Protein AF-0000000086840800 (afdb_homodimer)

Foldseek 3Di:
DDPPPPPPPPPCPPPDDDCPPPPPPPPPVVPPPPPPPPVVPPPDFFDFLQCQQVVVVVCVVDCVCVVVVHPVNDCPPDDPVVVVVVVVVVVLVVLVVVLVVQFVVQKDKDWDWFDWDFFDKDFAAFPDLCRPPQADDDDPFAFFFWFFFWDDDPPDTDTQTAADPPFPPPDHRQPPVPDLPGAAERERGDDPVLVCFQQAPQVLFQADKLQLKFWRDWDWDFGGRYHRGHTHIWFFFDARDFPLPVCAFDDHAQWTFHNPQFKIWGARDIDTDDEQFKWKFKGKYKIKFKFKFKDFLQKKWKWFWACDDDDARTWTHFIWIWHQCNQVVQDLDQQDADLPFCFVPVRFVSLQRNLSNVLSLLVQCVLVQFAQDPSTDDGNDDHGDIRTPPQQTQRDQPWKAFALQSCVVQQRPRPDPLQGPCNVVVPPPPPVVVGHPDDSVVRLVSQCSSQVHDQQAFFDQRRFEKGKTKIKFFKAWPVPPDRVDDDGGTMIMITIIIMIMFMKMAMKMWMWMANDDPSHPVRIDTDDIGGDDDPDLVRAFKKKWFAPPRPGHLNRGQIDMITGDPVCAVHPRIHIDRDRMGTAHGYADPDPRDQARTRPITISCSRPVQSSLSCLLNDDVVNCSVVVNPPNCRNVVVCVLICPVPVVSSVVRNVQRVDSRSVRSSSSSSSSSSVSSTIRGDRHQNDPDDDDRRDRIIMIGIDIDIDGDVVSCPSVVVSVVVVVVVVVVLVVCQVPPPCHPVVVVLVSLLPRSSQVQQQPQDPDPPGDDSNDDPVVCCVPRSRWRWRPPDPDIHTHDDPPPPPPPPPPDDPDDDDPDPPDD/DDPPPVPPPPPPPDPDDDCPPPPPPPPPVPPPPPPPPPVVPVPDFFDFLQVQQVVVVVCVVDCVCVVVVHPVNDCPPDDPVVVVVVVVVVVLVVLVVVLVVLFVVQKDKDWDWFDWDFFDKDFAAFPDLCRPPQADDDDPFAFFFWFFFWDDDPPDTDTQTAADPPFPPPDHRQPPPPDLPGAAERERGDDVVLVCFQQAPQVLFQADKLQLKFWRDWDWDFGGRYHRGHTHIWFFFDARDFPLPVCAFDDHAQWTFHNPQFKIWGARDIDTDDEQFKWKFKGKYKIKFKFKFKDFLQKKWKWFWACPDDDARTWTHFIWIWHQCNQVVQDLDQQDADLPFCFVPVRFVSLLSNLSNVLSVVVQCVLVQFAPDPSTDDGNDDHGDIRTPPQQGQRDQPWKAFALQSCVVQQRPGPDPQCGPCNVVVPPVPPNVPGDPDDSVVRLVSQCSSQVHDQQFFFDQRRFEKGKTKIKFFKAWPVPPDRVDDDGGTMIMITIIIMIMFMKMAMKMWMWMAGDDDSHPVRIDTDDIGGDDDPDLVRAFKKKWFAPPRPGHLNRGQIDMITGDPVCAVHPRIHIDRDRMGTAHGYADPDPRDQARTRPIGISCSRPVQSSLSCLLNDDVVNCSVVVNPPNCRNVVVCVLICPVPVVSSVVRNVQRVDSRSVRSSSSSSSSSSVSSTIRGDRHQNDPDDDDRRDRIIMIGIDIDIDGDVVSCPSVVVSVVVVVVVVVVLVVCQVPPPCHPVVVVLVSLLPRSSQVQQAPQDPDPPGDDSNDDPVVCCVPRSRWRWDPPDPDIHTDRPPPPPPPPPPPDDPDDDDDDPDPD

Solvent-accessible surface area (backbone atoms only — not comparable to full-atom values): 88673 Å² total; per-residue (Å²): 134,80,79,77,75,75,77,77,78,72,80,71,80,71,78,80,69,83,73,71,73,75,76,72,78,72,77,66,71,66,72,68,80,71,69,55,75,70,74,75,48,86,77,78,75,50,49,30,21,43,41,48,29,40,50,43,37,52,46,41,52,40,71,50,46,63,78,66,54,36,65,61,61,60,71,81,88,44,54,65,69,60,50,51,54,56,56,47,49,60,53,50,50,48,52,53,54,51,32,68,61,46,34,69,65,24,57,41,81,42,81,39,82,45,72,71,40,83,59,55,50,42,80,40,72,34,86,46,56,47,34,71,52,35,39,57,79,85,67,96,64,73,55,22,48,53,24,34,41,54,41,71,59,85,64,33,67,34,50,39,52,34,72,47,90,81,34,86,48,88,61,71,82,52,75,81,31,71,54,90,78,35,72,70,45,42,53,34,56,58,44,64,70,59,51,52,49,37,47,46,22,56,66,55,44,53,36,48,40,30,84,38,29,31,45,22,28,56,31,41,40,46,42,87,20,36,52,70,49,44,74,43,48,21,32,35,60,45,39,39,67,85,52,74,82,69,60,42,58,45,77,49,50,15,28,36,36,34,45,71,72,28,19,41,29,36,34,22,54,55,44,73,60,92,54,94,47,42,31,34,37,69,45,52,26,29,27,47,30,51,48,45,31,33,31,66,37,35,35,31,46,32,32,30,33,36,71,54,61,49,70,29,91,34,32,41,39,73,39,22,43,29,25,64,38,26,56,54,63,49,69,77,61,82,59,76,59,62,72,86,47,38,64,83,40,64,41,39,58,34,21,9,46,30,28,26,48,49,50,39,51,54,48,30,28,72,70,62,29,28,61,83,51,86,76,62,65,68,67,67,52,51,78,66,40,68,46,69,48,80,79,38,27,30,48,52,61,84,44,54,42,44,20,49,48,69,60,56,83,56,66,24,42,26,93,46,74,86,42,41,61,58,41,57,47,62,63,46,78,74,70,32,70,76,80,58,87,73,45,79,68,59,48,55,51,37,46,28,61,38,43,72,50,57,92,79,35,55,38,45,65,67,41,44,28,37,43,49,29,29,34,35,24,38,61,39,54,70,83,69,59,64,81,79,58,50,42,54,73,41,45,34,39,19,46,35,25,17,30,21,32,36,41,30,41,32,51,28,36,33,32,38,34,38,53,50,88,79,78,47,47,85,24,56,42,57,78,45,78,41,76,59,83,64,95,44,74,84,64,31,49,40,35,34,26,43,39,62,83,57,76,41,37,31,76,24,45,67,61,52,46,20,34,26,39,79,89,51,64,72,33,88,58,36,48,61,46,74,40,75,52,42,49,42,56,44,59,54,69,88,59,85,61,57,64,43,55,55,46,84,54,21,34,52,30,51,44,46,45,60,49,30,31,47,42,40,51,30,37,49,58,59,65,27,48,77,61,69,38,64,62,50,64,63,39,52,72,48,54,76,69,40,26,73,52,17,37,46,46,34,53,52,44,37,64,28,34,70,39,36,74,48,32,18,48,52,63,18,44,50,31,32,38,46,43,63,31,28,40,29,22,66,48,35,62,56,58,78,72,91,84,92,60,68,48,81,52,54,31,31,36,47,35,80,41,80,42,70,46,66,78,34,41,46,58,47,52,53,49,50,50,50,53,46,51,52,50,49,53,50,48,50,48,42,69,74,36,87,60,25,73,65,34,50,48,42,49,52,42,58,43,29,37,23,52,47,50,42,33,69,48,35,65,95,91,77,39,60,56,60,75,56,55,40,69,60,40,48,71,72,47,22,70,31,26,39,39,69,87,53,94,67,68,48,60,50,75,72,80,69,82,73,74,66,76,66,77,74,74,76,83,68,79,82,73,83,71,80,73,82,124,134,84,79,77,75,76,76,78,78,72,81,72,80,73,74,82,71,84,71,74,71,74,77,71,78,71,76,68,70,65,72,68,81,71,70,54,74,72,75,73,47,85,78,75,74,49,49,30,22,43,40,48,29,41,50,44,38,52,45,41,53,40,68,50,44,64,76,66,55,34,64,62,61,58,72,79,87,43,54,67,68,61,51,49,54,57,55,46,49,61,53,51,50,49,51,53,52,50,29,68,61,46,36,68,66,23,56,40,80,41,82,40,81,46,72,70,38,83,58,54,50,42,80,37,71,34,85,47,57,47,34,69,53,34,39,57,78,86,69,98,62,72,55,21,48,52,24,34,42,54,42,73,59,84,68,36,55,36,54,43,55,34,71,47,90,80,34,86,52,86,61,71,82,54,76,83,35,76,55,88,76,37,75,71,45,44,54,34,56,60,44,66,70,57,51,52,51,36,46,46,22,56,67,54,44,52,35,49,39,30,84,38,29,30,44,23,30,56,30,41,41,54,41,84,20,36,53,71,48,43,74,43,49,22,31,35,58,44,39,39,67,83,52,76,82,68,61,43,58,44,76,48,53,15,26,37,37,33,44,72,74,28,19,41,28,36,33,22,51,57,45,73,59,94,54,92,46,42,31,34,36,70,45,52,25,28,26,45,31,50,47,45,29,31,32,66,37,35,35,29,47,31,32,29,34,38,78,66,65,58,70,27,90,36,30,40,39,74,39,23,44,30,24,65,39,28,55,54,63,49,69,76,61,81,60,74,60,62,73,86,48,39,65,85,40,63,43,39,57,34,21,9,46,32,30,25,50,50,50,38,52,54,49,32,28,72,70,61,30,27,62,83,48,86,74,61,65,68,70,69,52,52,76,67,40,70,45,67,49,80,80,40,28,29,49,48,63,81,45,55,42,45,19,50,49,70,59,58,84,58,67,23,39,27,95,49,71,86,43,41,64,58,40,54,49,63,60,47,79,74,73,33,74,77,76,62,90,71,45,80,68,61,48,54,50,38,48,28,61,38,44,71,47,55,92,77,35,55,37,43,65,68,40,42,26,36,43,49,29,28,34,35,26,38,62,39,53,71,83,67,60,64,83,78,57,51,41,55,72,40,45,34,40,19,46,37,27,18,29,20,32,34,41,31,41,34,51,27,36,34,33,36,35,38,52,48,90,60,92,51,47,87,25,57,42,58,78,45,78,39,76,57,82,63,95,45,72,84,66,30,50,40,34,34,26,44,41,63,82,58,75,41,38,33,75,25,46,69,61,53,47,20,34,27,39,81,88,53,63,73,34,87,58,35,47,62,47,74,38,74,51,42,51,42,54,44,58,54,69,89,60,85,60,58,64,44,54,55,47,85,53,22,34,52,29,50,42,46,44,61,50,31,30,49,41,39,51,30,37,51,58,59,64,27,49,76,60,69,38,65,64,52,66,63,38,51,72,46,55,75,70,40,26,74,53,17,36,45,48,34,53,52,43,38,63,29,33,70,40,36,74,47,34,18,47,51,63,20,44,50,31,31,38,47,42,62,32,27,40,28,20,66,46,37,60,56,59,78,75,86,83,93,59,68,49,82,52,55,32,30,36,47,34,81,41,79,42,71,45,65,78,35,41,47,56,47,52,53,48,50,52,51,53,44,51,52,50,50,50,51,48,48,47,41,69,74,37,86,62,29,73,66,34,51,48,41,50,51,42,59,46,29,37,24,52,45,49,43,32,70,47,36,66,95,89,78,38,61,55,62,74,55,55,38,67,61,43,47,71,75,47,22,70,30,26,39,39,71,86,53,93,66,69,48,59,49,74,68,77,67,81,74,76,64,76,68,79,79,77,80,89,81,81,60,95,69,86,71,71,89,126

Secondary structure (DSSP, 8-state):
--------------------------------TT---TT--TTT---BHHHHHHHHHHHHHSSHHHHTT-GGG--TT--HHHHHHHHHHHHHHHHHHHHHHHGGGGEEEEEEE---EE--EEE----SHIIIII-PPPP----B--EEEEEEETTEEEEEEEPPTT-S--------TTSS---S-B--BPPHHHHHHHT-TTTTSS---GGGEEESEEEEE--TTBGGG--EEEEE--B----TT--SEEEETTEEEETTT--EEE-B-EEE-S-SS-EEEEEEEEEEEEEEEEEEEEEEEEEEE--SSBSSSS-EEEEEEEESSTTTT--SSPPP---S-TTT---HHHHHHHHHHHHHHHHHHHTTSS-S-SS-------TT-EEE-TT--B-S----EEES-TTGGG----SSTT--HHHHHHH-SS-S-SS----HHHHHHHHHHHHS--TT-B--TT-B-EEEEEEEPPPEESS---TT--BTT-EEEEEEEEEEEEEEEEEEEEEEEE--SSS-GGGEEEEEEEEPP-SSGGGS-EEEEE--TT-SBTTT----EEE--GGGTT-TTEEEEESSEEEPB----SSSS--TTB-SS---HHHHHHHHHHHHHT--HHHHHHTT-TT-GGGGGGGGG-STTBHHHHHHHHHHTTSHHHHTHHHHHHHHHHHHHHEEE--BTT----SS-----EEEEEEEEEEE-GGGGHHHHHHHHHHHHHHHHHHHHHHH-SSSHHHHHHHHHHH-HHHHHHHHSS-TTTSPPTTS-HHHHHHHTTT-EEE-SSSS-EEE-------------------------/--------------------------------TT---TT--TTT---BHHHHHHHHHHHHHSSHHHHTT-GGG--TT--HHHHHHHHHHHHHHHHHHHHHHHGGGGEEEEEEE---EE--EEE----SHIIIII-PPPP----B--EEEEEEETTEEEEEEEPPTT-S--------TTSS---S-B--BPPHHHHHHHT-TTTTSS---GGGEEESEEEEE--TTBGGG--EEEEE--B----TT--SEEEETTEEEETTT--EEE-B-EEE-S-SS-EEEEEEEEEEEEEEEEEEEEEEEEEEE--SSBSSSS-EEEEEEEESSTTTT--SSPPP---S-TTT---HHHHHHHHHHHHHHHHHHHTTSS-S-SS-------TT-EEE-TT--B-S----EEES-TTGGG----SSTT--HHHHHHH-SS-S-SS----HHHHHHHHHHHHS--TTPBP-TT-B-EEEEEEEPPPEESS---TT--BTT-EEEEEEEEEEEEEEEEEEEEEEEE--SSS-GGGEEEEEEEEPPPSSGGGS-EEEEE--TT-SBTTT----EEE--GGGTT-TTEEEEESSEEEPB----SSSS--TTB-SS---HHHHHHHHHHHHHT--HHHHHHTT-TT-GGGGGGGGG-STTBHHHHHHHHHHTTSHHHHTHHHHHHHHHHHHHHEEE--BSS-SS-SS-----EEEEEEEEEEE-GGGGHHHHHHHHHHHHHHHHHHHHHHH-SSSHHHHHHHHHHT-HHHHHHHHHS-TTTSPPTTS-HHHHHHHTTT-EEE-SSSS-EEE-------------------------

Structure (mmCIF, N/CA/C/O backbone):
data_AF-0000000086840800-model_v1
#
loop_
_entity.id
_entity.type
_entity.pdbx_description
1 polymer 'Uncharacterized protein'
#
loop_
_atom_site.group_PDB
_atom_site.id
_atom_site.type_symbol
_atom_site.label_atom_id
_atom_site.label_alt_id
_atom_site.label_comp_id
_atom_site.label_asym_id
_atom_site.label_entity_id
_atom_site.label_seq_id
_atom_site.pdbx_PDB_ins_code
_atom_site.Cartn_x
_atom_site.Cartn_y
_atom_site.Cartn_z
_atom_site.occupancy
_atom_site.B_iso_or_equiv
_atom_site.auth_seq_id
_atom_site.auth_comp_id
_atom_site.auth_asym_id
_atom_site.auth_atom_id
_atom_site.pdbx_PDB_model_num
ATOM 1 N N . MET A 1 1 ? 38.5 23.047 41.938 1 19.95 1 MET A N 1
ATOM 2 C CA . MET A 1 1 ? 37.094 22.656 41.812 1 19.95 1 MET A CA 1
ATOM 3 C C . MET A 1 1 ? 36.344 22.938 43.094 1 19.95 1 MET A C 1
ATOM 5 O O . MET A 1 1 ? 36.375 22.156 44.031 1 19.95 1 MET A O 1
ATOM 9 N N . VAL A 1 2 ? 36.344 24.109 43.562 1 22.44 2 VAL A N 1
ATOM 10 C CA . VAL A 1 2 ? 35.938 24.562 44.875 1 22.44 2 VAL A CA 1
ATOM 11 C C . VAL A 1 2 ? 34.469 24.297 45.094 1 22.44 2 VAL A C 1
ATOM 13 O O . VAL A 1 2 ? 33.656 24.5 44.219 1 22.44 2 VAL A O 1
ATOM 16 N N . PRO A 1 3 ? 34.031 23.469 46.094 1 22.89 3 PRO A N 1
ATOM 17 C CA . PRO A 1 3 ? 32.812 22.781 46.531 1 22.89 3 PRO A CA 1
ATOM 18 C C . PRO A 1 3 ? 31.688 23.734 46.875 1 22.89 3 PRO A C 1
ATOM 20 O O . PRO A 1 3 ? 31.812 24.531 47.812 1 22.89 3 PRO A O 1
ATOM 23 N N . TYR A 1 4 ? 31.359 24.625 45.906 1 23.28 4 TYR A N 1
ATOM 24 C CA . TYR A 1 4 ? 30.5 25.719 46.312 1 23.28 4 TYR A CA 1
ATOM 25 C C . TYR A 1 4 ? 29.188 25.203 46.906 1 23.28 4 TYR A C 1
ATOM 27 O O . TYR A 1 4 ? 28.484 24.406 46.281 1 23.28 4 TYR A O 1
ATOM 35 N N . ASN A 1 5 ? 29.062 25.078 48.219 1 21 5 ASN A N 1
ATOM 36 C CA . ASN A 1 5 ? 28.203 24.531 49.25 1 21 5 ASN A CA 1
ATOM 37 C C . ASN A 1 5 ? 26.828 25.188 49.25 1 21 5 ASN A C 1
ATOM 39 O O . ASN A 1 5 ? 26.688 26.312 49.75 1 21 5 ASN A O 1
ATOM 43 N N . ALA A 1 6 ? 26.172 25.328 48.094 1 21.78 6 ALA A N 1
ATOM 44 C CA . ALA A 1 6 ? 25.078 26.297 48 1 21.78 6 ALA A CA 1
ATOM 45 C C . ALA A 1 6 ? 23.938 25.922 48.938 1 21.78 6 ALA A C 1
ATOM 47 O O . ALA A 1 6 ? 23.453 24.797 48.906 1 21.78 6 ALA A O 1
ATOM 48 N N . PRO A 1 7 ? 23.844 26.562 50.125 1 21.34 7 PRO A N 1
ATOM 49 C CA . PRO A 1 7 ? 23.078 26.172 51.312 1 21.34 7 PRO A CA 1
ATOM 50 C C . PRO A 1 7 ? 21.578 26.094 51.031 1 21.34 7 PRO A C 1
ATOM 52 O O . PRO A 1 7 ? 21.031 26.922 50.312 1 21.34 7 PRO A O 1
ATOM 55 N N . CYS A 1 8 ? 20.984 24.922 50.906 1 21.14 8 CYS A N 1
ATOM 56 C CA . CYS A 1 8 ? 19.625 24.453 50.594 1 21.14 8 CYS A CA 1
ATOM 57 C C . CYS A 1 8 ? 18.656 24.953 51.656 1 21.14 8 CYS A C 1
ATOM 59 O O . CYS A 1 8 ? 18.75 24.578 52.844 1 21.14 8 CYS A O 1
ATOM 61 N N . VAL A 1 9 ? 18.375 26.328 51.625 1 20.45 9 VAL A N 1
ATOM 62 C CA . VAL A 1 9 ? 17.625 26.984 52.688 1 20.45 9 VAL A CA 1
ATOM 63 C C . VAL A 1 9 ? 16.281 26.266 52.906 1 20.45 9 VAL A C 1
ATOM 65 O O . VAL A 1 9 ? 15.531 26.047 51.938 1 20.45 9 VAL A O 1
ATOM 68 N N . GLN A 1 10 ? 16.172 25.438 53.844 1 19.55 10 GLN A N 1
ATOM 69 C CA . GLN A 1 10 ? 15.164 24.516 54.344 1 19.55 10 GLN A CA 1
ATOM 70 C C . GLN A 1 10 ? 13.898 25.25 54.781 1 19.55 10 GLN A C 1
ATOM 72 O O . GLN A 1 10 ? 13.93 26.062 55.688 1 19.55 10 GLN A O 1
ATOM 77 N N . LEU A 1 11 ? 13.102 25.688 53.75 1 20.08 11 LEU A N 1
ATOM 78 C CA . LEU A 1 11 ? 11.914 26.5 54.031 1 20.08 11 LEU A CA 1
ATOM 79 C C . LEU A 1 11 ? 10.984 25.797 55 1 20.08 11 LEU A C 1
ATOM 81 O O . LEU A 1 11 ? 10.477 24.703 54.719 1 20.08 11 LEU A O 1
ATOM 85 N N . VAL A 1 12 ? 11.344 25.859 56.25 1 19.67 12 VAL A N 1
ATOM 86 C CA . VAL A 1 12 ? 10.727 25.125 57.344 1 19.67 12 VAL A CA 1
ATOM 87 C C . VAL A 1 12 ? 9.305 25.625 57.562 1 19.67 12 VAL A C 1
ATOM 89 O O . VAL A 1 12 ? 9.086 26.812 57.812 1 19.67 12 VAL A O 1
ATOM 92 N N . CYS A 1 13 ? 8.359 25.062 56.875 1 19.83 13 CYS A N 1
ATOM 93 C CA . CYS A 1 13 ? 6.926 25.328 56.938 1 19.83 13 CYS A CA 1
ATOM 94 C C . CYS A 1 13 ? 6.375 25.109 58.312 1 19.83 13 CYS A C 1
ATOM 96 O O . CYS A 1 13 ? 6.301 23.969 58.812 1 19.83 13 CYS A O 1
ATOM 98 N N . GLY A 1 14 ? 6.934 25.891 59.281 1 18.89 14 GLY A N 1
ATOM 99 C CA . GLY A 1 14 ? 6.543 25.641 60.656 1 18.89 14 GLY A CA 1
ATOM 100 C C . GLY A 1 14 ? 5.055 25.797 60.906 1 18.89 14 GLY A C 1
ATOM 101 O O . GLY A 1 14 ? 4.43 26.719 60.375 1 18.89 14 GLY A O 1
ATOM 102 N N . LYS A 1 15 ? 4.359 24.734 61.188 1 22.38 15 LYS A N 1
ATOM 103 C CA . LYS A 1 15 ? 2.951 24.453 61.469 1 22.38 15 LYS A CA 1
ATOM 104 C C . LYS A 1 15 ? 2.457 25.234 62.688 1 22.38 15 LYS A C 1
ATOM 106 O O . LYS A 1 15 ? 2.328 24.672 63.781 1 22.38 15 LYS A O 1
ATOM 111 N N . THR A 1 16 ? 2.959 26.531 62.75 1 19.59 16 THR A N 1
ATOM 112 C CA . THR A 1 16 ? 2.584 27.031 64.062 1 19.59 16 THR A CA 1
ATOM 113 C C . THR A 1 16 ? 1.075 26.938 64.312 1 19.59 16 THR A C 1
ATOM 115 O O . THR A 1 16 ? 0.303 27.031 63.344 1 19.59 16 THR A O 1
ATOM 118 N N . ALA A 1 17 ? 0.682 26.5 65.438 1 20.3 17 ALA A N 1
ATOM 119 C CA . ALA A 1 17 ? -0.467 25.922 66.125 1 20.3 17 ALA A CA 1
ATOM 120 C C . ALA A 1 17 ? -1.666 26.859 66.062 1 20.3 17 ALA A C 1
ATOM 122 O O . ALA A 1 17 ? -2.764 26.453 65.688 1 20.3 17 ALA A O 1
ATOM 123 N N . ASN A 1 18 ? -1.677 27.719 67.062 1 21.66 18 ASN A N 1
ATOM 124 C CA . ASN A 1 18 ? -2.873 27.906 67.875 1 21.66 18 ASN A CA 1
ATOM 125 C C . ASN A 1 18 ? -3.84 28.891 67.25 1 21.66 18 ASN A C 1
ATOM 127 O O . ASN A 1 18 ? -3.516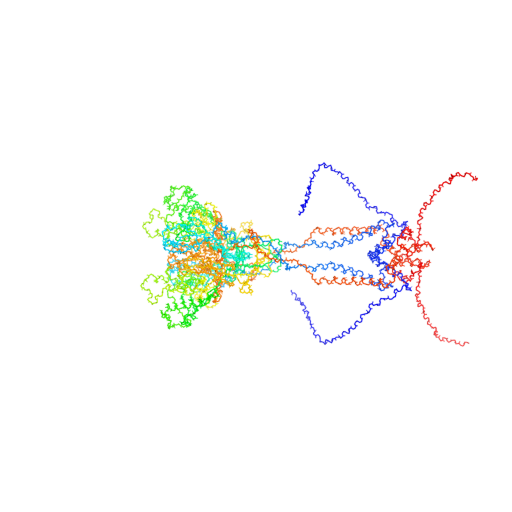 30.078 67.062 1 21.66 18 ASN A O 1
ATOM 131 N N . GLY A 1 19 ? -4.461 28.609 66.25 1 20.55 19 GLY A N 1
ATOM 132 C CA . GLY A 1 19 ? -4.984 29.469 65.188 1 20.55 19 GLY A CA 1
ATOM 133 C C . GLY A 1 19 ? -6.141 30.328 65.625 1 20.55 19 GLY A C 1
ATOM 134 O O . GLY A 1 19 ? -7.305 29.938 65.5 1 20.55 19 GLY A O 1
ATOM 135 N N . SER A 1 20 ? -5.875 30.938 66.875 1 21.62 20 SER A N 1
ATOM 136 C CA . SER A 1 20 ? -7.039 31.594 67.5 1 21.62 20 SER A CA 1
ATOM 137 C C . SER A 1 20 ? -7.664 32.594 66.5 1 21.62 20 SER A C 1
ATOM 139 O O . SER A 1 20 ? -6.961 33.375 65.875 1 21.62 20 SER A O 1
ATOM 141 N N . ARG A 1 21 ? -8.797 32.25 66.062 1 24.05 21 ARG A N 1
ATOM 142 C CA . ARG A 1 21 ? -9.539 32.875 64.938 1 24.05 21 ARG A CA 1
ATOM 143 C C . ARG A 1 21 ? -9.906 34.312 65.25 1 24.05 21 ARG A C 1
ATOM 145 O O . ARG A 1 21 ? -10.594 34.562 66.25 1 24.05 21 ARG A O 1
ATOM 152 N N . PRO A 1 22 ? -8.898 35.219 65.188 1 22.5 22 PRO A N 1
ATOM 153 C CA . PRO A 1 22 ? -9.281 36.531 65.625 1 22.5 22 PRO A CA 1
ATOM 154 C C . PRO A 1 22 ? -10.594 37.031 65.062 1 22.5 22 PRO A C 1
ATOM 156 O O . PRO A 1 22 ? -10.867 36.781 63.875 1 22.5 22 PRO A O 1
ATOM 159 N N . GLN A 1 23 ? -11.641 37.188 65.875 1 20.95 23 GLN A N 1
ATOM 160 C CA . GLN A 1 23 ? -13.016 37.562 65.562 1 20.95 23 GLN A CA 1
ATOM 161 C C . GLN A 1 23 ? -13.07 38.938 64.938 1 20.95 23 GLN A C 1
ATOM 163 O O . GLN A 1 23 ? -12.602 39.938 65.438 1 20.95 23 GLN A O 1
ATOM 168 N N . LEU A 1 24 ? -12.742 38.969 63.719 1 20.97 24 LEU A N 1
ATOM 169 C CA . LEU A 1 24 ? -12.711 40.188 62.938 1 20.97 24 LEU A CA 1
ATOM 170 C C . LEU A 1 24 ? -14.016 40.969 63.094 1 20.97 24 LEU A C 1
ATOM 172 O O . LEU A 1 24 ? -15.086 40.438 62.781 1 20.97 24 LEU A O 1
ATOM 176 N N . ASP A 1 25 ? -14.039 41.656 64.188 1 20.98 25 ASP A N 1
ATOM 177 C CA . ASP A 1 25 ? -15.195 42.5 64.5 1 20.98 25 ASP A CA 1
ATOM 178 C C . ASP A 1 25 ? -15.633 43.281 63.281 1 20.98 25 ASP A C 1
ATOM 180 O O . ASP A 1 25 ? -14.789 43.844 62.531 1 20.98 25 ASP A O 1
ATOM 184 N N . LYS A 1 26 ? -16.766 42.969 62.781 1 23.62 26 LYS A N 1
ATOM 185 C CA . LYS A 1 26 ? -17.547 43.25 61.562 1 23.62 26 LYS A CA 1
ATOM 186 C C . LYS A 1 26 ? -17.719 44.75 61.375 1 23.62 26 LYS A C 1
ATOM 188 O O . LYS A 1 26 ? -18.109 45.219 60.281 1 23.62 26 LYS A O 1
ATOM 193 N N . SER A 1 27 ? -17.766 45.438 62.531 1 22.62 27 SER A N 1
ATOM 194 C CA . SER A 1 27 ? -18.688 46.531 62.312 1 22.62 27 SER A CA 1
ATOM 195 C C . SER A 1 27 ? -18.031 47.656 61.5 1 22.62 27 SER A C 1
ATOM 197 O O . SER A 1 27 ? -17.172 48.375 61.969 1 22.62 27 SER A O 1
ATOM 199 N N . ILE A 1 28 ? -17.453 47.25 60.469 1 22.8 28 ILE A N 1
ATOM 200 C CA . ILE A 1 28 ? -16.844 48.344 59.719 1 22.8 28 ILE A CA 1
ATOM 201 C C . ILE A 1 28 ? -17.891 49.406 59.438 1 22.8 28 ILE A C 1
ATOM 203 O O . ILE A 1 28 ? -18.875 49.156 58.719 1 22.8 28 ILE A O 1
ATOM 207 N N . GLN A 1 29 ? -18.234 50.156 60.5 1 20.98 29 GLN A N 1
ATOM 208 C CA . GLN A 1 29 ? -19.125 51.281 60.312 1 20.98 29 GLN A CA 1
ATOM 209 C C . GLN A 1 29 ? -18.672 52.156 59.156 1 20.98 29 GLN A C 1
ATOM 211 O O . GLN A 1 29 ? -17.547 52.656 59.156 1 20.98 29 GLN A O 1
ATOM 216 N N . MET A 1 30 ? -19.031 51.688 58.031 1 24.44 30 MET A N 1
ATOM 217 C CA . MET A 1 30 ? -18.75 52.469 56.844 1 24.44 30 MET A CA 1
ATOM 218 C C . MET A 1 30 ? -19.109 53.938 57.062 1 24.44 30 MET A C 1
ATOM 220 O O . MET A 1 30 ? -20.203 54.25 57.531 1 24.44 30 MET A O 1
ATOM 224 N N . PRO A 1 31 ? -18.094 54.688 57.469 1 23.91 31 PRO A N 1
ATOM 225 C CA . PRO A 1 31 ? -18.453 56.094 57.688 1 23.91 31 PRO A CA 1
ATOM 226 C C . PRO A 1 31 ? -19.438 56.625 56.656 1 23.91 31 PRO A C 1
ATOM 228 O O . PRO A 1 31 ? -19.422 56.188 55.5 1 23.91 31 PRO A O 1
ATOM 231 N N . SER A 1 32 ? -20.656 56.844 57.062 1 23.98 32 SER A N 1
ATOM 232 C CA . SER A 1 32 ? -21.719 57.438 56.25 1 23.98 32 SER A CA 1
ATOM 233 C C . SER A 1 32 ? -21.156 58.562 55.375 1 23.98 32 SER A C 1
ATOM 235 O O . SER A 1 32 ? -20.422 59.438 55.844 1 23.98 32 SER A O 1
ATOM 237 N N . PRO A 1 33 ? -21 58.156 54.094 1 26.91 33 PRO A N 1
ATOM 238 C CA . PRO A 1 33 ? -20.422 59.062 53.094 1 26.91 33 PRO A CA 1
ATOM 239 C C . PRO A 1 33 ? -20.969 60.5 53.219 1 26.91 33 PRO A C 1
ATOM 241 O O . PRO A 1 33 ? -20.656 61.344 52.375 1 26.91 33 PRO A O 1
ATOM 244 N N . THR A 1 34 ? -22.062 60.625 54.062 1 26.97 34 THR A N 1
ATOM 245 C CA . THR A 1 34 ? -22.75 61.906 53.969 1 26.97 34 THR A CA 1
ATOM 246 C C . THR A 1 34 ? -21.859 63.031 54.5 1 26.97 34 THR A C 1
ATOM 248 O O . THR A 1 34 ? -22.297 64.188 54.594 1 26.97 34 THR A O 1
ATOM 251 N N . SER A 1 35 ? -20.859 62.688 55.219 1 25.3 35 SER A N 1
ATOM 252 C CA . SER A 1 35 ? -20.281 63.906 55.844 1 25.3 35 SER A CA 1
ATOM 253 C C . SER A 1 35 ? -19.609 64.812 54.781 1 25.3 35 SER A C 1
ATOM 255 O O . SER A 1 35 ? -18.438 64.625 54.469 1 25.3 35 SER A O 1
ATOM 257 N N . TYR A 1 36 ? -20.312 64.875 53.688 1 28.34 36 TYR A N 1
ATOM 258 C CA . TYR A 1 36 ? -19.766 66 52.906 1 28.34 36 TYR A CA 1
ATOM 259 C C . TYR A 1 36 ? -19.453 67.188 53.75 1 28.34 36 TYR A C 1
ATOM 261 O O . TYR A 1 36 ? -20.234 67.562 54.625 1 28.34 36 TYR A O 1
ATOM 269 N N . PRO A 1 37 ? -18.234 67.438 54 1 27.98 37 PRO A N 1
ATOM 270 C CA . PRO A 1 37 ? -18.031 68.562 54.938 1 27.98 37 PRO A CA 1
ATOM 271 C C . PRO A 1 37 ? -18.938 69.75 54.625 1 27.98 37 PRO A C 1
ATOM 273 O O . PRO A 1 37 ? -19.062 70.188 53.469 1 27.98 37 PRO A O 1
ATOM 276 N N . LYS A 1 38 ? -20 70.062 55.312 1 30.69 38 LYS A N 1
ATOM 277 C CA . LYS A 1 38 ? -20.891 71.188 55.438 1 30.69 38 LYS A CA 1
ATOM 278 C C . LYS A 1 38 ? -20.125 72.5 55.25 1 30.69 38 LYS A C 1
ATOM 280 O O . LYS A 1 38 ? -20.719 73.562 55.25 1 30.69 38 LYS A O 1
ATOM 285 N N . ASP A 1 39 ? -18.828 72.375 55.5 1 29.5 39 ASP A N 1
ATOM 286 C CA . ASP A 1 39 ? -18.188 73.688 55.656 1 29.5 39 ASP A CA 1
ATOM 287 C C . ASP A 1 39 ? -18.062 74.438 54.312 1 29.5 39 ASP A C 1
ATOM 289 O O . ASP A 1 39 ? -17.297 75.375 54.219 1 29.5 39 ASP A O 1
ATOM 293 N N . TRP A 1 40 ? -18.516 73.875 53.219 1 29.92 40 TRP A N 1
ATOM 294 C CA . TRP A 1 40 ? -18.516 74.75 52.094 1 29.92 40 TRP A CA 1
ATOM 295 C C . TRP A 1 40 ? -19.656 75.75 52.188 1 29.92 40 TRP A C 1
ATOM 297 O O . TRP A 1 40 ? -20.625 75.688 51.438 1 29.92 40 TRP A O 1
ATOM 307 N N . ASP A 1 41 ? -20.391 75.938 53.219 1 29.19 41 ASP A N 1
ATOM 308 C CA . ASP A 1 41 ? -21.391 77 53.344 1 29.19 41 ASP A CA 1
ATOM 309 C C . ASP A 1 41 ? -20.844 78.312 52.812 1 29.19 41 ASP A C 1
ATOM 311 O O . ASP A 1 41 ? -19.703 78.688 53.125 1 29.19 41 ASP A O 1
ATOM 315 N N . SER A 1 42 ? -21.359 78.875 51.719 1 34.88 42 SER A N 1
ATOM 316 C CA . SER A 1 42 ? -21.141 80.125 51.094 1 34.88 42 SER A CA 1
ATOM 317 C C . SER A 1 42 ? -20.812 81.25 52.125 1 34.88 42 SER A C 1
ATOM 319 O O . SER A 1 42 ? -20.5 82.375 51.75 1 34.88 42 SER A O 1
ATOM 321 N N . LYS A 1 43 ? -21.5 81.188 53.25 1 36.06 43 LYS A N 1
ATOM 322 C CA . LYS A 1 43 ? -21.422 82.438 54 1 36.06 43 LYS A CA 1
ATOM 323 C C . LYS A 1 43 ? -20 82.688 54.438 1 36.06 43 LYS A C 1
ATOM 325 O O . LYS A 1 43 ? -19.484 83.812 54.25 1 36.06 43 LYS A O 1
ATOM 330 N N . THR A 1 44 ? -19.594 82.188 55.594 1 33.94 44 THR A N 1
ATOM 331 C CA . THR A 1 44 ? -18.547 82.75 56.406 1 33.94 44 THR A CA 1
ATOM 332 C C . THR A 1 44 ? -17.172 82.25 55.969 1 33.94 44 THR A C 1
ATOM 334 O O . THR A 1 44 ? -16.156 82.688 56.531 1 33.94 44 THR A O 1
ATOM 337 N N . GLN A 1 45 ? -16.875 81 55.438 1 39.16 45 GLN A N 1
ATOM 338 C CA . GLN A 1 45 ? -15.477 80.625 55.562 1 39.16 45 GLN A CA 1
ATOM 339 C C . GLN A 1 45 ? -14.648 81.188 54.406 1 39.16 45 GLN A C 1
ATOM 341 O O . GLN A 1 45 ? -14.93 80.875 53.25 1 39.16 45 GLN A O 1
ATOM 346 N N . ARG A 1 46 ? -13.953 82.188 54.438 1 50.12 46 ARG A N 1
ATOM 347 C CA . ARG A 1 46 ? -13.016 83.062 53.75 1 50.12 46 ARG A CA 1
ATOM 348 C C . ARG A 1 46 ? -11.836 82.25 53.188 1 50.12 46 ARG A C 1
ATOM 350 O O . ARG A 1 46 ? -11.109 81.625 53.938 1 50.12 46 ARG A O 1
ATOM 357 N N . PRO A 1 47 ? -11.789 81.938 51.875 1 62.19 47 PRO A N 1
ATOM 358 C CA . PRO A 1 47 ? -10.766 81.062 51.312 1 62.19 47 PRO A CA 1
ATOM 359 C C . PRO A 1 47 ? -9.352 81.625 51.469 1 62.19 47 PRO A C 1
ATOM 361 O O . PRO A 1 47 ? -9.156 82.812 51.469 1 62.19 47 PRO A O 1
ATOM 364 N N . LEU A 1 48 ? -8.406 80.75 51.844 1 66.75 48 LEU A N 1
ATOM 365 C CA . LEU A 1 48 ? -7 81.125 51.969 1 66.75 48 LEU A CA 1
ATOM 366 C C . LEU A 1 48 ? -6.363 81.312 50.594 1 66.75 48 LEU A C 1
ATOM 368 O O . LEU A 1 48 ? -6.836 80.75 49.594 1 66.75 48 LEU A O 1
ATOM 372 N N . GLY A 1 49 ? -5.562 82.312 50.438 1 67.88 49 GLY A N 1
ATOM 373 C CA . GLY A 1 49 ? -4.863 82.625 49.219 1 67.88 49 GLY A CA 1
ATOM 374 C C . GLY A 1 49 ? -4.289 81.375 48.562 1 67.88 49 GLY A C 1
ATOM 375 O O . GLY A 1 49 ? -4.367 81.25 47.344 1 67.88 49 GLY A O 1
ATOM 376 N N . GLU A 1 50 ? -3.848 80.438 49.281 1 71.94 50 GLU A N 1
ATOM 377 C CA . GLU A 1 50 ? -3.264 79.25 48.75 1 71.94 50 GLU A CA 1
ATOM 378 C C . GLU A 1 50 ? -4.336 78.312 48.156 1 71.94 50 GLU A C 1
ATOM 380 O O . GLU A 1 50 ? -4.102 77.625 47.156 1 71.94 50 GLU A O 1
ATOM 385 N N . ILE A 1 51 ? -5.469 78.188 48.656 1 70.81 51 ILE A N 1
ATOM 386 C CA . ILE A 1 51 ? -6.566 77.375 48.156 1 70.81 51 ILE A CA 1
ATOM 387 C C . ILE A 1 51 ? -7.012 77.938 46.812 1 70.81 51 ILE A C 1
ATOM 389 O O . ILE A 1 51 ? -7.355 77.125 45.906 1 70.81 51 ILE A O 1
ATOM 393 N N . LEU A 1 52 ? -6.902 79.188 46.719 1 74.69 52 LEU A N 1
ATOM 394 C CA . LEU A 1 52 ? -7.312 79.812 45.469 1 74.69 52 LEU A CA 1
ATOM 395 C C . LEU A 1 52 ? -6.336 79.438 44.344 1 74.69 52 LEU A C 1
ATOM 397 O O . LEU A 1 52 ? -6.75 79.188 43.219 1 74.69 52 LEU A O 1
ATOM 401 N N . THR A 1 53 ? -5.133 79.375 44.688 1 73.12 53 THR A N 1
ATOM 402 C CA . THR A 1 53 ? -4.121 79.062 43.688 1 73.12 53 THR A CA 1
ATOM 403 C C . THR A 1 53 ? -4.203 77.562 43.281 1 73.12 53 THR A C 1
ATOM 405 O O . THR A 1 53 ? -4.141 77.25 42.094 1 73.12 53 THR A O 1
ATOM 408 N N . VAL A 1 54 ? -4.352 76.75 44.219 1 71.62 54 VAL A N 1
ATOM 409 C CA . VAL A 1 54 ? -4.414 75.312 43.906 1 71.62 54 VAL A CA 1
ATOM 410 C C . VAL A 1 54 ? -5.73 75 43.188 1 71.62 54 VAL A C 1
ATOM 412 O O . VAL A 1 54 ? -5.766 74.188 42.281 1 71.62 54 VAL A O 1
ATOM 415 N N . SER A 1 55 ? -6.773 75.625 43.562 1 72.44 55 SER A N 1
ATOM 416 C CA . SER A 1 55 ? -8.062 75.438 42.906 1 72.44 55 SER A CA 1
ATOM 417 C C . SER A 1 55 ? -8.023 75.875 41.469 1 72.44 55 SER A C 1
ATOM 419 O O . SER A 1 55 ? -8.641 75.25 40.594 1 72.44 55 SER A O 1
ATOM 421 N N . ALA A 1 56 ? -7.309 76.875 41.188 1 72.56 56 ALA A N 1
ATOM 422 C CA . ALA A 1 56 ? -7.18 77.375 39.812 1 72.56 56 ALA A CA 1
ATOM 423 C C . ALA A 1 56 ? -6.414 76.375 38.969 1 72.56 56 ALA A C 1
ATOM 425 O O . ALA A 1 56 ? -6.781 76.188 37.812 1 72.56 56 ALA A O 1
ATOM 426 N N . LYS A 1 57 ? -5.504 75.875 39.531 1 71.19 57 LYS A N 1
ATOM 427 C CA . LYS A 1 57 ? -4.727 74.875 38.812 1 71.19 57 LYS A CA 1
ATOM 428 C C . LYS A 1 57 ? -5.59 73.625 38.438 1 71.19 57 LYS A C 1
ATOM 430 O O . LYS A 1 57 ? -5.574 73.188 37.281 1 71.19 57 LYS A O 1
ATOM 435 N N . VAL A 1 58 ? -6.297 73.125 39.344 1 69.56 58 VAL A N 1
ATOM 436 C CA . VAL A 1 58 ? -7.109 71.938 39.125 1 69.56 58 VAL A CA 1
ATOM 437 C C . VAL A 1 58 ? -8.203 72.25 38.094 1 69.56 58 VAL A C 1
ATOM 439 O O . VAL A 1 58 ? -8.484 71.438 37.219 1 69.56 58 VAL A O 1
ATOM 442 N N . LEU A 1 59 ? -8.703 73.375 38.188 1 71.12 59 LEU A N 1
ATOM 443 C CA . LEU A 1 59 ? -9.797 73.75 37.281 1 71.12 59 LEU A CA 1
ATOM 444 C C . LEU A 1 59 ? -9.289 74 35.875 1 71.12 59 LEU A C 1
ATOM 446 O O . LEU A 1 59 ? -9.945 73.625 34.906 1 71.12 59 LEU A O 1
ATOM 450 N N . GLN A 1 60 ? -8.086 74.562 35.812 1 70.56 60 GLN A N 1
ATOM 451 C CA . GLN A 1 60 ? -7.539 74.812 34.5 1 70.56 60 GLN A CA 1
ATOM 452 C C . GLN A 1 60 ? -7 73.562 33.812 1 70.56 60 GLN A C 1
ATOM 454 O O . GLN A 1 60 ? -6.941 73.5 32.594 1 70.56 60 GLN A O 1
ATOM 459 N N . GLN A 1 61 ? -6.68 72.688 34.594 1 66.31 61 GLN A N 1
ATOM 460 C CA . GLN A 1 61 ? -6.207 71.438 34.031 1 66.31 61 GLN A CA 1
ATOM 461 C C . GLN A 1 61 ? -7.371 70.562 33.531 1 66.31 61 GLN A C 1
ATOM 463 O O . GLN A 1 61 ? -7.188 69.688 32.688 1 66.31 61 GLN A O 1
ATOM 468 N N . SER A 1 62 ? -8.477 70.875 34 1 64.12 62 SER A N 1
ATOM 469 C CA . SER A 1 62 ? -9.664 70.125 33.562 1 64.12 62 SER A CA 1
ATOM 470 C C . SER A 1 62 ? -10.281 70.75 32.312 1 64.12 62 SER A C 1
ATOM 472 O O . SER A 1 62 ? -9.852 71.812 31.891 1 64.12 62 SER A O 1
ATOM 474 N N . TYR A 1 63 ? -11.188 70.188 31.609 1 62.31 63 TYR A N 1
ATOM 475 C CA . TYR A 1 63 ? -11.82 70.75 30.422 1 62.31 63 TYR A CA 1
ATOM 476 C C . TYR A 1 63 ? -13.055 71.562 30.781 1 62.31 63 TYR A C 1
ATOM 478 O O . TYR A 1 63 ? -13.805 72 29.906 1 62.31 63 TYR A O 1
ATOM 486 N N . TRP A 1 64 ? -13.117 71.938 31.938 1 66.12 64 TRP A N 1
ATOM 487 C CA . TRP A 1 64 ? -14.289 72.688 32.375 1 66.12 64 TRP A CA 1
ATOM 488 C C . TRP A 1 64 ? -14.266 74.062 31.844 1 66.12 64 TRP A C 1
ATOM 490 O O . TRP A 1 64 ? -15.305 74.625 31.438 1 66.12 64 TRP A O 1
ATOM 500 N N . PRO A 1 65 ? -13.117 74.688 31.812 1 68.44 65 PRO A N 1
ATOM 501 C CA . PRO A 1 65 ? -13.133 76.062 31.266 1 68.44 65 PRO A CA 1
ATOM 502 C C . PRO A 1 65 ? -13.633 76.125 29.828 1 68.44 65 PRO A C 1
ATOM 504 O O . PRO A 1 65 ? -14.273 77.125 29.438 1 68.44 65 PRO A O 1
ATOM 507 N N . PHE A 1 66 ? -13.414 75.062 29.188 1 63.25 66 PHE A N 1
ATOM 508 C CA . PHE A 1 66 ? -13.891 75 27.812 1 63.25 66 PHE A CA 1
ATOM 509 C C . PHE A 1 66 ? -15.398 74.812 27.766 1 63.25 66 PHE A C 1
ATOM 511 O O . PHE A 1 66 ? -16.094 75.438 26.984 1 63.25 66 PHE A O 1
ATOM 518 N N . PHE A 1 67 ? -15.984 74 28.672 1 63.81 67 PHE A N 1
ATOM 519 C CA . PHE A 1 67 ? -17.422 73.688 28.656 1 63.81 67 PHE A CA 1
ATOM 520 C C . PHE A 1 67 ? -18.203 74.875 29.219 1 63.81 67 PHE A C 1
ATOM 522 O O . PHE A 1 67 ? -19.344 75.125 28.797 1 63.81 67 PHE A O 1
ATOM 529 N N . LEU A 1 68 ? -17.578 75.625 30.125 1 64.25 68 LEU A N 1
ATOM 530 C CA . LEU A 1 68 ? -18.281 76.688 30.781 1 64.25 68 LEU A CA 1
ATOM 531 C C . LEU A 1 68 ? -18.016 78 30.078 1 64.25 68 LEU A C 1
ATOM 533 O O . LEU A 1 68 ? -18.531 79.062 30.484 1 64.25 68 LEU A O 1
ATOM 537 N N . ARG A 1 69 ? -17.359 77.938 28.891 1 61 69 ARG A N 1
ATOM 538 C CA . ARG A 1 69 ? -17.062 79.125 28.078 1 61 69 ARG A CA 1
ATOM 539 C C . ARG A 1 69 ? -16.562 80.312 28.938 1 61 69 ARG A C 1
ATOM 541 O O . ARG A 1 69 ? -17.125 81.375 28.922 1 61 69 ARG A O 1
ATOM 548 N N . SER A 1 70 ? -15.594 80 29.797 1 66.75 70 SER A N 1
ATOM 549 C CA . SER A 1 70 ? -15.008 81 30.641 1 66.75 70 SER A CA 1
ATOM 550 C C . SER A 1 70 ? -14.109 81.938 29.844 1 66.75 70 SER A C 1
ATOM 552 O O . SER A 1 70 ? -13.953 81.812 28.641 1 66.75 70 SER A O 1
ATOM 554 N N . ASP A 1 71 ? -13.492 82.938 30.406 1 65.94 71 ASP A N 1
ATOM 555 C CA . ASP A 1 71 ? -12.734 84 29.766 1 65.94 71 ASP A CA 1
ATOM 556 C C . ASP A 1 71 ? -11.656 83.438 28.844 1 65.94 71 ASP A C 1
ATOM 558 O O . ASP A 1 71 ? -11.289 84.062 27.844 1 65.94 71 ASP A O 1
ATOM 562 N N . ASP A 1 72 ? -11.297 82.188 29.031 1 62 72 ASP A N 1
ATOM 563 C CA . ASP A 1 72 ? -10.164 81.625 28.312 1 62 72 ASP A CA 1
ATOM 564 C C . ASP A 1 72 ? -10.594 81.062 26.953 1 62 72 ASP A C 1
ATOM 566 O O . ASP A 1 72 ? -9.758 80.75 26.109 1 62 72 ASP A O 1
ATOM 570 N N . SER A 1 73 ? -11.828 80.875 26.797 1 60.28 73 SER A N 1
ATOM 571 C CA . SER A 1 73 ? -12.297 80.312 25.547 1 60.28 73 SER A CA 1
ATOM 572 C C . SER A 1 73 ? -12.484 81.312 24.453 1 60.28 73 SER A C 1
ATOM 574 O O . SER A 1 73 ? -12.703 81 23.297 1 60.28 73 SER A O 1
ATOM 576 N N . TYR A 1 74 ? -12.367 82.625 24.75 1 61.09 74 TYR A N 1
ATOM 577 C CA . TYR A 1 74 ? -12.57 83.625 23.75 1 61.09 74 TYR A CA 1
ATOM 578 C C . TYR A 1 74 ? -11.234 84.188 23.219 1 61.09 74 TYR A C 1
ATOM 580 O O . TYR A 1 74 ? -10.32 84.438 24 1 61.09 74 TYR A O 1
ATOM 588 N N . ASP A 1 75 ? -10.938 84 21.891 1 58.47 75 ASP A N 1
ATOM 589 C CA . ASP A 1 75 ? -9.672 84.25 21.203 1 58.47 75 ASP A CA 1
ATOM 590 C C . ASP A 1 75 ? -9.562 85.688 20.75 1 58.47 75 ASP A C 1
ATOM 592 O O . ASP A 1 75 ? -8.617 86.062 20.062 1 58.47 75 ASP A O 1
ATOM 596 N N . GLN A 1 76 ? -10.422 86.625 21.141 1 58.09 76 GLN A N 1
ATOM 597 C CA . GLN A 1 76 ? -10.305 87.938 20.594 1 58.09 76 GLN A CA 1
ATOM 598 C C . GLN A 1 76 ? -9.219 88.75 21.312 1 58.09 76 GLN A C 1
ATOM 600 O O . GLN A 1 76 ? -9.203 88.812 22.531 1 58.09 76 GLN A O 1
ATOM 605 N N . GLY A 1 77 ? -8.125 89.188 20.625 1 59 77 GLY A N 1
ATOM 606 C CA . GLY A 1 77 ? -7.051 90.062 21.125 1 59 77 GLY A CA 1
ATOM 607 C C . GLY A 1 77 ? -5.852 89.25 21.609 1 59 77 GLY A C 1
ATOM 608 O O . GLY A 1 77 ? -4.926 89.812 22.203 1 59 77 GLY A O 1
ATOM 609 N N . VAL A 1 78 ? -5.996 87.875 21.531 1 69.44 78 VAL A N 1
ATOM 610 C CA . VAL A 1 78 ? -4.879 87.125 22.016 1 69.44 78 VAL A CA 1
ATOM 611 C C . VAL A 1 78 ? -3.812 87 20.938 1 69.44 78 VAL A C 1
ATOM 613 O O . VAL A 1 78 ? -4.133 86.875 19.75 1 69.44 78 VAL A O 1
ATOM 616 N N . ARG A 1 79 ? -2.635 87.062 21.406 1 65.56 79 ARG A N 1
ATOM 617 C CA . ARG A 1 79 ? -1.514 87 20.469 1 65.56 79 ARG A CA 1
ATOM 618 C C . ARG A 1 79 ? -1.503 85.625 19.766 1 65.56 79 ARG A C 1
ATOM 620 O O . ARG A 1 79 ? -1.792 84.625 20.375 1 65.56 79 ARG A O 1
ATOM 627 N N . GLY A 1 80 ? -1.309 85.688 18.547 1 66.31 80 GLY A N 1
ATOM 628 C CA . GLY A 1 80 ? -1.319 84.5 17.688 1 66.31 80 GLY A CA 1
ATOM 629 C C . GLY A 1 80 ? -0.421 83.375 18.188 1 66.31 80 GLY A C 1
ATOM 630 O O . GLY A 1 80 ? -0.772 82.25 18.094 1 66.31 80 GLY A O 1
ATOM 631 N N . SER A 1 81 ? 0.688 83.75 18.75 1 68.31 81 SER A N 1
ATOM 632 C CA . SER A 1 81 ? 1.634 82.688 19.219 1 68.31 81 SER A CA 1
ATOM 633 C C . SER A 1 81 ? 1.062 81.938 20.375 1 68.31 81 SER A C 1
ATOM 635 O O . SER A 1 81 ? 1.226 80.688 20.438 1 68.31 81 SER A O 1
ATOM 637 N N . VAL A 1 82 ? 0.411 82.625 21.25 1 69.5 82 VAL A N 1
ATOM 638 C CA . VAL A 1 82 ? -0.175 81.938 22.406 1 69.5 82 VAL A CA 1
ATOM 639 C C . VAL A 1 82 ? -1.363 81.125 21.969 1 69.5 82 VAL A C 1
ATOM 641 O O . VAL A 1 82 ? -1.564 80 22.469 1 69.5 82 VAL A O 1
ATOM 644 N N . LEU A 1 83 ? -1.985 81.688 21.047 1 70.31 83 LEU A N 1
ATOM 645 C CA . LEU A 1 83 ? -3.127 80.938 20.531 1 70.31 83 LEU A CA 1
ATOM 646 C C . LEU A 1 83 ? -2.67 79.625 19.828 1 70.31 83 LEU A C 1
ATOM 648 O O . LEU A 1 83 ? -3.305 78.562 19.969 1 70.31 83 LEU A O 1
ATOM 652 N N . TRP A 1 84 ? -1.628 79.625 19.172 1 73.19 84 TRP A N 1
ATOM 653 C CA . TRP A 1 84 ? -1.115 78.438 18.453 1 73.19 84 TRP A CA 1
ATOM 654 C C . TRP A 1 84 ? -0.635 77.375 19.422 1 73.19 84 TRP A C 1
ATOM 656 O O . TRP A 1 84 ? -0.865 76.188 19.219 1 73.19 84 TRP A O 1
ATOM 666 N N . ILE A 1 85 ? -0.109 77.688 20.469 1 71.19 85 ILE A N 1
ATOM 667 C CA . ILE A 1 85 ? 0.356 76.75 21.469 1 71.19 85 ILE A CA 1
ATOM 668 C C . ILE A 1 85 ? -0.841 76.125 22.172 1 71.19 85 ILE A C 1
ATOM 670 O O . ILE A 1 85 ? -0.854 74.875 22.422 1 71.19 85 ILE A O 1
ATOM 674 N N . SER A 1 86 ? -1.799 77 22.359 1 70.44 86 SER A N 1
ATOM 675 C CA . SER A 1 86 ? -2.98 76.5 23.062 1 70.44 86 SER A CA 1
ATOM 676 C C . SER A 1 86 ? -3.736 75.5 22.219 1 70.44 86 SER A C 1
ATOM 678 O O . SER A 1 86 ? -4.227 74.5 22.75 1 70.44 86 SER A O 1
ATOM 680 N N . LYS A 1 87 ? -3.691 75.688 20.984 1 71.19 87 LYS A N 1
ATOM 681 C CA . LYS A 1 87 ? -4.418 74.75 20.109 1 71.19 87 LYS A CA 1
ATOM 682 C C . LYS A 1 87 ? -3.568 73.562 19.75 1 71.19 87 LYS A C 1
ATOM 684 O O . LYS A 1 87 ? -4.102 72.438 19.438 1 71.19 87 LYS A O 1
ATOM 689 N N . SER A 1 88 ? -2.32 73.562 19.75 1 73.81 88 SER A N 1
ATOM 690 C CA . SER A 1 88 ? -1.432 72.438 19.391 1 73.81 88 SER A CA 1
ATOM 691 C C . SER A 1 88 ? -1.414 71.375 20.484 1 73.81 88 SER A C 1
ATOM 693 O O . SER A 1 88 ? -1.155 70.188 20.203 1 73.81 88 SER A O 1
ATOM 695 N N . ILE A 1 89 ? -1.834 71.75 21.625 1 72.56 89 ILE A N 1
ATOM 696 C CA . ILE A 1 89 ? -1.762 70.812 22.734 1 72.56 89 ILE A CA 1
ATOM 697 C C . ILE A 1 89 ? -2.814 69.75 22.547 1 72.56 89 ILE A C 1
ATOM 699 O O . ILE A 1 89 ? -2.496 68.562 22.578 1 72.56 89 ILE A O 1
ATOM 703 N N . PRO A 1 90 ? -4.035 70.125 22.281 1 71.12 90 PRO A N 1
ATOM 704 C CA . PRO A 1 90 ? -5.012 69 22.047 1 71.12 90 PRO A CA 1
ATOM 705 C C . PRO A 1 90 ? -4.719 68.188 20.797 1 71.12 90 PRO A C 1
ATOM 707 O O . PRO A 1 90 ? -4.949 67 20.766 1 71.12 90 PRO A O 1
ATOM 710 N N . VAL A 1 91 ? -4.219 68.812 19.812 1 75.56 91 VAL A N 1
ATOM 711 C CA . VAL A 1 91 ? -3.922 68.125 18.562 1 75.56 91 VAL A CA 1
ATOM 712 C C . VAL A 1 91 ? -2.797 67.062 18.797 1 75.56 91 VAL A C 1
ATOM 714 O O . VAL A 1 91 ? -2.871 65.938 18.344 1 75.56 91 VAL A O 1
ATOM 717 N N . LEU A 1 92 ? -1.812 67.5 19.469 1 76.56 92 LEU A N 1
ATOM 718 C CA . LEU A 1 92 ? -0.698 66.562 19.766 1 76.56 92 LEU A CA 1
ATOM 719 C C . LEU A 1 92 ? -1.137 65.438 20.688 1 76.56 92 LEU A C 1
ATOM 721 O O . LEU A 1 92 ? -0.656 64.312 20.578 1 76.56 92 LEU A O 1
ATOM 725 N N . SER A 1 93 ? -2.084 65.812 21.484 1 72.94 93 SER A N 1
ATOM 726 C CA . SER A 1 93 ? -2.594 64.812 22.391 1 72.94 93 SER A CA 1
ATOM 727 C C . SER A 1 93 ? -3.375 63.75 21.625 1 72.94 93 SER A C 1
ATOM 729 O O . SER A 1 93 ? -3.273 62.562 21.922 1 72.94 93 SER A O 1
ATOM 731 N N . ILE A 1 94 ? -4.031 64.125 20.688 1 73.94 94 ILE A N 1
ATOM 732 C CA . ILE A 1 94 ? -4.773 63.188 19.859 1 73.94 94 ILE A CA 1
ATOM 733 C C . ILE A 1 94 ? -3.803 62.344 19.031 1 73.94 94 ILE A C 1
ATOM 735 O O . ILE A 1 94 ? -3.977 61.156 18.891 1 73.94 94 ILE A O 1
ATOM 739 N N . LEU A 1 95 ? -2.854 62.938 18.469 1 78.62 95 LEU A N 1
ATOM 740 C CA . LEU A 1 95 ? -1.863 62.219 17.656 1 78.62 95 LEU A CA 1
ATOM 741 C C . LEU A 1 95 ? -1.106 61.219 18.5 1 78.62 95 LEU A C 1
ATOM 743 O O . LEU A 1 95 ? -0.878 60.094 18.062 1 78.62 95 LEU A O 1
ATOM 747 N N . LEU A 1 96 ? -0.767 61.594 19.641 1 75.44 96 LEU A N 1
ATOM 748 C CA . LEU A 1 96 ? -0.04 60.688 20.531 1 75.44 96 LEU A CA 1
ATOM 749 C C . LEU A 1 96 ? -0.925 59.531 20.953 1 75.44 96 LEU A C 1
ATOM 751 O O . LEU A 1 96 ? -0.45 58.375 21.094 1 75.44 96 LEU A O 1
ATOM 755 N N . SER A 1 97 ? -2.17 59.906 21.094 1 72.75 97 SER A N 1
ATOM 756 C CA . SER A 1 97 ? -3.094 58.812 21.453 1 72.75 97 SER A CA 1
ATOM 757 C C . SER A 1 97 ? -3.271 57.844 20.297 1 72.75 97 SER A C 1
ATOM 759 O O . SER A 1 97 ? -3.283 56.625 20.516 1 72.75 97 SER A O 1
ATOM 761 N N . ALA A 1 98 ? -3.33 58.25 19.156 1 74.88 98 ALA A N 1
ATOM 762 C CA . ALA A 1 98 ? -3.473 57.406 17.984 1 74.88 98 ALA A CA 1
ATOM 763 C C . ALA A 1 98 ? -2.211 56.562 17.75 1 74.88 98 ALA A C 1
ATOM 765 O O . ALA A 1 98 ? -2.291 55.375 17.438 1 74.88 98 ALA A O 1
ATOM 766 N N . THR A 1 99 ? -1.058 57.156 17.844 1 78.31 99 THR A N 1
ATOM 767 C CA . THR A 1 99 ? 0.219 56.469 17.656 1 78.31 99 THR A CA 1
ATOM 768 C C . THR A 1 99 ? 0.387 55.344 18.672 1 78.31 99 THR A C 1
ATOM 770 O O . THR A 1 99 ? 0.947 54.312 18.359 1 78.31 99 THR A O 1
ATOM 773 N N . SER A 1 100 ? -0.139 55.594 19.828 1 72.81 100 SER A N 1
ATOM 774 C CA . SER A 1 100 ? 0.012 54.594 20.875 1 72.81 100 SER A CA 1
ATOM 775 C C . SER A 1 100 ? -0.796 53.312 20.562 1 72.81 100 SER A C 1
ATOM 777 O O . SER A 1 100 ? -0.456 52.219 21.016 1 72.81 100 SER A O 1
ATOM 779 N N . VAL A 1 101 ? -1.731 53.531 19.766 1 69.5 101 VAL A N 1
ATOM 780 C CA . VAL A 1 101 ? -2.584 52.406 19.422 1 69.5 101 VAL A CA 1
ATOM 781 C C . VAL A 1 101 ? -2.088 51.75 18.141 1 69.5 101 VAL A C 1
ATOM 783 O O . VAL A 1 101 ? -2.061 50.531 18.031 1 69.5 101 VAL A O 1
ATOM 786 N N . ILE A 1 102 ? -1.637 52.438 17.188 1 75 102 ILE A N 1
ATOM 787 C CA . ILE A 1 102 ? -1.366 51.938 15.844 1 75 102 ILE A CA 1
ATOM 788 C C . ILE A 1 102 ? 0.042 51.375 15.781 1 75 102 ILE A C 1
ATOM 790 O O . ILE A 1 102 ? 0.281 50.375 15.086 1 75 102 ILE A O 1
ATOM 794 N N . THR A 1 103 ? 1.003 51.875 16.359 1 77.94 103 THR A N 1
ATOM 795 C CA . THR A 1 103 ? 2.404 51.469 16.234 1 77.94 103 THR A CA 1
ATOM 796 C C . THR A 1 103 ? 2.617 50.031 16.656 1 77.94 103 THR A C 1
ATOM 798 O O . THR A 1 103 ? 3.314 49.281 15.977 1 77.94 103 THR A O 1
ATOM 801 N N . PRO A 1 104 ? 2.064 49.656 17.719 1 76.31 104 PRO A N 1
ATOM 802 C CA . PRO A 1 104 ? 2.32 48.281 18.094 1 76.31 104 PRO A CA 1
ATOM 803 C C . PRO A 1 104 ? 1.651 47.281 17.156 1 76.31 104 PRO A C 1
ATOM 805 O O . PRO A 1 104 ? 2.021 46.094 17.141 1 76.31 104 PRO A O 1
ATOM 808 N N . LEU A 1 105 ? 0.832 47.688 16.312 1 75.56 105 LEU A N 1
ATOM 809 C CA . LEU A 1 105 ? 0.156 46.812 15.383 1 75.56 105 LEU A CA 1
ATOM 810 C C . LEU A 1 105 ? 1.09 46.406 14.25 1 75.56 105 LEU A C 1
ATOM 812 O O . LEU A 1 105 ? 0.831 45.438 13.547 1 75.56 105 LEU A O 1
ATOM 816 N N . GLY A 1 106 ? 2.09 47.094 14.07 1 76.06 106 GLY A N 1
ATOM 817 C CA . GLY A 1 106 ? 3.043 46.781 13.023 1 76.06 106 GLY A CA 1
ATOM 818 C C . GLY A 1 106 ? 3.98 45.656 13.398 1 76.06 106 GLY A C 1
ATOM 819 O O . GLY A 1 106 ? 4.695 45.125 12.539 1 76.06 106 GLY A O 1
ATOM 820 N N . LEU A 1 107 ? 4.012 45.312 14.523 1 78.69 107 LEU A N 1
ATOM 821 C CA . LEU A 1 107 ? 4.887 44.25 14.969 1 78.69 107 LEU A CA 1
ATOM 822 C C . LEU A 1 107 ? 4.34 42.875 14.539 1 78.69 107 LEU A C 1
ATOM 824 O O . LEU A 1 107 ? 3.152 42.594 14.719 1 78.69 107 LEU A O 1
ATOM 828 N N . TYR A 1 108 ? 5.141 42.188 13.688 1 81.31 108 TYR A N 1
ATOM 829 C CA . TYR A 1 108 ? 4.73 40.844 13.344 1 81.31 108 TYR A CA 1
ATOM 830 C C . TYR A 1 108 ? 5.871 39.844 13.547 1 81.31 108 TYR A C 1
ATOM 832 O O . TYR A 1 108 ? 7.043 40.25 13.555 1 81.31 108 TYR A O 1
ATOM 840 N N . SER A 1 109 ? 5.477 38.75 13.898 1 80.06 109 SER A N 1
ATOM 841 C CA . SER A 1 109 ? 6.445 37.688 14.133 1 80.06 109 SER A CA 1
ATOM 842 C C . SER A 1 109 ? 6.715 36.875 12.852 1 80.06 109 SER A C 1
ATOM 844 O O . SER A 1 109 ? 5.797 36.594 12.086 1 80.06 109 SER A O 1
ATOM 846 N N . SER A 1 110 ? 8.023 36.812 12.477 1 83.44 110 SER A N 1
ATOM 847 C CA . SER A 1 110 ? 8.414 35.969 11.359 1 83.44 110 SER A CA 1
ATOM 848 C C . SER A 1 110 ? 9.461 34.938 11.797 1 83.44 110 SER A C 1
ATOM 850 O O . SER A 1 110 ? 10.07 35.062 12.859 1 83.44 110 SER A O 1
ATOM 852 N N . THR A 1 111 ? 9.617 33.875 10.875 1 86.44 111 THR A N 1
ATOM 853 C CA . THR A 1 111 ? 10.578 32.812 11.188 1 86.44 111 THR A CA 1
ATOM 854 C C . THR A 1 111 ? 11.867 33 10.391 1 86.44 111 THR A C 1
ATOM 856 O O . THR A 1 111 ? 11.836 33.438 9.234 1 86.44 111 THR A O 1
ATOM 859 N N . ALA A 1 112 ? 12.984 33.031 11.117 1 86.62 112 ALA A N 1
ATOM 860 C CA . ALA A 1 112 ? 14.297 33.094 10.469 1 86.62 112 ALA A CA 1
ATOM 861 C C . ALA A 1 112 ? 15.203 31.969 10.969 1 86.62 112 ALA A C 1
ATOM 863 O O . ALA A 1 112 ? 14.922 31.344 11.992 1 86.62 112 ALA A O 1
ATOM 864 N N . ALA A 1 113 ? 16.328 31.75 10.109 1 89.38 113 ALA A N 1
ATOM 865 C CA . ALA A 1 113 ? 17.297 30.734 10.5 1 89.38 113 ALA A CA 1
ATOM 866 C C . ALA A 1 113 ? 18.219 31.266 11.594 1 89.38 113 ALA A C 1
ATOM 868 O O . ALA A 1 113 ? 18.75 32.375 11.5 1 89.38 113 ALA A O 1
ATOM 869 N N . GLY A 1 114 ? 18.344 30.547 12.648 1 87.81 114 GLY A N 1
ATOM 870 C CA . GLY A 1 114 ? 19.25 30.906 13.727 1 87.81 114 GLY A CA 1
ATOM 871 C C . GLY A 1 114 ? 20.672 30.469 13.477 1 87.81 114 GLY A C 1
ATOM 872 O O . GLY A 1 114 ? 21.016 30.016 12.383 1 87.81 114 GLY A O 1
ATOM 873 N N . LYS A 1 115 ? 21.562 30.703 14.43 1 88.88 115 LYS A N 1
ATOM 874 C CA . LYS A 1 115 ? 22.938 30.234 14.367 1 88.88 115 LYS A CA 1
ATOM 875 C C . LYS A 1 115 ? 23.031 28.734 14.641 1 88.88 115 LYS A C 1
ATOM 877 O O . LYS A 1 115 ? 22.312 28.203 15.484 1 88.88 115 LYS A O 1
ATOM 882 N N . PRO A 1 116 ? 24 28.094 13.922 1 91.94 116 PRO A N 1
ATOM 883 C CA . PRO A 1 116 ? 24.156 26.656 14.148 1 91.94 116 PRO A CA 1
ATOM 884 C C . PRO A 1 116 ? 24.594 26.328 15.57 1 91.94 116 PRO A C 1
ATOM 886 O O . PRO A 1 116 ? 25.484 26.984 16.109 1 91.94 116 PRO A O 1
ATOM 889 N N . VAL A 1 117 ? 23.953 25.484 16.188 1 90.19 117 VAL A N 1
ATOM 890 C CA . VAL A 1 117 ? 24.25 25.078 17.547 1 90.19 117 VAL A CA 1
ATOM 891 C C . VAL A 1 117 ? 24.406 23.547 17.609 1 90.19 117 VAL A C 1
ATOM 893 O O . VAL A 1 117 ? 23.844 22.844 16.766 1 90.19 117 VAL A O 1
ATOM 896 N N . ARG A 1 118 ? 25.25 23.141 18.594 1 88.25 118 ARG A N 1
ATOM 897 C CA . ARG A 1 118 ? 25.391 21.719 18.828 1 88.25 118 ARG A CA 1
ATOM 898 C C . ARG A 1 118 ? 24.156 21.141 19.531 1 88.25 118 ARG A C 1
ATOM 900 O O . ARG A 1 118 ? 23.688 21.719 20.516 1 88.25 118 ARG A O 1
ATOM 907 N N . ALA A 1 119 ? 23.641 20.156 18.938 1 86.94 119 ALA A N 1
ATOM 908 C CA . ALA A 1 119 ? 22.438 19.562 19.516 1 86.94 119 ALA A CA 1
ATOM 909 C C . ALA A 1 119 ? 22.688 18.125 19.969 1 86.94 119 ALA A C 1
ATOM 911 O O . ALA A 1 119 ? 23.625 17.469 19.5 1 86.94 119 ALA A O 1
ATOM 912 N N . THR A 1 120 ? 21.875 17.734 20.953 1 84.38 120 THR A N 1
ATOM 913 C CA . THR A 1 120 ? 21.859 16.328 21.391 1 84.38 120 THR A CA 1
ATOM 914 C C . THR A 1 120 ? 20.797 15.539 20.625 1 84.38 120 THR A C 1
ATOM 916 O O . THR A 1 120 ? 19.656 15.984 20.5 1 84.38 120 THR A O 1
ATOM 919 N N . PHE A 1 121 ? 21.297 14.359 20.203 1 88.31 121 PHE A N 1
ATOM 920 C CA . PHE A 1 121 ? 20.391 13.547 19.391 1 88.31 121 PHE A CA 1
ATOM 921 C C . PHE A 1 121 ? 19.938 12.32 20.172 1 88.31 121 PHE A C 1
ATOM 923 O O . PHE A 1 121 ? 20.703 11.727 20.922 1 88.31 121 PHE A O 1
ATOM 930 N N . VAL A 1 122 ? 18.609 11.945 19.984 1 85.62 122 VAL A N 1
ATOM 931 C CA . VAL A 1 122 ? 18.047 10.75 20.609 1 85.62 122 VAL A CA 1
ATOM 932 C C . VAL A 1 122 ? 17.406 9.867 19.547 1 85.62 122 VAL A C 1
ATOM 934 O O . VAL A 1 122 ? 16.875 10.367 18.547 1 85.62 122 VAL A O 1
ATOM 937 N N . HIS A 1 123 ? 17.516 8.586 19.797 1 87.81 123 HIS A N 1
ATOM 938 C CA . HIS A 1 123 ? 16.922 7.625 18.875 1 87.81 123 HIS A CA 1
ATOM 939 C C . HIS A 1 123 ? 15.398 7.672 18.953 1 87.81 123 HIS A C 1
ATOM 941 O O . HIS A 1 123 ? 14.82 7.758 20.047 1 87.81 123 HIS A O 1
ATOM 947 N N . VAL A 1 124 ? 14.742 7.664 17.844 1 86.12 124 VAL A N 1
ATOM 948 C CA . VAL A 1 124 ? 13.289 7.637 17.766 1 86.12 124 VAL A CA 1
ATOM 949 C C . VAL A 1 124 ? 12.836 6.457 16.891 1 86.12 124 VAL A C 1
ATOM 951 O O . VAL A 1 124 ? 13.203 6.367 15.719 1 86.12 124 VAL A O 1
ATOM 954 N N . PRO A 1 125 ? 12.062 5.648 17.453 1 84.81 125 PRO A N 1
ATOM 955 C CA . PRO A 1 125 ? 11.578 4.512 16.672 1 84.81 125 PRO A CA 1
ATOM 956 C C . PRO A 1 125 ? 10.523 4.918 15.641 1 84.81 125 PRO A C 1
ATOM 958 O O . PRO A 1 125 ? 9.719 5.812 15.898 1 84.81 125 PRO A O 1
ATOM 961 N N . ASP A 1 126 ? 10.562 4.254 14.531 1 88.94 126 ASP A N 1
ATOM 962 C CA . ASP A 1 126 ? 9.602 4.461 13.453 1 88.94 126 ASP A CA 1
ATOM 963 C C . ASP A 1 126 ? 8.25 3.818 13.789 1 88.94 126 ASP A C 1
ATOM 965 O O . ASP A 1 126 ? 8.188 2.633 14.117 1 88.94 126 ASP A O 1
ATOM 969 N N . ALA A 1 127 ? 7.191 4.605 13.664 1 80.69 127 ALA A N 1
ATOM 970 C CA . ALA A 1 127 ? 5.863 4.105 14.008 1 80.69 127 ALA A CA 1
ATOM 971 C C . ALA A 1 127 ? 5.195 3.455 12.805 1 80.69 127 ALA A C 1
ATOM 973 O O . ALA A 1 127 ? 4.07 2.959 12.898 1 80.69 127 ALA A O 1
ATOM 974 N N . SER A 1 128 ? 5.859 3.387 11.781 1 81.19 128 SER A N 1
ATOM 975 C CA . SER A 1 128 ? 5.305 2.744 10.602 1 81.19 128 SER A CA 1
ATOM 976 C C . SER A 1 128 ? 5.469 1.229 10.656 1 81.19 128 SER A C 1
ATOM 978 O O . SER A 1 128 ? 6.008 0.698 11.633 1 81.19 128 SER A O 1
ATOM 980 N N . SER A 1 129 ? 5.031 0.511 9.625 1 80.06 129 SER A N 1
ATOM 981 C CA . SER A 1 129 ? 5.145 -0.943 9.555 1 80.06 129 SER A CA 1
ATOM 982 C C . SER A 1 129 ? 6.605 -1.385 9.57 1 80.06 129 SER A C 1
ATOM 984 O O . SER A 1 129 ? 6.926 -2.469 10.062 1 80.06 129 SER A O 1
ATOM 986 N N . PHE A 1 130 ? 7.469 -0.542 9.117 1 88.94 130 PHE A N 1
ATOM 987 C CA . PHE A 1 130 ? 8.891 -0.876 9.078 1 88.94 130 PHE A CA 1
ATOM 988 C C . PHE A 1 130 ? 9.453 -0.972 10.492 1 88.94 130 PHE A C 1
ATOM 990 O O . PHE A 1 130 ? 10.305 -1.824 10.766 1 88.94 130 PHE A O 1
ATOM 997 N N . GLY A 1 131 ? 9.016 -0.127 11.281 1 85.5 131 GLY A N 1
ATOM 998 C CA . GLY A 1 131 ? 9.531 -0.132 12.641 1 85.5 131 GLY A CA 1
ATOM 999 C C . GLY A 1 131 ? 8.758 -1.051 13.57 1 85.5 131 GLY A C 1
ATOM 1000 O O . GLY A 1 131 ? 9.344 -1.696 14.445 1 85.5 131 GLY A O 1
ATOM 1001 N N . LEU A 1 132 ? 7.543 -1.154 13.422 1 77 132 LEU A N 1
ATOM 1002 C CA . LEU A 1 132 ? 6.68 -1.887 14.344 1 77 132 LEU A CA 1
ATOM 1003 C C . LEU A 1 132 ? 6.754 -3.387 14.078 1 77 132 LEU A C 1
ATOM 1005 O O . LEU A 1 132 ? 6.797 -4.188 15.016 1 77 132 LEU A O 1
ATOM 1009 N N . HIS A 1 133 ? 6.809 -3.67 12.805 1 73.75 133 HIS A N 1
ATOM 1010 C CA . HIS A 1 133 ? 6.668 -5.086 12.477 1 73.75 133 HIS A CA 1
ATOM 1011 C C . HIS A 1 133 ? 7.809 -5.566 11.586 1 73.75 133 HIS A C 1
ATOM 1013 O O . HIS A 1 133 ? 8.125 -6.758 11.57 1 73.75 133 HIS A O 1
ATOM 1019 N N . GLY A 1 134 ? 8.312 -4.73 10.898 1 76.81 134 GLY A N 1
ATOM 1020 C CA . GLY A 1 134 ? 9.234 -5.133 9.852 1 76.81 134 GLY A CA 1
ATOM 1021 C C . GLY A 1 134 ? 10.656 -5.34 10.344 1 76.81 134 GLY A C 1
ATOM 1022 O O . GLY A 1 134 ? 11.445 -6.027 9.703 1 76.81 134 GLY A O 1
ATOM 1023 N N . THR A 1 135 ? 10.969 -4.738 11.391 1 82.75 135 THR A N 1
ATOM 1024 C CA . THR A 1 135 ? 12.352 -4.793 11.859 1 82.75 135 THR A CA 1
ATOM 1025 C C . THR A 1 135 ? 12.445 -5.566 13.172 1 82.75 135 THR A C 1
ATOM 1027 O O . THR A 1 135 ? 11.812 -5.199 14.164 1 82.75 135 THR A O 1
ATOM 1030 N N . MET A 1 136 ? 13.242 -6.59 13.117 1 84.19 136 MET A N 1
ATOM 1031 C CA . MET A 1 136 ? 13.469 -7.402 14.312 1 84.19 136 MET A CA 1
ATOM 1032 C C . MET A 1 136 ? 14.508 -6.754 15.227 1 84.19 136 MET A C 1
ATOM 1034 O O . MET A 1 136 ? 15.336 -5.969 14.766 1 84.19 136 MET A O 1
ATOM 1038 N N . THR A 1 137 ? 14.359 -7.188 16.453 1 80.75 137 THR A N 1
ATOM 1039 C CA . THR A 1 137 ? 15.344 -6.691 17.406 1 80.75 137 THR A CA 1
ATOM 1040 C C . THR A 1 137 ? 16.734 -7.246 17.094 1 80.75 137 THR A C 1
ATOM 1042 O O . THR A 1 137 ? 16.859 -8.383 16.641 1 80.75 137 THR A O 1
ATOM 1045 N N . ARG A 1 138 ? 17.641 -6.352 17.281 1 78.12 138 ARG A N 1
ATOM 1046 C CA . ARG A 1 138 ? 19 -6.758 16.969 1 78.12 138 ARG A CA 1
ATOM 1047 C C . ARG A 1 138 ? 19.531 -7.781 17.969 1 78.12 138 ARG A C 1
ATOM 1049 O O . ARG A 1 138 ? 19.312 -7.637 19.172 1 78.12 138 ARG A O 1
ATOM 1056 N N . ALA A 1 139 ? 19.812 -8.992 17.375 1 66.88 139 ALA A N 1
ATOM 1057 C CA . ALA A 1 139 ? 20.312 -10.055 18.25 1 66.88 139 ALA A CA 1
ATOM 1058 C C . ALA A 1 139 ? 21.828 -9.945 18.438 1 66.88 139 ALA A C 1
ATOM 1060 O O . ALA A 1 139 ? 22.516 -9.312 17.641 1 66.88 139 ALA A O 1
ATOM 1061 N N . ASN A 1 140 ? 22.219 -10.406 19.578 1 69.69 140 ASN A N 1
ATOM 1062 C CA . ASN A 1 140 ? 23.625 -10.422 19.922 1 69.69 140 ASN A CA 1
ATOM 1063 C C . ASN A 1 140 ? 24.344 -11.609 19.297 1 69.69 140 ASN A C 1
ATOM 1065 O O . ASN A 1 140 ? 24.922 -12.43 20 1 69.69 140 ASN A O 1
ATOM 1069 N N . TYR A 1 141 ? 24.141 -11.781 18 1 76.12 141 TYR A N 1
ATOM 1070 C CA . TYR A 1 141 ? 24.875 -12.836 17.297 1 76.12 141 TYR A CA 1
ATOM 1071 C C . TYR A 1 141 ? 25.984 -12.258 16.438 1 76.12 141 TYR A C 1
ATOM 1073 O O . TYR A 1 141 ? 25.859 -11.125 15.945 1 76.12 141 TYR A O 1
ATOM 1081 N N . SER A 1 142 ? 27 -13.008 16.406 1 77.94 142 SER A N 1
ATOM 1082 C CA . SER A 1 142 ? 28.109 -12.594 15.562 1 77.94 142 SER A CA 1
ATOM 1083 C C . SER A 1 142 ? 27.766 -12.672 14.086 1 77.94 142 SER A C 1
ATOM 1085 O O . SER A 1 142 ? 26.844 -13.406 13.695 1 77.94 142 SER A O 1
ATOM 1087 N N . VAL A 1 143 ? 28.453 -11.859 13.359 1 85.75 143 VAL A N 1
ATOM 1088 C CA . VAL A 1 143 ? 28.297 -11.906 11.906 1 85.75 143 VAL A CA 1
ATOM 1089 C C . VAL A 1 143 ? 28.906 -13.188 11.359 1 85.75 143 VAL A C 1
ATOM 1091 O O . VAL A 1 143 ? 30.062 -13.516 11.672 1 85.75 143 VAL A O 1
ATOM 1094 N N . THR A 1 144 ? 28.109 -13.953 10.688 1 85.19 144 THR A N 1
ATOM 1095 C CA . THR A 1 144 ? 28.578 -15.219 10.141 1 85.19 144 THR A CA 1
ATOM 1096 C C . THR A 1 144 ? 28.625 -15.164 8.617 1 85.19 144 THR A C 1
ATOM 1098 O O . THR A 1 144 ? 27.812 -14.492 7.984 1 85.19 144 THR A O 1
ATOM 1101 N N . ARG A 1 145 ? 29.656 -15.758 8.117 1 85.06 145 ARG A N 1
ATOM 1102 C CA . ARG A 1 145 ? 29.844 -15.836 6.676 1 85.06 145 ARG A CA 1
ATOM 1103 C C . ARG A 1 145 ? 30.062 -17.281 6.23 1 85.06 145 ARG A C 1
ATOM 1105 O O . ARG A 1 145 ? 30.828 -18.016 6.844 1 85.06 145 ARG A O 1
ATOM 1112 N N . ALA A 1 146 ? 29.25 -17.672 5.238 1 79.56 146 ALA A N 1
ATOM 1113 C CA . ALA A 1 146 ? 29.391 -19 4.68 1 79.56 146 ALA A CA 1
ATOM 1114 C C . ALA A 1 146 ? 29.953 -18.953 3.26 1 79.56 146 ALA A C 1
ATOM 1116 O O . ALA A 1 146 ? 29.578 -18.078 2.475 1 79.56 146 ALA A O 1
ATOM 1117 N N . CYS A 1 147 ? 31 -19.734 2.99 1 81.31 147 CYS A N 1
ATOM 1118 C CA . CYS A 1 147 ? 31.609 -19.812 1.67 1 81.31 147 CYS A CA 1
ATOM 1119 C C . CYS A 1 147 ? 31.375 -21.188 1.05 1 81.31 147 CYS A C 1
ATOM 1121 O O . CYS A 1 147 ? 31.328 -22.188 1.759 1 81.31 147 CYS A O 1
ATOM 1123 N N . GLY A 1 148 ? 31.141 -21.188 -0.224 1 78.25 148 GLY A N 1
ATOM 1124 C CA . GLY A 1 148 ? 30.844 -22.406 -0.949 1 78.25 148 GLY A CA 1
ATOM 1125 C C . GLY A 1 148 ? 29.578 -22.328 -1.781 1 78.25 148 GLY A C 1
ATOM 1126 O O . GLY A 1 148 ? 29.031 -21.234 -1.983 1 78.25 148 GLY A O 1
ATOM 1127 N N . THR A 1 149 ? 29.25 -23.5 -2.387 1 70.25 149 THR A N 1
ATOM 1128 C CA . THR A 1 149 ? 28.094 -23.5 -3.285 1 70.25 149 THR A CA 1
ATOM 1129 C C . THR A 1 149 ? 26.984 -24.375 -2.732 1 70.25 149 THR A C 1
ATOM 1131 O O . THR A 1 149 ? 27.219 -25.281 -1.93 1 70.25 149 THR A O 1
ATOM 1134 N N . VAL A 1 150 ? 25.828 -23.844 -3.004 1 61.22 150 VAL A N 1
ATOM 1135 C CA . VAL A 1 150 ? 24.656 -24.656 -2.703 1 61.22 150 VAL A CA 1
ATOM 1136 C C . VAL A 1 150 ? 24.047 -25.203 -4 1 61.22 150 VAL A C 1
ATOM 1138 O O . VAL A 1 150 ? 23.828 -24.438 -4.945 1 61.22 150 VAL A O 1
ATOM 1141 N N . THR A 1 151 ? 24.188 -26.5 -4.23 1 55.78 151 THR A N 1
ATOM 1142 C CA . THR A 1 151 ? 23.594 -27.078 -5.434 1 55.78 151 THR A CA 1
ATOM 1143 C C . THR A 1 151 ? 22.281 -27.781 -5.102 1 55.78 151 THR A C 1
ATOM 1145 O O . THR A 1 151 ? 22.125 -28.312 -4.004 1 55.78 151 THR A O 1
ATOM 1148 N N . HIS A 1 152 ? 21.312 -27.422 -5.918 1 51.75 152 HIS A N 1
ATOM 1149 C CA . HIS A 1 152 ? 20.016 -28.078 -5.777 1 51.75 152 HIS A CA 1
ATOM 1150 C C . HIS A 1 152 ? 19.984 -29.406 -6.535 1 51.75 152 HIS A C 1
ATOM 1152 O O . HIS A 1 152 ? 20.188 -29.438 -7.754 1 51.75 152 HIS A O 1
ATOM 1158 N N . ALA A 1 153 ? 20.469 -30.438 -5.977 1 44.91 153 ALA A N 1
ATOM 1159 C CA . ALA A 1 153 ? 20.328 -31.734 -6.648 1 44.91 153 ALA A CA 1
ATOM 1160 C C . ALA A 1 153 ? 19.078 -32.469 -6.188 1 44.91 153 ALA A C 1
ATOM 1162 O O . ALA A 1 153 ? 19.047 -33 -5.086 1 44.91 153 ALA A O 1
ATOM 1163 N N . GLY A 1 154 ? 18.016 -32.562 -6.98 1 41.41 154 GLY A N 1
ATOM 1164 C CA . GLY A 1 154 ? 16.75 -33.219 -6.68 1 41.41 154 GLY A CA 1
ATOM 1165 C C . GLY A 1 154 ? 15.977 -32.562 -5.559 1 41.41 154 GLY A C 1
ATOM 1166 O O . GLY A 1 154 ? 15.734 -31.359 -5.59 1 41.41 154 GLY A O 1
ATOM 1167 N N . ALA A 1 155 ? 15.57 -33.438 -4.602 1 45.19 155 ALA A N 1
ATOM 1168 C CA . ALA A 1 155 ? 14.719 -33.062 -3.471 1 45.19 155 ALA A CA 1
ATOM 1169 C C . ALA A 1 155 ? 15.555 -32.562 -2.305 1 45.19 155 ALA A C 1
ATOM 1171 O O . ALA A 1 155 ? 15.016 -32.25 -1.236 1 45.19 155 ALA A O 1
ATOM 1172 N N . SER A 1 156 ? 16.953 -32.312 -2.521 1 47.19 156 SER A N 1
ATOM 1173 C CA . SER A 1 156 ? 17.766 -31.938 -1.372 1 47.19 156 SER A CA 1
ATOM 1174 C C . SER A 1 156 ? 18.797 -30.875 -1.747 1 47.19 156 SER A C 1
ATOM 1176 O O . SER A 1 156 ? 19.203 -30.797 -2.904 1 47.19 156 SER A O 1
ATOM 1178 N N . PHE A 1 157 ? 19.031 -29.891 -0.846 1 55.41 157 PHE A N 1
ATOM 1179 C CA . PHE A 1 157 ? 20.109 -28.922 -0.987 1 55.41 157 PHE A CA 1
ATOM 1180 C C . PHE A 1 157 ? 21.438 -29.547 -0.577 1 55.41 157 PHE A C 1
ATOM 1182 O O . PHE A 1 157 ? 21.531 -30.219 0.448 1 55.41 157 PHE A O 1
ATOM 1189 N N . ARG A 1 158 ? 22.312 -29.656 -1.619 1 57.38 158 ARG A N 1
ATOM 1190 C CA . ARG A 1 158 ? 23.688 -30.047 -1.317 1 57.38 158 ARG A CA 1
ATOM 1191 C C . ARG A 1 158 ? 24.578 -28.828 -1.123 1 57.38 158 ARG A C 1
ATOM 1193 O O . ARG A 1 158 ? 24.625 -27.938 -1.974 1 57.38 158 ARG A O 1
ATOM 1200 N N . TYR A 1 159 ? 25.109 -28.734 0.146 1 61.25 159 TYR A N 1
ATOM 1201 C CA . TYR A 1 159 ? 26 -27.625 0.466 1 61.25 159 TYR A CA 1
ATOM 1202 C C . TYR A 1 159 ? 27.469 -28.031 0.317 1 61.25 159 TYR A C 1
ATOM 1204 O O . TYR A 1 159 ? 27.906 -29 0.937 1 61.25 159 TYR A O 1
ATOM 1212 N N . ASP A 1 160 ? 28.078 -27.5 -0.687 1 67.94 160 ASP A N 1
ATOM 1213 C CA . ASP A 1 160 ? 29.531 -27.641 -0.797 1 67.94 160 ASP A CA 1
ATOM 1214 C C . ASP A 1 160 ? 30.25 -26.5 -0.064 1 67.94 160 ASP A C 1
ATOM 1216 O O . ASP A 1 160 ? 30.609 -25.5 -0.675 1 67.94 160 ASP A O 1
ATOM 1220 N N . SER A 1 161 ? 30.453 -26.719 1.291 1 73.31 161 SER A N 1
ATOM 1221 C CA . SER A 1 161 ? 31 -25.672 2.137 1 73.31 161 SER A CA 1
ATOM 1222 C C . SER A 1 161 ? 32.531 -25.625 2.051 1 73.31 161 SER A C 1
ATOM 1224 O O . SER A 1 161 ? 33.188 -26.656 1.938 1 73.31 161 SER A O 1
ATOM 1226 N N . ARG A 1 162 ? 33.031 -24.438 1.964 1 77.81 162 ARG A N 1
ATOM 1227 C CA . ARG A 1 162 ? 34.469 -24.172 1.984 1 77.81 162 ARG A CA 1
ATOM 1228 C C . ARG A 1 162 ? 34.812 -23.172 3.086 1 77.81 162 ARG A C 1
ATOM 1230 O O . ARG A 1 162 ? 34 -22.359 3.482 1 77.81 162 ARG A O 1
ATOM 1237 N N . PRO A 1 163 ? 36.031 -23.359 3.623 1 80.44 163 PRO A N 1
ATOM 1238 C CA . PRO A 1 163 ? 36.438 -22.328 4.566 1 80.44 163 PRO A CA 1
ATOM 1239 C C . PRO A 1 163 ? 36.562 -20.938 3.92 1 80.44 163 PRO A C 1
ATOM 1241 O O . PRO A 1 163 ? 37.031 -20.828 2.787 1 80.44 163 PRO A O 1
ATOM 1244 N N . CYS A 1 164 ? 36.156 -20.016 4.633 1 84.44 164 CYS A N 1
ATOM 1245 C CA . CYS A 1 164 ? 36.25 -18.641 4.133 1 84.44 164 CYS A CA 1
ATOM 1246 C C . CYS A 1 164 ? 37.656 -18.078 4.336 1 84.44 164 CYS A C 1
ATOM 1248 O O . CYS A 1 164 ? 38.406 -18.578 5.172 1 84.44 164 CYS A O 1
ATOM 1250 N N . PRO A 1 165 ? 37.938 -17.109 3.553 1 83.31 165 PRO A N 1
ATOM 1251 C CA . PRO A 1 165 ? 39.281 -16.516 3.701 1 83.31 165 PRO A CA 1
ATOM 1252 C C . PRO A 1 165 ? 39.562 -16.062 5.129 1 83.31 165 PRO A C 1
ATOM 1254 O O . PRO A 1 165 ? 38.719 -15.43 5.762 1 83.31 165 PRO A O 1
ATOM 1257 N N . LEU A 1 166 ? 40.75 -16.344 5.676 1 79 166 LEU A N 1
ATOM 1258 C CA . LEU A 1 166 ? 41.312 -15.93 6.965 1 79 166 LEU A CA 1
ATOM 1259 C C . LEU A 1 166 ? 40.562 -16.594 8.117 1 79 166 LEU A C 1
ATOM 1261 O O . LEU A 1 166 ? 40.625 -16.109 9.25 1 79 166 LEU A O 1
ATOM 1265 N N . SER A 1 167 ? 39.75 -17.5 7.695 1 77 167 SER A N 1
ATOM 1266 C CA . SER A 1 167 ? 39.094 -18.219 8.781 1 77 167 SER A CA 1
ATOM 1267 C C . SER A 1 167 ? 40.094 -19.094 9.531 1 77 167 SER A C 1
ATOM 1269 O O . SER A 1 167 ? 41.125 -19.484 8.977 1 77 167 SER A O 1
ATOM 1271 N N . ASP A 1 168 ? 40 -19.016 10.852 1 63 168 ASP A N 1
ATOM 1272 C CA . ASP A 1 168 ? 40.938 -19.766 11.688 1 63 168 ASP A CA 1
ATOM 1273 C C . ASP A 1 168 ? 40.781 -21.266 11.469 1 63 168 ASP A C 1
ATOM 1275 O O . ASP A 1 168 ? 41.312 -22.062 12.25 1 63 168 ASP A O 1
ATOM 1279 N N . ASP A 1 169 ? 39.938 -21.484 10.477 1 59.31 169 ASP A N 1
ATOM 1280 C CA . ASP A 1 169 ? 39.719 -22.922 10.375 1 59.31 169 ASP A CA 1
ATOM 1281 C C . ASP A 1 169 ? 40.875 -23.625 9.664 1 59.31 169 ASP A C 1
ATOM 1283 O O . ASP A 1 169 ? 41.469 -23.047 8.758 1 59.31 169 ASP A O 1
ATOM 1287 N N . GLY A 1 170 ? 41.906 -24.094 10.297 1 49.28 170 GLY A N 1
ATOM 1288 C CA . GLY A 1 170 ? 43 -24.922 9.805 1 49.28 170 GLY A CA 1
ATOM 1289 C C . GLY A 1 170 ? 42.594 -25.797 8.633 1 49.28 170 GLY A C 1
ATOM 1290 O O . GLY A 1 170 ? 43.406 -26.594 8.141 1 49.28 170 GLY A O 1
ATOM 1291 N N . TYR A 1 171 ? 41.219 -25.844 8.266 1 50.06 171 TYR A N 1
ATOM 1292 C CA . TYR A 1 171 ? 40.875 -26.984 7.43 1 50.06 171 TYR A CA 1
ATOM 1293 C C . TYR A 1 171 ? 40.812 -26.578 5.961 1 50.06 171 TYR A C 1
ATOM 1295 O O . TYR A 1 171 ? 40.469 -25.438 5.641 1 50.06 171 TYR A O 1
ATOM 1303 N N . GLY A 1 172 ? 41.562 -27.25 4.961 1 45.53 172 GLY A N 1
ATOM 1304 C CA . GLY A 1 172 ? 41.5 -27.203 3.508 1 45.53 172 GLY A CA 1
ATOM 1305 C C . GLY A 1 172 ? 40.094 -27.344 2.959 1 45.53 172 GLY A C 1
ATOM 1306 O O . GLY A 1 172 ? 39.125 -27.328 3.719 1 45.53 172 GLY A O 1
ATOM 1307 N N . HIS A 1 173 ? 39.938 -27.469 1.51 1 46.53 173 HIS A N 1
ATOM 1308 C CA . HIS A 1 173 ? 38.75 -27.734 0.705 1 46.53 173 HIS A CA 1
ATOM 1309 C C . HIS A 1 173 ? 37.969 -28.938 1.236 1 46.53 173 HIS A C 1
ATOM 1311 O O . HIS A 1 173 ? 38.562 -29.969 1.549 1 46.53 173 HIS A O 1
ATOM 1317 N N . LEU A 1 174 ? 36.875 -28.75 1.792 1 43.94 174 LEU A N 1
ATOM 1318 C CA . LEU A 1 174 ? 36.031 -29.875 2.141 1 43.94 174 LEU A CA 1
ATOM 1319 C C . LEU A 1 174 ? 35.375 -30.469 0.895 1 43.94 174 LEU A C 1
ATOM 1321 O O . LEU A 1 174 ? 34.531 -29.844 0.271 1 43.94 174 LEU A O 1
ATOM 1325 N N . PRO A 1 175 ? 35.812 -31.422 0.19 1 41.91 175 PRO A N 1
ATOM 1326 C CA . PRO A 1 175 ? 35.156 -32.125 -0.917 1 41.91 175 PRO A CA 1
ATOM 1327 C C . PRO A 1 175 ? 33.875 -32.844 -0.488 1 41.91 175 PRO A C 1
ATOM 1329 O O . PRO A 1 175 ? 33.812 -33.375 0.619 1 41.91 175 PRO A O 1
ATOM 1332 N N . ASN A 1 176 ? 32.812 -32.969 -1.609 1 40.75 176 ASN A N 1
ATOM 1333 C CA . ASN A 1 176 ? 31.594 -33.719 -1.844 1 40.75 176 ASN A CA 1
ATOM 1334 C C . ASN A 1 176 ? 30.719 -33.75 -0.593 1 40.75 176 ASN A C 1
ATOM 1336 O O . ASN A 1 176 ? 30.531 -34.812 -0.003 1 40.75 176 ASN A O 1
ATOM 1340 N N . SER A 1 177 ? 30.719 -32.875 0.238 1 41.34 177 SER A N 1
ATOM 1341 C CA . SER A 1 177 ? 29.969 -33.031 1.486 1 41.34 177 SER A CA 1
ATOM 1342 C C . SER A 1 177 ? 28.516 -33.375 1.225 1 41.34 177 SER A C 1
ATOM 1344 O O . SER A 1 177 ? 27.625 -32.531 1.382 1 41.34 177 SER A O 1
ATOM 1346 N N . SER A 1 178 ? 28.172 -33.969 0.228 1 39.19 178 SER A N 1
ATOM 1347 C CA . SER A 1 178 ? 26.812 -34.5 0.178 1 39.19 178 SER A CA 1
ATOM 1348 C C . SER A 1 178 ? 26.469 -35.25 1.468 1 39.19 178 SER A C 1
ATOM 1350 O O . SER A 1 178 ? 25.328 -35.688 1.657 1 39.19 178 SER A O 1
ATOM 1352 N N . LYS A 1 179 ? 27.422 -36.156 2.094 1 41 179 LYS A N 1
ATOM 1353 C CA . LYS A 1 179 ? 27.156 -36.969 3.277 1 41 179 LYS A CA 1
ATOM 1354 C C . LYS A 1 179 ? 26.984 -36.094 4.52 1 41 179 LYS A C 1
ATOM 1356 O O . LYS A 1 179 ? 27.734 -35.125 4.707 1 41 179 LYS A O 1
ATOM 1361 N N . PRO A 1 180 ? 25.906 -36.219 5.227 1 41.69 180 PRO A N 1
ATOM 1362 C CA . PRO A 1 180 ? 25.672 -35.594 6.527 1 41.69 180 PRO A CA 1
ATOM 1363 C C . PRO A 1 180 ? 26.953 -35.375 7.332 1 41.69 180 PRO A C 1
ATOM 1365 O O . PRO A 1 180 ? 26.938 -34.688 8.359 1 41.69 180 PRO A O 1
ATOM 1368 N N . ASP A 1 181 ? 27.969 -36.281 7.152 1 38.56 181 ASP A N 1
ATOM 1369 C CA . ASP A 1 181 ? 29.156 -36.344 8 1 38.56 181 ASP A CA 1
ATOM 1370 C C . ASP A 1 181 ? 30.156 -35.25 7.641 1 38.56 181 ASP A C 1
ATOM 1372 O O . ASP A 1 181 ? 31.266 -35.531 7.219 1 38.56 181 ASP A O 1
ATOM 1376 N N . SER A 1 182 ? 29.812 -34.344 6.832 1 43.97 182 SER A N 1
ATOM 1377 C CA . SER A 1 182 ? 30.719 -33.25 6.453 1 43.97 182 SER A CA 1
ATOM 1378 C C . SER A 1 182 ? 31.516 -32.75 7.66 1 43.97 182 SER A C 1
ATOM 1380 O O . SER A 1 182 ? 31.016 -32.781 8.789 1 43.97 182 SER A O 1
ATOM 1382 N N . PRO A 1 183 ? 32.812 -32.594 7.367 1 43.47 183 PRO A N 1
ATOM 1383 C CA . PRO A 1 183 ? 33.688 -32.219 8.484 1 43.47 183 PRO A CA 1
ATOM 1384 C C . PRO A 1 183 ? 33.031 -31.203 9.414 1 43.47 183 PRO A C 1
ATOM 1386 O O . PRO A 1 183 ? 32.281 -30.328 8.961 1 43.47 183 PRO A O 1
ATOM 1389 N N . CYS A 1 184 ? 32.844 -31.531 10.523 1 49.94 184 CYS A N 1
ATOM 1390 C CA . CYS A 1 184 ? 32.5 -30.922 11.797 1 49.94 184 CYS A CA 1
ATOM 1391 C C . CYS A 1 184 ? 33.219 -29.594 11.969 1 49.94 184 CYS A C 1
ATOM 1393 O O . CYS A 1 184 ? 34.344 -29.406 11.477 1 49.94 184 CYS A O 1
ATOM 1395 N N . CYS A 1 185 ? 32.875 -28.625 12.156 1 60.88 185 CYS A N 1
ATOM 1396 C CA . CYS A 1 185 ? 33.062 -27.484 13.031 1 60.88 185 CYS A CA 1
ATOM 1397 C C . CYS A 1 185 ? 33.688 -26.312 12.281 1 60.88 185 CYS A C 1
ATOM 1399 O O . CYS A 1 185 ? 34.719 -25.781 12.68 1 60.88 185 CYS A O 1
ATOM 1401 N N . LEU A 1 186 ? 33.312 -26.031 10.883 1 74.5 186 LEU A N 1
ATOM 1402 C CA . LEU A 1 186 ? 33.75 -24.781 10.281 1 74.5 186 LEU A CA 1
ATOM 1403 C C . LEU A 1 186 ? 33.344 -23.578 11.125 1 74.5 186 LEU A C 1
ATOM 1405 O O . LEU A 1 186 ? 32.188 -23.5 11.578 1 74.5 186 LEU A O 1
ATOM 1409 N N . ASP A 1 187 ? 34.438 -22.812 11.344 1 77.5 187 ASP A N 1
ATOM 1410 C CA . ASP A 1 187 ? 34.125 -21.531 11.984 1 77.5 187 ASP A CA 1
ATOM 1411 C C . ASP A 1 187 ? 33.625 -20.516 10.969 1 77.5 187 ASP A C 1
ATOM 1413 O O . ASP A 1 187 ? 34.438 -19.984 10.188 1 77.5 187 ASP A O 1
ATOM 1417 N N . VAL A 1 188 ? 32.438 -20.25 10.961 1 81.38 188 VAL A N 1
ATOM 1418 C CA . VAL A 1 188 ? 31.844 -19.344 9.969 1 81.38 188 VAL A CA 1
ATOM 1419 C C . VAL A 1 188 ? 31.734 -17.938 10.539 1 81.38 188 VAL A C 1
ATOM 1421 O O . VAL A 1 188 ? 31.156 -17.047 9.922 1 81.38 188 VAL A O 1
ATOM 1424 N N . SER A 1 189 ? 32.312 -17.734 11.695 1 83 189 SER A N 1
ATOM 1425 C CA . SER A 1 189 ? 32.344 -16.375 12.234 1 83 189 SER A CA 1
ATOM 1426 C C . SER A 1 189 ? 33.25 -15.461 11.43 1 83 189 SER A C 1
ATOM 1428 O O . SER A 1 189 ? 34.344 -15.875 11.016 1 83 189 SER A O 1
ATOM 1430 N N . LEU A 1 190 ? 32.812 -14.305 11.195 1 89.06 190 LEU A N 1
ATOM 1431 C CA . LEU A 1 190 ? 33.656 -13.359 10.469 1 89.06 190 LEU A CA 1
ATOM 1432 C C . LEU A 1 190 ? 34.906 -12.984 11.289 1 89.06 190 LEU A C 1
ATOM 1434 O O . LEU A 1 190 ? 34.781 -12.477 12.414 1 89.06 190 LEU A O 1
ATOM 1438 N N . PRO A 1 191 ? 35.969 -13.219 10.758 1 88.31 191 PRO A N 1
ATOM 1439 C CA . PRO A 1 191 ? 37.188 -12.906 11.508 1 88.31 191 PRO A CA 1
ATOM 1440 C C . PRO A 1 191 ? 37.281 -11.422 11.875 1 88.31 191 PRO A C 1
ATOM 1442 O O . PRO A 1 191 ? 36.906 -10.562 11.078 1 88.31 191 PRO A O 1
ATOM 1445 N N . ALA A 1 192 ? 37.875 -11.125 12.992 1 87.94 192 ALA A N 1
ATOM 1446 C CA . ALA A 1 192 ? 38.031 -9.758 13.5 1 87.94 192 ALA A CA 1
ATOM 1447 C C . ALA A 1 192 ? 38.938 -8.93 12.578 1 87.94 192 ALA A C 1
ATOM 1449 O O . ALA A 1 192 ? 38.719 -7.723 12.422 1 87.94 192 ALA A O 1
ATOM 1450 N N . ALA A 1 193 ? 39.906 -9.594 12 1 87.06 193 ALA A N 1
ATOM 1451 C CA . ALA A 1 193 ? 40.812 -8.891 11.117 1 87.06 193 ALA A CA 1
ATOM 1452 C C . ALA A 1 193 ? 40.062 -8.281 9.93 1 87.06 193 ALA A C 1
ATOM 1454 O O . ALA A 1 193 ? 40.375 -7.16 9.5 1 87.06 193 ALA A O 1
ATOM 1455 N N . ILE A 1 194 ? 39.188 -8.969 9.406 1 90.31 194 ILE A N 1
ATOM 1456 C CA . ILE A 1 194 ? 38.375 -8.484 8.289 1 90.31 194 ILE A CA 1
ATOM 1457 C C . ILE A 1 194 ? 37.438 -7.367 8.758 1 90.31 194 ILE A C 1
ATOM 1459 O O . ILE A 1 194 ? 37.344 -6.328 8.109 1 90.31 194 ILE A O 1
ATOM 1463 N N . ARG A 1 195 ? 36.875 -7.598 9.875 1 90.19 195 ARG A N 1
ATOM 1464 C CA . ARG A 1 195 ? 35.938 -6.609 10.414 1 90.19 195 ARG A CA 1
ATOM 1465 C C . ARG A 1 195 ? 36.656 -5.277 10.664 1 90.19 195 ARG A C 1
ATOM 1467 O O . ARG A 1 195 ? 36.125 -4.223 10.289 1 90.19 195 ARG A O 1
ATOM 1474 N N . ASP A 1 196 ? 37.781 -5.324 11.242 1 90.12 196 ASP A N 1
ATOM 1475 C CA . ASP A 1 196 ? 38.5 -4.117 11.609 1 90.12 196 ASP A CA 1
ATOM 1476 C C . ASP A 1 196 ? 39 -3.379 10.375 1 90.12 196 ASP A C 1
ATOM 1478 O O . ASP A 1 196 ? 38.969 -2.148 10.312 1 90.12 196 ASP A O 1
ATOM 1482 N N . ARG A 1 197 ? 39.438 -4.113 9.438 1 92.38 197 ARG A N 1
ATOM 1483 C CA . ARG A 1 197 ? 40 -3.502 8.234 1 92.38 197 ARG A CA 1
ATOM 1484 C C . ARG A 1 197 ? 38.906 -2.836 7.406 1 92.38 197 ARG A C 1
ATOM 1486 O O . ARG A 1 197 ? 39.031 -1.678 7.008 1 92.38 197 ARG A O 1
ATOM 1493 N N . PHE A 1 198 ? 37.906 -3.484 7.203 1 93.62 198 PHE A N 1
ATOM 1494 C CA . PHE A 1 198 ? 36.875 -3.014 6.281 1 93.62 198 PHE A CA 1
ATOM 1495 C C . PHE A 1 198 ? 35.906 -2.076 6.984 1 93.62 198 PHE A C 1
ATOM 1497 O O . PHE A 1 198 ? 34.969 -1.54 6.359 1 93.62 198 PHE A O 1
ATOM 1504 N N . SER A 1 199 ? 36.062 -1.845 8.289 1 91.69 199 SER A N 1
ATOM 1505 C CA . SER A 1 199 ? 35.312 -0.844 9.016 1 91.69 199 SER A CA 1
ATOM 1506 C C . SER A 1 199 ? 36.188 0.302 9.492 1 91.69 199 SER A C 1
ATOM 1508 O O . SER A 1 199 ? 35.781 1.125 10.305 1 91.69 199 SER A O 1
ATOM 1510 N N . SER A 1 200 ? 37.312 0.359 8.984 1 92.81 200 SER A N 1
ATOM 1511 C CA . SER A 1 200 ? 38.281 1.298 9.516 1 92.81 200 SER A CA 1
ATOM 1512 C C . SER A 1 200 ? 38 2.717 9.031 1 92.81 200 SER A C 1
ATOM 1514 O O . SER A 1 200 ? 38.375 3.688 9.695 1 92.81 200 SER A O 1
ATOM 1516 N N . GLY A 1 201 ? 37.344 2.797 7.926 1 90.69 201 GLY A N 1
ATOM 1517 C CA . GLY A 1 201 ? 37.094 4.121 7.379 1 90.69 201 GLY A CA 1
ATOM 1518 C C . GLY A 1 201 ? 35.844 4.777 7.973 1 90.69 201 GLY A C 1
ATOM 1519 O O . GLY A 1 201 ? 34.875 4.098 8.312 1 90.69 201 GLY A O 1
ATOM 1520 N N . PHE A 1 202 ? 35.906 6.121 8.195 1 87.75 202 PHE A N 1
ATOM 1521 C CA . PHE A 1 202 ? 34.75 6.965 8.555 1 87.75 202 PHE A CA 1
ATOM 1522 C C . PHE A 1 202 ? 34.156 6.516 9.875 1 87.75 202 PHE A C 1
ATOM 1524 O O . PHE A 1 202 ? 32.938 6.559 10.047 1 87.75 202 PHE A O 1
ATOM 1531 N N . ARG A 1 203 ? 34.875 6.035 10.711 1 83.44 203 ARG A N 1
ATOM 1532 C CA . ARG A 1 203 ? 34.406 5.52 11.984 1 83.44 203 ARG A CA 1
ATOM 1533 C C . ARG A 1 203 ? 33.781 6.633 12.828 1 83.44 203 ARG A C 1
ATOM 1535 O O . ARG A 1 203 ? 32.781 6.422 13.516 1 83.44 203 ARG A O 1
ATOM 1542 N N . ASN A 1 204 ? 34.281 7.816 12.75 1 81.38 204 ASN A N 1
ATOM 1543 C CA . ASN A 1 204 ? 33.844 8.906 13.602 1 81.38 204 ASN A CA 1
ATOM 1544 C C . ASN A 1 204 ? 32.906 9.852 12.844 1 81.38 204 ASN A C 1
ATOM 1546 O O . ASN A 1 204 ? 32.781 11.023 13.203 1 81.38 204 ASN A O 1
ATOM 1550 N N . THR A 1 205 ? 32.281 9.305 11.82 1 88.75 205 THR A N 1
ATOM 1551 C CA . THR A 1 205 ? 31.344 10.094 11.039 1 88.75 205 THR A CA 1
ATOM 1552 C C . THR A 1 205 ? 29.969 9.43 11.016 1 88.75 205 THR A C 1
ATOM 1554 O O . THR A 1 205 ? 29.766 8.391 11.648 1 88.75 205 THR A O 1
ATOM 1557 N N . THR A 1 206 ? 29.047 10.109 10.367 1 90.69 206 THR A N 1
ATOM 1558 C CA . THR A 1 206 ? 27.703 9.57 10.258 1 90.69 206 THR A CA 1
ATOM 1559 C C . THR A 1 206 ? 27.594 8.617 9.078 1 90.69 206 THR A C 1
ATOM 1561 O O . THR A 1 206 ? 26.562 7.957 8.898 1 90.69 206 THR A O 1
ATOM 1564 N N . VAL A 1 207 ? 28.688 8.484 8.375 1 94.25 207 VAL A N 1
ATOM 1565 C CA . VAL A 1 207 ? 28.688 7.617 7.199 1 94.25 207 VAL A CA 1
ATOM 1566 C C . VAL A 1 207 ? 28.781 6.156 7.633 1 94.25 207 VAL A C 1
ATOM 1568 O O . VAL A 1 207 ? 29.719 5.77 8.328 1 94.25 207 VAL A O 1
ATOM 1571 N N . SER A 1 208 ? 27.812 5.406 7.203 1 94.62 208 SER A N 1
ATOM 1572 C CA . SER A 1 208 ? 27.812 3.977 7.504 1 94.62 208 SER A CA 1
ATOM 1573 C C . SER A 1 208 ? 28.812 3.23 6.633 1 94.62 208 SER A C 1
ATOM 1575 O O . SER A 1 208 ? 29.219 3.729 5.582 1 94.62 208 SER A O 1
ATOM 1577 N N . ASN A 1 209 ? 29.25 2.129 7.16 1 95.12 209 ASN A N 1
ATOM 1578 C CA . ASN A 1 209 ? 30.094 1.211 6.402 1 95.12 209 ASN A CA 1
ATOM 1579 C C . ASN A 1 209 ? 29.344 -0.066 6.035 1 95.12 209 ASN A C 1
ATOM 1581 O O . ASN A 1 209 ? 28.188 -0.252 6.434 1 95.12 209 ASN A O 1
ATOM 1585 N N . SER A 1 210 ? 29.953 -0.925 5.227 1 94.75 210 SER A N 1
ATOM 1586 C CA . SER A 1 210 ? 29.281 -2.119 4.715 1 94.75 210 SER A CA 1
ATOM 1587 C C . SER A 1 210 ? 28.828 -3.029 5.855 1 94.75 210 SER A C 1
ATOM 1589 O O . SER A 1 210 ? 27.781 -3.67 5.766 1 94.75 210 SER A O 1
ATOM 1591 N N . LEU A 1 211 ? 29.594 -3.098 6.941 1 92.5 211 LEU A N 1
ATOM 1592 C CA . LEU A 1 211 ? 29.281 -4.02 8.023 1 92.5 211 LEU A CA 1
ATOM 1593 C C . LEU A 1 211 ? 28.266 -3.404 8.984 1 92.5 211 LEU A C 1
ATOM 1595 O O . LEU A 1 211 ? 27.766 -4.086 9.883 1 92.5 211 LEU A O 1
ATOM 1599 N N . ASP A 1 212 ? 27.922 -2.127 8.766 1 92.25 212 ASP A N 1
ATOM 1600 C CA . ASP A 1 212 ? 26.844 -1.485 9.5 1 92.25 212 ASP A CA 1
ATOM 1601 C C . ASP A 1 212 ? 25.484 -1.833 8.898 1 92.25 212 ASP A C 1
ATOM 1603 O O . ASP A 1 212 ? 24.438 -1.559 9.5 1 92.25 212 ASP A O 1
ATOM 1607 N N . ILE A 1 213 ? 25.531 -2.383 7.738 1 94.5 213 ILE A N 1
ATOM 1608 C CA . ILE A 1 213 ? 24.312 -2.811 7.066 1 94.5 213 ILE A CA 1
ATOM 1609 C C . ILE A 1 213 ? 23.891 -4.188 7.578 1 94.5 213 ILE A C 1
ATOM 1611 O O . ILE A 1 213 ? 24.688 -5.129 7.562 1 94.5 213 ILE A O 1
ATOM 1615 N N . GLN A 1 214 ? 22.688 -4.266 8.031 1 92 214 GLN A N 1
ATOM 1616 C CA . GLN A 1 214 ? 22.188 -5.535 8.547 1 92 214 GLN A CA 1
ATOM 1617 C C . GLN A 1 214 ? 20.844 -5.895 7.91 1 92 214 GLN A C 1
ATOM 1619 O O . GLN A 1 214 ? 20.141 -5.02 7.395 1 92 214 GLN A O 1
ATOM 1624 N N . TRP A 1 215 ? 20.625 -7.156 7.992 1 91.12 215 TRP A N 1
ATOM 1625 C CA . TRP A 1 215 ? 19.312 -7.617 7.551 1 91.12 215 TRP A CA 1
ATOM 1626 C C . TRP A 1 215 ? 18.234 -7.152 8.516 1 91.12 215 TRP A C 1
ATOM 1628 O O . TRP A 1 215 ? 18.406 -7.188 9.734 1 91.12 215 TRP A O 1
ATOM 1638 N N . ARG A 1 216 ? 17.125 -6.711 7.969 1 90 216 ARG A N 1
ATOM 1639 C CA . ARG A 1 216 ? 16 -6.316 8.797 1 90 216 ARG A CA 1
ATOM 1640 C C . ARG A 1 216 ? 15.414 -7.52 9.539 1 90 216 ARG A C 1
ATOM 1642 O O . ARG A 1 216 ? 15.023 -7.41 10.703 1 90 216 ARG A O 1
ATOM 1649 N N . GLN A 1 217 ? 15.367 -8.578 8.805 1 85.19 217 GLN A N 1
ATOM 1650 C CA . GLN A 1 217 ? 14.852 -9.82 9.367 1 85.19 217 GLN A CA 1
ATOM 1651 C C . GLN A 1 217 ? 15.883 -10.938 9.258 1 85.19 217 GLN A C 1
ATOM 1653 O O . GLN A 1 217 ? 16.672 -10.977 8.305 1 85.19 217 GLN A O 1
ATOM 1658 N N . TYR A 1 218 ? 15.914 -11.773 10.266 1 83.5 218 TYR A N 1
ATOM 1659 C CA . TYR A 1 218 ? 16.844 -12.891 10.281 1 83.5 218 TYR A CA 1
ATOM 1660 C C . TYR A 1 218 ? 16.203 -14.141 10.875 1 83.5 218 TYR A C 1
ATOM 1662 O O . TYR A 1 218 ? 15.102 -14.07 11.43 1 83.5 218 TYR A O 1
ATOM 1670 N N . THR A 1 219 ? 16.766 -15.242 10.562 1 80.25 219 THR A N 1
ATOM 1671 C CA . THR A 1 219 ? 16.375 -16.531 11.141 1 80.25 219 THR A CA 1
ATOM 1672 C C . THR A 1 219 ? 17.547 -17.156 11.875 1 80.25 219 THR A C 1
ATOM 1674 O O . THR A 1 219 ? 18.719 -16.844 11.602 1 80.25 219 THR A O 1
ATOM 1677 N N . LEU A 1 220 ? 17.219 -17.875 12.875 1 80.56 220 LEU A N 1
ATOM 1678 C CA . LEU A 1 220 ? 18.234 -18.672 13.555 1 80.56 220 LEU A CA 1
ATOM 1679 C C . LEU A 1 220 ? 18.219 -20.125 13.055 1 80.56 220 LEU A C 1
ATOM 1681 O O . LEU A 1 220 ? 17.203 -20.797 13.156 1 80.56 220 LEU A O 1
ATOM 1685 N N . THR A 1 221 ? 19.344 -20.438 12.422 1 78.56 221 THR A N 1
ATOM 1686 C CA . THR A 1 221 ? 19.406 -21.766 11.805 1 78.56 221 THR A CA 1
ATOM 1687 C C . THR A 1 221 ? 20.609 -22.531 12.32 1 78.56 221 THR A C 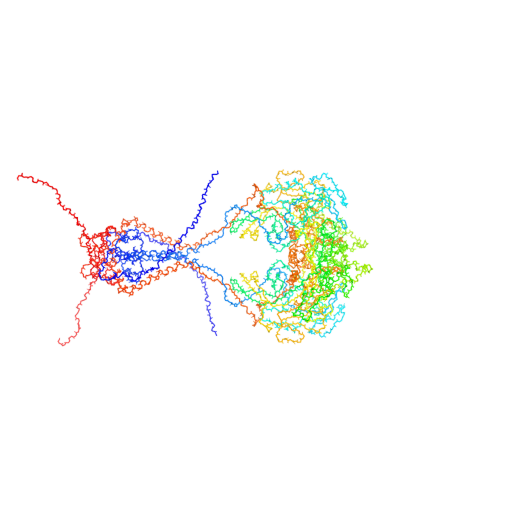1
ATOM 1689 O O . THR A 1 221 ? 21.516 -21.953 12.938 1 78.56 221 THR A O 1
ATOM 1692 N N . THR A 1 222 ? 20.438 -23.859 12.211 1 75.5 222 THR A N 1
ATOM 1693 C CA . THR A 1 222 ? 21.547 -24.734 12.547 1 75.5 222 THR A CA 1
ATOM 1694 C C . THR A 1 222 ? 21.953 -25.578 11.344 1 75.5 222 THR A C 1
ATOM 1696 O O . THR A 1 222 ? 21.109 -25.938 10.516 1 75.5 222 THR A O 1
ATOM 1699 N N . ARG A 1 223 ? 23.172 -25.656 11.086 1 73.12 223 ARG A N 1
ATOM 1700 C CA . ARG A 1 223 ? 23.703 -26.516 10.039 1 73.12 223 ARG A CA 1
ATOM 1701 C C . ARG A 1 223 ? 24.797 -27.422 10.578 1 73.12 223 ARG A C 1
ATOM 1703 O O . ARG A 1 223 ? 25.672 -26.984 11.336 1 73.12 223 ARG A O 1
ATOM 1710 N N . ALA A 1 224 ? 24.547 -28.656 10.086 1 67.06 224 ALA A N 1
ATOM 1711 C CA . ALA A 1 224 ? 25.578 -29.594 10.508 1 67.06 224 ALA A CA 1
ATOM 1712 C C . ALA A 1 224 ? 26.938 -29.188 9.969 1 67.06 224 ALA A C 1
ATOM 1714 O O . ALA A 1 224 ? 27.094 -28.859 8.789 1 67.06 224 ALA A O 1
ATOM 1715 N N . GLY A 1 225 ? 27.891 -28.953 10.781 1 68.38 225 GLY A N 1
ATOM 1716 C CA . GLY A 1 225 ? 29.25 -28.625 10.375 1 68.38 225 GLY A CA 1
ATOM 1717 C C . GLY A 1 225 ? 29.625 -27.188 10.625 1 68.38 225 GLY A C 1
ATOM 1718 O O . GLY A 1 225 ? 30.797 -26.812 10.586 1 68.38 225 GLY A O 1
ATOM 1719 N N . TYR A 1 226 ? 28.578 -26.438 10.766 1 75.31 226 TYR A N 1
ATOM 1720 C CA . TYR A 1 226 ? 28.844 -25.031 11.07 1 75.31 226 TYR A CA 1
ATOM 1721 C C . TYR A 1 226 ? 28.844 -24.797 12.578 1 75.31 226 TYR A C 1
ATOM 1723 O O . TYR A 1 226 ? 27.922 -25.234 13.281 1 75.31 226 TYR A O 1
ATOM 1731 N N . LEU A 1 227 ? 29.859 -24.141 13.117 1 77.81 227 LEU A N 1
ATOM 1732 C CA . LEU A 1 227 ? 29.953 -23.719 14.508 1 77.81 227 LEU A CA 1
ATOM 1733 C C . LEU A 1 227 ? 29.609 -24.859 15.461 1 77.81 227 LEU A C 1
ATOM 1735 O O . LEU A 1 227 ? 28.812 -24.672 16.391 1 77.81 227 LEU A O 1
ATOM 1739 N N . ASN A 1 228 ? 30.047 -26.062 15.125 1 72.69 228 ASN A N 1
ATOM 1740 C CA . ASN A 1 228 ? 29.844 -27.234 15.953 1 72.69 228 ASN A CA 1
ATOM 1741 C C . ASN A 1 228 ? 28.359 -27.484 16.219 1 72.69 228 ASN A C 1
ATOM 1743 O O . ASN A 1 228 ? 27.969 -27.844 17.328 1 72.69 228 ASN A O 1
ATOM 1747 N N . GLY A 1 229 ? 27.516 -27.016 15.289 1 71.31 229 GLY A N 1
ATOM 1748 C CA . GLY A 1 229 ? 26.094 -27.297 15.391 1 71.31 229 GLY A CA 1
ATOM 1749 C C . GLY A 1 229 ? 25.328 -26.234 16.141 1 71.31 229 GLY A C 1
ATOM 1750 O O . GLY A 1 229 ? 24.125 -26.359 16.344 1 71.31 229 GLY A O 1
ATOM 1751 N N . SER A 1 230 ? 26.016 -25.172 16.531 1 76.94 230 SER A N 1
ATOM 1752 C CA . SER A 1 230 ? 25.344 -24.094 17.234 1 76.94 230 SER A CA 1
ATOM 1753 C C . SER A 1 230 ? 24.5 -23.25 16.281 1 76.94 230 SER A C 1
ATOM 1755 O O . SER A 1 230 ? 24.75 -23.25 15.07 1 76.94 230 SER A O 1
ATOM 1757 N N . ALA A 1 231 ? 23.531 -22.594 16.875 1 79 231 ALA A N 1
ATOM 1758 C CA . ALA A 1 231 ? 22.656 -21.734 16.078 1 79 231 ALA A CA 1
ATOM 1759 C C . ALA A 1 231 ? 23.375 -20.469 15.641 1 79 231 ALA A C 1
ATOM 1761 O O . ALA A 1 231 ? 24.203 -19.938 16.375 1 79 231 ALA A O 1
ATOM 1762 N N . PHE A 1 232 ? 23.172 -20.094 14.461 1 81.31 232 PHE A N 1
ATOM 1763 C CA . PHE A 1 232 ? 23.703 -18.844 13.945 1 81.31 232 PHE A CA 1
ATOM 1764 C C . PHE A 1 232 ? 22.641 -18.078 13.18 1 81.31 232 PHE A C 1
ATOM 1766 O O . PHE A 1 232 ? 21.578 -18.625 12.844 1 81.31 232 PHE A O 1
ATOM 1773 N N . MET A 1 233 ? 22.906 -16.875 12.93 1 81.88 233 MET A N 1
ATOM 1774 C CA . MET A 1 233 ? 21.938 -15.977 12.297 1 81.88 233 MET A CA 1
ATOM 1775 C C . MET A 1 233 ? 22.109 -15.992 10.781 1 81.88 233 MET A C 1
ATOM 1777 O O . MET A 1 233 ? 23.234 -15.969 10.273 1 81.88 233 MET A O 1
ATOM 1781 N N . ALA A 1 234 ? 20.984 -16.156 10.094 1 81.88 234 ALA A N 1
ATOM 1782 C CA . ALA A 1 234 ? 20.938 -16.031 8.641 1 81.88 234 ALA A CA 1
ATOM 1783 C C . ALA A 1 234 ? 19.938 -14.953 8.219 1 81.88 234 ALA A C 1
ATOM 1785 O O . ALA A 1 234 ? 18.859 -14.852 8.789 1 81.88 234 ALA A O 1
ATOM 1786 N N . GLY A 1 235 ? 20.422 -14.117 7.262 1 81.25 235 GLY A N 1
ATOM 1787 C CA . GLY A 1 235 ? 19.531 -13.094 6.762 1 81.25 235 GLY A CA 1
ATOM 1788 C C . GLY A 1 235 ? 18.328 -13.664 6.027 1 81.25 235 GLY A C 1
ATOM 1789 O O . GLY A 1 235 ? 18.438 -14.672 5.324 1 81.25 235 GLY A O 1
ATOM 1790 N N . ARG A 1 236 ? 17.188 -13 6.211 1 79.94 236 ARG A N 1
ATOM 1791 C CA . ARG A 1 236 ? 15.953 -13.398 5.539 1 79.94 236 ARG A CA 1
ATOM 1792 C C . ARG A 1 236 ? 15.227 -12.188 4.973 1 79.94 236 ARG A C 1
ATOM 1794 O O . ARG A 1 236 ? 15.18 -11.133 5.605 1 79.94 236 ARG A O 1
ATOM 1801 N N . TYR A 1 237 ? 14.727 -12.523 3.82 1 82.75 237 TYR A N 1
ATOM 1802 C CA . TYR A 1 237 ? 13.938 -11.461 3.211 1 82.75 237 TYR A CA 1
ATOM 1803 C C . TYR A 1 237 ? 12.445 -11.727 3.385 1 82.75 237 TYR A C 1
ATOM 1805 O O . TYR A 1 237 ? 11.969 -12.828 3.102 1 82.75 237 TYR A O 1
ATOM 1813 N N . ARG A 1 238 ? 11.789 -10.711 3.822 1 79.25 238 ARG A N 1
ATOM 1814 C CA . ARG A 1 238 ? 10.336 -10.625 3.816 1 79.25 238 ARG A CA 1
ATOM 1815 C C . ARG A 1 238 ? 9.867 -9.211 3.49 1 79.25 238 ARG A C 1
ATOM 1817 O O . ARG A 1 238 ? 10.406 -8.234 4.016 1 79.25 238 ARG A O 1
ATOM 1824 N N . ASN A 1 239 ? 8.938 -9.234 2.684 1 83.44 239 ASN A N 1
ATOM 1825 C CA . ASN A 1 239 ? 8.422 -7.918 2.324 1 83.44 239 ASN A CA 1
ATOM 1826 C C . ASN A 1 239 ? 7.711 -7.254 3.504 1 83.44 239 ASN A C 1
ATOM 1828 O O . ASN A 1 239 ? 7.008 -7.922 4.266 1 83.44 239 ASN A O 1
ATOM 1832 N N . VAL A 1 240 ? 7.953 -5.914 3.623 1 85.62 240 VAL A N 1
ATOM 1833 C CA . VAL A 1 240 ? 7.273 -5.16 4.668 1 85.62 240 VAL A CA 1
ATOM 1834 C C . VAL A 1 240 ? 6.137 -4.34 4.055 1 85.62 240 VAL A C 1
ATOM 1836 O O . VAL A 1 240 ? 4.961 -4.605 4.316 1 85.62 240 VAL A O 1
ATOM 1839 N N . GLN A 1 241 ? 6.449 -3.439 3.301 1 81.44 241 GLN A N 1
ATOM 1840 C CA . GLN A 1 241 ? 5.516 -2.578 2.58 1 81.44 241 GLN A CA 1
ATOM 1841 C C . GLN A 1 241 ? 6.16 -1.998 1.324 1 81.44 241 GLN A C 1
ATOM 1843 O O . GLN A 1 241 ? 7.344 -1.651 1.332 1 81.44 241 GLN A O 1
ATOM 1848 N N . SER A 1 242 ? 5.359 -2.002 0.302 1 84.19 242 SER A N 1
ATOM 1849 C CA . SER A 1 242 ? 5.887 -1.379 -0.909 1 84.19 242 SER A CA 1
ATOM 1850 C C . SER A 1 242 ? 5.836 0.142 -0.813 1 84.19 242 SER A C 1
ATOM 1852 O O . SER A 1 242 ? 4.82 0.71 -0.41 1 84.19 242 SER A O 1
ATOM 1854 N N . LEU A 1 243 ? 6.891 0.812 -1.195 1 87.75 243 LEU A N 1
ATOM 1855 C CA . LEU A 1 243 ? 6.996 2.268 -1.172 1 87.75 243 LEU A CA 1
ATOM 1856 C C . LEU A 1 243 ? 6.996 2.834 -2.588 1 87.75 243 LEU A C 1
ATOM 1858 O O . LEU A 1 243 ? 7.289 4.016 -2.787 1 87.75 243 LEU A O 1
ATOM 1862 N N . LEU A 1 244 ? 6.621 2.051 -3.49 1 84.12 244 LEU A N 1
ATOM 1863 C CA . LEU A 1 244 ? 6.75 2.379 -4.906 1 84.12 244 LEU A CA 1
ATOM 1864 C C . LEU A 1 244 ? 5.859 3.562 -5.273 1 84.12 244 LEU A C 1
ATOM 1866 O O . LEU A 1 244 ? 6.184 4.328 -6.184 1 84.12 244 LEU A O 1
ATOM 1870 N N . PHE A 1 245 ? 4.793 3.887 -4.582 1 79.12 245 PHE A N 1
ATOM 1871 C CA . PHE A 1 245 ? 3.824 4.891 -5 1 79.12 245 PHE A CA 1
ATOM 1872 C C . PHE A 1 245 ? 4.012 6.184 -4.215 1 79.12 245 PHE A C 1
ATOM 1874 O O . PHE A 1 245 ? 3.369 7.195 -4.504 1 79.12 245 PHE A O 1
ATOM 1881 N N . GLU A 1 246 ? 4.805 6.355 -3.219 1 78.5 246 GLU A N 1
ATOM 1882 C CA . GLU A 1 246 ? 5.043 7.57 -2.441 1 78.5 246 GLU A CA 1
ATOM 1883 C C . GLU A 1 246 ? 5.816 8.602 -3.254 1 78.5 246 GLU A C 1
ATOM 1885 O O . GLU A 1 246 ? 5.652 9.812 -3.055 1 78.5 246 GLU A O 1
ATOM 1890 N N . GLU A 1 247 ? 6.453 8.398 -4.258 1 81.38 247 GLU A N 1
ATOM 1891 C CA . GLU A 1 247 ? 7.27 9.234 -5.129 1 81.38 247 GLU A CA 1
ATOM 1892 C C . GLU A 1 247 ? 7.875 10.406 -4.355 1 81.38 247 GLU A C 1
ATOM 1894 O O . GLU A 1 247 ? 7.75 11.562 -4.77 1 81.38 247 GLU A O 1
ATOM 1899 N N . THR A 1 248 ? 8.469 10.211 -3.266 1 89 248 THR A N 1
ATOM 1900 C CA . THR A 1 248 ? 9.141 11.156 -2.377 1 89 248 THR A CA 1
ATOM 1901 C C . THR A 1 248 ? 10.359 10.5 -1.72 1 89 248 THR A C 1
ATOM 1903 O O . THR A 1 248 ? 10.75 9.391 -2.094 1 89 248 THR A O 1
ATOM 1906 N N . ARG A 1 249 ? 10.992 11.383 -0.899 1 93.81 249 ARG A N 1
ATOM 1907 C CA . ARG A 1 249 ? 12.062 10.883 -0.035 1 93.81 249 ARG A CA 1
ATOM 1908 C C . ARG A 1 249 ? 11.547 10.633 1.379 1 93.81 249 ARG A C 1
ATOM 1910 O O . ARG A 1 249 ? 11.117 11.562 2.064 1 93.81 249 ARG A O 1
ATOM 1917 N N . ILE A 1 250 ? 11.625 9.328 1.756 1 93.5 250 ILE A N 1
ATOM 1918 C CA . ILE A 1 250 ? 10.938 8.977 2.988 1 93.5 250 ILE A CA 1
ATOM 1919 C C . ILE A 1 250 ? 11.906 8.312 3.961 1 93.5 250 ILE A C 1
ATOM 1921 O O . ILE A 1 250 ? 12.625 7.379 3.592 1 93.5 250 ILE A O 1
ATOM 1925 N N . PRO A 1 251 ? 11.945 8.836 5.164 1 95.31 251 PRO A N 1
ATOM 1926 C CA . PRO A 1 251 ? 12.664 8.102 6.203 1 95.31 251 PRO A CA 1
ATOM 1927 C C . PRO A 1 251 ? 11.859 6.926 6.758 1 95.31 251 PRO A C 1
ATOM 1929 O O . PRO A 1 251 ? 10.664 7.066 7.043 1 95.31 251 PRO A O 1
ATOM 1932 N N . ILE A 1 252 ? 12.414 5.797 6.777 1 94.25 252 ILE A N 1
ATOM 1933 C CA . ILE A 1 252 ? 11.859 4.617 7.426 1 94.25 252 ILE A CA 1
ATOM 1934 C C . ILE A 1 252 ? 12.859 4.055 8.43 1 94.25 252 ILE A C 1
ATOM 1936 O O . ILE A 1 252 ? 14.008 4.504 8.484 1 94.25 252 ILE A O 1
ATOM 1940 N N . GLU A 1 253 ? 12.438 3.096 9.117 1 93.88 253 GLU A N 1
ATOM 1941 C CA . GLU A 1 253 ? 13.312 2.557 10.156 1 93.88 253 GLU A CA 1
ATOM 1942 C C . GLU A 1 253 ? 14.664 2.154 9.586 1 93.88 253 GLU A C 1
ATOM 1944 O O . GLU A 1 253 ? 14.758 1.221 8.789 1 93.88 253 GLU A O 1
ATOM 1949 N N . GLY A 1 254 ? 15.664 2.9 9.883 1 95.06 254 GLY A N 1
ATOM 1950 C CA . GLY A 1 254 ? 17.031 2.562 9.555 1 95.06 254 GLY A CA 1
ATOM 1951 C C . GLY A 1 254 ? 17.453 3.025 8.172 1 95.06 254 GLY A C 1
ATOM 1952 O O . GLY A 1 254 ? 18.578 2.801 7.75 1 95.06 254 GLY A O 1
ATOM 1953 N N . LEU A 1 255 ? 16.5 3.633 7.43 1 97 255 LEU A N 1
ATOM 1954 C CA . LEU A 1 255 ? 16.844 3.973 6.051 1 97 255 LEU A CA 1
ATOM 1955 C C . LEU A 1 255 ? 16.203 5.297 5.645 1 97 255 LEU A C 1
ATOM 1957 O O . LEU A 1 255 ? 15.211 5.727 6.254 1 97 255 LEU A O 1
ATOM 1961 N N . ILE A 1 256 ? 16.844 5.914 4.781 1 96.81 256 ILE A N 1
ATOM 1962 C CA . ILE A 1 256 ? 16.234 6.934 3.936 1 96.81 256 ILE A CA 1
ATOM 1963 C C . ILE A 1 256 ? 16.062 6.387 2.52 1 96.81 256 ILE A C 1
ATOM 1965 O O . ILE A 1 256 ? 17.031 6.047 1.852 1 96.81 256 ILE A O 1
ATOM 1969 N N . VAL A 1 257 ? 14.844 6.316 2.104 1 97.06 257 VAL A N 1
ATOM 1970 C CA . VAL A 1 257 ? 14.562 5.703 0.813 1 97.06 257 VAL A CA 1
ATOM 1971 C C . VAL A 1 257 ? 14.219 6.781 -0.21 1 97.06 257 VAL A C 1
ATOM 1973 O O . VAL A 1 257 ? 13.336 7.613 0.028 1 97.06 257 VAL A O 1
ATOM 1976 N N . ASP A 1 258 ? 14.938 6.793 -1.273 1 95.69 258 ASP A N 1
ATOM 1977 C CA . ASP A 1 258 ? 14.633 7.652 -2.412 1 95.69 258 ASP A CA 1
ATOM 1978 C C . ASP A 1 258 ? 13.742 6.934 -3.426 1 95.69 258 ASP A C 1
ATOM 1980 O O . ASP A 1 258 ? 14.242 6.18 -4.266 1 95.69 258 ASP A O 1
ATOM 1984 N N . THR A 1 259 ? 12.484 7.234 -3.422 1 91.88 259 THR A N 1
ATOM 1985 C CA . THR A 1 259 ? 11.555 6.539 -4.309 1 91.88 259 THR A CA 1
ATOM 1986 C C . THR A 1 259 ? 11.438 7.27 -5.645 1 91.88 259 THR A C 1
ATOM 1988 O O . THR A 1 259 ? 10.641 6.875 -6.5 1 91.88 259 THR A O 1
ATOM 1991 N N . ILE A 1 260 ? 12.148 8.305 -5.859 1 88.81 260 ILE A N 1
ATOM 1992 C CA . ILE A 1 260 ? 12.094 9.07 -7.102 1 88.81 260 ILE A CA 1
ATOM 1993 C C . ILE A 1 260 ? 13.102 8.492 -8.102 1 88.81 260 ILE A C 1
ATOM 1995 O O . ILE A 1 260 ? 12.719 8.055 -9.188 1 88.81 260 ILE A O 1
ATOM 1999 N N . ARG A 1 261 ? 14.312 8.398 -7.746 1 86.56 261 ARG A N 1
ATOM 2000 C CA . ARG A 1 261 ? 15.359 7.914 -8.641 1 86.56 261 ARG A CA 1
ATOM 2001 C C . ARG A 1 261 ? 15.758 6.484 -8.289 1 86.56 261 ARG A C 1
ATOM 2003 O O . ARG A 1 261 ? 16.312 5.77 -9.117 1 86.56 261 ARG A O 1
ATOM 2010 N N . GLY A 1 262 ? 15.516 6.152 -7.09 1 93.31 262 GLY A N 1
ATOM 2011 C CA . GLY A 1 262 ? 15.945 4.859 -6.594 1 93.31 262 GLY A CA 1
ATOM 2012 C C . GLY A 1 262 ? 17.188 4.938 -5.73 1 93.31 262 GLY A C 1
ATOM 2013 O O . GLY A 1 262 ? 18.078 5.754 -5.98 1 93.31 262 GLY A O 1
ATOM 2014 N N . GLY A 1 263 ? 17.188 4.227 -4.68 1 96.81 263 GLY A N 1
ATOM 2015 C CA . GLY A 1 263 ? 18.328 4.172 -3.771 1 96.81 263 GLY A CA 1
ATOM 2016 C C . GLY A 1 263 ? 17.922 4.188 -2.311 1 96.81 263 GLY A C 1
ATOM 2017 O O . GLY A 1 263 ? 16.812 4.617 -1.971 1 96.81 263 GLY A O 1
ATOM 2018 N N . ILE A 1 264 ? 18.828 3.688 -1.53 1 98.12 264 ILE A N 1
ATOM 2019 C CA . ILE A 1 264 ? 18.578 3.662 -0.093 1 98.12 264 ILE A CA 1
ATOM 2020 C C . ILE A 1 264 ? 19.781 4.223 0.65 1 98.12 264 ILE A C 1
ATOM 2022 O O . ILE A 1 264 ? 20.938 3.928 0.295 1 98.12 264 ILE A O 1
ATOM 2026 N N . GLY A 1 265 ? 19.5 5.125 1.577 1 98.06 265 GLY A N 1
ATOM 2027 C CA . GLY A 1 265 ? 20.5 5.656 2.479 1 98.06 265 GLY A CA 1
ATOM 2028 C C . GLY A 1 265 ? 20.406 5.086 3.883 1 98.06 265 GLY A C 1
ATOM 2029 O O . GLY A 1 265 ? 19.312 4.945 4.426 1 98.06 265 GLY A O 1
ATOM 2030 N N . PHE A 1 266 ? 21.578 4.758 4.395 1 97.38 266 PHE A N 1
ATOM 2031 C CA . PHE A 1 266 ? 21.594 4.074 5.684 1 97.38 266 PHE A CA 1
ATOM 2032 C C . PHE A 1 266 ? 21.766 5.07 6.824 1 97.38 266 PHE A C 1
ATOM 2034 O O . PHE A 1 266 ? 22.734 5.824 6.867 1 97.38 266 PHE A O 1
ATOM 2041 N N . ARG A 1 267 ? 20.75 4.996 7.688 1 94.94 267 ARG A N 1
ATOM 2042 C CA . ARG A 1 267 ? 20.766 5.887 8.844 1 94.94 267 ARG A CA 1
ATOM 2043 C C . ARG A 1 267 ? 19.859 5.355 9.945 1 94.94 267 ARG A C 1
ATOM 2045 O O . ARG A 1 267 ? 18.641 5.195 9.742 1 94.94 267 ARG A O 1
ATOM 2052 N N . ASN A 1 268 ? 20.422 5.109 11.023 1 92.31 268 ASN A N 1
ATOM 2053 C CA . ASN A 1 268 ? 19.594 4.879 12.203 1 92.31 268 ASN A CA 1
ATOM 2054 C C . ASN A 1 268 ? 19.062 6.188 12.781 1 92.31 268 ASN A C 1
ATOM 2056 O O . ASN A 1 268 ? 19.812 6.961 13.375 1 92.31 268 ASN A O 1
ATOM 2060 N N . HIS A 1 269 ? 17.828 6.414 12.734 1 91.5 269 HIS A N 1
ATOM 2061 C CA . HIS A 1 269 ? 17.25 7.746 12.883 1 91.5 269 HIS A CA 1
ATOM 2062 C C . HIS A 1 269 ? 17.312 8.219 14.328 1 91.5 269 HIS A C 1
ATOM 2064 O O . HIS A 1 269 ? 16.875 7.504 15.234 1 91.5 269 HIS A O 1
ATOM 2070 N N . THR A 1 270 ? 17.875 9.375 14.414 1 90 270 THR A N 1
ATOM 2071 C CA . THR A 1 270 ? 17.906 10.141 15.656 1 90 270 THR A CA 1
ATOM 2072 C C . THR A 1 270 ? 17.422 11.57 15.422 1 90 270 THR A C 1
ATOM 2074 O O . THR A 1 270 ? 17.5 12.086 14.305 1 90 270 THR A O 1
ATOM 2077 N N . VAL A 1 271 ? 16.797 12.141 16.438 1 90 271 VAL A N 1
ATOM 2078 C CA . VAL A 1 271 ? 16.281 13.492 16.281 1 90 271 VAL A CA 1
ATOM 2079 C C . VAL A 1 271 ? 16.828 14.383 17.406 1 90 271 VAL A C 1
ATOM 2081 O O . VAL A 1 271 ? 17.109 13.898 18.5 1 90 271 VAL A O 1
ATOM 2084 N N . PRO A 1 272 ? 16.969 15.641 17.062 1 88.69 272 PRO A N 1
ATOM 2085 C CA . PRO A 1 272 ? 17.438 16.578 18.094 1 88.69 272 PRO A CA 1
ATOM 2086 C C . PRO A 1 272 ? 16.359 16.922 19.109 1 88.69 272 PRO A C 1
ATOM 2088 O O . PRO A 1 272 ? 15.195 17.062 18.766 1 88.69 272 PRO A O 1
ATOM 2091 N N . ILE A 1 273 ? 16.812 17.047 20.328 1 85.62 273 ILE A N 1
ATOM 2092 C CA . ILE A 1 273 ? 15.867 17.359 21.391 1 85.62 273 ILE A CA 1
ATOM 2093 C C . ILE A 1 273 ? 16.156 18.766 21.938 1 85.62 273 ILE A C 1
ATOM 2095 O O . ILE A 1 273 ? 17.281 19.266 21.844 1 85.62 273 ILE A O 1
ATOM 2099 N N . GLY A 1 274 ? 15.117 19.406 22.516 1 82.12 274 GLY A N 1
ATOM 2100 C CA . GLY A 1 274 ? 15.297 20.656 23.234 1 82.12 274 GLY A CA 1
ATOM 2101 C C . GLY A 1 274 ? 14.922 21.875 22.406 1 82.12 274 GLY A C 1
ATOM 2102 O O . GLY A 1 274 ? 15.195 23 22.797 1 82.12 274 GLY A O 1
ATOM 2103 N N . PHE A 1 275 ? 14.461 21.578 21.234 1 86.12 275 PHE A N 1
ATOM 2104 C CA . PHE A 1 275 ? 14.078 22.688 20.391 1 86.12 275 PHE A CA 1
ATOM 2105 C C . PHE A 1 275 ? 12.562 22.75 20.219 1 86.12 275 PHE A C 1
ATOM 2107 O O . PHE A 1 275 ? 11.906 21.719 20.062 1 86.12 275 PHE A O 1
ATOM 2114 N N . HIS A 1 276 ? 11.953 23.844 20.266 1 83.38 276 HIS A N 1
ATOM 2115 C CA . HIS A 1 276 ? 10.508 24 20.156 1 83.38 276 HIS A CA 1
ATOM 2116 C C . HIS A 1 276 ? 10.094 24.328 18.719 1 83.38 276 HIS A C 1
ATOM 2118 O O . HIS A 1 276 ? 8.922 24.203 18.375 1 83.38 276 HIS A O 1
ATOM 2124 N N . ARG A 1 277 ? 11.055 24.703 18 1 86.38 277 ARG A N 1
ATOM 2125 C CA . ARG A 1 277 ? 10.797 25.016 16.609 1 86.38 277 ARG A CA 1
ATOM 2126 C C . ARG A 1 277 ? 11.578 24.094 15.68 1 86.38 277 ARG A C 1
ATOM 2128 O O . ARG A 1 277 ? 12.453 23.344 16.141 1 86.38 277 ARG A O 1
ATOM 2135 N N . PRO A 1 278 ? 11.203 24.172 14.375 1 90.5 278 PRO A N 1
ATOM 2136 C CA . PRO A 1 278 ? 11.883 23.266 13.445 1 90.5 278 PRO A CA 1
ATOM 2137 C C . PRO A 1 278 ? 13.391 23.531 13.367 1 90.5 278 PRO A C 1
ATOM 2139 O O . PRO A 1 278 ? 13.828 24.672 13.477 1 90.5 278 PRO A O 1
ATOM 2142 N N . VAL A 1 279 ? 14.047 22.516 13.289 1 92.62 279 VAL A N 1
ATOM 2143 C CA . VAL A 1 279 ? 15.5 22.547 13.148 1 92.62 279 VAL A CA 1
ATOM 2144 C C . VAL A 1 279 ? 15.906 21.875 11.844 1 92.62 279 VAL A C 1
ATOM 2146 O O . VAL A 1 279 ? 15.266 20.922 11.406 1 92.62 279 VAL A O 1
ATOM 2149 N N . THR A 1 280 ? 16.984 22.391 11.219 1 94 280 THR A N 1
ATOM 2150 C CA . THR A 1 280 ? 17.516 21.797 10 1 94 280 THR A CA 1
ATOM 2151 C C . THR A 1 280 ? 19 21.484 10.148 1 94 280 THR A C 1
ATOM 2153 O O . THR A 1 280 ? 19.719 22.172 10.875 1 94 280 THR A O 1
ATOM 2156 N N . TRP A 1 281 ? 19.469 20.453 9.523 1 93.75 281 TRP A N 1
ATOM 2157 C CA . TRP A 1 281 ? 20.891 20.125 9.516 1 93.75 281 TRP A CA 1
ATOM 2158 C C . TRP A 1 281 ? 21.234 19.25 8.312 1 93.75 281 TRP A C 1
ATOM 2160 O O . TRP A 1 281 ? 20.344 18.844 7.559 1 93.75 281 TRP A O 1
ATOM 2170 N N . GLN A 1 282 ? 22.531 19.047 8.062 1 93.06 282 GLN A N 1
ATOM 2171 C CA . GLN A 1 282 ? 23.016 18.203 6.969 1 93.06 282 GLN A CA 1
ATOM 2172 C C . GLN A 1 282 ? 23.922 17.094 7.488 1 93.06 282 GLN A C 1
ATOM 2174 O O . GLN A 1 282 ? 24.641 17.281 8.461 1 93.06 282 GLN A O 1
ATOM 2179 N N . GLU A 1 283 ? 23.766 15.977 6.844 1 93.62 283 GLU A N 1
ATOM 2180 C CA . GLU A 1 283 ? 24.578 14.812 7.164 1 93.62 283 GLU A CA 1
ATOM 2181 C C . GLU A 1 283 ? 25.047 14.094 5.902 1 93.62 283 GLU A C 1
ATOM 2183 O O . GLU A 1 283 ? 24.328 14.062 4.902 1 93.62 283 GLU A O 1
ATOM 2188 N N . ASP A 1 284 ? 26.281 13.562 6.016 1 94.31 284 ASP A N 1
ATOM 2189 C CA . ASP A 1 284 ? 26.75 12.656 4.977 1 94.31 284 ASP A CA 1
ATOM 2190 C C . ASP A 1 284 ? 26.406 11.211 5.309 1 94.31 284 ASP A C 1
ATOM 2192 O O . ASP A 1 284 ? 26.641 10.742 6.426 1 94.31 284 ASP A O 1
ATOM 2196 N N . LEU A 1 285 ? 25.844 10.562 4.344 1 96.38 285 LEU A N 1
ATOM 2197 C CA . LEU A 1 285 ? 25.391 9.195 4.562 1 96.38 285 LEU A CA 1
ATOM 2198 C C . LEU A 1 285 ? 25.812 8.289 3.41 1 96.38 285 LEU A C 1
ATOM 2200 O O . LEU A 1 285 ? 26 8.758 2.283 1 96.38 285 LEU A O 1
ATOM 2204 N N . LEU A 1 286 ? 25.969 7.027 3.695 1 97.81 286 LEU A N 1
ATOM 2205 C CA . LEU A 1 286 ? 26.219 6.023 2.67 1 97.81 286 LEU A CA 1
ATOM 2206 C C . LEU A 1 286 ? 24.922 5.656 1.948 1 97.81 286 LEU A C 1
ATOM 2208 O O . LEU A 1 286 ? 23.906 5.387 2.59 1 97.81 286 LEU A O 1
ATOM 2212 N N . PHE A 1 287 ? 25 5.723 0.648 1 98.06 287 PHE A N 1
ATOM 2213 C CA . PHE A 1 287 ? 23.875 5.316 -0.18 1 98.06 287 PHE A CA 1
ATOM 2214 C C . PHE A 1 287 ? 24.25 4.148 -1.082 1 98.06 287 PHE A C 1
ATOM 2216 O O . PHE A 1 287 ? 25.375 4.078 -1.571 1 98.06 287 PHE A O 1
ATOM 2223 N N . ILE A 1 288 ? 23.375 3.209 -1.218 1 98.19 288 ILE A N 1
ATOM 2224 C CA . ILE A 1 288 ? 23.438 2.215 -2.283 1 98.19 288 ILE A CA 1
ATOM 2225 C C . ILE A 1 288 ? 22.406 2.545 -3.355 1 98.19 288 ILE A C 1
ATOM 2227 O O . ILE A 1 288 ? 21.203 2.607 -3.072 1 98.19 288 ILE A O 1
ATOM 2231 N N . GLU A 1 289 ? 22.859 2.736 -4.531 1 97.19 289 GLU A N 1
ATOM 2232 C CA . GLU A 1 289 ? 22 3.188 -5.617 1 97.19 289 GLU A CA 1
ATOM 2233 C C . GLU A 1 289 ? 22.062 2.24 -6.812 1 97.19 289 GLU A C 1
ATOM 2235 O O . GLU A 1 289 ? 23.156 1.91 -7.281 1 97.19 289 GLU A O 1
ATOM 2240 N N . PRO A 1 290 ? 20.891 1.804 -7.219 1 97.81 290 PRO A N 1
ATOM 2241 C CA . PRO A 1 290 ? 20.875 1.054 -8.477 1 97.81 290 PRO A CA 1
ATOM 2242 C C . PRO A 1 290 ? 21.031 1.952 -9.703 1 97.81 290 PRO A C 1
ATOM 2244 O O . PRO A 1 290 ? 20.625 3.117 -9.672 1 97.81 290 PRO A O 1
ATOM 2247 N N . GLU A 1 291 ? 21.688 1.482 -10.688 1 97.25 291 GLU A N 1
ATOM 2248 C CA . GLU A 1 291 ? 21.859 2.133 -11.984 1 97.25 291 GLU A CA 1
ATOM 2249 C C . GLU A 1 291 ? 21.562 1.168 -13.125 1 97.25 291 GLU A C 1
ATOM 2251 O O . GLU A 1 291 ? 22.219 0.133 -13.258 1 97.25 291 GLU A O 1
ATOM 2256 N N . THR A 1 292 ? 20.547 1.531 -13.875 1 98 292 THR A N 1
ATOM 2257 C CA . THR A 1 292 ? 20.141 0.653 -14.969 1 98 292 THR A CA 1
ATOM 2258 C C . THR A 1 292 ? 20.062 1.42 -16.281 1 98 292 THR A C 1
ATOM 2260 O O . THR A 1 292 ? 19.703 2.596 -16.312 1 98 292 THR A O 1
ATOM 2263 N N . VAL A 1 293 ? 20.516 0.795 -17.359 1 98.25 293 VAL A N 1
ATOM 2264 C CA . VAL A 1 293 ? 20.312 1.295 -18.719 1 98.25 293 VAL A CA 1
ATOM 2265 C C . VAL A 1 293 ? 19.578 0.244 -19.562 1 98.25 293 VAL A C 1
ATOM 2267 O O . VAL A 1 293 ? 19.969 -0.923 -19.578 1 98.25 293 VAL A O 1
ATOM 2270 N N . CYS A 1 294 ? 18.484 0.651 -20.062 1 98.31 294 CYS A N 1
ATOM 2271 C CA . CYS A 1 294 ? 17.734 -0.217 -20.969 1 98.31 294 CYS A CA 1
ATOM 2272 C C . CYS A 1 294 ? 17.844 0.276 -22.406 1 98.31 294 CYS A C 1
ATOM 2274 O O . CYS A 1 294 ? 17.859 1.482 -22.656 1 98.31 294 CYS A O 1
ATOM 2276 N N . VAL A 1 295 ? 17.922 -0.652 -23.297 1 97.69 295 VAL A N 1
ATOM 2277 C CA . VAL A 1 295 ? 18 -0.351 -24.719 1 97.69 295 VAL A CA 1
ATOM 2278 C C . VAL A 1 295 ? 16.844 -1.031 -25.453 1 97.69 295 VAL A C 1
ATOM 2280 O O . VAL A 1 295 ? 16.453 -2.152 -25.109 1 97.69 295 VAL A O 1
ATOM 2283 N N . ASP A 1 296 ? 16.328 -0.286 -26.391 1 97.31 296 ASP A N 1
ATOM 2284 C CA . ASP A 1 296 ? 15.234 -0.813 -27.203 1 97.31 296 ASP A CA 1
ATOM 2285 C C . ASP A 1 296 ? 15.742 -1.862 -28.188 1 97.31 296 ASP A C 1
ATOM 2287 O O . ASP A 1 296 ? 16.656 -1.597 -28.953 1 97.31 296 ASP A O 1
ATOM 2291 N N . THR A 1 297 ? 15.148 -3.047 -28.203 1 96.69 297 THR A N 1
ATOM 2292 C CA . THR A 1 297 ? 15.539 -4.078 -29.156 1 96.69 297 THR A CA 1
ATOM 2293 C C . THR A 1 297 ? 14.969 -3.779 -30.531 1 96.69 297 THR A C 1
ATOM 2295 O O . THR A 1 297 ? 15.367 -4.406 -31.516 1 96.69 297 THR A O 1
ATOM 2298 N N . ASN A 1 298 ? 14.055 -2.863 -30.594 1 96.81 298 ASN A N 1
ATOM 2299 C CA . ASN A 1 298 ? 13.336 -2.5 -31.812 1 96.81 298 ASN A CA 1
ATOM 2300 C C . ASN A 1 298 ? 12.484 -3.656 -32.312 1 96.81 298 ASN A C 1
ATOM 2302 O O . ASN A 1 298 ? 12.336 -3.832 -33.531 1 96.81 298 ASN A O 1
ATOM 2306 N N . LEU A 1 299 ? 12.18 -4.492 -31.469 1 95.38 299 LEU A N 1
ATOM 2307 C CA . LEU A 1 299 ? 11.156 -5.52 -31.672 1 95.38 299 LEU A CA 1
ATOM 2308 C C . LEU A 1 299 ? 9.969 -5.289 -30.734 1 95.38 299 LEU A C 1
ATOM 2310 O O . LEU A 1 299 ? 10.141 -4.801 -29.609 1 95.38 299 LEU A O 1
ATOM 2314 N N . THR A 1 300 ? 8.812 -5.555 -31.234 1 92.56 300 THR A N 1
ATOM 2315 C CA . THR A 1 300 ? 7.625 -5.426 -30.406 1 92.56 300 THR A CA 1
ATOM 2316 C C . THR A 1 300 ? 6.773 -6.691 -30.469 1 92.56 300 THR A C 1
ATOM 2318 O O . THR A 1 300 ? 6.832 -7.434 -31.453 1 92.56 300 THR A O 1
ATOM 2321 N N . LEU A 1 301 ? 6.137 -6.953 -29.406 1 88.56 301 LEU A N 1
ATOM 2322 C CA . LEU A 1 301 ? 5.133 -8.016 -29.359 1 88.56 301 LEU A CA 1
ATOM 2323 C C . LEU A 1 301 ? 3.734 -7.449 -29.578 1 88.56 301 LEU A C 1
ATOM 2325 O O . LEU A 1 301 ? 3.254 -6.645 -28.781 1 88.56 301 LEU A O 1
ATOM 2329 N N . ASP A 1 302 ? 3.168 -7.898 -30.656 1 86.81 302 ASP A N 1
ATOM 2330 C CA . ASP A 1 302 ? 1.843 -7.402 -31.016 1 86.81 302 ASP A CA 1
ATOM 2331 C C . ASP A 1 302 ? 0.797 -8.516 -30.906 1 86.81 302 ASP A C 1
ATOM 2333 O O . ASP A 1 302 ? 1.077 -9.672 -31.234 1 86.81 302 ASP A O 1
ATOM 2337 N N . TYR A 1 303 ? -0.4 -8.102 -30.375 1 82.75 303 TYR A N 1
ATOM 2338 C CA . TYR A 1 303 ? -1.473 -9.078 -30.266 1 82.75 303 TYR A CA 1
ATOM 2339 C C . TYR A 1 303 ? -2.838 -8.414 -30.375 1 82.75 303 TYR A C 1
ATOM 2341 O O . TYR A 1 303 ? -2.938 -7.184 -30.344 1 82.75 303 TYR A O 1
ATOM 2349 N N . THR A 1 304 ? -3.807 -9.234 -30.688 1 79.88 304 THR A N 1
ATOM 2350 C CA . THR A 1 304 ? -5.195 -8.781 -30.719 1 79.88 304 THR A CA 1
ATOM 2351 C C . THR A 1 304 ? -5.969 -9.352 -29.531 1 79.88 304 THR A C 1
ATOM 2353 O O . THR A 1 304 ? -5.863 -10.547 -29.234 1 79.88 304 THR A O 1
ATOM 2356 N N . GLN A 1 305 ? -6.68 -8.383 -28.875 1 75.75 305 GLN A N 1
ATOM 2357 C CA . GLN A 1 305 ? -7.426 -8.789 -27.703 1 75.75 305 GLN A CA 1
ATOM 2358 C C . GLN A 1 305 ? -8.828 -9.273 -28.062 1 75.75 305 GLN A C 1
ATOM 2360 O O . GLN A 1 305 ? -9.547 -8.602 -28.797 1 75.75 305 GLN A O 1
ATOM 2365 N N . TYR A 1 306 ? -9.117 -10.43 -27.75 1 63.06 306 TYR A N 1
ATOM 2366 C CA . TYR A 1 306 ? -10.484 -10.922 -27.859 1 63.06 306 TYR A CA 1
ATOM 2367 C C . TYR A 1 306 ? -10.969 -11.508 -26.531 1 63.06 306 TYR A C 1
ATOM 2369 O O . TYR A 1 306 ? -10.32 -12.383 -25.969 1 63.06 306 TYR A O 1
ATOM 2377 N N . PHE A 1 307 ? -11.773 -10.656 -25.922 1 54.72 307 PHE A N 1
ATOM 2378 C CA . PHE A 1 307 ? -12.305 -11.141 -24.656 1 54.72 307 PHE A CA 1
ATOM 2379 C C . PHE A 1 307 ? -13.219 -12.336 -24.875 1 54.72 307 PHE A C 1
ATOM 2381 O O . PHE A 1 307 ? -13.742 -12.914 -23.906 1 54.72 307 PHE A O 1
ATOM 2388 N N . ARG A 1 308 ? -13.547 -12.664 -26.25 1 47.38 308 ARG A N 1
ATOM 2389 C CA . ARG A 1 308 ? -14.523 -13.734 -26.406 1 47.38 308 ARG A CA 1
ATOM 2390 C C . ARG A 1 308 ? -14.305 -14.828 -25.359 1 47.38 308 ARG A C 1
ATOM 2392 O O . ARG A 1 308 ? -13.273 -14.852 -24.688 1 47.38 308 ARG A O 1
ATOM 2399 N N . HIS A 1 309 ? -15.078 -16.125 -25.734 1 39.59 309 HIS A N 1
ATOM 2400 C CA . HIS A 1 309 ? -15.469 -17.391 -25.141 1 39.59 309 HIS A CA 1
ATOM 2401 C C . HIS A 1 309 ? -14.281 -18.078 -24.469 1 39.59 309 HIS A C 1
ATOM 2403 O O . HIS A 1 309 ? -14.398 -19.219 -23.984 1 39.59 309 HIS A O 1
ATOM 2409 N N . HIS A 1 310 ? -13.125 -17.891 -24.781 1 36.75 310 HIS A N 1
ATOM 2410 C CA . HIS A 1 310 ? -12.219 -19.047 -24.719 1 36.75 310 HIS A CA 1
ATOM 2411 C C . HIS A 1 310 ? -11.594 -19.156 -23.328 1 36.75 310 HIS A C 1
ATOM 2413 O O . HIS A 1 310 ? -11.695 -18.25 -22.516 1 36.75 310 HIS A O 1
ATOM 2419 N N . TRP A 1 311 ? -10.625 -19.984 -23.203 1 40.53 311 TRP A N 1
ATOM 2420 C CA . TRP A 1 311 ? -10.008 -20.891 -22.25 1 40.53 311 TRP A CA 1
ATOM 2421 C C . TRP A 1 311 ? -9.609 -20.156 -20.984 1 40.53 311 TRP A C 1
ATOM 2423 O O . TRP A 1 311 ? -9.672 -20.703 -19.875 1 40.53 311 TRP A O 1
ATOM 2433 N N . GLY A 1 312 ? -8.844 -19 -21.031 1 41.53 312 GLY A N 1
ATOM 2434 C CA . GLY A 1 312 ? -8.062 -18.406 -19.969 1 41.53 312 GLY A CA 1
ATOM 2435 C C . GLY A 1 312 ? -8.391 -16.938 -19.719 1 41.53 312 GLY A C 1
ATOM 2436 O O . GLY A 1 312 ? -9.133 -16.328 -20.5 1 41.53 312 GLY A O 1
ATOM 2437 N N . PRO A 1 313 ? -8.281 -16.375 -18.484 1 42.03 313 PRO A N 1
ATOM 2438 C CA . PRO A 1 313 ? -8.719 -15.031 -18.094 1 42.03 313 PRO A CA 1
ATOM 2439 C C . PRO A 1 313 ? -8.711 -14.047 -19.266 1 42.03 313 PRO A C 1
ATOM 2441 O O . PRO A 1 313 ? -9.555 -13.148 -19.328 1 42.03 313 PRO A O 1
ATOM 2444 N N . LEU A 1 314 ? -7.57 -13.781 -19.938 1 47.22 314 LEU A N 1
ATOM 2445 C CA . LEU A 1 314 ? -7.457 -12.773 -20.984 1 47.22 314 LEU A CA 1
ATOM 2446 C C . LEU A 1 314 ? -6.984 -13.398 -22.297 1 47.22 314 LEU A C 1
ATOM 2448 O O . LEU A 1 314 ? -5.781 -13.523 -22.531 1 47.22 314 LEU A O 1
ATOM 2452 N N . PRO A 1 315 ? -7.934 -14.078 -23.141 1 53.09 315 PRO A N 1
ATOM 2453 C CA . PRO A 1 315 ? -7.457 -14.75 -24.344 1 53.09 315 PRO A CA 1
ATOM 2454 C C . PRO A 1 315 ? -6.891 -13.766 -25.375 1 53.09 315 PRO A C 1
ATOM 2456 O O . PRO A 1 315 ? -7.582 -12.828 -25.781 1 53.09 315 PRO A O 1
ATOM 2459 N N . VAL A 1 316 ? -5.508 -13.578 -25.328 1 62.56 316 VAL A N 1
ATOM 2460 C CA . VAL A 1 316 ? -4.852 -12.852 -26.422 1 62.56 316 VAL A CA 1
ATOM 2461 C C . VAL A 1 316 ? -4.715 -13.758 -27.641 1 62.56 316 VAL A C 1
ATOM 2463 O O . VAL A 1 316 ? -4.52 -14.969 -27.5 1 62.56 316 VAL A O 1
ATOM 2466 N N . SER A 1 317 ? -5.258 -13.297 -28.75 1 65.69 317 SER A N 1
ATOM 2467 C CA . SER A 1 317 ? -5.113 -14.016 -30 1 65.69 317 SER A CA 1
ATOM 2468 C C . SER A 1 317 ? -4.172 -13.289 -30.953 1 65.69 317 SER A C 1
ATOM 2470 O O . SER A 1 317 ? -3.896 -12.102 -30.781 1 65.69 317 SER A O 1
ATOM 2472 N N . ARG A 1 318 ? -3.471 -14.031 -31.938 1 75.06 318 ARG A N 1
ATOM 2473 C CA . ARG A 1 318 ? -2.664 -13.508 -33.031 1 75.06 318 ARG A CA 1
ATOM 2474 C C . ARG A 1 318 ? -1.416 -12.805 -32.531 1 75.06 318 ARG A C 1
ATOM 2476 O O . ARG A 1 318 ? -1.144 -11.656 -32.875 1 75.06 318 ARG A O 1
ATOM 2483 N N . VAL A 1 319 ? -0.738 -13.453 -31.625 1 79.25 319 VAL A N 1
ATOM 2484 C CA . VAL A 1 319 ? 0.5 -12.898 -31.094 1 79.25 319 VAL A CA 1
ATOM 2485 C C . VAL A 1 319 ? 1.609 -13.008 -32.125 1 79.25 319 VAL A C 1
ATOM 2487 O O . VAL A 1 319 ? 1.783 -14.055 -32.75 1 79.25 319 VAL A O 1
ATOM 2490 N N . ALA A 1 320 ? 2.238 -11.945 -32.406 1 84.62 320 ALA A N 1
ATOM 2491 C CA . ALA A 1 320 ? 3.316 -11.914 -33.375 1 84.62 320 ALA A CA 1
ATOM 2492 C C . ALA A 1 320 ? 4.441 -10.984 -32.938 1 84.62 320 ALA A C 1
ATOM 2494 O O . ALA A 1 320 ? 4.195 -9.984 -32.25 1 84.62 320 ALA A O 1
ATOM 2495 N N . LEU A 1 321 ? 5.621 -11.438 -33.25 1 89.69 321 LEU A N 1
ATOM 2496 C CA . LEU A 1 321 ? 6.766 -10.539 -33.125 1 89.69 321 LEU A CA 1
ATOM 2497 C C . LEU A 1 321 ? 6.871 -9.625 -34.344 1 89.69 321 LEU A C 1
ATOM 2499 O O . LEU A 1 321 ? 6.84 -10.094 -35.469 1 89.69 321 LEU A O 1
ATOM 2503 N N . THR A 1 322 ? 6.922 -8.336 -34.062 1 94.06 322 THR A N 1
ATOM 2504 C CA . THR A 1 322 ? 6.988 -7.375 -35.156 1 94.06 322 THR A CA 1
ATOM 2505 C C . THR A 1 322 ? 8.359 -6.711 -35.219 1 94.06 322 THR A C 1
ATOM 2507 O O . THR A 1 322 ? 8.875 -6.238 -34.219 1 94.06 322 THR A O 1
ATOM 2510 N N . ASP A 1 323 ? 8.914 -6.656 -36.438 1 97.25 323 ASP A N 1
ATOM 2511 C CA . ASP A 1 323 ? 10.211 -6.027 -36.656 1 97.25 323 ASP A CA 1
ATOM 2512 C C . ASP A 1 323 ? 10.062 -4.52 -36.844 1 97.25 323 ASP A C 1
ATOM 2514 O O . ASP A 1 323 ? 9.523 -4.059 -37.875 1 97.25 323 ASP A O 1
ATOM 2518 N N . ARG A 1 324 ? 10.555 -3.783 -35.906 1 96.5 324 ARG A N 1
ATOM 2519 C CA . ARG A 1 324 ? 10.578 -2.326 -35.969 1 96.5 324 ARG A CA 1
ATOM 2520 C C . ARG A 1 324 ? 12 -1.816 -36.219 1 96.5 324 ARG A C 1
ATOM 2522 O O . ARG A 1 324 ? 12.375 -0.75 -35.75 1 96.5 324 ARG A O 1
ATOM 2529 N N . GLY A 1 325 ? 12.742 -2.652 -36.75 1 96.12 325 GLY A N 1
ATOM 2530 C CA . GLY A 1 325 ? 14.141 -2.34 -37 1 96.12 325 GLY A CA 1
ATOM 2531 C C . GLY A 1 325 ? 15.102 -3.262 -36.281 1 96.12 325 GLY A C 1
ATOM 2532 O O . GLY A 1 325 ? 16.328 -3.098 -36.406 1 96.12 325 GLY A O 1
ATOM 2533 N N . GLY A 1 326 ? 14.594 -4.188 -35.562 1 96.69 326 GLY A N 1
ATOM 2534 C CA . GLY A 1 326 ? 15.414 -5.125 -34.812 1 96.69 326 GLY A CA 1
ATOM 2535 C C . GLY A 1 326 ? 16.109 -6.145 -35.688 1 96.69 326 GLY A C 1
ATOM 2536 O O . GLY A 1 326 ? 17.203 -6.602 -35.375 1 96.69 326 GLY A O 1
ATOM 2537 N N . PHE A 1 327 ? 15.453 -6.492 -36.75 1 95.5 327 PHE A N 1
ATOM 2538 C CA . PHE A 1 327 ? 16.031 -7.414 -37.75 1 95.5 327 PHE A CA 1
ATOM 2539 C C . PHE A 1 327 ? 16.516 -6.664 -38.969 1 95.5 327 PHE A C 1
ATOM 2541 O O . PHE A 1 327 ? 17.672 -6.809 -39.375 1 95.5 327 PHE A O 1
ATOM 2548 N N . SER A 1 328 ? 15.688 -5.891 -39.469 1 95 328 SER A N 1
ATOM 2549 C CA . SER A 1 328 ? 15.945 -5.215 -40.75 1 95 328 SER A CA 1
ATOM 2550 C C . SER A 1 328 ? 17.172 -4.316 -40.656 1 95 328 SER A C 1
ATOM 2552 O O . SER A 1 328 ? 17.938 -4.195 -41.594 1 95 328 SER A O 1
ATOM 2554 N N . ASP A 1 329 ? 17.344 -3.662 -39.5 1 93 329 ASP A N 1
ATOM 2555 C CA . ASP A 1 329 ? 18.469 -2.742 -39.344 1 93 329 ASP A CA 1
ATOM 2556 C C . ASP A 1 329 ? 19.531 -3.342 -38.438 1 93 329 ASP A C 1
ATOM 2558 O O . ASP A 1 329 ? 20.328 -2.611 -37.812 1 93 329 ASP A O 1
ATOM 2562 N N . LEU A 1 330 ? 19.516 -4.609 -38.281 1 93.62 330 LEU A N 1
ATOM 2563 C CA . LEU A 1 330 ? 20.453 -5.281 -37.375 1 93.62 330 LEU A CA 1
ATOM 2564 C C . LEU A 1 330 ? 21.875 -5.168 -37.906 1 93.62 330 LEU A C 1
ATOM 2566 O O . LEU A 1 330 ? 22.141 -5.453 -39.094 1 93.62 330 LEU A O 1
ATOM 2570 N N . ASP A 1 331 ? 22.75 -4.676 -37.125 1 89.62 331 ASP A N 1
ATOM 2571 C CA . ASP A 1 331 ? 24.156 -4.609 -37.469 1 89.62 331 ASP A CA 1
ATOM 2572 C C . ASP A 1 331 ? 24.75 -6.012 -37.625 1 89.62 331 ASP A C 1
ATOM 2574 O O . ASP A 1 331 ? 24.406 -6.918 -36.875 1 89.62 331 ASP A O 1
ATOM 2578 N N . ARG A 1 332 ? 25.688 -6.18 -38.469 1 88.44 332 ARG A N 1
ATOM 2579 C CA . ARG A 1 332 ? 26.281 -7.492 -38.719 1 88.44 332 ARG A CA 1
ATOM 2580 C C . ARG A 1 332 ? 27.328 -7.844 -37.688 1 88.44 332 ARG A C 1
ATOM 2582 O O . ARG A 1 332 ? 27.672 -9.016 -37.5 1 88.44 332 ARG A O 1
ATOM 2589 N N . THR A 1 333 ? 27.734 -6.82 -37 1 89.12 333 THR A N 1
ATOM 2590 C CA . THR A 1 333 ? 28.734 -7.062 -35.969 1 89.12 333 THR A CA 1
ATOM 2591 C C . THR A 1 333 ? 28.203 -6.711 -34.594 1 89.12 333 THR A C 1
ATOM 2593 O O . THR A 1 333 ? 27.438 -5.754 -34.438 1 89.12 333 THR A O 1
ATOM 2596 N N . MET A 1 334 ? 28.625 -7.551 -33.656 1 89.81 334 MET A N 1
ATOM 2597 C CA . MET A 1 334 ? 28.219 -7.32 -32.25 1 89.81 334 MET A CA 1
ATOM 2598 C C . MET A 1 334 ? 28.812 -6.016 -31.734 1 89.81 334 MET A C 1
ATOM 2600 O O . MET A 1 334 ? 29.984 -5.727 -31.953 1 89.81 334 MET A O 1
ATOM 2604 N N . PRO A 1 335 ? 28.016 -5.258 -31.078 1 92 335 PRO A N 1
ATOM 2605 C CA . PRO A 1 335 ? 28.562 -4.047 -30.469 1 92 335 PRO A CA 1
ATOM 2606 C C . PRO A 1 335 ? 29.609 -4.348 -29.406 1 92 335 PRO A C 1
ATOM 2608 O O . PRO A 1 335 ? 29.5 -5.336 -28.672 1 92 335 PRO A O 1
ATOM 2611 N N . ALA A 1 336 ? 30.609 -3.463 -29.328 1 90.5 336 ALA A N 1
ATOM 2612 C CA . ALA A 1 336 ? 31.703 -3.656 -28.375 1 90.5 336 ALA A CA 1
ATOM 2613 C C . ALA A 1 336 ? 31.297 -3.207 -26.969 1 90.5 336 ALA A C 1
ATOM 2615 O O . ALA A 1 336 ? 30.594 -2.211 -26.812 1 90.5 336 ALA A O 1
ATOM 2616 N N . VAL A 1 337 ? 31.641 -3.988 -26.016 1 93.62 337 VAL A N 1
ATOM 2617 C CA . VAL A 1 337 ? 31.469 -3.65 -24.609 1 93.62 337 VAL A CA 1
ATOM 2618 C C . VAL A 1 337 ? 32.812 -3.326 -23.969 1 93.62 337 VAL A C 1
ATOM 2620 O O . VAL A 1 337 ? 33.781 -4.086 -24.125 1 93.62 337 VAL A O 1
ATOM 2623 N N . ASP A 1 338 ? 32.969 -2.205 -23.328 1 92.88 338 ASP A N 1
ATOM 2624 C CA . ASP A 1 338 ? 34.219 -1.825 -22.656 1 92.88 338 ASP A CA 1
ATOM 2625 C C . ASP A 1 338 ? 34.312 -2.494 -21.281 1 92.88 338 ASP A C 1
ATOM 2627 O O . ASP A 1 338 ? 33.688 -2.068 -20.328 1 92.88 338 ASP A O 1
ATOM 2631 N N . LEU A 1 339 ? 35.188 -3.486 -21.203 1 91.69 339 LEU A N 1
ATOM 2632 C CA . LEU A 1 339 ? 35.406 -4.199 -19.938 1 91.69 339 LEU A CA 1
ATOM 2633 C C . LEU A 1 339 ? 36.781 -3.934 -19.375 1 91.69 339 LEU A C 1
ATOM 2635 O O . LEU A 1 339 ? 37.281 -4.688 -18.531 1 91.69 339 LEU A O 1
ATOM 2639 N N . SER A 1 340 ? 37.438 -2.822 -19.812 1 90.44 340 SER A N 1
ATOM 2640 C CA . SER A 1 340 ? 38.812 -2.549 -19.422 1 90.44 340 SER A CA 1
ATOM 2641 C C . SER A 1 340 ? 38.906 -2.164 -17.938 1 90.44 340 SER A C 1
ATOM 2643 O O . SER A 1 340 ? 39.781 -2.615 -17.219 1 90.44 340 SER A O 1
ATOM 2645 N N . ASP A 1 341 ? 38 -1.347 -17.5 1 92.44 341 ASP A N 1
ATOM 2646 C CA . ASP A 1 341 ? 37.938 -0.922 -16.094 1 92.44 341 ASP A CA 1
ATOM 2647 C C . ASP A 1 341 ? 36.5 -0.742 -15.648 1 92.44 341 ASP A C 1
ATOM 2649 O O . ASP A 1 341 ? 36 0.386 -15.508 1 92.44 341 ASP A O 1
ATOM 2653 N N . PRO A 1 342 ? 35.875 -1.817 -15.25 1 93.5 342 PRO A N 1
ATOM 2654 C CA . PRO A 1 342 ? 34.469 -1.763 -14.914 1 93.5 342 PRO A CA 1
ATOM 2655 C C . PRO A 1 342 ? 34.188 -0.917 -13.672 1 93.5 342 PRO A C 1
ATOM 2657 O O . PRO A 1 342 ? 33.062 -0.423 -13.492 1 93.5 342 PRO A O 1
ATOM 2660 N N . GLN A 1 343 ? 35.156 -0.684 -12.805 1 93.94 343 GLN A N 1
ATOM 2661 C CA . GLN A 1 343 ? 34.938 0.109 -11.602 1 93.94 343 GLN A CA 1
ATOM 2662 C C . GLN A 1 343 ? 34.875 1.597 -11.93 1 93.94 343 GLN A C 1
ATOM 2664 O O . GLN A 1 343 ? 34.188 2.354 -11.234 1 93.94 343 GLN A O 1
ATOM 2669 N N . ARG A 1 344 ? 35.531 1.936 -12.922 1 91.56 344 ARG A N 1
ATOM 2670 C CA . ARG A 1 344 ? 35.5 3.338 -13.32 1 91.56 344 ARG A CA 1
ATOM 2671 C C . ARG A 1 344 ? 34.375 3.602 -14.312 1 91.56 344 ARG A C 1
ATOM 2673 O O . ARG A 1 344 ? 33.75 4.664 -14.281 1 91.56 344 ARG A O 1
ATOM 2680 N N . ASN A 1 345 ? 34.281 2.65 -15.156 1 93.12 345 ASN A N 1
ATOM 2681 C CA . ASN A 1 345 ? 33.219 2.725 -16.156 1 93.12 345 ASN A CA 1
ATOM 2682 C C . ASN A 1 345 ? 32.531 1.375 -16.344 1 93.12 345 ASN A C 1
ATOM 2684 O O . ASN A 1 345 ? 33.031 0.51 -17.062 1 93.12 345 ASN A O 1
ATOM 2688 N N . ALA A 1 346 ? 31.391 1.296 -15.859 1 95.06 346 ALA A N 1
ATOM 2689 C CA . ALA A 1 346 ? 30.672 0.033 -15.938 1 95.06 346 ALA A CA 1
ATOM 2690 C C . ALA A 1 346 ? 30.156 -0.225 -17.344 1 95.06 346 ALA A C 1
ATOM 2692 O O . ALA A 1 346 ? 29.875 -1.37 -17.719 1 95.06 346 ALA A O 1
ATOM 2693 N N . ASP A 1 347 ? 30 0.745 -18.25 1 97.12 347 ASP A N 1
ATOM 2694 C CA . ASP A 1 347 ? 29.516 0.683 -19.625 1 97.12 347 ASP A CA 1
ATOM 2695 C C . ASP A 1 347 ? 28.188 -0.064 -19.703 1 97.12 347 ASP A C 1
ATOM 2697 O O . ASP A 1 347 ? 28.047 -1.018 -20.469 1 97.12 347 ASP A O 1
ATOM 2701 N N . LEU A 1 348 ? 27.297 0.365 -18.922 1 97.75 348 LEU A N 1
ATOM 2702 C CA . LEU A 1 348 ? 26 -0.313 -18.859 1 97.75 348 LEU A CA 1
ATOM 2703 C C . LEU A 1 348 ? 25.281 -0.216 -20.203 1 97.75 348 LEU A C 1
ATOM 2705 O O . LEU A 1 348 ? 24.578 -1.149 -20.609 1 97.75 348 LEU A O 1
ATOM 2709 N N . ARG A 1 349 ? 25.438 0.853 -20.891 1 97.44 349 ARG A N 1
ATOM 2710 C CA . ARG A 1 349 ? 24.797 0.999 -22.188 1 97.44 349 ARG A CA 1
ATOM 2711 C C . ARG A 1 349 ? 25.359 -0.003 -23.188 1 97.44 349 ARG A C 1
ATOM 2713 O O . ARG A 1 349 ? 24.609 -0.645 -23.922 1 97.44 349 ARG A O 1
ATOM 2720 N N . GLY A 1 350 ? 26.703 -0.036 -23.203 1 97 350 GLY A N 1
ATOM 2721 C CA . GLY A 1 350 ? 27.328 -1.009 -24.094 1 97 350 GLY A CA 1
ATOM 2722 C C . GLY A 1 350 ? 26.906 -2.436 -23.812 1 97 350 GLY A C 1
ATOM 2723 O O . GLY A 1 350 ? 26.672 -3.217 -24.734 1 97 350 GLY A O 1
ATOM 2724 N N . ARG A 1 351 ? 26.766 -2.783 -22.609 1 97.06 351 ARG A N 1
ATOM 2725 C CA . ARG A 1 351 ? 26.344 -4.113 -22.188 1 97.06 351 ARG A CA 1
ATOM 2726 C C . ARG A 1 351 ? 24.906 -4.387 -22.625 1 97.06 351 ARG A C 1
ATOM 2728 O O . ARG A 1 351 ? 24.609 -5.449 -23.188 1 97.06 351 ARG A O 1
ATOM 2735 N N . ALA A 1 352 ? 24.016 -3.451 -22.375 1 97.94 352 ALA A N 1
ATOM 2736 C CA . ALA A 1 352 ? 22.625 -3.6 -22.766 1 97.94 352 ALA A CA 1
ATOM 2737 C C . ALA A 1 352 ? 22.484 -3.719 -24.281 1 97.94 352 ALA A C 1
ATOM 2739 O O . ALA A 1 352 ? 21.656 -4.496 -24.781 1 97.94 352 ALA A O 1
ATOM 2740 N N . LEU A 1 353 ? 23.312 -2.969 -24.984 1 97.31 353 LEU A N 1
ATOM 2741 C CA . LEU A 1 353 ? 23.281 -2.996 -26.438 1 97.31 353 LEU A CA 1
ATOM 2742 C C . LEU A 1 353 ? 23.75 -4.348 -26.969 1 97.31 353 LEU A C 1
ATOM 2744 O O . LEU A 1 353 ? 23.156 -4.887 -27.922 1 97.31 353 LEU A O 1
ATOM 2748 N N . ALA A 1 354 ? 24.781 -4.84 -26.391 1 96.44 354 ALA A N 1
ATOM 2749 C CA . ALA A 1 354 ? 25.281 -6.148 -26.797 1 96.44 354 ALA A CA 1
ATOM 2750 C C . ALA A 1 354 ? 24.25 -7.242 -26.531 1 96.44 354 ALA A C 1
ATOM 2752 O O . ALA A 1 354 ? 24.078 -8.156 -27.328 1 96.44 354 ALA A O 1
ATOM 2753 N N . ALA A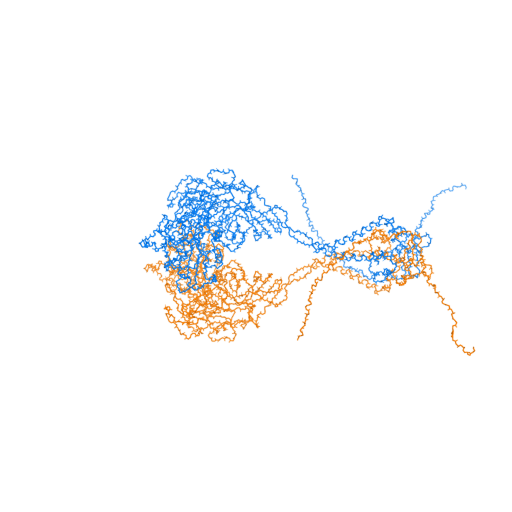 1 355 ? 23.656 -7.191 -25.391 1 95.81 355 ALA A N 1
ATOM 2754 C CA . ALA A 1 355 ? 22.625 -8.156 -25.047 1 95.81 355 ALA A CA 1
ATOM 2755 C C . ALA A 1 355 ? 21.438 -8.062 -26.031 1 95.81 355 ALA A C 1
ATOM 2757 O O . ALA A 1 355 ? 20.906 -9.086 -26.469 1 95.81 355 ALA A O 1
ATOM 2758 N N . ALA A 1 356 ? 21.016 -6.848 -26.312 1 96.5 356 ALA A N 1
ATOM 2759 C CA . ALA A 1 356 ? 19.938 -6.645 -27.281 1 96.5 356 ALA A CA 1
ATOM 2760 C C . ALA A 1 356 ? 20.297 -7.219 -28.641 1 96.5 356 ALA A C 1
ATOM 2762 O O . ALA A 1 356 ? 19.469 -7.836 -29.312 1 96.5 356 ALA A O 1
ATOM 2763 N N . TRP A 1 357 ? 21.484 -6.957 -29.047 1 95.5 357 TRP A N 1
ATOM 2764 C CA . TRP A 1 357 ? 21.969 -7.453 -30.344 1 95.5 357 TRP A CA 1
ATOM 2765 C C . TRP A 1 357 ? 21.891 -8.977 -30.406 1 95.5 357 TRP A C 1
ATOM 2767 O O . TRP A 1 357 ? 21.359 -9.539 -31.359 1 95.5 357 TRP A O 1
ATOM 2777 N N . LEU A 1 358 ? 22.453 -9.609 -29.391 1 92.94 358 LEU A N 1
ATOM 2778 C CA . LEU A 1 358 ? 22.453 -11.062 -29.391 1 92.94 358 LEU A CA 1
ATOM 2779 C C . LEU A 1 358 ? 21.031 -11.609 -29.297 1 92.94 358 LEU A C 1
ATOM 2781 O O . LEU A 1 358 ? 20.719 -12.648 -29.875 1 92.94 358 LEU A O 1
ATOM 2785 N N . HIS A 1 359 ? 20.219 -10.992 -28.531 1 93 359 HIS A N 1
ATOM 2786 C CA . HIS A 1 359 ? 18.812 -11.352 -28.469 1 93 359 HIS A CA 1
ATOM 2787 C C . HIS A 1 359 ? 18.172 -11.328 -29.859 1 93 359 HIS A C 1
ATOM 2789 O O . HIS A 1 359 ? 17.453 -12.258 -30.234 1 93 359 HIS A O 1
ATOM 2795 N N . ASN A 1 360 ? 18.391 -10.25 -30.562 1 93.38 360 ASN A N 1
ATOM 2796 C CA . ASN A 1 360 ? 17.844 -10.102 -31.906 1 93.38 360 ASN A CA 1
ATOM 2797 C C . ASN A 1 360 ? 18.391 -11.156 -32.844 1 93.38 360 ASN A C 1
ATOM 2799 O O . ASN A 1 360 ? 17.656 -11.695 -33.688 1 93.38 360 ASN A O 1
ATOM 2803 N N . VAL A 1 361 ? 19.641 -11.453 -32.719 1 91.19 361 VAL A N 1
ATOM 2804 C CA . VAL A 1 361 ? 20.281 -12.445 -33.594 1 91.19 361 VAL A CA 1
ATOM 2805 C C . VAL A 1 361 ? 19.656 -13.82 -33.344 1 91.19 361 VAL A C 1
ATOM 2807 O O . VAL A 1 361 ? 19.266 -14.508 -34.312 1 91.19 361 VAL A O 1
ATOM 2810 N N . LEU A 1 362 ? 19.578 -14.148 -32.094 1 87.12 362 LEU A N 1
ATOM 2811 C CA . LEU A 1 362 ? 19.016 -15.453 -31.75 1 87.12 362 LEU A CA 1
ATOM 2812 C C . LEU A 1 362 ? 17.547 -15.531 -32.156 1 87.12 362 LEU A C 1
ATOM 2814 O O . LEU A 1 362 ? 17.078 -16.578 -32.625 1 87.12 362 LEU A O 1
ATOM 2818 N N . SER A 1 363 ? 16.844 -14.461 -32.031 1 87.12 363 SER A N 1
ATOM 2819 C CA . SER A 1 363 ? 15.445 -14.43 -32.438 1 87.12 363 SER A CA 1
ATOM 2820 C C . SER A 1 363 ? 15.305 -14.539 -33.938 1 87.12 363 SER A C 1
ATOM 2822 O O . SER A 1 363 ? 14.398 -15.211 -34.438 1 87.12 363 SER A O 1
ATOM 2824 N N . ALA A 1 364 ? 16.141 -13.859 -34.656 1 89.69 364 ALA A N 1
ATOM 2825 C CA . ALA A 1 364 ? 16.141 -13.945 -36.094 1 89.69 364 ALA A CA 1
ATOM 2826 C C . ALA A 1 364 ? 16.391 -15.375 -36.562 1 89.69 364 ALA A C 1
ATOM 2828 O O . ALA A 1 364 ? 15.781 -15.836 -37.531 1 89.69 364 ALA A O 1
ATOM 2829 N N . MET A 1 365 ? 17.297 -15.984 -35.906 1 84.38 365 MET A N 1
ATOM 2830 C CA . MET A 1 365 ? 17.578 -17.375 -36.25 1 84.38 365 MET A CA 1
ATOM 2831 C C . MET A 1 365 ? 16.375 -18.266 -35.969 1 84.38 365 MET A C 1
ATOM 2833 O O . MET A 1 365 ? 16.047 -19.156 -36.75 1 84.38 365 MET A O 1
ATOM 2837 N N . TRP A 1 366 ? 15.734 -17.922 -34.906 1 80.25 366 TRP A N 1
ATOM 2838 C CA . TRP A 1 366 ? 14.578 -18.703 -34.469 1 80.25 366 TRP A CA 1
ATOM 2839 C C . TRP A 1 366 ? 13.453 -18.594 -35.5 1 80.25 366 TRP A C 1
ATOM 2841 O O . TRP A 1 366 ? 12.789 -19.594 -35.812 1 80.25 366 TRP A O 1
ATOM 2851 N N . PHE A 1 367 ? 13.25 -17.422 -36.062 1 82.62 367 PHE A N 1
ATOM 2852 C CA . PHE A 1 367 ? 12.156 -17.188 -36.969 1 82.62 367 PHE A CA 1
ATOM 2853 C C . PHE A 1 367 ? 12.617 -17.406 -38.406 1 82.62 367 PHE A C 1
ATOM 2855 O O . PHE A 1 367 ? 11.906 -17.062 -39.375 1 82.62 367 PHE A O 1
ATOM 2862 N N . ASN A 1 368 ? 13.734 -17.875 -38.562 1 84.44 368 ASN A N 1
ATOM 2863 C CA . ASN A 1 368 ? 14.32 -18.172 -39.875 1 84.44 368 ASN A CA 1
ATOM 2864 C C . ASN A 1 368 ? 14.453 -16.922 -40.719 1 84.44 368 ASN A C 1
ATOM 2866 O O . ASN A 1 368 ? 14.219 -16.969 -41.938 1 84.44 368 ASN A O 1
ATOM 2870 N N . VAL A 1 369 ? 14.672 -15.969 -40.031 1 90.88 369 VAL A N 1
ATOM 2871 C CA . VAL A 1 369 ? 14.945 -14.719 -40.75 1 90.88 369 VAL A CA 1
ATOM 2872 C C . VAL A 1 369 ? 16.375 -14.727 -41.281 1 90.88 369 VAL A C 1
ATOM 2874 O O . VAL A 1 369 ? 16.672 -14.07 -42.281 1 90.88 369 VAL A O 1
ATOM 2877 N N . THR A 1 370 ? 17.203 -15.391 -40.531 1 88.44 370 THR A N 1
ATOM 2878 C CA . THR A 1 370 ? 18.594 -15.602 -40.938 1 88.44 370 THR A CA 1
ATOM 2879 C C . THR A 1 370 ? 19.031 -17.031 -40.688 1 88.44 370 THR A C 1
ATOM 2881 O O . THR A 1 370 ? 18.312 -17.797 -40 1 88.44 370 THR A O 1
ATOM 2884 N N . ASN A 1 371 ? 20.188 -17.422 -41.281 1 82.44 371 ASN A N 1
ATOM 2885 C CA . ASN A 1 371 ? 20.75 -18.734 -41.031 1 82.44 371 ASN A CA 1
ATOM 2886 C C . ASN A 1 371 ? 21.375 -18.828 -39.656 1 82.44 371 ASN A C 1
ATOM 2888 O O . ASN A 1 371 ? 21.938 -17.859 -39.156 1 82.44 371 ASN A O 1
ATOM 2892 N N . PRO A 1 372 ? 21.203 -19.938 -39 1 80.31 372 PRO A N 1
ATOM 2893 C CA . PRO A 1 372 ? 21.734 -20.094 -37.625 1 80.31 372 PRO A CA 1
ATOM 2894 C C . PRO A 1 372 ? 23.266 -20.25 -37.625 1 80.31 372 PRO A C 1
ATOM 2896 O O . PRO A 1 372 ? 23.781 -21.297 -37.219 1 80.31 372 PRO A O 1
ATOM 2899 N N . SER A 1 373 ? 23.938 -19.328 -38.125 1 76.25 373 SER A N 1
ATOM 2900 C CA . SER A 1 373 ? 25.406 -19.328 -38.156 1 76.25 373 SER A CA 1
ATOM 2901 C C . SER A 1 373 ? 25.969 -17.938 -37.906 1 76.25 373 SER A C 1
ATOM 2903 O O . SER A 1 373 ? 25.297 -16.938 -38.156 1 76.25 373 SER A O 1
ATOM 2905 N N . LEU A 1 374 ? 27.109 -17.953 -37.188 1 73.75 374 LEU A N 1
ATOM 2906 C CA . LEU A 1 374 ? 27.859 -16.719 -37.031 1 73.75 374 LEU A CA 1
ATOM 2907 C C . LEU A 1 374 ? 29.141 -16.766 -37.875 1 73.75 374 LEU A C 1
ATOM 2909 O O . LEU A 1 374 ? 29.797 -17.797 -37.938 1 73.75 374 LEU A O 1
ATOM 2913 N N . PRO A 1 375 ? 29.594 -15.766 -38.656 1 78.44 375 PRO A N 1
ATOM 2914 C CA . PRO A 1 375 ? 28.984 -14.438 -38.719 1 78.44 375 PRO A CA 1
ATOM 2915 C C . PRO A 1 375 ? 27.609 -14.461 -39.375 1 78.44 375 PRO A C 1
ATOM 2917 O O . PRO A 1 375 ? 27.297 -15.383 -40.125 1 78.44 375 PRO A O 1
ATOM 2920 N N . LEU A 1 376 ? 26.891 -13.383 -39.156 1 83.5 376 LEU A N 1
ATOM 2921 C CA . LEU A 1 376 ? 25.516 -13.305 -39.625 1 83.5 376 LEU A CA 1
ATOM 2922 C C . LEU A 1 376 ? 25.438 -13.195 -41.125 1 83.5 376 LEU A C 1
ATOM 2924 O O . LEU A 1 376 ? 26.203 -12.438 -41.75 1 83.5 376 LEU A O 1
ATOM 2928 N N . GLY A 1 377 ? 24.672 -14.031 -41.75 1 80.81 377 GLY A N 1
ATOM 2929 C CA . GLY A 1 377 ? 24.438 -13.961 -43.188 1 80.81 377 GLY A CA 1
ATOM 2930 C C . GLY A 1 377 ? 23.391 -12.93 -43.562 1 80.81 377 GLY A C 1
ATOM 2931 O O . GLY A 1 377 ? 23.297 -11.867 -42.938 1 80.81 377 GLY A O 1
ATOM 2932 N N . ALA A 1 378 ? 22.609 -13.234 -44.594 1 85.62 378 ALA A N 1
ATOM 2933 C CA . ALA A 1 378 ? 21.562 -12.344 -45.094 1 85.62 378 ALA A CA 1
ATOM 2934 C C . ALA A 1 378 ? 20.359 -12.328 -44.156 1 85.62 378 ALA A C 1
ATOM 2936 O O . ALA A 1 378 ? 19.984 -13.367 -43.594 1 85.62 378 ALA A O 1
ATOM 2937 N N . ILE A 1 379 ? 19.922 -11.117 -43.875 1 90.25 379 ILE A N 1
ATOM 2938 C CA . ILE A 1 379 ? 18.734 -10.93 -43.031 1 90.25 379 ILE A CA 1
ATOM 2939 C C . ILE A 1 379 ? 17.516 -10.664 -43.906 1 90.25 379 ILE A C 1
ATOM 2941 O O . ILE A 1 379 ? 17.5 -9.68 -44.656 1 90.25 379 ILE A O 1
ATOM 2945 N N . ASN A 1 380 ? 16.562 -11.562 -43.844 1 91.31 380 ASN A N 1
ATOM 2946 C CA . ASN A 1 380 ? 15.352 -11.461 -44.656 1 91.31 380 ASN A CA 1
ATOM 2947 C C . ASN A 1 380 ? 14.188 -10.867 -43.875 1 91.31 380 ASN A C 1
ATOM 2949 O O . ASN A 1 380 ? 13.258 -11.586 -43.5 1 91.31 380 ASN A O 1
ATOM 2953 N N . SER A 1 381 ? 14.234 -9.648 -43.531 1 95.12 381 SER A N 1
ATOM 2954 C CA . SER A 1 381 ? 13.148 -8.945 -42.844 1 95.12 381 SER A CA 1
ATOM 2955 C C . SER A 1 381 ? 13.023 -7.512 -43.344 1 95.12 381 SER A C 1
ATOM 2957 O O . SER A 1 381 ? 14.016 -6.891 -43.719 1 95.12 381 SER A O 1
ATOM 2959 N N . THR A 1 382 ? 11.781 -7.039 -43.469 1 94.94 382 THR A N 1
ATOM 2960 C CA . THR A 1 382 ? 11.5 -5.648 -43.781 1 94.94 382 THR A CA 1
ATOM 2961 C C . THR A 1 382 ? 10.836 -4.938 -42.594 1 94.94 382 THR A C 1
ATOM 2963 O O . THR A 1 382 ? 10.273 -5.586 -41.719 1 94.94 382 THR A O 1
ATOM 2966 N N . MET A 1 383 ? 10.953 -3.688 -42.656 1 95.81 383 MET A N 1
ATOM 2967 C CA . MET A 1 383 ? 10.383 -2.883 -41.594 1 95.81 383 MET A CA 1
ATOM 2968 C C . MET A 1 383 ? 8.898 -3.188 -41.406 1 95.81 383 MET A C 1
ATOM 2970 O O . MET A 1 383 ? 8.148 -3.232 -42.375 1 95.81 383 MET A O 1
ATOM 2974 N N . ASN A 1 384 ? 8.484 -3.477 -40.188 1 94.94 384 ASN A N 1
ATOM 2975 C CA . ASN A 1 384 ? 7.105 -3.693 -39.781 1 94.94 384 ASN A CA 1
ATOM 2976 C C . ASN A 1 384 ? 6.605 -5.074 -40.188 1 94.94 384 ASN A C 1
ATOM 2978 O O . ASN A 1 384 ? 5.402 -5.344 -40.125 1 94.94 384 ASN A O 1
ATOM 2982 N N . GLN A 1 385 ? 7.504 -5.875 -40.625 1 96.12 385 GLN A N 1
ATOM 2983 C CA . GLN A 1 385 ? 7.105 -7.25 -40.906 1 96.12 385 GLN A CA 1
ATOM 2984 C C . GLN A 1 385 ? 6.777 -8.008 -39.625 1 96.12 385 GLN A C 1
ATOM 2986 O O . GLN A 1 385 ? 7.453 -7.836 -38.594 1 96.12 385 GLN A O 1
ATOM 2991 N N . THR A 1 386 ? 5.73 -8.836 -39.656 1 92.31 386 THR A N 1
ATOM 2992 C CA . THR A 1 386 ? 5.293 -9.57 -38.469 1 92.31 386 THR A CA 1
ATOM 2993 C C . THR A 1 386 ? 5.641 -11.047 -38.625 1 92.31 386 THR A C 1
ATOM 2995 O O . THR A 1 386 ? 5.578 -11.617 -39.688 1 92.31 386 THR A O 1
ATOM 2998 N N . PHE A 1 387 ? 6.035 -11.578 -37.562 1 88.69 387 PHE A N 1
ATOM 2999 C CA . PHE A 1 387 ? 6.348 -13 -37.438 1 88.69 387 PHE A CA 1
ATOM 3000 C C . PHE A 1 387 ? 5.461 -13.664 -36.406 1 88.69 387 PHE A C 1
ATOM 3002 O O . PHE A 1 387 ? 5.676 -13.5 -35.219 1 88.69 387 PHE A O 1
ATOM 3009 N N . PRO A 1 388 ? 4.441 -14.391 -36.812 1 81.75 388 PRO A N 1
ATOM 3010 C CA . PRO A 1 388 ? 3.461 -14.953 -35.875 1 81.75 388 PRO A CA 1
ATOM 3011 C C . PRO A 1 388 ? 4.027 -16.109 -35.062 1 81.75 388 PRO A C 1
ATOM 3013 O O . PRO A 1 388 ? 4.824 -16.906 -35.562 1 81.75 388 PRO A O 1
ATOM 3016 N N . TYR A 1 389 ? 3.73 -16.047 -33.781 1 73.69 389 TYR A N 1
ATOM 3017 C CA . TYR A 1 389 ? 3.965 -17.203 -32.938 1 73.69 389 TYR A CA 1
ATOM 3018 C C . TYR A 1 389 ? 2.908 -18.281 -33.188 1 73.69 389 TYR A C 1
ATOM 3020 O O . TYR A 1 389 ? 1.762 -18.141 -32.75 1 73.69 389 TYR A O 1
ATOM 3028 N N . THR A 1 390 ? 3.152 -19.156 -34.031 1 61.88 390 THR A N 1
ATOM 3029 C CA . THR A 1 390 ? 2.172 -20.156 -34.438 1 61.88 390 THR A CA 1
ATOM 3030 C C . THR A 1 390 ? 1.693 -20.969 -33.25 1 61.88 390 THR A C 1
ATOM 3032 O O . THR A 1 390 ? 2.502 -21.422 -32.438 1 61.88 390 THR A O 1
ATOM 3035 N N . ASN A 1 391 ? 0.443 -21.141 -33.062 1 51.94 391 ASN A N 1
ATOM 3036 C CA . ASN A 1 391 ? -0.249 -21.938 -32.062 1 51.94 391 ASN A CA 1
ATOM 3037 C C . ASN A 1 391 ? -0.036 -21.375 -30.656 1 51.94 391 ASN A C 1
ATOM 3039 O O . ASN A 1 391 ? -0.193 -22.094 -29.672 1 51.94 391 ASN A O 1
ATOM 3043 N N . ALA A 1 392 ? 0.487 -20.125 -30.688 1 51.53 392 ALA A N 1
ATOM 3044 C CA . ALA A 1 392 ? 0.741 -19.531 -29.375 1 51.53 392 ALA A CA 1
ATOM 3045 C C . ALA A 1 392 ? -0.529 -18.922 -28.781 1 51.53 392 ALA A C 1
ATOM 3047 O O . ALA A 1 392 ? -1.271 -18.234 -29.484 1 51.53 392 ALA A O 1
ATOM 3048 N N . PHE A 1 393 ? -1.113 -19.609 -27.719 1 47.41 393 PHE A N 1
ATOM 3049 C CA . PHE A 1 393 ? -2.146 -18.953 -26.938 1 47.41 393 PHE A CA 1
ATOM 3050 C C . PHE A 1 393 ? -1.542 -18.266 -25.719 1 47.41 393 PHE A C 1
ATOM 3052 O O . PHE A 1 393 ? -0.737 -18.875 -25 1 47.41 393 PHE A O 1
ATOM 3059 N N . MET A 1 394 ? -1.415 -17 -25.844 1 50.47 394 MET A N 1
ATOM 3060 C CA . MET A 1 394 ? -0.943 -16.312 -24.656 1 50.47 394 MET A CA 1
ATOM 3061 C C . MET A 1 394 ? -2.014 -16.297 -23.562 1 50.47 394 MET A C 1
ATOM 3063 O O . MET A 1 394 ? -3.145 -15.867 -23.797 1 50.47 394 MET A O 1
ATOM 3067 N N . THR A 1 395 ? -2.145 -17.25 -22.609 1 45.31 395 THR A N 1
ATOM 3068 C CA . THR A 1 395 ? -3.18 -17.359 -21.594 1 45.31 395 THR A CA 1
ATOM 3069 C C . THR A 1 395 ? -3.008 -16.266 -20.531 1 45.31 395 THR A C 1
ATOM 3071 O O . THR A 1 395 ? -3.836 -16.141 -19.625 1 45.31 395 THR A O 1
ATOM 3074 N N . GLY A 1 396 ? -2.18 -15.359 -20.672 1 48.12 396 GLY A N 1
ATOM 3075 C CA . GLY A 1 396 ? -2.215 -14.438 -19.547 1 48.12 396 GLY A CA 1
ATOM 3076 C C . GLY A 1 396 ? -2.172 -12.984 -19.969 1 48.12 396 GLY A C 1
ATOM 3077 O O . GLY A 1 396 ? -1.846 -12.68 -21.125 1 48.12 396 GLY A O 1
ATOM 3078 N N . TYR A 1 397 ? -3.059 -12.078 -19.156 1 49.88 397 TYR A N 1
ATOM 3079 C CA . TYR A 1 397 ? -3.02 -10.633 -19.406 1 49.88 397 TYR A CA 1
ATOM 3080 C C . TYR A 1 397 ? -1.602 -10.172 -19.719 1 49.88 397 TYR A C 1
ATOM 3082 O O . TYR A 1 397 ? -0.649 -10.57 -19.047 1 49.88 397 TYR A O 1
ATOM 3090 N N . PRO A 1 398 ? -1.564 -9.648 -21 1 58.84 398 PRO A N 1
ATOM 3091 C CA . PRO A 1 398 ? -0.246 -9.102 -21.328 1 58.84 398 PRO A CA 1
ATOM 3092 C C . PRO A 1 398 ? 0.328 -8.242 -20.203 1 58.84 398 PRO A C 1
ATOM 3094 O O . PRO A 1 398 ? -0.265 -7.223 -19.828 1 58.84 398 PRO A O 1
ATOM 3097 N N . GLU A 1 399 ? 1.046 -8.898 -19.234 1 68.62 399 GLU A N 1
ATOM 3098 C CA . GLU A 1 399 ? 1.607 -8.266 -18.047 1 68.62 399 GLU A CA 1
ATOM 3099 C C . GLU A 1 399 ? 3.029 -7.773 -18.297 1 68.62 399 GLU A C 1
ATOM 3101 O O . GLU A 1 399 ? 3.637 -8.117 -19.312 1 68.62 399 GLU A O 1
ATOM 3106 N N . PHE A 1 400 ? 3.348 -6.723 -17.578 1 77.44 400 PHE A N 1
ATOM 3107 C CA . PHE A 1 400 ? 4.73 -6.293 -17.422 1 77.44 400 PHE A CA 1
ATOM 3108 C C . PHE A 1 400 ? 5.605 -7.449 -16.953 1 77.44 400 PHE A C 1
ATOM 3110 O O . PHE A 1 400 ? 5.195 -8.234 -16.094 1 77.44 400 PHE A O 1
ATOM 3117 N N . THR A 1 401 ? 6.711 -7.707 -17.766 1 82.25 401 THR A N 1
ATOM 3118 C CA . THR A 1 401 ? 7.613 -8.727 -17.25 1 82.25 401 THR A CA 1
ATOM 3119 C C . THR A 1 401 ? 9.062 -8.234 -17.281 1 82.25 401 THR A C 1
ATOM 3121 O O . THR A 1 401 ? 9.469 -7.566 -18.234 1 82.25 401 THR A O 1
ATOM 3124 N N . LEU A 1 402 ? 9.758 -8.438 -16.219 1 88.88 402 LEU A N 1
ATOM 3125 C CA . LEU A 1 402 ? 11.195 -8.273 -16.094 1 88.88 402 LEU A CA 1
ATOM 3126 C C . LEU A 1 402 ? 11.875 -9.586 -15.727 1 88.88 402 LEU A C 1
ATOM 3128 O O . LEU A 1 402 ? 11.625 -10.125 -14.648 1 88.88 402 LEU A O 1
ATOM 3132 N N . SER A 1 403 ? 12.633 -10.07 -16.672 1 85 403 SER A N 1
ATOM 3133 C CA . SER A 1 403 ? 13.188 -11.406 -16.484 1 85 403 SER A CA 1
ATOM 3134 C C . SER A 1 403 ? 14.656 -11.461 -16.875 1 85 403 SER A C 1
ATOM 3136 O O . SER A 1 403 ? 15.078 -10.805 -17.828 1 85 403 SER A O 1
ATOM 3138 N N . LYS A 1 404 ? 15.352 -12.305 -16.125 1 86.19 404 LYS A N 1
ATOM 3139 C CA . LYS A 1 404 ? 16.75 -12.539 -16.484 1 86.19 404 LYS A CA 1
ATOM 3140 C C . LYS A 1 404 ? 16.844 -13.375 -17.766 1 86.19 404 LYS A C 1
ATOM 3142 O O . LYS A 1 404 ? 17.906 -13.438 -18.391 1 86.19 404 LYS A O 1
ATOM 3147 N N . ASN A 1 405 ? 15.688 -13.977 -18.094 1 80.25 405 ASN A N 1
ATOM 3148 C CA . ASN A 1 405 ? 15.664 -14.82 -19.281 1 80.25 405 ASN A CA 1
ATOM 3149 C C . ASN A 1 405 ? 15.258 -14.023 -20.516 1 80.25 405 ASN A C 1
ATOM 3151 O O . ASN A 1 405 ? 14.109 -13.578 -20.625 1 80.25 405 ASN A O 1
ATOM 3155 N N . PHE A 1 406 ? 16.109 -14.039 -21.469 1 83.94 406 PHE A N 1
ATOM 3156 C CA . PHE A 1 406 ? 15.883 -13.25 -22.672 1 83.94 406 PHE A CA 1
ATOM 3157 C C . PHE A 1 406 ? 14.953 -13.984 -23.625 1 83.94 406 PHE A C 1
ATOM 3159 O O . PHE A 1 406 ? 14.625 -13.469 -24.703 1 83.94 406 PHE A O 1
ATOM 3166 N N . TYR A 1 407 ? 14.469 -15.133 -23.234 1 74.31 407 TYR A N 1
ATOM 3167 C CA . TYR A 1 407 ? 13.508 -15.844 -24.078 1 74.31 407 TYR A CA 1
ATOM 3168 C C . TYR A 1 407 ? 12.094 -15.719 -23.516 1 74.31 407 TYR A C 1
ATOM 3170 O O . TYR A 1 407 ? 11.18 -16.422 -23.953 1 74.31 407 TYR A O 1
ATOM 3178 N N . ASN A 1 408 ? 11.922 -14.945 -22.531 1 62.94 408 ASN A N 1
ATOM 3179 C CA . ASN A 1 408 ? 10.656 -14.82 -21.828 1 62.94 408 ASN A CA 1
ATOM 3180 C C . ASN A 1 408 ? 9.516 -14.438 -22.766 1 62.94 408 ASN A C 1
ATOM 3182 O O . ASN A 1 408 ? 8.352 -14.75 -22.5 1 62.94 408 ASN A O 1
ATOM 3186 N N . GLU A 1 409 ? 9.797 -13.773 -23.781 1 56.44 409 GLU A N 1
ATOM 3187 C CA . GLU A 1 409 ? 8.758 -13.336 -24.719 1 56.44 409 GLU A CA 1
ATOM 3188 C C . GLU A 1 409 ? 8.109 -14.523 -25.422 1 56.44 409 GLU A C 1
ATOM 3190 O O . GLU A 1 409 ? 6.988 -14.406 -25.922 1 56.44 409 GLU A O 1
ATOM 3195 N N . PHE A 1 410 ? 8.891 -15.586 -25.281 1 58.03 410 PHE A N 1
ATOM 3196 C CA . PHE A 1 410 ? 8.398 -16.75 -26 1 58.03 410 PHE A CA 1
ATOM 3197 C C . PHE A 1 410 ? 7.418 -17.547 -25.141 1 58.03 410 PHE A C 1
ATOM 3199 O O . PHE A 1 410 ? 6.82 -18.516 -25.594 1 58.03 410 PHE A O 1
ATOM 3206 N N . TRP A 1 411 ? 7.27 -17.016 -23.922 1 52.62 411 TRP A N 1
ATOM 3207 C CA . TRP A 1 411 ? 6.375 -17.766 -23.047 1 52.62 411 TRP A CA 1
ATOM 3208 C C . TRP A 1 411 ? 4.918 -17.438 -23.344 1 52.62 411 TRP A C 1
ATOM 3210 O O . TRP A 1 411 ? 4.41 -16.391 -22.922 1 52.62 411 TRP A O 1
ATOM 3220 N N . VAL A 1 412 ? 4.535 -17.828 -24.562 1 45.22 412 VAL A N 1
ATOM 3221 C CA . VAL A 1 412 ? 3.125 -17.797 -24.938 1 45.22 412 VAL A CA 1
ATOM 3222 C C . VAL A 1 412 ? 2.455 -19.109 -24.578 1 45.22 412 VAL A C 1
ATOM 3224 O O . VAL A 1 412 ? 2.947 -20.188 -24.953 1 45.22 412 VAL A O 1
ATOM 3227 N N . PHE A 1 413 ? 1.87 -19.266 -23.406 1 42.81 413 PHE A N 1
ATOM 3228 C CA . PHE A 1 413 ? 1.225 -20.469 -22.922 1 42.81 413 PHE A CA 1
ATOM 3229 C C . PHE A 1 413 ? 0.313 -21.062 -23.984 1 42.81 413 PHE A C 1
ATOM 3231 O O . PHE A 1 413 ? -0.535 -20.359 -24.547 1 42.81 413 PHE A O 1
ATOM 3238 N N . GLN A 1 414 ? 0.753 -22.125 -24.734 1 36 414 GLN A N 1
ATOM 3239 C CA . GLN A 1 414 ? -0.09 -22.859 -25.672 1 36 414 GLN A CA 1
ATOM 3240 C C . GLN A 1 414 ? -1.205 -23.609 -24.922 1 36 414 GLN A C 1
ATOM 3242 O O . GLN A 1 414 ? -0.99 -24.125 -23.828 1 36 414 GLN A O 1
ATOM 3247 N N . ASN A 1 415 ? -2.285 -23.438 -25.203 1 36.69 415 ASN A N 1
ATOM 3248 C CA . ASN A 1 415 ? -3.559 -24.094 -24.906 1 36.69 415 ASN A CA 1
ATOM 3249 C C . ASN A 1 415 ? -3.393 -25.188 -23.875 1 36.69 415 ASN A C 1
ATOM 3251 O O . ASN A 1 415 ? -4.312 -25.984 -23.641 1 36.69 415 ASN A O 1
ATOM 3255 N N . ARG A 1 416 ? -2.215 -25.75 -23.5 1 34.75 416 ARG A N 1
ATOM 3256 C CA . ARG A 1 416 ? -2.066 -26.781 -22.469 1 34.75 416 ARG A CA 1
ATOM 3257 C C . ARG A 1 416 ? -1.349 -26.234 -21.25 1 34.75 416 ARG A C 1
ATOM 3259 O O . ARG A 1 416 ? -0.274 -25.641 -21.359 1 34.75 416 ARG A O 1
ATOM 3266 N N . PRO A 1 417 ? -1.97 -26.016 -20.188 1 37.5 417 PRO A N 1
ATOM 3267 C CA . PRO A 1 417 ? -1.321 -25.688 -18.922 1 37.5 417 PRO A CA 1
ATOM 3268 C C . PRO A 1 417 ? 0.013 -26.406 -18.734 1 37.5 417 PRO A C 1
ATOM 3270 O O . PRO A 1 417 ? 0.099 -27.625 -18.938 1 37.5 417 PRO A O 1
ATOM 3273 N N . GLY A 1 418 ? 1.251 -25.812 -18.641 1 36.66 418 GLY A N 1
ATOM 3274 C CA . GLY A 1 418 ? 2.543 -26.391 -18.312 1 36.66 418 GLY A CA 1
ATOM 3275 C C . GLY A 1 418 ? 3.484 -26.453 -19.5 1 36.66 418 GLY A C 1
ATOM 3276 O O . GLY A 1 418 ? 4.648 -26.828 -19.359 1 36.66 418 GLY A O 1
ATOM 3277 N N . VAL A 1 419 ? 2.826 -26.641 -20.719 1 37.81 419 VAL A N 1
ATOM 3278 C CA . VAL A 1 419 ? 3.805 -26.969 -21.734 1 37.81 419 VAL A CA 1
ATOM 3279 C C . VAL A 1 419 ? 4.383 -25.688 -22.344 1 37.81 419 VAL A C 1
ATOM 3281 O O . VAL A 1 419 ? 3.639 -24.859 -22.859 1 37.81 419 VAL A O 1
ATOM 3284 N N . HIS A 1 420 ? 5.414 -25.344 -21.922 1 44.44 420 HIS A N 1
ATOM 3285 C CA . HIS A 1 420 ? 6.27 -24.281 -22.453 1 44.44 420 HIS A CA 1
ATOM 3286 C C . HIS A 1 420 ? 6.492 -24.453 -23.953 1 44.44 420 HIS A C 1
ATOM 3288 O O . HIS A 1 420 ? 6.527 -25.578 -24.453 1 44.44 420 HIS A O 1
ATOM 3294 N N . VAL A 1 421 ? 6.168 -23.391 -24.734 1 44.44 421 VAL A N 1
ATOM 3295 C CA . VAL A 1 421 ? 6.492 -23.469 -26.141 1 44.44 421 VAL A CA 1
ATOM 3296 C C . VAL A 1 421 ? 7.77 -24.281 -26.344 1 44.44 421 VAL A C 1
ATOM 3298 O O . VAL A 1 421 ? 7.879 -25.062 -27.297 1 44.44 421 VAL A O 1
ATOM 3301 N N . PHE A 1 422 ? 8.602 -24.141 -25.266 1 42.88 422 PHE A N 1
ATOM 3302 C CA . PHE A 1 422 ? 9.859 -24.859 -25.391 1 42.88 422 PHE A CA 1
ATOM 3303 C C . PHE A 1 422 ? 9.703 -26.312 -24.938 1 42.88 422 PHE A C 1
ATOM 3305 O O . PHE A 1 422 ? 10.547 -27.156 -25.234 1 42.88 422 PHE A O 1
ATOM 3312 N N . ASP A 1 423 ? 8.758 -26.594 -23.938 1 42 423 ASP A N 1
ATOM 3313 C CA . ASP A 1 423 ? 8.625 -27.984 -23.547 1 42 423 ASP A CA 1
ATOM 3314 C C . ASP A 1 423 ? 8.281 -28.875 -24.734 1 42 423 ASP A C 1
ATOM 3316 O O . ASP A 1 423 ? 8.641 -30.047 -24.766 1 42 423 ASP A O 1
ATOM 3320 N N . ARG A 1 424 ? 7.344 -28.562 -25.5 1 39.19 424 ARG A N 1
ATOM 3321 C CA . ARG A 1 424 ? 7.254 -29.453 -26.656 1 39.19 424 ARG A CA 1
ATOM 3322 C C . ARG A 1 424 ? 8.625 -29.688 -27.281 1 39.19 424 ARG A C 1
ATOM 3324 O O . ARG A 1 424 ? 8.906 -30.781 -27.781 1 39.19 424 ARG A O 1
ATOM 3331 N N . ASP A 1 425 ? 9.297 -28.562 -27.406 1 35.97 425 ASP A N 1
ATOM 3332 C CA . ASP A 1 425 ? 10.562 -28.859 -28.062 1 35.97 425 ASP A CA 1
ATOM 3333 C C . ASP A 1 425 ? 11.461 -29.719 -27.172 1 35.97 425 ASP A C 1
ATOM 3335 O O . ASP A 1 425 ? 12.414 -30.328 -27.656 1 35.97 425 ASP A O 1
ATOM 3339 N N . ALA A 1 426 ? 11.258 -29.719 -25.859 1 35.34 426 ALA A N 1
ATOM 3340 C CA . ALA A 1 426 ? 12.023 -30.672 -25.062 1 35.34 426 ALA A CA 1
ATOM 3341 C C . ALA A 1 426 ? 11.383 -32.062 -25.109 1 35.34 426 ALA A C 1
ATOM 3343 O O . ALA A 1 426 ? 11.984 -33.031 -24.656 1 35.34 426 ALA A O 1
ATOM 3344 N N . VAL A 1 427 ? 10.133 -32.188 -25.141 1 33.06 427 VAL A N 1
ATOM 3345 C CA . VAL A 1 427 ? 9.664 -33.562 -25.156 1 33.06 427 VAL A CA 1
ATOM 3346 C C . VAL A 1 427 ? 10.18 -34.25 -26.422 1 33.06 427 VAL A C 1
ATOM 3348 O O . VAL A 1 427 ? 10.523 -35.438 -26.375 1 33.06 427 VAL A O 1
ATOM 3351 N N . SER A 1 428 ? 9.516 -34 -27.656 1 32.06 428 SER A N 1
ATOM 3352 C CA . SER A 1 428 ? 9.969 -34.906 -28.703 1 32.06 428 SER A CA 1
ATOM 3353 C C . SER A 1 428 ? 11.391 -34.594 -29.125 1 32.06 428 SER A C 1
ATOM 3355 O O . SER A 1 428 ? 11.688 -33.469 -29.531 1 32.06 428 SER A O 1
ATOM 3357 N N . SER A 1 429 ? 12.312 -35.219 -28.562 1 34.5 429 SER A N 1
ATOM 3358 C CA . SER A 1 429 ? 13.672 -35.281 -29.078 1 34.5 429 SER A CA 1
ATOM 3359 C C . SER A 1 429 ? 13.688 -35.062 -30.594 1 34.5 429 SER A C 1
ATOM 3361 O O . SER A 1 429 ? 14.734 -34.75 -31.172 1 34.5 429 SER A O 1
ATOM 3363 N N . ARG A 1 430 ? 12.703 -35.719 -31.297 1 35.59 430 ARG A N 1
ATOM 3364 C CA . ARG A 1 430 ? 12.844 -35.906 -32.719 1 35.59 430 ARG A CA 1
ATOM 3365 C C . ARG A 1 430 ? 12.57 -34.625 -33.469 1 35.59 430 ARG A C 1
ATOM 3367 O O . ARG A 1 430 ? 13.07 -34.406 -34.594 1 35.59 430 ARG A O 1
ATOM 3374 N N . ASP A 1 431 ? 11.328 -34.094 -33.344 1 31.33 431 ASP A N 1
ATOM 3375 C CA . ASP A 1 431 ? 11 -32.969 -34.25 1 31.33 431 ASP A CA 1
ATOM 3376 C C . ASP A 1 431 ? 11.523 -31.656 -33.688 1 31.33 431 ASP A C 1
ATOM 3378 O O . ASP A 1 431 ? 10.766 -30.891 -33.094 1 31.33 431 ASP A O 1
ATOM 3382 N N . VAL A 1 432 ? 12.422 -31.594 -32.844 1 34.81 432 VAL A N 1
ATOM 3383 C CA . VAL A 1 432 ? 13.258 -30.391 -32.75 1 34.81 432 VAL A CA 1
ATOM 3384 C C . VAL A 1 432 ? 13.227 -29.641 -34.094 1 34.81 432 VAL A C 1
ATOM 3386 O O . VAL A 1 432 ? 13.406 -30.234 -35.156 1 34.81 432 VAL A O 1
ATOM 3389 N N . SER A 1 433 ? 12.352 -28.734 -34.312 1 34.62 433 SER A N 1
ATOM 3390 C CA . SER A 1 433 ? 12.68 -28.125 -35.594 1 34.62 433 SER A CA 1
ATOM 3391 C C . SER A 1 433 ? 14.141 -28.359 -35.969 1 34.62 433 SER A C 1
ATOM 3393 O O . SER A 1 433 ? 15.039 -28.094 -35.156 1 34.62 433 SER A O 1
ATOM 3395 N N . ASP A 1 434 ? 14.469 -29.453 -36.469 1 34.72 434 ASP A N 1
ATOM 3396 C CA . ASP A 1 434 ? 15.719 -29.844 -37.125 1 34.72 434 ASP A CA 1
ATOM 3397 C C . ASP A 1 434 ? 16.594 -28.625 -37.438 1 34.72 434 ASP A C 1
ATOM 3399 O O . ASP A 1 434 ? 17.766 -28.766 -37.75 1 34.72 434 ASP A O 1
ATOM 3403 N N . THR A 1 435 ? 15.875 -27.594 -37.969 1 34.28 435 THR A N 1
ATOM 3404 C CA . THR A 1 435 ? 16.797 -26.594 -38.5 1 34.28 435 THR A CA 1
ATOM 3405 C C . THR A 1 435 ? 17.75 -26.094 -37.438 1 34.28 435 THR A C 1
ATOM 3407 O O . THR A 1 435 ? 18.953 -25.969 -37.656 1 34.28 435 THR A O 1
ATOM 3410 N N . PHE A 1 436 ? 17.375 -24.922 -36.344 1 40.28 436 PHE A N 1
ATOM 3411 C CA . PHE A 1 436 ? 18.422 -24.281 -35.562 1 40.28 436 PHE A CA 1
ATOM 3412 C C . PHE A 1 436 ? 18.516 -24.906 -34.188 1 40.28 436 PHE A C 1
ATOM 3414 O O . PHE A 1 436 ? 17.5 -25.156 -33.531 1 40.28 436 PHE A O 1
ATOM 3421 N N . GLN A 1 437 ? 19.266 -25.922 -33.875 1 46 437 GLN A N 1
ATOM 3422 C CA . GLN A 1 437 ? 19.828 -26.422 -32.656 1 46 437 GLN A CA 1
ATOM 3423 C C . GLN A 1 437 ? 19.828 -25.359 -31.562 1 46 437 GLN A C 1
ATOM 3425 O O . GLN A 1 437 ? 20.719 -25.312 -30.703 1 46 437 GLN A O 1
ATOM 3430 N N . LEU A 1 438 ? 19.062 -24.328 -31.766 1 53.56 438 LEU A N 1
ATOM 3431 C CA . LEU A 1 438 ? 19.062 -23.312 -30.719 1 53.56 438 LEU A CA 1
ATOM 3432 C C . LEU A 1 438 ? 18.297 -23.797 -29.5 1 53.56 438 LEU A C 1
ATOM 3434 O O . LEU A 1 438 ? 17.188 -24.328 -29.625 1 53.56 438 LEU A O 1
ATOM 3438 N N . ARG A 1 439 ? 18.984 -24.094 -28.438 1 55.84 439 ARG A N 1
ATOM 3439 C CA . ARG A 1 439 ? 18.438 -24.469 -27.141 1 55.84 439 ARG A CA 1
ATOM 3440 C C . ARG A 1 439 ? 18.266 -23.234 -26.25 1 55.84 439 ARG A C 1
ATOM 3442 O O . ARG A 1 439 ? 18.859 -22.188 -26.516 1 55.84 439 ARG A O 1
ATOM 3449 N N . LEU A 1 440 ? 17.281 -23.344 -25.438 1 60.66 440 LEU A N 1
ATOM 3450 C CA . LEU A 1 440 ? 17.109 -22.312 -24.406 1 60.66 440 LEU A CA 1
ATOM 3451 C C . LEU A 1 440 ? 18.438 -21.953 -23.766 1 60.66 440 LEU A C 1
ATOM 3453 O O . LEU A 1 440 ? 18.656 -20.812 -23.359 1 60.66 440 LEU A O 1
ATOM 3457 N N . LEU A 1 441 ? 19.281 -22.844 -23.812 1 60.88 441 LEU A N 1
ATOM 3458 C CA . LEU A 1 441 ? 20.594 -22.641 -23.203 1 60.88 441 LEU A CA 1
ATOM 3459 C C . LEU A 1 441 ? 21.391 -21.609 -23.984 1 60.88 441 LEU A C 1
ATOM 3461 O O . LEU A 1 441 ? 22.266 -20.938 -23.406 1 60.88 441 LEU A O 1
ATOM 3465 N N . ASN A 1 442 ? 20.969 -21.422 -25.25 1 66.06 442 ASN A N 1
ATOM 3466 C CA . ASN A 1 442 ? 21.703 -20.438 -26.047 1 66.06 442 ASN A CA 1
ATOM 3467 C C . ASN A 1 442 ? 21.406 -19.016 -25.562 1 66.06 442 ASN A C 1
ATOM 3469 O O . ASN A 1 442 ? 22.219 -18.109 -25.734 1 66.06 442 ASN A O 1
ATOM 3473 N N . TYR A 1 443 ? 20.297 -18.922 -24.938 1 73.31 443 TYR A N 1
ATOM 3474 C CA . TYR A 1 443 ? 19.938 -17.594 -24.469 1 73.31 443 TYR A CA 1
ATOM 3475 C C . TYR A 1 443 ? 20.672 -17.25 -23.172 1 73.31 443 TYR A C 1
ATOM 3477 O O . TYR A 1 443 ? 20.781 -16.078 -22.812 1 73.31 443 TYR A O 1
ATOM 3485 N N . THR A 1 444 ? 21.188 -18.219 -22.5 1 74.12 444 THR A N 1
ATOM 3486 C CA . THR A 1 444 ? 21.953 -17.953 -21.281 1 74.12 444 THR A CA 1
ATOM 3487 C C . THR A 1 444 ? 23.266 -17.25 -21.609 1 74.12 444 THR A C 1
ATOM 3489 O O . THR A 1 444 ? 23.844 -16.562 -20.75 1 74.12 444 THR A O 1
ATOM 3492 N N . LEU A 1 445 ? 23.672 -17.359 -22.875 1 82 445 LEU A N 1
ATOM 3493 C CA . LEU A 1 445 ? 24.891 -16.703 -23.328 1 82 445 LEU A CA 1
ATOM 3494 C C . LEU A 1 445 ? 24.719 -15.18 -23.328 1 82 445 LEU A C 1
ATOM 3496 O O . LEU A 1 445 ? 25.703 -14.453 -23.172 1 82 445 LEU A O 1
ATOM 3500 N N . ILE A 1 446 ? 23.516 -14.758 -23.484 1 90.12 446 ILE A N 1
ATOM 3501 C CA . ILE A 1 446 ? 23.266 -13.32 -23.484 1 90.12 446 ILE A CA 1
ATOM 3502 C C . ILE A 1 446 ? 23.656 -12.719 -22.141 1 90.12 446 ILE A C 1
ATOM 3504 O O . ILE A 1 446 ? 24.281 -11.664 -22.078 1 90.12 446 ILE A O 1
ATOM 3508 N N . ASN A 1 447 ? 23.344 -13.445 -21.078 1 89.31 447 ASN A N 1
ATOM 3509 C CA . ASN A 1 447 ? 23.672 -12.953 -19.75 1 89.31 447 ASN A CA 1
ATOM 3510 C C . ASN A 1 447 ? 25.188 -12.914 -19.516 1 89.31 447 ASN A C 1
ATOM 3512 O O . ASN A 1 447 ? 25.703 -11.984 -18.906 1 89.31 447 ASN A O 1
ATOM 3516 N N . ASP A 1 448 ? 25.828 -13.875 -20.016 1 88.44 448 ASP A N 1
ATOM 3517 C CA . ASP A 1 448 ? 27.281 -13.914 -19.859 1 88.44 448 ASP A CA 1
ATOM 3518 C C . ASP A 1 448 ? 27.938 -12.742 -20.594 1 88.44 448 ASP A C 1
ATOM 3520 O O . ASP A 1 448 ? 28.859 -12.109 -20.062 1 88.44 448 ASP A O 1
ATOM 3524 N N . LEU A 1 449 ? 27.469 -12.555 -21.703 1 90.44 449 LEU A N 1
ATOM 3525 C CA . LEU A 1 449 ? 28 -11.438 -22.5 1 90.44 449 LEU A CA 1
ATOM 3526 C C . LEU A 1 449 ? 27.703 -10.109 -21.812 1 90.44 449 LEU A C 1
ATOM 3528 O O . LEU A 1 449 ? 28.578 -9.25 -21.719 1 90.44 449 LEU A O 1
ATOM 3532 N N . CYS A 1 450 ? 26.578 -9.938 -21.359 1 93.88 450 CYS A N 1
ATOM 3533 C CA . CYS A 1 450 ? 26.125 -8.695 -20.719 1 93.88 450 CYS A CA 1
ATOM 3534 C C . CYS A 1 450 ? 26.859 -8.453 -19.422 1 93.88 450 CYS A C 1
ATOM 3536 O O . CYS A 1 450 ? 27.312 -7.336 -19.156 1 93.88 450 CYS A O 1
ATOM 3538 N N . ARG A 1 451 ? 27.047 -9.453 -18.688 1 92.62 451 ARG A N 1
ATOM 3539 C CA . ARG A 1 451 ? 27.719 -9.32 -17.391 1 92.62 451 ARG A CA 1
ATOM 3540 C C . ARG A 1 451 ? 29.219 -9.156 -17.562 1 92.62 451 ARG A C 1
ATOM 3542 O O . ARG A 1 451 ? 29.891 -8.562 -16.719 1 92.62 451 ARG A O 1
ATOM 3549 N N . GLY A 1 452 ? 29.719 -9.734 -18.562 1 89.5 452 GLY A N 1
ATOM 3550 C CA . GLY A 1 452 ? 31.141 -9.727 -18.797 1 89.5 452 GLY A CA 1
ATOM 3551 C C . GLY A 1 452 ? 31.875 -10.859 -18.094 1 89.5 452 GLY A C 1
ATOM 3552 O O . GLY A 1 452 ? 33.094 -10.93 -18.125 1 89.5 452 GLY A O 1
ATOM 3553 N N . ILE A 1 453 ? 31.125 -11.641 -17.312 1 88.62 453 ILE A N 1
ATOM 3554 C CA . ILE A 1 453 ? 31.688 -12.797 -16.625 1 88.62 453 ILE A CA 1
ATOM 3555 C C . ILE A 1 453 ? 30.766 -14.008 -16.812 1 88.62 453 ILE A C 1
ATOM 3557 O O . ILE A 1 453 ? 29.562 -13.852 -17.031 1 88.62 453 ILE A O 1
ATOM 3561 N N . ASP A 1 454 ? 31.328 -15.195 -16.734 1 85.31 454 ASP A N 1
ATOM 3562 C CA . ASP A 1 454 ? 30.547 -16.406 -16.891 1 85.31 454 ASP A CA 1
ATOM 3563 C C . ASP A 1 454 ? 30.297 -17.094 -15.539 1 85.31 454 ASP A C 1
ATOM 3565 O O . ASP A 1 454 ? 30.656 -16.547 -14.492 1 85.31 454 ASP A O 1
ATOM 3569 N N . GLU A 1 455 ? 29.688 -18.219 -15.531 1 82 455 GLU A N 1
ATOM 3570 C CA . GLU A 1 455 ? 29.266 -18.891 -14.305 1 82 455 GLU A CA 1
ATOM 3571 C C . GLU A 1 455 ? 30.469 -19.484 -13.57 1 82 455 GLU A C 1
ATOM 3573 O O . GLU A 1 455 ? 30.391 -19.75 -12.367 1 82 455 GLU A O 1
ATOM 3578 N N . SER A 1 456 ? 31.594 -19.578 -14.266 1 84 456 SER A N 1
ATOM 3579 C CA . SER A 1 456 ? 32.781 -20.203 -13.656 1 84 456 SER A CA 1
ATOM 3580 C C . SER A 1 456 ? 33.844 -19.172 -13.344 1 84 456 SER A C 1
ATOM 3582 O O . SER A 1 456 ? 34.938 -19.516 -12.883 1 84 456 SER A O 1
ATOM 3584 N N . SER A 1 457 ? 33.5 -17.984 -13.492 1 88.94 457 SER A N 1
ATOM 3585 C CA . SER A 1 457 ? 34.469 -16.938 -13.266 1 88.94 457 SER A CA 1
ATOM 3586 C C . SER A 1 457 ? 34.844 -16.812 -11.781 1 88.94 457 SER A C 1
ATOM 3588 O O . SER A 1 457 ? 34 -17.078 -10.922 1 88.94 457 SER A O 1
ATOM 3590 N N . THR A 1 458 ? 36.031 -16.391 -11.578 1 90.88 458 THR A N 1
ATOM 3591 C CA . THR A 1 458 ? 36.531 -16.234 -10.211 1 90.88 458 THR A CA 1
ATOM 3592 C C . THR A 1 458 ? 36.062 -14.891 -9.633 1 90.88 458 THR A C 1
ATOM 3594 O O . THR A 1 458 ? 35.75 -13.961 -10.375 1 90.88 458 THR A O 1
ATOM 3597 N N . ALA A 1 459 ? 36.031 -14.898 -8.281 1 91.81 459 ALA A N 1
ATOM 3598 C CA . ALA A 1 459 ? 35.688 -13.664 -7.586 1 91.81 459 ALA A CA 1
ATOM 3599 C C . ALA A 1 459 ? 36.844 -12.68 -7.566 1 91.81 459 ALA A C 1
ATOM 3601 O O . ALA A 1 459 ? 37.906 -12.977 -7.02 1 91.81 459 ALA A O 1
ATOM 3602 N N . GLN A 1 460 ? 36.594 -11.547 -8.242 1 90.88 460 GLN A N 1
ATOM 3603 C CA . GLN A 1 460 ? 37.594 -10.477 -8.281 1 90.88 460 GLN A CA 1
ATOM 3604 C C . GLN A 1 460 ? 36.969 -9.117 -8.016 1 90.88 460 GLN A C 1
ATOM 3606 O O . GLN A 1 460 ? 35.75 -8.938 -8.227 1 90.88 460 GLN A O 1
ATOM 3611 N N . ALA A 1 461 ? 37.812 -8.219 -7.535 1 88.75 461 ALA A N 1
ATOM 3612 C CA . ALA A 1 461 ? 37.312 -6.879 -7.211 1 88.75 461 ALA A CA 1
ATOM 3613 C C . ALA A 1 461 ? 36.781 -6.168 -8.453 1 88.75 461 ALA A C 1
ATOM 3615 O O . ALA A 1 461 ? 35.875 -5.336 -8.367 1 88.75 461 ALA A O 1
ATOM 3616 N N . ASN A 1 462 ? 37.312 -6.539 -9.57 1 87.88 462 ASN A N 1
ATOM 3617 C CA . ASN A 1 462 ? 36.938 -5.859 -10.797 1 87.88 462 ASN A CA 1
ATOM 3618 C C . ASN A 1 462 ? 35.688 -6.492 -11.438 1 87.88 462 ASN A C 1
ATOM 3620 O O . ASN A 1 462 ? 35.188 -5.992 -12.445 1 87.88 462 ASN A O 1
ATOM 3624 N N . ASN A 1 463 ? 35.25 -7.57 -10.914 1 91.75 463 ASN A N 1
ATOM 3625 C CA . ASN A 1 463 ? 33.969 -8.156 -11.336 1 91.75 463 ASN A CA 1
ATOM 3626 C C . ASN A 1 463 ? 32.781 -7.492 -10.633 1 91.75 463 ASN A C 1
ATOM 3628 O O . ASN A 1 463 ? 32.375 -7.941 -9.57 1 91.75 463 ASN A O 1
ATOM 3632 N N . ILE A 1 464 ? 32.344 -6.465 -11.312 1 94.38 464 ILE A N 1
ATOM 3633 C CA . ILE A 1 464 ? 31.234 -5.734 -10.695 1 94.38 464 ILE A CA 1
ATOM 3634 C C . ILE A 1 464 ? 29.922 -6.496 -10.906 1 94.38 464 ILE A C 1
ATOM 3636 O O . ILE A 1 464 ? 29.781 -7.23 -11.883 1 94.38 464 ILE A O 1
ATOM 3640 N N . LEU A 1 465 ? 29.062 -6.371 -10.008 1 95.19 465 LEU A N 1
ATOM 3641 C CA . LEU A 1 465 ? 27.75 -7 -10.07 1 95.19 465 LEU A CA 1
ATOM 3642 C C . LEU A 1 465 ? 26.891 -6.34 -11.133 1 95.19 465 LEU A C 1
ATOM 3644 O O . LEU A 1 465 ? 26.406 -5.223 -10.945 1 95.19 465 LEU A O 1
ATOM 3648 N N . VAL A 1 466 ? 26.719 -7.02 -12.227 1 95.94 466 VAL A N 1
ATOM 3649 C CA . VAL A 1 466 ? 25.828 -6.574 -13.297 1 95.94 466 VAL A CA 1
ATOM 3650 C C . VAL A 1 466 ? 24.734 -7.609 -13.523 1 95.94 466 VAL A C 1
ATOM 3652 O O . VAL A 1 466 ? 25.016 -8.805 -13.641 1 95.94 466 VAL A O 1
ATOM 3655 N N . SER A 1 467 ? 23.547 -7.125 -13.5 1 94.38 467 SER A N 1
ATOM 3656 C CA . SER A 1 467 ? 22.375 -7.961 -13.742 1 94.38 467 SER A CA 1
ATOM 3657 C C . SER A 1 467 ? 21.672 -7.559 -15.039 1 94.38 467 SER A C 1
ATOM 3659 O O . SER A 1 467 ? 21.422 -6.375 -15.273 1 94.38 467 SER A O 1
ATOM 3661 N N . CYS A 1 468 ? 21.438 -8.531 -15.797 1 94.38 468 CYS A N 1
ATOM 3662 C CA . CYS A 1 468 ? 20.828 -8.25 -17.094 1 94.38 468 CYS A CA 1
ATOM 3663 C C . CYS A 1 468 ? 19.531 -9.031 -17.281 1 94.38 468 CYS A C 1
ATOM 3665 O O . CYS A 1 468 ? 19.328 -10.07 -16.641 1 94.38 468 CYS A O 1
ATOM 3667 N N . GLY A 1 469 ? 18.703 -8.484 -18.094 1 93 469 GLY A N 1
ATOM 3668 C CA . GLY A 1 469 ? 17.438 -9.148 -18.375 1 93 469 GLY A CA 1
ATOM 3669 C C . GLY A 1 469 ? 16.625 -8.438 -19.438 1 93 469 GLY A C 1
ATOM 3670 O O . GLY A 1 469 ? 17.078 -7.445 -20.016 1 93 469 GLY A O 1
ATOM 3671 N N . LEU A 1 470 ? 15.516 -9.086 -19.797 1 92.81 470 LEU A N 1
ATOM 3672 C CA . LEU A 1 470 ? 14.586 -8.555 -20.781 1 92.81 470 LEU A CA 1
ATOM 3673 C C . LEU A 1 470 ? 13.352 -7.969 -20.109 1 92.81 470 LEU A C 1
ATOM 3675 O O . LEU A 1 470 ? 12.727 -8.625 -19.266 1 92.81 470 LEU A O 1
ATOM 3679 N N . LEU A 1 471 ? 13.141 -6.707 -20.469 1 93.62 471 LEU A N 1
ATOM 3680 C CA . LEU A 1 471 ? 11.953 -6.027 -19.969 1 93.62 471 LEU A CA 1
ATOM 3681 C C . LEU A 1 471 ? 10.883 -5.934 -21.047 1 93.62 471 LEU A C 1
ATOM 3683 O O . LEU A 1 471 ? 11.141 -5.406 -22.141 1 93.62 471 LEU A O 1
ATOM 3687 N N . GLN A 1 472 ? 9.773 -6.535 -20.781 1 90.94 472 GLN A N 1
ATOM 3688 C CA . GLN A 1 472 ? 8.594 -6.359 -21.625 1 90.94 472 GLN A CA 1
ATOM 3689 C C . GLN A 1 472 ? 7.668 -5.281 -21.062 1 90.94 472 GLN A C 1
ATOM 3691 O O . GLN A 1 472 ? 7.145 -5.426 -19.969 1 90.94 472 GLN A O 1
ATOM 3696 N N . GLY A 1 473 ? 7.516 -4.305 -21.828 1 89.44 473 GLY A N 1
ATOM 3697 C CA . GLY A 1 473 ? 6.711 -3.189 -21.344 1 89.44 473 GLY A CA 1
ATOM 3698 C C . GLY A 1 473 ? 5.23 -3.514 -21.266 1 89.44 473 GLY A C 1
ATOM 3699 O O . GLY A 1 473 ? 4.805 -4.602 -21.672 1 89.44 473 GLY A O 1
ATOM 3700 N N . ILE A 1 474 ? 4.477 -2.572 -20.656 1 88.81 474 ILE A N 1
ATOM 3701 C CA . ILE A 1 474 ? 3.021 -2.68 -20.641 1 88.81 474 ILE A CA 1
ATOM 3702 C C . ILE A 1 474 ? 2.465 -2.438 -22.031 1 88.81 474 ILE A C 1
ATOM 3704 O O . ILE A 1 474 ? 2.934 -1.551 -22.75 1 88.81 474 ILE A O 1
ATOM 3708 N N . PRO A 1 475 ? 1.52 -3.227 -22.375 1 86.25 475 PRO A N 1
ATOM 3709 C CA . PRO A 1 475 ? 0.958 -3.033 -23.719 1 86.25 475 PRO A CA 1
ATOM 3710 C C . PRO A 1 475 ? 0.266 -1.683 -23.875 1 86.25 475 PRO A C 1
ATOM 3712 O O . PRO A 1 475 ? -0.329 -1.172 -22.922 1 86.25 475 PRO A O 1
ATOM 3715 N N . ARG A 1 476 ? 0.369 -1.203 -25.094 1 86.81 476 ARG A N 1
ATOM 3716 C CA . ARG A 1 476 ? -0.33 0.009 -25.516 1 86.81 476 ARG A CA 1
ATOM 3717 C C . ARG A 1 476 ? -1.244 -0.264 -26.703 1 86.81 476 ARG A C 1
ATOM 3719 O O . ARG A 1 476 ? -0.914 -1.071 -27.562 1 86.81 476 ARG A O 1
ATOM 3726 N N . ARG A 1 477 ? -2.289 0.471 -26.625 1 88.38 477 ARG A N 1
ATOM 3727 C CA . ARG A 1 477 ? -3.215 0.336 -27.75 1 88.38 477 ARG A CA 1
ATOM 3728 C C . ARG A 1 477 ? -2.654 0.992 -29 1 88.38 477 ARG A C 1
ATOM 3730 O O . ARG A 1 477 ? -2.059 2.068 -28.938 1 88.38 477 ARG A O 1
ATOM 3737 N N . ARG A 1 478 ? -2.914 0.336 -30.062 1 87.62 478 ARG A N 1
ATOM 3738 C CA . ARG A 1 478 ? -2.42 0.872 -31.328 1 87.62 478 ARG A CA 1
ATOM 3739 C C . ARG A 1 478 ? -3.373 1.92 -31.891 1 87.62 478 ARG A C 1
ATOM 3741 O O . ARG A 1 478 ? -2.963 2.793 -32.656 1 87.62 478 ARG A O 1
ATOM 3748 N N . ASP A 1 479 ? -4.68 1.806 -31.516 1 85 479 ASP A N 1
ATOM 3749 C CA . ASP A 1 479 ? -5.688 2.693 -32.094 1 85 479 ASP A CA 1
ATOM 3750 C C . ASP A 1 479 ? -5.754 4.012 -31.312 1 85 479 ASP A C 1
ATOM 3752 O O . ASP A 1 479 ? -6.523 4.906 -31.672 1 85 479 ASP A O 1
ATOM 3756 N N . GLY A 1 480 ? -4.996 4.195 -30.25 1 79.25 480 GLY A N 1
ATOM 3757 C CA . GLY A 1 480 ? -4.961 5.43 -29.484 1 79.25 480 GLY A CA 1
ATOM 3758 C C . GLY A 1 480 ? -6.141 5.578 -28.547 1 79.25 480 GLY A C 1
ATOM 3759 O O . GLY A 1 480 ? -6.383 6.66 -28 1 79.25 480 GLY A O 1
ATOM 3760 N N . GLY A 1 481 ? -6.902 4.562 -28.422 1 78.25 481 GLY A N 1
ATOM 3761 C CA . GLY A 1 481 ? -8.031 4.613 -27.516 1 78.25 481 GLY A CA 1
ATOM 3762 C C . GLY A 1 481 ? -7.621 4.672 -26.047 1 78.25 481 GLY A C 1
ATOM 3763 O O . GLY A 1 481 ? -6.449 4.883 -25.734 1 78.25 481 GLY A O 1
ATOM 3764 N N . ASP A 1 482 ? -8.594 4.605 -25.172 1 77.56 482 ASP A N 1
ATOM 3765 C CA . ASP A 1 482 ? -8.336 4.617 -23.734 1 77.56 482 ASP A CA 1
ATOM 3766 C C . ASP A 1 482 ? -7.422 3.459 -23.328 1 77.56 482 ASP A C 1
ATOM 3768 O O . ASP A 1 482 ? -7.754 2.295 -23.562 1 77.56 482 ASP A O 1
ATOM 3772 N N . PRO A 1 483 ? -6.324 3.789 -22.766 1 76.88 483 PRO A N 1
ATOM 3773 C CA . PRO A 1 483 ? -5.332 2.76 -22.453 1 76.88 483 PRO A CA 1
ATOM 3774 C C . PRO A 1 483 ? -5.836 1.742 -21.422 1 76.88 483 PRO A C 1
ATOM 3776 O O . PRO A 1 483 ? -5.246 0.67 -21.266 1 76.88 483 PRO A O 1
ATOM 3779 N N . PHE A 1 484 ? -6.922 2.029 -20.812 1 75.38 484 PHE A N 1
ATOM 3780 C CA . PHE A 1 484 ? -7.391 1.124 -19.781 1 75.38 484 PHE A CA 1
ATOM 3781 C C . PHE A 1 484 ? -8.602 0.335 -20.25 1 75.38 484 PHE A C 1
ATOM 3783 O O . PHE A 1 484 ? -9.008 -0.639 -19.609 1 75.38 484 PHE A O 1
ATOM 3790 N N . LEU A 1 485 ? -9.086 0.693 -21.297 1 77.75 485 LEU A N 1
ATOM 3791 C CA . LEU A 1 485 ? -10.297 0.047 -21.797 1 77.75 485 LEU A CA 1
ATOM 3792 C C . LEU A 1 485 ? -9.953 -1.17 -22.641 1 77.75 485 LEU A C 1
ATOM 3794 O O . LEU A 1 485 ? -9.289 -1.043 -23.688 1 77.75 485 LEU A O 1
ATOM 3798 N N . LEU A 1 486 ? -10.352 -2.277 -22.172 1 76.31 486 LEU A N 1
ATOM 3799 C CA . LEU A 1 486 ? -10.219 -3.506 -22.938 1 76.31 486 LEU A CA 1
ATOM 3800 C C . LEU A 1 486 ? -11.43 -3.711 -23.844 1 76.31 486 LEU A C 1
ATOM 3802 O O . LEU A 1 486 ? -12.578 -3.631 -23.391 1 76.31 486 LEU A O 1
ATOM 3806 N N . GLU A 1 487 ? -11.133 -3.725 -25.125 1 78.94 487 GLU A N 1
ATOM 3807 C CA . GLU A 1 487 ? -12.172 -3.9 -26.141 1 78.94 487 GLU A CA 1
ATOM 3808 C C . GLU A 1 487 ? -11.844 -5.059 -27.078 1 78.94 487 GLU A C 1
ATOM 3810 O O . GLU A 1 487 ? -10.695 -5.23 -27.469 1 78.94 487 GLU A O 1
ATOM 3815 N N . ASP A 1 488 ? -12.859 -5.762 -27.328 1 77.44 488 ASP A N 1
ATOM 3816 C CA . ASP A 1 488 ? -12.664 -6.867 -28.266 1 77.44 488 ASP A CA 1
ATOM 3817 C C . ASP A 1 488 ? -12.234 -6.359 -29.641 1 77.44 488 ASP A C 1
ATOM 3819 O O . ASP A 1 488 ? -12.805 -5.402 -30.172 1 77.44 488 ASP A O 1
ATOM 3823 N N . GLY A 1 489 ? -11.141 -7.031 -30.219 1 78.12 489 GLY A N 1
ATOM 3824 C CA . GLY A 1 489 ? -10.695 -6.734 -31.562 1 78.12 489 GLY A CA 1
ATOM 3825 C C . GLY A 1 489 ? -9.625 -5.668 -31.625 1 78.12 489 GLY A C 1
ATOM 3826 O O . GLY A 1 489 ? -9.055 -5.402 -32.688 1 78.12 489 GLY A O 1
ATOM 3827 N N . VAL A 1 490 ? -9.359 -5.129 -30.516 1 83.38 490 VAL A N 1
ATOM 3828 C CA . VAL A 1 490 ? -8.359 -4.066 -30.5 1 83.38 490 VAL A CA 1
ATOM 3829 C C . VAL A 1 490 ? -6.961 -4.676 -30.484 1 83.38 490 VAL A C 1
ATOM 3831 O O . VAL A 1 490 ? -6.742 -5.719 -29.859 1 83.38 490 VAL A O 1
ATOM 3834 N N . GLN A 1 491 ? -6.086 -4.008 -31.203 1 87.19 491 GLN A N 1
ATOM 3835 C CA . GLN A 1 491 ? -4.699 -4.453 -31.281 1 87.19 491 GLN A CA 1
ATOM 3836 C C . GLN A 1 491 ? -3.828 -3.74 -30.25 1 87.19 491 GLN A C 1
ATOM 3838 O O . GLN A 1 491 ? -3.994 -2.541 -30.016 1 87.19 491 GLN A O 1
ATOM 3843 N N . TRP A 1 492 ? -2.965 -4.512 -29.688 1 86.38 492 TRP A N 1
ATOM 3844 C CA . TRP A 1 492 ? -2.055 -4.016 -28.672 1 86.38 492 TRP A CA 1
ATOM 3845 C C . TRP A 1 492 ? -0.603 -4.27 -29.062 1 86.38 492 TRP A C 1
ATOM 3847 O O . TRP A 1 492 ? -0.312 -5.191 -29.828 1 86.38 492 TRP A O 1
ATOM 3857 N N . THR A 1 493 ? 0.285 -3.383 -28.625 1 89.81 493 THR A N 1
ATOM 3858 C CA . THR A 1 493 ? 1.714 -3.51 -28.891 1 89.81 493 THR A CA 1
ATOM 3859 C C . THR A 1 493 ? 2.518 -3.35 -27.594 1 89.81 493 THR A C 1
ATOM 3861 O O . THR A 1 493 ? 2.188 -2.512 -26.75 1 89.81 493 THR A O 1
ATOM 3864 N N . LYS A 1 494 ? 3.525 -4.254 -27.406 1 88.88 494 LYS A N 1
ATOM 3865 C CA . LYS A 1 494 ? 4.43 -4.219 -26.266 1 88.88 494 LYS A CA 1
ATOM 3866 C C . LYS A 1 494 ? 5.879 -4.055 -26.719 1 88.88 494 LYS A C 1
ATOM 3868 O O . LYS A 1 494 ? 6.34 -4.766 -27.609 1 88.88 494 LYS A O 1
ATOM 3873 N N . GLY A 1 495 ? 6.535 -3.098 -26.078 1 91.31 495 GLY A N 1
ATOM 3874 C CA . GLY A 1 495 ? 7.957 -2.939 -26.359 1 91.31 495 GLY A CA 1
ATOM 3875 C C . GLY A 1 495 ? 8.82 -3.941 -25.609 1 91.31 495 GLY A C 1
ATOM 3876 O O . GLY A 1 495 ? 8.484 -4.359 -24.5 1 91.31 495 GLY A O 1
ATOM 3877 N N . LEU A 1 496 ? 9.953 -4.32 -26.25 1 94.38 496 LEU A N 1
ATOM 3878 C CA . LEU A 1 496 ? 10.953 -5.191 -25.641 1 94.38 496 LEU A CA 1
ATOM 3879 C C . LEU A 1 496 ? 12.266 -4.438 -25.422 1 94.38 496 LEU A C 1
ATOM 3881 O O . LEU A 1 496 ? 12.844 -3.889 -26.359 1 94.38 496 LEU A O 1
ATOM 3885 N N . TYR A 1 497 ? 12.703 -4.445 -24.203 1 96.81 497 TYR A N 1
ATOM 3886 C CA . TYR A 1 497 ? 13.906 -3.701 -23.844 1 96.81 497 TYR A CA 1
ATOM 3887 C C . TYR A 1 497 ? 14.93 -4.609 -23.172 1 96.81 497 TYR A C 1
ATOM 3889 O O . TYR A 1 497 ? 14.578 -5.434 -22.328 1 96.81 497 TYR A O 1
ATOM 3897 N N . SER A 1 498 ? 16.125 -4.535 -23.609 1 96.94 498 SER A N 1
ATOM 3898 C CA . SER A 1 498 ? 17.234 -5.18 -22.922 1 96.94 498 SER A CA 1
ATOM 3899 C C . SER A 1 498 ? 17.828 -4.266 -21.859 1 96.94 498 SER A C 1
ATOM 3901 O O . SER A 1 498 ? 18.172 -3.113 -22.141 1 96.94 498 SER A O 1
ATOM 3903 N N . CYS A 1 499 ? 17.984 -4.77 -20.719 1 97.62 499 CYS A N 1
ATOM 3904 C CA . CYS A 1 499 ? 18.422 -3.918 -19.609 1 97.62 499 CYS A CA 1
ATOM 3905 C C . CYS A 1 499 ? 19.672 -4.48 -18.953 1 97.62 499 CYS A C 1
ATOM 3907 O O . CYS A 1 499 ? 19.828 -5.699 -18.859 1 97.62 499 CYS A O 1
ATOM 3909 N N . ALA A 1 500 ? 20.531 -3.639 -18.531 1 98.12 500 ALA A N 1
ATOM 3910 C CA . ALA A 1 500 ? 21.703 -3.92 -17.703 1 98.12 500 ALA A CA 1
ATOM 3911 C C . ALA A 1 500 ? 21.703 -3.062 -16.438 1 98.12 500 ALA A C 1
ATOM 3913 O O . ALA A 1 500 ? 21.609 -1.834 -16.516 1 98.12 500 ALA A O 1
ATOM 3914 N N . SER A 1 501 ? 21.781 -3.76 -15.32 1 97.75 501 SER A N 1
ATOM 3915 C CA . SER A 1 501 ? 21.656 -3.07 -14.039 1 97.75 501 SER A CA 1
ATOM 3916 C C . SER A 1 501 ? 22.875 -3.311 -13.156 1 97.75 501 SER A C 1
ATOM 3918 O O . SER A 1 501 ? 23.391 -4.426 -13.102 1 97.75 501 SER A O 1
ATOM 3920 N N . ALA A 1 502 ? 23.344 -2.283 -12.539 1 97.62 502 ALA A N 1
ATOM 3921 C CA . ALA A 1 502 ? 24.422 -2.35 -11.547 1 97.62 502 ALA A CA 1
ATOM 3922 C C . ALA A 1 502 ? 24.047 -1.612 -10.266 1 97.62 502 ALA A C 1
ATOM 3924 O O . ALA A 1 502 ? 22.969 -1.002 -10.195 1 97.62 502 ALA A O 1
ATOM 3925 N N . THR A 1 503 ? 24.859 -1.802 -9.25 1 96.75 503 THR A N 1
ATOM 3926 C CA . THR A 1 503 ? 24.641 -1.12 -7.973 1 96.75 503 THR A CA 1
ATOM 3927 C C . THR A 1 503 ? 25.922 -0.431 -7.512 1 96.75 503 THR A C 1
ATOM 3929 O O . THR A 1 503 ? 27.016 -1.001 -7.613 1 96.75 503 THR A O 1
ATOM 3932 N N . LYS A 1 504 ? 25.781 0.745 -7.062 1 96.62 504 LYS A N 1
ATOM 3933 C CA . LYS A 1 504 ? 26.969 1.469 -6.594 1 96.62 504 LYS A CA 1
ATOM 3934 C C . LYS A 1 504 ? 26.766 1.98 -5.172 1 96.62 504 LYS A C 1
ATOM 3936 O O . LYS A 1 504 ? 25.656 2.35 -4.785 1 96.62 504 LYS A O 1
ATOM 3941 N N . ALA A 1 505 ? 27.781 1.909 -4.406 1 97.88 505 ALA A N 1
ATOM 3942 C CA . ALA A 1 505 ? 27.859 2.551 -3.096 1 97.88 505 ALA A CA 1
ATOM 3943 C C . ALA A 1 505 ? 28.438 3.957 -3.209 1 97.88 505 ALA A C 1
ATOM 3945 O O . ALA A 1 505 ? 29.484 4.156 -3.854 1 97.88 505 ALA A O 1
ATOM 3946 N N . THR A 1 506 ? 27.734 4.941 -2.682 1 97.56 506 THR A N 1
ATOM 3947 C CA . THR A 1 506 ? 28.172 6.328 -2.771 1 97.56 506 THR A CA 1
ATOM 3948 C C . THR A 1 506 ? 27.828 7.086 -1.491 1 97.56 506 THR A C 1
ATOM 3950 O O . THR A 1 506 ? 26.984 6.648 -0.713 1 97.56 506 THR A O 1
ATOM 3953 N N . ILE A 1 507 ? 28.578 8.117 -1.276 1 97.38 507 ILE A N 1
ATOM 3954 C CA . ILE A 1 507 ? 28.281 9 -0.149 1 97.38 507 ILE A CA 1
ATOM 3955 C C . ILE A 1 507 ? 27.484 10.203 -0.631 1 97.38 507 ILE A C 1
ATOM 3957 O O . ILE A 1 507 ? 27.859 10.859 -1.604 1 97.38 507 ILE A O 1
ATOM 3961 N N . LYS A 1 508 ? 26.391 10.445 0.029 1 97.06 508 LYS A N 1
ATOM 3962 C CA . LYS A 1 508 ? 25.547 11.586 -0.309 1 97.06 508 LYS A CA 1
ATOM 3963 C C . LYS A 1 508 ? 25.328 12.484 0.904 1 97.06 508 LYS A C 1
ATOM 3965 O O . LYS A 1 508 ? 25.375 12.023 2.045 1 97.06 508 LYS A O 1
ATOM 3970 N N . THR A 1 509 ? 25.141 13.766 0.563 1 96.56 509 THR A N 1
ATOM 3971 C CA . THR A 1 509 ? 24.797 14.734 1.599 1 96.56 509 THR A CA 1
ATOM 3972 C C . THR A 1 509 ? 23.281 14.93 1.674 1 96.56 509 THR A C 1
ATOM 3974 O O . THR A 1 509 ? 22.656 15.336 0.694 1 96.56 509 THR A O 1
ATOM 3977 N N . VAL A 1 510 ? 22.734 14.664 2.863 1 96.38 510 VAL A N 1
ATOM 3978 C CA . VAL A 1 510 ? 21.281 14.711 3.051 1 96.38 510 VAL A CA 1
ATOM 3979 C C . VAL A 1 510 ? 20.922 15.883 3.953 1 96.38 510 VAL A C 1
ATOM 3981 O O . VAL A 1 510 ? 21.531 16.078 5.008 1 96.38 510 VAL A O 1
ATOM 3984 N N . SER A 1 511 ? 19.922 16.641 3.48 1 95.94 511 SER A N 1
ATOM 3985 C CA . SER A 1 511 ? 19.375 17.719 4.297 1 95.94 511 SER A CA 1
ATOM 3986 C C . SER A 1 511 ? 18.125 17.25 5.051 1 95.94 511 SER A C 1
ATOM 3988 O O . SER A 1 511 ? 17.156 16.797 4.438 1 95.94 511 SER A O 1
ATOM 3990 N N . LEU A 1 512 ? 18.188 17.422 6.367 1 94.94 512 LEU A N 1
ATOM 3991 C CA . LEU A 1 512 ? 17.094 16.953 7.223 1 94.94 512 LEU A CA 1
ATOM 3992 C C . LEU A 1 512 ? 16.484 18.109 8 1 94.94 512 LEU A C 1
ATOM 3994 O O . LEU A 1 512 ? 17.125 19.125 8.234 1 94.94 512 LEU A O 1
ATOM 3998 N N . SER A 1 513 ? 15.211 17.922 8.266 1 93.81 513 SER A N 1
ATOM 3999 C CA . SER A 1 513 ? 14.477 18.859 9.102 1 93.81 513 SER A CA 1
ATOM 4000 C C . SER A 1 513 ? 13.609 18.125 10.125 1 93.81 513 SER A C 1
ATOM 4002 O O . SER A 1 513 ? 13.094 17.047 9.844 1 93.81 513 SER A O 1
ATOM 4004 N N . TYR A 1 514 ? 13.539 18.656 11.266 1 93.06 514 TYR A N 1
ATOM 4005 C CA . TYR A 1 514 ? 12.711 18.078 12.312 1 93.06 514 TYR A CA 1
ATOM 4006 C C . TYR A 1 514 ? 11.812 19.125 12.945 1 93.06 514 TYR A C 1
ATOM 4008 O O . TYR A 1 514 ? 12.281 20.188 13.375 1 93.06 514 TYR A O 1
ATOM 4016 N N . ASN A 1 515 ? 10.453 18.797 12.789 1 87.69 515 ASN A N 1
ATOM 4017 C CA . ASN A 1 515 ? 9.438 19.641 13.398 1 87.69 515 ASN A CA 1
ATOM 4018 C C . ASN A 1 515 ? 8.586 18.875 14.398 1 87.69 515 ASN A C 1
ATOM 4020 O O . ASN A 1 515 ? 7.559 18.297 14.031 1 87.69 515 ASN A O 1
ATOM 4024 N N . GLY A 1 516 ? 8.828 18.531 15.492 1 73.31 516 GLY A N 1
ATOM 4025 C CA . GLY A 1 516 ? 7.961 17.781 16.391 1 73.31 516 GLY A CA 1
ATOM 4026 C C . GLY A 1 516 ? 8.195 18.109 17.859 1 73.31 516 GLY A C 1
ATOM 4027 O O . GLY A 1 516 ? 9.273 18.578 18.234 1 73.31 516 GLY A O 1
ATOM 4028 N N . THR A 1 517 ? 6.922 18.188 18.438 1 64.5 517 THR A N 1
ATOM 4029 C CA . THR A 1 517 ? 6.969 18.234 19.891 1 64.5 517 THR A CA 1
ATOM 4030 C C . THR A 1 517 ? 7.094 16.844 20.484 1 64.5 517 THR A C 1
ATOM 4032 O O . THR A 1 517 ? 6.312 15.945 20.141 1 64.5 517 THR A O 1
ATOM 4035 N N . GLY A 1 518 ? 8.047 16.391 21.172 1 58.59 518 GLY A N 1
ATOM 4036 C CA . GLY A 1 518 ? 8.133 15.164 21.969 1 58.59 518 GLY A CA 1
ATOM 4037 C C . GLY A 1 518 ? 8.789 14.016 21.219 1 58.59 518 GLY A C 1
ATOM 4038 O O . GLY A 1 518 ? 8.469 12.852 21.469 1 58.59 518 GLY A O 1
ATOM 4039 N N . SER A 1 519 ? 9.797 14.086 20.531 1 65.69 519 SER A N 1
ATOM 4040 C CA . SER A 1 519 ? 10.633 13.039 19.938 1 65.69 519 SER A CA 1
ATOM 4041 C C . SER A 1 519 ? 9.805 12.07 19.109 1 65.69 519 SER A C 1
ATOM 4043 O O . SER A 1 519 ? 9.797 10.867 19.359 1 65.69 519 SER A O 1
ATOM 4045 N N . ARG A 1 520 ? 9.117 12.508 18.219 1 78.56 520 ARG A N 1
ATOM 4046 C CA . ARG A 1 520 ? 8.281 11.68 17.359 1 78.56 520 ARG A CA 1
ATOM 4047 C C . ARG A 1 520 ? 8.898 11.539 15.969 1 78.56 520 ARG A C 1
ATOM 4049 O O . ARG A 1 520 ? 9.469 12.492 15.438 1 78.56 520 ARG A O 1
ATOM 4056 N N . PHE A 1 521 ? 8.789 10.406 15.359 1 86.81 521 PHE A N 1
ATOM 4057 C CA . PHE A 1 521 ? 9.344 10.07 14.055 1 86.81 521 PHE A CA 1
ATOM 4058 C C . PHE A 1 521 ? 8.648 10.852 12.945 1 86.81 521 PHE A C 1
ATOM 4060 O O . PHE A 1 521 ? 9.258 11.18 11.93 1 86.81 521 PHE A O 1
ATOM 4067 N N . ASP A 1 522 ? 7.43 11.273 13.156 1 83 522 ASP A N 1
ATOM 4068 C CA . ASP A 1 522 ? 6.617 11.914 12.125 1 83 522 ASP A CA 1
ATOM 4069 C C . ASP A 1 522 ? 7.117 13.328 11.828 1 83 522 ASP A C 1
ATOM 4071 O O . ASP A 1 522 ? 6.828 13.883 10.766 1 83 522 ASP A O 1
ATOM 4075 N N . GLY A 1 523 ? 7.941 13.875 12.648 1 87.81 523 GLY A N 1
ATOM 4076 C CA . GLY A 1 523 ? 8.445 15.219 12.43 1 87.81 523 GLY A CA 1
ATOM 4077 C C . GLY A 1 523 ? 9.719 15.25 11.609 1 87.81 523 GLY A C 1
ATOM 4078 O O . GLY A 1 523 ? 10.156 16.312 11.172 1 87.81 523 GLY A O 1
ATOM 4079 N N . LEU A 1 524 ? 10.297 14.141 11.406 1 92.88 524 LEU A N 1
ATOM 4080 C CA . LEU A 1 524 ? 11.539 14.055 10.641 1 92.88 524 LEU A CA 1
ATOM 4081 C C . LEU A 1 524 ? 11.266 14.039 9.148 1 92.88 524 LEU A C 1
ATOM 4083 O O . LEU A 1 524 ? 10.5 13.203 8.656 1 92.88 524 LEU A O 1
ATOM 4087 N N . LYS A 1 525 ? 11.852 15 8.469 1 92.88 525 LYS A N 1
ATOM 4088 C CA . LYS A 1 525 ? 11.656 15.094 7.02 1 92.88 525 LYS A CA 1
ATOM 4089 C C . LYS A 1 525 ? 13 15.234 6.297 1 92.88 525 LYS A C 1
ATOM 4091 O O . LYS A 1 525 ? 13.93 15.844 6.824 1 92.88 525 LYS A O 1
ATOM 4096 N N . VAL A 1 526 ? 13.031 14.602 5.121 1 95.31 526 VAL A N 1
ATOM 4097 C CA . VAL A 1 526 ? 14.18 14.742 4.23 1 95.31 526 VAL A CA 1
ATOM 4098 C C . VAL A 1 526 ? 13.883 15.812 3.18 1 95.31 526 VAL A C 1
ATOM 4100 O O . VAL A 1 526 ? 12.969 15.656 2.369 1 95.31 526 VAL A O 1
ATOM 4103 N N . THR A 1 527 ? 14.633 16.797 3.17 1 93 527 THR A N 1
ATOM 4104 C CA . THR A 1 527 ? 14.336 17.922 2.285 1 93 527 THR A CA 1
ATOM 4105 C C . THR A 1 527 ? 15.109 17.797 0.976 1 93 527 THR A C 1
ATOM 4107 O O . THR A 1 527 ? 14.625 18.203 -0.08 1 93 527 THR A O 1
ATOM 4110 N N . ASP A 1 528 ? 16.359 17.266 1.147 1 93.81 528 ASP A N 1
ATOM 4111 C CA . ASP A 1 528 ? 17.156 17.156 -0.077 1 93.81 528 ASP A CA 1
ATOM 4112 C C . ASP A 1 528 ? 18.234 16.078 0.048 1 93.81 528 ASP A C 1
ATOM 4114 O O . ASP A 1 528 ? 18.672 15.773 1.153 1 93.81 528 ASP A O 1
ATOM 4118 N N . ILE A 1 529 ? 18.578 15.508 -1.102 1 96.06 529 ILE A N 1
ATOM 4119 C CA . ILE A 1 529 ? 19.656 14.539 -1.226 1 96.06 529 ILE A CA 1
ATOM 4120 C C . ILE A 1 529 ? 20.562 14.906 -2.404 1 96.06 529 ILE A C 1
ATOM 4122 O O . ILE A 1 529 ? 20.094 15.008 -3.541 1 96.06 529 ILE A O 1
ATOM 4126 N N . LYS A 1 530 ? 21.828 15.102 -2.115 1 94.69 530 LYS A N 1
ATOM 4127 C CA . LYS A 1 530 ? 22.781 15.469 -3.16 1 94.69 530 LYS A CA 1
ATOM 4128 C C . LYS A 1 530 ? 24.047 14.617 -3.072 1 94.69 530 LYS A C 1
ATOM 4130 O O . LYS A 1 530 ? 24.422 14.164 -1.99 1 94.69 530 LYS A O 1
ATOM 4135 N N . ASP A 1 531 ? 24.609 14.461 -4.23 1 94.69 531 ASP A N 1
ATOM 4136 C CA . ASP A 1 531 ? 25.906 13.789 -4.23 1 94.69 531 ASP A CA 1
ATOM 4137 C C . ASP A 1 531 ? 26.969 14.641 -3.531 1 94.69 531 ASP A C 1
ATOM 4139 O O . ASP A 1 531 ? 27 15.859 -3.693 1 94.69 531 ASP A O 1
ATOM 4143 N N . LYS A 1 532 ? 27.734 13.953 -2.777 1 95.69 532 LYS A N 1
ATOM 4144 C CA . LYS A 1 532 ? 28.812 14.672 -2.092 1 95.69 532 LYS A CA 1
ATOM 4145 C C . LYS A 1 532 ? 29.828 15.219 -3.086 1 95.69 532 LYS A C 1
ATOM 4147 O O . LYS A 1 532 ? 30.234 14.523 -4.02 1 95.69 532 LYS A O 1
ATOM 4152 N N . GLN A 1 533 ? 30.203 16.453 -2.869 1 94.38 533 GLN A N 1
ATOM 4153 C CA . GLN A 1 533 ? 31.219 17.094 -3.705 1 94.38 533 GLN A CA 1
ATOM 4154 C C . GLN A 1 533 ? 32.594 17.062 -3.033 1 94.38 533 GLN A C 1
ATOM 4156 O O . GLN A 1 533 ? 32.719 17.375 -1.852 1 94.38 533 GLN A O 1
ATOM 4161 N N . TYR A 1 534 ? 33.469 16.531 -3.811 1 95.31 534 TYR A N 1
ATOM 4162 C CA . TYR A 1 534 ? 34.812 16.406 -3.275 1 95.31 534 TYR A CA 1
ATOM 4163 C C . TYR A 1 534 ? 35.719 17.469 -3.877 1 95.31 534 TYR A C 1
ATOM 4165 O O . TYR A 1 534 ? 35.656 17.766 -5.07 1 95.31 534 TYR A O 1
ATOM 4173 N N . ALA A 1 535 ? 36.625 18.094 -3.156 1 90.5 535 ALA A N 1
ATOM 4174 C CA . ALA A 1 535 ? 37.531 19.156 -3.596 1 90.5 535 ALA A CA 1
ATOM 4175 C C . ALA A 1 535 ? 38.594 18.594 -4.559 1 90.5 535 ALA A C 1
ATOM 4177 O O . ALA A 1 535 ? 39.062 19.312 -5.441 1 90.5 535 ALA A O 1
ATOM 4178 N N . GLY A 1 536 ? 38.969 17.391 -4.391 1 88.69 536 GLY A N 1
ATOM 4179 C CA . GLY A 1 536 ? 39.969 16.75 -5.234 1 88.69 536 GLY A CA 1
ATOM 4180 C C . GLY A 1 536 ? 40 15.242 -5.078 1 88.69 536 GLY A C 1
ATOM 4181 O O . GLY A 1 536 ? 39.25 14.672 -4.297 1 88.69 536 GLY A O 1
ATOM 4182 N N . GLU A 1 537 ? 40.906 14.656 -5.742 1 90 537 GLU A N 1
ATOM 4183 C CA . GLU A 1 537 ? 41.031 13.203 -5.734 1 90 537 GLU A CA 1
ATOM 4184 C C . GLU A 1 537 ? 41.5 12.695 -4.371 1 90 537 GLU A C 1
ATOM 4186 O O . GLU A 1 537 ? 41.125 11.602 -3.947 1 90 537 GLU A O 1
ATOM 4191 N N . SER A 1 538 ? 42.25 13.484 -3.762 1 89.19 538 SER A N 1
ATOM 4192 C CA . SER A 1 538 ? 42.781 13.07 -2.473 1 89.19 538 SER A CA 1
ATOM 4193 C C . SER A 1 538 ? 41.719 13.094 -1.389 1 89.19 538 SER A C 1
ATOM 4195 O O . SER A 1 538 ? 41.844 12.414 -0.369 1 89.19 538 SER A O 1
ATOM 4197 N N . SER A 1 539 ? 40.688 13.789 -1.641 1 91.62 539 SER A N 1
ATOM 4198 C CA . SER A 1 539 ? 39.625 13.906 -0.639 1 91.62 539 SER A CA 1
ATOM 4199 C C . SER A 1 539 ? 38.531 12.859 -0.859 1 91.62 539 SER A C 1
ATOM 4201 O O . SER A 1 539 ? 37.656 12.711 -0.029 1 91.62 539 SER A O 1
ATOM 4203 N N . MET A 1 540 ? 38.719 12.18 -1.862 1 95.19 540 MET A N 1
ATOM 4204 C CA . MET A 1 540 ? 37.75 11.141 -2.152 1 95.19 540 MET A CA 1
ATOM 4205 C C . MET A 1 540 ? 37.906 9.961 -1.2 1 95.19 540 MET A C 1
ATOM 4207 O O . MET A 1 540 ? 39 9.727 -0.673 1 95.19 540 MET A O 1
ATOM 4211 N N . PRO A 1 541 ? 36.812 9.328 -0.977 1 95.69 541 PRO A N 1
ATOM 4212 C CA . PRO A 1 541 ? 36.906 8.18 -0.071 1 95.69 541 PRO A CA 1
ATOM 4213 C C . PRO A 1 541 ? 37.719 7.023 -0.671 1 95.69 541 PRO A C 1
ATOM 4215 O O . PRO A 1 541 ? 37.812 6.898 -1.896 1 95.69 541 PRO A O 1
ATOM 4218 N N . LEU A 1 542 ? 38.312 6.25 0.208 1 96.75 542 LEU A N 1
ATOM 4219 C CA . LEU A 1 542 ? 39.031 5.043 -0.177 1 96.75 542 LEU A CA 1
ATOM 4220 C C . LEU A 1 542 ? 38.188 3.801 0.075 1 96.75 542 LEU A C 1
ATOM 4222 O O . LEU A 1 542 ? 37.875 3.484 1.223 1 96.75 542 LEU A O 1
ATOM 4226 N N . TRP A 1 543 ? 37.875 3.164 -1.045 1 96.88 543 TRP A N 1
ATOM 4227 C CA . TRP A 1 543 ? 37.094 1.938 -0.965 1 96.88 543 TRP A CA 1
ATOM 4228 C C . TRP A 1 543 ? 38 0.71 -0.977 1 96.88 543 TRP A C 1
ATOM 4230 O O . TRP A 1 543 ? 38.969 0.655 -1.732 1 96.88 543 TRP A O 1
ATOM 4240 N N . GLY A 1 544 ? 37.719 -0.227 -0.088 1 96.38 544 GLY A N 1
ATOM 4241 C CA . GLY A 1 544 ? 38.406 -1.512 -0.083 1 96.38 544 GLY A CA 1
ATOM 4242 C C . GLY A 1 544 ? 37.5 -2.67 -0.458 1 96.38 544 GLY A C 1
ATOM 4243 O O . GLY A 1 544 ? 36.344 -2.709 -0.055 1 96.38 544 GLY A O 1
ATOM 4244 N N . VAL A 1 545 ? 38.031 -3.576 -1.312 1 96.12 545 VAL A N 1
ATOM 4245 C CA . VAL A 1 545 ? 37.344 -4.812 -1.67 1 96.12 545 VAL A CA 1
ATOM 4246 C C . VAL A 1 545 ? 38.25 -6.008 -1.382 1 96.12 545 VAL A C 1
ATOM 4248 O O . VAL A 1 545 ? 39.438 -5.977 -1.679 1 96.12 545 VAL A O 1
ATOM 4251 N N . GLU A 1 546 ? 37.625 -6.969 -0.842 1 94.75 546 GLU A N 1
ATOM 4252 C CA . GLU A 1 546 ? 38.375 -8.172 -0.496 1 94.75 546 GLU A CA 1
ATOM 4253 C C . GLU A 1 546 ? 38.969 -8.828 -1.737 1 94.75 546 GLU A C 1
ATOM 4255 O O . GLU A 1 546 ? 38.312 -8.914 -2.777 1 94.75 546 GLU A O 1
ATOM 4260 N N . ASP A 1 547 ? 40.219 -9.18 -1.592 1 92.44 547 ASP A N 1
ATOM 4261 C CA . ASP A 1 547 ? 40.906 -9.883 -2.652 1 92.44 547 ASP A CA 1
ATOM 4262 C C . ASP A 1 547 ? 41.25 -11.312 -2.23 1 92.44 547 ASP A C 1
ATOM 4264 O O . ASP A 1 547 ? 42.094 -11.516 -1.356 1 92.44 547 ASP A O 1
ATOM 4268 N N . VAL A 1 548 ? 40.688 -12.289 -2.943 1 90.06 548 VAL A N 1
ATOM 4269 C CA . VAL A 1 548 ? 40.844 -13.672 -2.523 1 90.06 548 VAL A CA 1
ATOM 4270 C C . VAL A 1 548 ? 41.781 -14.406 -3.486 1 90.06 548 VAL A C 1
ATOM 4272 O O . VAL A 1 548 ? 41.875 -15.633 -3.473 1 90.06 548 VAL A O 1
ATOM 4275 N N . GLY A 1 549 ? 42.469 -13.781 -4.328 1 83.81 549 GLY A N 1
ATOM 4276 C CA . GLY A 1 549 ? 43.5 -14.328 -5.199 1 83.81 549 GLY A CA 1
ATOM 4277 C C . GLY A 1 549 ? 42.969 -15.336 -6.191 1 83.81 549 GLY A C 1
ATOM 4278 O O . GLY A 1 549 ? 43.625 -16.328 -6.5 1 83.81 549 GLY A O 1
ATOM 4279 N N . GLY A 1 550 ? 41.781 -15.281 -6.52 1 82.56 550 GLY A N 1
ATOM 4280 C CA . GLY A 1 550 ? 41.188 -16.172 -7.512 1 82.56 550 GLY A CA 1
ATOM 4281 C C . GLY A 1 550 ? 40.906 -17.562 -6.973 1 82.56 550 GLY A C 1
ATOM 4282 O O . GLY A 1 550 ? 40.656 -18.5 -7.738 1 82.56 550 GLY A O 1
ATOM 4283 N N . GLN A 1 551 ? 40.938 -17.75 -5.746 1 85.94 551 GLN A N 1
ATOM 4284 C CA . GLN A 1 551 ? 40.781 -19.047 -5.125 1 85.94 551 GLN A CA 1
ATOM 4285 C C . GLN A 1 551 ? 39.312 -19.453 -5.09 1 85.94 551 GLN A C 1
ATOM 4287 O O . GLN A 1 551 ? 38.969 -20.641 -4.965 1 85.94 551 GLN A O 1
ATOM 4292 N N . TYR A 1 552 ? 38.5 -18.5 -5.129 1 88.88 552 TYR A N 1
ATOM 4293 C CA . TYR A 1 552 ? 37.062 -18.75 -5.066 1 88.88 552 TYR A CA 1
ATOM 4294 C C . TYR A 1 552 ? 36.375 -18.281 -6.348 1 88.88 552 TYR A C 1
ATOM 4296 O O . TYR A 1 552 ? 36.781 -17.281 -6.938 1 88.88 552 TYR A O 1
ATOM 4304 N N . ARG A 1 553 ? 35.344 -19.031 -6.715 1 87.81 553 ARG A N 1
ATOM 4305 C CA . ARG A 1 553 ? 34.5 -18.547 -7.785 1 87.81 553 ARG A CA 1
ATOM 4306 C C . ARG A 1 553 ? 33.531 -17.469 -7.277 1 87.81 553 ARG A C 1
ATOM 4308 O O . ARG A 1 553 ? 33.281 -17.359 -6.07 1 87.81 553 ARG A O 1
ATOM 4315 N N . ALA A 1 554 ? 33 -16.766 -8.203 1 86.69 554 ALA A N 1
ATOM 4316 C CA . ALA A 1 554 ? 32.156 -15.648 -7.844 1 86.69 554 ALA A CA 1
ATOM 4317 C C . ALA A 1 554 ? 30.859 -16.141 -7.172 1 86.69 554 ALA A C 1
ATOM 4319 O O . ALA A 1 554 ? 30.203 -15.375 -6.453 1 86.69 554 ALA A O 1
ATOM 4320 N N . ASP A 1 555 ? 30.469 -17.406 -7.32 1 80.38 555 ASP A N 1
ATOM 4321 C CA . ASP A 1 555 ? 29.234 -17.922 -6.711 1 80.38 555 ASP A CA 1
ATOM 4322 C C . ASP A 1 555 ? 29.531 -18.578 -5.363 1 80.38 555 ASP A C 1
ATOM 4324 O O . ASP A 1 555 ? 28.609 -18.953 -4.633 1 80.38 555 ASP A O 1
ATOM 4328 N N . GLU A 1 556 ? 30.781 -18.594 -5.012 1 82.44 556 GLU A N 1
ATOM 4329 C CA . GLU A 1 556 ? 31.156 -19.297 -3.799 1 82.44 556 GLU A CA 1
ATOM 4330 C C . GLU A 1 556 ? 31.375 -18.344 -2.639 1 82.44 556 GLU A C 1
ATOM 4332 O O . GLU A 1 556 ? 31.453 -18.75 -1.48 1 82.44 556 GLU A O 1
ATOM 4337 N N . ILE A 1 557 ? 31.5 -17.109 -3.025 1 85 557 ILE A N 1
ATOM 4338 C CA . ILE A 1 557 ? 31.859 -16.172 -1.969 1 85 557 ILE A CA 1
ATOM 4339 C C . ILE A 1 557 ? 31.281 -14.789 -2.291 1 85 557 ILE A C 1
ATOM 4341 O O . ILE A 1 557 ? 31.25 -14.383 -3.455 1 85 557 ILE A O 1
ATOM 4345 N N . SER A 1 558 ? 30.812 -14.156 -1.277 1 87.75 558 SER A N 1
ATOM 4346 C CA . SER A 1 558 ? 30.469 -12.734 -1.363 1 87.75 558 SER A CA 1
ATOM 4347 C C . SER A 1 558 ? 31.594 -11.867 -0.805 1 87.75 558 SER A C 1
ATOM 4349 O O . SER A 1 558 ? 31.844 -11.867 0.402 1 87.75 558 SER A O 1
ATOM 4351 N N . LEU A 1 559 ? 32.156 -11.117 -1.686 1 92.88 559 LEU A N 1
ATOM 4352 C CA . LEU A 1 559 ? 33.312 -10.328 -1.274 1 92.88 559 LEU A CA 1
ATOM 4353 C C . LEU A 1 559 ? 32.906 -9.211 -0.321 1 92.88 559 LEU A C 1
ATOM 4355 O O . LEU A 1 559 ? 31.891 -8.562 -0.529 1 92.88 559 LEU A O 1
ATOM 4359 N N . ILE A 1 560 ? 33.719 -9.039 0.679 1 94.06 560 ILE A N 1
ATOM 4360 C CA . ILE A 1 560 ? 33.5 -7.957 1.631 1 94.06 560 ILE A CA 1
ATOM 4361 C C . ILE A 1 560 ? 34.062 -6.652 1.075 1 94.06 560 ILE A C 1
ATOM 4363 O O . ILE A 1 560 ? 35.156 -6.641 0.49 1 94.06 560 ILE A O 1
ATOM 4367 N N . TRP A 1 561 ? 33.312 -5.637 1.213 1 96.44 561 TRP A N 1
ATOM 4368 C CA . TRP A 1 561 ? 33.75 -4.312 0.772 1 96.44 561 TRP A CA 1
ATOM 4369 C C . TRP A 1 561 ? 33.469 -3.27 1.854 1 96.44 561 TRP A C 1
ATOM 4371 O O . TRP A 1 561 ? 32.812 -3.551 2.846 1 96.44 561 TRP A O 1
ATOM 4381 N N . GLY A 1 562 ? 34.094 -2.105 1.741 1 96.19 562 GLY A N 1
ATOM 4382 C CA . GLY A 1 562 ? 33.812 -1.033 2.689 1 96.19 562 GLY A CA 1
ATOM 4383 C C . GLY A 1 562 ? 34.75 0.153 2.52 1 96.19 562 GLY A C 1
ATOM 4384 O O . GLY A 1 562 ? 35.562 0.174 1.603 1 96.19 562 GLY A O 1
ATOM 4385 N N . LEU A 1 563 ? 34.469 1.13 3.271 1 96.81 563 LEU A N 1
ATOM 4386 C CA . LEU A 1 563 ? 35.344 2.291 3.375 1 96.81 563 LEU A CA 1
ATOM 4387 C C . LEU A 1 563 ? 36.5 2.008 4.32 1 96.81 563 LEU A C 1
ATOM 4389 O O . LEU A 1 563 ? 36.281 1.604 5.465 1 96.81 563 LEU A O 1
ATOM 4393 N N . VAL A 1 564 ? 37.719 2.242 3.822 1 96.31 564 VAL A N 1
ATOM 4394 C CA . VAL A 1 564 ? 38.875 1.892 4.621 1 96.31 564 VAL A CA 1
ATOM 4395 C C . VAL A 1 564 ? 39.719 3.137 4.871 1 96.31 564 VAL A C 1
ATOM 4397 O O . VAL A 1 564 ? 39.656 4.113 4.125 1 96.31 564 VAL A O 1
ATOM 4400 N N . SER A 1 565 ? 40.5 3.043 5.941 1 94.06 565 SER A N 1
ATOM 4401 C CA . SER A 1 565 ? 41.406 4.129 6.27 1 94.06 565 SER A CA 1
ATOM 4402 C C . SER A 1 565 ? 42.594 4.145 5.316 1 94.06 565 SER A C 1
ATOM 4404 O O . SER A 1 565 ? 42.969 3.115 4.734 1 94.06 565 SER A O 1
ATOM 4406 N N . PRO A 1 566 ? 43.188 5.309 5.164 1 92.31 566 PRO A N 1
ATOM 4407 C CA . PRO A 1 566 ? 44.312 5.438 4.223 1 92.31 566 PRO A CA 1
ATOM 4408 C C . PRO A 1 566 ? 45.469 4.543 4.574 1 92.31 566 PRO A C 1
ATOM 4410 O O . PRO A 1 566 ? 46.281 4.184 3.701 1 92.31 566 PRO A O 1
ATOM 4413 N N . GLU A 1 567 ? 45.594 4.051 5.789 1 91.5 567 GLU A N 1
ATOM 4414 C CA . GLU A 1 567 ? 46.688 3.178 6.215 1 91.5 567 GLU A CA 1
ATOM 4415 C C . GLU A 1 567 ? 46.625 1.819 5.527 1 91.5 567 GLU A C 1
ATOM 4417 O O . GLU A 1 567 ? 47.625 1.117 5.41 1 91.5 567 GLU A O 1
ATOM 4422 N N . HIS A 1 568 ? 45.438 1.528 5.008 1 91.5 568 HIS A N 1
ATOM 4423 C CA . HIS A 1 568 ? 45.25 0.211 4.414 1 91.5 568 HIS A CA 1
ATOM 4424 C C . HIS A 1 568 ? 45.312 0.278 2.893 1 91.5 568 HIS A C 1
ATOM 4426 O O . HIS A 1 568 ? 45 -0.704 2.211 1 91.5 568 HIS A O 1
ATOM 4432 N N . GLU A 1 569 ? 45.688 1.403 2.443 1 90.81 569 GLU A N 1
ATOM 4433 C CA . GLU A 1 569 ? 45.781 1.519 0.992 1 90.81 569 GLU A CA 1
ATOM 4434 C C . GLU A 1 569 ? 46.844 0.552 0.438 1 90.81 569 GLU A C 1
ATOM 4436 O O . GLU A 1 569 ? 48 0.566 0.864 1 90.81 569 GLU A O 1
ATOM 4441 N N . GLY A 1 570 ? 46.375 -0.332 -0.439 1 81.38 570 GLY A N 1
ATOM 4442 C CA . GLY A 1 570 ? 47.281 -1.292 -1.052 1 81.38 570 GLY A CA 1
ATOM 4443 C C . GLY A 1 570 ? 47.656 -2.439 -0.13 1 81.38 570 GLY A C 1
ATOM 4444 O O . GLY A 1 570 ? 48.656 -3.111 -0.338 1 81.38 570 GLY A O 1
ATOM 4445 N N . GLY A 1 571 ? 46.844 -2.564 0.879 1 83.44 571 GLY A N 1
ATOM 4446 C CA . GLY A 1 571 ? 47.125 -3.629 1.826 1 83.44 571 GLY A CA 1
ATOM 4447 C C . GLY A 1 571 ? 46.938 -5.016 1.238 1 83.44 571 GLY A C 1
ATOM 4448 O O . GLY A 1 571 ? 46.375 -5.164 0.147 1 83.44 571 GLY A O 1
ATOM 4449 N N . ALA A 1 572 ? 47.438 -6.047 1.979 1 84.81 572 ALA A N 1
ATOM 4450 C CA . ALA A 1 572 ? 47.375 -7.434 1.533 1 84.81 572 ALA A CA 1
ATOM 4451 C C . ALA A 1 572 ? 45.906 -7.926 1.507 1 84.81 572 ALA A C 1
ATOM 4453 O O . ALA A 1 572 ? 45.125 -7.582 2.383 1 84.81 572 ALA A O 1
ATOM 4454 N N . ASN A 1 573 ? 45.531 -8.664 0.493 1 88.62 573 ASN A N 1
ATOM 4455 C CA . ASN A 1 573 ? 44.25 -9.305 0.344 1 88.62 573 ASN A CA 1
ATOM 4456 C C . ASN A 1 573 ? 43.125 -8.281 0.179 1 88.62 573 ASN A C 1
ATOM 4458 O O . ASN A 1 573 ? 42 -8.5 0.632 1 88.62 573 ASN A O 1
ATOM 4462 N N . MET A 1 574 ? 43.531 -7.105 -0.283 1 92.88 574 MET A N 1
ATOM 4463 C CA . MET A 1 574 ? 42.562 -6.047 -0.503 1 92.88 574 MET A CA 1
ATOM 4464 C C . MET A 1 574 ? 42.906 -5.227 -1.738 1 92.88 574 MET A C 1
ATOM 4466 O O . MET A 1 574 ? 44.094 -4.926 -1.977 1 92.88 574 MET A O 1
ATOM 4470 N N . THR A 1 575 ? 42 -5.016 -2.553 1 94.69 575 THR A N 1
ATOM 4471 C CA . THR A 1 575 ? 42.125 -4.051 -3.641 1 94.69 575 THR A CA 1
ATOM 4472 C C . THR A 1 575 ? 41.438 -2.738 -3.279 1 94.69 575 THR A C 1
ATOM 4474 O O . THR A 1 575 ? 40.281 -2.74 -2.803 1 94.69 575 THR A O 1
ATOM 4477 N N . THR A 1 576 ? 42.125 -1.642 -3.461 1 95.38 576 THR A N 1
ATOM 4478 C CA . THR A 1 576 ? 41.562 -0.355 -3.047 1 95.38 576 THR A CA 1
ATOM 4479 C C . THR A 1 576 ? 41.281 0.523 -4.262 1 95.38 576 THR A C 1
ATOM 4481 O O . THR A 1 576 ? 41.969 0.413 -5.289 1 95.38 576 THR A O 1
ATOM 4484 N N . TYR A 1 577 ? 40.25 1.322 -4.164 1 94.88 577 TYR A N 1
ATOM 4485 C CA . TYR A 1 577 ? 39.844 2.287 -5.176 1 94.88 577 TYR A CA 1
ATOM 4486 C C . TYR A 1 577 ? 39.594 3.658 -4.555 1 94.88 577 TYR A C 1
ATOM 4488 O O . TYR A 1 577 ? 38.781 3.797 -3.639 1 94.88 577 TYR A O 1
ATOM 4496 N N . ARG A 1 578 ? 40.281 4.688 -5.016 1 95.06 578 ARG A N 1
ATOM 4497 C CA . ARG A 1 578 ? 40 6.062 -4.613 1 95.06 578 ARG A CA 1
ATOM 4498 C C . ARG A 1 578 ? 39.094 6.754 -5.629 1 95.06 578 ARG A C 1
ATOM 4500 O O . ARG A 1 578 ? 39.562 7.277 -6.637 1 95.06 578 ARG A O 1
ATOM 4507 N N . GLN A 1 579 ? 37.906 6.793 -5.332 1 95.06 579 GLN A N 1
ATOM 4508 C CA . GLN A 1 579 ? 36.875 7.332 -6.219 1 95.06 579 GLN A CA 1
ATOM 4509 C C . GLN A 1 579 ? 35.594 7.676 -5.445 1 95.06 579 GLN A C 1
ATOM 4511 O O . GLN A 1 579 ? 35.438 7.289 -4.289 1 95.06 579 GLN A O 1
ATOM 4516 N N . PRO A 1 580 ? 34.719 8.445 -6.059 1 95.56 580 PRO A N 1
ATOM 4517 C CA . PRO A 1 580 ? 33.531 8.906 -5.34 1 95.56 580 PRO A CA 1
ATOM 4518 C C . PRO A 1 580 ? 32.531 7.781 -5.043 1 95.56 580 PRO A C 1
ATOM 4520 O O . PRO A 1 580 ? 31.781 7.863 -4.082 1 95.56 580 PRO A O 1
ATOM 4523 N N . SER A 1 581 ? 32.562 6.785 -5.922 1 96.5 581 SER A N 1
ATOM 4524 C CA . SER A 1 581 ? 31.609 5.688 -5.727 1 96.5 581 SER A CA 1
ATOM 4525 C C . SER A 1 581 ? 32.25 4.344 -6.043 1 96.5 581 SER A C 1
ATOM 4527 O O . SER A 1 581 ? 33.312 4.289 -6.688 1 96.5 581 SER A O 1
ATOM 4529 N N . LEU A 1 582 ? 31.719 3.279 -5.516 1 97.38 582 LEU A N 1
ATOM 4530 C CA . LEU A 1 582 ? 32.188 1.916 -5.754 1 97.38 582 LEU A CA 1
ATOM 4531 C C . LEU A 1 582 ? 31.062 1.058 -6.332 1 97.38 582 LEU A C 1
ATOM 4533 O O . LEU A 1 582 ? 30 0.926 -5.727 1 97.38 582 LEU A O 1
ATOM 4537 N N . TYR A 1 583 ? 31.344 0.516 -7.512 1 97.56 583 TYR A N 1
ATOM 4538 C CA . TYR A 1 583 ? 30.438 -0.518 -7.977 1 97.56 583 TYR A CA 1
ATOM 4539 C C . TYR A 1 583 ? 30.609 -1.803 -7.176 1 97.56 583 TYR A C 1
ATOM 4541 O O . TYR A 1 583 ? 31.719 -2.303 -7.031 1 97.56 583 TYR A O 1
ATOM 4549 N N . LEU A 1 584 ? 29.547 -2.26 -6.648 1 96.75 584 LEU A N 1
ATOM 4550 C CA . LEU A 1 584 ? 29.609 -3.43 -5.781 1 96.75 584 LEU A CA 1
ATOM 4551 C C . LEU A 1 584 ? 30 -4.672 -6.574 1 96.75 584 LEU A C 1
ATOM 4553 O O . LEU A 1 584 ? 29.547 -4.855 -7.707 1 96.75 584 LEU A O 1
ATOM 4557 N N . PRO A 1 585 ? 30.812 -5.461 -5.973 1 93.94 585 PRO A N 1
ATOM 4558 C CA . PRO A 1 585 ? 31.203 -6.699 -6.645 1 93.94 585 PRO A CA 1
ATOM 4559 C C . PRO A 1 585 ? 30.172 -7.812 -6.5 1 93.94 585 PRO A C 1
ATOM 4561 O O . PRO A 1 585 ? 29.328 -7.762 -5.598 1 93.94 585 PRO A O 1
ATOM 4564 N N . GLY A 1 586 ? 30.234 -8.742 -7.414 1 89.12 586 GLY A N 1
ATOM 4565 C CA . GLY A 1 586 ? 29.359 -9.898 -7.312 1 89.12 586 GLY A CA 1
ATOM 4566 C C . GLY A 1 586 ? 28.875 -10.406 -8.656 1 89.12 586 GLY A C 1
ATOM 4567 O O . GLY A 1 586 ? 29.375 -9.977 -9.703 1 89.12 586 GLY A O 1
ATOM 4568 N N . ARG A 1 587 ? 28.016 -11.367 -8.547 1 86.44 587 ARG A N 1
ATOM 4569 C CA . ARG A 1 587 ? 27.438 -11.969 -9.742 1 86.44 587 ARG A CA 1
ATOM 4570 C C . ARG A 1 587 ? 25.984 -12.367 -9.508 1 86.44 587 ARG A C 1
ATOM 4572 O O . ARG A 1 587 ? 25.641 -12.867 -8.438 1 86.44 587 ARG A O 1
ATOM 4579 N N . MET A 1 588 ? 25.25 -12.094 -10.453 1 82.38 588 MET A N 1
ATOM 4580 C CA . MET A 1 588 ? 23.891 -12.648 -10.477 1 82.38 588 MET A CA 1
ATOM 4581 C C . MET A 1 588 ? 23.844 -13.93 -11.297 1 82.38 588 MET A C 1
ATOM 4583 O O . MET A 1 588 ? 24.156 -13.922 -12.492 1 82.38 588 MET A O 1
ATOM 4587 N N . SER A 1 589 ? 23.438 -14.961 -10.688 1 72.19 589 SER A N 1
ATOM 4588 C CA . SER A 1 589 ? 23.391 -16.203 -11.438 1 72.19 589 SER A CA 1
ATOM 4589 C C . SER A 1 589 ? 22.266 -16.188 -12.469 1 72.19 589 SER A C 1
ATOM 4591 O O . SER A 1 589 ? 21.172 -15.68 -12.195 1 72.19 589 SER A O 1
ATOM 4593 N N . ALA A 1 590 ? 22.656 -16.578 -13.648 1 62.81 590 ALA A N 1
ATOM 4594 C CA . ALA A 1 590 ? 21.641 -16.781 -14.68 1 62.81 590 ALA A CA 1
ATOM 4595 C C . ALA A 1 590 ? 21.062 -18.188 -14.602 1 62.81 590 ALA A C 1
ATOM 4597 O O . ALA A 1 590 ? 19.984 -18.453 -15.148 1 62.81 590 ALA A O 1
ATOM 4598 N N . GLY A 1 591 ? 21.828 -19.047 -13.82 1 60.69 591 GLY A N 1
ATOM 4599 C CA . GLY A 1 591 ? 21.406 -20.438 -13.734 1 60.69 591 GLY A CA 1
ATOM 4600 C C . GLY A 1 591 ? 20.578 -20.734 -12.5 1 60.69 591 GLY A C 1
ATOM 4601 O O . GLY A 1 591 ? 19.891 -19.859 -11.977 1 60.69 591 GLY A O 1
ATOM 4602 N N . THR A 1 592 ? 20.484 -22.062 -12.211 1 54.47 592 THR A N 1
ATOM 4603 C CA . THR A 1 592 ? 19.641 -22.609 -11.141 1 54.47 592 THR A CA 1
ATOM 4604 C C . THR A 1 592 ? 20.375 -22.562 -9.805 1 54.47 592 THR A C 1
ATOM 4606 O O . THR A 1 592 ? 19.859 -23.031 -8.789 1 54.47 592 THR A O 1
ATOM 4609 N N . ARG A 1 593 ? 21.469 -21.938 -9.836 1 53.41 593 ARG A N 1
ATOM 4610 C CA . ARG A 1 593 ? 22.328 -22.141 -8.672 1 53.41 593 ARG A CA 1
ATOM 4611 C C . ARG A 1 593 ? 22.031 -21.125 -7.578 1 53.41 593 ARG A C 1
ATOM 4613 O O . ARG A 1 593 ? 22.453 -21.297 -6.434 1 53.41 593 ARG A O 1
ATOM 4620 N N . GLN A 1 594 ? 21.312 -20.109 -7.945 1 56.81 594 GLN A N 1
ATOM 4621 C CA . GLN A 1 594 ? 21.062 -19.109 -6.91 1 56.81 594 GLN A CA 1
ATOM 4622 C C . GLN A 1 594 ? 19.562 -18.859 -6.738 1 56.81 594 GLN A C 1
ATOM 4624 O O . GLN A 1 594 ? 18.844 -18.688 -7.723 1 56.81 594 GLN A O 1
ATOM 4629 N N . MET A 1 595 ? 19.172 -19.109 -5.406 1 57.97 595 MET A N 1
ATOM 4630 C CA . MET A 1 595 ? 17.766 -18.828 -5.082 1 57.97 595 MET A CA 1
ATOM 4631 C C . MET A 1 595 ? 17.625 -17.406 -4.52 1 57.97 595 MET A C 1
ATOM 4633 O O . MET A 1 595 ? 18.422 -16.984 -3.68 1 57.97 595 MET A O 1
ATOM 4637 N N . PRO A 1 596 ? 16.656 -16.75 -5.195 1 54.16 596 PRO A N 1
ATOM 4638 C CA . PRO A 1 596 ? 16.453 -15.398 -4.652 1 54.16 596 PRO A CA 1
ATOM 4639 C C . PRO A 1 596 ? 16.031 -15.414 -3.186 1 54.16 596 PRO A C 1
ATOM 4641 O O . PRO A 1 596 ? 15.367 -16.344 -2.736 1 54.16 596 PRO A O 1
ATOM 4644 N N . PHE A 1 597 ? 16.484 -14.445 -2.357 1 50.75 597 PHE A N 1
ATOM 4645 C CA . PHE A 1 597 ? 16.016 -14.055 -1.039 1 50.75 597 PHE A CA 1
ATOM 4646 C C . PHE A 1 597 ? 16.484 -15.039 0.023 1 50.75 597 PHE A C 1
ATOM 4648 O O . PHE A 1 597 ? 15.859 -15.156 1.083 1 50.75 597 PHE A O 1
ATOM 4655 N N . MET A 1 598 ? 17.328 -16.031 -0.295 1 53.44 598 MET A N 1
ATOM 4656 C CA . MET A 1 598 ? 17.859 -16.922 0.736 1 53.44 598 MET A CA 1
ATOM 4657 C C . MET A 1 598 ? 19.359 -16.719 0.908 1 53.44 598 MET A C 1
ATOM 4659 O O . MET A 1 598 ? 20.094 -16.641 -0.077 1 53.44 598 MET A O 1
ATOM 4663 N N . SER A 1 599 ? 19.719 -16.125 2.125 1 52.84 599 SER A N 1
ATOM 4664 C CA . SER A 1 599 ? 21.156 -16.109 2.381 1 52.84 599 SER A CA 1
ATOM 4665 C C . SER A 1 599 ? 21.688 -17.516 2.656 1 52.84 599 SER A C 1
ATOM 4667 O O . SER A 1 599 ? 21.062 -18.281 3.389 1 52.84 599 SER A O 1
ATOM 4669 N N . GLU A 1 600 ? 22.516 -18.109 1.789 1 52.06 600 GLU A N 1
ATOM 4670 C CA . GLU A 1 600 ? 23.156 -19.422 1.858 1 52.06 600 GLU A CA 1
ATOM 4671 C C . GLU A 1 600 ? 24 -19.562 3.125 1 52.06 600 GLU A C 1
ATOM 4673 O O . GLU A 1 600 ? 25 -20.25 3.131 1 52.06 600 GLU A O 1
ATOM 4678 N N . GLY A 1 601 ? 23.469 -19.078 4.258 1 56.59 601 GLY A N 1
ATOM 4679 C CA . GLY A 1 601 ? 24.156 -19.391 5.504 1 56.59 601 GLY A CA 1
ATOM 4680 C C . GLY A 1 601 ? 24.875 -18.203 6.113 1 56.59 601 GLY A C 1
ATOM 4681 O O . GLY A 1 601 ? 25.484 -18.328 7.176 1 56.59 601 GLY A O 1
ATOM 4682 N N . GLY A 1 602 ? 24.938 -17.047 5.48 1 63.72 602 GLY A N 1
ATOM 4683 C CA . GLY A 1 602 ? 25.609 -15.93 6.125 1 63.72 602 GLY A CA 1
ATOM 4684 C C . GLY A 1 602 ? 24.703 -14.727 6.32 1 63.72 602 GLY A C 1
ATOM 4685 O O . GLY A 1 602 ? 23.531 -14.758 5.973 1 63.72 602 GLY A O 1
ATOM 4686 N N . ASN A 1 603 ? 25.266 -13.805 7.23 1 76 603 ASN A N 1
ATOM 4687 C CA . ASN A 1 603 ? 24.406 -12.656 7.52 1 76 603 ASN A CA 1
ATOM 4688 C C . ASN A 1 603 ? 25.141 -11.344 7.289 1 76 603 ASN A C 1
ATOM 4690 O O . ASN A 1 603 ? 24.922 -10.359 8.008 1 76 603 ASN A O 1
ATOM 4694 N N . PRO A 1 604 ? 26.203 -11.391 6.375 1 88.56 604 PRO A N 1
ATOM 4695 C CA . PRO A 1 604 ? 26.688 -10.047 6.043 1 88.56 604 PRO A CA 1
ATOM 4696 C C . PRO A 1 604 ? 25.797 -9.336 5.02 1 88.56 604 PRO A C 1
ATOM 4698 O O . PRO A 1 604 ? 26.047 -9.414 3.816 1 88.56 604 PRO A O 1
ATOM 4701 N N . ALA A 1 605 ? 24.953 -8.602 5.438 1 91.38 605 ALA A N 1
ATOM 4702 C CA . ALA A 1 605 ? 23.938 -7.992 4.59 1 91.38 605 ALA A CA 1
ATOM 4703 C C . ALA A 1 605 ? 24.578 -7.059 3.562 1 91.38 605 ALA A C 1
ATOM 4705 O O . ALA A 1 605 ? 24.125 -6.992 2.414 1 91.38 605 ALA A O 1
ATOM 4706 N N . GLY A 1 606 ? 25.625 -6.395 3.928 1 92.88 606 GLY A N 1
ATOM 4707 C CA . GLY A 1 606 ? 26.281 -5.461 3.016 1 92.88 606 GLY A CA 1
ATOM 4708 C C . GLY A 1 606 ? 26.781 -6.121 1.749 1 92.88 606 GLY A C 1
ATOM 4709 O O . GLY A 1 606 ? 26.719 -5.531 0.668 1 92.88 606 GLY A O 1
ATOM 4710 N N . SER A 1 607 ? 27.203 -7.328 1.891 1 91.12 607 SER A N 1
ATOM 4711 C CA . SER A 1 607 ? 27.797 -8.031 0.756 1 91.12 607 SER A CA 1
ATOM 4712 C C . SER A 1 607 ? 26.766 -8.875 0.029 1 91.12 607 SER A C 1
ATOM 4714 O O . SER A 1 607 ? 26.906 -9.164 -1.161 1 91.12 607 SER A O 1
ATOM 4716 N N . ASP A 1 608 ? 25.656 -9.164 0.681 1 88.75 608 ASP A N 1
ATOM 4717 C CA . ASP A 1 608 ? 24.781 -10.195 0.139 1 88.75 608 ASP A CA 1
ATOM 4718 C C . ASP A 1 608 ? 23.5 -9.586 -0.432 1 88.75 608 ASP A C 1
ATOM 4720 O O . ASP A 1 608 ? 22.859 -10.172 -1.316 1 88.75 608 ASP A O 1
ATOM 4724 N N . PHE A 1 609 ? 23.094 -8.523 0.062 1 90.62 609 PHE A N 1
ATOM 4725 C CA . PHE A 1 609 ? 21.719 -8.156 -0.203 1 90.62 609 PHE A CA 1
ATOM 4726 C C . PHE A 1 609 ? 21.547 -7.695 -1.644 1 90.62 609 PHE A C 1
ATOM 4728 O O . PHE A 1 609 ? 20.484 -7.902 -2.248 1 90.62 609 PHE A O 1
ATOM 4735 N N . ALA A 1 610 ? 22.562 -7.008 -2.162 1 92.44 610 ALA A N 1
ATOM 4736 C CA . ALA A 1 610 ? 22.391 -6.418 -3.486 1 92.44 610 ALA A CA 1
ATOM 4737 C C . ALA A 1 610 ? 22.125 -7.488 -4.539 1 92.44 610 ALA A C 1
ATOM 4739 O O . ALA A 1 610 ? 21.203 -7.363 -5.348 1 92.44 610 ALA A O 1
ATOM 4740 N N . TYR A 1 611 ? 22.984 -8.461 -4.586 1 88.19 611 TYR A N 1
ATOM 4741 C CA . TYR A 1 611 ? 22.781 -9.477 -5.609 1 88.19 611 TYR A CA 1
ATOM 4742 C C . TYR A 1 611 ? 21.469 -10.227 -5.383 1 88.19 611 TYR A C 1
ATOM 4744 O O . TYR A 1 611 ? 20.781 -10.594 -6.34 1 88.19 611 TYR A O 1
ATOM 4752 N N . ASN A 1 612 ? 21.062 -10.438 -4.129 1 86 612 ASN A N 1
ATOM 4753 C CA . ASN A 1 612 ? 19.781 -11.086 -3.828 1 86 612 ASN A CA 1
ATOM 4754 C C . ASN A 1 612 ? 18.609 -10.25 -4.32 1 86 612 ASN A C 1
ATOM 4756 O O . ASN A 1 612 ? 17.641 -10.789 -4.852 1 86 612 ASN A O 1
ATOM 4760 N N . MET A 1 613 ? 18.719 -9 -4.113 1 91.25 613 MET A N 1
ATOM 4761 C CA . MET A 1 613 ? 17.625 -8.125 -4.539 1 91.25 613 MET A CA 1
ATOM 4762 C C . MET A 1 613 ? 17.516 -8.094 -6.062 1 91.25 613 MET A C 1
ATOM 4764 O O . MET A 1 613 ? 16.422 -8.031 -6.609 1 91.25 613 MET A O 1
ATOM 4768 N N . TRP A 1 614 ? 18.672 -8.156 -6.727 1 92.25 614 TRP A N 1
ATOM 4769 C CA . TRP A 1 614 ? 18.625 -8.195 -8.18 1 92.25 614 TRP A CA 1
ATOM 4770 C C . TRP A 1 614 ? 18.062 -9.523 -8.672 1 92.25 614 TRP A C 1
ATOM 4772 O O . TRP A 1 614 ? 17.312 -9.562 -9.656 1 92.25 614 TRP A O 1
ATOM 4782 N N . LEU A 1 615 ? 18.469 -10.578 -8.008 1 86.81 615 LEU A N 1
ATOM 4783 C CA . LEU A 1 615 ? 17.891 -11.875 -8.352 1 86.81 615 LEU A CA 1
ATOM 4784 C C . LEU A 1 615 ? 16.375 -11.844 -8.211 1 86.81 615 LEU A C 1
ATOM 4786 O O . LEU A 1 615 ? 15.656 -12.422 -9.039 1 86.81 615 LEU A O 1
ATOM 4790 N N . GLY A 1 616 ? 15.922 -11.188 -7.207 1 84.62 616 GLY A N 1
ATOM 4791 C CA . GLY A 1 616 ? 14.484 -11.023 -7.039 1 84.62 616 GLY A CA 1
ATOM 4792 C C . GLY A 1 616 ? 13.859 -10.148 -8.102 1 84.62 616 GLY A C 1
ATOM 4793 O O . GLY A 1 616 ? 12.758 -10.438 -8.586 1 84.62 616 GLY A O 1
ATOM 4794 N N . THR A 1 617 ? 14.555 -9.125 -8.477 1 90.56 617 THR A N 1
ATOM 4795 C CA . THR A 1 617 ? 14.047 -8.156 -9.445 1 90.56 617 THR A CA 1
ATOM 4796 C C . THR A 1 617 ? 13.898 -8.805 -10.82 1 90.56 617 THR A C 1
ATOM 4798 O O . THR A 1 617 ? 12.898 -8.586 -11.508 1 90.56 617 THR A O 1
ATOM 4801 N N . TYR A 1 618 ? 14.859 -9.648 -11.18 1 89.31 618 TYR A N 1
ATOM 4802 C CA . TYR A 1 618 ? 14.859 -10.234 -12.516 1 89.31 618 TYR A CA 1
ATOM 4803 C C . TYR A 1 618 ? 14.305 -11.656 -12.484 1 89.31 618 TYR A C 1
ATOM 4805 O O . TYR A 1 618 ? 14.367 -12.375 -13.484 1 89.31 618 TYR A O 1
ATOM 4813 N N . CYS A 1 619 ? 13.711 -12.039 -11.344 1 79.19 619 CYS A N 1
ATOM 4814 C CA . CYS A 1 619 ? 13.18 -13.398 -11.211 1 79.19 619 CYS A CA 1
ATOM 4815 C C . CYS A 1 619 ? 11.898 -13.562 -12.008 1 79.19 619 CYS A C 1
ATOM 4817 O O . CYS A 1 619 ? 11.109 -12.617 -12.133 1 79.19 619 CYS A O 1
ATOM 4819 N N . ASN A 1 620 ? 11.734 -14.789 -12.625 1 67.5 620 ASN A N 1
ATOM 4820 C CA . ASN A 1 620 ? 10.469 -15.133 -13.273 1 67.5 620 ASN A CA 1
ATOM 4821 C C . ASN A 1 620 ? 10.031 -16.547 -12.945 1 67.5 620 ASN A C 1
ATOM 4823 O O . ASN A 1 620 ? 10.867 -17.453 -12.82 1 67.5 620 ASN A O 1
ATOM 4827 N N . THR A 1 621 ? 8.789 -16.766 -12.633 1 56.78 621 THR A N 1
ATOM 4828 C CA . THR A 1 621 ? 8.242 -18.047 -12.234 1 56.78 621 THR A CA 1
ATOM 4829 C C . THR A 1 621 ? 8.438 -19.094 -13.336 1 56.78 621 THR A C 1
ATOM 4831 O O . THR A 1 621 ? 8.516 -20.281 -13.055 1 56.78 621 THR A O 1
ATOM 4834 N N . LEU A 1 622 ? 8.562 -18.547 -14.469 1 52.91 622 LEU A N 1
ATOM 4835 C CA . LEU A 1 622 ? 8.703 -19.469 -15.594 1 52.91 622 LEU A CA 1
ATOM 4836 C C . LEU A 1 622 ? 10.008 -20.25 -15.508 1 52.91 622 LEU A C 1
ATOM 4838 O O . LEU A 1 622 ? 10.07 -21.406 -15.93 1 52.91 622 LEU A O 1
ATOM 4842 N N . ASP A 1 623 ? 10.922 -19.578 -15.055 1 51.28 623 ASP A N 1
ATOM 4843 C CA . ASP A 1 623 ? 12.227 -20.234 -14.945 1 51.28 623 ASP A CA 1
ATOM 4844 C C . ASP A 1 623 ? 12.141 -21.469 -14.047 1 51.28 623 ASP A C 1
ATOM 4846 O O . ASP A 1 623 ? 12.75 -22.5 -14.336 1 51.28 623 ASP A O 1
ATOM 4850 N N . LEU A 1 624 ? 11.25 -21.281 -13.188 1 49.5 624 LEU A N 1
ATOM 4851 C CA . LEU A 1 624 ? 11.156 -22.375 -12.234 1 49.5 624 LEU A CA 1
ATOM 4852 C C . LEU A 1 624 ? 10.312 -23.516 -12.797 1 49.5 624 LEU A C 1
ATOM 4854 O O . LEU A 1 624 ? 10.656 -24.688 -12.625 1 49.5 624 LEU A O 1
ATOM 4858 N N . ALA A 1 625 ? 9.211 -23.078 -13.398 1 46.53 625 ALA A N 1
ATOM 4859 C CA . ALA A 1 625 ? 8.352 -24.078 -14.008 1 46.53 625 ALA A CA 1
ATOM 4860 C C . ALA A 1 625 ? 9.102 -24.875 -15.07 1 46.53 625 ALA A C 1
ATOM 4862 O O . ALA A 1 625 ? 8.961 -26.094 -15.164 1 46.53 625 ALA A O 1
ATOM 4863 N N . ALA A 1 626 ? 9.742 -24.125 -15.883 1 43.66 626 ALA A N 1
ATOM 4864 C CA . ALA A 1 626 ? 10.492 -24.75 -16.969 1 43.66 626 ALA A CA 1
ATOM 4865 C C . ALA A 1 626 ? 11.492 -25.766 -16.422 1 43.66 626 ALA A C 1
ATOM 4867 O O . ALA A 1 626 ? 11.836 -26.734 -17.109 1 43.66 626 ALA A O 1
ATOM 4868 N N . ARG A 1 627 ? 11.75 -25.406 -15.25 1 42.31 627 ARG A N 1
ATOM 4869 C CA . ARG A 1 627 ? 12.758 -26.297 -14.688 1 42.31 627 ARG A CA 1
ATOM 4870 C C . ARG A 1 627 ? 12.102 -27.422 -13.891 1 42.31 627 ARG A C 1
ATOM 4872 O O . ARG A 1 627 ? 12.797 -28.219 -13.258 1 42.31 627 ARG A O 1
ATOM 4879 N N . GLY A 1 628 ? 10.75 -27.609 -14.172 1 41.19 628 GLY A N 1
ATOM 4880 C CA . GLY A 1 628 ? 10.031 -28.672 -13.477 1 41.19 628 GLY A CA 1
ATOM 4881 C C . GLY A 1 628 ? 10.023 -28.484 -11.969 1 41.19 628 GLY A C 1
ATOM 4882 O O . GLY A 1 628 ? 9.859 -29.453 -11.227 1 41.19 628 GLY A O 1
ATOM 4883 N N . LYS A 1 629 ? 10.555 -27.406 -11.602 1 40.56 629 LYS A N 1
ATOM 4884 C CA . LYS A 1 629 ? 10.695 -27.203 -10.164 1 40.56 629 LYS A CA 1
ATOM 4885 C C . LYS A 1 629 ? 9.438 -26.578 -9.562 1 40.56 629 LYS A C 1
ATOM 4887 O O . LYS A 1 629 ? 9.086 -25.438 -9.898 1 40.56 629 LYS A O 1
ATOM 4892 N N . ALA A 1 630 ? 8.43 -27.406 -9.43 1 39.19 630 ALA A N 1
ATOM 4893 C CA . ALA A 1 630 ? 7.137 -27.078 -8.844 1 39.19 630 ALA A CA 1
ATOM 4894 C C . ALA A 1 630 ? 7.289 -26 -7.773 1 39.19 630 ALA A C 1
ATOM 4896 O O . ALA A 1 630 ? 6.375 -25.188 -7.566 1 39.19 630 ALA A O 1
ATOM 4897 N N . ASN A 1 631 ? 8.227 -26.094 -6.875 1 39.91 631 ASN A N 1
ATOM 4898 C CA . ASN A 1 631 ? 8.273 -25.531 -5.531 1 39.91 631 ASN A CA 1
ATOM 4899 C C . ASN A 1 631 ? 8.672 -24.047 -5.555 1 39.91 631 ASN A C 1
ATOM 4901 O O . ASN A 1 631 ? 9.086 -23.5 -4.535 1 39.91 631 ASN A O 1
ATOM 4905 N N . ALA A 1 632 ? 8.961 -23.422 -6.664 1 42.91 632 ALA A N 1
ATOM 4906 C CA . ALA A 1 632 ? 9.797 -22.219 -6.719 1 42.91 632 ALA A CA 1
ATOM 4907 C C . ALA A 1 632 ? 8.969 -20.969 -6.426 1 42.91 632 ALA A C 1
ATOM 4909 O O . ALA A 1 632 ? 8.656 -20.203 -7.34 1 42.91 632 ALA A O 1
ATOM 4910 N N . ARG A 1 633 ? 8.242 -21.062 -5.402 1 47.06 633 ARG A N 1
ATOM 4911 C CA . ARG A 1 633 ? 7.531 -19.891 -4.887 1 47.06 633 ARG A CA 1
ATOM 4912 C C . ARG A 1 633 ? 8.492 -18.734 -4.621 1 47.06 633 ARG A C 1
ATOM 4914 O O . ARG A 1 633 ? 8.117 -17.75 -3.99 1 47.06 633 ARG A O 1
ATOM 4921 N N . ASN A 1 634 ? 9.781 -18.938 -5.125 1 52.09 634 ASN A N 1
ATOM 4922 C CA . ASN A 1 634 ? 10.789 -17.969 -4.672 1 52.09 634 ASN A CA 1
ATOM 4923 C C . ASN A 1 634 ? 10.617 -16.625 -5.355 1 52.09 634 ASN A C 1
ATOM 4925 O O . ASN A 1 634 ? 11.094 -15.602 -4.848 1 52.09 634 ASN A O 1
ATOM 4929 N N . CYS A 1 635 ? 9.812 -16.625 -6.445 1 63.75 635 CYS A N 1
ATOM 4930 C CA . CYS A 1 635 ? 9.648 -15.336 -7.102 1 63.75 635 CYS A CA 1
ATOM 4931 C C . CYS A 1 635 ? 8.312 -14.703 -6.723 1 63.75 635 CYS A C 1
ATOM 4933 O O . CYS A 1 635 ? 7.91 -13.703 -7.316 1 63.75 635 CYS A O 1
ATOM 4935 N N . ASP A 1 636 ? 7.734 -15.258 -5.68 1 61.53 636 ASP A N 1
ATOM 4936 C CA . ASP A 1 636 ? 6.387 -14.812 -5.324 1 61.53 636 ASP A CA 1
ATOM 4937 C C . ASP A 1 636 ? 6.395 -13.367 -4.832 1 61.53 636 ASP A C 1
ATOM 4939 O O . ASP A 1 636 ? 5.438 -12.625 -5.062 1 61.53 636 ASP A O 1
ATOM 4943 N N . ASP A 1 637 ? 7.484 -13.055 -4.371 1 63.94 637 ASP A N 1
ATOM 4944 C CA . ASP A 1 637 ? 7.531 -11.703 -3.82 1 63.94 637 ASP A CA 1
ATOM 4945 C C . ASP A 1 637 ? 7.512 -10.656 -4.93 1 63.94 637 ASP A C 1
ATOM 4947 O O . ASP A 1 637 ? 7.164 -9.492 -4.695 1 63.94 637 ASP A O 1
ATOM 4951 N N . LYS A 1 638 ? 7.852 -11.125 -6.082 1 72.19 638 LYS A N 1
ATOM 4952 C CA . LYS A 1 638 ? 7.875 -10.195 -7.207 1 72.19 638 LYS A CA 1
ATOM 4953 C C . LYS A 1 638 ? 6.473 -9.969 -7.762 1 72.19 638 LYS A C 1
ATOM 4955 O O . LYS A 1 638 ? 6.219 -8.977 -8.445 1 72.19 638 LYS A O 1
ATOM 4960 N N . SER A 1 639 ? 5.586 -10.875 -7.414 1 70.19 639 SER A N 1
ATOM 4961 C CA . SER A 1 639 ? 4.227 -10.797 -7.941 1 70.19 639 SER A CA 1
ATOM 4962 C C . SER A 1 639 ? 3.527 -9.523 -7.496 1 70.19 639 SER A C 1
ATOM 4964 O O . SER A 1 639 ? 2.596 -9.055 -8.156 1 70.19 639 SER A O 1
ATOM 4966 N N . LYS A 1 640 ? 4.055 -8.977 -6.512 1 72.88 640 LYS A N 1
ATOM 4967 C CA . LYS A 1 640 ? 3.443 -7.754 -6.004 1 72.88 640 LYS A CA 1
ATOM 4968 C C . LYS A 1 640 ? 3.623 -6.598 -6.984 1 72.88 640 LYS A C 1
ATOM 4970 O O . LYS A 1 640 ? 2.914 -5.594 -6.906 1 72.88 640 LYS A O 1
ATOM 4975 N N . TYR A 1 641 ? 4.527 -6.797 -7.879 1 80.19 641 TYR A N 1
ATOM 4976 C CA . TYR A 1 641 ? 4.773 -5.727 -8.836 1 80.19 641 TYR A CA 1
ATOM 4977 C C . TYR A 1 641 ? 4.031 -5.98 -10.141 1 80.19 641 TYR A C 1
ATOM 4979 O O . TYR A 1 641 ? 4.16 -5.215 -11.102 1 80.19 641 TYR A O 1
ATOM 4987 N N . GLY A 1 642 ? 3.289 -7 -10.141 1 75.88 642 GLY A N 1
ATOM 4988 C CA . GLY A 1 642 ? 2.473 -7.266 -11.312 1 75.88 642 GLY A CA 1
ATOM 4989 C C . GLY A 1 642 ? 1.419 -6.203 -11.562 1 75.88 642 GLY A C 1
ATOM 4990 O O . GLY A 1 642 ? 0.833 -5.672 -10.617 1 75.88 642 GLY A O 1
ATOM 4991 N N . ALA A 1 643 ? 1.261 -5.855 -12.836 1 71.25 643 ALA A N 1
ATOM 4992 C CA . ALA A 1 643 ? 0.357 -4.762 -13.188 1 71.25 643 ALA A CA 1
ATOM 4993 C C . ALA A 1 643 ? -1.046 -5.285 -13.477 1 71.25 643 ALA A C 1
ATOM 4995 O O . ALA A 1 643 ? -2.012 -4.516 -13.484 1 71.25 643 ALA A O 1
ATOM 4996 N N . SER A 1 644 ? -1.186 -6.547 -13.68 1 64.12 644 SER A N 1
ATOM 4997 C CA . SER A 1 644 ? -2.471 -7.07 -14.125 1 64.12 644 SER A CA 1
ATOM 4998 C C . SER A 1 644 ? -3.541 -6.898 -13.055 1 64.12 644 SER A C 1
ATOM 5000 O O . SER A 1 644 ? -4.711 -6.68 -13.367 1 64.12 644 SER A O 1
ATOM 5002 N N . SER A 1 645 ? -3.059 -6.98 -11.836 1 62.31 645 SER A N 1
ATOM 5003 C CA . SER A 1 645 ? -4.082 -6.949 -10.797 1 62.31 645 SER A CA 1
ATOM 5004 C C . SER A 1 645 ? -4.074 -5.617 -10.055 1 62.31 645 SER A C 1
ATOM 5006 O O . SER A 1 645 ? -4.762 -5.461 -9.039 1 62.31 645 SER A O 1
ATOM 5008 N N . ASN A 1 646 ? -3.281 -4.703 -10.586 1 73.94 646 ASN A N 1
ATOM 5009 C CA . ASN A 1 646 ? -3.17 -3.412 -9.914 1 73.94 646 ASN A CA 1
ATOM 5010 C C . ASN A 1 646 ? -3.129 -2.264 -10.914 1 73.94 646 ASN A C 1
ATOM 5012 O O . ASN A 1 646 ? -2.135 -2.082 -11.625 1 73.94 646 ASN A O 1
ATOM 5016 N N . VAL A 1 647 ? -4.156 -1.463 -10.898 1 78.12 647 VAL A N 1
ATOM 5017 C CA . VAL A 1 647 ? -4.309 -0.421 -11.906 1 78.12 647 VAL A CA 1
ATOM 5018 C C . VAL A 1 647 ? -3.262 0.668 -11.688 1 78.12 647 VAL A C 1
ATOM 5020 O O . VAL A 1 647 ? -2.764 1.257 -12.656 1 78.12 647 VAL A O 1
ATOM 5023 N N . ALA A 1 648 ? -3.035 0.987 -10.461 1 76.19 648 ALA A N 1
ATOM 5024 C CA . ALA A 1 648 ? -2.008 1.989 -10.188 1 76.19 648 ALA A CA 1
ATOM 5025 C C . ALA A 1 648 ? -0.649 1.543 -10.719 1 76.19 648 ALA A C 1
ATOM 5027 O O . ALA A 1 648 ? 0.093 2.344 -11.289 1 76.19 648 ALA A O 1
ATOM 5028 N N . MET A 1 649 ? -0.357 0.313 -10.555 1 84.06 649 MET A N 1
ATOM 5029 C CA . MET A 1 649 ? 0.891 -0.241 -11.07 1 84.06 649 MET A CA 1
ATOM 5030 C C . MET A 1 649 ? 0.896 -0.243 -12.594 1 84.06 649 MET A C 1
ATOM 5032 O O . MET A 1 649 ? 1.921 0.041 -13.219 1 84.06 649 MET A O 1
ATOM 5036 N N . TRP A 1 650 ? -0.248 -0.491 -13.156 1 83.44 650 TRP A N 1
ATOM 5037 C CA . TRP A 1 650 ? -0.379 -0.478 -14.609 1 83.44 650 TRP A CA 1
ATOM 5038 C C . TRP A 1 650 ? -0.044 0.898 -15.18 1 83.44 650 TRP A C 1
ATOM 5040 O O . TRP A 1 650 ? 0.727 1.013 -16.125 1 83.44 650 TRP A O 1
ATOM 5050 N N . THR A 1 651 ? -0.569 1.814 -14.602 1 82.56 651 THR A N 1
ATOM 5051 C CA . THR A 1 651 ? -0.359 3.174 -15.086 1 82.56 651 THR A CA 1
ATOM 5052 C C . THR A 1 651 ? 1.096 3.598 -14.898 1 82.56 651 THR A C 1
ATOM 5054 O O . THR A 1 651 ? 1.687 4.219 -15.781 1 82.56 651 THR A O 1
ATOM 5057 N N . LYS A 1 652 ? 1.596 3.322 -13.805 1 85.94 652 LYS A N 1
ATOM 5058 C CA . LYS A 1 652 ? 2.982 3.686 -13.523 1 85.94 652 LYS A CA 1
ATOM 5059 C C . LYS A 1 652 ? 3.936 3.002 -14.5 1 85.94 652 LYS A C 1
ATOM 5061 O O . LYS A 1 652 ? 4.801 3.652 -15.094 1 85.94 652 LYS A O 1
ATOM 5066 N N . TRP A 1 653 ? 3.764 1.709 -14.664 1 90.94 653 TRP A N 1
ATOM 5067 C CA . TRP A 1 653 ? 4.637 0.982 -15.586 1 90.94 653 TRP A CA 1
ATOM 5068 C C . TRP A 1 653 ? 4.402 1.426 -17.031 1 90.94 653 TRP A C 1
ATOM 5070 O O . TRP A 1 653 ? 5.336 1.474 -17.828 1 90.94 653 TRP A O 1
ATOM 5080 N N . GLN A 1 654 ? 3.168 1.687 -17.359 1 87.69 654 GLN A N 1
ATOM 5081 C CA . GLN A 1 654 ? 2.883 2.131 -18.719 1 87.69 654 GLN A CA 1
ATOM 5082 C C . GLN A 1 654 ? 3.619 3.43 -19.031 1 87.69 654 GLN A C 1
ATOM 5084 O O . GLN A 1 654 ? 4.184 3.578 -20.125 1 87.69 654 GLN A O 1
ATOM 5089 N N . LYS A 1 655 ? 3.617 4.289 -18.125 1 87.56 655 LYS A N 1
ATOM 5090 C CA . LYS A 1 655 ? 4.324 5.551 -18.312 1 87.56 655 LYS A CA 1
ATOM 5091 C C . LYS A 1 655 ? 5.832 5.328 -18.406 1 87.56 655 LYS A C 1
ATOM 5093 O O . LYS A 1 655 ? 6.5 5.914 -19.266 1 87.56 655 LYS A O 1
ATOM 5098 N N . LEU A 1 656 ? 6.301 4.477 -17.609 1 92.5 656 LEU A N 1
ATOM 5099 C CA . LEU A 1 656 ? 7.746 4.293 -17.516 1 92.5 656 LEU A CA 1
ATOM 5100 C C . LEU A 1 656 ? 8.258 3.43 -18.672 1 92.5 656 LEU A C 1
ATOM 5102 O O . LEU A 1 656 ? 9.406 3.57 -19.094 1 92.5 656 LEU A O 1
ATOM 5106 N N . THR A 1 657 ? 7.457 2.551 -19.188 1 93.94 657 THR A N 1
ATOM 5107 C CA . THR A 1 657 ? 7.938 1.648 -20.234 1 93.94 657 THR A CA 1
ATOM 5108 C C . THR A 1 657 ? 7.535 2.158 -21.625 1 93.94 657 THR A C 1
ATOM 5110 O O . THR A 1 657 ? 7.535 1.399 -22.594 1 93.94 657 THR A O 1
ATOM 5113 N N . ALA A 1 658 ? 7.188 3.357 -21.688 1 90.31 658 ALA A N 1
ATOM 5114 C CA . ALA A 1 658 ? 6.844 3.953 -22.969 1 90.31 658 ALA A CA 1
ATOM 5115 C C . ALA A 1 658 ? 8.086 4.121 -23.844 1 90.31 658 ALA A C 1
ATOM 5117 O O . ALA A 1 658 ? 7.992 4.105 -25.078 1 90.31 658 ALA A O 1
ATOM 5118 N N . SER A 1 659 ? 9.188 4.309 -23.141 1 93.38 659 SER A N 1
ATOM 5119 C CA . SER A 1 659 ? 10.469 4.445 -23.828 1 93.38 659 SER A CA 1
ATOM 5120 C C . SER A 1 659 ? 11.578 3.695 -23.094 1 93.38 659 SER A C 1
ATOM 5122 O O . SER A 1 659 ? 11.43 3.367 -21.906 1 93.38 659 SER A O 1
ATOM 5124 N N . ALA A 1 660 ? 12.609 3.443 -23.891 1 93.81 660 ALA A N 1
ATOM 5125 C CA . ALA A 1 660 ? 13.734 2.73 -23.281 1 93.81 660 ALA A CA 1
ATOM 5126 C C . ALA A 1 660 ? 14.375 3.559 -22.172 1 93.81 660 ALA A C 1
ATOM 5128 O O . ALA A 1 660 ? 14.82 3.01 -21.156 1 93.81 660 ALA A O 1
ATOM 5129 N N . GLU A 1 661 ? 14.461 4.824 -22.359 1 93.44 661 GLU A N 1
ATOM 5130 C CA . GLU A 1 661 ? 15.094 5.699 -21.375 1 93.44 661 GLU A CA 1
ATOM 5131 C C . GLU A 1 661 ? 14.344 5.672 -20.047 1 93.44 661 GLU A C 1
ATOM 5133 O O . GLU A 1 661 ? 14.953 5.52 -19 1 93.44 661 GLU A O 1
ATOM 5138 N N . THR A 1 662 ? 13.094 5.805 -20.125 1 94.56 662 THR A N 1
ATOM 5139 C CA . THR A 1 662 ? 12.305 5.805 -18.891 1 94.56 662 THR A CA 1
ATOM 5140 C C . THR A 1 662 ? 12.156 4.387 -18.344 1 94.56 662 THR A C 1
ATOM 5142 O O . THR A 1 662 ? 11.945 4.191 -17.156 1 94.56 662 THR A O 1
ATOM 5145 N N . ALA A 1 663 ? 12.297 3.436 -19.188 1 96.44 663 ALA A N 1
ATOM 5146 C CA . ALA A 1 663 ? 12.18 2.041 -18.766 1 96.44 663 ALA A CA 1
ATOM 5147 C C . ALA A 1 663 ? 13.312 1.661 -17.812 1 96.44 663 ALA A C 1
ATOM 5149 O O . ALA A 1 663 ? 13.164 0.739 -17.016 1 96.44 663 ALA A O 1
ATOM 5150 N N . SER A 1 664 ? 14.414 2.361 -17.891 1 96.94 664 SER A N 1
ATOM 5151 C CA . SER A 1 664 ? 15.562 2.086 -17.031 1 96.94 664 SER A CA 1
ATOM 5152 C C . SER A 1 664 ? 15.227 2.324 -15.57 1 96.94 664 SER A C 1
ATOM 5154 O O . SER A 1 664 ? 15.891 1.784 -14.68 1 96.94 664 SER A O 1
ATOM 5156 N N . ARG A 1 665 ? 14.211 3.041 -15.32 1 95.69 665 ARG A N 1
ATOM 5157 C CA . ARG A 1 665 ? 13.844 3.359 -13.945 1 95.69 665 ARG A CA 1
ATOM 5158 C C . ARG A 1 665 ? 13.086 2.201 -13.305 1 95.69 665 ARG A C 1
ATOM 5160 O O . ARG A 1 665 ? 13.023 2.105 -12.07 1 95.69 665 ARG A O 1
ATOM 5167 N N . VAL A 1 666 ? 12.555 1.332 -14.078 1 95.25 666 VAL A N 1
ATOM 5168 C CA . VAL A 1 666 ? 11.695 0.271 -13.57 1 95.25 666 VAL A CA 1
ATOM 5169 C C . VAL A 1 666 ? 12.508 -0.692 -12.711 1 95.25 666 VAL A C 1
ATOM 5171 O O . VAL A 1 666 ? 12.188 -0.913 -11.539 1 95.25 666 VAL A O 1
ATOM 5174 N N . PRO A 1 667 ? 13.617 -1.247 -13.195 1 96.44 667 PRO A N 1
ATOM 5175 C CA . PRO A 1 667 ? 14.406 -2.133 -12.336 1 96.44 667 PRO A CA 1
ATOM 5176 C C . PRO A 1 667 ? 14.945 -1.423 -11.094 1 96.44 667 PRO A C 1
ATOM 5178 O O . PRO A 1 667 ? 15.023 -2.025 -10.023 1 96.44 667 PRO A O 1
ATOM 5181 N N . ASP A 1 668 ? 15.266 -0.153 -11.258 1 97.31 668 ASP A N 1
ATOM 5182 C CA . ASP A 1 668 ? 15.812 0.602 -10.133 1 97.31 668 ASP A CA 1
ATOM 5183 C C . ASP A 1 668 ? 14.781 0.735 -9.016 1 97.31 668 ASP A C 1
ATOM 5185 O O . ASP A 1 668 ? 15.117 0.582 -7.836 1 97.31 668 ASP A O 1
ATOM 5189 N N . LEU A 1 669 ? 13.617 0.98 -9.398 1 95.62 669 LEU A N 1
ATOM 5190 C CA . LEU A 1 669 ? 12.555 1.163 -8.406 1 95.62 669 LEU A CA 1
ATOM 5191 C C . LEU A 1 669 ? 12.219 -0.156 -7.719 1 95.62 669 LEU A C 1
ATOM 5193 O O . LEU A 1 669 ? 12.008 -0.191 -6.504 1 95.62 669 LEU A O 1
ATOM 5197 N N . ILE A 1 670 ? 12.164 -1.217 -8.477 1 93.62 670 ILE A N 1
ATOM 5198 C CA . ILE A 1 670 ? 11.867 -2.523 -7.898 1 93.62 670 ILE A CA 1
ATOM 5199 C C . ILE A 1 670 ? 12.992 -2.941 -6.957 1 93.62 670 ILE A C 1
ATOM 5201 O O . ILE A 1 670 ? 12.734 -3.402 -5.84 1 93.62 670 ILE A O 1
ATOM 5205 N N . PHE A 1 671 ? 14.211 -2.736 -7.355 1 95.88 671 PHE A N 1
ATOM 5206 C CA . PHE A 1 671 ? 15.359 -3.021 -6.504 1 95.88 671 PHE A CA 1
ATOM 5207 C C . PHE A 1 671 ? 15.281 -2.229 -5.203 1 95.88 671 PHE A C 1
ATOM 5209 O O . PHE A 1 671 ? 15.508 -2.773 -4.121 1 95.88 671 PHE A O 1
ATOM 5216 N N . THR A 1 672 ? 15 -0.982 -5.355 1 96.94 672 THR A N 1
ATOM 5217 C CA . THR A 1 672 ? 14.938 -0.099 -4.195 1 96.94 672 THR A CA 1
ATOM 5218 C C . THR A 1 672 ? 13.852 -0.558 -3.227 1 96.94 672 THR A C 1
ATOM 5220 O O . THR A 1 672 ? 14.055 -0.552 -2.01 1 96.94 672 THR A O 1
ATOM 5223 N N . ASP A 1 673 ? 12.758 -0.938 -3.713 1 93.88 673 ASP A N 1
ATOM 5224 C CA . ASP A 1 673 ? 11.656 -1.415 -2.881 1 93.88 673 ASP A CA 1
ATOM 5225 C C . ASP A 1 673 ? 12.039 -2.703 -2.154 1 93.88 673 ASP A C 1
ATOM 5227 O O . ASP A 1 673 ? 11.734 -2.865 -0.969 1 93.88 673 ASP A O 1
ATOM 5231 N N . PHE A 1 674 ? 12.695 -3.592 -2.844 1 92.81 674 PHE A N 1
ATOM 5232 C CA . PHE A 1 674 ? 13.188 -4.812 -2.221 1 92.81 674 PHE A CA 1
ATOM 5233 C C . PHE A 1 674 ? 14.227 -4.496 -1.155 1 92.81 674 PHE A C 1
ATOM 5235 O O . PHE A 1 674 ? 14.188 -5.055 -0.056 1 92.81 674 PHE A O 1
ATOM 5242 N N . ALA A 1 675 ? 15.094 -3.654 -1.512 1 95.88 675 ALA A N 1
ATOM 5243 C CA . ALA A 1 675 ? 16.188 -3.314 -0.6 1 95.88 675 ALA A CA 1
ATOM 5244 C C . ALA A 1 675 ? 15.648 -2.668 0.675 1 95.88 675 ALA A C 1
ATOM 5246 O O . ALA A 1 675 ? 16.156 -2.934 1.77 1 95.88 675 ALA A O 1
ATOM 5247 N N . ALA A 1 676 ? 14.648 -1.854 0.528 1 95.12 676 ALA A N 1
ATOM 5248 C CA . ALA A 1 676 ? 14.055 -1.179 1.681 1 95.12 676 ALA A CA 1
ATOM 5249 C C . ALA A 1 676 ? 13.492 -2.186 2.676 1 95.12 676 ALA A C 1
ATOM 5251 O O . ALA A 1 676 ? 13.539 -1.965 3.889 1 95.12 676 ALA A O 1
ATOM 5252 N N . SER A 1 677 ? 13.031 -3.242 2.182 1 91.88 677 SER A N 1
ATOM 5253 C CA . SER A 1 677 ? 12.445 -4.254 3.051 1 91.88 677 SER A CA 1
ATOM 5254 C C . SER A 1 677 ? 13.492 -5.25 3.531 1 91.88 677 SER A C 1
ATOM 5256 O O . SER A 1 677 ? 13.242 -6.031 4.453 1 91.88 677 SER A O 1
ATOM 5258 N N . ALA A 1 678 ? 14.672 -5.211 2.988 1 92.31 678 ALA A N 1
ATOM 5259 C CA . ALA A 1 678 ? 15.656 -6.262 3.254 1 92.31 678 ALA A CA 1
ATOM 5260 C C . ALA A 1 678 ? 16.641 -5.832 4.332 1 92.31 678 ALA A C 1
ATOM 5262 O O . ALA A 1 678 ? 17.016 -6.629 5.199 1 92.31 678 ALA A O 1
ATOM 5263 N N . VAL A 1 679 ? 17.016 -4.547 4.23 1 95.12 679 VAL A N 1
ATOM 5264 C CA . VAL A 1 679 ? 18.172 -4.188 5.051 1 95.12 679 VAL A CA 1
ATOM 5265 C C . VAL A 1 679 ? 17.875 -2.898 5.816 1 95.12 679 VAL A C 1
ATOM 5267 O O . VAL A 1 679 ? 16.875 -2.232 5.562 1 95.12 679 VAL A O 1
ATOM 5270 N N . LEU A 1 680 ? 18.734 -2.602 6.801 1 94.38 680 LEU A N 1
ATOM 5271 C CA . LEU A 1 680 ? 18.688 -1.368 7.578 1 94.38 680 LEU A CA 1
ATOM 5272 C C . LEU A 1 680 ? 20.078 -0.983 8.062 1 94.38 680 LEU A C 1
ATOM 5274 O O . LEU A 1 680 ? 20.984 -1.818 8.078 1 94.38 680 LEU A O 1
ATOM 5278 N N . GLY A 1 681 ? 20.188 0.279 8.289 1 93.44 681 GLY A N 1
ATOM 5279 C CA . GLY A 1 681 ? 21.406 0.789 8.875 1 93.44 681 GLY A CA 1
ATOM 5280 C C . GLY A 1 681 ? 21.375 0.841 10.391 1 93.44 681 GLY A C 1
ATOM 5281 O O . GLY A 1 681 ? 20.344 1.185 10.977 1 93.44 681 GLY A O 1
ATOM 5282 N N . THR A 1 682 ? 22.484 0.516 11.023 1 89.75 682 THR A N 1
ATOM 5283 C CA . THR A 1 682 ? 22.516 0.473 12.484 1 89.75 682 THR A CA 1
ATOM 5284 C C . THR A 1 682 ? 23.328 1.63 13.047 1 89.75 682 THR A C 1
ATOM 5286 O O . THR A 1 682 ? 23.281 1.902 14.25 1 89.75 682 THR A O 1
ATOM 5289 N N . LYS A 1 683 ? 23.984 2.225 12.188 1 86.38 683 LYS A N 1
ATOM 5290 C CA . LYS A 1 683 ? 24.812 3.324 12.656 1 86.38 683 LYS A CA 1
ATOM 5291 C C . LYS A 1 683 ? 24 4.59 12.867 1 86.38 683 LYS A C 1
ATOM 5293 O O . LYS A 1 683 ? 23.156 4.949 12.023 1 86.38 683 LYS A O 1
ATOM 5298 N N . SER A 1 684 ? 23.953 5.059 14.18 1 71.88 684 SER A N 1
ATOM 5299 C CA . SER A 1 684 ? 23.234 6.289 14.492 1 71.88 684 SER A CA 1
ATOM 5300 C C . SER A 1 684 ? 24.188 7.477 14.578 1 71.88 684 SER A C 1
ATOM 5302 O O . SER A 1 684 ? 25.391 7.301 14.688 1 71.88 684 SER A O 1
ATOM 5304 N N . GLY A 1 685 ? 23.594 8.57 14.273 1 55.81 685 GLY A N 1
ATOM 5305 C CA . GLY A 1 685 ? 24.422 9.75 14.492 1 55.81 685 GLY A CA 1
ATOM 5306 C C . GLY A 1 685 ? 25 9.828 15.891 1 55.81 685 GLY A C 1
ATOM 5307 O O . GLY A 1 685 ? 26.109 10.328 16.094 1 55.81 685 GLY A O 1
ATOM 5308 N N . SER A 1 686 ? 23.938 9.695 17.047 1 51.19 686 SER A N 1
ATOM 5309 C CA . SER A 1 686 ? 24.375 9.875 18.422 1 51.19 686 SER A CA 1
ATOM 5310 C C . SER A 1 686 ? 24.484 8.531 19.141 1 51.19 686 SER A C 1
ATOM 5312 O O . SER A 1 686 ? 23.562 8.109 19.828 1 51.19 686 SER A O 1
ATOM 5314 N N . GLY A 1 687 ? 24.625 7.41 18.688 1 42.78 687 GLY A N 1
ATOM 5315 C CA . GLY A 1 687 ? 24.391 6.203 19.453 1 42.78 687 GLY A CA 1
ATOM 5316 C C . GLY A 1 687 ? 24.938 6.289 20.875 1 42.78 687 GLY A C 1
ATOM 5317 O O . GLY A 1 687 ? 25.906 7.012 21.125 1 42.78 687 GLY A O 1
ATOM 5318 N N . PRO A 1 688 ? 24.156 5.949 21.875 1 39.44 688 PRO A N 1
ATOM 5319 C CA . PRO A 1 688 ? 24.641 5.875 23.25 1 39.44 688 PRO A CA 1
ATOM 5320 C C . PRO A 1 688 ? 26.031 5.262 23.344 1 39.44 688 PRO A C 1
ATOM 5322 O O . PRO A 1 688 ? 26.531 5.02 24.453 1 39.44 688 PRO A O 1
ATOM 5325 N N . GLY A 1 689 ? 26.359 4.168 22.719 1 34.62 689 GLY A N 1
ATOM 5326 C CA . GLY A 1 689 ? 27.594 3.693 23.312 1 34.62 689 GLY A CA 1
ATOM 5327 C C . GLY A 1 689 ? 28.547 4.812 23.688 1 34.62 689 GLY A C 1
ATOM 5328 O O . GLY A 1 689 ? 28.375 5.957 23.266 1 34.62 689 GLY A O 1
ATOM 5329 N N . SER A 1 690 ? 29.891 4.285 24.172 1 34.81 690 SER A N 1
ATOM 5330 C CA . SER A 1 690 ? 30.906 4.867 25.047 1 34.81 690 SER A CA 1
ATOM 5331 C C . SER A 1 690 ? 31.203 6.309 24.656 1 34.81 690 SER A C 1
ATOM 5333 O O . SER A 1 690 ? 30.984 7.23 25.438 1 34.81 690 SER A O 1
ATOM 5335 N N . GLY A 1 691 ? 32.625 6.668 24.5 1 33.84 691 GLY A N 1
ATOM 5336 C CA . GLY A 1 691 ? 33.688 7.625 24.688 1 33.84 691 GLY A CA 1
ATOM 5337 C C . GLY A 1 691 ? 33.625 8.789 23.719 1 33.84 691 GLY A C 1
ATOM 5338 O O . GLY A 1 691 ? 32.625 8.984 23.047 1 33.84 691 GLY A O 1
ATOM 5339 N N . THR A 1 692 ? 34.875 9.117 23.062 1 39.75 692 THR A N 1
ATOM 5340 C CA . THR A 1 692 ? 35.688 10.211 22.562 1 39.75 692 THR A CA 1
ATOM 5341 C C . THR A 1 692 ? 35.094 10.805 21.297 1 39.75 692 THR A C 1
ATOM 5343 O O . THR A 1 692 ? 35.312 11.977 20.984 1 39.75 692 THR A O 1
ATOM 5346 N N . GLY A 1 693 ? 34.688 10.094 20.062 1 43.31 693 GLY A N 1
ATOM 5347 C CA . GLY A 1 693 ? 34.688 10.695 18.75 1 43.31 693 GLY A CA 1
ATOM 5348 C C . GLY A 1 693 ? 33.281 10.938 18.219 1 43.31 693 GLY A C 1
ATOM 5349 O O . GLY A 1 693 ? 32.938 10.523 17.109 1 43.31 693 GLY A O 1
ATOM 5350 N N . GLN A 1 694 ? 32.25 11.234 18.781 1 52.5 694 GLN A N 1
ATOM 5351 C CA . GLN A 1 694 ? 30.906 11.516 18.266 1 52.5 694 GLN A CA 1
ATOM 5352 C C . GLN A 1 694 ? 30.938 12.672 17.266 1 52.5 694 GLN A C 1
ATOM 5354 O O . GLN A 1 694 ? 31.547 13.711 17.531 1 52.5 694 GLN A O 1
ATOM 5359 N N . ALA A 1 695 ? 30.391 12.352 16 1 61.44 695 ALA A N 1
ATOM 5360 C CA . ALA A 1 695 ? 30.328 13.43 15.016 1 61.44 695 ALA A CA 1
ATOM 5361 C C . ALA A 1 695 ? 29.469 14.578 15.523 1 61.44 695 ALA A C 1
ATOM 5363 O O . ALA A 1 695 ? 28.344 14.367 16.016 1 61.44 695 ALA A O 1
ATOM 5364 N N . SER A 1 696 ? 30 15.602 15.93 1 70.56 696 SER A N 1
ATOM 5365 C CA . SER A 1 696 ? 29.281 16.797 16.328 1 70.56 696 SER A CA 1
ATOM 5366 C C . SER A 1 696 ? 28.484 17.375 15.164 1 70.56 696 SER A C 1
ATOM 5368 O O . SER A 1 696 ? 29.062 17.781 14.148 1 70.56 696 SER A O 1
ATOM 5370 N N . ILE A 1 697 ? 27.125 17.109 15.195 1 83.62 697 ILE A N 1
ATOM 5371 C CA . ILE A 1 697 ? 26.281 17.656 14.148 1 83.62 697 ILE A CA 1
ATOM 5372 C C . ILE A 1 697 ? 25.766 19.031 14.57 1 83.62 697 ILE A C 1
ATOM 5374 O O . ILE A 1 697 ? 25.25 19.203 15.68 1 83.62 697 ILE A O 1
ATOM 5378 N N . LEU A 1 698 ? 26.016 19.938 13.727 1 88.69 698 LEU A N 1
ATOM 5379 C CA . LEU A 1 698 ? 25.484 21.281 13.938 1 88.69 698 LEU A CA 1
ATOM 5380 C C . LEU A 1 698 ? 24.078 21.422 13.344 1 88.69 698 LEU A C 1
ATOM 5382 O O . LEU A 1 698 ? 23.844 21.016 12.203 1 88.69 698 LEU A O 1
ATOM 5386 N N . VAL A 1 699 ? 23.219 21.906 14.211 1 92.69 699 VAL A N 1
ATOM 5387 C CA . VAL A 1 699 ? 21.844 22.094 13.742 1 92.69 699 VAL A CA 1
ATOM 5388 C C . VAL A 1 699 ? 21.516 23.594 13.703 1 92.69 699 VAL A C 1
ATOM 5390 O O . VAL A 1 699 ? 22.031 24.375 14.5 1 92.69 699 VAL A O 1
ATOM 5393 N N . THR A 1 700 ? 20.656 24 12.742 1 93.75 700 THR A N 1
ATOM 5394 C CA . THR A 1 700 ? 20.203 25.375 12.617 1 93.75 700 THR A CA 1
ATOM 5395 C C . THR A 1 700 ? 18.719 25.484 13.008 1 93.75 700 THR A C 1
ATOM 5397 O O . THR A 1 700 ? 17.844 25.062 12.25 1 93.75 700 THR A O 1
ATOM 5400 N N . PRO A 1 701 ? 18.422 26.062 14.125 1 92.56 701 PRO A N 1
ATOM 5401 C CA . PRO A 1 701 ? 17.016 26.219 14.539 1 92.56 701 PRO A CA 1
ATOM 5402 C C . PRO A 1 701 ? 16.344 27.406 13.867 1 92.56 701 PRO A C 1
ATOM 5404 O O . PRO A 1 701 ? 17.016 28.375 13.492 1 92.56 701 PRO A O 1
ATOM 5407 N N . GLU A 1 702 ? 15.094 27.203 13.727 1 90.5 702 GLU A N 1
ATOM 5408 C CA . GLU A 1 702 ? 14.297 28.344 13.281 1 90.5 702 GLU A CA 1
ATOM 5409 C C . GLU A 1 702 ? 13.898 29.234 14.453 1 90.5 702 GLU A C 1
ATOM 5411 O O . GLU A 1 702 ? 13.398 28.75 15.469 1 90.5 702 GLU A O 1
ATOM 5416 N N . ILE A 1 703 ? 14.203 30.5 14.398 1 87.31 703 ILE A N 1
ATOM 5417 C CA . ILE A 1 703 ? 13.906 31.422 15.484 1 87.31 703 ILE A CA 1
ATOM 5418 C C . ILE A 1 703 ? 12.883 32.469 15.023 1 87.31 703 ILE A C 1
ATOM 5420 O O . ILE A 1 703 ? 12.773 32.75 13.828 1 87.31 703 ILE A O 1
ATOM 5424 N N . LEU A 1 704 ? 12.062 32.781 16.031 1 86.44 704 LEU A N 1
ATOM 5425 C CA . LEU A 1 704 ? 11.086 33.844 15.773 1 86.44 704 LEU A CA 1
ATOM 5426 C C . LEU A 1 704 ? 11.75 35.219 15.844 1 86.44 704 LEU A C 1
ATOM 5428 O O . LEU A 1 704 ? 12.406 35.531 16.828 1 86.44 704 LEU A O 1
ATOM 5432 N N . VAL A 1 705 ? 11.68 35.844 14.742 1 85.5 705 VAL A N 1
ATOM 5433 C CA . VAL A 1 705 ? 12.219 37.219 14.727 1 85.5 705 VAL A CA 1
ATOM 5434 C C . VAL A 1 705 ? 11.078 38.219 14.555 1 85.5 705 VAL A C 1
ATOM 5436 O O . VAL A 1 705 ? 10.164 38 13.75 1 85.5 705 VAL A O 1
ATOM 5439 N N . ILE A 1 706 ? 10.977 39.188 15.555 1 81.12 706 ILE A N 1
ATOM 5440 C CA . ILE A 1 706 ? 9.992 40.25 15.461 1 81.12 706 ILE A CA 1
ATOM 5441 C C . ILE A 1 706 ? 10.445 41.281 14.438 1 81.12 706 ILE A C 1
ATOM 5443 O O . ILE A 1 706 ? 11.555 41.812 14.539 1 81.12 706 ILE A O 1
ATOM 5447 N N . ARG A 1 707 ? 9.641 41.281 13.531 1 81.56 707 ARG A N 1
ATOM 5448 C CA . ARG A 1 707 ? 9.891 42.312 12.508 1 81.56 707 ARG A CA 1
ATOM 5449 C C . ARG A 1 707 ? 8.836 43.406 12.57 1 81.56 707 ARG A C 1
ATOM 5451 O O . ARG A 1 707 ? 7.855 43.312 13.305 1 81.56 707 ARG A O 1
ATOM 5458 N N . TYR A 1 708 ? 9.18 44.656 12.164 1 83.56 708 TYR A N 1
ATOM 5459 C CA . TYR A 1 708 ? 8.297 45.812 12.195 1 83.56 708 TYR A CA 1
ATOM 5460 C C . TYR A 1 708 ? 7.988 46.312 10.781 1 83.56 708 TYR A C 1
ATOM 5462 O O . TYR A 1 708 ? 8.898 46.5 9.969 1 83.56 708 TYR A O 1
ATOM 5470 N N . ARG A 1 709 ? 6.699 46.219 10.562 1 86.31 709 ARG A N 1
ATOM 5471 C CA . ARG A 1 709 ? 6.27 46.875 9.32 1 86.31 709 ARG A CA 1
ATOM 5472 C C . ARG A 1 709 ? 6.414 48.375 9.414 1 86.31 709 ARG A C 1
ATOM 5474 O O . ARG A 1 709 ? 5.715 49.031 10.195 1 86.31 709 ARG A O 1
ATOM 5481 N N . LEU A 1 710 ? 7.199 49.031 8.594 1 84.44 710 LEU A N 1
ATOM 5482 C CA . LEU A 1 710 ? 7.586 50.406 8.672 1 84.44 710 LEU A CA 1
ATOM 5483 C C . LEU A 1 710 ? 6.395 51.344 8.406 1 84.44 710 LEU A C 1
ATOM 5485 O O . LEU A 1 710 ? 6.352 52.469 8.891 1 84.44 710 LEU A O 1
ATOM 5489 N N . ALA A 1 711 ? 5.391 50.719 7.801 1 85.94 711 ALA A N 1
ATOM 5490 C CA . ALA A 1 711 ? 4.234 51.562 7.496 1 85.94 711 ALA A CA 1
ATOM 5491 C C . ALA A 1 711 ? 3.492 51.938 8.766 1 85.94 711 ALA A C 1
ATOM 5493 O O . ALA A 1 711 ? 2.963 53.062 8.867 1 85.94 711 ALA A O 1
ATOM 5494 N N . TYR A 1 712 ? 3.604 51.156 9.75 1 84.44 712 TYR A N 1
ATOM 5495 C CA . TYR A 1 712 ? 2.9 51.438 11 1 84.44 712 TYR A CA 1
ATOM 5496 C C . TYR A 1 712 ? 3.734 52.312 11.906 1 84.44 712 TYR A C 1
ATOM 5498 O O . TYR A 1 712 ? 3.23 52.844 12.898 1 84.44 712 TYR A O 1
ATOM 5506 N N . GLY A 1 713 ? 4.953 52.531 11.531 1 83.81 713 GLY A N 1
ATOM 5507 C CA . GLY A 1 713 ? 5.836 53.375 12.305 1 83.81 713 GLY A CA 1
ATOM 5508 C C . GLY A 1 713 ? 5.812 54.812 11.852 1 83.81 713 GLY A C 1
ATOM 5509 O O . GLY A 1 713 ? 6.367 55.688 12.523 1 83.81 713 GLY A O 1
ATOM 5510 N N . VAL A 1 714 ? 5.062 55.094 10.883 1 87.31 714 VAL A N 1
ATOM 5511 C CA . VAL A 1 714 ? 5.059 56.469 10.328 1 87.31 714 VAL A CA 1
ATOM 5512 C C . VAL A 1 714 ? 4.441 57.406 11.336 1 87.31 714 VAL A C 1
ATOM 5514 O O . VAL A 1 714 ? 5.008 58.469 11.625 1 87.31 714 VAL A O 1
ATOM 5517 N N . PRO A 1 715 ? 3.312 57.125 11.945 1 82.44 715 PRO A N 1
ATOM 5518 C CA . PRO A 1 715 ? 2.758 58.062 12.93 1 82.44 715 PRO A CA 1
ATOM 5519 C C . PRO A 1 715 ? 3.688 58.281 14.125 1 82.44 715 PRO A C 1
ATOM 5521 O O . PRO A 1 715 ? 3.762 59.375 14.648 1 82.44 715 PRO A O 1
ATOM 5524 N N . ALA A 1 716 ? 4.41 57.281 14.492 1 83.75 716 ALA A N 1
ATOM 5525 C CA . ALA A 1 716 ? 5.359 57.438 15.586 1 83.75 716 ALA A CA 1
ATOM 5526 C C . ALA A 1 716 ? 6.531 58.344 15.18 1 83.75 716 ALA A C 1
ATOM 5528 O O . ALA A 1 716 ? 7.008 59.156 15.977 1 83.75 716 ALA A O 1
ATOM 5529 N N . ALA A 1 717 ? 6.902 58.188 13.969 1 88.62 717 ALA A N 1
ATOM 5530 C CA . ALA A 1 717 ? 7.996 59.031 13.484 1 88.62 717 ALA A CA 1
ATOM 5531 C C . ALA A 1 717 ? 7.57 60.5 13.414 1 88.62 717 ALA A C 1
ATOM 5533 O O . ALA A 1 717 ? 8.32 61.406 13.82 1 88.62 717 ALA A O 1
ATOM 5534 N N . ILE A 1 718 ? 6.344 60.719 13.039 1 86.19 718 ILE A N 1
ATOM 5535 C CA . ILE A 1 718 ? 5.816 62.062 12.945 1 86.19 718 ILE A CA 1
ATOM 5536 C C . ILE A 1 718 ? 5.684 62.656 14.344 1 86.19 718 ILE A C 1
ATOM 5538 O O . ILE A 1 718 ? 6.059 63.812 14.578 1 86.19 718 ILE A O 1
ATOM 5542 N N . SER A 1 719 ? 5.234 61.812 15.203 1 84.25 719 SER A N 1
ATOM 5543 C CA . SER A 1 719 ? 5.078 62.281 16.578 1 84.25 719 SER A CA 1
ATOM 5544 C C . SER A 1 719 ? 6.43 62.562 17.219 1 84.25 719 SER A C 1
ATOM 5546 O O . SER A 1 719 ? 6.582 63.562 17.953 1 84.25 719 SER A O 1
ATOM 5548 N N . ALA A 1 720 ? 7.32 61.781 16.938 1 87.31 720 ALA A N 1
ATOM 5549 C CA . ALA A 1 720 ? 8.656 62 17.516 1 87.31 720 ALA A CA 1
ATOM 5550 C C . ALA A 1 720 ? 9.312 63.25 16.953 1 87.31 720 ALA A C 1
ATOM 5552 O O . ALA A 1 720 ? 9.938 64 17.703 1 87.31 720 ALA A O 1
ATOM 5553 N N . VAL A 1 721 ? 9.078 63.531 15.719 1 88.94 721 VAL A N 1
ATOM 5554 C CA . VAL A 1 721 ? 9.625 64.75 15.102 1 88.94 721 VAL A CA 1
ATOM 5555 C C . VAL A 1 721 ? 8.93 65.938 15.68 1 88.94 721 VAL A C 1
ATOM 5557 O O . VAL A 1 721 ? 9.586 66.938 15.969 1 88.94 721 VAL A O 1
ATOM 5560 N N . ALA A 1 722 ? 7.637 65.812 15.953 1 83.06 722 ALA A N 1
ATOM 5561 C CA . ALA A 1 722 ? 6.879 66.938 16.516 1 83.06 722 ALA A CA 1
ATOM 5562 C C . ALA A 1 722 ? 7.324 67.25 17.938 1 83.06 722 ALA A C 1
ATOM 5564 O O . ALA A 1 722 ? 7.555 68.375 18.297 1 83.06 722 ALA A O 1
ATOM 5565 N N . VAL A 1 723 ? 7.512 66.188 18.672 1 81.06 723 VAL A N 1
ATOM 5566 C CA . VAL A 1 723 ? 7.949 66.375 20.047 1 81.06 723 VAL A CA 1
ATOM 5567 C C . VAL A 1 723 ? 9.383 66.938 20.062 1 81.06 723 VAL A C 1
ATOM 5569 O O . VAL A 1 723 ? 9.719 67.812 20.875 1 81.06 723 VAL A O 1
ATOM 5572 N N . PHE A 1 724 ? 10.078 66.438 19.125 1 85.94 724 PHE A N 1
ATOM 5573 C CA . PHE A 1 724 ? 11.461 66.938 19.047 1 85.94 724 PHE A CA 1
ATOM 5574 C C . PHE A 1 724 ? 11.531 68.375 18.656 1 85.94 724 PHE A C 1
ATOM 5576 O O . PHE A 1 724 ? 12.297 69.125 19.25 1 85.94 724 PHE A O 1
ATOM 5583 N N . LEU A 1 725 ? 10.68 68.812 17.781 1 82.19 725 LEU A N 1
ATOM 5584 C CA . LEU A 1 725 ? 10.633 70.188 17.359 1 82.19 725 LEU A CA 1
ATOM 5585 C C . LEU A 1 725 ? 10.18 71.125 18.5 1 82.19 725 LEU A C 1
ATOM 5587 O O . LEU A 1 725 ? 10.734 72.188 18.688 1 82.19 725 LEU A O 1
ATOM 5591 N N . ILE A 1 726 ? 9.312 70.625 19.281 1 76.44 726 ILE A N 1
ATOM 5592 C CA . ILE A 1 726 ? 8.828 71.438 20.422 1 76.44 726 ILE A CA 1
ATOM 5593 C C . ILE A 1 726 ? 9.914 71.5 21.484 1 76.44 726 ILE A C 1
ATOM 5595 O O . ILE A 1 726 ? 10.125 72.562 22.078 1 76.44 726 ILE A O 1
ATOM 5599 N N . ALA A 1 727 ? 10.617 70.375 21.625 1 79.69 727 ALA A N 1
ATOM 5600 C CA . ALA A 1 727 ? 11.703 70.375 22.594 1 79.69 727 ALA A CA 1
ATOM 5601 C C . ALA A 1 727 ? 12.836 71.312 22.156 1 79.69 727 ALA A C 1
ATOM 5603 O O . ALA A 1 727 ? 13.375 72.062 22.969 1 79.69 727 ALA A O 1
ATOM 5604 N N . CYS A 1 728 ? 13.07 71.312 20.953 1 82.5 728 CYS A N 1
ATOM 5605 C CA . CYS A 1 728 ? 14.125 72.188 20.422 1 82.5 728 CYS A CA 1
ATOM 5606 C C . CYS A 1 728 ? 13.734 73.625 20.5 1 82.5 728 CYS A C 1
ATOM 5608 O O . CYS A 1 728 ? 14.547 74.5 20.891 1 82.5 728 CYS A O 1
ATOM 5610 N N . LEU A 1 729 ? 12.539 73.938 20.266 1 74.5 729 LEU A N 1
ATOM 5611 C CA . LEU A 1 729 ? 12.039 75.312 20.359 1 74.5 729 LEU A CA 1
ATOM 5612 C C . LEU A 1 729 ? 12.031 75.812 21.797 1 74.5 729 LEU A C 1
ATOM 5614 O O . LEU A 1 729 ? 12.383 76.938 22.062 1 74.5 729 LEU A O 1
ATOM 5618 N N . SER A 1 730 ? 11.797 74.875 22.609 1 73.06 730 SER A N 1
ATOM 5619 C CA . SER A 1 730 ? 11.797 75.25 24.016 1 73.06 730 SER A CA 1
ATOM 5620 C C . SER A 1 730 ? 13.219 75.5 24.516 1 73.06 730 SER A C 1
ATOM 5622 O O . SER A 1 730 ? 13.461 76.375 25.281 1 73.06 730 SER A O 1
ATOM 5624 N N . LEU A 1 731 ? 14.016 74.688 24.016 1 75.44 731 LEU A N 1
ATOM 5625 C CA . LEU A 1 731 ? 15.422 74.812 24.391 1 75.44 731 LEU A CA 1
ATOM 5626 C C . LEU A 1 731 ? 16 76.062 23.797 1 75.44 731 LEU A C 1
ATOM 5628 O O . LEU A 1 731 ? 16.75 76.812 24.453 1 75.44 731 LEU A O 1
ATOM 5632 N N . ALA A 1 732 ? 15.719 76.438 22.609 1 73.81 732 ALA A N 1
ATOM 5633 C CA . ALA A 1 732 ? 16.203 77.625 21.953 1 73.81 732 ALA A CA 1
ATOM 5634 C C . ALA A 1 732 ? 15.672 78.875 22.641 1 73.81 732 ALA A C 1
ATOM 5636 O O . ALA A 1 732 ? 16.406 79.875 22.828 1 73.81 732 ALA A O 1
ATOM 5637 N N . LEU A 1 733 ? 14.547 78.812 23.094 1 68.56 733 LEU A N 1
ATOM 5638 C CA . LEU A 1 733 ? 13.945 80 23.781 1 68.56 733 LEU A CA 1
ATOM 5639 C C . LEU A 1 733 ? 14.562 80.188 25.172 1 68.56 733 LEU A C 1
ATOM 5641 O O . LEU A 1 733 ? 14.742 81.312 25.625 1 68.56 733 LEU A O 1
ATOM 5645 N N . THR A 1 734 ? 14.859 79 25.625 1 68.88 734 THR A N 1
ATOM 5646 C CA . THR A 1 734 ? 15.5 79.062 26.922 1 68.88 734 THR A CA 1
ATOM 5647 C C . THR A 1 734 ? 16.922 79.562 26.797 1 68.88 734 THR A C 1
ATOM 5649 O O . THR A 1 734 ? 17.406 80.312 27.672 1 68.88 734 THR A O 1
ATOM 5652 N N . CYS A 1 735 ? 17.547 79.188 25.844 1 65.25 735 CYS A N 1
ATOM 5653 C CA . CYS A 1 735 ? 18.922 79.625 25.672 1 65.25 735 CYS A CA 1
ATOM 5654 C C . CYS A 1 735 ? 19 81.062 25.25 1 65.25 735 CYS A C 1
ATOM 5656 O O . CYS A 1 735 ? 19.938 81.812 25.609 1 65.25 735 CYS A O 1
ATOM 5658 N N . ASN A 1 736 ? 18.328 81.562 24.328 1 58.09 736 ASN A N 1
ATOM 5659 C CA . ASN A 1 736 ? 18.406 82.938 23.812 1 58.09 736 ASN A CA 1
ATOM 5660 C C . ASN A 1 736 ? 17.734 83.938 24.734 1 58.09 736 ASN A C 1
ATOM 5662 O O . ASN A 1 736 ? 17.891 85.125 24.578 1 58.09 736 ASN A O 1
ATOM 5666 N N . GLY A 1 737 ? 16.828 83.438 25.578 1 54.19 737 GLY A N 1
ATOM 5667 C CA . GLY A 1 737 ? 16.094 84.438 26.344 1 54.19 737 GLY A CA 1
ATOM 5668 C C . GLY A 1 737 ? 16.641 84.688 27.75 1 54.19 737 GLY A C 1
ATOM 5669 O O . GLY A 1 737 ? 17.109 83.688 28.375 1 54.19 737 GLY A O 1
ATOM 5670 N N . GLN A 1 738 ? 17.25 85.812 28.047 1 49.41 738 GLN A N 1
ATOM 5671 C CA . GLN A 1 738 ? 17.766 86.25 29.328 1 49.41 738 GLN A CA 1
ATOM 5672 C C . GLN A 1 738 ? 16.953 85.688 30.484 1 49.41 738 GLN A C 1
ATOM 5674 O O . GLN A 1 738 ? 17.516 85.25 31.5 1 49.41 738 GLN A O 1
ATOM 5679 N N . ASP A 1 739 ? 15.656 86.062 30.75 1 51.25 739 ASP A N 1
ATOM 5680 C CA . ASP A 1 739 ? 14.82 85.688 31.891 1 51.25 739 ASP A CA 1
ATOM 5681 C C . ASP A 1 739 ? 14.211 84.312 31.688 1 51.25 739 ASP A C 1
ATOM 5683 O O . ASP A 1 739 ? 13.016 84.188 31.406 1 51.25 739 ASP A O 1
ATOM 5687 N N . GLY A 1 740 ? 14.789 83.312 31.172 1 53.38 740 GLY A N 1
ATOM 5688 C CA . GLY A 1 740 ? 14.375 82 30.797 1 53.38 740 GLY A CA 1
ATOM 5689 C C . GLY A 1 740 ? 13.453 81.312 31.828 1 53.38 740 GLY A C 1
ATOM 5690 O O . GLY A 1 740 ? 12.43 81.938 32.188 1 53.38 740 GLY A O 1
ATOM 5691 N N . VAL A 1 741 ? 14 80.25 32.531 1 63.06 741 VAL A N 1
ATOM 5692 C CA . VAL A 1 741 ? 13.273 79.562 33.562 1 63.06 741 VAL A CA 1
ATOM 5693 C C . VAL A 1 741 ? 12.852 80.5 34.656 1 63.06 741 VAL A C 1
ATOM 5695 O O . VAL A 1 741 ? 11.75 80.375 35.219 1 63.06 741 VAL A O 1
ATOM 5698 N N . ALA A 1 742 ? 13.75 81.438 34.906 1 64.12 742 ALA A N 1
ATOM 5699 C CA . ALA A 1 742 ? 13.445 82.438 35.938 1 64.12 742 ALA A CA 1
ATOM 5700 C C . ALA A 1 742 ? 12.32 83.375 35.5 1 64.12 742 ALA A C 1
ATOM 5702 O O . ALA A 1 742 ? 11.461 83.75 36.281 1 64.12 742 ALA A O 1
ATOM 5703 N N . GLY A 1 743 ? 12.43 83.688 34.219 1 63.69 743 GLY A N 1
ATOM 5704 C CA . GLY A 1 743 ? 11.359 84.5 33.719 1 63.69 743 GLY A CA 1
ATOM 5705 C C . GLY A 1 743 ? 10.023 83.812 33.656 1 63.69 743 GLY A C 1
ATOM 5706 O O . GLY A 1 743 ? 8.984 84.375 33.969 1 63.69 743 GLY A O 1
ATOM 5707 N N . MET A 1 744 ? 10.016 82.5 33.375 1 69.25 744 MET A N 1
ATOM 5708 C CA . MET A 1 744 ? 8.773 81.75 33.375 1 69.25 744 MET A CA 1
ATOM 5709 C C . MET A 1 744 ? 8.234 81.562 34.781 1 69.25 744 MET A C 1
ATOM 5711 O O . MET A 1 744 ? 7.016 81.625 35 1 69.25 744 MET A O 1
ATOM 5715 N N . ARG A 1 745 ? 9.125 81.438 35.656 1 71.31 745 ARG A N 1
ATOM 5716 C CA . ARG A 1 745 ? 8.711 81.375 37.062 1 71.31 745 ARG A CA 1
ATOM 5717 C C . ARG A 1 745 ? 8.062 82.688 37.5 1 71.31 745 ARG A C 1
ATOM 5719 O O . ARG A 1 745 ? 7.047 82.625 38.188 1 71.31 745 ARG A O 1
ATOM 5726 N N . LYS A 1 746 ? 8.781 83.75 37.125 1 69.69 746 LYS A N 1
ATOM 5727 C CA . LYS A 1 746 ? 8.219 85.062 37.469 1 69.69 746 LYS A CA 1
ATOM 5728 C C . LYS A 1 746 ? 6.852 85.25 36.844 1 69.69 746 LYS A C 1
ATOM 5730 O O . LYS A 1 746 ? 5.926 85.75 37.469 1 69.69 746 LYS A O 1
ATOM 5735 N N . HIS A 1 747 ? 6.754 84.688 35.656 1 70.69 747 HIS A N 1
ATOM 5736 C CA . HIS A 1 747 ? 5.48 84.812 34.969 1 70.69 747 HIS A CA 1
ATOM 5737 C C . HIS A 1 747 ? 4.414 83.938 35.594 1 70.69 747 HIS A C 1
ATOM 5739 O O . HIS A 1 747 ? 3.256 84.312 35.719 1 70.69 747 HIS A O 1
ATOM 5745 N N . LEU A 1 748 ? 4.73 82.812 36.031 1 74.12 748 LEU A N 1
ATOM 5746 C CA . LEU A 1 748 ? 3.801 81.875 36.656 1 74.12 748 LEU A CA 1
ATOM 5747 C C . LEU A 1 748 ? 3.363 82.438 38.031 1 74.12 748 LEU A C 1
ATOM 5749 O O . LEU A 1 748 ? 2.197 82.312 38.406 1 74.12 748 LEU A O 1
ATOM 5753 N N . GLN A 1 749 ? 4.203 83 38.656 1 75.75 749 GLN A N 1
ATOM 5754 C CA . GLN A 1 749 ? 3.893 83.625 39.969 1 75.75 749 GLN A CA 1
ATOM 5755 C C . GLN A 1 749 ? 3.01 84.812 39.844 1 75.75 749 GLN A C 1
ATOM 5757 O O . GLN A 1 749 ? 2.145 85.062 40.688 1 75.75 749 GLN A O 1
ATOM 5762 N N . GLN A 1 750 ? 3.264 85.5 38.812 1 73.12 750 GLN A N 1
ATOM 5763 C CA . GLN A 1 750 ? 2.457 86.688 38.562 1 73.12 750 GLN A CA 1
ATOM 5764 C C . GLN A 1 750 ? 1.05 86.375 38.125 1 73.12 750 GLN A C 1
ATOM 5766 O O . GLN A 1 750 ? 0.136 87.188 38.188 1 73.12 750 GLN A O 1
ATOM 5771 N N . LEU A 1 751 ? 0.917 85.062 37.719 1 74.81 751 LEU A N 1
ATOM 5772 C CA . LEU A 1 751 ? -0.382 84.688 37.219 1 74.81 751 LEU A CA 1
ATOM 5773 C C . LEU A 1 751 ? -1.133 83.812 38.25 1 74.81 751 LEU A C 1
ATOM 5775 O O . LEU A 1 751 ? -2.289 83.5 38.062 1 74.81 751 LEU A O 1
ATOM 5779 N N . ALA A 1 752 ? -0.622 83.688 39.438 1 77.5 752 ALA A N 1
ATOM 5780 C CA . ALA A 1 752 ? -1.283 82.938 40.5 1 77.5 752 ALA A CA 1
ATOM 5781 C C . ALA A 1 752 ? -2.297 83.812 41.25 1 77.5 752 ALA A C 1
ATOM 5783 O O . ALA A 1 752 ? -1.944 84.875 41.781 1 77.5 752 ALA A O 1
ATOM 5784 N N . PRO A 1 753 ? -3.516 83.438 41.156 1 76.75 753 PRO A N 1
ATOM 5785 C CA . PRO A 1 753 ? -4.551 84.312 41.719 1 76.75 753 PRO A CA 1
ATOM 5786 C C . PRO A 1 753 ? -4.324 84.562 43.188 1 76.75 753 PRO A C 1
ATOM 5788 O O . PRO A 1 753 ? -4.547 85.688 43.656 1 76.75 753 PRO A O 1
ATOM 5791 N N . GLY A 1 754 ? -3.883 83.625 44.031 1 75.62 754 GLY A N 1
ATOM 5792 C CA . GLY A 1 754 ? -3.637 83.875 45.438 1 75.62 754 GLY A CA 1
ATOM 5793 C C . GLY A 1 754 ? -2.607 85 45.656 1 75.62 754 GLY A C 1
ATOM 5794 O O . GLY A 1 754 ? -2.793 85.875 46.531 1 75.62 754 GLY A O 1
ATOM 5795 N N . ARG A 1 755 ? -1.7 85 44.906 1 77.25 755 ARG A N 1
ATOM 5796 C CA . ARG A 1 755 ? -0.647 86 45.031 1 77.25 755 ARG A CA 1
ATOM 5797 C C . ARG A 1 755 ? -1.126 87.375 44.531 1 77.25 755 ARG A C 1
ATOM 5799 O O . ARG A 1 755 ? -0.766 88.438 45.094 1 77.25 755 ARG A O 1
ATOM 5806 N N . ILE A 1 756 ? -1.924 87.312 43.5 1 77.88 756 ILE A N 1
ATOM 5807 C CA . ILE A 1 756 ? -2.441 88.562 42.969 1 77.88 756 ILE A CA 1
ATOM 5808 C C . ILE A 1 756 ? -3.342 89.25 44.031 1 77.88 756 ILE A C 1
ATOM 5810 O O . ILE A 1 756 ? -3.221 90.438 44.281 1 77.88 756 ILE A O 1
ATOM 5814 N N . TYR A 1 757 ? -4.062 88.5 44.656 1 76.5 757 TYR A N 1
ATOM 5815 C CA . TYR A 1 757 ? -4.973 89.062 45.656 1 76.5 757 TYR A CA 1
ATOM 5816 C C . TYR A 1 757 ? -4.207 89.562 46.875 1 76.5 757 TYR A C 1
ATOM 5818 O O . TYR A 1 757 ? -4.531 90.625 47.406 1 76.5 757 TYR A O 1
ATOM 5826 N N . THR A 1 758 ? -3.219 88.875 47.25 1 76.75 758 THR A N 1
ATOM 5827 C CA . THR A 1 758 ? -2.502 89.312 48.469 1 76.75 758 THR A CA 1
ATOM 5828 C C . THR A 1 758 ? -1.601 90.5 48.188 1 76.75 758 THR A C 1
ATOM 5830 O O . THR A 1 758 ? -1.287 91.25 49.094 1 76.75 758 THR A O 1
ATOM 5833 N N . THR A 1 759 ? -1.251 90.625 47 1 74.25 759 THR A N 1
ATOM 5834 C CA . THR A 1 759 ? -0.388 91.75 46.688 1 74.25 759 THR A CA 1
ATOM 5835 C C . THR A 1 759 ? -1.212 93 46.438 1 74.25 759 THR A C 1
ATOM 5837 O O . THR A 1 759 ? -0.836 94.125 46.875 1 74.25 759 THR A O 1
ATOM 5840 N N . LEU A 1 760 ? -2.377 92.812 45.875 1 74 760 LEU A N 1
ATOM 5841 C CA . LEU A 1 760 ? -3.131 94 45.469 1 74 760 LEU A CA 1
ATOM 5842 C C . LEU A 1 760 ? -4.059 94.438 46.625 1 74 760 LEU A C 1
ATOM 5844 O O . LEU A 1 760 ? -4.402 95.625 46.719 1 74 760 LEU A O 1
ATOM 5848 N N . LEU A 1 761 ? -4.484 93.625 47.5 1 68.75 761 LEU A N 1
ATOM 5849 C CA . LEU A 1 761 ? -5.418 94 48.562 1 68.75 761 LEU A CA 1
ATOM 5850 C C . LEU A 1 761 ? -4.676 94.375 49.844 1 68.75 761 LEU A C 1
ATOM 5852 O O . LEU A 1 761 ? -5.258 94.938 50.781 1 68.75 761 LEU A O 1
ATOM 5856 N N . ALA A 1 762 ? -3.42 94.125 50.031 1 60.22 762 ALA A N 1
ATOM 5857 C CA . ALA A 1 762 ? -2.678 94.5 51.219 1 60.22 762 ALA A CA 1
ATOM 5858 C C . ALA A 1 762 ? -2.215 95.938 51.125 1 60.22 762 ALA A C 1
ATOM 5860 O O . ALA A 1 762 ? -1.978 96.438 50.031 1 60.22 762 ALA A O 1
ATOM 5861 N N . PRO A 1 763 ? -2.396 96.812 52.25 1 54.16 763 PRO A N 1
ATOM 5862 C CA . PRO A 1 763 ? -1.978 98.188 52.219 1 54.16 763 PRO A CA 1
ATOM 5863 C C . PRO A 1 763 ? -0.573 98.375 51.656 1 54.16 763 PRO A C 1
ATOM 5865 O O . PRO A 1 763 ? 0.248 97.438 51.719 1 54.16 763 PRO A O 1
ATOM 5868 N N . GLN A 1 764 ? -0.197 99.438 51.062 1 50.28 764 GLN A N 1
ATOM 5869 C CA . GLN A 1 764 ? 1.042 99.812 50.375 1 50.28 764 GLN A CA 1
ATOM 5870 C C . GLN A 1 764 ? 2.248 99.625 51.281 1 50.28 764 GLN A C 1
ATOM 5872 O O . GLN A 1 764 ? 2.291 100.125 52.406 1 50.28 764 GLN A O 1
ATOM 5877 N N . GLY A 1 765 ? 3.256 98.688 51.156 1 52.62 765 GLY A N 1
ATOM 5878 C CA . GLY A 1 765 ? 4.48 98.375 51.906 1 52.62 765 GLY A CA 1
ATOM 5879 C C . GLY A 1 765 ? 4.48 97 52.562 1 52.62 765 GLY A C 1
ATOM 5880 O O . GLY A 1 765 ? 5.531 96.5 52.969 1 52.62 765 GLY A O 1
ATOM 5881 N N . THR A 1 766 ? 3.371 96.438 53 1 53.75 766 THR A N 1
ATOM 5882 C CA . THR A 1 766 ? 3.309 95.188 53.781 1 53.75 766 THR A CA 1
ATOM 5883 C C . THR A 1 766 ? 2.916 94 52.938 1 53.75 766 THR A C 1
ATOM 5885 O O . THR A 1 766 ? 2.883 92.875 53.406 1 53.75 766 THR A O 1
ATOM 5888 N N . GLY A 1 767 ? 2.584 94.062 51.719 1 55.88 767 GLY A N 1
ATOM 5889 C CA . GLY A 1 767 ? 1.986 93 50.938 1 55.88 767 GLY A CA 1
ATOM 5890 C C . GLY A 1 767 ? 3.01 92.188 50.219 1 55.88 767 GLY A C 1
ATOM 5891 O O . GLY A 1 767 ? 4.215 92.375 50.344 1 55.88 767 GLY A O 1
ATOM 5892 N N . SER A 1 768 ? 2.65 91 49.688 1 64.31 768 SER A N 1
ATOM 5893 C CA . SER A 1 768 ? 3.533 90.062 49.031 1 64.31 768 SER A CA 1
ATOM 5894 C C . SER A 1 768 ? 4.078 90.562 47.719 1 64.31 768 SER A C 1
ATOM 5896 O O . SER A 1 768 ? 3.451 91.438 47.094 1 64.31 768 SER A O 1
ATOM 5898 N N . ASP A 1 769 ? 5.418 90.562 47.469 1 63.25 769 ASP A N 1
ATOM 5899 C CA . ASP A 1 769 ? 6.074 90.875 46.219 1 63.25 769 ASP A CA 1
ATOM 5900 C C . ASP A 1 769 ? 5.812 89.812 45.125 1 63.25 769 ASP A C 1
ATOM 5902 O O . ASP A 1 769 ? 5.746 88.625 45.438 1 63.25 769 ASP A O 1
ATOM 5906 N N . LEU A 1 770 ? 5.336 90.312 43.969 1 69.12 770 LEU A N 1
ATOM 5907 C CA . LEU A 1 770 ? 5.023 89.375 42.844 1 69.12 770 LEU A CA 1
ATOM 5908 C C . LEU A 1 770 ? 6.234 88.562 42.5 1 69.12 770 LEU A C 1
ATOM 5910 O O . LEU A 1 770 ? 6.094 87.5 41.812 1 69.12 770 LEU A O 1
ATOM 5914 N N . ALA A 1 771 ? 7.445 88.875 43 1 64.69 771 ALA A N 1
ATOM 5915 C CA . ALA A 1 771 ? 8.664 88.125 42.625 1 64.69 771 ALA A CA 1
ATOM 5916 C C . ALA A 1 771 ? 9.141 87.25 43.781 1 64.69 771 ALA A C 1
ATOM 5918 O O . ALA A 1 771 ? 10.148 86.562 43.625 1 64.69 771 ALA A O 1
ATOM 5919 N N . MET A 1 772 ? 8.469 87.312 44.875 1 71.25 772 MET A N 1
ATOM 5920 C CA . MET A 1 772 ? 8.875 86.5 46.031 1 71.25 772 MET A CA 1
ATOM 5921 C C . MET A 1 772 ? 8.828 85 45.719 1 71.25 772 MET A C 1
ATOM 5923 O O . MET A 1 772 ? 7.973 84.562 44.969 1 71.25 772 MET A O 1
ATOM 5927 N N . ARG A 1 773 ? 9.734 84.312 46.312 1 72.12 773 ARG A N 1
ATOM 5928 C CA . ARG A 1 773 ? 9.812 82.875 46.062 1 72.12 773 ARG A CA 1
ATOM 5929 C C . ARG A 1 773 ? 8.562 82.125 46.594 1 72.12 773 ARG A C 1
ATOM 5931 O O . ARG A 1 773 ? 7.992 82.562 47.594 1 72.12 773 ARG A O 1
ATOM 5938 N N . GLY A 1 774 ? 8.062 81.125 45.875 1 70.12 774 GLY A N 1
ATOM 5939 C CA . GLY A 1 774 ? 6.832 80.375 46.188 1 70.12 774 GLY A CA 1
ATOM 5940 C C . GLY A 1 774 ? 6.773 79.875 47.594 1 70.12 774 GLY A C 1
ATOM 5941 O O . GLY A 1 774 ? 5.738 80 48.281 1 70.12 774 GLY A O 1
ATOM 5942 N N . LYS A 1 775 ? 7.82 79.5 48.156 1 70.25 775 LYS A N 1
ATOM 5943 C CA . LYS A 1 775 ? 7.871 78.938 49.5 1 70.25 775 LYS A CA 1
ATOM 5944 C C . LYS A 1 775 ? 7.688 80.062 50.531 1 70.25 775 LYS A C 1
ATOM 5946 O O . LYS A 1 775 ? 6.977 79.875 51.531 1 70.25 775 LYS A O 1
ATOM 5951 N N . ASP A 1 776 ? 8.352 81.188 50.312 1 73.38 776 ASP A N 1
ATOM 5952 C CA . ASP A 1 776 ? 8.266 82.312 51.25 1 73.38 776 ASP A CA 1
ATOM 5953 C C . ASP A 1 776 ? 6.883 82.938 51.188 1 73.38 776 ASP A C 1
ATOM 5955 O O . ASP A 1 776 ? 6.34 83.375 52.219 1 73.38 776 ASP A O 1
ATOM 5959 N N . TRP A 1 777 ? 6.324 82.938 50.062 1 78.06 777 TRP A N 1
ATOM 5960 C CA . TRP A 1 777 ? 4.98 83.5 49.938 1 78.06 777 TRP A CA 1
ATOM 5961 C C . TRP A 1 777 ? 3.963 82.625 50.656 1 78.06 777 TRP A C 1
ATOM 5963 O O . TRP A 1 777 ? 3.092 83.125 51.375 1 78.06 777 TRP A O 1
ATOM 5973 N N . ASN A 1 778 ? 4.09 81.312 50.531 1 72.81 778 ASN A N 1
ATOM 5974 C CA . ASN A 1 778 ? 3.143 80.438 51.156 1 72.81 778 ASN A CA 1
ATOM 5975 C C . ASN A 1 778 ? 3.244 80.438 52.688 1 72.81 778 ASN A C 1
ATOM 5977 O O . ASN A 1 778 ? 2.232 80.375 53.375 1 72.81 778 ASN A O 1
ATOM 5981 N N . ARG A 1 779 ? 4.367 80.75 53.188 1 69.94 779 ARG A N 1
ATOM 5982 C CA . ARG A 1 779 ? 4.586 80.812 54.625 1 69.94 779 ARG A CA 1
ATOM 5983 C C . ARG A 1 779 ? 4.074 82.125 55.188 1 69.94 779 ARG A C 1
ATOM 5985 O O . ARG A 1 779 ? 3.457 82.125 56.25 1 69.94 779 ARG A O 1
ATOM 5992 N N . ARG A 1 780 ? 4.258 83.188 54.438 1 69.5 780 ARG A N 1
ATOM 5993 C CA . ARG A 1 780 ? 3.961 84.5 55 1 69.5 780 ARG A CA 1
ATOM 5994 C C . ARG A 1 780 ? 2.555 84.938 54.625 1 69.5 780 ARG A C 1
ATOM 5996 O O . ARG A 1 780 ? 1.865 85.562 55.406 1 69.5 780 ARG A O 1
ATOM 6003 N N . PHE A 1 781 ? 2.211 84.5 53.438 1 72.62 781 PHE A N 1
ATOM 6004 C CA . PHE A 1 781 ? 0.967 85.125 52.969 1 72.62 781 PHE A CA 1
ATOM 6005 C C . PHE A 1 781 ? -0.017 84 52.531 1 72.62 781 PHE A C 1
ATOM 6007 O O . PHE A 1 781 ? -1.172 84.312 52.219 1 72.62 781 PHE A O 1
ATOM 6014 N N . GLY A 1 782 ? 0.331 82.875 52.5 1 68.12 782 GLY A N 1
ATOM 6015 C CA . GLY A 1 782 ? -0.519 81.812 52 1 68.12 782 GLY A CA 1
ATOM 6016 C C . GLY A 1 782 ? -1.732 81.562 52.906 1 68.12 782 GLY A C 1
ATOM 6017 O O . GLY A 1 782 ? -2.775 81.125 52.406 1 68.12 782 GLY A O 1
ATOM 6018 N N . ALA A 1 783 ? -1.666 82 54.031 1 64.5 783 ALA A N 1
ATOM 6019 C CA . ALA A 1 783 ? -2.73 81.75 55 1 64.5 783 ALA A CA 1
ATOM 6020 C C . ALA A 1 783 ? -3.654 82.938 55.156 1 64.5 783 ALA A C 1
ATOM 6022 O O . ALA A 1 783 ? -4.539 82.938 56 1 64.5 783 ALA A O 1
ATOM 6023 N N . HIS A 1 784 ? -3.5 84 54.312 1 72 784 HIS A N 1
ATOM 6024 C CA . HIS A 1 784 ? -4.367 85.125 54.406 1 72 784 HIS A CA 1
ATOM 6025 C C . HIS A 1 784 ? -5.75 84.875 53.844 1 72 784 HIS A C 1
ATOM 6027 O O . HIS A 1 784 ? -5.871 84.188 52.812 1 72 784 HIS A O 1
ATOM 6033 N N . VAL A 1 785 ? -6.805 85.125 54.562 1 68.06 785 VAL A N 1
ATOM 6034 C CA . VAL A 1 785 ? -8.188 84.875 54.188 1 68.06 785 VAL A CA 1
ATOM 6035 C C . VAL A 1 785 ? -8.648 86 53.188 1 68.06 785 VAL A C 1
ATOM 6037 O O . VAL A 1 785 ? -8.484 87.188 53.438 1 68.06 785 VAL A O 1
ATOM 6040 N N . ILE A 1 786 ? -8.945 85.625 52.031 1 73 786 ILE A N 1
ATOM 6041 C CA . ILE A 1 786 ? -9.422 86.562 51 1 73 786 ILE A CA 1
ATOM 6042 C C . ILE A 1 786 ? -10.938 86.438 50.844 1 73 786 ILE A C 1
ATOM 6044 O O . ILE A 1 786 ? -11.445 85.312 50.562 1 73 786 ILE A O 1
ATOM 6048 N N . ASP A 1 787 ? -11.719 87.375 51.25 1 60.44 787 ASP A N 1
ATOM 6049 C CA . ASP A 1 787 ? -13.172 87.375 51.125 1 60.44 787 ASP A CA 1
ATOM 6050 C C . ASP A 1 787 ? -13.594 87.812 49.75 1 60.44 787 ASP A C 1
ATOM 6052 O O . ASP A 1 787 ? -13.375 89 49.375 1 60.44 787 ASP A O 1
ATOM 6056 N N . LEU A 1 788 ? -14.07 87.062 48.875 1 64.38 788 LEU A N 1
ATOM 6057 C CA . LEU A 1 788 ? -14.461 87.375 47.5 1 64.38 788 LEU A CA 1
ATOM 6058 C C . LEU A 1 788 ? -15.977 87.562 47.406 1 64.38 788 LEU A C 1
ATOM 6060 O O . LEU A 1 788 ? -16.516 87.625 46.312 1 64.38 788 LEU A O 1
ATOM 6064 N N . SER A 1 789 ? -16.766 87.5 48.438 1 53.94 789 SER A N 1
ATOM 6065 C CA . SER A 1 789 ? -18.219 87.5 48.406 1 53.94 789 SER A CA 1
ATOM 6066 C C . SER A 1 789 ? -18.75 88.875 48.031 1 53.94 789 SER A C 1
ATOM 6068 O O . SER A 1 789 ? -19.844 89 47.469 1 53.94 789 SER A O 1
ATOM 6070 N N . GLN A 1 790 ? -18.031 90.062 48.469 1 52.66 790 GLN A N 1
ATOM 6071 C CA . GLN A 1 790 ? -18.578 91.375 48.219 1 52.66 790 GLN A CA 1
ATOM 6072 C C . GLN A 1 790 ? -18.062 91.938 46.875 1 52.66 790 GLN A C 1
ATOM 6074 O O . GLN A 1 790 ? -17.094 91.375 46.344 1 52.66 790 GLN A O 1
ATOM 6079 N N . GLY A 1 791 ? -18.703 92.75 46.062 1 52.12 791 GLY A N 1
ATOM 6080 C CA . GLY A 1 791 ? -18.344 93.375 44.812 1 52.12 791 GLY A CA 1
ATOM 6081 C C . GLY A 1 791 ? -16.859 93.75 44.719 1 52.12 791 GLY A C 1
ATOM 6082 O O . GLY A 1 791 ? -16.281 93.688 43.625 1 52.12 791 GLY A O 1
ATOM 6083 N N . HIS A 1 792 ? -16.156 94.188 45.844 1 56.81 792 HIS A N 1
ATOM 6084 C CA . HIS A 1 792 ? -14.727 94.5 45.906 1 56.81 792 HIS A CA 1
ATOM 6085 C C . HIS A 1 792 ? -14 93.5 46.844 1 56.81 792 HIS A C 1
ATOM 6087 O O . HIS A 1 792 ? -14.375 93.375 48 1 56.81 792 HIS A O 1
ATOM 6093 N N . PRO A 1 793 ? -12.969 92.75 46.469 1 64.12 793 PRO A N 1
ATOM 6094 C CA . PRO A 1 793 ? -12.266 91.75 47.281 1 64.12 793 PRO A CA 1
ATOM 6095 C C . PRO A 1 793 ? -11.469 92.375 48.406 1 64.12 793 PRO A C 1
ATOM 6097 O O . PRO A 1 793 ? -10.938 93.438 48.281 1 64.12 793 PRO A O 1
ATOM 6100 N N . MET A 1 794 ? -11.617 91.938 49.844 1 62.69 794 MET A N 1
ATOM 6101 C CA . MET A 1 794 ? -10.852 92.438 51 1 62.69 794 MET A CA 1
ATOM 6102 C C . MET A 1 794 ? -9.984 91.375 51.594 1 62.69 794 MET A C 1
ATOM 6104 O O . MET A 1 794 ? -10.383 90.188 51.656 1 62.69 794 MET A O 1
ATOM 6108 N N . ALA A 1 795 ? -8.703 91.438 51.812 1 61.34 795 ALA A N 1
ATOM 6109 C CA . ALA A 1 795 ? -7.789 90.5 52.438 1 61.34 795 ALA A CA 1
ATOM 6110 C C . ALA A 1 795 ? -7.777 90.688 53.969 1 61.34 795 ALA A C 1
ATOM 6112 O O . ALA A 1 795 ? -7.66 91.812 54.469 1 61.34 795 ALA A O 1
ATOM 6113 N N . VAL A 1 796 ? -8.328 89.812 54.938 1 55.34 796 VAL A N 1
ATOM 6114 C CA . VAL A 1 796 ? -8.289 89.875 56.375 1 55.34 796 VAL A CA 1
ATOM 6115 C C . VAL A 1 796 ? -7.125 89.062 56.938 1 55.34 796 VAL A C 1
ATOM 6117 O O . VAL A 1 796 ? -6.926 87.938 56.531 1 55.34 796 VAL A O 1
ATOM 6120 N N . HIS A 1 797 ? -6.117 89.625 57.562 1 46.59 797 HIS A N 1
ATOM 6121 C CA . HIS A 1 797 ? -4.961 88.938 58.188 1 46.59 797 HIS A CA 1
ATOM 6122 C C . HIS A 1 797 ? -5.383 88.062 59.344 1 46.59 797 HIS A C 1
ATOM 6124 O O . HIS A 1 797 ? -6.125 88.5 60.219 1 46.59 797 HIS A O 1
ATOM 6130 N N . LYS A 1 798 ? -5.379 86.875 59.438 1 41 798 LYS A N 1
ATOM 6131 C CA . LYS A 1 798 ? -5.488 86.188 60.719 1 41 798 LYS A CA 1
ATOM 6132 C C . LYS A 1 798 ? -4.34 86.562 61.656 1 41 798 LYS A C 1
ATOM 6134 O O . LYS A 1 798 ? -3.17 86.5 61.25 1 41 798 LYS A O 1
ATOM 6139 N N . MET A 1 799 ? -4.504 87.312 62.75 1 31.98 799 MET A N 1
ATOM 6140 C CA . MET A 1 799 ? -3.561 87.562 63.844 1 31.98 799 MET A CA 1
ATOM 6141 C C . MET A 1 799 ? -3.025 86.188 64.375 1 31.98 799 MET A C 1
ATOM 6143 O O . MET A 1 799 ? -3.797 85.312 64.75 1 31.98 799 MET A O 1
ATOM 6147 N N . VAL A 1 800 ? -2.01 85.688 63.906 1 33.28 800 VAL A N 1
ATOM 6148 C CA . VAL A 1 800 ? -1.329 84.688 64.625 1 33.28 800 VAL A CA 1
ATOM 6149 C C . VAL A 1 800 ? -1.216 85.062 66.125 1 33.28 800 VAL A C 1
ATOM 6151 O O . VAL A 1 800 ? -0.835 86.188 66.438 1 33.28 800 VAL A O 1
ATOM 6154 N N . PRO A 1 801 ? -1.871 84.375 67.125 1 30.12 801 PRO A N 1
ATOM 6155 C CA . PRO A 1 801 ? -1.629 84.688 68.5 1 30.12 801 PRO A CA 1
ATOM 6156 C C . PRO A 1 801 ? -0.143 84.812 68.812 1 30.12 801 PRO A C 1
ATOM 6158 O O . PRO A 1 801 ? 0.657 83.938 68.438 1 30.12 801 PRO A O 1
ATOM 6161 N N . SER A 1 802 ? 0.444 85.938 68.875 1 26.72 802 SER A N 1
ATOM 6162 C CA . SER A 1 802 ? 1.774 86.188 69.438 1 26.72 802 SER A CA 1
ATOM 6163 C C . SER A 1 802 ? 1.955 85.562 70.75 1 26.72 802 SER A C 1
ATOM 6165 O O . SER A 1 802 ? 1.193 85.812 71.688 1 26.72 802 SER A O 1
ATOM 6167 N N . ASP A 1 803 ? 2.342 84.312 70.875 1 28.27 803 ASP A N 1
ATOM 6168 C CA . ASP A 1 803 ? 2.818 83.75 72.125 1 28.27 803 ASP A CA 1
ATOM 6169 C C . ASP A 1 803 ? 3.814 84.625 72.812 1 28.27 803 ASP A C 1
ATOM 6171 O O . ASP A 1 803 ? 4.879 84.188 73.25 1 28.27 803 ASP A O 1
ATOM 6175 N N . CYS A 1 804 ? 3.863 85.938 72.625 1 25.78 804 CYS A N 1
ATOM 6176 C CA . CYS A 1 804 ? 4.953 86.562 73.312 1 25.78 804 CYS A CA 1
ATOM 6177 C C . CYS A 1 804 ? 4.801 86.375 74.812 1 25.78 804 CYS A C 1
ATOM 6179 O O . CYS A 1 804 ? 5.312 87.125 75.625 1 25.78 804 CYS A O 1
ATOM 6181 N N . ALA A 1 805 ? 3.746 85.75 75.375 1 26.86 805 ALA A N 1
ATOM 6182 C CA . ALA A 1 805 ? 3.77 85.938 76.812 1 26.86 805 ALA A CA 1
ATOM 6183 C C . ALA A 1 805 ? 5.016 85.312 77.375 1 26.86 805 ALA A C 1
ATOM 6185 O O . ALA A 1 805 ? 5.117 84.062 77.5 1 26.86 805 ALA A O 1
ATOM 6186 N N . SER A 1 806 ? 6.277 85.75 77 1 23.19 806 SER A N 1
ATOM 6187 C CA . SER A 1 806 ? 7.379 85.375 77.875 1 23.19 806 SER A CA 1
ATOM 6188 C C . SER A 1 806 ? 7.035 85.562 79.312 1 23.19 806 SER A C 1
ATOM 6190 O O . SER A 1 806 ? 6.605 86.625 79.688 1 23.19 806 SER A O 1
ATOM 6192 N N . GLU A 1 807 ? 6.531 84.562 79.938 1 22.84 807 GLU A N 1
ATOM 6193 C CA . GLU A 1 807 ? 6.441 84.5 81.375 1 22.84 807 GLU A CA 1
ATOM 6194 C C . GLU A 1 807 ? 7.703 85 82.062 1 22.84 807 GLU A C 1
ATOM 6196 O O . GLU A 1 807 ? 8.789 84.438 81.875 1 22.84 807 GLU A O 1
ATOM 6201 N N . GLY A 1 808 ? 7.891 86.375 82 1 20.89 808 GLY A N 1
ATOM 6202 C CA . GLY A 1 808 ? 8.852 86.938 82.875 1 20.89 808 GLY A CA 1
ATOM 6203 C C . GLY A 1 808 ? 8.766 86.375 84.312 1 20.89 808 GLY A C 1
ATOM 6204 O O . GLY A 1 808 ? 7.668 86.25 84.875 1 20.89 808 GLY A O 1
ATOM 6205 N N . ASP A 1 809 ? 9.68 85.562 84.688 1 22.19 809 ASP A N 1
ATOM 6206 C CA . ASP A 1 809 ? 9.977 85 86 1 22.19 809 ASP A CA 1
ATOM 6207 C C . ASP A 1 809 ? 9.969 86.125 87.062 1 22.19 809 ASP A C 1
ATOM 6209 O O . ASP A 1 809 ? 10.43 87.25 86.75 1 22.19 809 ASP A O 1
ATOM 6213 N N . PRO A 1 810 ? 9.047 86.188 87.938 1 24.05 810 PRO A N 1
ATOM 6214 C CA . PRO A 1 810 ? 9.102 87 89.125 1 24.05 810 PRO A CA 1
ATOM 6215 C C . PRO A 1 810 ? 10.5 87.062 89.75 1 24.05 810 PRO A C 1
ATOM 6217 O O . PRO A 1 810 ? 11.312 86.188 89.562 1 24.05 810 PRO A O 1
ATOM 6220 N N . ASP A 1 811 ? 11.07 88.312 90 1 21.75 811 ASP A N 1
ATOM 6221 C CA . ASP A 1 811 ? 12.188 88.625 90.875 1 21.75 811 ASP A CA 1
ATOM 6222 C C . ASP A 1 811 ? 12.055 88 92.25 1 21.75 811 ASP A C 1
ATOM 6224 O O . ASP A 1 811 ? 11.156 88.312 93 1 21.75 811 ASP A O 1
ATOM 6228 N N . GLU A 1 812 ? 11.984 86.812 92.5 1 19.12 812 GLU A N 1
ATOM 6229 C CA . GLU A 1 812 ? 12.219 86.5 93.875 1 19.12 812 GLU A CA 1
ATOM 6230 C C . GLU A 1 812 ? 13.492 87.188 94.375 1 19.12 812 GLU A C 1
ATOM 6232 O O . GLU A 1 812 ? 13.523 87.688 95.5 1 19.12 812 GLU A O 1
ATOM 6237 N N . MET A 1 813 ? 14.656 86.812 93.875 1 20.16 813 MET A N 1
ATOM 6238 C CA . MET A 1 813 ? 15.453 86.188 94.938 1 20.16 813 MET A CA 1
ATOM 6239 C C . MET A 1 813 ? 15.883 87.188 96 1 20.16 813 MET A C 1
ATOM 6241 O O . MET A 1 813 ? 15.797 88.375 95.812 1 20.16 813 MET A O 1
ATOM 6245 N N . ASN A 1 814 ? 17.188 87.062 96.375 1 20.56 814 ASN A N 1
ATOM 6246 C CA . ASN A 1 814 ? 17.891 86.938 97.625 1 20.56 814 ASN A CA 1
ATOM 6247 C C . ASN A 1 814 ? 18.078 88.25 98.312 1 20.56 814 ASN A C 1
ATOM 6249 O O . ASN A 1 814 ? 18.016 89.312 97.688 1 20.56 814 ASN A O 1
ATOM 6253 N N . ALA A 1 815 ? 18.641 88.188 99.562 1 24.08 815 ALA A N 1
ATOM 6254 C CA . ALA A 1 815 ? 18.531 88.5 101 1 24.08 815 ALA A CA 1
ATOM 6255 C C . ALA A 1 815 ? 19.203 89.812 101.312 1 24.08 815 ALA A C 1
ATOM 6257 O O . ALA A 1 815 ? 19.141 90.312 102.5 1 24.08 815 ALA A O 1
ATOM 6258 N N . GLU A 1 816 ? 19.906 90.312 100.25 1 22.77 816 GLU A N 1
ATOM 6259 C CA . GLU A 1 816 ? 20.906 91.125 100.938 1 22.77 816 GLU A CA 1
ATOM 6260 C C . GLU A 1 816 ? 20.266 92.125 101.875 1 22.77 816 GLU A C 1
ATOM 6262 O O . GLU A 1 816 ? 19.266 92.75 101.562 1 22.77 816 GLU A O 1
ATOM 6267 N N . GLN A 1 817 ? 20.734 91.938 103.188 1 22.31 817 GLN A N 1
ATOM 6268 C CA . GLN A 1 817 ? 20.766 92.5 104.5 1 22.31 817 GLN A CA 1
ATOM 6269 C C . GLN A 1 817 ? 21.094 94 104.438 1 22.31 817 GLN A C 1
ATOM 6271 O O . GLN A 1 817 ? 22.125 94.375 103.875 1 22.31 817 GLN A O 1
ATOM 6276 N N . MET A 1 818 ? 20.141 94.812 104.125 1 21.06 818 MET A N 1
ATOM 6277 C CA . MET A 1 818 ? 20.188 96.125 104.75 1 21.06 818 MET A CA 1
ATOM 6278 C C . MET A 1 818 ? 20.594 96.062 106.188 1 21.06 818 MET A C 1
ATOM 6280 O O . MET A 1 818 ? 19.844 95.562 107 1 21.06 818 MET A O 1
ATOM 6284 N N . GLU A 1 819 ? 21.953 95.75 106.5 1 22.55 819 GLU A N 1
ATOM 6285 C CA . GLU A 1 819 ? 22.484 96.188 107.75 1 22.55 819 GLU A CA 1
ATOM 6286 C C . GLU A 1 819 ? 22.031 97.625 108.062 1 22.55 819 GLU A C 1
ATOM 6288 O O . GLU A 1 819 ? 21.781 98.438 107.125 1 22.55 819 GLU A O 1
ATOM 6293 N N . PRO A 1 820 ? 21.906 97.938 109.312 1 26.41 820 PRO A N 1
ATOM 6294 C CA . PRO A 1 820 ? 21.594 98.938 110.312 1 26.41 820 PRO A CA 1
ATOM 6295 C C . PRO A 1 820 ? 22.469 100.188 110.125 1 26.41 820 PRO A C 1
ATOM 6297 O O . PRO A 1 820 ? 23.703 100.125 110.125 1 26.41 820 PRO A O 1
ATOM 6300 N N . GLU A 1 821 ? 22.703 101 109.125 1 21.88 821 GLU A N 1
ATOM 6301 C CA . GLU A 1 821 ? 22.719 102.25 109.875 1 21.88 821 GLU A CA 1
ATOM 6302 C C . GLU A 1 821 ? 21.312 102.75 110.25 1 21.88 821 GLU A C 1
ATOM 6304 O O . GLU A 1 821 ? 20.391 102.562 109.5 1 21.88 821 GLU A O 1
ATOM 6309 N N . MET B 1 1 ? -41.594 44.688 -12.398 1 21.33 1 MET B N 1
ATOM 6310 C CA . MET B 1 1 ? -40.469 44.969 -11.531 1 21.33 1 MET B CA 1
ATOM 6311 C C . MET B 1 1 ? -39.406 45.781 -12.273 1 21.33 1 MET B C 1
ATOM 6313 O O . MET B 1 1 ? -39.062 45.438 -13.414 1 21.33 1 MET B O 1
ATOM 6317 N N . VAL B 1 2 ? -39.156 47.031 -11.945 1 22.98 2 VAL B N 1
ATOM 6318 C CA . VAL B 1 2 ? -38.625 48.156 -12.711 1 22.98 2 VAL B CA 1
ATOM 6319 C C . VAL B 1 2 ? -37.125 47.938 -12.984 1 22.98 2 VAL B C 1
ATOM 6321 O O . VAL B 1 2 ? -36.406 47.438 -12.133 1 22.98 2 VAL B O 1
ATOM 6324 N N . PRO B 1 3 ? -36.656 47.938 -14.242 1 23.45 3 PRO B N 1
ATOM 6325 C CA . PRO B 1 3 ? -35.406 47.688 -14.977 1 23.45 3 PRO B CA 1
ATOM 6326 C C . PRO B 1 3 ? -34.281 48.625 -14.57 1 23.45 3 PRO B C 1
ATOM 6328 O O . PRO B 1 3 ? -34.375 49.844 -14.758 1 23.45 3 PRO B O 1
ATOM 6331 N N . TYR B 1 4 ? -34 48.594 -13.219 1 23.12 4 TYR B N 1
ATOM 6332 C CA . TYR B 1 4 ? -33.156 49.656 -12.703 1 23.12 4 TYR B CA 1
ATOM 6333 C C . TYR B 1 4 ? -31.828 49.75 -13.477 1 23.12 4 TYR B C 1
ATOM 6335 O O . TYR B 1 4 ? -31.109 48.75 -13.594 1 23.12 4 TYR B O 1
ATOM 6343 N N . ASN B 1 5 ? -31.734 50.562 -14.492 1 21.02 5 ASN B N 1
ATOM 6344 C CA . ASN B 1 5 ? -30.859 50.906 -15.602 1 21.02 5 ASN B CA 1
ATOM 6345 C C . ASN B 1 5 ? -29.5 51.406 -15.109 1 21.02 5 ASN B C 1
ATOM 6347 O O . ASN B 1 5 ? -29.375 52.562 -14.695 1 21.02 5 ASN B O 1
ATOM 6351 N N . ALA B 1 6 ? -28.859 50.688 -14.164 1 22.06 6 ALA B N 1
ATOM 6352 C CA . ALA B 1 6 ? -27.781 51.312 -13.383 1 22.06 6 ALA B CA 1
ATOM 6353 C C . ALA B 1 6 ? -26.625 51.719 -14.281 1 22.06 6 ALA B C 1
ATOM 6355 O O . ALA B 1 6 ? -26.078 50.906 -15.023 1 22.06 6 ALA B O 1
ATOM 6356 N N . PRO B 1 7 ? -26.562 53 -14.719 1 21.75 7 PRO B N 1
ATOM 6357 C CA . PRO B 1 7 ? -25.766 53.562 -15.82 1 21.75 7 PRO B CA 1
ATOM 6358 C C . PRO B 1 7 ? -24.266 53.375 -15.609 1 21.75 7 PRO B C 1
ATOM 6360 O O . PRO B 1 7 ? -23.781 53.594 -14.492 1 21.75 7 PRO B O 1
ATOM 6363 N N . CYS B 1 8 ? -23.625 52.438 -16.234 1 21.8 8 CYS B N 1
ATOM 6364 C CA . CYS B 1 8 ? -22.234 52 -16.203 1 21.8 8 CYS B CA 1
ATOM 6365 C C . CYS B 1 8 ? -21.281 53.094 -16.641 1 21.8 8 CYS B C 1
ATOM 6367 O O . CYS B 1 8 ? -21.344 53.531 -17.797 1 21.8 8 CYS B O 1
ATOM 6369 N N . VAL B 1 9 ? -21.172 54.156 -15.727 1 20.66 9 VAL B N 1
ATOM 6370 C CA . VAL B 1 9 ? -20.469 55.406 -16.078 1 20.66 9 VAL B CA 1
ATOM 6371 C C . VAL B 1 9 ? -19.078 55.062 -16.609 1 20.66 9 VAL B C 1
ATOM 6373 O O . VAL B 1 9 ? -18.328 54.312 -16 1 20.66 9 VAL B O 1
ATOM 6376 N N . GLN B 1 10 ? -18.875 55.125 -17.875 1 19.66 10 GLN B N 1
ATOM 6377 C CA . GLN B 1 10 ? -17.781 54.906 -18.812 1 19.66 10 GLN B CA 1
ATOM 6378 C C . GLN B 1 10 ? -16.594 55.812 -18.516 1 19.66 10 GLN B C 1
ATOM 6380 O O . GLN B 1 10 ? -16.703 57.031 -18.594 1 19.66 10 GLN B O 1
ATOM 6385 N N . LEU B 1 11 ? -15.758 55.438 -17.484 1 20.11 11 LEU B N 1
ATOM 6386 C CA . LEU B 1 11 ? -14.633 56.25 -17.016 1 20.11 11 LEU B CA 1
ATOM 6387 C C . LEU B 1 11 ? -13.68 56.562 -18.156 1 20.11 11 LEU B C 1
ATOM 6389 O O . LEU B 1 11 ? -13.07 55.688 -18.734 1 20.11 11 LEU B O 1
ATOM 6393 N N . VAL B 1 12 ? -14.094 57.469 -19.016 1 19.73 12 VAL B N 1
ATOM 6394 C CA . VAL B 1 12 ? -13.398 57.781 -20.25 1 19.73 12 VAL B CA 1
ATOM 6395 C C . VAL B 1 12 ? -12.055 58.469 -19.938 1 19.73 12 VAL B C 1
ATOM 6397 O O . VAL B 1 12 ? -12 59.469 -19.25 1 19.73 12 VAL B O 1
ATOM 6400 N N . CYS B 1 13 ? -10.984 57.688 -19.875 1 19.95 13 CYS B N 1
ATOM 6401 C CA . CYS B 1 13 ? -9.594 58.062 -19.625 1 19.95 13 CYS B CA 1
ATOM 6402 C C . CYS B 1 13 ? -9.078 59 -20.688 1 19.95 13 CYS B C 1
ATOM 6404 O O . CYS B 1 13 ? -8.852 58.625 -21.844 1 19.95 13 CYS B O 1
ATOM 6406 N N . GLY B 1 14 ? -9.742 60.188 -20.797 1 18.78 14 GLY B N 1
ATOM 6407 C CA . GLY B 1 14 ? -9.359 61.062 -21.891 1 18.78 14 GLY B CA 1
ATOM 6408 C C . GLY B 1 14 ? -7.906 61.469 -21.828 1 18.78 14 GLY B C 1
ATOM 6409 O O . GLY B 1 14 ? -7.371 61.75 -20.75 1 18.78 14 GLY B O 1
ATOM 6410 N N . LYS B 1 15 ? -7.086 61.156 -22.797 1 22.53 15 LYS B N 1
ATOM 6411 C CA . LYS B 1 15 ? -5.656 61.281 -23.078 1 22.53 15 LYS B CA 1
ATOM 6412 C C . LYS B 1 15 ? -5.273 62.75 -23.25 1 22.53 15 LYS B C 1
ATOM 6414 O O . LYS B 1 15 ? -4.145 63.062 -23.641 1 22.53 15 LYS B O 1
ATOM 6419 N N . THR B 1 16 ? -6.055 63.688 -22.594 1 20.03 16 THR B N 1
ATOM 6420 C CA . THR B 1 16 ? -5.73 64.938 -23.234 1 20.03 16 THR B CA 1
ATOM 6421 C C . THR B 1 16 ? -4.234 65.25 -23.141 1 20.03 16 THR B C 1
ATOM 6423 O O . THR B 1 16 ? -3.568 64.812 -22.203 1 20.03 16 THR B O 1
ATOM 6426 N N . ALA B 1 17 ? -3.652 65.875 -24.188 1 20.27 17 ALA B N 1
ATOM 6427 C CA . ALA B 1 17 ? -2.387 66.062 -24.875 1 20.27 17 ALA B CA 1
ATOM 6428 C C . ALA B 1 17 ? -1.431 66.875 -24.016 1 20.27 17 ALA B C 1
ATOM 6430 O O . ALA B 1 17 ? -0.274 66.5 -23.812 1 20.27 17 ALA B O 1
ATOM 6431 N N . ASN B 1 18 ? -1.689 68.188 -24.062 1 21.52 18 ASN B N 1
ATOM 6432 C CA . ASN B 1 18 ? -0.625 69.125 -24.328 1 21.52 18 ASN B CA 1
ATOM 6433 C C . ASN B 1 18 ? 0.16 69.5 -23.047 1 21.52 18 ASN B C 1
ATOM 6435 O O . ASN B 1 18 ? -0.407 70 -22.078 1 21.52 18 ASN B O 1
ATOM 6439 N N . GLY B 1 19 ? 1.057 68.75 -22.672 1 20.33 19 GLY B N 1
ATOM 6440 C CA . GLY B 1 19 ? 1.63 68.438 -21.359 1 20.33 19 GLY B CA 1
ATOM 6441 C C . GLY B 1 19 ? 2.436 69.625 -20.797 1 20.33 19 GLY B C 1
ATOM 6442 O O . GLY B 1 19 ? 3.658 69.5 -20.656 1 20.33 19 GLY B O 1
ATOM 6443 N N . SER B 1 20 ? 1.916 70.875 -21.219 1 21.59 20 SER B N 1
ATOM 6444 C CA . SER B 1 20 ? 2.861 72 -20.969 1 21.59 20 SER B CA 1
ATOM 6445 C C . SER B 1 20 ? 3.266 72 -19.5 1 21.59 20 SER B C 1
ATOM 6447 O O . SER B 1 20 ? 2.41 72 -18.609 1 21.59 20 SER B O 1
ATOM 6449 N N . ARG B 1 21 ? 4.438 71.625 -19.219 1 24.2 21 ARG B N 1
ATOM 6450 C CA . ARG B 1 21 ? 5.039 71.312 -17.906 1 24.2 21 ARG B CA 1
ATOM 6451 C C . ARG B 1 21 ? 5.086 72.562 -17.031 1 24.2 21 ARG B C 1
ATOM 6453 O O . ARG B 1 21 ? 5.684 73.562 -17.422 1 24.2 21 ARG B O 1
ATOM 6460 N N . PRO B 1 22 ? 3.92 72.938 -16.453 1 22.8 22 PRO B N 1
ATOM 6461 C CA . PRO B 1 22 ? 3.998 74.188 -15.766 1 22.8 22 PRO B CA 1
ATOM 6462 C C . PRO B 1 22 ? 5.195 74.312 -14.82 1 22.8 22 PRO B C 1
ATOM 6464 O O . PRO B 1 22 ? 5.551 73.312 -14.172 1 22.8 22 PRO B O 1
ATOM 6467 N N . GLN B 1 23 ? 6.168 75.125 -15.102 1 21.2 23 GLN B N 1
ATOM 6468 C CA . GLN B 1 23 ? 7.445 75.375 -14.445 1 21.2 23 GLN B CA 1
ATOM 6469 C C . GLN B 1 23 ? 7.246 75.812 -12.992 1 21.2 23 GLN B C 1
ATOM 6471 O O . GLN B 1 23 ? 6.586 76.812 -12.711 1 21.2 23 GLN B O 1
ATOM 6476 N N . LEU B 1 24 ? 6.914 74.875 -12.211 1 20.77 24 LEU B N 1
ATOM 6477 C CA . LEU B 1 24 ? 6.641 75.125 -10.797 1 20.77 24 LEU B CA 1
ATOM 6478 C C . LEU B 1 24 ? 7.773 75.938 -10.156 1 20.77 24 LEU B C 1
ATOM 6480 O O . LEU B 1 24 ? 8.93 75.5 -10.172 1 20.77 24 LEU B O 1
ATOM 6484 N N . ASP B 1 25 ? 7.645 77.188 -10.32 1 21.12 25 ASP B N 1
ATOM 6485 C CA . ASP B 1 25 ? 8.625 78.125 -9.75 1 21.12 25 ASP B CA 1
ATOM 6486 C C . ASP B 1 25 ? 8.93 77.75 -8.297 1 21.12 25 ASP B C 1
ATOM 6488 O O . ASP B 1 25 ? 8.016 77.5 -7.516 1 21.12 25 ASP B O 1
ATOM 6492 N N . LYS B 1 26 ? 10.07 77.188 -8.086 1 23.58 26 LYS B N 1
ATOM 6493 C CA . LYS B 1 26 ? 10.773 76.562 -6.992 1 23.58 26 LYS B CA 1
ATOM 6494 C C . LYS B 1 26 ? 10.766 77.438 -5.734 1 23.58 26 LYS B C 1
ATOM 6496 O O . LYS B 1 26 ? 11.109 76.938 -4.648 1 23.58 26 LYS B O 1
ATOM 6501 N N . SER B 1 27 ? 10.742 78.75 -6.008 1 22.25 27 SER B N 1
ATOM 6502 C CA . SER B 1 27 ? 11.516 79.375 -4.949 1 22.25 27 SER B CA 1
ATOM 6503 C C . SER B 1 27 ? 10.719 79.438 -3.648 1 22.25 27 SER B C 1
ATOM 6505 O O . SER B 1 27 ? 9.789 80.25 -3.521 1 22.25 27 SER B O 1
ATOM 6507 N N . ILE B 1 28 ? 10.172 78.375 -3.326 1 22.86 28 ILE B N 1
ATOM 6508 C CA . ILE B 1 28 ? 9.43 78.5 -2.08 1 22.86 28 ILE B CA 1
ATOM 6509 C C . ILE B 1 28 ? 10.344 79.062 -0.991 1 22.86 28 ILE B C 1
ATOM 6511 O O . ILE B 1 28 ? 11.328 78.438 -0.608 1 22.86 28 ILE B O 1
ATOM 6515 N N . GLN B 1 29 ? 10.617 80.375 -1.11 1 20.77 29 GLN B N 1
ATOM 6516 C CA . GLN B 1 29 ? 11.383 81 -0.068 1 20.77 29 GLN B CA 1
ATOM 6517 C C . GLN B 1 29 ? 10.828 80.688 1.317 1 20.77 29 GLN B C 1
ATOM 6519 O O . GLN B 1 29 ? 9.656 80.938 1.596 1 20.77 29 GLN B O 1
ATOM 6524 N N . MET B 1 30 ? 11.242 79.562 1.734 1 24.42 30 MET B N 1
ATOM 6525 C CA . MET B 1 30 ? 10.867 79.188 3.094 1 24.42 30 MET B CA 1
ATOM 6526 C C . MET B 1 30 ? 11.062 80.375 4.059 1 24.42 30 MET B C 1
ATOM 6528 O O . MET B 1 30 ? 12.109 81 4.055 1 24.42 30 MET B O 1
ATOM 6532 N N . PRO B 1 31 ? 9.984 81.062 4.273 1 23.77 31 PRO B N 1
ATOM 6533 C CA . PRO B 1 31 ? 10.211 82.188 5.176 1 23.77 31 PRO B CA 1
ATOM 6534 C C . PRO B 1 31 ? 11.141 81.875 6.336 1 23.77 31 PRO B C 1
ATOM 6536 O O . PRO B 1 31 ? 11.211 80.688 6.754 1 23.77 31 PRO B O 1
ATOM 6539 N N . SER B 1 32 ? 12.336 82.375 6.324 1 23.81 32 SER B N 1
ATOM 6540 C CA . SER B 1 32 ? 13.336 82.25 7.379 1 23.81 32 SER B CA 1
ATOM 6541 C C . SER B 1 32 ? 12.695 82.25 8.758 1 23.81 32 SER B C 1
ATOM 6543 O O . SER B 1 32 ? 11.828 83.125 9.047 1 23.81 32 SER B O 1
ATOM 6545 N N . PRO B 1 33 ? 12.633 81.062 9.266 1 26.81 33 PRO B N 1
ATOM 6546 C CA . PRO B 1 33 ? 12 80.812 10.57 1 26.81 33 PRO B CA 1
ATOM 6547 C C . PRO B 1 33 ? 12.391 81.875 11.609 1 26.81 33 PRO B C 1
ATOM 6549 O O . PRO B 1 33 ? 12.023 81.75 12.781 1 26.81 33 PRO B O 1
ATOM 6552 N N . THR B 1 34 ? 13.445 82.688 11.211 1 26.75 34 THR B N 1
ATOM 6553 C CA . THR B 1 34 ? 14 83.5 12.281 1 26.75 34 THR B CA 1
ATOM 6554 C C . THR B 1 34 ? 12.984 84.562 12.766 1 26.75 34 THR B C 1
ATOM 6556 O O . THR B 1 34 ? 13.305 85.438 13.594 1 26.75 34 THR B O 1
ATOM 6559 N N . SER B 1 35 ? 12.008 84.812 11.969 1 25.17 35 SER B N 1
ATOM 6560 C CA . SER B 1 35 ? 11.305 86 12.461 1 25.17 35 SER B CA 1
ATOM 6561 C C . SER B 1 35 ? 10.594 85.688 13.781 1 25.17 35 SER B C 1
ATOM 6563 O O . SER B 1 35 ? 9.453 85.25 13.789 1 25.17 35 SER B O 1
ATOM 6565 N N . TYR B 1 36 ? 11.344 85 14.594 1 28.34 36 TYR B N 1
ATOM 6566 C CA . TYR B 1 36 ? 10.75 85.062 15.93 1 28.34 36 TYR B CA 1
ATOM 6567 C C . TYR B 1 36 ? 10.258 86.438 16.281 1 28.34 36 TYR B C 1
ATOM 6569 O O . TYR B 1 36 ? 10.953 87.438 16.031 1 28.34 36 TYR B O 1
ATOM 6577 N N . PRO B 1 37 ? 9.023 86.688 16.234 1 27.52 37 PRO B N 1
ATOM 6578 C CA . PRO B 1 37 ? 8.656 88.062 16.5 1 27.52 37 PRO B CA 1
ATOM 6579 C C . PRO B 1 37 ? 9.453 88.688 17.641 1 27.52 37 PRO B C 1
ATOM 6581 O O . PRO B 1 37 ? 9.586 88.062 18.703 1 27.52 37 PRO B O 1
ATOM 6584 N N . LYS B 1 38 ? 10.484 89.5 17.438 1 29.86 38 LYS B N 1
ATOM 6585 C CA . LYS B 1 38 ? 11.234 90.375 18.297 1 29.86 38 LYS B CA 1
ATOM 6586 C C . LYS B 1 38 ? 10.344 91 19.375 1 29.86 38 LYS B C 1
ATOM 6588 O O . LYS B 1 38 ? 10.812 91.75 20.234 1 29.86 38 LYS B O 1
ATOM 6593 N N . ASP B 1 39 ? 9.07 91 19.031 1 29.22 39 ASP B N 1
ATOM 6594 C CA . ASP B 1 39 ? 8.297 91.875 19.891 1 29.22 39 ASP B CA 1
ATOM 6595 C C . ASP B 1 39 ? 8.164 91.312 21.297 1 29.22 39 ASP B C 1
ATOM 6597 O O . ASP B 1 39 ? 7.312 91.75 22.078 1 29.22 39 ASP B O 1
ATOM 6601 N N . TRP B 1 40 ? 8.789 90.125 21.578 1 29.72 40 TRP B N 1
ATOM 6602 C CA . TRP B 1 40 ? 8.727 89.875 23.016 1 29.72 40 TRP B CA 1
ATOM 6603 C C . TRP B 1 40 ? 9.734 90.688 23.781 1 29.72 40 TRP B C 1
ATOM 6605 O O . TRP B 1 40 ? 10.781 90.188 24.203 1 29.72 40 TRP B O 1
ATOM 6615 N N . ASP B 1 41 ? 10.344 91.688 23.281 1 28.47 41 ASP B N 1
ATOM 6616 C CA . ASP B 1 41 ? 11.188 92.562 24.078 1 28.47 41 ASP B CA 1
ATOM 6617 C C . ASP B 1 41 ? 10.562 92.812 25.453 1 28.47 41 ASP B C 1
ATOM 6619 O O . ASP B 1 41 ? 9.375 93.125 25.547 1 28.47 41 ASP B O 1
ATOM 6623 N N . SER B 1 42 ? 11.047 92.312 26.484 1 34.78 42 SER B N 1
ATOM 6624 C CA . SER B 1 42 ? 10.742 92.5 27.906 1 34.78 42 SER B CA 1
ATOM 6625 C C . SER B 1 42 ? 10.312 93.938 28.172 1 34.78 42 SER B C 1
ATOM 6627 O O . SER B 1 42 ? 9.938 94.312 29.297 1 34.78 42 SER B O 1
ATOM 6629 N N . LYS B 1 43 ? 10.961 94.938 27.516 1 34.66 43 LYS B N 1
ATOM 6630 C CA . LYS B 1 43 ? 10.734 96.25 28.047 1 34.66 43 LYS B CA 1
ATOM 6631 C C . LYS B 1 43 ? 9.258 96.625 27.953 1 34.66 43 LYS B C 1
ATOM 6633 O O . LYS B 1 43 ? 8.672 97.125 28.938 1 34.66 43 LYS B O 1
ATOM 6638 N N . THR B 1 44 ? 8.828 97.188 26.781 1 33.44 44 THR B N 1
ATOM 6639 C CA . THR B 1 44 ? 7.676 98.062 26.672 1 33.44 44 THR B CA 1
ATOM 6640 C C . THR B 1 44 ? 6.391 97.312 26.5 1 33.44 44 THR B C 1
ATOM 6642 O O . THR B 1 44 ? 5.305 97.875 26.391 1 33.44 44 THR B O 1
ATOM 6645 N N . GLN B 1 45 ? 6.27 96.062 25.859 1 38.75 45 GLN B N 1
ATOM 6646 C CA . GLN B 1 45 ? 4.914 95.75 25.406 1 38.75 45 GLN B CA 1
ATOM 6647 C C . GLN B 1 45 ? 4.066 95.188 26.531 1 38.75 45 GLN B C 1
ATOM 6649 O O . GLN B 1 45 ? 4.43 94.188 27.109 1 38.75 45 GLN B O 1
ATOM 6654 N N . ARG B 1 46 ? 3.242 95.812 27.172 1 49.88 46 ARG B N 1
ATOM 6655 C CA . ARG B 1 46 ? 2.219 95.75 28.203 1 49.88 46 ARG B CA 1
ATOM 6656 C C . ARG B 1 46 ? 1.175 94.688 27.906 1 49.88 46 ARG B C 1
ATOM 6658 O O . ARG B 1 46 ? 0.49 94.75 26.875 1 49.88 46 ARG B O 1
ATOM 6665 N N . PRO B 1 47 ? 1.213 93.5 28.516 1 61.59 47 PRO B N 1
ATOM 6666 C CA . PRO B 1 47 ? 0.314 92.438 28.125 1 61.59 47 PRO B CA 1
ATOM 6667 C C . PRO B 1 47 ? -1.156 92.75 28.375 1 61.59 47 PRO B C 1
ATOM 6669 O O . PRO B 1 47 ? -1.474 93.5 29.297 1 61.59 47 PRO B O 1
ATOM 6672 N N . LEU B 1 48 ? -2.025 92.375 27.422 1 66.25 48 LEU B N 1
ATOM 6673 C CA . LEU B 1 48 ? -3.469 92.562 27.547 1 66.25 48 LEU B CA 1
ATOM 6674 C C . LEU B 1 48 ? -4.055 91.562 28.562 1 66.25 48 LEU B C 1
ATOM 6676 O O . LEU B 1 48 ? -3.484 90.5 28.812 1 66.25 48 LEU B O 1
ATOM 6680 N N . GLY B 1 49 ? -4.949 92.062 29.391 1 67.56 49 GLY B N 1
ATOM 6681 C CA . GLY B 1 49 ? -5.617 91.188 30.375 1 67.56 49 GLY B CA 1
ATOM 6682 C C . GLY B 1 49 ? -6.027 89.875 29.828 1 67.56 49 GLY B C 1
ATOM 6683 O O . GLY B 1 49 ? -5.871 88.812 30.516 1 67.56 49 GLY B O 1
ATOM 6684 N N . GLU B 1 50 ? -6.41 89.75 28.625 1 71.25 50 GLU B N 1
ATOM 6685 C CA . GLU B 1 50 ? -6.836 88.5 28.016 1 71.25 50 GLU B CA 1
ATOM 6686 C C . GLU B 1 50 ? -5.648 87.625 27.766 1 71.25 50 GLU B C 1
ATOM 6688 O O . GLU B 1 50 ? -5.766 86.375 27.906 1 71.25 50 GLU B O 1
ATOM 6693 N N . ILE B 1 51 ? -4.539 88.062 27.406 1 70.31 51 ILE B N 1
ATOM 6694 C CA . ILE B 1 51 ? -3.342 87.25 27.172 1 70.31 51 ILE B CA 1
ATOM 6695 C C . ILE B 1 51 ? -2.885 86.562 28.469 1 70.31 51 ILE B C 1
ATOM 6697 O O . ILE B 1 51 ? -2.432 85.438 28.484 1 70.31 51 ILE B O 1
ATOM 6701 N N . LEU B 1 52 ? -3.125 87.375 29.484 1 74.38 52 LEU B N 1
ATOM 6702 C CA . LEU B 1 52 ? -2.719 86.812 30.781 1 74.38 52 LEU B CA 1
ATOM 6703 C C . LEU B 1 52 ? -3.6 85.688 31.203 1 74.38 52 LEU B C 1
ATOM 6705 O O . LEU B 1 52 ? -3.109 84.688 31.766 1 74.38 52 LEU B O 1
ATOM 6709 N N . THR B 1 53 ? -4.812 85.75 30.859 1 73.19 53 THR B N 1
ATOM 6710 C CA . THR B 1 53 ? -5.738 84.625 31.219 1 73.19 53 THR B CA 1
ATOM 6711 C C . THR B 1 53 ? -5.477 83.438 30.359 1 73.19 53 THR B C 1
ATOM 6713 O O . THR B 1 53 ? -5.449 82.312 30.891 1 73.19 53 THR B O 1
ATOM 6716 N N . VAL B 1 54 ? -5.277 83.625 29.141 1 71.75 54 VAL B N 1
ATOM 6717 C CA . VAL B 1 54 ? -5.047 82.438 28.266 1 71.75 54 VAL B CA 1
ATOM 6718 C C . VAL B 1 54 ? -3.672 81.875 28.547 1 71.75 54 VAL B C 1
ATOM 6720 O O . VAL B 1 54 ? -3.506 80.625 28.531 1 71.75 54 VAL B O 1
ATOM 6723 N N . SER B 1 55 ? -2.715 82.625 28.828 1 72.19 55 SER B N 1
ATOM 6724 C CA . SER B 1 55 ? -1.384 82.125 29.156 1 72.19 55 SER B CA 1
ATOM 6725 C C . SER B 1 55 ? -1.402 81.312 30.453 1 72.19 55 SER B C 1
ATOM 6727 O O . SER B 1 55 ? -0.686 80.312 30.594 1 72.19 55 SER B O 1
ATOM 6729 N N . ALA B 1 56 ? -2.215 81.75 31.375 1 72.69 56 ALA B N 1
ATOM 6730 C CA . ALA B 1 56 ? -2.336 81 32.625 1 72.69 56 ALA B CA 1
ATOM 6731 C C . ALA B 1 56 ? -2.947 79.625 32.406 1 72.69 56 ALA B C 1
ATOM 6733 O O . ALA B 1 56 ? -2.506 78.625 33.031 1 72.69 56 ALA B O 1
ATOM 6734 N N . LYS B 1 57 ? -3.818 79.625 31.578 1 71.06 57 LYS B N 1
ATOM 6735 C CA . LYS B 1 57 ? -4.453 78.312 31.25 1 71.06 57 LYS B CA 1
ATOM 6736 C C . LYS B 1 57 ? -3.451 77.375 30.641 1 71.06 57 LYS B C 1
ATOM 6738 O O . LYS B 1 57 ? -3.363 76.188 31.047 1 71.06 57 LYS B O 1
ATOM 6743 N N . VAL B 1 58 ? -2.734 77.812 29.688 1 69.44 58 VAL B N 1
ATOM 6744 C CA . VAL B 1 58 ? -1.792 76.938 28.969 1 69.44 58 VAL B CA 1
ATOM 6745 C C . VAL B 1 58 ? -0.688 76.5 29.922 1 69.44 58 VAL B C 1
ATOM 6747 O O . VAL B 1 58 ? -0.278 75.312 29.891 1 69.44 58 VAL B O 1
ATOM 6750 N N . LEU B 1 59 ? -0.314 77.312 30.734 1 71.25 59 LEU B N 1
ATOM 6751 C CA . LEU B 1 59 ? 0.775 77 31.641 1 71.25 59 LEU B CA 1
ATOM 6752 C C . LEU B 1 59 ? 0.304 76.062 32.75 1 71.25 59 LEU B C 1
ATOM 6754 O O . LEU B 1 59 ? 1.042 75.125 33.156 1 71.25 59 LEU B O 1
ATOM 6758 N N . GLN B 1 60 ? -0.938 76.188 33.125 1 70.5 60 GLN B N 1
ATOM 6759 C CA . GLN B 1 60 ? -1.455 75.375 34.188 1 70.5 60 GLN B CA 1
ATOM 6760 C C . GLN B 1 60 ? -1.82 74 33.656 1 70.5 60 GLN B C 1
ATOM 6762 O O . GLN B 1 60 ? -1.806 73 34.375 1 70.5 60 GLN B O 1
ATOM 6767 N N . GLN B 1 61 ? -2.074 73.938 32.469 1 66.38 61 GLN B N 1
ATOM 6768 C CA . GLN B 1 61 ? -2.371 72.688 31.828 1 66.38 61 GLN B CA 1
ATOM 6769 C C . GLN B 1 61 ? -1.095 71.875 31.562 1 66.38 61 GLN B C 1
ATOM 6771 O O . GLN B 1 61 ? -1.136 70.625 31.438 1 66.38 61 GLN B O 1
ATOM 6776 N N . SER B 1 62 ? -0.051 72.5 31.547 1 64.12 62 SER B N 1
ATOM 6777 C CA . SER B 1 62 ? 1.232 71.875 31.344 1 64.12 62 SER B CA 1
ATOM 6778 C C . SER B 1 62 ? 1.828 71.375 32.688 1 64.12 62 SER B C 1
ATOM 6780 O O . SER B 1 62 ? 1.305 71.75 33.75 1 64.12 62 SER B O 1
ATOM 6782 N N . TYR B 1 63 ? 2.812 70.562 32.75 1 62.41 63 TYR B N 1
ATOM 6783 C CA . TYR B 1 63 ? 3.445 70.125 33.969 1 62.41 63 TYR B CA 1
ATOM 6784 C C . TYR B 1 63 ? 4.562 71.062 34.406 1 62.41 63 TYR B C 1
ATOM 6786 O O . TYR B 1 63 ? 5.312 70.75 35.344 1 62.41 63 TYR B O 1
ATOM 6794 N N . TRP B 1 64 ? 4.535 72.188 33.938 1 66.25 64 TRP B N 1
ATOM 6795 C CA . TRP B 1 64 ? 5.598 73.125 34.25 1 66.25 64 TRP B CA 1
ATOM 6796 C C . TRP B 1 64 ? 5.457 73.625 35.688 1 66.25 64 TRP B C 1
ATOM 6798 O O . TRP B 1 64 ? 6.453 73.75 36.406 1 66.25 64 TRP B O 1
ATOM 6808 N N . PRO B 1 65 ? 4.242 73.875 36.125 1 69 65 PRO B N 1
ATOM 6809 C CA . PRO B 1 65 ? 4.145 74.312 37.5 1 69 65 PRO B CA 1
ATOM 6810 C C . PRO B 1 65 ? 4.703 73.312 38.5 1 69 65 PRO B C 1
ATOM 6812 O O . PRO B 1 65 ? 5.266 73.75 39.531 1 69 65 PRO B O 1
ATOM 6815 N N . PHE B 1 66 ? 4.633 72.125 38.094 1 63.62 66 PHE B N 1
ATOM 6816 C CA . PHE B 1 66 ? 5.176 71.125 38.969 1 63.62 66 PHE B CA 1
ATOM 6817 C C . PHE B 1 66 ? 6.699 71.125 38.938 1 63.62 66 PHE B C 1
ATOM 6819 O O . PHE B 1 66 ? 7.348 71 40 1 63.62 66 PHE B O 1
ATOM 6826 N N . PHE B 1 67 ? 7.32 71.375 37.781 1 63.91 67 PHE B N 1
ATOM 6827 C CA . PHE B 1 67 ? 8.773 71.312 37.656 1 63.91 67 PHE B CA 1
ATOM 6828 C C . PHE B 1 67 ? 9.406 72.625 38.188 1 63.91 67 PHE B C 1
ATOM 6830 O O . PHE B 1 67 ? 10.516 72.562 38.719 1 63.91 67 PHE B O 1
ATOM 6837 N N . LEU B 1 68 ? 8.664 73.688 38.125 1 64.56 68 LEU B N 1
ATOM 6838 C CA . LEU B 1 68 ? 9.219 74.938 38.562 1 64.56 68 LEU B CA 1
ATOM 6839 C C . LEU B 1 68 ? 8.844 75.25 40 1 64.56 68 LEU B C 1
ATOM 6841 O O . LEU B 1 68 ? 9.227 76.25 40.562 1 64.56 68 LEU B O 1
ATOM 6845 N N . ARG B 1 69 ? 8.266 74.25 40.719 1 61.44 69 ARG B N 1
ATOM 6846 C CA . ARG B 1 69 ? 7.887 74.312 42.125 1 61.44 69 ARG B CA 1
ATOM 6847 C C . ARG B 1 69 ? 7.215 75.688 42.406 1 61.44 69 ARG B C 1
ATOM 6849 O O . ARG B 1 69 ? 7.676 76.438 43.25 1 61.44 69 ARG B O 1
ATOM 6856 N N . SER B 1 70 ? 6.234 76 41.562 1 67.25 70 SER B N 1
ATOM 6857 C CA . SER B 1 70 ? 5.496 77.25 41.719 1 67.25 70 SER B CA 1
ATOM 6858 C C . SER B 1 70 ? 4.551 77.188 42.938 1 67.25 70 SER B C 1
ATOM 6860 O O . SER B 1 70 ? 4.473 76.125 43.594 1 67.25 70 SER B O 1
ATOM 6862 N N . ASP B 1 71 ? 3.812 78.188 43.281 1 66.19 71 ASP B N 1
ATOM 6863 C CA . ASP B 1 71 ? 2.98 78.312 44.469 1 66.19 71 ASP B CA 1
ATOM 6864 C C . ASP B 1 71 ? 2.012 77.125 44.594 1 66.19 71 ASP B C 1
ATOM 6866 O O . ASP B 1 71 ? 1.625 76.75 45.688 1 66.19 71 ASP B O 1
ATOM 6870 N N . ASP B 1 72 ? 1.76 76.375 43.469 1 62.31 72 ASP B N 1
ATOM 6871 C CA . ASP B 1 72 ? 0.729 75.375 43.469 1 62.31 72 ASP B CA 1
ATOM 6872 C C . ASP B 1 72 ? 1.286 74.062 43.938 1 62.31 72 ASP B C 1
ATOM 6874 O O . ASP B 1 72 ? 0.526 73.125 44.219 1 62.31 72 ASP B O 1
ATOM 6878 N N . SER B 1 73 ? 2.537 73.938 44.031 1 60.56 73 SER B N 1
ATOM 6879 C CA . SER B 1 73 ? 3.135 72.688 44.406 1 60.56 73 SER B CA 1
ATOM 6880 C C . SER B 1 73 ? 3.264 72.562 45.906 1 60.56 73 SER B C 1
ATOM 6882 O O . SER B 1 73 ? 3.574 71.5 46.438 1 60.56 73 SER B O 1
ATOM 6884 N N . TYR B 1 74 ? 3.02 73.562 46.656 1 61.69 74 TYR B N 1
ATOM 6885 C CA . TYR B 1 74 ? 3.162 73.5 48.094 1 61.69 74 TYR B CA 1
ATOM 6886 C C . TYR B 1 74 ? 1.81 73.312 48.781 1 61.69 74 TYR B C 1
ATOM 6888 O O . TYR B 1 74 ? 0.829 73.938 48.406 1 61.69 74 TYR B O 1
ATOM 6896 N N . ASP B 1 75 ? 1.596 72.188 49.531 1 58.75 75 ASP B N 1
ATOM 6897 C CA . ASP B 1 75 ? 0.351 71.688 50.125 1 58.75 75 ASP B CA 1
ATOM 6898 C C . ASP B 1 75 ? 0.112 72.312 51.5 1 58.75 75 ASP B C 1
ATOM 6900 O O . ASP B 1 75 ? -0.822 71.875 52.188 1 58.75 75 ASP B O 1
ATOM 6904 N N . GLN B 1 76 ? 0.854 73.312 51.938 1 58.41 76 GLN B N 1
ATOM 6905 C CA . GLN B 1 76 ? 0.629 73.75 53.312 1 58.41 76 GLN B CA 1
ATOM 6906 C C . GLN B 1 76 ? -0.566 74.688 53.375 1 58.41 76 GLN B C 1
ATOM 6908 O O . GLN B 1 76 ? -0.653 75.625 52.625 1 58.41 76 GLN B O 1
ATOM 6913 N N . GLY B 1 77 ? -1.69 74.375 54.125 1 59.34 77 GLY B N 1
ATOM 6914 C CA . GLY B 1 77 ? -2.871 75.188 54.375 1 59.34 77 GLY B CA 1
ATOM 6915 C C . GLY B 1 77 ? -4.004 74.875 53.406 1 59.34 77 GLY B C 1
ATOM 6916 O O . GLY B 1 77 ? -5.023 75.562 53.406 1 59.34 77 GLY B O 1
ATOM 6917 N N . VAL B 1 78 ? -3.697 73.938 52.469 1 70.06 78 VAL B N 1
ATOM 6918 C CA . VAL B 1 78 ? -4.742 73.625 51.469 1 70.06 78 VAL B CA 1
ATOM 6919 C C . VAL B 1 78 ? -5.73 72.625 52.062 1 70.06 78 VAL B C 1
ATOM 6921 O O . VAL B 1 78 ? -5.344 71.75 52.812 1 70.06 78 VAL B O 1
ATOM 6924 N N . ARG B 1 79 ? -6.938 72.938 51.75 1 65.38 79 ARG B N 1
ATOM 6925 C CA . ARG B 1 79 ? -7.992 72.062 52.25 1 65.38 79 ARG B CA 1
ATOM 6926 C C . ARG B 1 79 ? -7.82 70.625 51.688 1 65.38 79 ARG B C 1
ATOM 6928 O O . ARG B 1 79 ? -7.445 70.5 50.531 1 65.38 79 ARG B O 1
ATOM 6935 N N . GLY B 1 80 ? -7.945 69.75 52.531 1 66.38 80 GLY B N 1
ATOM 6936 C CA . GLY B 1 80 ? -7.77 68.312 52.219 1 66.38 80 GLY B CA 1
ATOM 6937 C C . GLY B 1 80 ? -8.57 67.875 51 1 66.38 80 GLY B C 1
ATOM 6938 O O . GLY B 1 80 ? -8.094 67.062 50.188 1 66.38 80 GLY B O 1
ATOM 6939 N N . SER B 1 81 ? -9.727 68.438 50.844 1 68.56 81 SER B N 1
ATOM 6940 C CA . SER B 1 81 ? -10.586 68 49.719 1 68.56 81 SER B CA 1
ATOM 6941 C C . SER B 1 81 ? -9.992 68.438 48.375 1 68.56 81 SER B C 1
ATOM 6943 O O . SER B 1 81 ? -10.039 67.625 47.406 1 68.56 81 SER B O 1
ATOM 6945 N N . VAL B 1 82 ? -9.469 69.625 48.375 1 69.31 82 VAL B N 1
ATOM 6946 C CA . VAL B 1 82 ? -8.883 70.125 47.125 1 69.31 82 VAL B CA 1
ATOM 6947 C C . VAL B 1 82 ? -7.586 69.375 46.844 1 69.31 82 VAL B C 1
ATOM 6949 O O . VAL B 1 82 ? -7.297 69 45.688 1 69.31 82 VAL B O 1
ATOM 6952 N N . LEU B 1 83 ? -6.988 69.125 47.906 1 70.44 83 LEU B N 1
ATOM 6953 C CA . LEU B 1 83 ? -5.75 68.375 47.75 1 70.44 83 LEU B CA 1
ATOM 6954 C C . LEU B 1 83 ? -6.031 66.938 47.219 1 70.44 83 LEU B C 1
ATOM 6956 O O . LEU B 1 83 ? -5.301 66.438 46.375 1 70.44 83 LEU B O 1
ATOM 6960 N N . TRP B 1 84 ? -7.031 66.312 47.594 1 73 84 TRP B N 1
ATOM 6961 C CA . TRP B 1 84 ? -7.379 64.938 47.156 1 73 84 TRP B CA 1
ATOM 6962 C C . TRP B 1 84 ? -7.797 64.938 45.688 1 73 84 TRP B C 1
ATOM 6964 O O . TRP B 1 84 ? -7.434 64.062 44.938 1 73 84 TRP B O 1
ATOM 6974 N N . ILE B 1 85 ? -8.422 65.875 45.219 1 71.19 85 ILE B N 1
ATOM 6975 C CA . ILE B 1 85 ? -8.836 65.938 43.812 1 71.19 85 ILE B CA 1
ATOM 6976 C C . ILE B 1 85 ? -7.625 66.188 42.938 1 71.19 85 ILE B C 1
ATOM 6978 O O . ILE B 1 85 ? -7.5 65.625 41.875 1 71.19 85 ILE B O 1
ATOM 6982 N N . SER B 1 86 ? -6.773 67.062 43.531 1 70.38 86 SER B N 1
ATOM 6983 C CA . SER B 1 86 ? -5.586 67.375 42.75 1 70.38 86 SER B CA 1
ATOM 6984 C C . SER B 1 86 ? -4.684 66.125 42.562 1 70.38 86 SER B C 1
ATOM 6986 O O . SER B 1 86 ? -4.121 65.938 41.469 1 70.38 86 SER B O 1
ATOM 6988 N N . LYS B 1 87 ? -4.695 65.312 43.5 1 71.12 87 LYS B N 1
ATOM 6989 C CA . LYS B 1 87 ? -3.838 64.125 43.406 1 71.12 87 LYS B CA 1
ATOM 6990 C C . LYS B 1 87 ? -4.539 63 42.688 1 71.12 87 LYS B C 1
ATOM 6992 O O . LYS B 1 87 ? -3.887 62.125 42.125 1 71.12 87 LYS B O 1
ATOM 6997 N N . SER B 1 88 ? -5.773 62.875 42.656 1 73.81 88 SER B N 1
ATOM 6998 C CA . SER B 1 88 ? -6.531 61.781 42.031 1 73.81 88 SER B CA 1
ATOM 6999 C C . SER B 1 88 ? -6.504 61.906 40.531 1 73.81 88 SER B C 1
ATOM 7001 O O . SER B 1 88 ? -6.633 60.906 39.812 1 73.81 88 SER B O 1
ATOM 7003 N N . ILE B 1 89 ? -6.195 63.062 40.062 1 72.56 89 ILE B N 1
ATOM 7004 C CA . ILE B 1 89 ? -6.234 63.281 38.594 1 72.56 89 ILE B CA 1
ATOM 7005 C C . ILE B 1 89 ? -5.07 62.531 37.938 1 72.56 89 ILE B C 1
ATOM 7007 O O . ILE B 1 89 ? -5.273 61.75 37.031 1 72.56 89 ILE B O 1
ATOM 7011 N N . PRO B 1 90 ? -3.885 62.719 38.438 1 71.31 90 PRO B N 1
ATOM 7012 C CA . PRO B 1 90 ? -2.793 61.969 37.844 1 71.31 90 PRO B CA 1
ATOM 7013 C C . PRO B 1 90 ? -2.928 60.469 38.031 1 71.31 90 PRO B C 1
ATOM 7015 O O . PRO B 1 90 ? -2.576 59.688 37.156 1 71.31 90 PRO B O 1
ATOM 7018 N N . VAL B 1 91 ? -3.426 60.062 39.125 1 75.81 91 VAL B N 1
ATOM 7019 C CA . VAL B 1 91 ? -3.578 58.625 39.406 1 75.81 91 VAL B CA 1
ATOM 7020 C C . VAL B 1 91 ? -4.609 58.031 38.438 1 75.81 91 VAL B C 1
ATOM 7022 O O . VAL B 1 91 ? -4.395 56.938 37.875 1 75.81 91 VAL B O 1
ATOM 7025 N N . LEU B 1 92 ? -5.668 58.656 38.25 1 76.88 92 LEU B N 1
ATOM 7026 C CA . LEU B 1 92 ? -6.703 58.188 37.344 1 76.88 92 LEU B CA 1
ATOM 7027 C C . LEU B 1 92 ? -6.211 58.188 35.906 1 76.88 92 LEU B C 1
ATOM 7029 O O . LEU B 1 92 ? -6.566 57.312 35.125 1 76.88 92 LEU B O 1
ATOM 7033 N N . SER B 1 93 ? -5.359 59.156 35.719 1 73.19 93 SER B N 1
ATOM 7034 C CA . SER B 1 93 ? -4.801 59.188 34.375 1 73.19 93 SER B CA 1
ATOM 7035 C C . SER B 1 93 ? -3.877 58.031 34.094 1 73.19 93 SER B C 1
ATOM 7037 O O . SER B 1 93 ? -3.881 57.469 33 1 73.19 93 SER B O 1
ATOM 7039 N N . ILE B 1 94 ? -3.215 57.656 35.031 1 73.81 94 ILE B N 1
ATOM 7040 C CA . ILE B 1 94 ? -2.338 56.5 34.875 1 73.81 94 ILE B CA 1
ATOM 7041 C C . ILE B 1 94 ? -3.176 55.219 34.781 1 73.81 94 ILE B C 1
ATOM 7043 O O . ILE B 1 94 ? -2.875 54.344 33.969 1 73.81 94 ILE B O 1
ATOM 7047 N N . LEU B 1 95 ? -4.141 55.062 35.531 1 79 95 LEU B N 1
ATOM 7048 C CA . LEU B 1 95 ? -5.008 53.906 35.5 1 79 95 LEU B CA 1
ATOM 7049 C C . LEU B 1 95 ? -5.707 53.781 34.156 1 79 95 LEU B C 1
ATOM 7051 O O . LEU B 1 95 ? -5.797 52.688 33.562 1 79 95 LEU B O 1
ATOM 7055 N N . LEU B 1 96 ? -6.133 54.844 33.656 1 75.44 96 LEU B N 1
ATOM 7056 C CA . LEU B 1 96 ? -6.812 54.844 32.375 1 75.44 96 LEU B CA 1
ATOM 7057 C C . LEU B 1 96 ? -5.84 54.5 31.234 1 75.44 96 LEU B C 1
ATOM 7059 O O . LEU B 1 96 ? -6.207 53.812 30.281 1 75.44 96 LEU B O 1
ATOM 7063 N N . SER B 1 97 ? -4.656 55 31.5 1 72.88 97 SER B N 1
ATOM 7064 C CA . SER B 1 97 ? -3.648 54.656 30.484 1 72.88 97 SER B CA 1
ATOM 7065 C C . SER B 1 97 ? -3.307 53.188 30.516 1 72.88 97 SER B C 1
ATOM 7067 O O . SER B 1 97 ? -3.186 52.562 29.469 1 72.88 97 SER B O 1
ATOM 7069 N N . ALA B 1 98 ? -3.229 52.625 31.594 1 74.75 98 ALA B N 1
ATOM 7070 C CA . ALA B 1 98 ? -2.934 51.188 31.734 1 74.75 98 ALA B CA 1
ATOM 7071 C C . ALA B 1 98 ? -4.09 50.344 31.203 1 74.75 98 ALA B C 1
ATOM 7073 O O . ALA B 1 98 ? -3.869 49.344 30.531 1 74.75 98 ALA B O 1
ATOM 7074 N N . THR B 1 99 ? -5.297 50.656 31.516 1 78.19 99 THR B N 1
ATOM 7075 C CA . THR B 1 99 ? -6.484 49.938 31.078 1 78.19 99 THR B CA 1
ATOM 7076 C C . THR B 1 99 ? -6.586 49.969 29.547 1 78.19 99 THR B C 1
ATOM 7078 O O . THR B 1 99 ? -7.004 48.969 28.953 1 78.19 99 THR B O 1
ATOM 7081 N N . SER B 1 100 ? -6.156 51.031 29 1 72.81 100 SER B N 1
ATOM 7082 C CA . SER B 1 100 ? -6.254 51.156 27.547 1 72.81 100 SER B CA 1
ATOM 7083 C C . SER B 1 100 ? -5.297 50.188 26.844 1 72.81 100 SER B C 1
ATOM 7085 O O . SER B 1 100 ? -5.539 49.781 25.703 1 72.81 100 SER B O 1
ATOM 7087 N N . VAL B 1 101 ? -4.34 49.844 27.578 1 69.94 101 VAL B N 1
ATOM 7088 C CA . VAL B 1 101 ? -3.354 48.938 26.984 1 69.94 101 VAL B CA 1
ATOM 7089 C C . VAL B 1 101 ? -3.707 47.5 27.312 1 69.94 101 VAL B C 1
ATOM 7091 O O . VAL B 1 101 ? -3.596 46.594 26.469 1 69.94 101 VAL B O 1
ATOM 7094 N N . ILE B 1 102 ? -4.18 47.188 28.453 1 74.94 102 ILE B N 1
ATOM 7095 C CA . ILE B 1 102 ? -4.32 45.812 28.953 1 74.94 102 ILE B CA 1
ATOM 7096 C C . ILE B 1 102 ? -5.652 45.25 28.484 1 74.94 102 ILE B C 1
ATOM 7098 O O . ILE B 1 102 ? -5.742 44.031 28.188 1 74.94 102 ILE B O 1
ATOM 7102 N N . THR B 1 103 ? -6.699 45.875 28.422 1 78.06 103 THR B N 1
ATOM 7103 C CA . THR B 1 103 ? -8.047 45.375 28.172 1 78.06 103 THR B CA 1
ATOM 7104 C C . THR B 1 103 ? -8.125 44.719 26.781 1 78.06 103 THR B C 1
ATOM 7106 O O . THR B 1 103 ? -8.703 43.656 26.625 1 78.06 103 THR B O 1
ATOM 7109 N N . PRO B 1 104 ? -7.594 45.344 25.844 1 76 104 PRO B N 1
ATOM 7110 C CA . PRO B 1 104 ? -7.727 44.719 24.531 1 76 104 PRO B CA 1
ATOM 7111 C C . PRO B 1 104 ? -6.906 43.438 24.422 1 76 104 PRO B C 1
ATOM 7113 O O . PRO B 1 104 ? -7.148 42.625 23.531 1 76 104 PRO B O 1
ATOM 7116 N N . LEU B 1 105 ? -6.098 43.156 25.328 1 75.69 105 LEU B N 1
ATOM 7117 C CA . LEU B 1 105 ? -5.281 41.938 25.297 1 75.69 105 LEU B CA 1
ATOM 7118 C C . LEU B 1 105 ? -6.102 40.719 25.703 1 75.69 105 LEU B C 1
ATOM 7120 O O . LEU B 1 105 ? -5.703 39.594 25.438 1 75.69 105 LEU B O 1
ATOM 7124 N N . GLY B 1 106 ? -7.16 40.938 26.297 1 76 106 GLY B N 1
ATOM 7125 C CA . GLY B 1 106 ? -8.016 39.844 26.703 1 76 106 GLY B CA 1
ATOM 7126 C C . GLY B 1 106 ? -8.852 39.281 25.562 1 76 106 GLY B C 1
ATOM 7127 O O . GLY B 1 106 ? -9.469 38.219 25.703 1 76 106 GLY B O 1
ATOM 7128 N N . LEU B 1 107 ? -8.914 39.906 24.547 1 78.25 107 LEU B N 1
ATOM 7129 C CA . LEU B 1 107 ? -9.703 39.469 23.406 1 78.25 107 LEU B CA 1
ATOM 7130 C C . LEU B 1 107 ? -8.992 38.312 22.703 1 78.25 107 LEU B C 1
ATOM 7132 O O . LEU B 1 107 ? -7.793 38.375 22.422 1 78.25 107 LEU B O 1
ATOM 7136 N N . TYR B 1 108 ? -9.664 37.156 22.734 1 81.12 108 TYR B N 1
ATOM 7137 C CA . TYR B 1 108 ? -9.102 36.031 21.953 1 81.12 108 TYR B CA 1
ATOM 7138 C C . TYR B 1 108 ? -10.141 35.438 21.031 1 81.12 108 TYR B C 1
ATOM 7140 O O . TYR B 1 108 ? -11.344 35.562 21.266 1 81.12 108 TYR B O 1
ATOM 7148 N N . SER B 1 109 ? -9.672 35.031 19.969 1 79.5 109 SER B N 1
ATOM 7149 C CA . SER B 1 109 ? -10.539 34.406 18.969 1 79.5 109 SER B CA 1
ATOM 7150 C C . SER B 1 109 ? -10.68 32.906 19.203 1 79.5 109 SER B C 1
ATOM 7152 O O . SER B 1 109 ? -9.711 32.219 19.547 1 79.5 109 SER B O 1
ATOM 7154 N N . SER B 1 110 ? -11.953 32.469 19.312 1 83.12 110 SER B N 1
ATOM 7155 C CA . SER B 1 110 ? -12.219 31.031 19.391 1 83.12 110 SER B CA 1
ATOM 7156 C C . SER B 1 110 ? -13.164 30.578 18.281 1 83.12 110 SER B C 1
ATOM 7158 O O . SER B 1 110 ? -13.828 31.406 17.641 1 83.12 110 SER B O 1
ATOM 7160 N N . THR B 1 111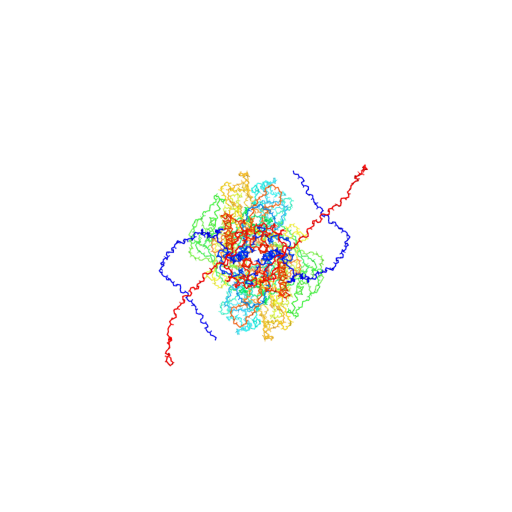 ? -13.172 29.188 18.078 1 86.19 111 THR B N 1
ATOM 7161 C CA . THR B 1 111 ? -14.039 28.641 17.031 1 86.19 111 THR B CA 1
ATOM 7162 C C . THR B 1 111 ? -15.297 28.031 17.641 1 86.19 111 THR B C 1
ATOM 7164 O O . THR B 1 111 ? -15.25 27.438 18.719 1 86.19 111 THR B O 1
ATOM 7167 N N . ALA B 1 112 ? -16.453 28.484 17.141 1 86.44 112 ALA B N 1
ATOM 7168 C CA . ALA B 1 112 ? -17.719 27.891 17.547 1 86.44 112 ALA B CA 1
ATOM 7169 C C . ALA B 1 112 ? -18.531 27.453 16.344 1 86.44 112 ALA B C 1
ATOM 7171 O O . ALA B 1 112 ? -18.25 27.859 15.211 1 86.44 112 ALA B O 1
ATOM 7172 N N . ALA B 1 113 ? -19.609 26.547 16.703 1 89.19 113 ALA B N 1
ATOM 7173 C CA . ALA B 1 113 ? -20.5 26.094 15.633 1 89.19 113 ALA B CA 1
ATOM 7174 C C . ALA B 1 113 ? -21.516 27.156 15.273 1 89.19 113 ALA B C 1
ATOM 7176 O O . ALA B 1 113 ? -22.141 27.75 16.156 1 89.19 113 ALA B O 1
ATOM 7177 N N . GLY B 1 114 ? -21.609 27.484 14.031 1 87.81 114 GLY B N 1
ATOM 7178 C CA . GLY B 1 114 ? -22.609 28.422 13.555 1 87.81 114 GLY B CA 1
ATOM 7179 C C . GLY B 1 114 ? -23.969 27.797 13.32 1 87.81 114 GLY B C 1
ATOM 7180 O O . GLY B 1 114 ? -24.203 26.656 13.688 1 87.81 114 GLY B O 1
ATOM 7181 N N . LYS B 1 115 ? -24.922 28.594 12.836 1 88.69 115 LYS B N 1
ATOM 7182 C CA . LYS B 1 115 ? -26.25 28.109 12.461 1 88.69 115 LYS B CA 1
ATOM 7183 C C . LYS B 1 115 ? -26.203 27.328 11.148 1 88.69 115 LYS B C 1
ATOM 7185 O O . LYS B 1 115 ? -25.469 27.703 10.234 1 88.69 115 LYS B O 1
ATOM 7190 N N . PRO B 1 116 ? -27.062 26.266 11.086 1 91.94 116 PRO B N 1
ATOM 7191 C CA . PRO B 1 116 ? -27.078 25.484 9.844 1 91.94 116 PRO B CA 1
ATOM 7192 C C . PRO B 1 116 ? -27.562 26.312 8.648 1 91.94 116 PRO B C 1
ATOM 7194 O O . PRO B 1 116 ? -28.531 27.062 8.758 1 91.94 116 PRO B O 1
ATOM 7197 N N . VAL B 1 117 ? -26.859 26.312 7.637 1 90.06 117 VAL B N 1
ATOM 7198 C CA . VAL B 1 117 ? -27.188 27.047 6.414 1 90.06 117 VAL B CA 1
ATOM 7199 C C . VAL B 1 117 ? -27.188 26.094 5.223 1 90.06 117 VAL B C 1
ATOM 7201 O O . VAL B 1 117 ? -26.531 25.047 5.254 1 90.06 117 VAL B O 1
ATOM 7204 N N . ARG B 1 118 ? -28.016 26.484 4.223 1 88 118 ARG B N 1
ATOM 7205 C CA . ARG B 1 118 ? -28.031 25.719 2.984 1 88 118 ARG B CA 1
ATOM 7206 C C . ARG B 1 118 ? -26.797 26 2.148 1 88 118 ARG B C 1
ATOM 7208 O O . ARG B 1 118 ? -26.406 27.172 1.974 1 88 118 ARG B O 1
ATOM 7215 N N . ALA B 1 119 ? -26.156 24.969 1.794 1 86.81 119 ALA B N 1
ATOM 7216 C CA . ALA B 1 119 ? -24.922 25.125 1.028 1 86.81 119 ALA B CA 1
ATOM 7217 C C . ALA B 1 119 ? -25.047 24.516 -0.364 1 86.81 119 ALA B C 1
ATOM 7219 O O . ALA B 1 119 ? -25.891 23.656 -0.59 1 86.81 119 ALA B O 1
ATOM 7220 N N . THR B 1 120 ? -24.25 25.094 -1.266 1 84.25 120 THR B N 1
ATOM 7221 C CA . THR B 1 120 ? -24.109 24.531 -2.6 1 84.25 120 THR B CA 1
ATOM 7222 C C . THR B 1 120 ? -22.938 23.547 -2.656 1 84.25 120 THR B C 1
ATOM 7224 O O . THR B 1 120 ? -21.859 23.844 -2.164 1 84.25 120 THR B O 1
ATOM 7227 N N . PHE B 1 121 ? -23.281 22.406 -3.299 1 88.25 121 PHE B N 1
ATOM 7228 C CA . PHE B 1 121 ? -22.266 21.359 -3.35 1 88.25 121 PHE B CA 1
ATOM 7229 C C . PHE B 1 121 ? -21.719 21.203 -4.762 1 88.25 121 PHE B C 1
ATOM 7231 O O . PHE B 1 121 ? -22.469 21.312 -5.738 1 88.25 121 PHE B O 1
ATOM 7238 N N . VAL B 1 122 ? -20.359 20.953 -4.863 1 85.56 122 VAL B N 1
ATOM 7239 C CA . VAL B 1 122 ? -19.719 20.703 -6.148 1 85.56 122 VAL B CA 1
ATOM 7240 C C . VAL B 1 122 ? -18.938 19.391 -6.09 1 85.56 122 VAL B C 1
ATOM 7242 O O . VAL B 1 122 ? -18.422 19.016 -5.039 1 85.56 122 VAL B O 1
ATOM 7245 N N . HIS B 1 123 ? -18.922 18.75 -7.234 1 87.94 123 HIS B N 1
ATOM 7246 C CA . HIS B 1 123 ? -18.188 17.484 -7.328 1 87.94 123 HIS B CA 1
ATOM 7247 C C . HIS B 1 123 ? -16.688 17.719 -7.27 1 87.94 123 HIS B C 1
ATOM 7249 O O . HIS B 1 123 ? -16.172 18.656 -7.883 1 87.94 123 HIS B O 1
ATOM 7255 N N . VAL B 1 124 ? -15.992 16.938 -6.523 1 86.44 124 VAL B N 1
ATOM 7256 C CA . VAL B 1 124 ? -14.531 16.984 -6.422 1 86.44 124 VAL B CA 1
ATOM 7257 C C . VAL B 1 124 ? -13.938 15.617 -6.727 1 86.44 124 VAL B C 1
ATOM 7259 O O . VAL B 1 124 ? -14.242 14.641 -6.043 1 86.44 124 VAL B O 1
ATOM 7262 N N . PRO B 1 125 ? -13.094 15.594 -7.676 1 84.94 125 PRO B N 1
ATOM 7263 C CA . PRO B 1 125 ? -12.469 14.312 -7.988 1 84.94 125 PRO B CA 1
ATOM 7264 C C . PRO B 1 125 ? -11.414 13.906 -6.961 1 84.94 125 PRO B C 1
ATOM 7266 O O . PRO B 1 125 ? -10.719 14.766 -6.41 1 84.94 125 PRO B O 1
ATOM 7269 N N . ASP B 1 126 ? -11.328 12.633 -6.75 1 89 126 ASP B N 1
ATOM 7270 C CA . ASP B 1 126 ? -10.344 12.047 -5.848 1 89 126 ASP B CA 1
ATOM 7271 C C . ASP B 1 126 ? -8.961 12.023 -6.484 1 89 126 ASP B C 1
ATOM 7273 O O . ASP B 1 126 ? -8.789 11.523 -7.602 1 89 126 ASP B O 1
ATOM 7277 N N . ALA B 1 127 ? -7.973 12.547 -5.762 1 80.62 127 ALA B N 1
ATOM 7278 C CA . ALA B 1 127 ? -6.617 12.617 -6.305 1 80.62 127 ALA B CA 1
ATOM 7279 C C . ALA B 1 127 ? -5.828 11.352 -5.977 1 80.62 127 ALA B C 1
ATOM 7281 O O . ALA B 1 127 ? -4.664 11.227 -6.367 1 80.62 127 ALA B O 1
ATOM 7282 N N . SER B 1 128 ? -6.438 10.477 -5.379 1 81.31 128 SER B N 1
ATOM 7283 C CA . SER B 1 128 ? -5.758 9.227 -5.059 1 81.31 128 SER B CA 1
ATOM 7284 C C . SER B 1 128 ? -5.773 8.273 -6.25 1 81.31 128 SER B C 1
ATOM 7286 O O . SER B 1 128 ? -6.297 8.609 -7.312 1 81.31 128 SER B O 1
ATOM 7288 N N . SER B 1 129 ? -5.207 7.07 -6.086 1 80.44 129 SER B N 1
ATOM 7289 C CA . SER B 1 129 ? -5.168 6.066 -7.145 1 80.44 129 SER B CA 1
ATOM 7290 C C . SER B 1 129 ? -6.574 5.637 -7.555 1 80.44 129 SER B C 1
ATOM 7292 O O . SER B 1 129 ? -6.805 5.273 -8.711 1 80.44 129 SER B O 1
ATOM 7294 N N . PHE B 1 130 ? -7.504 5.754 -6.664 1 89.31 130 PHE B N 1
ATOM 7295 C CA . PHE B 1 130 ? -8.875 5.371 -6.965 1 89.31 130 PHE B CA 1
ATOM 7296 C C . PHE B 1 130 ? -9.492 6.316 -7.984 1 89.31 130 PHE B C 1
ATOM 7298 O O . PHE B 1 130 ? -10.258 5.891 -8.852 1 89.31 130 PHE B O 1
ATOM 7305 N N . GLY B 1 131 ? -9.172 7.508 -7.844 1 85.75 131 GLY B N 1
ATOM 7306 C CA . GLY B 1 131 ? -9.75 8.484 -8.758 1 85.75 131 GLY B CA 1
ATOM 7307 C C . GLY B 1 131 ? -8.93 8.672 -10.023 1 85.75 131 GLY B C 1
ATOM 7308 O O . GLY B 1 131 ? -9.484 8.859 -11.102 1 85.75 131 GLY B O 1
ATOM 7309 N N . LEU B 1 132 ? -7.703 8.609 -9.953 1 77.38 132 LEU B N 1
ATOM 7310 C CA . LEU B 1 132 ? -6.812 8.922 -11.07 1 77.38 132 LEU B CA 1
ATOM 7311 C C . LEU B 1 132 ? -6.719 7.742 -12.031 1 77.38 132 LEU B C 1
ATOM 7313 O O . LEU B 1 132 ? -6.719 7.93 -13.25 1 77.38 132 LEU B O 1
ATOM 7317 N N . HIS B 1 133 ? -6.695 6.582 -11.414 1 74.19 133 HIS B N 1
ATOM 7318 C CA . HIS B 1 133 ? -6.395 5.441 -12.266 1 74.19 133 HIS B CA 1
ATOM 7319 C C . HIS B 1 133 ? -7.438 4.34 -12.102 1 74.19 133 HIS B C 1
ATOM 7321 O O . HIS B 1 133 ? -7.641 3.529 -13.008 1 74.19 133 HIS B O 1
ATOM 7327 N N . GLY B 1 134 ? -7.984 4.293 -11.031 1 77.62 134 GLY B N 1
ATOM 7328 C CA . GLY B 1 134 ? -8.805 3.143 -10.695 1 77.62 134 GLY B CA 1
ATOM 7329 C C . GLY B 1 134 ? -10.219 3.238 -11.234 1 77.62 134 GLY B C 1
ATOM 7330 O O . GLY B 1 134 ? -10.914 2.227 -11.367 1 77.62 134 GLY B O 1
ATOM 7331 N N . THR B 1 135 ? -10.641 4.391 -11.484 1 84.06 135 THR B N 1
ATOM 7332 C CA . THR B 1 135 ? -12.031 4.566 -11.891 1 84.06 135 THR B CA 1
ATOM 7333 C C . THR B 1 135 ? -12.117 5.051 -13.336 1 84.06 135 THR B C 1
ATOM 7335 O O . THR B 1 135 ? -11.57 6.098 -13.672 1 84.06 135 THR B O 1
ATOM 7338 N N . MET B 1 136 ? -12.812 4.266 -14.109 1 84.69 136 MET B N 1
ATOM 7339 C CA . MET B 1 136 ? -13.016 4.613 -15.516 1 84.69 136 MET B CA 1
ATOM 7340 C C . MET B 1 136 ? -14.148 5.621 -15.664 1 84.69 136 MET B C 1
ATOM 7342 O O . MET B 1 136 ? -15.031 5.699 -14.805 1 84.69 136 MET B O 1
ATOM 7346 N N . THR B 1 137 ? -14.016 6.289 -16.781 1 81.44 137 THR B N 1
ATOM 7347 C CA . THR B 1 137 ? -15.086 7.234 -17.078 1 81.44 137 THR B CA 1
ATOM 7348 C C . THR B 1 137 ? -16.391 6.5 -17.359 1 81.44 137 THR B C 1
ATOM 7350 O O . THR B 1 137 ? -16.391 5.402 -17.922 1 81.44 137 THR B O 1
ATOM 7353 N N . ARG B 1 138 ? -17.406 7.129 -16.844 1 78.31 138 ARG B N 1
ATOM 7354 C CA . ARG B 1 138 ? -18.703 6.484 -17 1 78.31 138 ARG B CA 1
ATOM 7355 C C . ARG B 1 138 ? -19.156 6.535 -18.453 1 78.31 138 ARG B C 1
ATOM 7357 O O . ARG B 1 138 ? -19.016 7.559 -19.125 1 78.31 138 ARG B O 1
ATOM 7364 N N . ALA B 1 139 ? -19.328 5.281 -19 1 67.44 139 ALA B N 1
ATOM 7365 C CA . ALA B 1 139 ? -19.75 5.188 -20.391 1 67.44 139 ALA B CA 1
ATOM 7366 C C . ALA B 1 139 ? -21.266 5.281 -20.516 1 67.44 139 ALA B C 1
ATOM 7368 O O . ALA B 1 139 ? -21.984 5.047 -19.547 1 67.44 139 ALA B O 1
ATOM 7369 N N . ASN B 1 140 ? -21.641 5.777 -21.641 1 69.19 140 ASN B N 1
ATOM 7370 C CA . ASN B 1 140 ? -23.062 5.895 -21.953 1 69.19 140 ASN B CA 1
ATOM 7371 C C . ASN B 1 140 ? -23.641 4.578 -22.469 1 69.19 140 ASN B C 1
ATOM 7373 O O . ASN B 1 140 ? -24.172 4.52 -23.578 1 69.19 140 ASN B O 1
ATOM 7377 N N . TYR B 1 141 ? -23.344 3.51 -21.75 1 76.19 141 TYR B N 1
ATOM 7378 C CA . TYR B 1 141 ? -23.938 2.227 -22.109 1 76.19 141 TYR B CA 1
ATOM 7379 C C . TYR B 1 141 ? -25.047 1.84 -21.156 1 76.19 141 TYR B C 1
ATOM 7381 O O . TYR B 1 141 ? -25.031 2.219 -19.984 1 76.19 141 TYR B O 1
ATOM 7389 N N . SER B 1 142 ? -25.984 1.221 -21.734 1 77.62 142 SER B N 1
ATOM 7390 C CA . SER B 1 142 ? -27.109 0.746 -20.922 1 77.62 142 SER B CA 1
ATOM 7391 C C . SER B 1 142 ? -26.672 -0.389 -20 1 77.62 142 SER B C 1
ATOM 7393 O O . SER B 1 142 ? -25.688 -1.068 -20.266 1 77.62 142 SER B O 1
ATOM 7395 N N . VAL B 1 143 ? -27.438 -0.489 -18.953 1 85.31 143 VAL B N 1
ATOM 7396 C CA . VAL B 1 143 ? -27.203 -1.596 -18.031 1 85.31 143 VAL B CA 1
ATOM 7397 C C . VAL B 1 143 ? -27.656 -2.904 -18.672 1 85.31 143 VAL B C 1
ATOM 7399 O O . VAL B 1 143 ? -28.781 -2.996 -19.172 1 85.31 143 VAL B O 1
ATOM 7402 N N . THR B 1 144 ? -26.75 -3.82 -18.766 1 84.75 144 THR B N 1
ATOM 7403 C CA . THR B 1 144 ? -27.047 -5.105 -19.391 1 84.75 144 THR B CA 1
ATOM 7404 C C . THR B 1 144 ? -27.031 -6.223 -18.359 1 84.75 144 THR B C 1
ATOM 7406 O O . THR B 1 144 ? -26.25 -6.188 -17.406 1 84.75 144 THR B O 1
ATOM 7409 N N . ARG B 1 145 ? -28 -7.086 -18.5 1 84.94 145 ARG B N 1
ATOM 7410 C CA . ARG B 1 145 ? -28.109 -8.25 -17.625 1 84.94 145 ARG B CA 1
ATOM 7411 C C . ARG B 1 145 ? -28.156 -9.539 -18.438 1 84.94 145 ARG B C 1
ATOM 7413 O O . ARG B 1 145 ? -28.891 -9.633 -19.438 1 84.94 145 ARG B O 1
ATOM 7420 N N . ALA B 1 146 ? -27.266 -10.469 -18.047 1 79.44 146 ALA B N 1
ATOM 7421 C CA . ALA B 1 146 ? -27.25 -11.773 -18.703 1 79.44 146 ALA B CA 1
ATOM 7422 C C . ALA B 1 146 ? -27.75 -12.859 -17.75 1 79.44 146 ALA B C 1
ATOM 7424 O O . ALA B 1 146 ? -27.438 -12.852 -16.562 1 79.44 146 ALA B O 1
ATOM 7425 N N . CYS B 1 147 ? -28.703 -13.664 -18.203 1 81.19 147 CYS B N 1
ATOM 7426 C CA . CYS B 1 147 ? -29.234 -14.781 -17.438 1 81.19 147 CYS B CA 1
ATOM 7427 C C . CYS B 1 147 ? -28.844 -16.109 -18.062 1 81.19 147 CYS B C 1
ATOM 7429 O O . CYS B 1 147 ? -28.719 -16.219 -19.281 1 81.19 147 CYS B O 1
ATOM 7431 N N . GLY B 1 148 ? -28.531 -17.047 -17.203 1 78.12 148 GLY B N 1
ATOM 7432 C CA . GLY B 1 148 ? -28.078 -18.359 -17.641 1 78.12 148 GLY B CA 1
ATOM 7433 C C . GLY B 1 148 ? -26.797 -18.797 -16.984 1 78.12 148 GLY B C 1
ATOM 7434 O O . GLY B 1 148 ? -26.344 -18.188 -16.016 1 78.12 148 GLY B O 1
ATOM 7435 N N . THR B 1 149 ? -26.328 -20 -17.469 1 70.19 149 THR B N 1
ATOM 7436 C CA . THR B 1 149 ? -25.141 -20.562 -16.828 1 70.19 149 THR B CA 1
ATOM 7437 C C . THR B 1 149 ? -23.969 -20.594 -17.797 1 70.19 149 THR B C 1
ATOM 7439 O O . THR B 1 149 ? -24.172 -20.609 -19.016 1 70.19 149 THR B O 1
ATOM 7442 N N . VAL B 1 150 ? -22.859 -20.359 -17.188 1 60.84 150 VAL B N 1
ATOM 7443 C CA . VAL B 1 150 ? -21.625 -20.531 -17.938 1 60.84 150 VAL B CA 1
ATOM 7444 C C . VAL B 1 150 ? -20.922 -21.812 -17.484 1 60.84 150 VAL B C 1
ATOM 7446 O O . VAL B 1 150 ? -20.719 -22 -16.281 1 60.84 150 VAL B O 1
ATOM 7449 N N . THR B 1 151 ? -20.922 -22.844 -18.312 1 55.97 151 THR B N 1
ATOM 7450 C CA . THR B 1 151 ? -20.219 -24.062 -17.938 1 55.97 151 THR B CA 1
ATOM 7451 C C . THR B 1 151 ? -18.859 -24.125 -18.625 1 55.97 151 THR B C 1
ATOM 7453 O O . THR B 1 151 ? -18.688 -23.641 -19.734 1 55.97 151 THR B O 1
ATOM 7456 N N . HIS B 1 152 ? -17.891 -24.422 -17.766 1 51.72 152 HIS B N 1
ATOM 7457 C CA . HIS B 1 152 ? -16.531 -24.578 -18.281 1 51.72 152 HIS B CA 1
ATOM 7458 C C . HIS B 1 152 ? -16.297 -26 -18.781 1 51.72 152 HIS B C 1
ATOM 7460 O O . HIS B 1 152 ? -16.422 -26.953 -18.016 1 51.72 152 HIS B O 1
ATOM 7466 N N . ALA B 1 153 ? -16.719 -26.328 -19.969 1 44.12 153 ALA B N 1
ATOM 7467 C CA . ALA B 1 153 ? -16.391 -27.641 -20.5 1 44.12 153 ALA B CA 1
ATOM 7468 C C . ALA B 1 153 ? -15.086 -27.609 -21.281 1 44.12 153 ALA B C 1
ATOM 7470 O O . ALA B 1 153 ? -15.047 -27.109 -22.406 1 44.12 153 ALA B O 1
ATOM 7471 N N . GLY B 1 154 ? -13.969 -28.125 -20.797 1 41.5 154 GLY B N 1
ATOM 7472 C CA . GLY B 1 154 ? -12.664 -28.188 -21.438 1 41.5 154 GLY B CA 1
ATOM 7473 C C . GLY B 1 154 ? -12.055 -26.812 -21.672 1 41.5 154 GLY B C 1
ATOM 7474 O O . GLY B 1 154 ? -12 -25.984 -20.766 1 41.5 154 GLY B O 1
ATOM 7475 N N . ALA B 1 155 ? -11.57 -26.609 -22.922 1 45.19 155 ALA B N 1
ATOM 7476 C CA . ALA B 1 155 ? -10.859 -25.438 -23.406 1 45.19 155 ALA B CA 1
ATOM 7477 C C . ALA B 1 155 ? -11.828 -24.344 -23.812 1 45.19 155 ALA B C 1
ATOM 7479 O O . ALA B 1 155 ? -11.414 -23.281 -24.281 1 45.19 155 ALA B O 1
ATOM 7480 N N . SER B 1 156 ? -13.219 -24.531 -23.562 1 46.59 156 SER B N 1
ATOM 7481 C CA . SER B 1 156 ? -14.156 -23.547 -24.078 1 46.59 156 SER B CA 1
ATOM 7482 C C . SER B 1 156 ? -15.25 -23.234 -23.062 1 46.59 156 SER B C 1
ATOM 7484 O O . SER B 1 156 ? -15.602 -24.094 -22.234 1 46.59 156 SER B O 1
ATOM 7486 N N . PHE B 1 157 ? -15.633 -21.953 -22.922 1 54.69 157 PHE B N 1
ATOM 7487 C CA . PHE B 1 157 ? -16.797 -21.547 -22.141 1 54.69 157 PHE B CA 1
ATOM 7488 C C . PHE B 1 157 ? -18.078 -21.781 -22.922 1 54.69 157 PHE B C 1
ATOM 7490 O O . PHE B 1 157 ? -18.156 -21.469 -24.109 1 54.69 157 PHE B O 1
ATOM 7497 N N . ARG B 1 158 ? -18.891 -22.734 -22.359 1 57.12 158 ARG B N 1
ATOM 7498 C CA . ARG B 1 158 ? -20.234 -22.906 -22.906 1 57.12 158 ARG B CA 1
ATOM 7499 C C . ARG B 1 158 ? -21.234 -22.062 -22.141 1 57.12 158 ARG B C 1
ATOM 7501 O O . ARG B 1 158 ? -21.312 -22.125 -20.906 1 57.12 158 ARG B O 1
ATOM 7508 N N . TYR B 1 159 ? -21.844 -21.078 -22.906 1 60.91 159 TYR B N 1
ATOM 7509 C CA . TYR B 1 159 ? -22.844 -20.203 -22.312 1 60.91 159 TYR B CA 1
ATOM 7510 C C . TYR B 1 159 ? -24.25 -20.734 -22.578 1 60.91 159 TYR B C 1
ATOM 7512 O O . TYR B 1 159 ? -24.641 -20.938 -23.734 1 60.91 159 TYR B O 1
ATOM 7520 N N . ASP B 1 160 ? -24.844 -21.203 -21.547 1 68.06 160 ASP B N 1
ATOM 7521 C CA . ASP B 1 160 ? -26.281 -21.516 -21.625 1 68.06 160 ASP B CA 1
ATOM 7522 C C . ASP B 1 160 ? -27.125 -20.297 -21.281 1 68.06 160 ASP B C 1
ATOM 7524 O O . ASP B 1 160 ? -27.562 -20.141 -20.141 1 68.06 160 ASP B O 1
ATOM 7528 N N . SER B 1 161 ? -27.391 -19.438 -22.359 1 73.25 161 SER B N 1
ATOM 7529 C CA . SER B 1 161 ? -28.078 -18.172 -22.141 1 73.25 161 SER B CA 1
ATOM 7530 C C . SER B 1 161 ? -29.594 -18.359 -22.109 1 73.25 161 SER B C 1
ATOM 7532 O O . SER B 1 161 ? -30.125 -19.188 -22.859 1 73.25 161 SER B O 1
ATOM 7534 N N . ARG B 1 162 ? -30.219 -17.703 -21.188 1 77.88 162 ARG B N 1
ATOM 7535 C CA . ARG B 1 162 ? -31.672 -17.656 -21.062 1 77.88 162 ARG B CA 1
ATOM 7536 C C . ARG B 1 162 ? -32.188 -16.219 -21.047 1 77.88 162 ARG B C 1
ATOM 7538 O O . ARG B 1 162 ? -31.453 -15.297 -20.656 1 77.88 162 ARG B O 1
ATOM 7545 N N . PRO B 1 163 ? -33.375 -16.062 -21.594 1 80.5 163 PRO B N 1
ATOM 7546 C CA . PRO B 1 163 ? -33.938 -14.727 -21.438 1 80.5 163 PRO B CA 1
ATOM 7547 C C . PRO B 1 163 ? -34.156 -14.328 -19.984 1 80.5 163 PRO B C 1
ATOM 7549 O O . PRO B 1 163 ? -34.594 -15.156 -19.172 1 80.5 163 PRO B O 1
ATOM 7552 N N . CYS B 1 164 ? -33.906 -13.141 -19.734 1 84.44 164 CYS B N 1
ATOM 7553 C CA . CYS B 1 164 ? -34.094 -12.641 -18.375 1 84.44 164 CYS B CA 1
ATOM 7554 C C . CYS B 1 164 ? -35.562 -12.266 -18.156 1 84.44 164 CYS B C 1
ATOM 7556 O O . CYS B 1 164 ? -36.312 -12.031 -19.109 1 84.44 164 CYS B O 1
ATOM 7558 N N . PRO B 1 165 ? -35.906 -12.242 -16.906 1 83.44 165 PRO B N 1
ATOM 7559 C CA . PRO B 1 165 ? -37.281 -11.883 -16.609 1 83.44 165 PRO B CA 1
ATOM 7560 C C . PRO B 1 165 ? -37.688 -10.539 -17.203 1 83.44 165 PRO B C 1
ATOM 7562 O O . PRO B 1 165 ? -36.938 -9.562 -17.109 1 83.44 165 PRO B O 1
ATOM 7565 N N . LEU B 1 166 ? -38.875 -10.43 -17.844 1 79.19 166 LEU B N 1
ATOM 7566 C CA . LEU B 1 166 ? -39.531 -9.242 -18.391 1 79.19 166 LEU B CA 1
ATOM 7567 C C . LEU B 1 166 ? -38.781 -8.719 -19.609 1 79.19 166 LEU B C 1
ATOM 7569 O O . LEU B 1 166 ? -38.938 -7.559 -20 1 79.19 166 LEU B O 1
ATOM 7573 N N . SER B 1 167 ? -37.875 -9.531 -20 1 77.06 167 SER B N 1
ATOM 7574 C CA . SER B 1 167 ? -37.219 -9.117 -21.234 1 77.06 167 SER B CA 1
ATOM 7575 C C . SER B 1 167 ? -38.156 -9.219 -22.422 1 77.06 167 SER B C 1
ATOM 7577 O O . SER B 1 167 ? -39.125 -9.984 -22.391 1 77.06 167 SER B O 1
ATOM 7579 N N . ASP B 1 168 ? -38.156 -8.148 -23.219 1 63.22 168 ASP B N 1
ATOM 7580 C CA . ASP B 1 168 ? -39.031 -8.086 -24.375 1 63.22 168 ASP B CA 1
ATOM 7581 C C . ASP B 1 168 ? -38.781 -9.242 -25.344 1 63.22 168 ASP B C 1
ATOM 7583 O O . ASP B 1 168 ? -39.344 -9.281 -26.438 1 63.22 168 ASP B O 1
ATOM 7587 N N . ASP B 1 169 ? -37.812 -9.984 -24.875 1 58.69 169 ASP B N 1
ATOM 7588 C CA . ASP B 1 169 ? -37.469 -10.984 -25.891 1 58.69 169 ASP B CA 1
ATOM 7589 C C . ASP B 1 169 ? -38.5 -12.125 -25.891 1 58.69 169 ASP B C 1
ATOM 7591 O O . ASP B 1 169 ? -38.969 -12.531 -24.828 1 58.69 169 ASP B O 1
ATOM 7595 N N . GLY B 1 170 ? -39.594 -12.109 -26.641 1 48.44 170 GLY B N 1
ATOM 7596 C CA . GLY B 1 170 ? -40.562 -13.141 -26.938 1 48.44 170 GLY B CA 1
ATOM 7597 C C . GLY B 1 170 ? -40 -14.547 -26.859 1 48.44 170 GLY B C 1
ATOM 7598 O O . GLY B 1 170 ? -40.688 -15.523 -27.125 1 48.44 170 GLY B O 1
ATOM 7599 N N . TYR B 1 171 ? -38.625 -14.695 -26.656 1 49.81 171 TYR B N 1
ATOM 7600 C CA . TYR B 1 171 ? -38.125 -16.031 -27 1 49.81 171 TYR B CA 1
ATOM 7601 C C . TYR B 1 171 ? -37.969 -16.875 -25.734 1 49.81 171 TYR B C 1
ATOM 7603 O O . TYR B 1 171 ? -37.656 -16.359 -24.672 1 49.81 171 TYR B O 1
ATOM 7611 N N . GLY B 1 172 ? -38.656 -18.125 -25.578 1 44.97 172 GLY B N 1
ATOM 7612 C CA . GLY B 1 172 ? -38.5 -19.188 -24.594 1 44.97 172 GLY B CA 1
ATOM 7613 C C . GLY B 1 172 ? -37.062 -19.578 -24.328 1 44.97 172 GLY B C 1
ATOM 7614 O O . GLY B 1 172 ? -36.156 -18.969 -24.875 1 44.97 172 GLY B O 1
ATOM 7615 N N . HIS B 1 173 ? -36.844 -20.703 -23.438 1 46.16 173 HIS B N 1
ATOM 7616 C CA . HIS B 1 173 ? -35.594 -21.375 -23.047 1 46.16 173 HIS B CA 1
ATOM 7617 C C . HIS B 1 173 ? -34.75 -21.703 -24.281 1 46.16 173 HIS B C 1
ATOM 7619 O O . HIS B 1 173 ? -35.25 -22.203 -25.281 1 46.16 173 HIS B O 1
ATOM 7625 N N . LEU B 1 174 ? -33.688 -21.094 -24.469 1 42.75 174 LEU B N 1
ATOM 7626 C CA . LEU B 1 174 ? -32.75 -21.516 -25.5 1 42.75 174 LEU B CA 1
ATOM 7627 C C . LEU B 1 174 ? -32.062 -22.812 -25.109 1 42.75 174 LEU B C 1
ATOM 7629 O O . LEU B 1 174 ? -31.281 -22.828 -24.156 1 42.75 174 LEU B O 1
ATOM 7633 N N . PRO B 1 175 ? -32.406 -23.984 -25.375 1 39.69 175 PRO B N 1
ATOM 7634 C CA . PRO B 1 175 ? -31.688 -25.234 -25.172 1 39.69 175 PRO B CA 1
ATOM 7635 C C . PRO B 1 175 ? -30.344 -25.281 -25.922 1 39.69 175 PRO B C 1
ATOM 7637 O O . PRO B 1 175 ? -30.266 -24.797 -27.047 1 39.69 175 PRO B O 1
ATOM 7640 N N . ASN B 1 176 ? -29.25 -26.078 -25.203 1 39.41 176 ASN B N 1
ATOM 7641 C CA . ASN B 1 176 ? -27.938 -26.656 -25.484 1 39.41 176 ASN B CA 1
ATOM 7642 C C . ASN B 1 176 ? -27.094 -25.734 -26.359 1 39.41 176 ASN B C 1
ATOM 7644 O O . ASN B 1 176 ? -26.797 -26.062 -27.516 1 39.41 176 ASN B O 1
ATOM 7648 N N . SER B 1 177 ? -27.25 -24.531 -26.453 1 39.41 177 SER B N 1
ATOM 7649 C CA . SER B 1 177 ? -26.516 -23.797 -27.484 1 39.41 177 SER B CA 1
ATOM 7650 C C . SER B 1 177 ? -25.031 -24.078 -27.391 1 39.41 177 SER B C 1
ATOM 7652 O O . SER B 1 177 ? -24.297 -23.375 -26.672 1 39.41 177 SER B O 1
ATOM 7654 N N . SER B 1 178 ? -24.562 -25.203 -27.203 1 38.38 178 SER B N 1
ATOM 7655 C CA . SER B 1 178 ? -23.172 -25.5 -27.5 1 38.38 178 SER B CA 1
ATOM 7656 C C . SER B 1 178 ? -22.719 -24.797 -28.781 1 38.38 178 SER B C 1
ATOM 7658 O O . SER B 1 178 ? -21.531 -24.812 -29.109 1 38.38 178 SER B O 1
ATOM 7660 N N . LYS B 1 179 ? -23.516 -24.844 -29.984 1 40.66 179 LYS B N 1
ATOM 7661 C CA . LYS B 1 179 ? -23.125 -24.328 -31.297 1 40.66 179 LYS B CA 1
ATOM 7662 C C . LYS B 1 179 ? -23.078 -22.797 -31.281 1 40.66 179 LYS B C 1
ATOM 7664 O O . LYS B 1 179 ? -23.953 -22.141 -30.719 1 40.66 179 LYS B O 1
ATOM 7669 N N . PRO B 1 180 ? -21.969 -22.234 -31.609 1 41.5 180 PRO B N 1
ATOM 7670 C CA . PRO B 1 180 ? -21.797 -20.797 -31.828 1 41.5 180 PRO B CA 1
ATOM 7671 C C . PRO B 1 180 ? -23.078 -20.125 -32.312 1 41.5 180 PRO B C 1
ATOM 7673 O O . PRO B 1 180 ? -23.141 -18.891 -32.406 1 41.5 180 PRO B O 1
ATOM 7676 N N . ASP B 1 181 ? -23.969 -20.891 -33.062 1 38.56 181 ASP B N 1
ATOM 7677 C CA . ASP B 1 181 ? -25.109 -20.344 -33.781 1 38.56 181 ASP B CA 1
ATOM 7678 C C . ASP B 1 181 ? -26.266 -20.031 -32.812 1 38.56 181 ASP B C 1
ATOM 7680 O O . ASP B 1 181 ? -27.328 -20.641 -32.875 1 38.56 181 ASP B O 1
ATOM 7684 N N . SER B 1 182 ? -26.078 -20.109 -31.578 1 43.41 182 SER B N 1
ATOM 7685 C CA . SER B 1 182 ? -27.156 -19.828 -30.641 1 43.41 182 SER B CA 1
ATOM 7686 C C . SER B 1 182 ? -28.016 -18.656 -31.109 1 43.41 182 SER B C 1
ATOM 7688 O O . SER B 1 182 ? -27.516 -17.75 -31.781 1 43.41 182 SER B O 1
ATOM 7690 N N . PRO B 1 183 ? -29.359 -18.891 -30.953 1 43.09 183 PRO B N 1
ATOM 7691 C CA . PRO B 1 183 ? -30.297 -17.875 -31.453 1 43.09 183 PRO B CA 1
ATOM 7692 C C . PRO B 1 183 ? -29.797 -16.453 -31.219 1 43.09 183 PRO B C 1
ATOM 7694 O O . PRO B 1 183 ? -29.156 -16.172 -30.203 1 43.09 183 PRO B O 1
ATOM 7697 N N . CYS B 1 184 ? -29.641 -15.773 -32.156 1 49.09 184 CYS B N 1
ATOM 7698 C CA . CYS B 1 184 ? -29.438 -14.375 -32.5 1 49.09 184 CYS B CA 1
ATOM 7699 C C . CYS B 1 184 ? -30.312 -13.469 -31.641 1 49.09 184 CYS B C 1
ATOM 7701 O O . CYS B 1 184 ? -31.438 -13.844 -31.281 1 49.09 184 CYS B O 1
ATOM 7703 N N . CYS B 1 185 ? -30.078 -12.695 -30.984 1 60.75 185 CYS B N 1
ATOM 7704 C CA . CYS B 1 185 ? -30.406 -11.305 -30.703 1 60.75 185 CYS B CA 1
ATOM 7705 C C . CYS B 1 185 ? -31.109 -11.18 -29.344 1 60.75 185 CYS B C 1
ATOM 7707 O O . CYS B 1 185 ? -32.219 -10.633 -29.25 1 60.75 185 CYS B O 1
ATOM 7709 N N . LEU B 1 186 ? -30.719 -12.008 -28.219 1 74.31 186 LEU B N 1
ATOM 7710 C CA . LEU B 1 186 ? -31.281 -11.711 -26.906 1 74.31 186 LEU B CA 1
ATOM 7711 C C . LEU B 1 186 ? -31.016 -10.25 -26.531 1 74.31 186 LEU B C 1
ATOM 7713 O O . LEU B 1 186 ? -29.906 -9.742 -26.719 1 74.31 186 LEU B O 1
ATOM 7717 N N . ASP B 1 187 ? -32.188 -9.695 -26.156 1 77.38 187 ASP B N 1
ATOM 7718 C CA . ASP B 1 187 ? -32.031 -8.359 -25.594 1 77.38 187 ASP B CA 1
ATOM 7719 C C . ASP B 1 187 ? -31.625 -8.414 -24.125 1 77.38 187 ASP B C 1
ATOM 7721 O O . ASP B 1 187 ? -32.438 -8.742 -23.266 1 77.38 187 ASP B O 1
ATOM 7725 N N . VAL B 1 188 ? -30.453 -8.133 -23.875 1 81.38 188 VAL B N 1
ATOM 7726 C CA . VAL B 1 188 ? -29.906 -8.25 -22.516 1 81.38 188 VAL B CA 1
ATOM 7727 C C . VAL B 1 188 ? -29.969 -6.891 -21.828 1 81.38 188 VAL B C 1
ATOM 7729 O O . VAL B 1 188 ? -29.453 -6.73 -20.719 1 81.38 188 VAL B O 1
ATOM 7732 N N . SER B 1 189 ? -30.641 -5.938 -22.453 1 83 189 SER B N 1
ATOM 7733 C CA . SER B 1 189 ? -30.797 -4.652 -21.781 1 83 189 SER B CA 1
ATOM 7734 C C . SER B 1 189 ? -31.766 -4.766 -20.594 1 83 189 SER B C 1
ATOM 7736 O O . SER B 1 189 ? -32.781 -5.445 -20.688 1 83 189 SER B O 1
ATOM 7738 N N . LEU B 1 190 ? -31.453 -4.148 -19.562 1 89.06 190 LEU B N 1
ATOM 7739 C CA . LEU B 1 190 ? -32.344 -4.168 -18.406 1 89.06 190 LEU B CA 1
ATOM 7740 C C . LEU B 1 190 ? -33.625 -3.424 -18.719 1 89.06 190 LEU B C 1
ATOM 7742 O O . LEU B 1 190 ? -33.625 -2.24 -19.062 1 89.06 190 LEU B O 1
ATOM 7746 N N . PRO B 1 191 ? -34.656 -4.09 -18.594 1 88.31 191 PRO B N 1
ATOM 7747 C CA . PRO B 1 191 ? -35.938 -3.443 -18.906 1 88.31 191 PRO B CA 1
ATOM 7748 C C . PRO B 1 191 ? -36.188 -2.217 -18.031 1 88.31 191 PRO B C 1
ATOM 7750 O O . PRO B 1 191 ? -35.875 -2.221 -16.844 1 88.31 191 PRO B O 1
ATOM 7753 N N . ALA B 1 192 ? -36.875 -1.243 -18.578 1 88.12 192 ALA B N 1
ATOM 7754 C CA . ALA B 1 192 ? -37.188 0.007 -17.875 1 88.12 192 ALA B CA 1
ATOM 7755 C C . ALA B 1 192 ? -38.125 -0.235 -16.688 1 88.12 192 ALA B C 1
ATOM 7757 O O . ALA B 1 192 ? -38 0.448 -15.672 1 88.12 192 ALA B O 1
ATOM 7758 N N . ALA B 1 193 ? -39 -1.209 -16.844 1 87.31 193 ALA B N 1
ATOM 7759 C CA . ALA B 1 193 ? -39.938 -1.513 -15.773 1 87.31 193 ALA B CA 1
ATOM 7760 C C . ALA B 1 193 ? -39.188 -1.937 -14.5 1 87.31 193 ALA B C 1
ATOM 7762 O O . ALA B 1 193 ? -39.594 -1.562 -13.398 1 87.31 193 ALA B O 1
ATOM 7763 N N . ILE B 1 194 ? -38.219 -2.676 -14.633 1 90.19 194 ILE B N 1
ATOM 7764 C CA . ILE B 1 194 ? -37.406 -3.127 -13.5 1 90.19 194 ILE B CA 1
ATOM 7765 C C . ILE B 1 194 ? -36.625 -1.953 -12.93 1 90.19 194 ILE B C 1
ATOM 7767 O O . ILE B 1 194 ? -36.594 -1.758 -11.711 1 90.19 194 ILE B O 1
ATOM 7771 N N . ARG B 1 195 ? -36.062 -1.204 -13.812 1 90.12 195 ARG B N 1
ATOM 7772 C CA . ARG B 1 195 ? -35.281 -0.059 -13.383 1 90.12 195 ARG B CA 1
ATOM 7773 C C . ARG B 1 195 ? -36.125 0.921 -12.578 1 90.12 195 ARG B C 1
ATOM 7775 O O . ARG B 1 195 ? -35.688 1.378 -11.508 1 90.12 195 ARG B O 1
ATOM 7782 N N . ASP B 1 196 ? -37.25 1.207 -13.039 1 90.25 196 ASP B N 1
ATOM 7783 C CA . ASP B 1 196 ? -38.125 2.199 -12.398 1 90.25 196 ASP B CA 1
ATOM 7784 C C . ASP B 1 196 ? -38.625 1.691 -11.055 1 90.25 196 ASP B C 1
ATOM 7786 O O . ASP B 1 196 ? -38.719 2.449 -10.086 1 90.25 196 ASP B O 1
ATOM 7790 N N . ARG B 1 197 ? -38.969 0.475 -11.016 1 92.25 197 ARG B N 1
ATOM 7791 C CA . ARG B 1 197 ? -39.531 -0.093 -9.789 1 92.25 197 ARG B CA 1
ATOM 7792 C C . ARG B 1 197 ? -38.469 -0.179 -8.695 1 92.25 197 ARG B C 1
ATOM 7794 O O . ARG B 1 197 ? -38.688 0.257 -7.566 1 92.25 197 ARG B O 1
ATOM 7801 N N . PHE B 1 198 ? -37.375 -0.655 -9.008 1 93.62 198 PHE B N 1
ATOM 7802 C CA . PHE B 1 198 ? -36.344 -0.943 -8.008 1 93.62 198 PHE B CA 1
ATOM 7803 C C . PHE B 1 198 ? -35.5 0.295 -7.719 1 93.62 198 PHE B C 1
ATOM 7805 O O . PHE B 1 198 ? -34.625 0.262 -6.867 1 93.62 198 PHE B O 1
ATOM 7812 N N . SER B 1 199 ? -35.781 1.405 -8.406 1 91.62 199 SER B N 1
ATOM 7813 C CA . SER B 1 199 ? -35.156 2.68 -8.094 1 91.62 199 SER B CA 1
ATOM 7814 C C . SER B 1 199 ? -36.156 3.693 -7.578 1 91.62 199 SER B C 1
ATOM 7816 O O . SER B 1 199 ? -35.844 4.883 -7.469 1 91.62 199 SER B O 1
ATOM 7818 N N . SER B 1 200 ? -37.25 3.236 -7.246 1 92.81 200 SER B N 1
ATOM 7819 C CA . SER B 1 200 ? -38.344 4.145 -6.926 1 92.81 200 SER B CA 1
ATOM 7820 C C . SER B 1 200 ? -38.188 4.727 -5.527 1 92.81 200 SER B C 1
ATOM 7822 O O . SER B 1 200 ? -38.656 5.832 -5.25 1 92.81 200 SER B O 1
ATOM 7824 N N . GLY B 1 201 ? -37.5 3.998 -4.707 1 90.56 201 GLY B N 1
ATOM 7825 C CA . GLY B 1 201 ? -37.344 4.477 -3.34 1 90.56 201 GLY B CA 1
ATOM 7826 C C . GLY B 1 201 ? -36.219 5.469 -3.176 1 90.56 201 GLY B C 1
ATOM 7827 O O . GLY B 1 201 ? -35.188 5.367 -3.861 1 90.56 201 GLY B O 1
ATOM 7828 N N . PHE B 1 202 ? -36.375 6.508 -2.318 1 87.38 202 PHE B N 1
ATOM 7829 C CA . PHE B 1 202 ? -35.344 7.441 -1.871 1 87.38 202 PHE B CA 1
ATOM 7830 C C . PHE B 1 202 ? -34.781 8.203 -3.051 1 87.38 202 PHE B C 1
ATOM 7832 O O . PHE B 1 202 ? -33.562 8.492 -3.078 1 87.38 202 PHE B O 1
ATOM 7839 N N . ARG B 1 203 ? -35.5 8.438 -3.998 1 83 203 ARG B N 1
ATOM 7840 C CA . ARG B 1 203 ? -35.031 9.117 -5.203 1 83 203 ARG B CA 1
ATOM 7841 C C . ARG B 1 203 ? -34.562 10.531 -4.887 1 83 203 ARG B C 1
ATOM 7843 O O . ARG B 1 203 ? -33.594 11.008 -5.453 1 83 203 ARG B O 1
ATOM 7850 N N . ASN B 1 204 ? -35.156 11.195 -3.975 1 80.75 204 ASN B N 1
ATOM 7851 C CA . ASN B 1 204 ? -34.844 12.594 -3.691 1 80.75 204 ASN B CA 1
ATOM 7852 C C . ASN B 1 204 ? -34 12.734 -2.443 1 80.75 204 ASN B C 1
ATOM 7854 O O . ASN B 1 204 ? -34 13.781 -1.792 1 80.75 204 ASN B O 1
ATOM 7858 N N . THR B 1 205 ? -33.281 11.664 -2.152 1 88.62 205 THR B N 1
ATOM 7859 C CA . THR B 1 205 ? -32.375 11.688 -1.001 1 88.62 205 THR B CA 1
ATOM 7860 C C . THR B 1 205 ? -30.953 11.375 -1.425 1 88.62 205 THR B C 1
ATOM 7862 O O . THR B 1 205 ? -30.688 11.195 -2.611 1 88.62 205 THR B O 1
ATOM 7865 N N . THR B 1 206 ? -30.078 11.43 -0.448 1 90.62 206 THR B N 1
ATOM 7866 C CA . THR B 1 206 ? -28.672 11.133 -0.722 1 90.62 206 THR B CA 1
ATOM 7867 C C . THR B 1 206 ? -28.422 9.633 -0.662 1 90.62 206 THR B C 1
ATOM 7869 O O . THR B 1 206 ? -27.312 9.172 -0.989 1 90.62 206 THR B O 1
ATOM 7872 N N . VAL B 1 207 ? -29.469 8.906 -0.354 1 94.25 207 VAL B N 1
ATOM 7873 C CA . VAL B 1 207 ? -29.328 7.457 -0.234 1 94.25 207 VAL B CA 1
ATOM 7874 C C . VAL B 1 207 ? -29.297 6.824 -1.623 1 94.25 207 VAL B C 1
ATOM 7876 O O . VAL B 1 207 ? -30.219 7 -2.414 1 94.25 207 VAL B O 1
ATOM 7879 N N . SER B 1 208 ? -28.234 6.113 -1.866 1 94.62 208 SER B N 1
ATOM 7880 C CA . SER B 1 208 ? -28.109 5.414 -3.141 1 94.62 208 SER B CA 1
ATOM 7881 C C . SER B 1 208 ? -28.984 4.172 -3.18 1 94.62 208 SER B C 1
ATOM 7883 O O . SER B 1 208 ? -29.391 3.654 -2.133 1 94.62 208 SER B O 1
ATOM 7885 N N . ASN B 1 209 ? -29.312 3.814 -4.375 1 95.06 209 ASN B N 1
ATOM 7886 C CA . ASN B 1 209 ? -30.031 2.561 -4.609 1 95.06 209 ASN B CA 1
ATOM 7887 C C . ASN B 1 209 ? -29.141 1.53 -5.293 1 95.06 209 ASN B C 1
ATOM 7889 O O . ASN B 1 209 ? -28 1.828 -5.648 1 95.06 209 ASN B O 1
ATOM 7893 N N . SER B 1 210 ? -29.625 0.302 -5.422 1 94.75 210 SER B N 1
ATOM 7894 C CA . SER B 1 210 ? -28.812 -0.792 -5.957 1 94.75 210 SER B CA 1
ATOM 7895 C C . SER B 1 210 ? -28.328 -0.481 -7.371 1 94.75 210 SER B C 1
ATOM 7897 O O . SER B 1 210 ? -27.219 -0.862 -7.746 1 94.75 210 SER B O 1
ATOM 7899 N N . LEU B 1 211 ? -29.141 0.213 -8.172 1 92.38 211 LEU B N 1
ATOM 7900 C CA . LEU B 1 211 ? -28.781 0.467 -9.57 1 92.38 211 LEU B CA 1
ATOM 7901 C C . LEU B 1 211 ? -27.875 1.691 -9.688 1 92.38 211 LEU B C 1
ATOM 7903 O O . LEU B 1 211 ? -27.344 1.978 -10.758 1 92.38 211 LEU B O 1
ATOM 7907 N N . ASP B 1 212 ? -27.656 2.393 -8.555 1 92.25 212 ASP B N 1
ATOM 7908 C CA . ASP B 1 212 ? -26.672 3.475 -8.5 1 92.25 212 ASP B CA 1
ATOM 7909 C C . ASP B 1 212 ? -25.266 2.928 -8.305 1 92.25 212 ASP B C 1
ATOM 7911 O O . ASP B 1 212 ? -24.281 3.662 -8.438 1 92.25 212 ASP B O 1
ATOM 7915 N N . ILE B 1 213 ? -25.219 1.686 -7.957 1 94.56 213 ILE B N 1
ATOM 7916 C CA . ILE B 1 213 ? -23.922 1.026 -7.789 1 94.56 213 ILE B CA 1
ATOM 7917 C C . ILE B 1 213 ? -23.391 0.561 -9.141 1 94.56 213 ILE B C 1
ATOM 7919 O O . ILE B 1 213 ? -24.094 -0.149 -9.875 1 94.56 213 ILE B O 1
ATOM 7923 N N . GLN B 1 214 ? -22.203 0.983 -9.453 1 92 214 GLN B N 1
ATOM 7924 C CA . GLN B 1 214 ? -21.609 0.601 -10.734 1 92 214 GLN B CA 1
ATOM 7925 C C . GLN B 1 214 ? -20.203 0.021 -10.531 1 92 214 GLN B C 1
ATOM 7927 O O . GLN B 1 214 ? -19.562 0.271 -9.508 1 92 214 GLN B O 1
ATOM 7932 N N . TRP B 1 215 ? -19.875 -0.717 -11.516 1 91.06 215 TRP B N 1
ATOM 7933 C CA . TRP B 1 215 ? -18.5 -1.215 -11.523 1 91.06 215 TRP B CA 1
ATOM 7934 C C . TRP B 1 215 ? -17.516 -0.078 -11.758 1 91.06 215 TRP B C 1
ATOM 7936 O O . TRP B 1 215 ? -17.75 0.799 -12.586 1 91.06 215 TRP B O 1
ATOM 7946 N N . ARG B 1 216 ? -16.438 -0.084 -11.023 1 90.06 216 ARG B N 1
ATOM 7947 C CA . ARG B 1 216 ? -15.383 0.912 -11.227 1 90.06 216 ARG B CA 1
ATOM 7948 C C . ARG B 1 216 ? -14.727 0.746 -12.594 1 90.06 216 ARG B C 1
ATOM 7950 O O . ARG B 1 216 ? -14.406 1.732 -13.258 1 90.06 216 ARG B O 1
ATOM 7957 N N . GLN B 1 217 ? -14.531 -0.493 -12.906 1 85.19 217 GLN B N 1
ATOM 7958 C CA . GLN B 1 217 ? -13.93 -0.825 -14.188 1 85.19 217 GLN B CA 1
ATOM 7959 C C . GLN B 1 217 ? -14.836 -1.732 -15.008 1 85.19 217 GLN B C 1
ATOM 7961 O O . GLN B 1 217 ? -15.57 -2.551 -14.453 1 85.19 217 GLN B O 1
ATOM 7966 N N . TYR B 1 218 ? -14.828 -1.516 -16.297 1 83.5 218 TYR B N 1
ATOM 7967 C CA . TYR B 1 218 ? -15.648 -2.318 -17.203 1 83.5 218 TYR B CA 1
ATOM 7968 C C . TYR B 1 218 ? -14.906 -2.617 -18.5 1 83.5 218 TYR B C 1
ATOM 7970 O O . TYR B 1 218 ? -13.852 -2.037 -18.766 1 83.5 218 TYR B O 1
ATOM 7978 N N . THR B 1 219 ? -15.352 -3.619 -19.156 1 80.25 219 THR B N 1
ATOM 7979 C CA . THR B 1 219 ? -14.859 -3.973 -20.484 1 80.25 219 THR B CA 1
ATOM 7980 C C . THR B 1 219 ? -16 -3.947 -21.5 1 80.25 219 THR B C 1
ATOM 7982 O O . THR B 1 219 ? -17.172 -4.074 -21.141 1 80.25 219 THR B O 1
ATOM 7985 N N . LEU B 1 220 ? -15.648 -3.617 -22.672 1 80.5 220 LEU B N 1
ATOM 7986 C CA . LEU B 1 220 ? -16.609 -3.721 -23.766 1 80.5 220 LEU B CA 1
ATOM 7987 C C . LEU B 1 220 ? -16.422 -5.027 -24.531 1 80.5 220 LEU B C 1
ATOM 7989 O O . LEU B 1 220 ? -15.352 -5.289 -25.078 1 80.5 220 LEU B O 1
ATOM 7993 N N . THR B 1 221 ? -17.469 -5.828 -24.406 1 78.38 221 THR B N 1
ATOM 7994 C CA . THR B 1 221 ? -17.375 -7.152 -25.016 1 78.38 221 THR B CA 1
ATOM 7995 C C . THR B 1 221 ? -18.531 -7.383 -25.984 1 78.38 221 THR B C 1
ATOM 7997 O O . THR B 1 221 ? -19.516 -6.637 -25.984 1 78.38 221 THR B O 1
ATOM 8000 N N . THR B 1 222 ? -18.219 -8.289 -26.906 1 75.31 222 THR B N 1
ATOM 8001 C CA . THR B 1 222 ? -19.25 -8.711 -27.844 1 75.31 222 THR B CA 1
ATOM 8002 C C . THR B 1 222 ? -19.516 -10.211 -27.719 1 75.31 222 THR B C 1
ATOM 8004 O O . THR B 1 222 ? -18.594 -10.984 -27.422 1 75.31 222 THR B O 1
ATOM 8007 N N . ARG B 1 223 ? -20.703 -10.57 -27.672 1 72.88 223 ARG B N 1
ATOM 8008 C CA . ARG B 1 223 ? -21.109 -11.977 -27.672 1 72.88 223 ARG B CA 1
ATOM 8009 C C . ARG B 1 223 ? -22.125 -12.266 -28.75 1 72.88 223 ARG B C 1
ATOM 8011 O O . ARG B 1 223 ? -23.062 -11.484 -28.953 1 72.88 223 ARG B O 1
ATOM 8018 N N . ALA B 1 224 ? -21.719 -13.406 -29.344 1 67.12 224 ALA B N 1
ATOM 8019 C CA . ALA B 1 224 ? -22.672 -13.805 -30.375 1 67.12 224 ALA B CA 1
ATOM 8020 C C . ALA B 1 224 ? -24.047 -14.086 -29.781 1 67.12 224 ALA B C 1
ATOM 8022 O O . ALA B 1 224 ? -24.156 -14.789 -28.766 1 67.12 224 ALA B O 1
ATOM 8023 N N . GLY B 1 225 ? -25.062 -13.422 -30.141 1 68.06 225 GLY B N 1
ATOM 8024 C CA . GLY B 1 225 ? -26.422 -13.664 -29.688 1 68.06 225 GLY B CA 1
ATOM 8025 C C . GLY B 1 225 ? -26.953 -12.578 -28.766 1 68.06 225 GLY B C 1
ATOM 8026 O O . GLY B 1 225 ? -28.156 -12.508 -28.5 1 68.06 225 GLY B O 1
ATOM 8027 N N . TYR B 1 226 ? -26 -11.875 -28.25 1 75.31 226 TYR B N 1
ATOM 8028 C CA . TYR B 1 226 ? -26.422 -10.758 -27.406 1 75.31 226 TYR B CA 1
ATOM 8029 C C . TYR B 1 226 ? -26.5 -9.469 -28.219 1 75.31 226 TYR B C 1
ATOM 8031 O O . TYR B 1 226 ? -25.578 -9.125 -28.953 1 75.31 226 TYR B O 1
ATOM 8039 N N . LEU B 1 227 ? -27.609 -8.75 -28.125 1 77.69 227 LEU B N 1
ATOM 8040 C CA . LEU B 1 227 ? -27.812 -7.43 -28.719 1 77.69 227 LEU B CA 1
ATOM 8041 C C . LEU B 1 227 ? -27.391 -7.422 -30.188 1 77.69 227 LEU B C 1
ATOM 8043 O O . LEU B 1 227 ? -26.672 -6.527 -30.625 1 77.69 227 LEU B O 1
ATOM 8047 N N . ASN B 1 228 ? -27.703 -8.484 -30.891 1 72.62 228 ASN B N 1
ATOM 8048 C CA . ASN B 1 228 ? -27.406 -8.609 -32.312 1 72.62 228 ASN B CA 1
ATOM 8049 C C . ASN B 1 228 ? -25.922 -8.43 -32.594 1 72.62 228 ASN B C 1
ATOM 8051 O O . ASN B 1 228 ? -25.547 -7.785 -33.594 1 72.62 228 ASN B O 1
ATOM 8055 N N . GLY B 1 229 ? -25.094 -8.742 -31.594 1 71.31 229 GLY B N 1
ATOM 8056 C CA . GLY B 1 229 ? -23.656 -8.703 -31.812 1 71.31 229 GLY B CA 1
ATOM 8057 C C . GLY B 1 229 ? -23.031 -7.371 -31.453 1 71.31 229 GLY B C 1
ATOM 8058 O O . GLY B 1 229 ? -21.828 -7.172 -31.641 1 71.31 229 GLY B O 1
ATOM 8059 N N . SER B 1 230 ? -23.828 -6.453 -30.969 1 77.06 230 SER B N 1
ATOM 8060 C CA . SER B 1 230 ? -23.297 -5.152 -30.578 1 77.06 230 SER B CA 1
ATOM 8061 C C . SER B 1 230 ? -22.516 -5.246 -29.266 1 77.06 230 SER B C 1
ATOM 8063 O O . SER B 1 230 ? -22.703 -6.188 -28.5 1 77.06 230 SER B O 1
ATOM 8065 N N . ALA B 1 231 ? -21.641 -4.273 -29.125 1 78.94 231 ALA B N 1
ATOM 8066 C CA . ALA B 1 231 ? -20.812 -4.234 -27.922 1 78.94 231 ALA B CA 1
ATOM 8067 C C . ALA B 1 231 ? -21.641 -3.822 -26.703 1 78.94 231 ALA B C 1
ATOM 8069 O O . ALA B 1 231 ? -22.547 -3.002 -26.812 1 78.94 231 ALA B O 1
ATOM 8070 N N . PHE B 1 232 ? -21.422 -4.461 -25.641 1 81.12 232 PHE B N 1
ATOM 8071 C CA . PHE B 1 232 ? -22.062 -4.094 -24.391 1 81.12 232 PHE B CA 1
ATOM 8072 C C . PHE B 1 232 ? -21.031 -4.066 -23.25 1 81.12 232 PHE B C 1
ATOM 8074 O O . PHE B 1 232 ? -19.906 -4.562 -23.422 1 81.12 232 PHE B O 1
ATOM 8081 N N . MET B 1 233 ? -21.406 -3.492 -22.203 1 81.62 233 MET B N 1
ATOM 8082 C CA . MET B 1 233 ? -20.5 -3.295 -21.062 1 81.62 233 MET B CA 1
ATOM 8083 C C . MET B 1 233 ? -20.594 -4.461 -20.094 1 81.62 233 MET B C 1
ATOM 8085 O O . MET B 1 233 ? -21.688 -4.934 -19.781 1 81.62 233 MET B O 1
ATOM 8089 N N . ALA B 1 234 ? -19.422 -4.977 -19.719 1 81.62 234 ALA B N 1
ATOM 8090 C CA . ALA B 1 234 ? -19.328 -5.984 -18.672 1 81.62 234 ALA B CA 1
ATOM 8091 C C . ALA B 1 234 ? -18.422 -5.516 -17.531 1 81.62 234 ALA B C 1
ATOM 8093 O O . ALA B 1 234 ? -17.375 -4.914 -17.781 1 81.62 234 ALA B O 1
ATOM 8094 N N . GLY B 1 235 ? -18.953 -5.75 -16.297 1 81.31 235 GLY B N 1
ATOM 8095 C CA . GLY B 1 235 ? -18.125 -5.375 -15.148 1 81.31 235 GLY B CA 1
ATOM 8096 C C . GLY B 1 235 ? -16.844 -6.18 -15.047 1 81.31 235 GLY B C 1
ATOM 8097 O O . GLY B 1 235 ? -16.828 -7.375 -15.344 1 81.31 235 GLY B O 1
ATOM 8098 N N . ARG B 1 236 ? -15.789 -5.5 -14.617 1 80.06 236 ARG B N 1
ATOM 8099 C CA . ARG B 1 236 ? -14.492 -6.141 -14.422 1 80.06 236 ARG B CA 1
ATOM 8100 C C . ARG B 1 236 ? -13.852 -5.703 -13.102 1 80.06 236 ARG B C 1
ATOM 8102 O O . ARG B 1 236 ? -13.945 -4.535 -12.719 1 80.06 236 ARG B O 1
ATOM 8109 N N . TYR B 1 237 ? -13.273 -6.746 -12.578 1 82.94 237 TYR B N 1
ATOM 8110 C CA . TYR B 1 237 ? -12.562 -6.438 -11.344 1 82.94 237 TYR B CA 1
ATOM 8111 C C . TYR B 1 237 ? -11.062 -6.324 -11.594 1 82.94 237 TYR B C 1
ATOM 8113 O O . TYR B 1 237 ? -10.469 -7.195 -12.227 1 82.94 237 TYR B O 1
ATOM 8121 N N . ARG B 1 238 ? -10.539 -5.258 -11.078 1 79.31 238 ARG B N 1
ATOM 8122 C CA . ARG B 1 238 ? -9.094 -5.062 -10.945 1 79.31 238 ARG B CA 1
ATOM 8123 C C . ARG B 1 238 ? -8.758 -4.348 -9.641 1 79.31 238 ARG B C 1
ATOM 8125 O O . ARG B 1 238 ? -9.43 -3.385 -9.266 1 79.31 238 ARG B O 1
ATOM 8132 N N . ASN B 1 239 ? -7.789 -4.871 -9.094 1 83.31 239 ASN B N 1
ATOM 8133 C CA . ASN B 1 239 ? -7.387 -4.238 -7.844 1 83.31 239 ASN B CA 1
ATOM 8134 C C . ASN B 1 239 ? -6.809 -2.846 -8.078 1 83.31 239 ASN B C 1
ATOM 8136 O O . ASN B 1 239 ? -6.074 -2.629 -9.047 1 83.31 239 ASN B O 1
ATOM 8140 N N . VAL B 1 240 ? -7.191 -1.914 -7.164 1 85.81 240 VAL B N 1
ATOM 8141 C CA . VAL B 1 240 ? -6.637 -0.566 -7.242 1 85.81 240 VAL B CA 1
ATOM 8142 C C . VAL B 1 240 ? -5.57 -0.38 -6.168 1 85.81 240 VAL B C 1
ATOM 8144 O O . VAL B 1 240 ? -4.387 -0.234 -6.48 1 85.81 240 VAL B O 1
ATOM 8147 N N . GLN B 1 241 ? -5.938 -0.399 -5.008 1 81.69 241 GLN B N 1
ATOM 8148 C CA . GLN B 1 241 ? -5.07 -0.289 -3.84 1 81.69 241 GLN B CA 1
ATOM 8149 C C . GLN B 1 241 ? -5.711 -0.931 -2.613 1 81.69 241 GLN B C 1
ATOM 8151 O O . GLN B 1 241 ? -6.922 -0.827 -2.412 1 81.69 241 GLN B O 1
ATOM 8156 N N . SER B 1 242 ? -4.859 -1.622 -1.905 1 84.19 242 SER B N 1
ATOM 8157 C CA . SER B 1 242 ? -5.387 -2.186 -0.667 1 84.19 242 SER B CA 1
ATOM 8158 C C . SER B 1 242 ? -5.492 -1.125 0.423 1 84.19 242 SER B C 1
ATOM 8160 O O . SER B 1 242 ? -4.559 -0.348 0.636 1 84.19 242 SER B O 1
ATOM 8162 N N . LEU B 1 243 ? -6.598 -1.089 1.129 1 87.69 243 LEU B N 1
ATOM 8163 C CA . LEU B 1 243 ? -6.848 -0.139 2.207 1 87.69 243 LEU B CA 1
ATOM 8164 C C . LEU B 1 243 ? -6.836 -0.84 3.562 1 87.69 243 LEU B C 1
ATOM 8166 O O . LEU B 1 243 ? -7.242 -0.257 4.57 1 87.69 243 LEU B O 1
ATOM 8170 N N . LEU B 1 244 ? -6.34 -1.99 3.582 1 83.88 244 LEU B N 1
ATOM 8171 C CA . LEU B 1 244 ? -6.434 -2.855 4.75 1 83.88 244 LEU B CA 1
ATOM 8172 C C . LEU B 1 244 ? -5.645 -2.273 5.922 1 83.88 244 LEU B C 1
ATOM 8174 O O . LEU B 1 244 ? -5.996 -2.498 7.082 1 83.88 244 LEU B O 1
ATOM 8178 N N . PHE B 1 245 ? -4.645 -1.438 5.758 1 78.5 245 PHE B N 1
ATOM 8179 C CA . PHE B 1 245 ? -3.76 -1 6.832 1 78.5 245 PHE B CA 1
ATOM 8180 C C . PHE B 1 245 ? -4.121 0.407 7.289 1 78.5 245 PHE B C 1
ATOM 8182 O O . PHE B 1 245 ? -3.576 0.902 8.281 1 78.5 245 PHE B O 1
ATOM 8189 N N . GLU B 1 246 ? -4.977 1.199 6.727 1 78.25 246 GLU B N 1
ATOM 8190 C CA . GLU B 1 246 ? -5.375 2.547 7.121 1 78.25 246 GLU B CA 1
ATOM 8191 C C . GLU B 1 246 ? -6.223 2.525 8.391 1 78.25 246 GLU B C 1
ATOM 8193 O O . GLU B 1 246 ? -6.203 3.477 9.172 1 78.25 246 GLU B O 1
ATOM 8198 N N . GLU B 1 247 ? -6.766 1.573 8.891 1 81.19 247 GLU B N 1
ATOM 8199 C CA . GLU B 1 247 ? -7.629 1.376 10.047 1 81.19 247 GLU B CA 1
ATOM 8200 C C . GLU B 1 247 ? -8.391 2.654 10.398 1 81.19 247 GLU B C 1
ATOM 8202 O O . GLU B 1 247 ? -8.367 3.102 11.547 1 81.19 247 GLU B O 1
ATOM 8207 N N . THR B 1 248 ? -9.016 3.297 9.5 1 88.81 248 THR B N 1
ATOM 8208 C CA . THR B 1 248 ? -9.82 4.508 9.602 1 88.81 248 THR B CA 1
ATOM 8209 C C . THR B 1 248 ? -10.992 4.453 8.625 1 88.81 248 THR B C 1
ATOM 8211 O O . THR B 1 248 ? -11.258 3.412 8.016 1 88.81 248 THR B O 1
ATOM 8214 N N . ARG B 1 249 ? -11.766 5.574 8.727 1 93.94 249 ARG B N 1
ATOM 8215 C CA . ARG B 1 249 ? -12.812 5.793 7.738 1 93.94 249 ARG B CA 1
ATOM 8216 C C . ARG B 1 249 ? -12.344 6.75 6.648 1 93.94 249 ARG B C 1
ATOM 8218 O O . ARG B 1 249 ? -12.039 7.91 6.922 1 93.94 249 ARG B O 1
ATOM 8225 N N . ILE B 1 250 ? -12.312 6.188 5.398 1 93.56 250 ILE B N 1
ATOM 8226 C CA . ILE B 1 250 ? -11.641 6.961 4.359 1 93.56 250 ILE B CA 1
ATOM 8227 C C . ILE B 1 250 ? -12.586 7.172 3.178 1 93.56 250 ILE B C 1
ATOM 8229 O O . ILE B 1 250 ? -13.18 6.215 2.676 1 93.56 250 ILE B O 1
ATOM 8233 N N . PRO B 1 251 ? -12.727 8.414 2.791 1 95.31 251 PRO B N 1
ATOM 8234 C CA . PRO B 1 251 ? -13.414 8.648 1.521 1 95.31 251 PRO B CA 1
ATOM 8235 C C . PRO B 1 251 ? -12.523 8.383 0.308 1 95.31 251 PRO B C 1
ATOM 8237 O O . PRO B 1 251 ? -11.367 8.812 0.281 1 95.31 251 PRO B O 1
ATOM 8240 N N . ILE B 1 252 ? -12.969 7.609 -0.582 1 94.44 252 ILE B N 1
ATOM 8241 C CA . ILE B 1 252 ? -12.328 7.387 -1.872 1 94.44 252 ILE B CA 1
ATOM 8242 C C . ILE B 1 252 ? -13.32 7.676 -2.998 1 94.44 252 ILE B C 1
ATOM 8244 O O . ILE B 1 252 ? -14.5 7.902 -2.748 1 94.44 252 ILE B O 1
ATOM 8248 N N . GLU B 1 253 ? -12.82 7.617 -4.16 1 94.06 253 GLU B N 1
ATOM 8249 C CA . GLU B 1 253 ? -13.68 7.961 -5.289 1 94.06 253 GLU B CA 1
ATOM 8250 C C . GLU B 1 253 ? -14.961 7.137 -5.277 1 94.06 253 GLU B C 1
ATOM 8252 O O . GLU B 1 253 ? -14.922 5.918 -5.469 1 94.06 253 GLU B O 1
ATOM 8257 N N . GLY B 1 254 ? -16.031 7.754 -4.953 1 95.19 254 GLY B N 1
ATOM 8258 C CA . GLY B 1 254 ? -17.359 7.152 -5.051 1 95.19 254 GLY B CA 1
ATOM 8259 C C . GLY B 1 254 ? -17.75 6.359 -3.818 1 95.19 254 GLY B C 1
ATOM 8260 O O . GLY B 1 254 ? -18.828 5.773 -3.766 1 95.19 254 GLY B O 1
ATOM 8261 N N . LEU B 1 255 ? -16.828 6.289 -2.83 1 97 255 LEU B N 1
ATOM 8262 C CA . LEU B 1 255 ? -17.141 5.438 -1.686 1 97 255 LEU B CA 1
ATOM 8263 C C . LEU B 1 255 ? -16.609 6.055 -0.393 1 97 255 LEU B C 1
ATOM 8265 O O . LEU B 1 255 ? -15.711 6.895 -0.42 1 97 255 LEU B O 1
ATOM 8269 N N . ILE B 1 256 ? -17.281 5.734 0.611 1 96.88 256 ILE B N 1
ATOM 8270 C CA . ILE B 1 256 ? -16.734 5.816 1.962 1 96.88 256 ILE B CA 1
ATOM 8271 C C . ILE B 1 256 ? -16.438 4.414 2.486 1 96.88 256 ILE B C 1
ATOM 8273 O O . ILE B 1 256 ? -17.344 3.592 2.623 1 96.88 256 ILE B O 1
ATOM 8277 N N . VAL B 1 257 ? -15.219 4.18 2.764 1 97.06 257 VAL B N 1
ATOM 8278 C CA . VAL B 1 257 ? -14.812 2.832 3.156 1 97.06 257 VAL B CA 1
ATOM 8279 C C . VAL B 1 257 ? -14.531 2.795 4.656 1 97.06 257 VAL B C 1
ATOM 8281 O O . VAL B 1 257 ? -13.758 3.605 5.172 1 97.06 257 VAL B O 1
ATOM 8284 N N . ASP B 1 258 ? -15.18 1.917 5.328 1 95.62 258 ASP B N 1
ATOM 8285 C CA . ASP B 1 258 ? -14.914 1.648 6.738 1 95.62 258 ASP B CA 1
ATOM 8286 C C . ASP B 1 258 ? -13.914 0.506 6.898 1 95.62 258 ASP B C 1
ATOM 8288 O O . ASP B 1 258 ? -14.289 -0.667 6.844 1 95.62 258 ASP B O 1
ATOM 8292 N N . THR B 1 259 ? -12.703 0.826 7.188 1 91.94 259 THR B N 1
ATOM 8293 C CA . THR B 1 259 ? -11.672 -0.198 7.289 1 91.94 259 THR B CA 1
ATOM 8294 C C . THR B 1 259 ? -11.555 -0.714 8.719 1 91.94 259 THR B C 1
ATOM 8296 O O . THR B 1 259 ? -10.688 -1.529 9.023 1 91.94 259 THR B O 1
ATOM 8299 N N . ILE B 1 260 ? -12.352 -0.267 9.602 1 88.88 260 ILE B N 1
ATOM 8300 C CA . ILE B 1 260 ? -12.32 -0.701 11 1 88.88 260 ILE B CA 1
ATOM 8301 C C . ILE B 1 260 ? -13.203 -1.933 11.172 1 88.88 260 ILE B C 1
ATOM 8303 O O . ILE B 1 260 ? -12.734 -2.992 11.586 1 88.88 260 ILE B O 1
ATOM 8307 N N . ARG B 1 261 ? -14.414 -1.85 10.805 1 86.44 261 ARG B N 1
ATOM 8308 C CA . ARG B 1 261 ? -15.359 -2.949 10.977 1 86.44 261 ARG B CA 1
ATOM 8309 C C . ARG B 1 261 ? -15.625 -3.658 9.656 1 86.44 261 ARG B C 1
ATOM 8311 O O . ARG B 1 261 ? -16.047 -4.812 9.641 1 86.44 261 ARG B O 1
ATOM 8318 N N . GLY B 1 262 ? -15.438 -2.949 8.641 1 93.25 262 GLY B N 1
ATOM 8319 C CA . GLY B 1 262 ? -15.766 -3.465 7.316 1 93.25 262 GLY B CA 1
ATOM 8320 C C . GLY B 1 262 ? -17.047 -2.883 6.75 1 93.25 262 GLY B C 1
ATOM 8321 O O . GLY B 1 262 ? -18 -2.625 7.492 1 93.25 262 GLY B O 1
ATOM 8322 N N . GLY B 1 263 ? -17.016 -2.562 5.52 1 96.75 263 GLY B N 1
ATOM 8323 C CA . GLY B 1 263 ? -18.172 -2.023 4.832 1 96.75 263 GLY B CA 1
ATOM 8324 C C . GLY B 1 263 ? -17.844 -0.87 3.906 1 96.75 263 GLY B C 1
ATOM 8325 O O . GLY B 1 263 ? -16.797 -0.219 4.066 1 96.75 263 GLY B O 1
ATOM 8326 N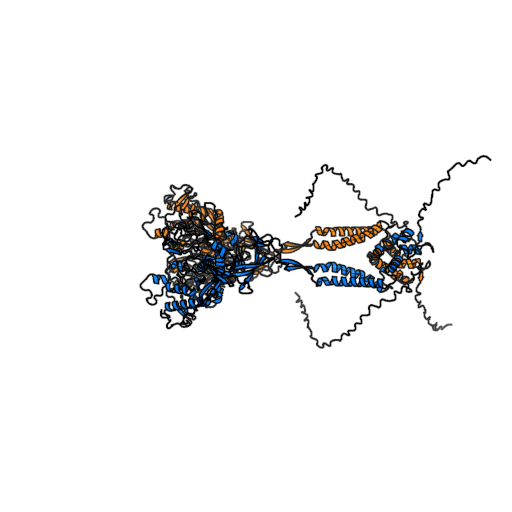 N . ILE B 1 264 ? -18.734 -0.695 2.973 1 98.12 264 ILE B N 1
ATOM 8327 C CA . ILE B 1 264 ? -18.547 0.399 2.027 1 98.12 264 ILE B CA 1
ATOM 8328 C C . ILE B 1 264 ? -19.844 1.201 1.906 1 98.12 264 ILE B C 1
ATOM 8330 O O . ILE B 1 264 ? -20.938 0.628 1.867 1 98.12 264 ILE B O 1
ATOM 8334 N N . GLY B 1 265 ? -19.672 2.518 1.981 1 98.06 265 GLY B N 1
ATOM 8335 C CA . GLY B 1 265 ? -20.781 3.441 1.745 1 98.06 265 GLY B CA 1
ATOM 8336 C C . GLY B 1 265 ? -20.688 4.141 0.402 1 98.06 265 GLY B C 1
ATOM 8337 O O . GLY B 1 265 ? -19.609 4.566 -0.014 1 98.06 265 GLY B O 1
ATOM 8338 N N . PHE B 1 266 ? -21.844 4.207 -0.227 1 97.38 266 PHE B N 1
ATOM 8339 C CA . PHE B 1 266 ? -21.859 4.734 -1.587 1 97.38 266 PHE B CA 1
ATOM 8340 C C . PHE B 1 266 ? -22.156 6.227 -1.587 1 97.38 266 PHE B C 1
ATOM 8342 O O . PHE B 1 266 ? -23.219 6.648 -1.103 1 97.38 266 PHE B O 1
ATOM 8349 N N . ARG B 1 267 ? -21.188 6.938 -2.16 1 95 267 ARG B N 1
ATOM 8350 C CA . ARG B 1 267 ? -21.344 8.383 -2.24 1 95 267 ARG B CA 1
ATOM 8351 C C . ARG B 1 267 ? -20.438 8.969 -3.316 1 95 267 ARG B C 1
ATOM 8353 O O . ARG B 1 267 ? -19.203 8.844 -3.242 1 95 267 ARG B O 1
ATOM 8360 N N . ASN B 1 268 ? -21.031 9.555 -4.234 1 92.31 268 ASN B N 1
ATOM 8361 C CA . ASN B 1 268 ? -20.234 10.383 -5.141 1 92.31 268 ASN B CA 1
ATOM 8362 C C . ASN B 1 268 ? -19.875 11.719 -4.5 1 92.31 268 ASN B C 1
ATOM 8364 O O . ASN B 1 268 ? -20.734 12.586 -4.328 1 92.31 268 ASN B O 1
ATOM 8368 N N . HIS B 1 269 ? -18.672 11.969 -4.246 1 91.62 269 HIS B N 1
ATOM 8369 C CA . HIS B 1 269 ? -18.234 13 -3.311 1 91.62 269 HIS B CA 1
ATOM 8370 C C . HIS B 1 269 ? -18.406 14.391 -3.906 1 91.62 269 HIS B C 1
ATOM 8372 O O . HIS B 1 269 ? -17.938 14.672 -5.008 1 91.62 269 HIS B O 1
ATOM 8378 N N . THR B 1 270 ? -19.109 15.141 -3.119 1 90.06 270 THR B N 1
ATOM 8379 C CA . THR B 1 270 ? -19.281 16.578 -3.354 1 90.06 270 THR B CA 1
ATOM 8380 C C . THR B 1 270 ? -18.922 17.375 -2.102 1 90.06 270 THR B C 1
ATOM 8382 O O . THR B 1 270 ? -19 16.859 -0.985 1 90.06 270 THR B O 1
ATOM 8385 N N . VAL B 1 271 ? -18.422 18.578 -2.303 1 89.81 271 VAL B N 1
ATOM 8386 C CA . VAL B 1 271 ? -18.031 19.391 -1.162 1 89.81 271 VAL B CA 1
ATOM 8387 C C . VAL B 1 271 ? -18.719 20.75 -1.247 1 89.81 271 VAL B C 1
ATOM 8389 O O . VAL B 1 271 ? -19 21.25 -2.342 1 89.81 271 VAL B O 1
ATOM 8392 N N . PRO B 1 272 ? -18.969 21.312 -0.097 1 88.5 272 PRO B N 1
ATOM 8393 C CA . PRO B 1 272 ? -19.594 22.641 -0.083 1 88.5 272 PRO B CA 1
ATOM 8394 C C . PRO B 1 272 ? -18.609 23.75 -0.445 1 88.5 272 PRO B C 1
ATOM 8396 O O . PRO B 1 272 ? -17.422 23.688 -0.067 1 88.5 272 PRO B O 1
ATOM 8399 N N . ILE B 1 273 ? -19.125 24.703 -1.134 1 85.44 273 ILE B N 1
ATOM 8400 C CA . ILE B 1 273 ? -18.266 25.812 -1.552 1 85.44 273 ILE B CA 1
ATOM 8401 C C . ILE B 1 273 ? -18.719 27.094 -0.858 1 85.44 273 ILE B C 1
ATOM 8403 O O . ILE B 1 273 ? -19.875 27.219 -0.452 1 85.44 273 ILE B O 1
ATOM 8407 N N . GLY B 1 274 ? -17.766 28.062 -0.719 1 81.75 274 GLY B N 1
ATOM 8408 C CA . GLY B 1 274 ? -18.109 29.391 -0.237 1 81.75 274 GLY B CA 1
ATOM 8409 C C . GLY B 1 274 ? -17.812 29.578 1.238 1 81.75 274 GLY B C 1
ATOM 8410 O O . GLY B 1 274 ? -18.219 30.578 1.831 1 81.75 274 GLY B O 1
ATOM 8411 N N . PHE B 1 275 ? -17.266 28.562 1.789 1 86.12 275 PHE B N 1
ATOM 8412 C CA . PHE B 1 275 ? -16.969 28.672 3.211 1 86.12 275 PHE B CA 1
ATOM 8413 C C . PHE B 1 275 ? -15.461 28.734 3.434 1 86.12 275 PHE B C 1
ATOM 8415 O O . PHE B 1 275 ? -14.695 28.016 2.791 1 86.12 275 PHE B O 1
ATOM 8422 N N . HIS B 1 276 ? -14.961 29.547 4.254 1 83.25 276 HIS B N 1
ATOM 8423 C CA . HIS B 1 276 ? -13.539 29.719 4.508 1 83.25 276 HIS B CA 1
ATOM 8424 C C . HIS B 1 276 ? -13.094 28.891 5.707 1 83.25 276 HIS B C 1
ATOM 8426 O O . HIS B 1 276 ? -11.891 28.672 5.906 1 83.25 276 HIS B O 1
ATOM 8432 N N . ARG B 1 277 ? -14.047 28.5 6.441 1 86.19 277 ARG B N 1
ATOM 8433 C CA . ARG B 1 277 ? -13.758 27.672 7.605 1 86.19 277 ARG B CA 1
ATOM 8434 C C . ARG B 1 277 ? -14.391 26.281 7.473 1 86.19 277 ARG B C 1
ATOM 8436 O O . ARG B 1 277 ? -15.203 26.062 6.57 1 86.19 277 ARG B O 1
ATOM 8443 N N . PRO B 1 278 ? -13.961 25.406 8.398 1 90.44 278 PRO B N 1
ATOM 8444 C CA . PRO B 1 278 ? -14.5 24.047 8.297 1 90.44 278 PRO B CA 1
ATOM 8445 C C . PRO B 1 278 ? -16.016 24 8.461 1 90.44 278 PRO B C 1
ATOM 8447 O O . PRO B 1 278 ? -16.578 24.766 9.242 1 90.44 278 PRO B O 1
ATOM 8450 N N . VAL B 1 279 ? -16.562 23.219 7.719 1 92.5 279 VAL B N 1
ATOM 8451 C CA . VAL B 1 279 ? -18 22.984 7.766 1 92.5 279 VAL B CA 1
ATOM 8452 C C . VAL B 1 279 ? -18.266 21.516 8.086 1 92.5 279 VAL B C 1
ATOM 8454 O O . VAL B 1 279 ? -17.5 20.625 7.684 1 92.5 279 VAL B O 1
ATOM 8457 N N . THR B 1 280 ? -19.375 21.266 8.828 1 93.94 280 THR B N 1
ATOM 8458 C CA . THR B 1 280 ? -19.781 19.906 9.156 1 93.94 280 THR B CA 1
ATOM 8459 C C . THR B 1 280 ? -21.234 19.656 8.758 1 93.94 280 THR B C 1
ATOM 8461 O O . THR B 1 280 ? -22.062 20.578 8.789 1 93.94 280 THR B O 1
ATOM 8464 N N . TRP B 1 281 ? -21.562 18.469 8.367 1 93.56 281 TRP B N 1
ATOM 8465 C CA . TRP B 1 281 ? -22.938 18.094 8.055 1 93.56 281 TRP B CA 1
ATOM 8466 C C . TRP B 1 281 ? -23.141 16.594 8.164 1 93.56 281 TRP B C 1
ATOM 8468 O O . TRP B 1 281 ? -22.172 15.852 8.398 1 93.56 281 TRP B O 1
ATOM 8478 N N . GLN B 1 282 ? -24.391 16.141 8.117 1 93.06 282 GLN B N 1
ATOM 8479 C CA . GLN B 1 282 ? -24.75 14.727 8.188 1 93.06 282 GLN B CA 1
ATOM 8480 C C . GLN B 1 282 ? -25.562 14.305 6.961 1 93.06 282 GLN B C 1
ATOM 8482 O O . GLN B 1 282 ? -26.344 15.086 6.43 1 93.06 282 GLN B O 1
ATOM 8487 N N . GLU B 1 283 ? -25.266 13.117 6.543 1 93.56 283 GLU B N 1
ATOM 8488 C CA . GLU B 1 283 ? -25.969 12.523 5.414 1 93.56 283 GLU B CA 1
ATOM 8489 C C . GLU B 1 283 ? -26.297 11.055 5.68 1 93.56 283 GLU B C 1
ATOM 8491 O O . GLU B 1 283 ? -25.531 10.352 6.348 1 93.56 283 GLU B O 1
ATOM 8496 N N . ASP B 1 284 ? -27.484 10.664 5.148 1 94.12 284 ASP B N 1
ATOM 8497 C CA . ASP B 1 284 ? -27.812 9.242 5.121 1 94.12 284 ASP B CA 1
ATOM 8498 C C . ASP B 1 284 ? -27.328 8.586 3.83 1 94.12 284 ASP B C 1
ATOM 8500 O O . ASP B 1 284 ? -27.562 9.102 2.738 1 94.12 284 ASP B O 1
ATOM 8504 N N . LEU B 1 285 ? -26.656 7.504 3.998 1 96.38 285 LEU B N 1
ATOM 8505 C CA . LEU B 1 285 ? -26.094 6.824 2.838 1 96.38 285 LEU B CA 1
ATOM 8506 C C . LEU B 1 285 ? -26.375 5.324 2.893 1 96.38 285 LEU B C 1
ATOM 8508 O O . LEU B 1 285 ? -26.547 4.762 3.977 1 96.38 285 LEU B O 1
ATOM 8512 N N . LEU B 1 286 ? -26.406 4.707 1.745 1 97.81 286 LEU B N 1
ATOM 8513 C CA . LEU B 1 286 ? -26.5 3.254 1.646 1 97.81 286 LEU B CA 1
ATOM 8514 C C . LEU B 1 286 ? -25.141 2.605 1.902 1 97.81 286 LEU B C 1
ATOM 8516 O O . LEU B 1 286 ? -24.141 3.023 1.331 1 97.81 286 LEU B O 1
ATOM 8520 N N . PHE B 1 287 ? -25.172 1.659 2.797 1 98.12 287 PHE B N 1
ATOM 8521 C CA . PHE B 1 287 ? -23.969 0.886 3.082 1 98.12 287 PHE B CA 1
ATOM 8522 C C . PHE B 1 287 ? -24.188 -0.591 2.775 1 98.12 287 PHE B C 1
ATOM 8524 O O . PHE B 1 287 ? -25.281 -1.12 2.994 1 98.12 287 PHE B O 1
ATOM 8531 N N . ILE B 1 288 ? -23.219 -1.222 2.197 1 98.19 288 ILE B N 1
ATOM 8532 C CA . ILE B 1 288 ? -23.125 -2.678 2.143 1 98.19 288 ILE B CA 1
ATOM 8533 C C . ILE B 1 288 ? -22.078 -3.168 3.141 1 98.19 288 ILE B C 1
ATOM 8535 O O . ILE B 1 288 ? -20.906 -2.795 3.051 1 98.19 288 ILE B O 1
ATOM 8539 N N . GLU B 1 289 ? -22.5 -3.979 4.027 1 97.12 289 GLU B N 1
ATOM 8540 C CA . GLU B 1 289 ? -21.641 -4.414 5.117 1 97.12 289 GLU B CA 1
ATOM 8541 C C . GLU B 1 289 ? -21.562 -5.938 5.188 1 97.12 289 GLU B C 1
ATOM 8543 O O . GLU B 1 289 ? -22.594 -6.617 5.184 1 97.12 289 GLU B O 1
ATOM 8548 N N . PRO B 1 290 ? -20.344 -6.41 5.184 1 97.81 290 PRO B N 1
ATOM 8549 C CA . PRO B 1 290 ? -20.188 -7.844 5.445 1 97.81 290 PRO B CA 1
ATOM 8550 C C . PRO B 1 290 ? -20.375 -8.195 6.918 1 97.81 290 PRO B C 1
ATOM 8552 O O . PRO B 1 290 ? -20.094 -7.375 7.793 1 97.81 290 PRO B O 1
ATOM 8555 N N . GLU B 1 291 ? -20.906 -9.312 7.176 1 97.19 291 GLU B N 1
ATOM 8556 C CA . GLU B 1 291 ? -21.078 -9.891 8.508 1 97.19 291 GLU B CA 1
ATOM 8557 C C . GLU B 1 291 ? -20.641 -11.344 8.547 1 97.19 291 GLU B C 1
ATOM 8559 O O . GLU B 1 291 ? -21.172 -12.188 7.82 1 97.19 291 GLU B O 1
ATOM 8564 N N . THR B 1 292 ? -19.641 -11.57 9.359 1 98 292 THR B N 1
ATOM 8565 C CA . THR B 1 292 ? -19.094 -12.922 9.43 1 98 292 THR B CA 1
ATOM 8566 C C . THR B 1 292 ? -19.047 -13.414 10.867 1 98 292 THR B C 1
ATOM 8568 O O . THR B 1 292 ? -18.781 -12.625 11.789 1 98 292 THR B O 1
ATOM 8571 N N . VAL B 1 293 ? -19.359 -14.672 11.078 1 98.19 293 VAL B N 1
ATOM 8572 C CA . VAL B 1 293 ? -19.141 -15.352 12.352 1 98.19 293 VAL B CA 1
ATOM 8573 C C . VAL B 1 293 ? -18.281 -16.594 12.141 1 98.19 293 VAL B C 1
ATOM 8575 O O . VAL B 1 293 ? -18.547 -17.391 11.25 1 98.19 293 VAL B O 1
ATOM 8578 N N . CYS B 1 294 ? -17.219 -16.594 12.828 1 98.25 294 CYS B N 1
ATOM 8579 C CA . CYS B 1 294 ? -16.344 -17.766 12.805 1 98.25 294 CYS B CA 1
ATOM 8580 C C . CYS B 1 294 ? -16.438 -18.531 14.109 1 98.25 294 CYS B C 1
ATOM 8582 O O . CYS B 1 294 ? -16.562 -17.938 15.18 1 98.25 294 CYS B O 1
ATOM 8584 N N . VAL B 1 295 ? -16.375 -19.828 13.977 1 97.69 295 VAL B N 1
ATOM 8585 C CA . VAL B 1 295 ? -16.422 -20.719 15.133 1 97.69 295 VAL B CA 1
ATOM 8586 C C . VAL B 1 295 ? -15.172 -21.594 15.156 1 97.69 295 VAL B C 1
ATOM 8588 O O . VAL B 1 295 ? -14.688 -22.016 14.109 1 97.69 295 VAL B O 1
ATOM 8591 N N . ASP B 1 296 ? -14.695 -21.75 16.359 1 97.25 296 ASP B N 1
ATOM 8592 C CA . ASP B 1 296 ? -13.516 -22.594 16.547 1 97.25 296 ASP B CA 1
ATOM 8593 C C . ASP B 1 296 ? -13.875 -24.062 16.375 1 97.25 296 ASP B C 1
ATOM 8595 O O . ASP B 1 296 ? -14.781 -24.578 17.031 1 97.25 296 ASP B O 1
ATOM 8599 N N . THR B 1 297 ? -13.164 -24.781 15.523 1 96.62 297 THR B N 1
ATOM 8600 C CA . THR B 1 297 ? -13.406 -26.219 15.352 1 96.62 297 THR B CA 1
ATOM 8601 C C . THR B 1 297 ? -12.805 -27.016 16.516 1 96.62 297 THR B C 1
ATOM 8603 O O . THR B 1 297 ? -13.094 -28.203 16.672 1 96.62 297 THR B O 1
ATOM 8606 N N . ASN B 1 298 ? -11.992 -26.359 17.281 1 96.88 298 ASN B N 1
ATOM 8607 C CA . ASN B 1 298 ? -11.258 -26.969 18.391 1 96.88 298 ASN B CA 1
ATOM 8608 C C . ASN B 1 298 ? -10.273 -28.031 17.906 1 96.88 298 ASN B C 1
ATOM 8610 O O . ASN B 1 298 ? -10.055 -29.047 18.562 1 96.88 298 ASN B O 1
ATOM 8614 N N . LEU B 1 299 ? -9.914 -27.891 16.719 1 95.25 299 LEU B N 1
ATOM 8615 C CA . LEU B 1 299 ? -8.789 -28.594 16.125 1 95.25 299 LEU B CA 1
ATOM 8616 C C . LEU B 1 299 ? -7.68 -27.625 15.742 1 95.25 299 LEU B C 1
ATOM 8618 O O . LEU B 1 299 ? -7.949 -26.484 15.359 1 95.25 299 LEU B O 1
ATOM 8622 N N . THR B 1 300 ? -6.477 -28.062 15.938 1 92.56 300 THR B N 1
ATOM 8623 C CA . THR B 1 300 ? -5.344 -27.234 15.539 1 92.56 300 THR B CA 1
ATOM 8624 C C . THR B 1 300 ? -4.367 -28.031 14.672 1 92.56 300 THR B C 1
ATOM 8626 O O . THR B 1 300 ? -4.305 -29.25 14.758 1 92.56 300 THR B O 1
ATOM 8629 N N . LEU B 1 301 ? -3.746 -27.328 13.797 1 88.56 301 LEU B N 1
ATOM 8630 C CA . LEU B 1 301 ? -2.645 -27.891 13.023 1 88.56 301 LEU B CA 1
ATOM 8631 C C . LEU B 1 301 ? -1.303 -27.547 13.664 1 88.56 301 LEU B C 1
ATOM 8633 O O . LEU B 1 301 ? -0.949 -26.375 13.781 1 88.56 301 LEU B O 1
ATOM 8637 N N . ASP B 1 302 ? -0.641 -28.578 14.039 1 86.94 302 ASP B N 1
ATOM 8638 C CA . ASP B 1 302 ? 0.645 -28.391 14.711 1 86.94 302 ASP B CA 1
ATOM 8639 C C . ASP B 1 302 ? 1.79 -28.938 13.852 1 86.94 302 ASP B C 1
ATOM 8641 O O . ASP B 1 302 ? 1.645 -29.953 13.18 1 86.94 302 ASP B O 1
ATOM 8645 N N . TYR B 1 303 ? 2.92 -28.141 13.867 1 82.75 303 TYR B N 1
ATOM 8646 C CA . TYR B 1 303 ? 4.078 -28.578 13.094 1 82.75 303 TYR B CA 1
ATOM 8647 C C . TYR B 1 303 ? 5.371 -28.078 13.727 1 82.75 303 TYR B C 1
ATOM 8649 O O . TYR B 1 303 ? 5.348 -27.25 14.641 1 82.75 303 TYR B O 1
ATOM 8657 N N . THR B 1 304 ? 6.422 -28.766 13.352 1 80.06 304 THR B N 1
ATOM 8658 C CA . THR B 1 304 ? 7.758 -28.344 13.766 1 80.06 304 THR B CA 1
ATOM 8659 C C . THR B 1 304 ? 8.523 -27.75 12.594 1 80.06 304 THR B C 1
ATOM 8661 O O . THR B 1 304 ? 8.531 -28.312 11.5 1 80.06 304 THR B O 1
ATOM 8664 N N . GLN B 1 305 ? 9.125 -26.562 12.914 1 75.75 305 GLN B N 1
ATOM 8665 C CA . GLN B 1 305 ? 9.836 -25.844 11.859 1 75.75 305 GLN B CA 1
ATOM 8666 C C . GLN B 1 305 ? 11.297 -26.312 11.781 1 75.75 305 GLN B C 1
ATOM 8668 O O . GLN B 1 305 ? 11.984 -26.359 12.797 1 75.75 305 GLN B O 1
ATOM 8673 N N . TYR B 1 306 ? 11.742 -26.781 10.656 1 63.22 306 TYR B N 1
ATOM 8674 C CA . TYR B 1 306 ? 13.148 -27.062 10.406 1 63.22 306 TYR B CA 1
ATOM 8675 C C . TYR B 1 306 ? 13.625 -26.391 9.117 1 63.22 306 TYR B C 1
ATOM 8677 O O . TYR B 1 306 ? 13.023 -26.578 8.055 1 63.22 306 TYR B O 1
ATOM 8685 N N . PHE B 1 307 ? 14.445 -25.328 9.344 1 55.56 307 PHE B N 1
ATOM 8686 C CA . PHE B 1 307 ? 14.953 -24.641 8.164 1 55.56 307 PHE B CA 1
ATOM 8687 C C . PHE B 1 307 ? 15.992 -25.484 7.438 1 55.56 307 PHE B C 1
ATOM 8689 O O . PHE B 1 307 ? 16.312 -25.219 6.273 1 55.56 307 PHE B O 1
ATOM 8696 N N . ARG B 1 308 ? 16.859 -26.516 8.305 1 48.38 308 ARG B N 1
ATOM 8697 C CA . ARG B 1 308 ? 18 -27.219 7.734 1 48.38 308 ARG B CA 1
ATOM 8698 C C . ARG B 1 308 ? 17.719 -27.688 6.316 1 48.38 308 ARG B C 1
ATOM 8700 O O . ARG B 1 308 ? 18.578 -27.641 5.449 1 48.38 308 ARG B O 1
ATOM 8707 N N . HIS B 1 309 ? 17.188 -28.906 6.43 1 39.31 309 HIS B N 1
ATOM 8708 C CA . HIS B 1 309 ? 17.297 -30.031 5.512 1 39.31 309 HIS B CA 1
ATOM 8709 C C . HIS B 1 309 ? 16.766 -29.672 4.129 1 39.31 309 HIS B C 1
ATOM 8711 O O . HIS B 1 309 ? 17.281 -30.172 3.119 1 39.31 309 HIS B O 1
ATOM 8717 N N . HIS B 1 310 ? 15.398 -29.828 3.787 1 36.06 310 HIS B N 1
ATOM 8718 C CA . HIS B 1 310 ? 14.711 -30.422 2.656 1 36.06 310 HIS B CA 1
ATOM 8719 C C . HIS B 1 310 ? 14.32 -29.375 1.622 1 36.06 310 HIS B C 1
ATOM 8721 O O . HIS B 1 310 ? 14.375 -28.172 1.899 1 36.06 310 HIS B O 1
ATOM 8727 N N . TRP B 1 311 ? 13.469 -29.766 0.692 1 39.62 311 TRP B N 1
ATOM 8728 C CA . TRP B 1 311 ? 13.031 -29.625 -0.693 1 39.62 311 TRP B CA 1
ATOM 8729 C C . TRP B 1 311 ? 12.633 -28.188 -1.009 1 39.62 311 TRP B C 1
ATOM 8731 O O . TRP B 1 311 ? 12.758 -27.734 -2.15 1 39.62 311 TRP B O 1
ATOM 8741 N N . GLY B 1 312 ? 11.789 -27.469 -0.089 1 40.88 312 GLY B N 1
ATOM 8742 C CA . GLY B 1 312 ? 10.953 -26.312 -0.398 1 40.88 312 GLY B CA 1
ATOM 8743 C C . GLY B 1 312 ? 11.172 -25.156 0.554 1 40.88 312 GLY B C 1
ATOM 8744 O O . GLY B 1 312 ? 11.844 -25.297 1.574 1 40.88 312 GLY B O 1
ATOM 8745 N N . PRO B 1 313 ? 11.031 -23.844 0.171 1 41.75 313 PRO B N 1
ATOM 8746 C CA . PRO B 1 313 ? 11.344 -22.625 0.912 1 41.75 313 PRO B CA 1
ATOM 8747 C C . PRO B 1 313 ? 11.273 -22.812 2.426 1 41.75 313 PRO B C 1
ATOM 8749 O O . PRO B 1 313 ? 12.023 -22.172 3.168 1 41.75 313 PRO B O 1
ATOM 8752 N N . LEU B 1 314 ? 10.141 -23.234 3.01 1 47.12 314 LEU B N 1
ATOM 8753 C CA . LEU B 1 314 ? 9.953 -23.344 4.453 1 47.12 314 LEU B CA 1
ATOM 8754 C C . LEU B 1 314 ? 9.57 -24.781 4.84 1 47.12 314 LEU B C 1
ATOM 8756 O O . LEU B 1 314 ? 8.383 -25.109 4.887 1 47.12 314 LEU B O 1
ATOM 8760 N N . PRO B 1 315 ? 10.586 -25.797 4.922 1 53.22 315 PRO B N 1
ATOM 8761 C CA . PRO B 1 315 ? 10.188 -27.188 5.184 1 53.22 315 PRO B CA 1
ATOM 8762 C C . PRO B 1 315 ? 9.609 -27.375 6.582 1 53.22 315 PRO B C 1
ATOM 8764 O O . PRO B 1 315 ? 10.234 -27 7.574 1 53.22 315 PRO B O 1
ATOM 8767 N N . VAL B 1 316 ? 8.211 -27.344 6.66 1 62.53 316 VAL B N 1
ATOM 8768 C CA . VAL B 1 316 ? 7.555 -27.766 7.898 1 62.53 316 VAL B CA 1
ATOM 8769 C C . VAL B 1 316 ? 7.578 -29.281 8.008 1 62.53 316 VAL B C 1
ATOM 8771 O O . VAL B 1 316 ? 7.492 -29.984 6.996 1 62.53 316 VAL B O 1
ATOM 8774 N N . SER B 1 317 ? 8.164 -29.75 9.102 1 65.75 317 SER B N 1
ATOM 8775 C CA . SER B 1 317 ? 8.156 -31.188 9.367 1 65.75 317 SER B CA 1
ATOM 8776 C C . SER B 1 317 ? 7.195 -31.547 10.5 1 65.75 317 SER B C 1
ATOM 8778 O O . SER B 1 317 ? 6.797 -30.672 11.273 1 65.75 317 SER B O 1
ATOM 8780 N N . ARG B 1 318 ? 6.625 -32.844 10.562 1 75 318 ARG B N 1
ATOM 8781 C CA . ARG B 1 318 ? 5.824 -33.406 11.633 1 75 318 ARG B CA 1
ATOM 8782 C C . ARG B 1 318 ? 4.488 -32.688 11.773 1 75 318 ARG B C 1
ATOM 8784 O O . ARG B 1 318 ? 4.117 -32.281 12.867 1 75 318 ARG B O 1
ATOM 8791 N N . VAL B 1 319 ? 3.844 -32.5 10.664 1 79.06 319 VAL B N 1
ATOM 8792 C CA . VAL B 1 319 ? 2.531 -31.875 10.68 1 79.06 319 VAL B CA 1
ATOM 8793 C C . VAL B 1 319 ? 1.489 -32.844 11.227 1 79.06 319 VAL B C 1
ATOM 8795 O O . VAL B 1 319 ? 1.461 -34 10.844 1 79.06 319 VAL B O 1
ATOM 8798 N N . ALA B 1 320 ? 0.757 -32.438 12.164 1 84.5 320 ALA B N 1
ATOM 8799 C CA . ALA B 1 320 ? -0.273 -33.25 12.773 1 84.5 320 ALA B CA 1
ATOM 8800 C C . ALA B 1 320 ? -1.502 -32.438 13.141 1 84.5 320 ALA B C 1
ATOM 8802 O O . ALA B 1 320 ? -1.388 -31.25 13.461 1 84.5 320 ALA B O 1
ATOM 8803 N N . LEU B 1 321 ? -2.623 -33.062 12.961 1 89.56 321 LEU B N 1
ATOM 8804 C CA . LEU B 1 321 ? -3.854 -32.5 13.5 1 89.56 321 LEU B CA 1
ATOM 8805 C C . LEU B 1 321 ? -3.994 -32.844 14.984 1 89.56 321 LEU B C 1
ATOM 8807 O O . LEU B 1 321 ? -3.859 -34 15.383 1 89.56 321 LEU B O 1
ATOM 8811 N N . THR B 1 322 ? -4.18 -31.812 15.789 1 94.06 322 THR B N 1
ATOM 8812 C CA . THR B 1 322 ? -4.289 -32.031 17.234 1 94.06 322 THR B CA 1
ATOM 8813 C C . THR B 1 322 ? -5.719 -31.781 17.703 1 94.06 322 THR B C 1
ATOM 8815 O O . THR B 1 322 ? -6.32 -30.766 17.375 1 94.06 322 THR B O 1
ATOM 8818 N N . ASP B 1 323 ? -6.227 -32.719 18.516 1 97.25 323 ASP B N 1
ATOM 8819 C CA . ASP B 1 323 ? -7.57 -32.594 19.078 1 97.25 323 ASP B CA 1
ATOM 8820 C C . ASP B 1 323 ? -7.57 -31.75 20.344 1 97.25 323 ASP B C 1
ATOM 8822 O O . ASP B 1 323 ? -7.031 -32.156 21.375 1 97.25 323 ASP B O 1
ATOM 8826 N N . ARG B 1 324 ? -8.164 -30.594 20.25 1 96.56 324 ARG B N 1
ATOM 8827 C CA . ARG B 1 324 ? -8.344 -29.703 21.406 1 96.56 324 ARG B CA 1
ATOM 8828 C C . ARG B 1 324 ? -9.789 -29.703 21.875 1 96.56 324 ARG B C 1
ATOM 8830 O O . ARG B 1 324 ? -10.297 -28.688 22.328 1 96.56 324 ARG B O 1
ATOM 8837 N N . GLY B 1 325 ? -10.43 -30.734 21.547 1 96.12 325 GLY B N 1
ATOM 8838 C CA . GLY B 1 325 ? -11.836 -30.859 21.891 1 96.12 325 GLY B CA 1
ATOM 8839 C C . GLY B 1 325 ? -12.734 -31.016 20.672 1 96.12 325 GLY B C 1
ATOM 8840 O O . GLY B 1 325 ? -13.953 -31.125 20.797 1 96.12 325 GLY B O 1
ATOM 8841 N N . GLY B 1 326 ? -12.164 -31.031 19.516 1 96.62 326 GLY B N 1
ATOM 8842 C CA . GLY B 1 326 ? -12.914 -31.156 18.281 1 96.62 326 GLY B CA 1
ATOM 8843 C C . GLY B 1 326 ? -13.453 -32.562 18.047 1 96.62 326 GLY B C 1
ATOM 8844 O O . GLY B 1 326 ? -14.508 -32.719 17.422 1 96.62 326 GLY B O 1
ATOM 8845 N N . PHE B 1 327 ? -12.727 -33.531 18.531 1 95.5 327 PHE B N 1
ATOM 8846 C CA . PHE B 1 327 ? -13.156 -34.906 18.438 1 95.5 327 PHE B CA 1
ATOM 8847 C C . PHE B 1 327 ? -13.672 -35.406 19.781 1 95.5 327 PHE B C 1
ATOM 8849 O O . PHE B 1 327 ? -14.797 -35.906 19.891 1 95.5 327 PHE B O 1
ATOM 8856 N N . SER B 1 328 ? -12.891 -35.188 20.75 1 94.88 328 SER B N 1
ATOM 8857 C CA . SER B 1 328 ? -13.172 -35.75 22.078 1 94.88 328 SER B CA 1
ATOM 8858 C C . SER B 1 328 ? -14.484 -35.219 22.625 1 94.88 328 SER B C 1
ATOM 8860 O O . SER B 1 328 ? -15.211 -35.938 23.312 1 94.88 328 SER B O 1
ATOM 8862 N N . ASP B 1 329 ? -14.758 -33.938 22.375 1 92.94 329 ASP B N 1
ATOM 8863 C CA . ASP B 1 329 ? -15.969 -33.312 22.906 1 92.94 329 ASP B CA 1
ATOM 8864 C C . ASP B 1 329 ? -17.016 -33.125 21.797 1 92.94 329 ASP B C 1
ATOM 8866 O O . ASP B 1 329 ? -17.906 -32.281 21.922 1 92.94 329 ASP B O 1
ATOM 8870 N N . LEU B 1 330 ? -16.875 -33.844 20.75 1 93.56 330 LEU B N 1
ATOM 8871 C CA . LEU B 1 330 ? -17.781 -33.719 19.609 1 93.56 330 LEU B CA 1
ATOM 8872 C C . LEU B 1 330 ? -19.188 -34.188 19.969 1 93.56 330 LEU B C 1
ATOM 8874 O O . LEU B 1 330 ? -19.359 -35.281 20.516 1 93.56 330 LEU B O 1
ATOM 8878 N N . ASP B 1 331 ? -20.125 -33.344 19.766 1 89.69 331 ASP B N 1
ATOM 8879 C CA . ASP B 1 331 ? -21.516 -33.719 19.984 1 89.69 331 ASP B CA 1
ATOM 8880 C C . ASP B 1 331 ? -21.953 -34.781 19 1 89.69 331 ASP B C 1
ATOM 8882 O O . ASP B 1 331 ? -21.547 -34.75 17.828 1 89.69 331 ASP B O 1
ATOM 8886 N N . ARG B 1 332 ? -22.844 -35.625 19.375 1 88.38 332 ARG B N 1
ATOM 8887 C CA . ARG B 1 332 ? -23.266 -36.75 18.531 1 88.38 332 ARG B CA 1
ATOM 8888 C C . ARG B 1 332 ? -24.328 -36.281 17.516 1 88.38 332 ARG B C 1
ATOM 8890 O O . ARG B 1 332 ? -24.547 -36.938 16.5 1 88.38 332 ARG B O 1
ATOM 8897 N N . THR B 1 333 ? -24.859 -35.156 17.828 1 89.12 333 THR B N 1
ATOM 8898 C CA . THR B 1 333 ? -25.891 -34.625 16.938 1 89.12 333 THR B CA 1
ATOM 8899 C C . THR B 1 333 ? -25.453 -33.312 16.312 1 89.12 333 THR B C 1
ATOM 8901 O O . THR B 1 333 ? -24.797 -32.5 16.969 1 89.12 333 THR B O 1
ATOM 8904 N N . MET B 1 334 ? -25.844 -33.188 15.047 1 89.94 334 MET B N 1
ATOM 8905 C CA . MET B 1 334 ? -25.531 -31.953 14.328 1 89.94 334 MET B CA 1
ATOM 8906 C C . MET B 1 334 ? -26.266 -30.766 14.938 1 89.94 334 MET B C 1
ATOM 8908 O O . MET B 1 334 ? -27.453 -30.859 15.234 1 89.94 334 MET B O 1
ATOM 8912 N N . PRO B 1 335 ? -25.594 -29.719 15.141 1 92 335 PRO B N 1
ATOM 8913 C CA . PRO B 1 335 ? -26.281 -28.516 15.625 1 92 335 PRO B CA 1
ATOM 8914 C C . PRO B 1 335 ? -27.344 -28.016 14.656 1 92 335 PRO B C 1
ATOM 8916 O O . PRO B 1 335 ? -27.172 -28.094 13.438 1 92 335 PRO B O 1
ATOM 8919 N N . ALA B 1 336 ? -28.422 -27.484 15.227 1 90.25 336 ALA B N 1
ATOM 8920 C CA . ALA B 1 336 ? -29.531 -27.016 14.414 1 90.25 336 ALA B CA 1
ATOM 8921 C C . ALA B 1 336 ? -29.25 -25.625 13.852 1 90.25 336 ALA B C 1
ATOM 8923 O O . ALA B 1 336 ? -28.656 -24.781 14.531 1 90.25 336 ALA B O 1
ATOM 8924 N N . VAL B 1 337 ? -29.562 -25.422 12.617 1 93.56 337 VAL B N 1
ATOM 8925 C CA . VAL B 1 337 ? -29.484 -24.125 11.953 1 93.56 337 VAL B CA 1
ATOM 8926 C C . VAL B 1 337 ? -30.891 -23.578 11.734 1 93.56 337 VAL B C 1
ATOM 8928 O O . VAL B 1 337 ? -31.766 -24.281 11.219 1 93.56 337 VAL B O 1
ATOM 8931 N N . ASP B 1 338 ? -31.188 -22.375 12.164 1 92.94 338 ASP B N 1
ATOM 8932 C CA . ASP B 1 338 ? -32.469 -21.75 11.953 1 92.94 338 ASP B CA 1
ATOM 8933 C C . ASP B 1 338 ? -32.594 -21.172 10.547 1 92.94 338 ASP B C 1
ATOM 8935 O O . ASP B 1 338 ? -32.031 -20.094 10.266 1 92.94 338 ASP B O 1
ATOM 8939 N N . LEU B 1 339 ? -33.375 -21.828 9.703 1 91.5 339 LEU B N 1
ATOM 8940 C CA . LEU B 1 339 ? -33.562 -21.359 8.336 1 91.5 339 LEU B CA 1
ATOM 8941 C C . LEU B 1 339 ? -35 -20.906 8.109 1 91.5 339 LEU B C 1
ATOM 8943 O O . LEU B 1 339 ? -35.438 -20.812 6.961 1 91.5 339 LEU B O 1
ATOM 8947 N N . SER B 1 340 ? -35.719 -20.594 9.188 1 90.31 340 SER B N 1
ATOM 8948 C CA . SER B 1 340 ? -37.125 -20.25 9.062 1 90.31 340 SER B CA 1
ATOM 8949 C C . SER B 1 340 ? -37.312 -18.891 8.391 1 90.31 340 SER B C 1
ATOM 8951 O O . SER B 1 340 ? -38.219 -18.734 7.539 1 90.31 340 SER B O 1
ATOM 8953 N N . ASP B 1 341 ? -36.531 -17.922 8.758 1 92.31 341 ASP B N 1
ATOM 8954 C CA . ASP B 1 341 ? -36.594 -16.594 8.172 1 92.31 341 ASP B CA 1
ATOM 8955 C C . ASP B 1 341 ? -35.188 -15.984 8.078 1 92.31 341 ASP B C 1
ATOM 8957 O O . ASP B 1 341 ? -34.844 -15.102 8.859 1 92.31 341 ASP B O 1
ATOM 8961 N N . PRO B 1 342 ? -34.5 -16.328 7.031 1 93.5 342 PRO B N 1
ATOM 8962 C CA . PRO B 1 342 ? -33.094 -15.898 6.918 1 93.5 342 PRO B CA 1
ATOM 8963 C C . PRO B 1 342 ? -32.969 -14.383 6.758 1 93.5 342 PRO B C 1
ATOM 8965 O O . PRO B 1 342 ? -31.906 -13.82 7.055 1 93.5 342 PRO B O 1
ATOM 8968 N N . GLN B 1 343 ? -34 -13.672 6.332 1 94 343 GLN B N 1
ATOM 8969 C CA . GLN B 1 343 ? -33.938 -12.227 6.156 1 94 343 GLN B CA 1
ATOM 8970 C C . GLN B 1 343 ? -33.969 -11.508 7.5 1 94 343 GLN B C 1
ATOM 8972 O O . GLN B 1 343 ? -33.406 -10.422 7.645 1 94 343 GLN B O 1
ATOM 8977 N N . ARG B 1 344 ? -34.625 -12.102 8.375 1 91.56 344 ARG B N 1
ATOM 8978 C CA . ARG B 1 344 ? -34.719 -11.492 9.703 1 91.56 344 ARG B CA 1
ATOM 8979 C C . ARG B 1 344 ? -33.562 -11.953 10.594 1 91.56 344 ARG B C 1
ATOM 8981 O O . ARG B 1 344 ? -33.031 -11.172 11.391 1 91.56 344 ARG B O 1
ATOM 8988 N N . ASN B 1 345 ? -33.344 -13.203 10.438 1 93.06 345 ASN B N 1
ATOM 8989 C CA . ASN B 1 345 ? -32.25 -13.797 11.188 1 93.06 345 ASN B CA 1
ATOM 8990 C C . ASN B 1 345 ? -31.422 -14.75 10.328 1 93.06 345 ASN B C 1
ATOM 8992 O O . ASN B 1 345 ? -31.812 -15.906 10.125 1 93.06 345 ASN B O 1
ATOM 8996 N N . ALA B 1 346 ? -30.312 -14.312 9.984 1 95 346 ALA B N 1
ATOM 8997 C CA . ALA B 1 346 ? -29.453 -15.109 9.109 1 95 346 ALA B CA 1
ATOM 8998 C C . ALA B 1 346 ? -28.859 -16.297 9.859 1 95 346 ALA B C 1
ATOM 9000 O O . ALA B 1 346 ? -28.438 -17.281 9.25 1 95 346 ALA B O 1
ATOM 9001 N N . ASP B 1 347 ? -28.75 -16.328 11.195 1 97.06 347 ASP B N 1
ATOM 9002 C CA . ASP B 1 347 ? -28.203 -17.359 12.07 1 97.06 347 ASP B CA 1
ATOM 9003 C C . ASP B 1 347 ? -26.797 -17.766 11.609 1 97.06 347 ASP B C 1
ATOM 9005 O O . ASP B 1 347 ? -26.531 -18.953 11.406 1 97.06 347 ASP B O 1
ATOM 9009 N N . LEU B 1 348 ? -25.984 -16.797 11.461 1 97.69 348 LEU B N 1
ATOM 9010 C CA . LEU B 1 348 ? -24.641 -17.062 10.977 1 97.69 348 LEU B CA 1
ATOM 9011 C C . LEU B 1 348 ? -23.875 -17.938 11.953 1 97.69 348 LEU B C 1
ATOM 9013 O O . LEU B 1 348 ? -23.062 -18.781 11.539 1 97.69 348 LEU B O 1
ATOM 9017 N N . ARG B 1 349 ? -24.094 -17.781 13.195 1 97.44 349 ARG B N 1
ATOM 9018 C CA . ARG B 1 349 ? -23.422 -18.609 14.188 1 97.44 349 ARG B CA 1
ATOM 9019 C C . ARG B 1 349 ? -23.828 -20.078 14.062 1 97.44 349 ARG B C 1
ATOM 9021 O O . ARG B 1 349 ? -22.984 -20.969 14.086 1 97.44 349 ARG B O 1
ATOM 9028 N N . GLY B 1 350 ? -25.172 -20.266 13.984 1 97 350 GLY B N 1
ATOM 9029 C CA . GLY B 1 350 ? -25.641 -21.625 13.797 1 97 350 GLY B CA 1
ATOM 9030 C C . GLY B 1 350 ? -25.094 -22.281 12.555 1 97 350 GLY B C 1
ATOM 9031 O O . GLY B 1 350 ? -24.734 -23.469 12.578 1 97 350 GLY B O 1
ATOM 9032 N N . ARG B 1 351 ? -24.984 -21.594 11.523 1 97 351 ARG B N 1
ATOM 9033 C CA . ARG B 1 351 ? -24.453 -22.094 10.266 1 97 351 ARG B CA 1
ATOM 9034 C C . ARG B 1 351 ? -22.969 -22.453 10.406 1 97 351 ARG B C 1
ATOM 9036 O O . ARG B 1 351 ? -22.547 -23.531 9.984 1 97 351 ARG B O 1
ATOM 9043 N N . ALA B 1 352 ? -22.203 -21.562 10.984 1 97.88 352 ALA B N 1
ATOM 9044 C CA . ALA B 1 352 ? -20.781 -21.812 11.188 1 97.88 352 ALA B CA 1
ATOM 9045 C C . ALA B 1 352 ? -20.562 -23.016 12.094 1 97.88 352 ALA B C 1
ATOM 9047 O O . ALA B 1 352 ? -19.641 -23.812 11.875 1 97.88 352 ALA B O 1
ATOM 9048 N N . LEU B 1 353 ? -21.422 -23.156 13.086 1 97.19 353 LEU B N 1
ATOM 9049 C CA . LEU B 1 353 ? -21.328 -24.266 14.023 1 97.19 353 LEU B CA 1
ATOM 9050 C C . LEU B 1 353 ? -21.641 -25.594 13.32 1 97.19 353 LEU B C 1
ATOM 9052 O O . LEU B 1 353 ? -20.953 -26.594 13.562 1 97.19 353 LEU B O 1
ATOM 9056 N N . ALA B 1 354 ? -22.625 -25.562 12.523 1 96.38 354 ALA B N 1
ATOM 9057 C CA . ALA B 1 354 ? -22.969 -26.781 11.781 1 96.38 354 ALA B CA 1
ATOM 9058 C C . ALA B 1 354 ? -21.859 -27.172 10.82 1 96.38 354 ALA B C 1
ATOM 9060 O O . ALA B 1 354 ? -21.547 -28.359 10.672 1 96.38 354 ALA B O 1
ATOM 9061 N N . ALA B 1 355 ? -21.312 -26.219 10.148 1 95.62 355 ALA B N 1
ATOM 9062 C CA . ALA B 1 355 ? -20.203 -26.484 9.25 1 95.62 355 ALA B CA 1
ATOM 9063 C C . ALA B 1 355 ? -19 -27.047 10.016 1 95.62 355 ALA B C 1
ATOM 9065 O O . ALA B 1 355 ? -18.344 -27.984 9.562 1 95.62 355 ALA B O 1
ATOM 9066 N N . ALA B 1 356 ? -18.688 -26.438 11.141 1 96.44 356 ALA B N 1
ATOM 9067 C CA . ALA B 1 356 ? -17.594 -26.922 11.984 1 96.44 356 ALA B CA 1
ATOM 9068 C C . ALA B 1 356 ? -17.844 -28.359 12.422 1 96.44 356 ALA B C 1
ATOM 9070 O O . ALA B 1 356 ? -16.922 -29.172 12.43 1 96.44 356 ALA B O 1
ATOM 9071 N N . TRP B 1 357 ? -19.016 -28.609 12.82 1 95.44 357 TRP B N 1
ATOM 9072 C CA . TRP B 1 357 ? -19.391 -29.953 13.266 1 95.44 357 TRP B CA 1
ATOM 9073 C C . TRP B 1 357 ? -19.156 -30.984 12.164 1 95.44 357 TRP B C 1
ATOM 9075 O O . TRP B 1 357 ? -18.531 -32.031 12.391 1 95.44 357 TRP B O 1
ATOM 9085 N N . LEU B 1 358 ? -19.688 -30.688 10.992 1 92.75 358 LEU B N 1
ATOM 9086 C CA . LEU B 1 358 ? -19.547 -31.641 9.891 1 92.75 358 LEU B CA 1
ATOM 9087 C C . LEU B 1 358 ? -18.078 -31.766 9.484 1 92.75 358 LEU B C 1
ATOM 9089 O O . LEU B 1 358 ? -17.641 -32.844 9.102 1 92.75 358 LEU B O 1
ATOM 9093 N N . HIS B 1 359 ? -17.375 -30.703 9.492 1 92.62 359 HIS B N 1
ATOM 9094 C CA . HIS B 1 359 ? -15.93 -30.75 9.25 1 92.62 359 HIS B CA 1
ATOM 9095 C C . HIS B 1 359 ? -15.242 -31.719 10.203 1 92.62 359 HIS B C 1
ATOM 9097 O O . HIS B 1 359 ? -14.422 -32.531 9.781 1 92.62 359 HIS B O 1
ATOM 9103 N N . ASN B 1 360 ? -15.547 -31.578 11.477 1 93.19 360 ASN B N 1
ATOM 9104 C CA . ASN B 1 360 ? -14.945 -32.438 12.492 1 93.19 360 ASN B CA 1
ATOM 9105 C C . ASN B 1 360 ? -15.344 -33.875 12.297 1 93.19 360 ASN B C 1
ATOM 9107 O O . ASN B 1 360 ? -14.523 -34.781 12.469 1 93.19 360 ASN B O 1
ATOM 9111 N N . VAL B 1 361 ? -16.562 -34.125 11.922 1 91.19 361 VAL B N 1
ATOM 9112 C CA . VAL B 1 361 ? -17.062 -35.469 11.703 1 91.19 361 VAL B CA 1
ATOM 9113 C C . VAL B 1 361 ? -16.312 -36.125 10.547 1 91.19 361 VAL B C 1
ATOM 9115 O O . VAL B 1 361 ? -15.82 -37.25 10.664 1 91.19 361 VAL B O 1
ATOM 9118 N N . LEU B 1 362 ? -16.234 -35.375 9.492 1 86.94 362 LEU B N 1
ATOM 9119 C CA . LEU B 1 362 ? -15.562 -35.906 8.312 1 86.94 362 LEU B CA 1
ATOM 9120 C C . LEU B 1 362 ? -14.078 -36.125 8.594 1 86.94 362 LEU B C 1
ATOM 9122 O O . LEU B 1 362 ? -13.492 -37.094 8.125 1 86.94 362 LEU B O 1
ATOM 9126 N N . SER B 1 363 ? -13.492 -35.25 9.336 1 86.75 363 SER B N 1
ATOM 9127 C CA . SER B 1 363 ? -12.086 -35.406 9.703 1 86.75 363 SER B CA 1
ATOM 9128 C C . SER B 1 363 ? -11.875 -36.594 10.617 1 86.75 363 SER B C 1
ATOM 9130 O O . SER B 1 363 ? -10.891 -37.312 10.477 1 86.75 363 SER B O 1
ATOM 9132 N N . ALA B 1 364 ? -12.75 -36.781 11.539 1 89.69 364 ALA B N 1
ATOM 9133 C CA . ALA B 1 364 ? -12.68 -37.906 12.43 1 89.69 364 ALA B CA 1
ATOM 9134 C C . ALA B 1 364 ? -12.758 -39.219 11.648 1 89.69 364 ALA B C 1
ATOM 9136 O O . ALA B 1 364 ? -12.055 -40.188 11.953 1 89.69 364 ALA B O 1
ATOM 9137 N N . MET B 1 365 ? -13.633 -39.219 10.711 1 84.19 365 MET B N 1
ATOM 9138 C CA . MET B 1 365 ? -13.758 -40.406 9.867 1 84.19 365 MET B CA 1
ATOM 9139 C C . MET B 1 365 ? -12.484 -40.656 9.062 1 84.19 365 MET B C 1
ATOM 9141 O O . MET B 1 365 ? -12.031 -41.781 8.922 1 84.19 365 MET B O 1
ATOM 9145 N N . TRP B 1 366 ? -11.93 -39.562 8.664 1 80.12 366 TRP B N 1
ATOM 9146 C CA . TRP B 1 366 ? -10.711 -39.625 7.855 1 80.12 366 TRP B CA 1
ATOM 9147 C C . TRP B 1 366 ? -9.562 -40.219 8.664 1 80.12 366 TRP B C 1
ATOM 9149 O O . TRP B 1 366 ? -8.789 -41.031 8.148 1 80.12 366 TRP B O 1
ATOM 9159 N N . PHE B 1 367 ? -9.461 -39.844 9.914 1 82.44 367 PHE B N 1
ATOM 9160 C CA . PHE B 1 367 ? -8.352 -40.281 10.758 1 82.44 367 PHE B CA 1
ATOM 9161 C C . PHE B 1 367 ? -8.727 -41.562 11.516 1 82.44 367 PHE B C 1
ATOM 9163 O O . PHE B 1 367 ? -8.008 -41.969 12.43 1 82.44 367 PHE B O 1
ATOM 9170 N N . ASN B 1 368 ? -9.781 -42.094 11.195 1 84.56 368 ASN B N 1
ATOM 9171 C CA . ASN B 1 368 ? -10.266 -43.344 11.789 1 84.56 368 ASN B CA 1
ATOM 9172 C C . ASN B 1 368 ? -10.492 -43.188 13.297 1 84.56 368 ASN B C 1
ATOM 9174 O O . ASN B 1 368 ? -10.203 -44.094 14.062 1 84.56 368 ASN B O 1
ATOM 9178 N N . VAL B 1 369 ? -10.836 -42.062 13.562 1 90.81 369 VAL B N 1
ATOM 9179 C CA . VAL B 1 369 ? -11.211 -41.812 14.953 1 90.81 369 VAL B CA 1
ATOM 9180 C C . VAL B 1 369 ? -12.602 -42.375 15.227 1 90.81 369 VAL B C 1
ATOM 9182 O O . VAL B 1 369 ? -12.922 -42.719 16.359 1 90.81 369 VAL B O 1
ATOM 9185 N N . THR B 1 370 ? -13.391 -42.312 14.18 1 88.38 370 THR B N 1
ATOM 9186 C CA . THR B 1 370 ? -14.727 -42.906 14.227 1 88.38 370 THR B CA 1
ATOM 9187 C C . THR B 1 370 ? -15.023 -43.656 12.945 1 88.38 370 THR B C 1
ATOM 9189 O O . THR B 1 370 ? -14.273 -43.562 11.977 1 88.38 370 THR B O 1
ATOM 9192 N N . ASN B 1 371 ? -16.125 -44.5 12.992 1 82.69 371 ASN B N 1
ATOM 9193 C CA . ASN B 1 371 ? -16.547 -45.219 11.805 1 82.69 371 ASN B CA 1
ATOM 9194 C C . ASN B 1 371 ? -17.234 -44.281 10.797 1 82.69 371 ASN B C 1
ATOM 9196 O O . ASN B 1 371 ? -17.906 -43.344 11.188 1 82.69 371 ASN B O 1
ATOM 9200 N N . PRO B 1 372 ? -16.969 -44.5 9.547 1 80.38 372 PRO B N 1
ATOM 9201 C CA . PRO B 1 372 ? -17.562 -43.625 8.516 1 80.38 372 PRO B CA 1
ATOM 9202 C C . PRO B 1 372 ? -19.047 -43.875 8.328 1 80.38 372 PRO B C 1
ATOM 9204 O O . PRO B 1 372 ? -19.484 -44.312 7.258 1 80.38 372 PRO B O 1
ATOM 9207 N N . SER B 1 373 ? -19.797 -43.719 9.336 1 76.38 373 SER B N 1
ATOM 9208 C CA . SER B 1 373 ? -21.234 -43.906 9.289 1 76.38 373 SER B CA 1
ATOM 9209 C C . SER B 1 373 ? -21.953 -42.844 10.133 1 76.38 373 SER B C 1
ATOM 9211 O O . SER B 1 373 ? -21.375 -42.312 11.078 1 76.38 373 SER B O 1
ATOM 9213 N N . LEU B 1 374 ? -23.094 -42.406 9.57 1 74.5 374 LEU B N 1
ATOM 9214 C CA . LEU B 1 374 ? -23.984 -41.562 10.375 1 74.5 374 LEU B CA 1
ATOM 9215 C C . LEU B 1 374 ? -25.203 -42.375 10.828 1 74.5 374 LEU B C 1
ATOM 9217 O O . LEU B 1 374 ? -25.766 -43.125 10.047 1 74.5 374 LEU B O 1
ATOM 9221 N N . PRO B 1 375 ? -25.719 -42.344 12.055 1 79 375 PRO B N 1
ATOM 9222 C CA . PRO B 1 375 ? -25.234 -41.5 13.148 1 79 375 PRO B CA 1
ATOM 9223 C C . PRO B 1 375 ? -23.844 -41.875 13.641 1 79 375 PRO B C 1
ATOM 9225 O O . PRO B 1 375 ? -23.406 -43 13.445 1 79 375 PRO B O 1
ATOM 9228 N N . LEU B 1 376 ? -23.266 -40.969 14.344 1 84 376 LEU B N 1
ATOM 9229 C CA . LEU B 1 376 ? -21.875 -41.125 14.766 1 84 376 LEU B CA 1
ATOM 9230 C C . LEU B 1 376 ? -21.75 -42.188 15.852 1 84 376 LEU B C 1
ATOM 9232 O O . LEU B 1 376 ? -22.562 -42.219 16.781 1 84 376 LEU B O 1
ATOM 9236 N N . GLY B 1 377 ? -20.875 -43.094 15.648 1 81.25 377 GLY B N 1
ATOM 9237 C CA . GLY B 1 377 ? -20.594 -44.094 16.656 1 81.25 377 GLY B CA 1
ATOM 9238 C C . GLY B 1 377 ? -19.641 -43.625 17.734 1 81.25 377 GLY B C 1
ATOM 9239 O O . GLY B 1 377 ? -19.688 -42.469 18.141 1 81.25 377 GLY B O 1
ATOM 9240 N N . ALA B 1 378 ? -18.781 -44.531 18.219 1 85.75 378 ALA B N 1
ATOM 9241 C CA . ALA B 1 378 ? -17.812 -44.219 19.266 1 85.75 378 ALA B CA 1
ATOM 9242 C C . ALA B 1 378 ? -16.672 -43.375 18.719 1 85.75 378 ALA B C 1
ATOM 9244 O O . ALA B 1 378 ? -16.219 -43.594 17.594 1 85.75 378 ALA B O 1
ATOM 9245 N N . ILE B 1 379 ? -16.375 -42.344 19.469 1 90.31 379 ILE B N 1
ATOM 9246 C CA . ILE B 1 379 ? -15.25 -41.469 19.125 1 90.31 379 ILE B CA 1
ATOM 9247 C C . ILE B 1 379 ? -14.031 -41.844 19.953 1 90.31 379 ILE B C 1
ATOM 9249 O O . ILE B 1 379 ? -14.07 -41.781 21.188 1 90.31 379 ILE B O 1
ATOM 9253 N N . ASN B 1 380 ? -12.984 -42.25 19.281 1 91.38 380 ASN B N 1
ATOM 9254 C CA . ASN B 1 380 ? -11.758 -42.688 19.953 1 91.38 380 ASN B CA 1
ATOM 9255 C C . ASN B 1 380 ? -10.695 -41.594 19.922 1 91.38 380 ASN B C 1
ATOM 9257 O O . ASN B 1 380 ? -9.719 -41.688 19.172 1 91.38 380 ASN B O 1
ATOM 9261 N N . SER B 1 381 ? -10.875 -40.562 20.625 1 95.12 381 SER B N 1
ATOM 9262 C CA . SER B 1 381 ? -9.906 -39.469 20.75 1 95.12 381 SER B CA 1
ATOM 9263 C C . SER B 1 381 ? -9.906 -38.906 22.172 1 95.12 381 SER B C 1
ATOM 9265 O O . SER B 1 381 ? -10.938 -38.875 22.844 1 95.12 381 SER B O 1
ATOM 9267 N N . THR B 1 382 ? -8.703 -38.562 22.672 1 94.94 382 THR B N 1
ATOM 9268 C CA . THR B 1 382 ? -8.555 -37.875 23.953 1 94.94 382 THR B CA 1
ATOM 9269 C C . THR B 1 382 ? -8.031 -36.438 23.75 1 94.94 382 THR B C 1
ATOM 9271 O O . THR B 1 382 ? -7.434 -36.156 22.703 1 94.94 382 THR B O 1
ATOM 9274 N N . MET B 1 383 ? -8.266 -35.688 24.719 1 95.75 383 MET B N 1
ATOM 9275 C CA . MET B 1 383 ? -7.836 -34.281 24.656 1 95.75 383 MET B CA 1
ATOM 9276 C C . MET B 1 383 ? -6.34 -34.188 24.375 1 95.75 383 MET B C 1
ATOM 9278 O O . MET B 1 383 ? -5.539 -34.875 25.016 1 95.75 383 MET B O 1
ATOM 9282 N N . ASN B 1 384 ? -5.945 -33.438 23.375 1 94.94 384 ASN B N 1
ATOM 9283 C CA . ASN B 1 384 ? -4.574 -33.125 23 1 94.94 384 ASN B CA 1
ATOM 9284 C C . ASN B 1 384 ? -3.912 -34.281 22.25 1 94.94 384 ASN B C 1
ATOM 9286 O O . ASN B 1 384 ? -2.691 -34.281 22.078 1 94.94 384 ASN B O 1
ATOM 9290 N N . GLN B 1 385 ? -4.711 -35.219 21.891 1 96.06 385 GLN B N 1
ATOM 9291 C CA . GLN B 1 385 ? -4.16 -36.281 21.062 1 96.06 385 GLN B CA 1
ATOM 9292 C C . GLN B 1 385 ? -3.816 -35.781 19.672 1 96.06 385 GLN B C 1
ATOM 9294 O O . GLN B 1 385 ? -4.555 -34.969 19.094 1 96.06 385 GLN B O 1
ATOM 9299 N N . THR B 1 386 ? -2.699 -36.219 19.125 1 92.25 386 THR B N 1
ATOM 9300 C CA . THR B 1 386 ? -2.244 -35.781 17.812 1 92.25 386 THR B CA 1
ATOM 9301 C C . THR B 1 386 ? -2.428 -36.875 16.766 1 92.25 386 THR B C 1
ATOM 9303 O O . THR B 1 386 ? -2.248 -38.062 17.062 1 92.25 386 THR B O 1
ATOM 9306 N N . PHE B 1 387 ? -2.814 -36.469 15.664 1 88.5 387 PHE B N 1
ATOM 9307 C CA . PHE B 1 387 ? -2.988 -37.344 14.508 1 88.5 387 PHE B CA 1
ATOM 9308 C C . PHE B 1 387 ? -2.086 -36.906 13.359 1 88.5 387 PHE B C 1
ATOM 9310 O O . PHE B 1 387 ? -2.371 -35.906 12.68 1 88.5 387 PHE B O 1
ATOM 9317 N N . PRO B 1 388 ? -0.979 -37.562 13.133 1 81.69 388 PRO B N 1
ATOM 9318 C CA . PRO B 1 388 ? 0.006 -37.125 12.133 1 81.69 388 PRO B CA 1
ATOM 9319 C C . PRO B 1 388 ? -0.484 -37.312 10.703 1 81.69 388 PRO B C 1
ATOM 9321 O O . PRO B 1 388 ? -1.176 -38.312 10.406 1 81.69 388 PRO B O 1
ATOM 9324 N N . TYR B 1 389 ? -0.262 -36.281 9.938 1 73.31 389 TYR B N 1
ATOM 9325 C CA . TYR B 1 389 ? -0.425 -36.438 8.5 1 73.31 389 TYR B CA 1
ATOM 9326 C C . TYR B 1 389 ? 0.744 -37.219 7.895 1 73.31 389 TYR B C 1
ATOM 9328 O O . TYR B 1 389 ? 1.846 -36.688 7.758 1 73.31 389 TYR B O 1
ATOM 9336 N N . THR B 1 390 ? 0.626 -38.469 7.785 1 61.5 390 THR B N 1
ATOM 9337 C CA . THR B 1 390 ? 1.721 -39.312 7.34 1 61.5 390 THR B CA 1
ATOM 9338 C C . THR B 1 390 ? 2.186 -38.906 5.941 1 61.5 390 THR B C 1
ATOM 9340 O O . THR B 1 390 ? 1.367 -38.688 5.047 1 61.5 390 THR B O 1
ATOM 9343 N N . ASN B 1 391 ? 3.432 -38.719 5.715 1 51.47 391 ASN B N 1
ATOM 9344 C CA . ASN B 1 391 ? 4.113 -38.438 4.461 1 51.47 391 ASN B CA 1
ATOM 9345 C C . ASN B 1 391 ? 3.768 -37.031 3.957 1 51.47 391 ASN B C 1
ATOM 9347 O O . ASN B 1 391 ? 3.936 -36.719 2.773 1 51.47 391 ASN B O 1
ATOM 9351 N N . ALA B 1 392 ? 3.123 -36.281 4.902 1 50.91 392 ALA B N 1
ATOM 9352 C CA . ALA B 1 392 ? 2.742 -34.938 4.473 1 50.91 392 ALA B CA 1
ATOM 9353 C C . ALA B 1 392 ? 3.924 -34 4.566 1 50.91 392 ALA B C 1
ATOM 9355 O O . ALA B 1 392 ? 4.645 -33.969 5.566 1 50.91 392 ALA B O 1
ATOM 9356 N N . PHE B 1 393 ? 4.543 -33.625 3.371 1 46.91 393 PHE B N 1
ATOM 9357 C CA . PHE B 1 393 ? 5.477 -32.5 3.355 1 46.91 393 PHE B CA 1
ATOM 9358 C C . PHE B 1 393 ? 4.75 -31.203 3.051 1 46.91 393 PHE B C 1
ATOM 9360 O O . PHE B 1 393 ? 3.971 -31.125 2.098 1 46.91 393 PHE B O 1
ATOM 9367 N N . MET B 1 394 ? 4.496 -30.5 4.07 1 50.12 394 MET B N 1
ATOM 9368 C CA . MET B 1 394 ? 3.902 -29.188 3.818 1 50.12 394 MET B CA 1
ATOM 9369 C C . MET B 1 394 ? 4.91 -28.25 3.158 1 50.12 394 MET B C 1
ATOM 9371 O O . MET B 1 394 ? 6.004 -28.031 3.686 1 50.12 394 MET B O 1
ATOM 9375 N N . THR B 1 395 ? 5.078 -28.125 1.805 1 45.28 395 THR B N 1
ATOM 9376 C CA . THR B 1 395 ? 6.062 -27.328 1.083 1 45.28 395 THR B CA 1
ATOM 9377 C C . THR B 1 395 ? 5.742 -25.844 1.203 1 45.28 395 THR B C 1
ATOM 9379 O O . THR B 1 395 ? 6.5 -25 0.727 1 45.28 395 THR B O 1
ATOM 9382 N N . GLY B 1 396 ? 4.961 -25.406 2.059 1 47.78 396 GLY B N 1
ATOM 9383 C CA . GLY B 1 396 ? 4.879 -23.953 2.064 1 47.78 396 GLY B CA 1
ATOM 9384 C C . GLY B 1 396 ? 4.625 -23.375 3.445 1 47.78 396 GLY B C 1
ATOM 9385 O O . GLY B 1 396 ? 4.199 -24.094 4.355 1 47.78 396 GLY B O 1
ATOM 9386 N N . TYR B 1 397 ? 5.418 -22.141 3.699 1 49.41 397 TYR B N 1
ATOM 9387 C CA . TYR B 1 397 ? 5.195 -21.422 4.949 1 49.41 397 TYR B CA 1
ATOM 9388 C C . TYR B 1 397 ? 3.727 -21.469 5.352 1 49.41 397 TYR B C 1
ATOM 9390 O O . TYR B 1 397 ? 2.842 -21.234 4.523 1 49.41 397 TYR B O 1
ATOM 9398 N N . PRO B 1 398 ? 3.576 -22.203 6.512 1 58.56 398 PRO B N 1
ATOM 9399 C CA . PRO B 1 398 ? 2.188 -22.234 6.973 1 58.56 398 PRO B CA 1
ATOM 9400 C C . PRO B 1 398 ? 1.537 -20.844 6.969 1 58.56 398 PRO B C 1
ATOM 9402 O O . PRO B 1 398 ? 1.975 -19.953 7.695 1 58.56 398 PRO B O 1
ATOM 9405 N N . GLU B 1 399 ? 0.986 -20.453 5.789 1 68.25 399 GLU B N 1
ATOM 9406 C CA . GLU B 1 399 ? 0.37 -19.141 5.586 1 68.25 399 GLU B CA 1
ATOM 9407 C C . GLU B 1 399 ? -1.101 -19.156 5.992 1 68.25 399 GLU B C 1
ATOM 9409 O O . GLU B 1 399 ? -1.66 -20.219 6.285 1 68.25 399 GLU B O 1
ATOM 9414 N N . PHE B 1 400 ? -1.557 -17.984 6.336 1 76.5 400 PHE B N 1
ATOM 9415 C CA . PHE B 1 400 ? -2.98 -17.703 6.477 1 76.5 400 PHE B CA 1
ATOM 9416 C C . PHE B 1 400 ? -3.752 -18.203 5.258 1 76.5 400 PHE B C 1
ATOM 9418 O O . PHE B 1 400 ? -3.301 -18.031 4.121 1 76.5 400 PHE B O 1
ATOM 9425 N N . THR B 1 401 ? -4.773 -19.094 5.551 1 81.44 401 THR B N 1
ATOM 9426 C CA . THR B 1 401 ? -5.598 -19.469 4.406 1 81.44 401 THR B CA 1
ATOM 9427 C C . THR B 1 401 ? -7.078 -19.312 4.734 1 81.44 401 THR B C 1
ATOM 9429 O O . THR B 1 401 ? -7.508 -19.641 5.848 1 81.44 401 THR B O 1
ATOM 9432 N N . LEU B 1 402 ? -7.789 -18.719 3.865 1 88.56 402 LEU B N 1
ATOM 9433 C CA . LEU B 1 402 ? -9.25 -18.656 3.85 1 88.56 402 LEU B CA 1
ATOM 9434 C C . LEU B 1 402 ? -9.805 -19.281 2.578 1 88.56 402 LEU B C 1
ATOM 9436 O O . LEU B 1 402 ? -9.555 -18.797 1.476 1 88.56 402 LEU B O 1
ATOM 9440 N N . SER B 1 403 ? -10.477 -20.391 2.793 1 84.38 403 SER B N 1
ATOM 9441 C CA . SER B 1 403 ? -10.898 -21.172 1.633 1 84.38 403 SER B CA 1
ATOM 9442 C C . SER B 1 403 ? -12.344 -21.641 1.784 1 84.38 403 SER B C 1
ATOM 9444 O O . SER B 1 403 ? -12.773 -21.984 2.885 1 84.38 403 SER B O 1
ATOM 9446 N N . LYS B 1 404 ? -12.977 -21.703 0.617 1 85.75 404 LYS B N 1
ATOM 9447 C CA . LYS B 1 404 ? -14.32 -22.266 0.619 1 85.75 404 LYS B CA 1
ATOM 9448 C C . LYS B 1 404 ? -14.281 -23.781 0.814 1 85.75 404 LYS B C 1
ATOM 9450 O O . LYS B 1 404 ? -15.297 -24.406 1.124 1 85.75 404 LYS B O 1
ATOM 9455 N N . ASN B 1 405 ? -13.055 -24.297 0.614 1 79.75 405 ASN B N 1
ATOM 9456 C CA . ASN B 1 405 ? -12.891 -25.734 0.774 1 79.75 405 ASN B CA 1
ATOM 9457 C C . ASN B 1 405 ? -12.508 -26.094 2.205 1 79.75 405 ASN B C 1
ATOM 9459 O O . ASN B 1 405 ? -11.43 -25.719 2.682 1 79.75 405 ASN B O 1
ATOM 9463 N N . PHE B 1 406 ? -13.289 -26.922 2.773 1 82.88 406 PHE B N 1
ATOM 9464 C CA . PHE B 1 406 ? -13.086 -27.297 4.168 1 82.88 406 PHE B CA 1
ATOM 9465 C C . PHE B 1 406 ? -12.039 -28.406 4.277 1 82.88 406 PHE B C 1
ATOM 9467 O O . PHE B 1 406 ? -11.727 -28.875 5.379 1 82.88 406 PHE B O 1
ATOM 9474 N N . TYR B 1 407 ? -11.43 -28.781 3.158 1 73.31 407 TYR B N 1
ATOM 9475 C CA . TYR B 1 407 ? -10.367 -29.781 3.215 1 73.31 407 TYR B CA 1
ATOM 9476 C C . TYR B 1 407 ? -9.008 -29.141 3.012 1 73.31 407 TYR B C 1
ATOM 9478 O O . TYR B 1 407 ? -8.008 -29.828 2.799 1 73.31 407 TYR B O 1
ATOM 9486 N N . ASN B 1 408 ? -8.953 -27.875 2.949 1 60.59 408 ASN B N 1
ATOM 9487 C CA . ASN B 1 408 ? -7.738 -27.125 2.637 1 60.59 408 ASN B CA 1
ATOM 9488 C C . ASN B 1 408 ? -6.605 -27.469 3.602 1 60.59 408 ASN B C 1
ATOM 9490 O O . ASN B 1 408 ? -5.43 -27.344 3.252 1 60.59 408 ASN B O 1
ATOM 9494 N N . GLU B 1 409 ? -6.906 -27.859 4.746 1 55.16 409 GLU B N 1
ATOM 9495 C CA . GLU B 1 409 ? -5.879 -28.172 5.738 1 55.16 409 GLU B CA 1
ATOM 9496 C C . GLU B 1 409 ? -5.07 -29.391 5.34 1 55.16 409 GLU B C 1
ATOM 9498 O O . GLU B 1 409 ? -3.955 -29.594 5.824 1 55.16 409 GLU B O 1
ATOM 9503 N N . PHE B 1 410 ? -5.727 -30.062 4.414 1 56.84 410 PHE B N 1
ATOM 9504 C CA . PHE B 1 410 ? -5.086 -31.312 4.043 1 56.84 410 PHE B CA 1
ATOM 9505 C C . PHE B 1 410 ? -4.07 -31.094 2.93 1 56.84 410 PHE B C 1
ATOM 9507 O O . PHE B 1 410 ? -3.375 -32.031 2.525 1 56.84 410 PHE B O 1
ATOM 9514 N N . TRP B 1 411 ? -3.99 -29.812 2.512 1 51.38 411 TRP B N 1
ATOM 9515 C CA . TRP B 1 411 ? -3.08 -29.562 1.4 1 51.38 411 TRP B CA 1
ATOM 9516 C C . TRP B 1 411 ? -1.633 -29.516 1.883 1 51.38 411 TRP B C 1
ATOM 9518 O O . TRP B 1 411 ? -1.16 -28.469 2.338 1 51.38 411 TRP B O 1
ATOM 9528 N N . VAL B 1 412 ? -1.237 -30.625 2.463 1 44.28 412 VAL B N 1
ATOM 9529 C CA . VAL B 1 412 ? 0.176 -30.797 2.789 1 44.28 412 VAL B CA 1
ATOM 9530 C C . VAL B 1 412 ? 0.934 -31.297 1.563 1 44.28 412 VAL B C 1
ATOM 9532 O O . VAL B 1 412 ? 0.573 -32.312 0.981 1 44.28 412 VAL B O 1
ATOM 9535 N N . PHE B 1 413 ? 1.445 -30.438 0.718 1 41.47 413 PHE B N 1
ATOM 9536 C CA . PHE B 1 413 ? 2.178 -30.766 -0.498 1 41.47 413 PHE B CA 1
ATOM 9537 C C . PHE B 1 413 ? 3.217 -31.844 -0.223 1 41.4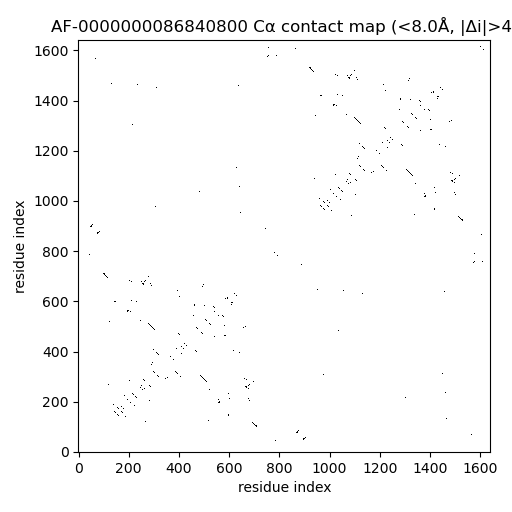7 413 PHE B C 1
ATOM 9539 O O . PHE B 1 413 ? 4.016 -31.734 0.706 1 41.47 413 PHE B O 1
ATOM 9546 N N . GLN B 1 414 ? 2.963 -33.094 -0.553 1 35.5 414 GLN B N 1
ATOM 9547 C CA . GLN B 1 414 ? 3.982 -34.156 -0.504 1 35.5 414 GLN B CA 1
ATOM 9548 C C . GLN B 1 414 ? 5.137 -33.844 -1.447 1 35.5 414 GLN B C 1
ATOM 9550 O O . GLN B 1 414 ? 4.977 -33.062 -2.4 1 35.5 414 GLN B O 1
ATOM 9555 N N . ASN B 1 415 ? 6.25 -34.219 -1.139 1 36.16 415 ASN B N 1
ATOM 9556 C CA . ASN B 1 415 ? 7.574 -34.219 -1.752 1 36.16 415 ASN B CA 1
ATOM 9557 C C . ASN B 1 415 ? 7.488 -34.156 -3.275 1 36.16 415 ASN B C 1
ATOM 9559 O O . ASN B 1 415 ? 8.492 -34.344 -3.963 1 36.16 415 ASN B O 1
ATOM 9563 N N . ARG B 1 416 ? 6.34 -34.469 -4.004 1 34.56 416 ARG B N 1
ATOM 9564 C CA . ARG B 1 416 ? 6.277 -34.375 -5.461 1 34.56 416 ARG B CA 1
ATOM 9565 C C . ARG B 1 416 ? 5.469 -33.156 -5.91 1 34.56 416 ARG B C 1
ATOM 9567 O O . ARG B 1 416 ? 4.328 -32.969 -5.484 1 34.56 416 ARG B O 1
ATOM 9574 N N . PRO B 1 417 ? 6.023 -32.156 -6.379 1 37.19 417 PRO B N 1
ATOM 9575 C CA . PRO B 1 417 ? 5.32 -31.062 -7.027 1 37.19 417 PRO B CA 1
ATOM 9576 C C . PRO B 1 417 ? 4.082 -31.516 -7.797 1 37.19 417 PRO B C 1
ATOM 9578 O O . PRO B 1 417 ? 4.152 -32.469 -8.586 1 37.19 417 PRO B O 1
ATOM 9581 N N . GLY B 1 418 ? 2.75 -31.156 -7.512 1 36.22 418 GLY B N 1
ATOM 9582 C CA . GLY B 1 418 ? 1.528 -31.422 -8.258 1 36.22 418 GLY B CA 1
ATOM 9583 C C . GLY B 1 418 ? 0.617 -32.438 -7.578 1 36.22 418 GLY B C 1
ATOM 9584 O O . GLY B 1 418 ? -0.503 -32.656 -8.039 1 36.22 418 GLY B O 1
ATOM 9585 N N . VAL B 1 419 ? 1.31 -33.406 -6.91 1 37.5 419 VAL B N 1
ATOM 9586 C CA . VAL B 1 419 ? 0.382 -34.469 -6.539 1 37.5 419 VAL B CA 1
ATOM 9587 C C . VAL B 1 419 ? -0.294 -34.125 -5.211 1 37.5 419 VAL B C 1
ATOM 9589 O O . VAL B 1 419 ? 0.379 -33.938 -4.195 1 37.5 419 VAL B O 1
ATOM 9592 N N . HIS B 1 420 ? -1.317 -33.594 -5.305 1 43.53 420 HIS B N 1
ATOM 9593 C CA . HIS B 1 420 ? -2.246 -33.344 -4.203 1 43.53 420 HIS B CA 1
ATOM 9594 C C . HIS B 1 420 ? -2.447 -34.594 -3.365 1 43.53 420 HIS B C 1
ATOM 9596 O O . HIS B 1 420 ? -2.402 -35.719 -3.889 1 43.53 420 HIS B O 1
ATOM 9602 N N . VAL B 1 421 ? -2.18 -34.5 -2.061 1 43.78 421 VAL B N 1
ATOM 9603 C CA . VAL B 1 421 ? -2.492 -35.656 -1.209 1 43.78 421 VAL B CA 1
ATOM 9604 C C . VAL B 1 421 ? -3.717 -36.375 -1.753 1 43.78 421 VAL B C 1
ATOM 9606 O O . VAL B 1 421 ? -3.768 -37.625 -1.741 1 43.78 421 VAL B O 1
ATOM 9609 N N . PHE B 1 422 ? -4.566 -35.531 -2.373 1 42.25 422 PHE B N 1
ATOM 9610 C CA . PHE B 1 422 ? -5.773 -36.156 -2.904 1 42.25 422 PHE B CA 1
ATOM 9611 C C . PHE B 1 422 ? -5.531 -36.688 -4.305 1 42.25 422 PHE B C 1
ATOM 9613 O O . PHE B 1 422 ? -6.297 -37.531 -4.793 1 42.25 422 PHE B O 1
ATOM 9620 N N . ASP B 1 423 ? -4.578 -36.031 -5.117 1 41.56 423 ASP B N 1
ATOM 9621 C CA . ASP B 1 423 ? -4.348 -36.594 -6.441 1 41.56 423 ASP B CA 1
ATOM 9622 C C . ASP B 1 423 ? -3.895 -38.062 -6.336 1 41.56 423 ASP B C 1
ATOM 9624 O O . ASP B 1 423 ? -4.148 -38.844 -7.238 1 41.56 423 ASP B O 1
ATOM 9628 N N . ARG B 1 424 ? -2.949 -38.375 -5.547 1 38.41 424 ARG B N 1
ATOM 9629 C CA . ARG B 1 424 ? -2.75 -39.812 -5.484 1 38.41 424 ARG B CA 1
ATOM 9630 C C . ARG B 1 424 ? -4.078 -40.531 -5.332 1 38.41 424 ARG B C 1
ATOM 9632 O O . ARG B 1 424 ? -4.242 -41.656 -5.836 1 38.41 424 ARG B O 1
ATOM 9639 N N . ASP B 1 425 ? -4.871 -39.938 -4.441 1 35.62 425 ASP B N 1
ATOM 9640 C CA . ASP B 1 425 ? -6.094 -40.75 -4.309 1 35.62 425 ASP B CA 1
ATOM 9641 C C . ASP B 1 425 ? -6.918 -40.688 -5.594 1 35.62 425 ASP B C 1
ATOM 9643 O O . ASP B 1 425 ? -7.789 -41.531 -5.809 1 35.62 425 ASP B O 1
ATOM 9647 N N . ALA B 1 426 ? -6.75 -39.656 -6.41 1 35.12 426 ALA B N 1
ATOM 9648 C CA . ALA B 1 426 ? -7.465 -39.75 -7.68 1 35.12 426 ALA B CA 1
ATOM 9649 C C . ALA B 1 426 ? -6.711 -40.594 -8.68 1 35.12 426 ALA B C 1
ATOM 9651 O O . ALA B 1 426 ? -7.246 -40.938 -9.742 1 35.12 426 ALA B O 1
ATOM 9652 N N . VAL B 1 427 ? -5.453 -40.594 -8.672 1 32.56 427 VAL B N 1
ATOM 9653 C CA . VAL B 1 427 ? -4.871 -41.438 -9.711 1 32.56 427 VAL B CA 1
ATOM 9654 C C . VAL B 1 427 ? -5.238 -42.906 -9.453 1 32.56 427 VAL B C 1
ATOM 9656 O O . VAL B 1 427 ? -5.531 -43.656 -10.391 1 32.56 427 VAL B O 1
ATOM 9659 N N . SER B 1 428 ? -4.457 -43.625 -8.453 1 31.45 428 SER B N 1
ATOM 9660 C CA . SER B 1 428 ? -4.73 -45.062 -8.508 1 31.45 428 SER B CA 1
ATOM 9661 C C . SER B 1 428 ? -6.137 -45.375 -8.008 1 31.45 428 SER B C 1
ATOM 9663 O O . SER B 1 428 ? -6.504 -45 -6.895 1 31.45 428 SER B O 1
ATOM 9665 N N . SER B 1 429 ? -7.047 -45.5 -8.891 1 33.56 429 SER B N 1
ATOM 9666 C CA . SER B 1 429 ? -8.336 -46.094 -8.578 1 33.56 429 SER B CA 1
ATOM 9667 C C . SER B 1 429 ? -8.211 -47.094 -7.41 1 33.56 429 SER B C 1
ATOM 9669 O O . SER B 1 429 ? -9.219 -47.5 -6.824 1 33.56 429 SER B O 1
ATOM 9671 N N . ARG B 1 430 ? -7.082 -47.906 -7.461 1 34.94 430 ARG B N 1
ATOM 9672 C CA . ARG B 1 430 ? -7.094 -49.125 -6.664 1 34.94 430 ARG B CA 1
ATOM 9673 C C . ARG B 1 430 ? -6.883 -48.812 -5.184 1 34.94 430 ARG B C 1
ATOM 9675 O O . ARG B 1 430 ? -7.398 -49.531 -4.316 1 34.94 430 ARG B O 1
ATOM 9682 N N . ASP B 1 431 ? -5.66 -48.312 -4.812 1 30.78 431 ASP B N 1
ATOM 9683 C CA . ASP B 1 431 ? -5.355 -48.281 -3.385 1 30.78 431 ASP B CA 1
ATOM 9684 C C . ASP B 1 431 ? -5.961 -47.031 -2.723 1 30.78 431 ASP B C 1
ATOM 9686 O O . ASP B 1 431 ? -5.293 -46 -2.588 1 30.78 431 ASP B O 1
ATOM 9690 N N . VAL B 1 432 ? -6.965 -46.438 -3.15 1 34.38 432 VAL B N 1
ATOM 9691 C CA . VAL B 1 432 ? -7.855 -45.656 -2.297 1 34.38 432 VAL B CA 1
ATOM 9692 C C . VAL B 1 432 ? -7.699 -46.094 -0.843 1 34.38 432 VAL B C 1
ATOM 9694 O O . VAL B 1 432 ? -7.719 -47.281 -0.548 1 34.38 432 VAL B O 1
ATOM 9697 N N . SER B 1 433 ? -6.82 -45.562 -0.066 1 34.56 433 SER B N 1
ATOM 9698 C CA . SER B 1 433 ? -7.031 -46.094 1.269 1 34.56 433 SER B CA 1
ATOM 9699 C C . SER B 1 433 ? -8.438 -46.688 1.411 1 34.56 433 SER B C 1
ATOM 9701 O O . SER B 1 433 ? -9.422 -46.031 1.062 1 34.56 433 SER B O 1
ATOM 9703 N N . ASP B 1 434 ? -8.625 -47.844 1.056 1 34.28 434 ASP B N 1
ATOM 9704 C CA . ASP B 1 434 ? -9.781 -48.719 1.251 1 34.28 434 ASP B CA 1
ATOM 9705 C C . ASP B 1 434 ? -10.695 -48.188 2.354 1 34.28 434 ASP B C 1
ATOM 9707 O O . ASP B 1 434 ? -11.789 -48.688 2.566 1 34.28 434 ASP B O 1
ATOM 9711 N N . THR B 1 435 ? -10 -47.656 3.406 1 35.22 435 THR B N 1
ATOM 9712 C CA . THR B 1 435 ? -10.977 -47.5 4.48 1 35.22 435 THR B CA 1
ATOM 9713 C C . THR B 1 435 ? -12.148 -46.625 4.023 1 35.22 435 THR B C 1
ATOM 9715 O O . THR B 1 435 ? -13.312 -47 4.223 1 35.22 435 THR B O 1
ATOM 9718 N N . PHE B 1 436 ? -12.281 -45.031 4.336 1 39.78 436 PHE B N 1
ATOM 9719 C CA . PHE B 1 436 ? -13.562 -44.344 4.164 1 39.78 436 PHE B CA 1
ATOM 9720 C C . PHE B 1 436 ? -13.664 -43.719 2.777 1 39.78 436 PHE B C 1
ATOM 9722 O O . PHE B 1 436 ? -12.68 -43.188 2.264 1 39.78 436 PHE B O 1
ATOM 9729 N N . GLN B 1 437 ? -14.312 -44.25 1.78 1 45.97 437 GLN B N 1
ATOM 9730 C CA . GLN B 1 437 ? -14.906 -43.719 0.555 1 45.97 437 GLN B CA 1
ATOM 9731 C C . GLN B 1 437 ? -15.141 -42.219 0.654 1 45.97 437 GLN B C 1
ATOM 9733 O O . GLN B 1 437 ? -16.094 -41.688 0.082 1 45.97 437 GLN B O 1
ATOM 9738 N N . LEU B 1 438 ? -14.523 -41.594 1.606 1 53.09 438 LEU B N 1
ATOM 9739 C CA . LEU B 1 438 ? -14.75 -40.156 1.666 1 53.09 438 LEU B CA 1
ATOM 9740 C C . LEU B 1 438 ? -14.031 -39.469 0.521 1 53.09 438 LEU B C 1
ATOM 9742 O O . LEU B 1 438 ? -12.859 -39.719 0.249 1 53.09 438 LEU B O 1
ATOM 9746 N N . ARG B 1 439 ? -14.789 -39 -0.423 1 55.16 439 ARG B N 1
ATOM 9747 C CA . ARG B 1 439 ? -14.312 -38.188 -1.545 1 55.16 439 ARG B CA 1
ATOM 9748 C C . ARG B 1 439 ? -14.305 -36.719 -1.19 1 55.16 439 ARG B C 1
ATOM 9750 O O . ARG B 1 439 ? -14.977 -36.281 -0.247 1 55.16 439 ARG B O 1
ATOM 9757 N N . LEU B 1 440 ? -13.336 -36.062 -1.737 1 59.78 440 LEU B N 1
ATOM 9758 C CA . LEU B 1 440 ? -13.297 -34.625 -1.622 1 59.78 440 LEU B CA 1
ATOM 9759 C C . LEU B 1 440 ? -14.68 -34.031 -1.838 1 59.78 440 LEU B C 1
ATOM 9761 O O . LEU B 1 440 ? -15.016 -33 -1.25 1 59.78 440 LEU B O 1
ATOM 9765 N N . LEU B 1 441 ? -15.43 -34.719 -2.543 1 59.81 441 LEU B N 1
ATOM 9766 C CA . LEU B 1 441 ? -16.781 -34.25 -2.852 1 59.81 441 LEU B CA 1
ATOM 9767 C C . LEU B 1 441 ? -17.656 -34.25 -1.604 1 59.81 441 LEU B C 1
ATOM 9769 O O . LEU B 1 441 ? -18.609 -33.469 -1.518 1 59.81 441 LEU B O 1
ATOM 9773 N N . ASN B 1 442 ? -17.203 -35.062 -0.622 1 65.12 442 ASN B N 1
ATOM 9774 C CA . ASN B 1 442 ? -18 -35.094 0.604 1 65.12 442 ASN B CA 1
ATOM 9775 C C . ASN B 1 442 ? -17.875 -33.781 1.376 1 65.12 442 ASN B C 1
ATOM 9777 O O . ASN B 1 442 ? -18.766 -33.406 2.146 1 65.12 442 ASN B O 1
ATOM 9781 N N . TYR B 1 443 ? -16.828 -33.125 1.078 1 71.75 443 TYR B N 1
ATOM 9782 C CA . TYR B 1 443 ? -16.641 -31.875 1.805 1 71.75 443 TYR B CA 1
ATOM 9783 C C . TYR B 1 443 ? -17.453 -30.734 1.185 1 71.75 443 TYR B C 1
ATOM 9785 O O . TYR B 1 443 ? -17.703 -29.719 1.828 1 71.75 443 TYR B O 1
ATOM 9793 N N . THR B 1 444 ? -17.938 -30.891 0.002 1 73.81 444 THR B N 1
ATOM 9794 C CA . THR B 1 444 ? -18.797 -29.891 -0.625 1 73.81 444 THR B CA 1
ATOM 9795 C C . THR B 1 444 ? -20.156 -29.828 0.085 1 73.81 444 THR B C 1
ATOM 9797 O O . THR B 1 444 ? -20.828 -28.797 0.035 1 73.81 444 THR B O 1
ATOM 9800 N N . LEU B 1 445 ? -20.453 -30.891 0.804 1 81.94 445 LEU B N 1
ATOM 9801 C CA . LEU B 1 445 ? -21.703 -30.953 1.555 1 81.94 445 LEU B CA 1
ATOM 9802 C C . LEU B 1 445 ? -21.672 -29.953 2.709 1 81.94 445 LEU B C 1
ATOM 9804 O O . LEU B 1 445 ? -22.734 -29.453 3.125 1 81.94 445 LEU B O 1
ATOM 9808 N N . ILE B 1 446 ? -20.516 -29.688 3.203 1 89.81 446 ILE B N 1
ATOM 9809 C CA . ILE B 1 446 ? -20.406 -28.734 4.301 1 89.81 446 ILE B CA 1
ATOM 9810 C C . ILE B 1 446 ? -20.906 -27.359 3.854 1 89.81 446 ILE B C 1
ATOM 9812 O O . ILE B 1 446 ? -21.641 -26.703 4.582 1 89.81 446 ILE B O 1
ATOM 9816 N N . ASN B 1 447 ? -20.578 -27 2.633 1 89.06 447 ASN B N 1
ATOM 9817 C CA . ASN B 1 447 ? -21.016 -25.703 2.113 1 89.06 447 ASN B CA 1
ATOM 9818 C C . ASN B 1 447 ? -22.531 -25.656 1.925 1 89.06 447 ASN B C 1
ATOM 9820 O O . ASN B 1 447 ? -23.156 -24.641 2.207 1 89.06 447 ASN B O 1
ATOM 9824 N N . ASP B 1 448 ? -23.062 -26.719 1.481 1 88.25 448 ASP B N 1
ATOM 9825 C CA . ASP B 1 448 ? -24.5 -26.766 1.286 1 88.25 448 ASP B CA 1
ATOM 9826 C C . ASP B 1 448 ? -25.234 -26.625 2.615 1 88.25 448 ASP B C 1
ATOM 9828 O O . ASP B 1 448 ? -26.234 -25.891 2.705 1 88.25 448 ASP B O 1
ATOM 9832 N N . LEU B 1 449 ? -24.734 -27.312 3.521 1 90.31 449 LEU B N 1
ATOM 9833 C CA . LEU B 1 449 ? -25.344 -27.234 4.848 1 90.31 449 LEU B CA 1
ATOM 9834 C C . LEU B 1 449 ? -25.219 -25.828 5.422 1 90.31 449 LEU B C 1
ATOM 9836 O O . LEU B 1 449 ? -26.172 -25.281 5.969 1 90.31 449 LEU B O 1
ATOM 9840 N N . CYS B 1 450 ? -24.125 -25.266 5.312 1 93.62 450 CYS B N 1
ATOM 9841 C CA . CYS B 1 450 ? -23.844 -23.953 5.859 1 93.62 450 CYS B CA 1
ATOM 9842 C C . CYS B 1 450 ? -24.656 -22.875 5.152 1 93.62 450 CYS B C 1
ATOM 9844 O O . CYS B 1 450 ? -25.234 -22 5.805 1 93.62 450 CYS B O 1
ATOM 9846 N N . ARG B 1 451 ? -24.766 -22.984 3.902 1 92.38 451 ARG B N 1
ATOM 9847 C CA . ARG B 1 451 ? -25.5 -21.984 3.127 1 92.38 451 ARG B CA 1
ATOM 9848 C C . ARG B 1 451 ? -27.016 -22.172 3.287 1 92.38 451 ARG B C 1
ATOM 9850 O O . ARG B 1 451 ? -27.781 -21.219 3.148 1 92.38 451 ARG B O 1
ATOM 9857 N N . GLY B 1 452 ? -27.391 -23.344 3.486 1 89.44 452 GLY B N 1
ATOM 9858 C CA . GLY B 1 452 ? -28.812 -23.672 3.578 1 89.44 452 GLY B CA 1
ATOM 9859 C C . GLY B 1 452 ? -29.453 -23.938 2.229 1 89.44 452 GLY B C 1
ATOM 9860 O O . GLY B 1 452 ? -30.672 -24.094 2.137 1 89.44 452 GLY B O 1
ATOM 9861 N N . ILE B 1 453 ? -28.656 -23.781 1.171 1 88.5 453 ILE B N 1
ATOM 9862 C CA . ILE B 1 453 ? -29.141 -24.062 -0.176 1 88.5 453 ILE B CA 1
ATOM 9863 C C . ILE B 1 453 ? -28.109 -24.906 -0.928 1 88.5 453 ILE B C 1
ATOM 9865 O O . ILE B 1 453 ? -26.922 -24.875 -0.604 1 88.5 453 ILE B O 1
ATOM 9869 N N . ASP B 1 454 ? -28.562 -25.656 -1.903 1 85.12 454 ASP B N 1
ATOM 9870 C CA . ASP B 1 454 ? -27.656 -26.484 -2.689 1 85.12 454 ASP B CA 1
ATOM 9871 C C . ASP B 1 454 ? -27.422 -25.891 -4.074 1 85.12 454 ASP B C 1
ATOM 9873 O O . ASP B 1 454 ? -27.875 -24.781 -4.363 1 85.12 454 ASP B O 1
ATOM 9877 N N . GLU B 1 455 ? -26.703 -26.547 -4.902 1 81.38 455 GLU B N 1
ATOM 9878 C CA . GLU B 1 455 ? -26.281 -26.016 -6.203 1 81.38 455 GLU B CA 1
ATOM 9879 C C . GLU B 1 455 ? -27.469 -25.969 -7.176 1 81.38 455 GLU B C 1
ATOM 9881 O O . GLU B 1 455 ? -27.422 -25.234 -8.164 1 81.38 455 GLU B O 1
ATOM 9886 N N . SER B 1 456 ? -28.516 -26.672 -6.832 1 84 456 SER B N 1
ATOM 9887 C CA . SER B 1 456 ? -29.656 -26.75 -7.742 1 84 456 SER B CA 1
ATOM 9888 C C . SER B 1 456 ? -30.844 -25.938 -7.211 1 84 456 SER B C 1
ATOM 9890 O O . SER B 1 456 ? -31.906 -25.922 -7.824 1 84 456 SER B O 1
ATOM 9892 N N . SER B 1 457 ? -30.594 -25.25 -6.207 1 88.81 457 SER B N 1
ATOM 9893 C CA . SER B 1 457 ? -31.688 -24.484 -5.609 1 88.81 457 SER B CA 1
ATOM 9894 C C . SER B 1 457 ? -32.125 -23.328 -6.508 1 88.81 457 SER B C 1
ATOM 9896 O O . SER B 1 457 ? -31.297 -22.766 -7.23 1 88.81 457 SER B O 1
ATOM 9898 N N . THR B 1 458 ? -33.344 -23 -6.367 1 90.94 458 THR B N 1
ATOM 9899 C CA . THR B 1 458 ? -33.906 -21.922 -7.16 1 90.94 458 THR B CA 1
ATOM 9900 C C . THR B 1 458 ? -33.625 -20.562 -6.508 1 90.94 458 THR B C 1
ATOM 9902 O O . THR B 1 458 ? -33.375 -20.5 -5.305 1 90.94 458 THR B O 1
ATOM 9905 N N . ALA B 1 459 ? -33.656 -19.562 -7.406 1 91.62 459 ALA B N 1
ATOM 9906 C CA . ALA B 1 459 ? -33.438 -18.203 -6.914 1 91.62 459 ALA B CA 1
ATOM 9907 C C . ALA B 1 459 ? -34.688 -17.672 -6.234 1 91.62 459 ALA B C 1
ATOM 9909 O O . ALA B 1 459 ? -35.75 -17.562 -6.863 1 91.62 459 ALA B O 1
ATOM 9910 N N . GLN B 1 460 ? -34.531 -17.406 -4.93 1 90.88 460 GLN B N 1
ATOM 9911 C CA . GLN B 1 460 ? -35.625 -16.844 -4.141 1 90.88 460 GLN B CA 1
ATOM 9912 C C . GLN B 1 460 ? -35.156 -15.703 -3.258 1 90.88 460 GLN B C 1
ATOM 9914 O O . GLN B 1 460 ? -33.969 -15.625 -2.928 1 90.88 460 GLN B O 1
ATOM 9919 N N . ALA B 1 461 ? -36.094 -14.844 -2.912 1 88.75 461 ALA B N 1
ATOM 9920 C CA . ALA B 1 461 ? -35.781 -13.68 -2.088 1 88.75 461 ALA B CA 1
ATOM 9921 C C . ALA B 1 461 ? -35.25 -14.117 -0.715 1 88.75 461 ALA B C 1
ATOM 9923 O O . ALA B 1 461 ? -34.438 -13.422 -0.1 1 88.75 461 ALA B O 1
ATOM 9924 N N . ASN B 1 462 ? -35.688 -15.258 -0.307 1 87.94 462 ASN B N 1
ATOM 9925 C CA . ASN B 1 462 ? -35.312 -15.711 1.03 1 87.94 462 ASN B CA 1
ATOM 9926 C C . ASN B 1 462 ? -34 -16.484 1.022 1 87.94 462 ASN B C 1
ATOM 9928 O O . ASN B 1 462 ? -33.5 -16.875 2.078 1 87.94 462 ASN B O 1
ATOM 9932 N N . ASN B 1 463 ? -33.469 -16.734 -0.103 1 91.62 463 ASN B N 1
ATOM 9933 C CA . ASN B 1 463 ? -32.156 -17.312 -0.218 1 91.62 463 ASN B CA 1
ATOM 9934 C C . ASN B 1 463 ? -31.062 -16.234 -0.128 1 91.62 463 ASN B C 1
ATOM 9936 O O . ASN B 1 463 ? -30.656 -15.672 -1.146 1 91.62 463 ASN B O 1
ATOM 9940 N N . ILE B 1 464 ? -30.672 -16.031 1.109 1 94.31 464 ILE B N 1
ATOM 9941 C CA . ILE B 1 464 ? -29.688 -14.977 1.302 1 94.31 464 ILE B CA 1
ATOM 9942 C C . ILE B 1 464 ? -28.297 -15.492 0.922 1 94.31 464 ILE B C 1
ATOM 9944 O O . ILE B 1 464 ? -28.031 -16.688 1.01 1 94.31 464 ILE B O 1
ATOM 9948 N N . LEU B 1 465 ? -27.5 -14.641 0.465 1 95.06 465 LEU B N 1
ATOM 9949 C CA . LEU B 1 465 ? -26.141 -14.961 0.089 1 95.06 465 LEU B CA 1
ATOM 9950 C C . LEU B 1 465 ? -25.281 -15.25 1.323 1 95.06 465 LEU B C 1
ATOM 9952 O O . LEU B 1 465 ? -24.938 -14.328 2.066 1 95.06 465 LEU B O 1
ATOM 9956 N N . VAL B 1 466 ? -25 -16.5 1.539 1 95.88 466 VAL B N 1
ATOM 9957 C CA . VAL B 1 466 ? -24.109 -16.922 2.617 1 95.88 466 VAL B CA 1
ATOM 9958 C C . VAL B 1 466 ? -22.906 -17.656 2.035 1 95.88 466 VAL B C 1
ATOM 9960 O O . VAL B 1 466 ? -23.047 -18.547 1.188 1 95.88 466 VAL B O 1
ATOM 9963 N N . SER B 1 467 ? -21.781 -17.203 2.436 1 94.38 467 SER B N 1
ATOM 9964 C CA . SER B 1 467 ? -20.516 -17.812 2.02 1 94.38 467 SER B CA 1
ATOM 9965 C C . SER B 1 467 ? -19.797 -18.453 3.201 1 94.38 467 SER B C 1
ATOM 9967 O O . SER B 1 467 ? -19.656 -17.844 4.262 1 94.38 467 SER B O 1
ATOM 9969 N N . CYS B 1 468 ? -19.422 -19.641 2.98 1 94.19 468 CYS B N 1
ATOM 9970 C CA . CYS B 1 468 ? -18.781 -20.375 4.07 1 94.19 468 CYS B CA 1
ATOM 9971 C C . CYS B 1 468 ? -17.406 -20.875 3.654 1 94.19 468 CYS B C 1
ATOM 9973 O O . CYS B 1 468 ? -17.141 -21.047 2.465 1 94.19 468 CYS B O 1
ATOM 9975 N N . GLY B 1 469 ? -16.594 -21.047 4.629 1 92.69 469 GLY B N 1
ATOM 9976 C CA . GLY B 1 469 ? -15.266 -21.562 4.379 1 92.69 469 GLY B CA 1
ATOM 9977 C C . GLY B 1 469 ? -14.477 -21.812 5.648 1 92.69 469 GLY B C 1
ATOM 9978 O O . GLY B 1 469 ? -15 -21.656 6.754 1 92.69 469 GLY B O 1
ATOM 9979 N N . LEU B 1 470 ? -13.297 -22.391 5.453 1 92.5 470 LEU B N 1
ATOM 9980 C CA . LEU B 1 470 ? -12.383 -22.703 6.551 1 92.5 470 LEU B CA 1
ATOM 9981 C C . LEU B 1 470 ? -11.242 -21.688 6.605 1 92.5 470 LEU B C 1
ATOM 9983 O O . LEU B 1 470 ? -10.594 -21.422 5.59 1 92.5 470 LEU B O 1
ATOM 9987 N N . LEU B 1 471 ? -11.148 -21.125 7.789 1 93.38 471 LEU B N 1
ATOM 9988 C CA . LEU B 1 471 ? -10.055 -20.188 8.031 1 93.38 471 LEU B CA 1
ATOM 9989 C C . LEU B 1 471 ? -8.953 -20.828 8.867 1 93.38 471 LEU B C 1
ATOM 9991 O O . LEU B 1 471 ? -9.219 -21.328 9.969 1 93.38 471 LEU B O 1
ATOM 9995 N N . GLN B 1 472 ? -7.801 -20.906 8.305 1 90.75 472 GLN B N 1
ATOM 9996 C CA . GLN B 1 472 ? -6.613 -21.297 9.047 1 90.75 472 GLN B CA 1
ATOM 9997 C C . GLN B 1 472 ? -5.828 -20.094 9.531 1 90.75 472 GLN B C 1
ATOM 9999 O O . GLN B 1 472 ? -5.344 -19.297 8.727 1 90.75 472 GLN B O 1
ATOM 10004 N N . GLY B 1 473 ? -5.75 -20 10.781 1 89.31 473 GLY B N 1
ATOM 10005 C CA . GLY B 1 473 ? -5.086 -18.828 11.344 1 89.31 473 GLY B CA 1
ATOM 10006 C C . GLY B 1 473 ? -3.586 -18.844 11.125 1 89.31 473 GLY B C 1
ATOM 10007 O O . GLY B 1 473 ? -3.035 -19.797 10.594 1 89.31 473 GLY B O 1
ATOM 10008 N N . ILE B 1 474 ? -2.957 -17.688 11.461 1 88.94 474 ILE B N 1
ATOM 10009 C CA . ILE B 1 474 ? -1.502 -17.594 11.43 1 88.94 474 ILE B CA 1
ATOM 10010 C C . ILE B 1 474 ? -0.911 -18.438 12.562 1 88.94 474 ILE B C 1
ATOM 10012 O O . ILE B 1 474 ? -1.433 -18.453 13.68 1 88.94 474 ILE B O 1
ATOM 10016 N N . PRO B 1 475 ? 0.119 -19.125 12.227 1 86.38 475 PRO B N 1
ATOM 10017 C CA . PRO B 1 475 ? 0.717 -19.953 13.273 1 86.38 475 PRO B CA 1
ATOM 10018 C C . PRO B 1 475 ? 1.282 -19.125 14.43 1 86.38 475 PRO B C 1
ATOM 10020 O O . PRO B 1 475 ? 1.781 -18.031 14.219 1 86.38 475 PRO B O 1
ATOM 10023 N N . ARG B 1 476 ? 1.186 -19.75 15.586 1 86.88 476 ARG B N 1
ATOM 10024 C CA . ARG B 1 476 ? 1.781 -19.219 16.797 1 86.88 476 ARG B CA 1
ATOM 10025 C C . ARG B 1 476 ? 2.775 -20.188 17.406 1 86.88 476 ARG B C 1
ATOM 10027 O O . ARG B 1 476 ? 2.574 -21.406 17.344 1 86.88 476 ARG B O 1
ATOM 10034 N N . ARG B 1 477 ? 3.736 -19.547 17.953 1 88.31 477 ARG B N 1
ATOM 10035 C CA . ARG B 1 477 ? 4.723 -20.391 18.625 1 88.31 477 ARG B CA 1
ATOM 10036 C C . ARG B 1 477 ? 4.164 -20.984 19.922 1 88.31 477 ARG B C 1
ATOM 10038 O O . ARG B 1 477 ? 3.461 -20.297 20.656 1 88.31 477 ARG B O 1
ATOM 10045 N N . ARG B 1 478 ? 4.535 -22.188 20.141 1 87.88 478 ARG B N 1
ATOM 10046 C CA . ARG B 1 478 ? 4.051 -22.844 21.344 1 87.88 478 ARG B CA 1
ATOM 10047 C C . ARG B 1 478 ? 4.922 -22.484 22.547 1 87.88 478 ARG B C 1
ATOM 10049 O O . ARG B 1 478 ? 4.461 -22.547 23.688 1 87.88 478 ARG B O 1
ATOM 10056 N N . ASP B 1 479 ? 6.211 -22.156 22.266 1 85.06 479 ASP B N 1
ATOM 10057 C CA . ASP B 1 479 ? 7.152 -21.906 23.359 1 85.06 479 ASP B CA 1
ATOM 10058 C C . ASP B 1 479 ? 7.051 -20.469 23.859 1 85.06 479 ASP B C 1
ATOM 10060 O O . ASP B 1 479 ? 7.746 -20.078 24.797 1 85.06 479 ASP B O 1
ATOM 10064 N N . GLY B 1 480 ? 6.215 -19.625 23.25 1 79.56 480 GLY B N 1
ATOM 10065 C CA . GLY B 1 480 ? 6.02 -18.25 23.688 1 79.56 480 GLY B CA 1
ATOM 10066 C C . GLY B 1 480 ? 7.129 -17.312 23.234 1 79.56 480 GLY B C 1
ATOM 10067 O O . GLY B 1 480 ? 7.23 -16.188 23.719 1 79.56 480 GLY B O 1
ATOM 10068 N N . GLY B 1 481 ? 7.992 -17.812 22.438 1 78.38 481 GLY B N 1
ATOM 10069 C CA . GLY B 1 481 ? 9.07 -16.969 21.938 1 78.38 481 GLY B CA 1
ATOM 10070 C C . GLY B 1 481 ? 8.594 -15.875 21 1 78.38 481 GLY B C 1
ATOM 10071 O O . GLY B 1 481 ? 7.391 -15.609 20.922 1 78.38 481 GLY B O 1
ATOM 10072 N N . ASP B 1 482 ? 9.523 -15.156 20.422 1 77.75 482 ASP B N 1
ATOM 10073 C CA . ASP B 1 482 ? 9.203 -14.094 19.484 1 77.75 482 ASP B CA 1
ATOM 10074 C C . ASP B 1 482 ? 8.398 -14.625 18.297 1 77.75 482 ASP B C 1
ATOM 10076 O O . ASP B 1 482 ? 8.867 -15.516 17.578 1 77.75 482 ASP B O 1
ATOM 10080 N N . PRO B 1 483 ? 7.246 -14.094 18.109 1 77.06 483 PRO B N 1
ATOM 10081 C CA . PRO B 1 483 ? 6.355 -14.625 17.078 1 77.06 483 PRO B CA 1
ATOM 10082 C C . PRO B 1 483 ? 6.918 -14.453 15.664 1 77.06 483 PRO B C 1
ATOM 10084 O O . PRO B 1 483 ? 6.441 -15.086 14.727 1 77.06 483 PRO B O 1
ATOM 10087 N N . PHE B 1 484 ? 7.926 -13.688 15.555 1 75.62 484 PHE B N 1
ATOM 10088 C CA . PHE B 1 484 ? 8.438 -13.43 14.211 1 75.62 484 PHE B CA 1
ATOM 10089 C C . PHE B 1 484 ? 9.742 -14.18 13.977 1 75.62 484 PHE B C 1
ATOM 10091 O O . PHE B 1 484 ? 10.219 -14.273 12.844 1 75.62 484 PHE B O 1
ATOM 10098 N N . LEU B 1 485 ? 10.234 -14.703 14.938 1 77.88 485 LEU B N 1
ATOM 10099 C CA . LEU B 1 485 ? 11.523 -15.375 14.82 1 77.88 485 LEU B CA 1
ATOM 10100 C C . LEU B 1 485 ? 11.344 -16.844 14.445 1 77.88 485 LEU B C 1
ATOM 10102 O O . LEU B 1 485 ? 10.734 -17.609 15.203 1 77.88 485 LEU B O 1
ATOM 10106 N N . LEU B 1 486 ? 11.82 -17.156 13.32 1 76.38 486 LEU B N 1
ATOM 10107 C CA . LEU B 1 486 ? 11.844 -18.547 12.891 1 76.38 486 LEU B CA 1
ATOM 10108 C C . LEU B 1 486 ? 13.109 -19.25 13.375 1 76.38 486 LEU B C 1
ATOM 10110 O O . LEU B 1 486 ? 14.219 -18.734 13.18 1 76.38 486 LEU B O 1
ATOM 10114 N N . GLU B 1 487 ? 12.875 -20.25 14.188 1 79.19 487 GLU B N 1
ATOM 10115 C CA . GLU B 1 487 ? 13.977 -21.016 14.758 1 79.19 487 GLU B CA 1
ATOM 10116 C C . GLU B 1 487 ? 13.812 -22.516 14.469 1 79.19 487 GLU B C 1
ATOM 10118 O O . GLU B 1 487 ? 12.703 -23.047 14.547 1 79.19 487 GLU B O 1
ATOM 10123 N N . ASP B 1 488 ? 14.898 -23.047 14.172 1 77.56 488 ASP B N 1
ATOM 10124 C CA . ASP B 1 488 ? 14.859 -24.484 13.938 1 77.56 488 ASP B CA 1
ATOM 10125 C C . ASP B 1 488 ? 14.438 -25.25 15.195 1 77.56 488 ASP B C 1
ATOM 10127 O O . ASP B 1 488 ? 14.93 -24.953 16.281 1 77.56 488 ASP B O 1
ATOM 10131 N N . GLY B 1 489 ? 13.453 -26.234 15 1 78.38 489 GLY B N 1
ATOM 10132 C CA . GLY B 1 489 ? 13.047 -27.109 16.094 1 78.38 489 GLY B CA 1
ATOM 10133 C C . GLY B 1 489 ? 11.875 -26.562 16.891 1 78.38 489 GLY B C 1
ATOM 10134 O O . GLY B 1 489 ? 11.344 -27.25 17.766 1 78.38 489 GLY B O 1
ATOM 10135 N N . VAL B 1 490 ? 11.523 -25.406 16.547 1 83.5 490 VAL B N 1
ATOM 10136 C CA . VAL B 1 490 ? 10.422 -24.812 17.297 1 83.5 490 VAL B CA 1
ATOM 10137 C C . VAL B 1 490 ? 9.086 -25.328 16.781 1 83.5 490 VAL B C 1
ATOM 10139 O O . VAL B 1 490 ? 8.938 -25.547 15.57 1 83.5 490 VAL B O 1
ATOM 10142 N N . GLN B 1 491 ? 8.195 -25.531 17.719 1 87.56 491 GLN B N 1
ATOM 10143 C CA . GLN B 1 491 ? 6.867 -26.016 17.391 1 87.56 491 GLN B CA 1
ATOM 10144 C C . GLN B 1 491 ? 5.879 -24.859 17.219 1 87.56 491 GLN B C 1
ATOM 10146 O O . GLN B 1 491 ? 5.918 -23.891 17.969 1 87.56 491 GLN B O 1
ATOM 10151 N N . TRP B 1 492 ? 5.066 -25.031 16.234 1 86.62 492 TRP B N 1
ATOM 10152 C CA . TRP B 1 492 ? 4.062 -24.031 15.914 1 86.62 492 TRP B CA 1
ATOM 10153 C C . TRP B 1 492 ? 2.664 -24.641 15.914 1 86.62 492 TRP B C 1
ATOM 10155 O O . TRP B 1 492 ? 2.506 -25.844 15.703 1 86.62 492 TRP B O 1
ATOM 10165 N N . THR B 1 493 ? 1.678 -23.828 16.25 1 89.94 493 THR B N 1
ATOM 10166 C CA . THR B 1 493 ? 0.282 -24.25 16.266 1 89.94 493 THR B CA 1
ATOM 10167 C C . THR B 1 493 ? -0.595 -23.25 15.516 1 89.94 493 THR B C 1
ATOM 10169 O O . THR B 1 493 ? -0.392 -22.031 15.625 1 89.94 493 THR B O 1
ATOM 10172 N N . LYS B 1 494 ? -1.53 -23.781 14.672 1 88.81 494 LYS B N 1
ATOM 10173 C CA . LYS B 1 494 ? -2.486 -22.969 13.922 1 88.81 494 LYS B CA 1
ATOM 10174 C C . LYS B 1 494 ? -3.922 -23.359 14.258 1 88.81 494 LYS B C 1
ATOM 10176 O O . LYS B 1 494 ? -4.262 -24.547 14.273 1 88.81 494 LYS B O 1
ATOM 10181 N N . GLY B 1 495 ? -4.699 -22.344 14.516 1 91.31 495 GLY B N 1
ATOM 10182 C CA . GLY B 1 495 ? -6.109 -22.594 14.75 1 91.31 495 GLY B CA 1
ATOM 10183 C C . GLY B 1 495 ? -6.902 -22.766 13.469 1 91.31 495 GLY B C 1
ATOM 10184 O O . GLY B 1 495 ? -6.574 -22.172 12.445 1 91.31 495 GLY B O 1
ATOM 10185 N N . LEU B 1 496 ? -7.953 -23.625 13.547 1 94.19 496 LEU B N 1
ATOM 10186 C CA . LEU B 1 496 ? -8.883 -23.828 12.445 1 94.19 496 LEU B CA 1
ATOM 10187 C C . LEU B 1 496 ? -10.273 -23.297 12.797 1 94.19 496 LEU B C 1
ATOM 10189 O O . LEU B 1 496 ? -10.852 -23.703 13.812 1 94.19 496 LEU B O 1
ATOM 10193 N N . TYR B 1 497 ? -10.758 -22.438 11.969 1 96.69 497 TYR B N 1
ATOM 10194 C CA . TYR B 1 497 ? -12.047 -21.797 12.234 1 96.69 497 TYR B CA 1
ATOM 10195 C C . TYR B 1 497 ? -13.008 -21.984 11.07 1 96.69 497 TYR B C 1
ATOM 10197 O O . TYR B 1 497 ? -12.609 -21.859 9.906 1 96.69 497 TYR B O 1
ATOM 10205 N N . SER B 1 498 ? -14.18 -22.391 11.352 1 96.81 498 SER B N 1
ATOM 10206 C CA . SER B 1 498 ? -15.258 -22.406 10.367 1 96.81 498 SER B CA 1
ATOM 10207 C C . SER B 1 498 ? -15.984 -21.062 10.328 1 96.81 498 SER B C 1
ATOM 10209 O O . SER B 1 498 ? -16.438 -20.562 11.359 1 96.81 498 SER B O 1
ATOM 10211 N N . CYS B 1 499 ? -16.125 -20.547 9.195 1 97.56 499 CYS B N 1
ATOM 10212 C CA . CYS B 1 499 ? -16.703 -19.203 9.094 1 97.56 499 CYS B CA 1
ATOM 10213 C C . CYS B 1 499 ? -17.906 -19.203 8.172 1 97.56 499 CYS B C 1
ATOM 10215 O O . CYS B 1 499 ? -17.953 -19.938 7.191 1 97.56 499 CYS B O 1
ATOM 10217 N N . ALA B 1 500 ? -18.875 -18.422 8.492 1 98.06 500 ALA B N 1
ATOM 10218 C CA . ALA B 1 500 ? -20.047 -18.109 7.684 1 98.06 500 ALA B CA 1
ATOM 10219 C C . ALA B 1 500 ? -20.203 -16.594 7.508 1 98.06 500 ALA B C 1
ATOM 10221 O O . ALA B 1 500 ? -20.219 -15.844 8.492 1 98.06 500 ALA B O 1
ATOM 10222 N N . SER B 1 501 ? -20.266 -16.203 6.25 1 97.75 501 SER B N 1
ATOM 10223 C CA . SER B 1 501 ? -20.281 -14.781 5.938 1 97.75 501 SER B CA 1
ATOM 10224 C C . SER B 1 501 ? -21.5 -14.398 5.125 1 97.75 501 SER B C 1
ATOM 10226 O O . SER B 1 501 ? -21.922 -15.133 4.227 1 97.75 501 SER B O 1
ATOM 10228 N N . ALA B 1 502 ? -22.109 -13.32 5.469 1 97.56 502 ALA B N 1
ATOM 10229 C CA . ALA B 1 502 ? -23.219 -12.727 4.727 1 97.56 502 ALA B CA 1
ATOM 10230 C C . ALA B 1 502 ? -22.969 -11.25 4.457 1 97.56 502 ALA B C 1
ATOM 10232 O O . ALA B 1 502 ? -21.969 -10.688 4.922 1 97.56 502 ALA B O 1
ATOM 10233 N N . THR B 1 503 ? -23.797 -10.68 3.613 1 96.75 503 THR B N 1
ATOM 10234 C CA . THR B 1 503 ? -23.719 -9.258 3.299 1 96.75 503 THR B CA 1
ATOM 10235 C C . THR B 1 503 ? -25.094 -8.594 3.457 1 96.75 503 THR B C 1
ATOM 10237 O O . THR B 1 503 ? -26.109 -9.148 3.049 1 96.75 503 THR B O 1
ATOM 10240 N N . LYS B 1 504 ? -25.078 -7.48 4.039 1 96.56 504 LYS B N 1
ATOM 10241 C CA . LYS B 1 504 ? -26.344 -6.777 4.227 1 96.56 504 LYS B CA 1
ATOM 10242 C C . LYS B 1 504 ? -26.266 -5.348 3.691 1 96.56 504 LYS B C 1
ATOM 10244 O O . LYS B 1 504 ? -25.219 -4.715 3.754 1 96.56 504 LYS B O 1
ATOM 10249 N N . ALA B 1 505 ? -27.312 -4.914 3.109 1 97.88 505 ALA B N 1
ATOM 10250 C CA . ALA B 1 505 ? -27.516 -3.516 2.732 1 97.88 505 ALA B CA 1
ATOM 10251 C C . ALA B 1 505 ? -28.234 -2.748 3.84 1 97.88 505 ALA B C 1
ATOM 10253 O O . ALA B 1 505 ? -29.25 -3.209 4.363 1 97.88 505 ALA B O 1
ATOM 10254 N N . THR B 1 506 ? -27.656 -1.647 4.262 1 97.56 506 THR B N 1
ATOM 10255 C CA . THR B 1 506 ? -28.219 -0.857 5.352 1 97.56 506 THR B CA 1
ATOM 10256 C C . THR B 1 506 ? -28.016 0.634 5.098 1 97.56 506 THR B C 1
ATOM 10258 O O . THR B 1 506 ? -27.172 1.022 4.297 1 97.56 506 THR B O 1
ATOM 10261 N N . ILE B 1 507 ? -28.875 1.396 5.719 1 97.44 507 ILE B N 1
ATOM 10262 C CA . ILE B 1 507 ? -28.719 2.846 5.656 1 97.44 507 ILE B CA 1
ATOM 10263 C C . ILE B 1 507 ? -28.031 3.35 6.922 1 97.44 507 ILE B C 1
ATOM 10265 O O . ILE B 1 507 ? -28.438 3.006 8.031 1 97.44 507 ILE B O 1
ATOM 10269 N N . LYS B 1 508 ? -27 4.105 6.719 1 97.12 508 LYS B N 1
ATOM 10270 C CA . LYS B 1 508 ? -26.266 4.676 7.844 1 97.12 508 LYS B CA 1
ATOM 10271 C C . LYS B 1 508 ? -26.188 6.195 7.738 1 97.12 508 LYS B C 1
ATOM 10273 O O . LYS B 1 508 ? -26.234 6.75 6.637 1 97.12 508 LYS B O 1
ATOM 10278 N N . THR B 1 509 ? -26.109 6.793 8.922 1 96.56 509 THR B N 1
ATOM 10279 C CA . THR B 1 509 ? -25.906 8.234 8.992 1 96.56 509 THR B CA 1
ATOM 10280 C C . THR B 1 509 ? -24.438 8.57 9.156 1 96.56 509 THR B C 1
ATOM 10282 O O . THR B 1 509 ? -23.797 8.156 10.133 1 96.56 509 THR B O 1
ATOM 10285 N N . VAL B 1 510 ? -23.922 9.359 8.219 1 96.38 510 VAL B N 1
ATOM 10286 C CA . VAL B 1 510 ? -22.5 9.68 8.195 1 96.38 510 VAL B CA 1
ATOM 10287 C C . VAL B 1 510 ? -22.297 11.156 8.508 1 96.38 510 VAL B C 1
ATOM 10289 O O . VAL B 1 510 ? -22.969 12.023 7.945 1 96.38 510 VAL B O 1
ATOM 10292 N N . SER B 1 511 ? -21.344 11.391 9.43 1 95.94 511 SER B N 1
ATOM 10293 C CA . SER B 1 511 ? -20.938 12.758 9.727 1 95.94 511 SER B CA 1
ATOM 10294 C C . SER B 1 511 ? -19.703 13.148 8.938 1 95.94 511 SER B C 1
ATOM 10296 O O . SER B 1 511 ? -18.656 12.492 9.031 1 95.94 511 SER B O 1
ATOM 10298 N N . LEU B 1 512 ? -19.844 14.258 8.211 1 94.88 512 LEU B N 1
ATOM 10299 C CA . LEU B 1 512 ? -18.766 14.711 7.34 1 94.88 512 LEU B CA 1
ATOM 10300 C C . LEU B 1 512 ? -18.297 16.109 7.73 1 94.88 512 LEU B C 1
ATOM 10302 O O . LEU B 1 512 ? -19.062 16.875 8.312 1 94.88 512 LEU B O 1
ATOM 10306 N N . SER B 1 513 ? -17.031 16.312 7.473 1 93.69 513 SER B N 1
ATOM 10307 C CA . SER B 1 513 ? -16.438 17.641 7.668 1 93.69 513 SER B CA 1
ATOM 10308 C C . SER B 1 513 ? -15.547 18.016 6.488 1 93.69 513 SER B C 1
ATOM 10310 O O . SER B 1 513 ? -14.914 17.156 5.867 1 93.69 513 SER B O 1
ATOM 10312 N N . TYR B 1 514 ? -15.594 19.234 6.148 1 93 514 TYR B N 1
ATOM 10313 C CA . TYR B 1 514 ? -14.766 19.734 5.059 1 93 514 TYR B CA 1
ATOM 10314 C C . TYR B 1 514 ? -14 20.984 5.488 1 93 514 TYR B C 1
ATOM 10316 O O . TYR B 1 514 ? -14.594 21.938 5.98 1 93 514 TYR B O 1
ATOM 10324 N N . ASN B 1 515 ? -12.602 20.781 5.402 1 87.44 515 ASN B N 1
ATOM 10325 C CA . ASN B 1 515 ? -11.711 21.891 5.703 1 87.44 515 ASN B CA 1
ATOM 10326 C C . ASN B 1 515 ? -10.836 22.25 4.504 1 87.44 515 ASN B C 1
ATOM 10328 O O . ASN B 1 515 ? -9.742 21.688 4.344 1 87.44 515 ASN B O 1
ATOM 10332 N N . GLY B 1 516 ? -11.07 22.828 3.543 1 72.94 516 GLY B N 1
ATOM 10333 C CA . GLY B 1 516 ? -10.18 23.125 2.438 1 72.94 516 GLY B CA 1
ATOM 10334 C C . GLY B 1 516 ? -10.5 24.422 1.736 1 72.94 516 GLY B C 1
ATOM 10335 O O . GLY B 1 516 ? -11.633 24.906 1.809 1 72.94 516 GLY B O 1
ATOM 10336 N N . THR B 1 517 ? -9.234 25.016 1.596 1 64.19 517 THR B N 1
ATOM 10337 C CA . THR B 1 517 ? -9.336 26.156 0.691 1 64.19 517 THR B CA 1
ATOM 10338 C C . THR B 1 517 ? -9.344 25.703 -0.763 1 64.19 517 THR B C 1
ATOM 10340 O O . THR B 1 517 ? -8.453 24.969 -1.191 1 64.19 517 THR B O 1
ATOM 10343 N N . GLY B 1 518 ? -10.273 25.797 -1.425 1 59.53 518 GLY B N 1
ATOM 10344 C CA . GLY B 1 518 ? -10.359 25.422 -2.83 1 59.53 518 GLY B CA 1
ATOM 10345 C C . GLY B 1 518 ? -10.852 24.016 -3.047 1 59.53 518 GLY B C 1
ATOM 10346 O O . GLY B 1 518 ? -10.906 23.219 -2.104 1 59.53 518 GLY B O 1
ATOM 10347 N N . SER B 1 519 ? -11.906 23.656 -3.656 1 65.81 519 SER B N 1
ATOM 10348 C CA . SER B 1 519 ? -12.594 22.453 -4.09 1 65.81 519 SER B CA 1
ATOM 10349 C C . SER B 1 519 ? -11.633 21.266 -4.18 1 65.81 519 SER B C 1
ATOM 10351 O O . SER B 1 519 ? -11.477 20.672 -5.246 1 65.81 519 SER B O 1
ATOM 10353 N N . ARG B 1 520 ? -10.992 20.906 -2.98 1 78.19 520 ARG B N 1
ATOM 10354 C CA . ARG B 1 520 ? -10.031 19.812 -2.992 1 78.19 520 ARG B CA 1
ATOM 10355 C C . ARG B 1 520 ? -10.555 18.609 -2.209 1 78.19 520 ARG B C 1
ATOM 10357 O O . ARG B 1 520 ? -11.203 18.781 -1.173 1 78.19 520 ARG B O 1
ATOM 10364 N N . PHE B 1 521 ? -10.258 17.438 -2.584 1 86.69 521 PHE B N 1
ATOM 10365 C CA . PHE B 1 521 ? -10.711 16.172 -2.012 1 86.69 521 PHE B CA 1
ATOM 10366 C C . PHE B 1 521 ? -10.047 15.922 -0.664 1 86.69 521 PHE B C 1
ATOM 10368 O O . PHE B 1 521 ? -10.641 15.305 0.222 1 86.69 521 PHE B O 1
ATOM 10375 N N . ASP B 1 522 ? -8.875 16.469 -0.416 1 83.19 522 ASP B N 1
ATOM 10376 C CA . ASP B 1 522 ? -8.086 16.188 0.78 1 83.19 522 ASP B CA 1
ATOM 10377 C C . ASP B 1 522 ? -8.711 16.844 2.012 1 83.19 522 ASP B C 1
ATOM 10379 O O . ASP B 1 522 ? -8.43 16.438 3.143 1 83.19 522 ASP B O 1
ATOM 10383 N N . GLY B 1 523 ? -9.617 17.734 1.845 1 87.69 523 GLY B N 1
ATOM 10384 C CA . GLY B 1 523 ? -10.242 18.391 2.977 1 87.69 523 GLY B CA 1
ATOM 10385 C C . GLY B 1 523 ? -11.469 17.672 3.488 1 87.69 523 GLY B C 1
ATOM 10386 O O . GLY B 1 523 ? -11.992 17.984 4.559 1 87.69 523 GLY B O 1
ATOM 10387 N N . LEU B 1 524 ? -11.93 16.734 2.775 1 92.88 524 LEU B N 1
ATOM 10388 C CA . LEU B 1 524 ? -13.117 15.969 3.156 1 92.88 524 LEU B CA 1
ATOM 10389 C C . LEU B 1 524 ? -12.766 14.867 4.145 1 92.88 524 LEU B C 1
ATOM 10391 O O . LEU B 1 524 ? -11.891 14.031 3.865 1 92.88 524 LEU B O 1
ATOM 10395 N N . LYS B 1 525 ? -13.406 14.914 5.285 1 92.88 525 LYS B N 1
ATOM 10396 C CA . LYS B 1 525 ? -13.156 13.906 6.309 1 92.88 525 LYS B CA 1
ATOM 10397 C C . LYS B 1 525 ? -14.461 13.312 6.832 1 92.88 525 LYS B C 1
ATOM 10399 O O . LYS B 1 525 ? -15.477 14.008 6.914 1 92.88 525 LYS B O 1
ATOM 10404 N N . VAL B 1 526 ? -14.383 12 7.105 1 95.31 526 VAL B N 1
ATOM 10405 C CA . VAL B 1 526 ? -15.492 11.305 7.75 1 95.31 526 VAL B CA 1
ATOM 10406 C C . VAL B 1 526 ? -15.25 11.227 9.258 1 95.31 526 VAL B C 1
ATOM 10408 O O . VAL B 1 526 ? -14.289 10.609 9.703 1 95.31 526 VAL B O 1
ATOM 10411 N N . THR B 1 527 ? -16.078 11.773 9.977 1 92.94 527 THR B N 1
ATOM 10412 C CA . THR B 1 527 ? -15.859 11.859 11.414 1 92.94 527 THR B CA 1
ATOM 10413 C C . THR B 1 527 ? -16.547 10.711 12.141 1 92.94 527 THR B C 1
ATOM 10415 O O . THR B 1 527 ? -16.062 10.219 13.156 1 92.94 527 THR B O 1
ATOM 10418 N N . ASP B 1 528 ? -17.766 10.383 11.562 1 93.81 528 ASP B N 1
ATOM 10419 C CA . ASP B 1 528 ? -18.484 9.32 12.258 1 93.81 528 ASP B CA 1
ATOM 10420 C C . ASP B 1 528 ? -19.453 8.609 11.312 1 93.81 528 ASP B C 1
ATOM 10422 O O . ASP B 1 528 ? -19.906 9.195 10.336 1 93.81 528 ASP B O 1
ATOM 10426 N N . ILE B 1 529 ? -19.688 7.336 11.625 1 96.12 529 ILE B N 1
ATOM 10427 C CA . ILE B 1 529 ? -20.656 6.504 10.922 1 96.12 529 ILE B CA 1
ATOM 10428 C C . ILE B 1 529 ? -21.531 5.766 11.938 1 96.12 529 ILE B C 1
ATOM 10430 O O . ILE B 1 529 ? -21.031 5.023 12.781 1 96.12 529 ILE B O 1
ATOM 10434 N N . LYS B 1 530 ? -22.844 5.969 11.836 1 94.81 530 LYS B N 1
ATOM 10435 C CA . LYS B 1 530 ? -23.766 5.32 12.75 1 94.81 530 LYS B CA 1
ATOM 10436 C C . LYS B 1 530 ? -24.953 4.715 12 1 94.81 530 LYS B C 1
ATOM 10438 O O . LYS B 1 530 ? -25.328 5.207 10.93 1 94.81 530 LYS B O 1
ATOM 10443 N N . ASP B 1 531 ? -25.438 3.676 12.602 1 94.88 531 ASP B N 1
ATOM 10444 C CA . ASP B 1 531 ? -26.672 3.113 12.031 1 94.88 531 ASP B CA 1
ATOM 10445 C C . ASP B 1 531 ? -27.828 4.086 12.172 1 94.88 531 ASP B C 1
ATOM 10447 O O . ASP B 1 531 ? -27.984 4.75 13.203 1 94.88 531 ASP B O 1
ATOM 10451 N N . LYS B 1 532 ? -28.562 4.125 11.125 1 95.69 532 LYS B N 1
ATOM 10452 C CA . LYS B 1 532 ? -29.719 5.004 11.172 1 95.69 532 LYS B CA 1
ATOM 10453 C C . LYS B 1 532 ? -30.734 4.508 12.203 1 95.69 532 LYS B C 1
ATOM 10455 O O . LYS B 1 532 ? -31.031 3.312 12.266 1 95.69 532 LYS B O 1
ATOM 10460 N N . GLN B 1 533 ? -31.25 5.434 12.977 1 94.38 533 GLN B N 1
ATOM 10461 C CA . GLN B 1 533 ? -32.281 5.117 13.961 1 94.38 533 GLN B CA 1
ATOM 10462 C C . GLN B 1 533 ? -33.656 5.461 13.438 1 94.38 533 GLN B C 1
ATOM 10464 O O . GLN B 1 533 ? -33.875 6.555 12.914 1 94.38 533 GLN B O 1
ATOM 10469 N N . TYR B 1 534 ? -34.438 4.438 13.508 1 95.38 534 TYR B N 1
ATOM 10470 C CA . TYR B 1 534 ? -35.812 4.633 13.016 1 95.38 534 TYR B CA 1
ATOM 10471 C C . TYR B 1 534 ? -36.781 4.773 14.172 1 95.38 534 TYR B C 1
ATOM 10473 O O . TYR B 1 534 ? -36.688 4.078 15.18 1 95.38 534 TYR B O 1
ATOM 10481 N N . ALA B 1 535 ? -37.781 5.629 14.125 1 90.56 535 ALA B N 1
ATOM 10482 C CA . ALA B 1 535 ? -38.781 5.883 15.164 1 90.56 535 ALA B CA 1
ATOM 10483 C C . ALA B 1 535 ? -39.719 4.691 15.328 1 90.56 535 ALA B C 1
ATOM 10485 O O . ALA B 1 535 ? -40.219 4.43 16.438 1 90.56 535 ALA B O 1
ATOM 10486 N N . GLY B 1 536 ? -39.969 4 14.281 1 88.69 536 GLY B N 1
ATOM 10487 C CA . GLY B 1 536 ? -40.875 2.852 14.312 1 88.69 536 GLY B CA 1
ATOM 10488 C C . GLY B 1 536 ? -40.781 1.984 13.07 1 88.69 536 GLY B C 1
ATOM 10489 O O . GLY B 1 536 ? -40 2.277 12.164 1 88.69 536 GLY B O 1
ATOM 10490 N N . GLU B 1 537 ? -41.562 1.01 13.023 1 89.94 537 GLU B N 1
ATOM 10491 C CA . GLU B 1 537 ? -41.562 0.058 11.922 1 89.94 537 GLU B CA 1
ATOM 10492 C C . GLU B 1 537 ? -42.031 0.71 10.625 1 89.94 537 GLU B C 1
ATOM 10494 O O . GLU B 1 537 ? -41.562 0.36 9.539 1 89.94 537 GLU B O 1
ATOM 10499 N N . SER B 1 538 ? -42.875 1.613 10.797 1 89.06 538 SER B N 1
ATOM 10500 C CA . SER B 1 538 ? -43.438 2.262 9.617 1 89.06 538 SER B CA 1
ATOM 10501 C C . SER B 1 538 ? -42.438 3.203 8.969 1 89.06 538 SER B C 1
ATOM 10503 O O . SER B 1 538 ? -42.531 3.525 7.785 1 89.06 538 SER B O 1
ATOM 10505 N N . SER B 1 539 ? -41.469 3.564 9.703 1 91.69 539 SER B N 1
ATOM 10506 C CA . SER B 1 539 ? -40.469 4.504 9.188 1 91.69 539 SER B CA 1
ATOM 10507 C C . SER B 1 539 ? -39.281 3.771 8.586 1 91.69 539 SER B C 1
ATOM 10509 O O . SER B 1 539 ? -38.406 4.391 7.965 1 91.69 539 SER B O 1
ATOM 10511 N N . MET B 1 540 ? -39.344 2.543 8.727 1 95.12 540 MET B N 1
ATOM 10512 C CA . MET B 1 540 ? -38.25 1.751 8.172 1 95.12 540 MET B CA 1
ATOM 10513 C C . MET B 1 540 ? -38.344 1.688 6.652 1 95.12 540 MET B C 1
ATOM 10515 O O . MET B 1 540 ? -39.406 1.823 6.086 1 95.12 540 MET B O 1
ATOM 10519 N N . PRO B 1 541 ? -37.219 1.565 6.074 1 95.62 541 PRO B N 1
ATOM 10520 C CA . PRO B 1 541 ? -37.219 1.502 4.613 1 95.62 541 PRO B CA 1
ATOM 10521 C C . PRO B 1 541 ? -37.875 0.219 4.09 1 95.62 541 PRO B C 1
ATOM 10523 O O . PRO B 1 541 ? -37.906 -0.797 4.789 1 95.62 541 PRO B O 1
ATOM 10526 N N . LEU B 1 542 ? -38.438 0.317 2.904 1 96.69 542 LEU B N 1
ATOM 10527 C CA . LEU B 1 542 ? -39 -0.827 2.209 1 96.69 542 LEU B CA 1
ATOM 10528 C C . LEU B 1 542 ? -38.062 -1.356 1.145 1 96.69 542 LEU B C 1
ATOM 10530 O O . LEU B 1 542 ? -37.75 -0.661 0.171 1 96.69 542 LEU B O 1
ATOM 10534 N N . TRP B 1 543 ? -37.625 -2.586 1.405 1 96.81 543 TRP B N 1
ATOM 10535 C CA . TRP B 1 543 ? -36.75 -3.242 0.463 1 96.81 543 TRP B CA 1
ATOM 10536 C C . TRP B 1 543 ? -37.5 -4.141 -0.496 1 96.81 543 TRP B C 1
ATOM 10538 O O . TRP B 1 543 ? -38.438 -4.848 -0.086 1 96.81 543 TRP B O 1
ATOM 10548 N N . GLY B 1 544 ? -37.188 -4.047 -1.774 1 96.38 544 GLY B N 1
ATOM 10549 C CA . GLY B 1 544 ? -37.75 -4.941 -2.779 1 96.38 544 GLY B CA 1
ATOM 10550 C C . GLY B 1 544 ? -36.719 -5.883 -3.371 1 96.38 544 GLY B C 1
ATOM 10551 O O . GLY B 1 544 ? -35.562 -5.484 -3.613 1 96.38 544 GLY B O 1
ATOM 10552 N N . VAL B 1 545 ? -37.094 -7.172 -3.527 1 96.12 545 VAL B N 1
ATOM 10553 C CA . VAL B 1 545 ? -36.281 -8.172 -4.195 1 96.12 545 VAL B CA 1
ATOM 10554 C C . VAL B 1 545 ? -37.062 -8.82 -5.328 1 96.12 545 VAL B C 1
ATOM 10556 O O . VAL B 1 545 ? -38.25 -9.141 -5.168 1 96.12 545 VAL B O 1
ATOM 10559 N N . GLU B 1 546 ? -36.375 -8.961 -6.379 1 94.81 546 GLU B N 1
ATOM 10560 C CA . GLU B 1 546 ? -37.031 -9.562 -7.551 1 94.81 546 GLU B CA 1
ATOM 10561 C C . GLU B 1 546 ? -37.5 -10.977 -7.254 1 94.81 546 GLU B C 1
ATOM 10563 O O . GLU B 1 546 ? -36.781 -11.758 -6.621 1 94.81 546 GLU B O 1
ATOM 10568 N N . ASP B 1 547 ? -38.688 -11.227 -7.664 1 92.75 547 ASP B N 1
ATOM 10569 C CA . ASP B 1 547 ? -39.281 -12.555 -7.531 1 92.75 547 ASP B CA 1
ATOM 10570 C C . ASP B 1 547 ? -39.5 -13.203 -8.898 1 92.75 547 ASP B C 1
ATOM 10572 O O . ASP B 1 547 ? -40.344 -12.766 -9.664 1 92.75 547 ASP B O 1
ATOM 10576 N N . VAL B 1 548 ? -38.812 -14.305 -9.148 1 90.19 548 VAL B N 1
ATOM 10577 C CA . VAL B 1 548 ? -38.844 -14.906 -10.477 1 90.19 548 VAL B CA 1
ATOM 10578 C C . VAL B 1 548 ? -39.656 -16.203 -10.43 1 90.19 548 VAL B C 1
ATOM 10580 O O . VAL B 1 548 ? -39.594 -17 -11.367 1 90.19 548 VAL B O 1
ATOM 10583 N N . GLY B 1 549 ? -40.344 -16.5 -9.438 1 84.12 549 GLY B N 1
ATOM 10584 C CA . GLY B 1 549 ? -41.281 -17.609 -9.32 1 84.12 549 GLY B CA 1
ATOM 10585 C C . GLY B 1 549 ? -40.594 -18.969 -9.398 1 84.12 549 GLY B C 1
ATOM 10586 O O . GLY B 1 549 ? -41.125 -19.906 -9.977 1 84.12 549 GLY B O 1
ATOM 10587 N N . GLY B 1 550 ? -39.375 -19.047 -9.086 1 82.62 550 GLY B N 1
ATOM 10588 C CA . GLY B 1 550 ? -38.688 -20.312 -9.078 1 82.62 550 GLY B CA 1
ATOM 10589 C C . GLY B 1 550 ? -38.281 -20.781 -10.469 1 82.62 550 GLY B C 1
ATOM 10590 O O . GLY B 1 550 ? -37.906 -21.953 -10.648 1 82.62 550 GLY B O 1
ATOM 10591 N N . GLN B 1 551 ? -38.375 -19.984 -11.414 1 86.25 551 GLN B N 1
ATOM 10592 C CA . GLN B 1 551 ? -38.094 -20.359 -12.797 1 86.25 551 GLN B CA 1
ATOM 10593 C C . GLN B 1 551 ? -36.594 -20.438 -13.062 1 86.25 551 GLN B C 1
ATOM 10595 O O . GLN B 1 551 ? -36.156 -21.078 -14.023 1 86.25 551 GLN B O 1
ATOM 10600 N N . TYR B 1 552 ? -35.906 -19.766 -12.289 1 89 552 TYR B N 1
ATOM 10601 C CA . TYR B 1 552 ? -34.438 -19.734 -12.453 1 89 552 TYR B CA 1
ATOM 10602 C C . TYR B 1 552 ? -33.75 -20.328 -11.234 1 89 552 TYR B C 1
ATOM 10604 O O . TYR B 1 552 ? -34.219 -20.156 -10.109 1 89 552 TYR B O 1
ATOM 10612 N N . ARG B 1 553 ? -32.625 -20.984 -11.516 1 87.75 553 ARG B N 1
ATOM 10613 C CA . ARG B 1 553 ? -31.766 -21.391 -10.414 1 87.75 553 ARG B CA 1
ATOM 10614 C C . ARG B 1 553 ? -30.953 -20.203 -9.898 1 87.75 553 ARG B C 1
ATOM 10616 O O . ARG B 1 553 ? -30.797 -19.203 -10.594 1 87.75 553 ARG B O 1
ATOM 10623 N N . ALA B 1 554 ? -30.453 -20.391 -8.727 1 86.69 554 ALA B N 1
ATOM 10624 C CA . ALA B 1 554 ? -29.719 -19.312 -8.078 1 86.69 554 ALA B CA 1
ATOM 10625 C C . ALA B 1 554 ? -28.438 -18.984 -8.836 1 86.69 554 ALA B C 1
ATOM 10627 O O . ALA B 1 554 ? -27.875 -17.891 -8.703 1 86.69 554 ALA B O 1
ATOM 10628 N N . ASP B 1 555 ? -27.906 -19.891 -9.688 1 80.31 555 ASP B N 1
ATOM 10629 C CA . ASP B 1 555 ? -26.672 -19.656 -10.43 1 80.31 555 ASP B CA 1
ATOM 10630 C C . ASP B 1 555 ? -26.969 -19.094 -11.82 1 80.31 555 ASP B C 1
ATOM 10632 O O . ASP B 1 555 ? -26.047 -18.703 -12.539 1 80.31 555 ASP B O 1
ATOM 10636 N N . GLU B 1 556 ? -28.219 -18.953 -12.102 1 82.38 556 GLU B N 1
ATOM 10637 C CA . GLU B 1 556 ? -28.594 -18.547 -13.453 1 82.38 556 GLU B CA 1
ATOM 10638 C C . GLU B 1 556 ? -28.969 -17.062 -13.492 1 82.38 556 GLU B C 1
ATOM 10640 O O . GLU B 1 556 ? -29.047 -16.469 -14.562 1 82.38 556 GLU B O 1
ATOM 10645 N N . ILE B 1 557 ? -29.188 -16.578 -12.312 1 85 557 ILE B N 1
ATOM 10646 C CA . ILE B 1 557 ? -29.672 -15.203 -12.305 1 85 557 ILE B CA 1
ATOM 10647 C C . ILE B 1 557 ? -29.219 -14.5 -11.031 1 85 557 ILE B C 1
ATOM 10649 O O . ILE B 1 557 ? -29.172 -15.109 -9.961 1 85 557 ILE B O 1
ATOM 10653 N N . SER B 1 558 ? -28.859 -13.273 -11.188 1 87.81 558 SER B N 1
ATOM 10654 C CA . SER B 1 558 ? -28.656 -12.383 -10.047 1 87.81 558 SER B CA 1
ATOM 10655 C C . SER B 1 558 ? -29.875 -11.5 -9.805 1 87.81 558 SER B C 1
ATOM 10657 O O . SER B 1 558 ? -30.188 -10.609 -10.609 1 87.81 558 SER B O 1
ATOM 10659 N N . LEU B 1 559 ? -30.5 -11.734 -8.703 1 92.75 559 LEU B N 1
ATOM 10660 C CA . LEU B 1 559 ? -31.75 -11.023 -8.438 1 92.75 559 LEU B CA 1
ATOM 10661 C C . LEU B 1 559 ? -31.484 -9.539 -8.195 1 92.75 559 LEU B C 1
ATOM 10663 O O . LEU B 1 559 ? -30.516 -9.172 -7.52 1 92.75 559 LEU B O 1
ATOM 10667 N N . ILE B 1 560 ? -32.344 -8.75 -8.758 1 94 560 ILE B N 1
ATOM 10668 C CA . ILE B 1 560 ? -32.281 -7.312 -8.547 1 94 560 ILE B CA 1
ATOM 10669 C C . ILE B 1 560 ? -32.938 -6.945 -7.23 1 94 560 ILE B C 1
ATOM 10671 O O . ILE B 1 560 ? -34 -7.488 -6.891 1 94 560 ILE B O 1
ATOM 10675 N N . TRP B 1 561 ? -32.312 -6.113 -6.512 1 96.38 561 TRP B N 1
ATOM 10676 C CA . TRP B 1 561 ? -32.844 -5.633 -5.242 1 96.38 561 TRP B CA 1
ATOM 10677 C C . TRP B 1 561 ? -32.75 -4.113 -5.152 1 96.38 561 TRP B C 1
ATOM 10679 O O . TRP B 1 561 ? -32.094 -3.479 -5.977 1 96.38 561 TRP B O 1
ATOM 10689 N N . GLY B 1 562 ? -33.469 -3.504 -4.223 1 96.12 562 GLY B N 1
ATOM 10690 C CA . GLY B 1 562 ? -33.375 -2.066 -4.027 1 96.12 562 GLY B CA 1
ATOM 10691 C C . GLY B 1 562 ? -34.406 -1.521 -3.061 1 96.12 562 GLY B C 1
ATOM 10692 O O . GLY B 1 562 ? -35.188 -2.281 -2.484 1 96.12 562 GLY B O 1
ATOM 10693 N N . LEU B 1 563 ? -34.219 -0.295 -2.809 1 96.81 563 LEU B N 1
ATOM 10694 C CA . LEU B 1 563 ? -35.219 0.448 -2.039 1 96.81 563 LEU B CA 1
ATOM 10695 C C . LEU B 1 563 ? -36.406 0.861 -2.922 1 96.81 563 LEU B C 1
ATOM 10697 O O . LEU B 1 563 ? -36.219 1.482 -3.969 1 96.81 563 LEU B O 1
ATOM 10701 N N . VAL B 1 564 ? -37.594 0.517 -2.463 1 96.31 564 VAL B N 1
ATOM 10702 C CA . VAL B 1 564 ? -38.781 0.768 -3.303 1 96.31 564 VAL B CA 1
ATOM 10703 C C . VAL B 1 564 ? -39.75 1.682 -2.568 1 96.31 564 VAL B C 1
ATOM 10705 O O . VAL B 1 564 ? -39.719 1.76 -1.337 1 96.31 564 VAL B O 1
ATOM 10708 N N . SER B 1 565 ? -40.562 2.352 -3.389 1 94 565 SER B N 1
ATOM 10709 C CA . SER B 1 565 ? -41.594 3.209 -2.826 1 94 565 SER B CA 1
ATOM 10710 C C . SER B 1 565 ? -42.719 2.385 -2.24 1 94 565 SER B C 1
ATOM 10712 O O . SER B 1 565 ? -42.969 1.245 -2.654 1 94 565 SER B O 1
ATOM 10714 N N . PRO B 1 566 ? -43.406 2.965 -1.279 1 92.25 566 PRO B N 1
ATOM 10715 C CA . PRO B 1 566 ? -44.469 2.227 -0.612 1 92.25 566 PRO B CA 1
ATOM 10716 C C . PRO B 1 566 ? -45.594 1.798 -1.574 1 92.25 566 PRO B C 1
ATOM 10718 O O . PRO B 1 566 ? -46.312 0.828 -1.307 1 92.25 566 PRO B O 1
ATOM 10721 N N . GLU B 1 567 ? -45.719 2.383 -2.744 1 91.5 567 GLU B N 1
ATOM 10722 C CA . GLU B 1 567 ? -46.75 2.033 -3.727 1 91.5 567 GLU B CA 1
ATOM 10723 C C . GLU B 1 567 ? -46.5 0.643 -4.305 1 91.5 567 GLU B C 1
ATOM 10725 O O . GLU B 1 567 ? -47.438 0.002 -4.809 1 91.5 567 GLU B O 1
ATOM 10730 N N . HIS B 1 568 ? -45.281 0.177 -4.141 1 91.38 568 HIS B N 1
ATOM 10731 C CA . HIS B 1 568 ? -44.938 -1.104 -4.742 1 91.38 568 HIS B CA 1
ATOM 10732 C C . HIS B 1 568 ? -44.938 -2.217 -3.699 1 91.38 568 HIS B C 1
ATOM 10734 O O . HIS B 1 568 ? -44.5 -3.336 -3.982 1 91.38 568 HIS B O 1
ATOM 10740 N N . GLU B 1 569 ? -45.406 -1.859 -2.564 1 90.81 569 GLU B N 1
ATOM 10741 C CA . GLU B 1 569 ? -45.438 -2.893 -1.534 1 90.81 569 GLU B CA 1
ATOM 10742 C C . GLU B 1 569 ? -46.344 -4.043 -1.948 1 90.81 569 GLU B C 1
ATOM 10744 O O . GLU B 1 569 ? -47.531 -3.828 -2.271 1 90.81 569 GLU B O 1
ATOM 10749 N N . GLY B 1 570 ? -45.781 -5.238 -2.031 1 81.44 570 GLY B N 1
ATOM 10750 C CA . GLY B 1 570 ? -46.562 -6.41 -2.396 1 81.44 570 GLY B CA 1
ATOM 10751 C C . GLY B 1 570 ? -46.844 -6.496 -3.883 1 81.44 570 GLY B C 1
ATOM 10752 O O . GLY B 1 570 ? -47.781 -7.191 -4.301 1 81.44 570 GLY B O 1
ATOM 10753 N N . GLY B 1 571 ? -46.062 -5.73 -4.602 1 83.12 571 GLY B N 1
ATOM 10754 C CA . GLY B 1 571 ? -46.281 -5.734 -6.039 1 83.12 571 GLY B CA 1
ATOM 10755 C C . GLY B 1 571 ? -45.938 -7.059 -6.691 1 83.12 571 GLY B C 1
ATOM 10756 O O . GLY B 1 571 ? -45.312 -7.922 -6.062 1 83.12 571 GLY B O 1
ATOM 10757 N N . ALA B 1 572 ? -46.375 -7.219 -7.984 1 84.56 572 ALA B N 1
ATOM 10758 C CA . ALA B 1 572 ? -46.125 -8.445 -8.734 1 84.56 572 ALA B CA 1
ATOM 10759 C C . ALA B 1 572 ? -44.656 -8.648 -9.023 1 84.56 572 ALA B C 1
ATOM 10761 O O . ALA B 1 572 ? -43.938 -7.684 -9.305 1 84.56 572 ALA B O 1
ATOM 10762 N N . ASN B 1 573 ? -44.156 -9.844 -8.883 1 88.62 573 ASN B N 1
ATOM 10763 C CA . ASN B 1 573 ? -42.781 -10.242 -9.211 1 88.62 573 ASN B CA 1
ATOM 10764 C C . ASN B 1 573 ? -41.781 -9.586 -8.273 1 88.62 573 ASN B C 1
ATOM 10766 O O . ASN B 1 573 ? -40.656 -9.266 -8.688 1 88.62 573 ASN B O 1
ATOM 10770 N N . MET B 1 574 ? -42.281 -9.219 -7.102 1 93 574 MET B N 1
ATOM 10771 C CA . MET B 1 574 ? -41.406 -8.602 -6.113 1 93 574 MET B CA 1
ATOM 10772 C C . MET B 1 574 ? -41.781 -9.039 -4.703 1 93 574 MET B C 1
ATOM 10774 O O . MET B 1 574 ? -42.969 -9.148 -4.371 1 93 574 MET B O 1
ATOM 10778 N N . THR B 1 575 ? -40.844 -9.43 -3.969 1 94.69 575 THR B N 1
ATOM 10779 C CA . THR B 1 575 ? -41 -9.641 -2.535 1 94.69 575 THR B CA 1
ATOM 10780 C C . THR B 1 575 ? -40.469 -8.445 -1.749 1 94.69 575 THR B C 1
ATOM 10782 O O . THR B 1 575 ? -39.344 -7.973 -2.008 1 94.69 575 THR B O 1
ATOM 10785 N N . THR B 1 576 ? -41.281 -7.945 -0.839 1 95.38 576 THR B N 1
ATOM 10786 C CA . THR B 1 576 ? -40.875 -6.742 -0.115 1 95.38 576 THR B CA 1
ATOM 10787 C C . THR B 1 576 ? -40.625 -7.059 1.355 1 95.38 576 THR B C 1
ATOM 10789 O O . THR B 1 576 ? -41.219 -7.973 1.917 1 95.38 576 THR B O 1
ATOM 10792 N N . TYR B 1 577 ? -39.688 -6.375 1.946 1 94.88 577 TYR B N 1
ATOM 10793 C CA . TYR B 1 577 ? -39.312 -6.477 3.354 1 94.88 577 TYR B CA 1
ATOM 10794 C C . TYR B 1 577 ? -39.219 -5.094 3.996 1 94.88 577 TYR B C 1
ATOM 10796 O O . TYR B 1 577 ? -38.469 -4.234 3.543 1 94.88 577 TYR B O 1
ATOM 10804 N N . ARG B 1 578 ? -40 -4.84 5.035 1 95 578 ARG B N 1
ATOM 10805 C CA . ARG B 1 578 ? -39.875 -3.617 5.82 1 95 578 ARG B CA 1
ATOM 10806 C C . ARG B 1 578 ? -39 -3.844 7.047 1 95 578 ARG B C 1
ATOM 10808 O O . ARG B 1 578 ? -39.469 -4.316 8.078 1 95 578 ARG B O 1
ATOM 10815 N N . GLN B 1 579 ? -37.812 -3.471 6.938 1 95 579 GLN B N 1
ATOM 10816 C CA . GLN B 1 579 ? -36.812 -3.689 7.973 1 95 579 GLN B CA 1
ATOM 10817 C C . GLN B 1 579 ? -35.625 -2.754 7.789 1 95 579 GLN B C 1
ATOM 10819 O O . GLN B 1 579 ? -35.5 -2.111 6.746 1 95 579 GLN B O 1
ATOM 10824 N N . PRO B 1 580 ? -34.781 -2.639 8.805 1 95.56 580 PRO B N 1
ATOM 10825 C CA . PRO B 1 580 ? -33.688 -1.679 8.742 1 95.56 580 PRO B CA 1
ATOM 10826 C C . PRO B 1 580 ? -32.594 -2.084 7.742 1 95.56 580 PRO B C 1
ATOM 10828 O O . PRO B 1 580 ? -31.891 -1.227 7.219 1 95.56 580 PRO B O 1
ATOM 10831 N N . SER B 1 581 ? -32.469 -3.391 7.562 1 96.5 581 SER B N 1
ATOM 10832 C CA . SER B 1 581 ? -31.438 -3.857 6.645 1 96.5 581 SER B CA 1
ATOM 10833 C C . SER B 1 581 ? -31.938 -5.035 5.812 1 96.5 581 SER B C 1
ATOM 10835 O O . SER B 1 581 ? -32.938 -5.66 6.145 1 96.5 581 SER B O 1
ATOM 10837 N N . LEU B 1 582 ? -31.328 -5.266 4.684 1 97.31 582 LEU B N 1
ATOM 10838 C CA . LEU B 1 582 ? -31.641 -6.379 3.791 1 97.31 582 LEU B CA 1
ATOM 10839 C C . LEU B 1 582 ? -30.406 -7.258 3.576 1 97.31 582 LEU B C 1
ATOM 10841 O O . LEU B 1 582 ? -29.359 -6.777 3.131 1 97.31 582 LEU B O 1
ATOM 10845 N N . TYR B 1 583 ? -30.578 -8.539 3.936 1 97.5 583 TYR B N 1
ATOM 10846 C CA . TYR B 1 583 ? -29.547 -9.461 3.502 1 97.5 583 TYR B CA 1
ATOM 10847 C C . TYR B 1 583 ? -29.625 -9.711 2 1 97.5 583 TYR B C 1
ATOM 10849 O O . TYR B 1 583 ? -30.688 -10.031 1.475 1 97.5 583 TYR B O 1
ATOM 10857 N N . LEU B 1 584 ? -28.547 -9.492 1.353 1 96.69 584 LEU B N 1
ATOM 10858 C CA . LEU B 1 584 ? -28.547 -9.602 -0.102 1 96.69 584 LEU B CA 1
ATOM 10859 C C . LEU B 1 584 ? -28.766 -11.039 -0.54 1 96.69 584 LEU B C 1
ATOM 10861 O O . LEU B 1 584 ? -28.25 -11.969 0.083 1 96.69 584 LEU B O 1
ATOM 10865 N N . PRO B 1 585 ? -29.516 -11.18 -1.556 1 93.75 585 PRO B N 1
ATOM 10866 C CA . PRO B 1 585 ? -29.75 -12.531 -2.068 1 93.75 585 PRO B CA 1
ATOM 10867 C C . PRO B 1 585 ? -28.625 -13.039 -2.959 1 93.75 585 PRO B C 1
ATOM 10869 O O . PRO B 1 585 ? -27.844 -12.234 -3.477 1 93.75 585 PRO B O 1
ATOM 10872 N N . GLY B 1 586 ? -28.547 -14.328 -3.064 1 89 586 GLY B N 1
ATOM 10873 C CA . GLY B 1 586 ? -27.562 -14.914 -3.969 1 89 586 GLY B CA 1
ATOM 10874 C C . GLY B 1 586 ? -26.969 -16.203 -3.445 1 89 586 GLY B C 1
ATOM 10875 O O . GLY B 1 586 ? -27.453 -16.766 -2.457 1 89 586 GLY B O 1
ATOM 10876 N N . ARG B 1 587 ? -26.031 -16.656 -4.215 1 86.12 587 ARG B N 1
ATOM 10877 C CA . ARG B 1 587 ? -25.328 -17.891 -3.867 1 86.12 587 ARG B CA 1
ATOM 10878 C C . ARG B 1 587 ? -23.859 -17.828 -4.254 1 86.12 587 ARG B C 1
ATOM 10880 O O . ARG B 1 587 ? -23.516 -17.312 -5.316 1 86.12 587 ARG B O 1
ATOM 10887 N N . MET B 1 588 ? -23.109 -18.297 -3.391 1 81.94 588 MET B N 1
ATOM 10888 C CA . MET B 1 588 ? -21.703 -18.531 -3.732 1 81.94 588 MET B CA 1
ATOM 10889 C C . MET B 1 588 ? -21.484 -19.969 -4.172 1 81.94 588 MET B C 1
ATOM 10891 O O . MET B 1 588 ? -21.766 -20.906 -3.416 1 81.94 588 MET B O 1
ATOM 10895 N N . SER B 1 589 ? -21 -20.125 -5.328 1 71.5 589 SER B N 1
ATOM 10896 C CA . SER B 1 589 ? -20.797 -21.5 -5.785 1 71.5 589 SER B CA 1
ATOM 10897 C C . SER B 1 589 ? -19.641 -22.156 -5.039 1 71.5 589 SER B C 1
ATOM 10899 O O . SER B 1 589 ? -18.625 -21.516 -4.77 1 71.5 589 SER B O 1
ATOM 10901 N N . ALA B 1 590 ? -19.953 -23.344 -4.559 1 62.34 590 ALA B N 1
ATOM 10902 C CA . ALA B 1 590 ? -18.891 -24.156 -3.988 1 62.34 590 ALA B CA 1
ATOM 10903 C C . ALA B 1 590 ? -18.156 -24.938 -5.074 1 62.34 590 ALA B C 1
ATOM 10905 O O . ALA B 1 590 ? -17.031 -25.406 -4.863 1 62.34 590 ALA B O 1
ATOM 10906 N N . GLY B 1 591 ? -18.875 -24.984 -6.281 1 59.97 591 GLY B N 1
ATOM 10907 C CA . GLY B 1 591 ? -18.328 -25.766 -7.371 1 59.97 591 GLY B CA 1
ATOM 10908 C C . GLY B 1 591 ? -17.531 -24.938 -8.359 1 59.97 591 GLY B C 1
ATOM 10909 O O . GLY B 1 591 ? -16.953 -23.922 -7.996 1 59.97 591 GLY B O 1
ATOM 10910 N N . THR B 1 592 ? -17.328 -25.562 -9.57 1 53.5 592 THR B N 1
ATOM 10911 C CA . THR B 1 592 ? -16.484 -25.031 -10.633 1 53.5 592 THR B CA 1
ATOM 10912 C C . THR B 1 592 ? -17.281 -24.062 -11.508 1 53.5 592 THR B C 1
ATOM 10914 O O . THR B 1 592 ? -16.766 -23.547 -12.5 1 53.5 592 THR B O 1
ATOM 10917 N N . ARG B 1 593 ? -18.422 -23.797 -11.078 1 53.34 593 ARG B N 1
ATOM 10918 C CA . ARG B 1 593 ? -19.312 -23.141 -12.039 1 53.34 593 ARG B CA 1
ATOM 10919 C C . ARG B 1 593 ? -19.172 -21.625 -11.977 1 53.34 593 ARG B C 1
ATOM 10921 O O . ARG B 1 593 ? -19.625 -20.906 -12.875 1 53.34 593 ARG B O 1
ATOM 10928 N N . GLN B 1 594 ? -18.531 -21.156 -10.914 1 56.59 594 GLN B N 1
ATOM 10929 C CA . GLN B 1 594 ? -18.438 -19.703 -10.828 1 56.59 594 GLN B CA 1
ATOM 10930 C C . GLN B 1 594 ? -16.984 -19.266 -10.688 1 56.59 594 GLN B C 1
ATOM 10932 O O . GLN B 1 594 ? -16.219 -19.828 -9.898 1 56.59 594 GLN B O 1
ATOM 10937 N N . MET B 1 595 ? -16.594 -18.391 -11.734 1 57.59 595 MET B N 1
ATOM 10938 C CA . MET B 1 595 ? -15.258 -17.812 -11.664 1 57.59 595 MET B CA 1
ATOM 10939 C C . MET B 1 595 ? -15.273 -16.469 -10.953 1 57.59 595 MET B C 1
ATOM 10941 O O . MET B 1 595 ? -16.141 -15.633 -11.219 1 57.59 595 MET B O 1
ATOM 10945 N N . PRO B 1 596 ? -14.359 -16.453 -9.969 1 54.62 596 PRO B N 1
ATOM 10946 C CA . PRO B 1 596 ? -14.312 -15.156 -9.289 1 54.62 596 PRO B CA 1
ATOM 10947 C C . PRO B 1 596 ? -13.961 -14.008 -10.234 1 54.62 596 PRO B C 1
ATOM 10949 O O . PRO B 1 596 ? -13.234 -14.203 -11.211 1 54.62 596 PRO B O 1
ATOM 10952 N N . PHE B 1 597 ? -14.555 -12.797 -10.07 1 50.53 597 PHE B N 1
ATOM 10953 C CA . PHE B 1 597 ? -14.164 -11.5 -10.602 1 50.53 597 PHE B CA 1
ATOM 10954 C C . PHE B 1 597 ? -14.586 -11.367 -12.062 1 50.53 597 PHE B C 1
ATOM 10956 O O . PHE B 1 597 ? -14.008 -10.578 -12.812 1 50.53 597 PHE B O 1
ATOM 10963 N N . MET B 1 598 ? -15.32 -12.312 -12.648 1 53.22 598 MET B N 1
ATOM 10964 C CA . MET B 1 598 ? -15.805 -12.141 -14.016 1 53.22 598 MET B CA 1
ATOM 10965 C C . MET B 1 598 ? -17.328 -12.07 -14.039 1 53.22 598 MET B C 1
ATOM 10967 O O . MET B 1 598 ? -18 -12.859 -13.383 1 53.22 598 MET B O 1
ATOM 10971 N N . SER B 1 599 ? -17.844 -10.812 -14.398 1 53.06 599 SER B N 1
ATOM 10972 C CA . SER B 1 599 ? -19.281 -10.781 -14.617 1 53.06 599 SER B CA 1
ATOM 10973 C C . SER B 1 599 ? -19.656 -11.523 -15.898 1 53.06 599 SER B C 1
ATOM 10975 O O . SER B 1 599 ? -18.984 -11.383 -16.922 1 53.06 599 SER B O 1
ATOM 10977 N N . GLU B 1 600 ? -20.344 -12.672 -15.852 1 51.81 600 GLU B N 1
ATOM 10978 C CA . GLU B 1 600 ? -20.812 -13.531 -16.938 1 51.81 600 GLU B CA 1
ATOM 10979 C C . GLU B 1 600 ? -21.719 -12.766 -17.891 1 51.81 600 GLU B C 1
ATOM 10981 O O . GLU B 1 600 ? -22.625 -13.344 -18.5 1 51.81 600 GLU B O 1
ATOM 10986 N N . GLY B 1 601 ? -21.328 -11.516 -18.188 1 56.22 601 GLY B N 1
ATOM 10987 C CA . GLY B 1 601 ? -22.062 -10.852 -19.266 1 56.22 601 GLY B CA 1
ATOM 10988 C C . GLY B 1 601 ? -22.938 -9.711 -18.781 1 56.22 601 GLY B C 1
ATOM 10989 O O . GLY B 1 601 ? -23.641 -9.078 -19.562 1 56.22 601 GLY B O 1
ATOM 10990 N N . GLY B 1 602 ? -23.016 -9.469 -17.484 1 63.62 602 GLY B N 1
ATOM 10991 C CA . GLY B 1 602 ? -23.844 -8.344 -17.078 1 63.62 602 GLY B CA 1
ATOM 10992 C C . GLY B 1 602 ? -23.094 -7.309 -16.266 1 63.62 602 GLY B C 1
ATOM 10993 O O . GLY B 1 602 ? -21.891 -7.461 -16.016 1 63.62 602 GLY B O 1
ATOM 10994 N N . ASN B 1 603 ? -23.781 -6.082 -16.219 1 75.31 603 ASN B N 1
ATOM 10995 C CA . ASN B 1 603 ? -23.062 -5.02 -15.516 1 75.31 603 ASN B CA 1
ATOM 10996 C C . ASN B 1 603 ? -23.906 -4.414 -14.398 1 75.31 603 ASN B C 1
ATOM 10998 O O . ASN B 1 603 ? -23.797 -3.225 -14.094 1 75.31 603 ASN B O 1
ATOM 11002 N N . PRO B 1 604 ? -24.922 -5.223 -13.898 1 88.25 604 PRO B N 1
ATOM 11003 C CA . PRO B 1 604 ? -25.516 -4.648 -12.688 1 88.25 604 PRO B CA 1
ATOM 11004 C C . PRO B 1 604 ? -24.641 -4.875 -11.445 1 88.25 604 PRO B C 1
ATOM 11006 O O . PRO B 1 604 ? -24.844 -5.855 -10.727 1 88.25 604 PRO B O 1
ATOM 11009 N N . ALA B 1 605 ? -23.906 -4 -11.125 1 91.19 605 ALA B N 1
ATOM 11010 C CA . ALA B 1 605 ? -22.922 -4.145 -10.07 1 91.19 605 ALA B CA 1
ATOM 11011 C C . ALA B 1 605 ? -23.594 -4.383 -8.719 1 91.19 605 ALA B C 1
ATOM 11013 O O . ALA B 1 605 ? -23.094 -5.16 -7.898 1 91.19 605 ALA B O 1
ATOM 11014 N N . GLY B 1 606 ? -24.719 -3.791 -8.5 1 92.69 606 GLY B N 1
ATOM 11015 C CA . GLY B 1 606 ? -25.406 -3.943 -7.227 1 92.69 606 GLY B CA 1
ATOM 11016 C C . GLY B 1 606 ? -25.797 -5.379 -6.922 1 92.69 606 GLY B C 1
ATOM 11017 O O . GLY B 1 606 ? -25.734 -5.809 -5.77 1 92.69 606 GLY B O 1
ATOM 11018 N N . SER B 1 607 ? -26.109 -6.09 -7.945 1 91 607 SER B N 1
ATOM 11019 C CA . SER B 1 607 ? -26.578 -7.461 -7.762 1 91 607 SER B CA 1
ATOM 11020 C C . SER B 1 607 ? -25.422 -8.453 -7.887 1 91 607 SER B C 1
ATOM 11022 O O . SER B 1 607 ? -25.484 -9.555 -7.34 1 91 607 SER B O 1
ATOM 11024 N N . ASP B 1 608 ? -24.328 -8.039 -8.477 1 88.56 608 ASP B N 1
ATOM 11025 C CA . ASP B 1 608 ? -23.328 -9.023 -8.867 1 88.56 608 ASP B CA 1
ATOM 11026 C C . ASP B 1 608 ? -22.094 -8.938 -7.977 1 88.56 608 ASP B C 1
ATOM 11028 O O . ASP B 1 608 ? -21.375 -9.922 -7.809 1 88.56 608 ASP B O 1
ATOM 11032 N N . PHE B 1 609 ? -21.812 -7.828 -7.484 1 90.62 609 PHE B N 1
ATOM 11033 C CA . PHE B 1 609 ? -20.469 -7.652 -6.973 1 90.62 609 PHE B CA 1
ATOM 11034 C C . PHE B 1 609 ? -20.266 -8.422 -5.672 1 90.62 609 PHE B C 1
ATOM 11036 O O . PHE B 1 609 ? -19.172 -8.906 -5.387 1 90.62 609 PHE B O 1
ATOM 11043 N N . ALA B 1 610 ? -21.328 -8.469 -4.863 1 92.38 610 ALA B N 1
ATOM 11044 C CA . ALA B 1 610 ? -21.156 -9.062 -3.539 1 92.38 610 ALA B CA 1
ATOM 11045 C C . ALA B 1 610 ? -20.75 -10.531 -3.646 1 92.38 610 ALA B C 1
ATOM 11047 O O . ALA B 1 610 ? -19.797 -10.969 -2.975 1 92.38 610 ALA B O 1
ATOM 11048 N N . TYR B 1 611 ? -21.484 -11.273 -4.391 1 88.19 611 TYR B N 1
ATOM 11049 C CA . TYR B 1 611 ? -21.141 -12.688 -4.484 1 88.19 611 TYR B CA 1
ATOM 11050 C C . TYR B 1 611 ? -19.766 -12.875 -5.129 1 88.19 611 TYR B C 1
ATOM 11052 O O . TYR B 1 611 ? -19 -13.766 -4.738 1 88.19 611 TYR B O 1
ATOM 11060 N N . ASN B 1 612 ? -19.391 -12.016 -6.094 1 85.81 612 ASN B N 1
ATOM 11061 C CA . ASN B 1 612 ? -18.078 -12.086 -6.719 1 85.81 612 ASN B CA 1
ATOM 11062 C C . ASN B 1 612 ? -16.969 -11.797 -5.711 1 85.81 612 ASN B C 1
ATOM 11064 O O . ASN B 1 612 ? -15.922 -12.453 -5.727 1 85.81 612 ASN B O 1
ATOM 11068 N N . MET B 1 613 ? -17.203 -10.844 -4.902 1 91.19 613 MET B N 1
ATOM 11069 C CA . MET B 1 613 ? -16.203 -10.492 -3.91 1 91.19 613 MET B CA 1
ATOM 11070 C C . MET B 1 613 ? -16.031 -11.602 -2.885 1 91.19 613 MET B C 1
ATOM 11072 O O . MET B 1 613 ? -14.914 -11.875 -2.434 1 91.19 613 MET B O 1
ATOM 11076 N N . TRP B 1 614 ? -17.125 -12.266 -2.547 1 92.19 614 TRP B N 1
ATOM 11077 C CA . TRP B 1 614 ? -17.016 -13.391 -1.621 1 92.19 614 TRP B CA 1
ATOM 11078 C C . TRP B 1 614 ? -16.297 -14.562 -2.275 1 92.19 614 TRP B C 1
ATOM 11080 O O . TRP B 1 614 ? -15.5 -15.258 -1.628 1 92.19 614 TRP B O 1
ATOM 11090 N N . LEU B 1 615 ? -16.609 -14.789 -3.521 1 86.69 615 LEU B N 1
ATOM 11091 C CA . LEU B 1 615 ? -15.891 -15.828 -4.25 1 86.69 615 LEU B CA 1
ATOM 11092 C C . LEU B 1 615 ? -14.398 -15.547 -4.25 1 86.69 615 LEU B C 1
ATOM 11094 O O . LEU B 1 615 ? -13.586 -16.469 -4.109 1 86.69 615 LEU B O 1
ATOM 11098 N N . GLY B 1 616 ? -14.055 -14.312 -4.402 1 84.25 616 GLY B N 1
ATOM 11099 C CA . GLY B 1 616 ? -12.656 -13.938 -4.324 1 84.25 616 GLY B CA 1
ATOM 11100 C C . GLY B 1 616 ? -12.07 -14.102 -2.936 1 84.25 616 GLY B C 1
ATOM 11101 O O . GLY B 1 616 ? -10.922 -14.539 -2.789 1 84.25 616 GLY B O 1
ATOM 11102 N N . THR B 1 617 ? -12.852 -13.797 -1.953 1 90.44 617 THR B N 1
ATOM 11103 C CA . THR B 1 617 ? -12.398 -13.852 -0.567 1 90.44 617 THR B CA 1
ATOM 11104 C C . THR B 1 617 ? -12.117 -15.289 -0.146 1 90.44 617 THR B C 1
ATOM 11106 O O . THR B 1 617 ? -11.117 -15.562 0.513 1 90.44 617 THR B O 1
ATOM 11109 N N . TYR B 1 618 ? -12.984 -16.203 -0.595 1 89.06 618 TYR B N 1
ATOM 11110 C CA . TYR B 1 618 ? -12.859 -17.578 -0.162 1 89.06 618 TYR B CA 1
ATOM 11111 C C . TYR B 1 618 ? -12.172 -18.422 -1.228 1 89.06 618 TYR B C 1
ATOM 11113 O O . TYR B 1 618 ? -12.125 -19.656 -1.12 1 89.06 618 TYR B O 1
ATOM 11121 N N . CYS B 1 619 ? -11.578 -17.766 -2.234 1 78.94 619 CYS B N 1
ATOM 11122 C CA . CYS B 1 619 ? -10.93 -18.484 -3.324 1 78.94 619 CYS B CA 1
ATOM 11123 C C . CYS B 1 619 ? -9.602 -19.078 -2.873 1 78.94 619 CYS B C 1
ATOM 11125 O O . CYS B 1 619 ? -8.906 -18.484 -2.043 1 78.94 619 CYS B O 1
ATOM 11127 N N . ASN B 1 620 ? -9.297 -20.328 -3.381 1 67.44 620 ASN B N 1
ATOM 11128 C CA . ASN B 1 620 ? -7.984 -20.922 -3.156 1 67.44 620 ASN B CA 1
ATOM 11129 C C . ASN B 1 620 ? -7.43 -21.547 -4.43 1 67.44 620 ASN B C 1
ATOM 11131 O O . ASN B 1 620 ? -8.18 -22.125 -5.223 1 67.44 620 ASN B O 1
ATOM 11135 N N . THR B 1 621 ? -6.203 -21.312 -4.746 1 56.84 621 THR B N 1
ATOM 11136 C CA . THR B 1 621 ? -5.555 -21.797 -5.965 1 56.84 621 THR B CA 1
ATOM 11137 C C . THR B 1 621 ? -5.59 -23.312 -6.031 1 56.84 621 THR B C 1
ATOM 11139 O O . THR B 1 621 ? -5.559 -23.891 -7.117 1 56.84 621 THR B O 1
ATOM 11142 N N . LEU B 1 622 ? -5.711 -23.844 -4.887 1 52.56 622 LEU B N 1
ATOM 11143 C CA . LEU B 1 622 ? -5.688 -25.297 -4.84 1 52.56 622 LEU B CA 1
ATOM 11144 C C . LEU B 1 622 ? -6.906 -25.891 -5.543 1 52.56 622 LEU B C 1
ATOM 11146 O O . LEU B 1 622 ? -6.824 -26.969 -6.141 1 52.56 622 LEU B O 1
ATOM 11150 N N . ASP B 1 623 ? -7.914 -25.219 -5.371 1 51.03 623 ASP B N 1
ATOM 11151 C CA . ASP B 1 623 ? -9.141 -25.719 -5.992 1 51.03 623 ASP B CA 1
ATOM 11152 C C . ASP B 1 623 ? -8.977 -25.828 -7.508 1 51.03 623 ASP B C 1
ATOM 11154 O O . ASP B 1 623 ? -9.453 -26.797 -8.117 1 51.03 623 ASP B O 1
ATOM 11158 N N . LEU B 1 624 ? -8.172 -24.969 -7.906 1 49.41 624 LEU B N 1
ATOM 11159 C CA . LEU B 1 624 ? -8.031 -24.953 -9.359 1 49.41 624 LEU B CA 1
ATOM 11160 C C . LEU B 1 624 ? -7.043 -26.031 -9.805 1 49.41 624 LEU B C 1
ATOM 11162 O O . LEU B 1 624 ? -7.266 -26.703 -10.82 1 49.41 624 LEU B O 1
ATOM 11166 N N . ALA B 1 625 ? -5.965 -26.062 -9.016 1 46.47 625 ALA B N 1
ATOM 11167 C CA . ALA B 1 625 ? -4.973 -27.094 -9.328 1 46.47 625 ALA B CA 1
ATOM 11168 C C . ALA B 1 625 ? -5.586 -28.484 -9.266 1 46.47 625 ALA B C 1
ATOM 11170 O O . ALA B 1 625 ? -5.312 -29.344 -10.117 1 46.47 625 ALA B O 1
ATOM 11171 N N . ALA B 1 626 ? -6.25 -28.688 -8.188 1 43.75 626 ALA B N 1
ATOM 11172 C CA . ALA B 1 626 ? -6.867 -30 -7.98 1 43.75 626 ALA B CA 1
ATOM 11173 C C . ALA B 1 626 ? -7.793 -30.359 -9.141 1 43.75 626 ALA B C 1
ATOM 11175 O O . ALA B 1 626 ? -7.988 -31.547 -9.438 1 43.75 626 ALA B O 1
ATOM 11176 N N . ARG B 1 627 ? -8.148 -29.281 -9.648 1 42.53 627 ARG B N 1
ATOM 11177 C CA . ARG B 1 627 ? -9.094 -29.547 -10.727 1 42.53 627 ARG B CA 1
ATOM 11178 C C . ARG B 1 627 ? -8.383 -29.609 -12.078 1 42.53 627 ARG B C 1
ATOM 11180 O O . ARG B 1 627 ? -9.031 -29.719 -13.117 1 42.53 627 ARG B O 1
ATOM 11187 N N . GLY B 1 628 ? -7.004 -29.812 -11.969 1 40.88 628 GLY B N 1
ATOM 11188 C CA . GLY B 1 628 ? -6.23 -29.906 -13.195 1 40.88 628 GLY B CA 1
ATOM 11189 C C . GLY B 1 628 ? -6.316 -28.656 -14.055 1 40.88 628 GLY B C 1
ATOM 11190 O O . GLY B 1 628 ? -6.109 -28.719 -15.266 1 40.88 628 GLY B O 1
ATOM 11191 N N . LYS B 1 629 ? -6.973 -27.75 -13.508 1 40.53 629 LYS B N 1
ATOM 11192 C CA . LYS B 1 629 ? -7.199 -26.547 -14.312 1 40.53 629 LYS B CA 1
ATOM 11193 C C . LYS B 1 629 ? -6.051 -25.547 -14.156 1 40.53 629 LYS B C 1
ATOM 11195 O O . LYS B 1 629 ? -5.832 -25.016 -13.07 1 40.53 629 LYS B O 1
ATOM 11200 N N . ALA B 1 630 ? -4.949 -25.906 -14.789 1 39.34 630 ALA B N 1
ATOM 11201 C CA . ALA B 1 630 ? -3.723 -25.125 -14.844 1 39.34 630 ALA B CA 1
ATOM 11202 C C . ALA B 1 630 ? -4.027 -23.625 -14.75 1 39.34 630 ALA B C 1
ATOM 11204 O O . ALA B 1 630 ? -3.217 -22.859 -14.227 1 39.34 630 ALA B O 1
ATOM 11205 N N . ASN B 1 631 ? -4.98 -23.109 -15.461 1 39.69 631 ASN B N 1
ATOM 11206 C CA . ASN B 1 631 ? -5.121 -21.734 -15.953 1 39.69 631 ASN B CA 1
ATOM 11207 C C . ASN B 1 631 ? -5.672 -20.812 -14.867 1 39.69 631 ASN B C 1
ATOM 11209 O O . ASN B 1 631 ? -6.145 -19.719 -15.164 1 39.69 631 ASN B O 1
ATOM 11213 N N . ALA B 1 632 ? -6.055 -21.25 -13.68 1 42.84 632 ALA B N 1
ATOM 11214 C CA . ALA B 1 632 ? -7.016 -20.531 -12.844 1 42.84 632 ALA B CA 1
ATOM 11215 C C . ALA B 1 632 ? -6.32 -19.438 -12.023 1 42.84 632 ALA B C 1
ATOM 11217 O O . ALA B 1 632 ? -6.09 -19.625 -10.82 1 42.84 632 ALA B O 1
ATOM 11218 N N . ARG B 1 633 ? -5.582 -18.641 -12.664 1 47 633 ARG B N 1
ATOM 11219 C CA . ARG B 1 633 ? -4.992 -17.438 -12.086 1 47 633 ARG B CA 1
ATOM 11220 C C . ARG B 1 633 ? -6.059 -16.562 -11.438 1 47 633 ARG B C 1
ATOM 11222 O O . ARG B 1 633 ? -5.797 -15.414 -11.094 1 47 633 ARG B O 1
ATOM 11229 N N . ASN B 1 634 ? -7.309 -17.188 -11.312 1 52 634 ASN B N 1
ATOM 11230 C CA . ASN B 1 634 ? -8.422 -16.312 -10.953 1 52 634 ASN B CA 1
ATOM 11231 C C . ASN B 1 634 ? -8.367 -15.922 -9.477 1 52 634 ASN B C 1
ATOM 11233 O O . ASN B 1 634 ? -8.992 -14.945 -9.062 1 52 634 ASN B O 1
ATOM 11237 N N . CYS B 1 635 ? -7.504 -16.656 -8.719 1 63.56 635 CYS B N 1
ATOM 11238 C CA . CYS B 1 635 ? -7.449 -16.281 -7.309 1 63.56 635 CYS B CA 1
ATOM 11239 C C . CYS B 1 635 ? -6.203 -15.453 -7.012 1 63.56 635 CYS B C 1
ATOM 11241 O O . CYS B 1 635 ? -5.879 -15.211 -5.848 1 63.56 635 CYS B O 1
ATOM 11243 N N . ASP B 1 636 ? -5.609 -14.977 -8.078 1 61.31 636 ASP B N 1
ATOM 11244 C CA . ASP B 1 636 ? -4.328 -14.289 -7.914 1 61.31 636 ASP B CA 1
ATOM 11245 C C . ASP B 1 636 ? -4.5 -12.984 -7.141 1 61.31 636 ASP B C 1
ATOM 11247 O O . ASP B 1 636 ? -3.611 -12.586 -6.383 1 61.31 636 ASP B O 1
ATOM 11251 N N . ASP B 1 637 ? -5.633 -12.531 -7.258 1 64.06 637 ASP B N 1
ATOM 11252 C CA . ASP B 1 637 ? -5.832 -11.242 -6.598 1 64.06 637 ASP B CA 1
ATOM 11253 C C . ASP B 1 637 ? -5.871 -11.406 -5.082 1 64.06 637 ASP B C 1
ATOM 11255 O O . ASP B 1 637 ? -5.66 -10.445 -4.344 1 64.06 637 ASP B O 1
ATOM 11259 N N . LYS B 1 638 ? -6.113 -12.617 -4.703 1 72 638 LYS B N 1
ATOM 11260 C CA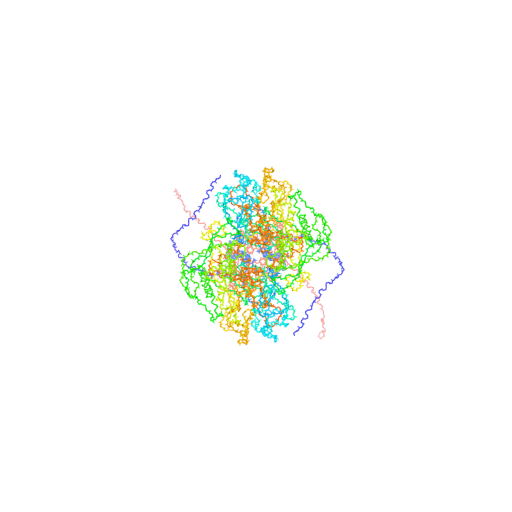 . LYS B 1 638 ? -6.172 -12.867 -3.268 1 72 638 LYS B CA 1
ATOM 11261 C C . LYS B 1 638 ? -4.773 -12.992 -2.672 1 72 638 LYS B C 1
ATOM 11263 O O . LYS B 1 638 ? -4.59 -12.836 -1.465 1 72 638 LYS B O 1
ATOM 11268 N N . SER B 1 639 ? -3.809 -13.234 -3.539 1 70.06 639 SER B N 1
ATOM 11269 C CA . SER B 1 639 ? -2.439 -13.445 -3.08 1 70.06 639 SER B CA 1
ATOM 11270 C C . SER B 1 639 ? -1.892 -12.211 -2.381 1 70.06 639 SER B C 1
ATOM 11272 O O . SER B 1 639 ? -0.982 -12.305 -1.554 1 70.06 639 SER B O 1
ATOM 11274 N N . LYS B 1 640 ? -2.52 -11.172 -2.635 1 73.31 640 LYS B N 1
ATOM 11275 C CA . LYS B 1 640 ? -2.055 -9.93 -2.021 1 73.31 640 LYS B CA 1
ATOM 11276 C C . LYS B 1 640 ? -2.303 -9.938 -0.517 1 73.31 640 LYS B C 1
ATOM 11278 O O . LYS B 1 640 ? -1.697 -9.156 0.219 1 73.31 640 LYS B O 1
ATOM 11283 N N . TYR B 1 641 ? -3.143 -10.828 -0.128 1 80 641 TYR B N 1
ATOM 11284 C CA . TYR B 1 641 ? -3.453 -10.875 1.296 1 80 641 TYR B CA 1
ATOM 11285 C C . TYR B 1 641 ? -2.637 -11.961 1.993 1 80 641 TYR B C 1
ATOM 11287 O O . TYR B 1 641 ? -2.812 -12.203 3.189 1 80 641 TYR B O 1
ATOM 11295 N N . GLY B 1 642 ? -1.786 -12.523 1.251 1 75.75 642 GLY B N 1
ATOM 11296 C CA . GLY B 1 642 ? -0.901 -13.508 1.856 1 75.75 642 GLY B CA 1
ATOM 11297 C C . GLY B 1 642 ? 0.056 -12.906 2.867 1 75.75 642 GLY B C 1
ATOM 11298 O O . GLY B 1 642 ? 0.559 -11.797 2.67 1 75.75 642 GLY B O 1
ATOM 11299 N N . ALA B 1 643 ? 0.209 -13.594 3.988 1 70.88 643 ALA B N 1
ATOM 11300 C CA . ALA B 1 643 ? 1.009 -13.062 5.086 1 70.88 643 ALA B CA 1
ATOM 11301 C C . ALA B 1 643 ? 2.471 -13.469 4.953 1 70.88 643 ALA B C 1
ATOM 11303 O O . ALA B 1 643 ? 3.352 -12.875 5.578 1 70.88 643 ALA B O 1
ATOM 11304 N N . SER B 1 644 ? 2.742 -14.453 4.125 1 64.5 644 SER B N 1
ATOM 11305 C CA . SER B 1 644 ? 4.098 -14.992 4.078 1 64.5 644 SER B CA 1
ATOM 11306 C C . SER B 1 644 ? 5.086 -13.961 3.545 1 64.5 644 SER B C 1
ATOM 11308 O O . SER B 1 644 ? 6.246 -13.93 3.961 1 64.5 644 SER B O 1
ATOM 11310 N N . SER B 1 645 ? 4.547 -13.141 2.66 1 62.31 645 SER B N 1
ATOM 11311 C CA . SER B 1 645 ? 5.504 -12.234 2.039 1 62.31 645 SER B CA 1
ATOM 11312 C C . SER B 1 645 ? 5.332 -10.812 2.562 1 62.31 645 SER B C 1
ATOM 11314 O O . SER B 1 645 ? 5.941 -9.875 2.037 1 62.31 645 SER B O 1
ATOM 11316 N N . ASN B 1 646 ? 4.496 -10.695 3.586 1 73.69 646 ASN B N 1
ATOM 11317 C CA . ASN B 1 646 ? 4.227 -9.359 4.121 1 73.69 646 ASN B CA 1
ATOM 11318 C C . ASN B 1 646 ? 4.117 -9.383 5.641 1 73.69 646 ASN B C 1
ATOM 11320 O O . ASN B 1 646 ? 3.141 -9.891 6.191 1 73.69 646 ASN B O 1
ATOM 11324 N N . VAL B 1 647 ? 5.066 -8.75 6.285 1 78 647 VAL B N 1
ATOM 11325 C CA . VAL B 1 647 ? 5.16 -8.82 7.738 1 78 647 VAL B CA 1
ATOM 11326 C C . VAL B 1 647 ? 4 -8.055 8.367 1 78 647 VAL B C 1
ATOM 11328 O O . VAL B 1 647 ? 3.486 -8.453 9.422 1 78 647 VAL B O 1
ATOM 11331 N N . ALA B 1 648 ? 3.688 -6.949 7.789 1 75.69 648 ALA B N 1
ATOM 11332 C CA . ALA B 1 648 ? 2.553 -6.195 8.32 1 75.69 648 ALA B CA 1
ATOM 11333 C C . ALA B 1 648 ? 1.273 -7.023 8.273 1 75.69 648 ALA B C 1
ATOM 11335 O O . ALA B 1 648 ? 0.484 -7.016 9.219 1 75.69 648 ALA B O 1
ATOM 11336 N N . MET B 1 649 ? 1.089 -7.723 7.227 1 83.75 649 MET B N 1
ATOM 11337 C CA . MET B 1 649 ? -0.073 -8.594 7.09 1 83.75 649 MET B CA 1
ATOM 11338 C C . MET B 1 649 ? -0.007 -9.75 8.086 1 83.75 649 MET B C 1
ATOM 11340 O O . MET B 1 649 ? -1.025 -10.141 8.656 1 83.75 649 MET B O 1
ATOM 11344 N N . TRP B 1 650 ? 1.183 -10.219 8.305 1 83.12 650 TRP B N 1
ATOM 11345 C CA . TRP B 1 650 ? 1.376 -11.297 9.266 1 83.12 650 TRP B CA 1
ATOM 11346 C C . TRP B 1 650 ? 0.933 -10.867 10.664 1 83.12 650 TRP B C 1
ATOM 11348 O O . TRP B 1 650 ? 0.198 -11.586 11.336 1 83.12 650 TRP B O 1
ATOM 11358 N N . THR B 1 651 ? 1.339 -9.789 11 1 82.38 651 THR B N 1
ATOM 11359 C CA . THR B 1 651 ? 1.02 -9.289 12.336 1 82.38 651 THR B CA 1
ATOM 11360 C C . THR B 1 651 ? -0.477 -9.023 12.469 1 82.38 651 THR B C 1
ATOM 11362 O O . THR B 1 651 ? -1.084 -9.352 13.492 1 82.38 651 THR B O 1
ATOM 11365 N N . LYS B 1 652 ? -0.998 -8.422 11.523 1 85.88 652 LYS B N 1
ATOM 11366 C CA . LYS B 1 652 ? -2.426 -8.117 11.555 1 85.88 652 LYS B CA 1
ATOM 11367 C C . LYS B 1 652 ? -3.258 -9.398 11.641 1 85.88 652 LYS B C 1
ATOM 11369 O O . LYS B 1 652 ? -4.152 -9.508 12.477 1 85.88 652 LYS B O 1
ATOM 11374 N N . TRP B 1 653 ? -2.951 -10.344 10.773 1 90.81 653 TRP B N 1
ATOM 11375 C CA . TRP B 1 653 ? -3.703 -11.594 10.781 1 90.81 653 TRP B CA 1
ATOM 11376 C C . TRP B 1 653 ? -3.445 -12.367 12.07 1 90.81 653 TRP B C 1
ATOM 11378 O O . TRP B 1 653 ? -4.344 -13.031 12.594 1 90.81 653 TRP B O 1
ATOM 11388 N N . GLN B 1 654 ? -2.227 -12.336 12.547 1 87.88 654 GLN B N 1
ATOM 11389 C CA . GLN B 1 654 ? -1.925 -13.039 13.781 1 87.88 654 GLN B CA 1
ATOM 11390 C C . GLN B 1 654 ? -2.77 -12.516 14.938 1 87.88 654 GLN B C 1
ATOM 11392 O O . GLN B 1 654 ? -3.297 -13.289 15.734 1 87.88 654 GLN B O 1
ATOM 11397 N N . LYS B 1 655 ? -2.898 -11.266 14.992 1 87.56 655 LYS B N 1
ATOM 11398 C CA . LYS B 1 655 ? -3.717 -10.656 16.031 1 87.56 655 LYS B CA 1
ATOM 11399 C C . LYS B 1 655 ? -5.188 -11.023 15.859 1 87.56 655 LYS B C 1
ATOM 11401 O O . LYS B 1 655 ? -5.871 -11.352 16.828 1 87.56 655 LYS B O 1
ATOM 11406 N N . LEU B 1 656 ? -5.613 -11.023 14.68 1 92.44 656 LEU B N 1
ATOM 11407 C CA . LEU B 1 656 ? -7.035 -11.219 14.422 1 92.44 656 LEU B CA 1
ATOM 11408 C C . LEU B 1 656 ? -7.406 -12.695 14.5 1 92.44 656 LEU B C 1
ATOM 11410 O O . LEU B 1 656 ? -8.547 -13.039 14.836 1 92.44 656 LEU B O 1
ATOM 11414 N N . THR B 1 657 ? -6.5 -13.578 14.211 1 93.94 657 THR B N 1
ATOM 11415 C CA . THR B 1 657 ? -6.84 -14.992 14.195 1 93.94 657 THR B CA 1
ATOM 11416 C C . THR B 1 657 ? -6.43 -15.664 15.5 1 93.94 657 THR B C 1
ATOM 11418 O O . THR B 1 657 ? -6.312 -16.891 15.562 1 93.94 657 THR B O 1
ATOM 11421 N N . ALA B 1 658 ? -6.191 -14.906 16.453 1 90.31 658 ALA B N 1
ATOM 11422 C CA . ALA B 1 658 ? -5.848 -15.461 17.766 1 90.31 658 ALA B CA 1
ATOM 11423 C C . ALA B 1 658 ? -7.059 -16.141 18.406 1 90.31 658 ALA B C 1
ATOM 11425 O O . ALA B 1 658 ? -6.91 -17.078 19.188 1 90.31 658 ALA B O 1
ATOM 11426 N N . SER B 1 659 ? -8.203 -15.586 18.047 1 93.31 659 SER B N 1
ATOM 11427 C CA . SER B 1 659 ? -9.461 -16.141 18.531 1 93.31 659 SER B CA 1
ATOM 11428 C C . SER B 1 659 ? -10.516 -16.188 17.438 1 93.31 659 SER B C 1
ATOM 11430 O O . SER B 1 659 ? -10.398 -15.492 16.422 1 93.31 659 SER B O 1
ATOM 11432 N N . ALA B 1 660 ? -11.477 -17.062 17.719 1 93.62 660 ALA B N 1
ATOM 11433 C CA . ALA B 1 660 ? -12.547 -17.188 16.734 1 93.62 660 ALA B CA 1
ATOM 11434 C C . ALA B 1 660 ? -13.32 -15.875 16.609 1 93.62 660 ALA B C 1
ATOM 11436 O O . ALA B 1 660 ? -13.75 -15.508 15.508 1 93.62 660 ALA B O 1
ATOM 11437 N N . GLU B 1 661 ? -13.523 -15.211 17.688 1 93.38 661 GLU B N 1
ATOM 11438 C CA . GLU B 1 661 ? -14.289 -13.961 17.672 1 93.38 661 GLU B CA 1
ATOM 11439 C C . GLU B 1 661 ? -13.602 -12.906 16.812 1 93.38 661 GLU B C 1
ATOM 11441 O O . GLU B 1 661 ? -14.242 -12.266 15.969 1 93.38 661 GLU B O 1
ATOM 11446 N N . THR B 1 662 ? -12.375 -12.742 17.016 1 94.5 662 THR B N 1
ATOM 11447 C CA . THR B 1 662 ? -11.648 -11.734 16.234 1 94.5 662 THR B CA 1
ATOM 11448 C C . THR B 1 662 ? -11.383 -12.234 14.82 1 94.5 662 THR B C 1
ATOM 11450 O O . THR B 1 662 ? -11.219 -11.43 13.898 1 94.5 662 THR B O 1
ATOM 11453 N N . ALA B 1 663 ? -11.391 -13.5 14.648 1 96.44 663 ALA B N 1
ATOM 11454 C CA . ALA B 1 663 ? -11.156 -14.078 13.328 1 96.44 663 ALA B CA 1
ATOM 11455 C C . ALA B 1 663 ? -12.281 -13.719 12.359 1 96.44 663 ALA B C 1
ATOM 11457 O O . ALA B 1 663 ? -12.078 -13.695 11.141 1 96.44 663 ALA B O 1
ATOM 11458 N N . SER B 1 664 ? -13.445 -13.43 12.891 1 96.88 664 SER B N 1
ATOM 11459 C CA . SER B 1 664 ? -14.594 -13.086 12.07 1 96.88 664 SER B CA 1
ATOM 11460 C C . SER B 1 664 ? -14.352 -11.789 11.297 1 96.88 664 SER B C 1
ATOM 11462 O O . SER B 1 664 ? -15 -11.539 10.281 1 96.88 664 SER B O 1
ATOM 11464 N N . ARG B 1 665 ? -13.422 -11.023 11.719 1 95.62 665 ARG B N 1
ATOM 11465 C CA . ARG B 1 665 ? -13.148 -9.75 11.078 1 95.62 665 ARG B CA 1
ATOM 11466 C C . ARG B 1 665 ? -12.312 -9.938 9.82 1 95.62 665 ARG B C 1
ATOM 11468 O O . ARG B 1 665 ? -12.289 -9.062 8.945 1 95.62 665 ARG B O 1
ATOM 11475 N N . VAL B 1 666 ? -11.664 -11.039 9.688 1 95.12 666 VAL B N 1
ATOM 11476 C CA . VAL B 1 666 ? -10.719 -11.258 8.594 1 95.12 666 VAL B CA 1
ATOM 11477 C C . VAL B 1 666 ? -11.477 -11.312 7.27 1 95.12 666 VAL B C 1
ATOM 11479 O O . VAL B 1 666 ? -11.188 -10.539 6.352 1 95.12 666 VAL B O 1
ATOM 11482 N N . PRO B 1 667 ? -12.508 -12.156 7.129 1 96.44 667 PRO B N 1
ATOM 11483 C CA . PRO B 1 667 ? -13.242 -12.164 5.859 1 96.44 667 PRO B CA 1
ATOM 11484 C C . PRO B 1 667 ? -13.906 -10.82 5.559 1 96.44 667 PRO B C 1
ATOM 11486 O O . PRO B 1 667 ? -13.977 -10.414 4.395 1 96.44 667 PRO B O 1
ATOM 11489 N N . ASP B 1 668 ? -14.344 -10.148 6.613 1 97.25 668 ASP B N 1
ATOM 11490 C CA . ASP B 1 668 ? -15.016 -8.867 6.422 1 97.25 668 ASP B CA 1
ATOM 11491 C C . ASP B 1 668 ? -14.062 -7.832 5.836 1 97.25 668 ASP B C 1
ATOM 11493 O O . ASP B 1 668 ? -14.43 -7.078 4.934 1 97.25 668 ASP B O 1
ATOM 11497 N N . LEU B 1 669 ? -12.906 -7.84 6.316 1 95.62 669 LEU B N 1
ATOM 11498 C CA . LEU B 1 669 ? -11.914 -6.867 5.859 1 95.62 669 LEU B CA 1
ATOM 11499 C C . LEU B 1 669 ? -11.484 -7.168 4.43 1 95.62 669 LEU B C 1
ATOM 11501 O O . LEU B 1 669 ? -11.32 -6.254 3.619 1 95.62 669 LEU B O 1
ATOM 11505 N N . ILE B 1 670 ? -11.289 -8.422 4.121 1 93.56 670 ILE B N 1
ATOM 11506 C CA . ILE B 1 670 ? -10.883 -8.797 2.77 1 93.56 670 ILE B CA 1
ATOM 11507 C C . ILE B 1 670 ? -12.008 -8.469 1.786 1 93.56 670 ILE B C 1
ATOM 11509 O O . ILE B 1 670 ? -11.758 -7.902 0.721 1 93.56 670 ILE B O 1
ATOM 11513 N N . PHE B 1 671 ? -13.219 -8.766 2.156 1 95.88 671 PHE B N 1
ATOM 11514 C CA . PHE B 1 671 ? -14.375 -8.422 1.332 1 95.88 671 PHE B CA 1
ATOM 11515 C C . PHE B 1 671 ? -14.43 -6.918 1.084 1 95.88 671 PHE B C 1
ATOM 11517 O O . PHE B 1 671 ? -14.664 -6.48 -0.045 1 95.88 671 PHE B O 1
ATOM 11524 N N . THR B 1 672 ? -14.273 -6.199 2.129 1 96.94 672 THR B N 1
ATOM 11525 C CA . THR B 1 672 ? -14.359 -4.746 2.039 1 96.94 672 THR B CA 1
ATOM 11526 C C . THR B 1 672 ? -13.281 -4.199 1.109 1 96.94 672 THR B C 1
ATOM 11528 O O . THR B 1 672 ? -13.539 -3.305 0.305 1 96.94 672 THR B O 1
ATOM 11531 N N . ASP B 1 673 ? -12.133 -4.707 1.19 1 93.81 673 ASP B N 1
ATOM 11532 C CA . ASP B 1 673 ? -11.023 -4.277 0.337 1 93.81 673 ASP B CA 1
ATOM 11533 C C . ASP B 1 673 ? -11.305 -4.602 -1.129 1 93.81 673 ASP B C 1
ATOM 11535 O O . ASP B 1 673 ? -11.055 -3.781 -2.012 1 93.81 673 ASP B O 1
ATOM 11539 N N . PHE B 1 674 ? -11.836 -5.762 -1.374 1 92.81 674 PHE B N 1
ATOM 11540 C CA . PHE B 1 674 ? -12.227 -6.137 -2.727 1 92.81 674 PHE B CA 1
ATOM 11541 C C . PHE B 1 674 ? -13.344 -5.234 -3.234 1 92.81 674 PHE B C 1
ATOM 11543 O O . PHE B 1 674 ? -13.305 -4.762 -4.371 1 92.81 674 PHE B O 1
ATOM 11550 N N . ALA B 1 675 ? -14.273 -5.043 -2.404 1 95.94 675 ALA B N 1
ATOM 11551 C CA . ALA B 1 675 ? -15.43 -4.246 -2.793 1 95.94 675 ALA B CA 1
ATOM 11552 C C . ALA B 1 675 ? -15.023 -2.811 -3.119 1 95.94 675 ALA B C 1
ATOM 11554 O O . ALA B 1 675 ? -15.547 -2.209 -4.059 1 95.94 675 ALA B O 1
ATOM 11555 N N . ALA B 1 676 ? -14.102 -2.289 -2.367 1 95.19 676 ALA B N 1
ATOM 11556 C CA . ALA B 1 676 ? -13.641 -0.921 -2.588 1 95.19 676 ALA B CA 1
ATOM 11557 C C . ALA B 1 676 ? -13.023 -0.768 -3.975 1 95.19 676 ALA B C 1
ATOM 11559 O O . ALA B 1 676 ? -13.156 0.284 -4.605 1 95.19 676 ALA B O 1
ATOM 11560 N N . SER B 1 677 ? -12.438 -1.781 -4.43 1 91.94 677 SER B N 1
ATOM 11561 C CA . SER B 1 677 ? -11.789 -1.724 -5.734 1 91.94 677 SER B CA 1
ATOM 11562 C C . SER B 1 677 ? -12.758 -2.115 -6.848 1 91.94 677 SER B C 1
ATOM 11564 O O . SER B 1 677 ? -12.469 -1.907 -8.031 1 91.94 677 SER B O 1
ATOM 11566 N N . ALA B 1 678 ? -13.906 -2.619 -6.516 1 92.31 678 ALA B N 1
ATOM 11567 C CA . ALA B 1 678 ? -14.789 -3.197 -7.527 1 92.31 678 ALA B CA 1
ATOM 11568 C C . ALA B 1 678 ? -15.867 -2.203 -7.949 1 92.31 678 ALA B C 1
ATOM 11570 O O . ALA B 1 678 ? -16.203 -2.102 -9.133 1 92.31 678 ALA B O 1
ATOM 11571 N N . VAL B 1 679 ? -16.359 -1.481 -6.922 1 95.12 679 VAL B N 1
ATOM 11572 C CA . VAL B 1 679 ? -17.578 -0.749 -7.238 1 95.12 679 VAL B CA 1
ATOM 11573 C C . VAL B 1 679 ? -17.453 0.694 -6.754 1 95.12 679 VAL B C 1
ATOM 11575 O O . VAL B 1 679 ? -16.516 1.037 -6.035 1 95.12 679 VAL B O 1
ATOM 11578 N N . LEU B 1 680 ? -18.391 1.534 -7.227 1 94.5 680 LEU B N 1
ATOM 11579 C CA . LEU B 1 680 ? -18.516 2.926 -6.805 1 94.5 680 LEU B CA 1
ATOM 11580 C C . LEU B 1 680 ? -19.953 3.393 -6.887 1 94.5 680 LEU B C 1
ATOM 11582 O O . LEU B 1 680 ? -20.781 2.77 -7.57 1 94.5 680 LEU B O 1
ATOM 11586 N N . GLY B 1 681 ? -20.188 4.387 -6.094 1 93.5 681 GLY B N 1
ATOM 11587 C CA . GLY B 1 681 ? -21.484 5.035 -6.148 1 93.5 681 GLY B CA 1
ATOM 11588 C C . GLY B 1 681 ? -21.531 6.219 -7.098 1 93.5 681 GLY B C 1
ATOM 11589 O O . GLY B 1 681 ? -20.562 6.988 -7.176 1 93.5 681 GLY B O 1
ATOM 11590 N N . THR B 1 682 ? -22.625 6.363 -7.805 1 89.75 682 THR B N 1
ATOM 11591 C CA . THR B 1 682 ? -22.719 7.438 -8.789 1 89.75 682 THR B CA 1
ATOM 11592 C C . THR B 1 682 ? -23.672 8.531 -8.312 1 89.75 682 THR B C 1
ATOM 11594 O O . THR B 1 682 ? -23.703 9.625 -8.883 1 89.75 682 THR B O 1
ATOM 11597 N N . LYS B 1 683 ? -24.328 8.203 -7.336 1 86.44 683 LYS B N 1
ATOM 11598 C CA . LYS B 1 683 ? -25.297 9.188 -6.84 1 86.44 683 LYS B CA 1
ATOM 11599 C C . LYS B 1 683 ? -24.609 10.234 -5.977 1 86.44 683 LYS B C 1
ATOM 11601 O O . LYS B 1 683 ? -23.766 9.906 -5.137 1 86.44 683 LYS B O 1
ATOM 11606 N N . SER B 1 684 ? -24.703 11.547 -6.461 1 72.38 684 SER B N 1
ATOM 11607 C CA . SER B 1 684 ? -24.125 12.641 -5.688 1 72.38 684 SER B CA 1
ATOM 11608 C C . SER B 1 684 ? -25.203 13.383 -4.898 1 72.38 684 SER B C 1
ATOM 11610 O O . SER B 1 684 ? -26.406 13.219 -5.16 1 72.38 684 SER B O 1
ATOM 11612 N N . GLY B 1 685 ? -24.75 13.93 -3.832 1 56.28 685 GLY B N 1
ATOM 11613 C CA . GLY B 1 685 ? -25.719 14.773 -3.133 1 56.28 685 GLY B CA 1
ATOM 11614 C C . GLY B 1 685 ? -26.359 15.812 -4.027 1 56.28 685 GLY B C 1
ATOM 11615 O O . GLY B 1 685 ? -27.531 16.156 -3.855 1 56.28 685 GLY B O 1
ATOM 11616 N N . SER B 1 686 ? -25.391 16.766 -4.812 1 51.66 686 SER B N 1
ATOM 11617 C CA . SER B 1 686 ? -25.922 17.891 -5.59 1 51.66 686 SER B CA 1
ATOM 11618 C C . SER B 1 686 ? -25.891 17.578 -7.082 1 51.66 686 SER B C 1
ATOM 11620 O O . SER B 1 686 ? -24.984 18.016 -7.793 1 51.66 686 SER B O 1
ATOM 11622 N N . GLY B 1 687 ? -25.875 16.531 -7.648 1 43.19 687 GLY B N 1
ATOM 11623 C CA . GLY B 1 687 ? -25.547 16.406 -9.055 1 43.19 687 GLY B CA 1
ATOM 11624 C C . GLY B 1 687 ? -26.234 17.438 -9.922 1 43.19 687 GLY B C 1
ATOM 11625 O O . GLY B 1 687 ? -27.312 17.938 -9.578 1 43.19 687 GLY B O 1
ATOM 11626 N N . PRO B 1 688 ? -25.531 18.141 -10.789 1 39.75 688 PRO B N 1
ATOM 11627 C CA . PRO B 1 688 ? -26.109 19.109 -11.727 1 39.75 688 PRO B CA 1
ATOM 11628 C C . PRO B 1 688 ? -27.422 18.641 -12.32 1 39.75 688 PRO B C 1
ATOM 11630 O O . PRO B 1 688 ? -28.047 19.359 -13.102 1 39.75 688 PRO B O 1
ATOM 11633 N N . GLY B 1 689 ? -27.516 17.5 -12.914 1 35.25 689 GLY B N 1
ATOM 11634 C CA . GLY B 1 689 ? -28.688 17.438 -13.773 1 35.25 689 GLY B CA 1
ATOM 11635 C C . GLY B 1 689 ? -29.938 17.984 -13.109 1 35.25 689 GLY B C 1
ATOM 11636 O O . GLY B 1 689 ? -30.5 18.984 -13.562 1 35.25 689 GLY B O 1
ATOM 11637 N N . SER B 1 690 ? -30.922 16.953 -12.727 1 34.81 690 SER B N 1
ATOM 11638 C CA . SER B 1 690 ? -32.344 17.266 -12.758 1 34.81 690 SER B CA 1
ATOM 11639 C C . SER B 1 690 ? -32.656 18.438 -11.844 1 34.81 690 SER B C 1
ATOM 11641 O O . SER B 1 690 ? -31.922 18.719 -10.891 1 34.81 690 SER B O 1
ATOM 11643 N N . GLY B 1 691 ? -33.688 19.391 -12.102 1 35 691 GLY B N 1
ATOM 11644 C CA . GLY B 1 691 ? -34.656 20.375 -11.648 1 35 691 GLY B CA 1
ATOM 11645 C C . GLY B 1 691 ? -34.906 20.312 -10.156 1 35 691 GLY B C 1
ATOM 11646 O O . GLY B 1 691 ? -34.125 20.875 -9.367 1 35 691 GLY B O 1
ATOM 11647 N N . THR B 1 692 ? -36.188 19.766 -9.742 1 39.91 692 THR B N 1
ATOM 11648 C CA . THR B 1 692 ? -37.188 19.984 -8.695 1 39.91 692 THR B CA 1
ATOM 11649 C C . THR B 1 692 ? -36.656 19.5 -7.344 1 39.91 692 THR B C 1
ATOM 11651 O O . THR B 1 692 ? -37.062 20.016 -6.297 1 39.91 692 THR B O 1
ATOM 11654 N N . GLY B 1 693 ? -36.094 18.172 -7.027 1 43.09 693 GLY B N 1
ATOM 11655 C CA . GLY B 1 693 ? -36.062 17.578 -5.699 1 43.09 693 GLY B CA 1
ATOM 11656 C C . GLY B 1 693 ? -34.688 17.484 -5.094 1 43.09 693 GLY B C 1
ATOM 11657 O O . GLY B 1 693 ? -34.25 16.406 -4.672 1 43.09 693 GLY B O 1
ATOM 11658 N N . GLN B 1 694 ? -33.75 18.203 -5.191 1 51.88 694 GLN B N 1
ATOM 11659 C CA . GLN B 1 694 ? -32.406 18.156 -4.57 1 51.88 694 GLN B CA 1
ATOM 11660 C C . GLN B 1 694 ? -32.531 18.141 -3.049 1 51.88 694 GLN B C 1
ATOM 11662 O O . GLN B 1 694 ? -33.25 18.938 -2.463 1 51.88 694 GLN B O 1
ATOM 11667 N N . ALA B 1 695 ? -31.938 17.031 -2.439 1 60.66 695 ALA B N 1
ATOM 11668 C CA . ALA B 1 695 ? -31.922 16.984 -0.98 1 60.66 695 ALA B CA 1
ATOM 11669 C C . ALA B 1 695 ? -31.219 18.203 -0.396 1 60.66 695 ALA B C 1
ATOM 11671 O O . ALA B 1 695 ? -30.109 18.547 -0.825 1 60.66 695 ALA B O 1
ATOM 11672 N N . SER B 1 696 ? -31.859 19.141 0.053 1 69.75 696 SER B N 1
ATOM 11673 C CA . SER B 1 696 ? -31.281 20.281 0.738 1 69.75 696 SER B CA 1
ATOM 11674 C C . SER B 1 696 ? -30.5 19.859 1.973 1 69.75 696 SER B C 1
ATOM 11676 O O . SER B 1 696 ? -31.062 19.312 2.916 1 69.75 696 SER B O 1
ATOM 11678 N N . ILE B 1 697 ? -29.125 19.828 1.798 1 83.31 697 ILE B N 1
ATOM 11679 C CA . ILE B 1 697 ? -28.297 19.469 2.936 1 83.31 697 ILE B CA 1
ATOM 11680 C C . ILE B 1 697 ? -27.938 20.719 3.727 1 83.31 697 ILE B C 1
ATOM 11682 O O . ILE B 1 697 ? -27.5 21.719 3.15 1 83.31 697 ILE B O 1
ATOM 11686 N N . LEU B 1 698 ? -28.219 20.656 4.949 1 88.44 698 LEU B N 1
ATOM 11687 C CA . LEU B 1 698 ? -27.844 21.734 5.852 1 88.44 698 LEU B CA 1
ATOM 11688 C C . LEU B 1 698 ? -26.438 21.516 6.398 1 88.44 698 LEU B C 1
ATOM 11690 O O . LEU B 1 698 ? -26.109 20.406 6.84 1 88.44 698 LEU B O 1
ATOM 11694 N N . VAL B 1 699 ? -25.688 22.578 6.25 1 92.44 699 VAL B N 1
ATOM 11695 C CA . VAL B 1 699 ? -24.312 22.484 6.758 1 92.44 699 VAL B CA 1
ATOM 11696 C C . VAL B 1 699 ? -24.141 23.453 7.93 1 92.44 699 VAL B C 1
ATOM 11698 O O . VAL B 1 699 ? -24.766 24.516 7.973 1 92.44 699 VAL B O 1
ATOM 11701 N N . THR B 1 700 ? -23.266 23.078 8.898 1 93.62 700 THR B N 1
ATOM 11702 C CA . THR B 1 700 ? -22.938 23.922 10.039 1 93.62 700 THR B CA 1
ATOM 11703 C C . THR B 1 700 ? -21.5 24.438 9.93 1 93.62 700 THR B C 1
ATOM 11705 O O . THR B 1 700 ? -20.547 23.672 10.141 1 93.62 700 THR B O 1
ATOM 11708 N N . PRO B 1 701 ? -21.312 25.672 9.656 1 92.31 701 PRO B N 1
ATOM 11709 C CA . PRO B 1 701 ? -19.969 26.234 9.562 1 92.31 701 PRO B CA 1
ATOM 11710 C C . PRO B 1 701 ? -19.375 26.562 10.938 1 92.31 701 PRO B C 1
ATOM 11712 O O . PRO B 1 701 ? -20.125 26.828 11.883 1 92.31 701 PRO B O 1
ATOM 11715 N N . GLU B 1 702 ? -18.109 26.484 10.938 1 90.44 702 GLU B N 1
ATOM 11716 C CA . GLU B 1 702 ? -17.406 26.969 12.125 1 90.44 702 GLU B CA 1
ATOM 11717 C C . GLU B 1 702 ? -17.156 28.469 12.047 1 90.44 702 GLU B C 1
ATOM 11719 O O . GLU B 1 702 ? -16.672 28.969 11.031 1 90.44 702 GLU B O 1
ATOM 11724 N N . ILE B 1 703 ? -17.562 29.203 13.039 1 87.19 703 ILE B N 1
ATOM 11725 C CA . ILE B 1 703 ? -17.422 30.656 13.031 1 87.19 703 ILE B CA 1
ATOM 11726 C C . ILE B 1 703 ? -16.469 31.078 14.156 1 87.19 703 ILE B C 1
ATOM 11728 O O . ILE B 1 703 ? -16.328 30.375 15.148 1 87.19 703 ILE B O 1
ATOM 11732 N N . LEU B 1 704 ? -15.75 32.125 13.773 1 86.12 704 LEU B N 1
ATOM 11733 C CA . LEU B 1 704 ? -14.867 32.719 14.773 1 86.12 704 LEU B CA 1
ATOM 11734 C C . LEU B 1 704 ? -15.656 33.594 15.742 1 86.12 704 LEU B C 1
ATOM 11736 O O . LEU B 1 704 ? -16.375 34.5 15.312 1 86.12 704 LEU B O 1
ATOM 11740 N N . VAL B 1 705 ? -15.602 33.188 16.953 1 85.44 705 VAL B N 1
ATOM 11741 C CA . VAL B 1 705 ? -16.266 34 17.953 1 85.44 705 VAL B CA 1
ATOM 11742 C C . VAL B 1 705 ? -15.219 34.625 18.875 1 85.44 705 VAL B C 1
ATOM 11744 O O . VAL B 1 705 ? -14.25 33.969 19.266 1 85.44 705 VAL B O 1
ATOM 11747 N N . ILE B 1 706 ? -15.25 36 18.969 1 80.56 706 ILE B N 1
ATOM 11748 C CA . ILE B 1 706 ? -14.367 36.75 19.875 1 80.56 706 ILE B CA 1
ATOM 11749 C C . ILE B 1 706 ? -14.875 36.594 21.312 1 80.56 706 ILE B C 1
ATOM 11751 O O . ILE B 1 706 ? -16.031 36.906 21.594 1 80.56 706 ILE B O 1
ATOM 11755 N N . ARG B 1 707 ? -14.039 35.969 21.953 1 81.31 707 ARG B N 1
ATOM 11756 C CA . ARG B 1 707 ? -14.344 35.844 23.359 1 81.31 707 ARG B CA 1
ATOM 11757 C C . ARG B 1 707 ? -13.414 36.719 24.203 1 81.31 707 ARG B C 1
ATOM 11759 O O . ARG B 1 707 ? -12.461 37.281 23.688 1 81.31 707 ARG B O 1
ATOM 11766 N N . TYR B 1 708 ? -13.867 37.188 25.422 1 83.44 708 TYR B N 1
ATOM 11767 C CA . TYR B 1 708 ? -13.117 38.062 26.312 1 83.44 708 TYR B CA 1
ATOM 11768 C C . TYR B 1 708 ? -12.781 37.344 27.625 1 83.44 708 TYR B C 1
ATOM 11770 O O . TYR B 1 708 ? -13.664 36.781 28.25 1 83.44 708 TYR B O 1
ATOM 11778 N N . ARG B 1 709 ? -11.477 37.25 27.766 1 86.38 709 ARG B N 1
ATOM 11779 C CA . ARG B 1 709 ? -11.047 36.781 29.078 1 86.38 709 ARG B CA 1
ATOM 11780 C C . ARG B 1 709 ? -11.336 37.812 30.156 1 86.38 709 ARG B C 1
ATOM 11782 O O . ARG B 1 709 ? -10.75 38.906 30.156 1 86.38 709 ARG B O 1
ATOM 11789 N N . LEU B 1 710 ? -12.141 37.531 31.156 1 84 710 LEU B N 1
ATOM 11790 C CA . LEU B 1 710 ? -12.664 38.469 32.156 1 84 710 LEU B CA 1
ATOM 11791 C C . LEU B 1 710 ? -11.555 38.969 33.062 1 84 710 LEU B C 1
ATOM 11793 O O . LEU B 1 710 ? -11.648 40.094 33.594 1 84 710 LEU B O 1
ATOM 11797 N N . ALA B 1 711 ? -10.453 38.219 33.031 1 86 711 ALA B N 1
ATOM 11798 C CA . ALA B 1 711 ? -9.367 38.656 33.906 1 86 711 ALA B CA 1
ATOM 11799 C C . ALA B 1 711 ? -8.727 39.938 33.406 1 86 711 ALA B C 1
ATOM 11801 O O . ALA B 1 711 ? -8.312 40.781 34.188 1 86 711 ALA B O 1
ATOM 11802 N N . TYR B 1 712 ? -8.82 40.156 32.156 1 84.56 712 TYR B N 1
ATOM 11803 C CA . TYR B 1 712 ? -8.219 41.344 31.578 1 84.56 712 TYR B CA 1
ATOM 11804 C C . TYR B 1 712 ? -9.188 42.531 31.625 1 84.56 712 TYR B C 1
ATOM 11806 O O . TYR B 1 712 ? -8.789 43.688 31.391 1 84.56 712 TYR B O 1
ATOM 11814 N N . GLY B 1 713 ? -10.391 42.25 31.984 1 83.81 713 GLY B N 1
ATOM 11815 C CA . GLY B 1 713 ? -11.391 43.281 32.094 1 83.81 713 GLY B CA 1
ATOM 11816 C C . GLY B 1 713 ? -11.484 43.906 33.469 1 83.81 713 GLY B C 1
ATOM 11817 O O . GLY B 1 713 ? -12.156 44.906 33.688 1 83.81 713 GLY B O 1
ATOM 11818 N N . VAL B 1 714 ? -10.711 43.438 34.344 1 87.19 714 VAL B N 1
ATOM 11819 C CA . VAL B 1 714 ? -10.805 43.906 35.719 1 87.19 714 VAL B CA 1
ATOM 11820 C C . VAL B 1 714 ? -10.352 45.344 35.812 1 87.19 714 VAL B C 1
ATOM 11822 O O . VAL B 1 714 ? -11.047 46.188 36.406 1 87.19 714 VAL B O 1
ATOM 11825 N N . PRO B 1 715 ? -9.242 45.719 35.219 1 82.5 715 PRO B N 1
ATOM 11826 C CA . PRO B 1 715 ? -8.852 47.125 35.281 1 82.5 715 PRO B CA 1
ATOM 11827 C C . PRO B 1 715 ? -9.875 48.062 34.625 1 82.5 715 PRO B C 1
ATOM 11829 O O . PRO B 1 715 ? -10.094 49.188 35.125 1 82.5 715 PRO B O 1
ATOM 11832 N N . ALA B 1 716 ? -10.508 47.594 33.625 1 84.06 716 ALA B N 1
ATOM 11833 C CA . ALA B 1 716 ? -11.539 48.438 33 1 84.06 716 ALA B CA 1
ATOM 11834 C C . ALA B 1 716 ? -12.766 48.562 33.906 1 84.06 716 ALA B C 1
ATOM 11836 O O . ALA B 1 716 ? -13.367 49.656 33.969 1 84.06 716 ALA B O 1
ATOM 11837 N N . ALA B 1 717 ? -13.047 47.531 34.594 1 88.62 717 ALA B N 1
ATOM 11838 C CA . ALA B 1 717 ? -14.18 47.594 35.5 1 88.62 717 ALA B CA 1
ATOM 11839 C C . ALA B 1 717 ? -13.898 48.562 36.656 1 88.62 717 ALA B C 1
ATOM 11841 O O . ALA B 1 717 ? -14.758 49.344 37.031 1 88.62 717 ALA B O 1
ATOM 11842 N N . ILE B 1 718 ? -12.68 48.562 37.125 1 86.56 718 ILE B N 1
ATOM 11843 C CA . ILE B 1 718 ? -12.289 49.438 38.219 1 86.56 718 ILE B CA 1
ATOM 11844 C C . ILE B 1 718 ? -12.297 50.906 37.75 1 86.56 718 ILE B C 1
ATOM 11846 O O . ILE B 1 718 ? -12.797 51.781 38.438 1 86.56 718 ILE B O 1
ATOM 11850 N N . SER B 1 719 ? -11.828 51.031 36.562 1 84.5 719 SER B N 1
ATOM 11851 C CA . SER B 1 719 ? -11.797 52.375 36 1 84.5 719 SER B CA 1
ATOM 11852 C C . SER B 1 719 ? -13.211 52.906 35.75 1 84.5 719 SER B C 1
ATOM 11854 O O . SER B 1 719 ? -13.508 54.062 36 1 84.5 719 SER B O 1
ATOM 11856 N N . ALA B 1 720 ? -13.992 52.062 35.344 1 87.38 720 ALA B N 1
ATOM 11857 C CA . ALA B 1 720 ? -15.367 52.469 35.062 1 87.38 720 ALA B CA 1
ATOM 11858 C C . ALA B 1 720 ? -16.109 52.812 36.344 1 87.38 720 ALA B C 1
ATOM 11860 O O . ALA B 1 720 ? -16.859 53.781 36.375 1 87.38 720 ALA B O 1
ATOM 11861 N N . VAL B 1 721 ? -15.828 52.094 37.344 1 88.56 721 VAL B N 1
ATOM 11862 C CA . VAL B 1 721 ? -16.453 52.344 38.656 1 88.56 721 VAL B CA 1
ATOM 11863 C C . VAL B 1 721 ? -15.93 53.656 39.219 1 88.56 721 VAL B C 1
ATOM 11865 O O . VAL B 1 721 ? -16.703 54.469 39.75 1 88.56 721 VAL B O 1
ATOM 11868 N N . ALA B 1 722 ? -14.625 53.938 38.969 1 83.38 722 ALA B N 1
ATOM 11869 C CA . ALA B 1 722 ? -14.023 55.188 39.469 1 83.38 722 ALA B CA 1
ATOM 11870 C C . ALA B 1 722 ? -14.586 56.375 38.75 1 83.38 722 ALA B C 1
ATOM 11872 O O . ALA B 1 722 ? -14.953 57.375 39.375 1 83.38 722 ALA B O 1
ATOM 11873 N N . VAL B 1 723 ? -14.703 56.219 37.469 1 80.56 723 VAL B N 1
ATOM 11874 C CA . VAL B 1 723 ? -15.234 57.344 36.688 1 80.56 723 VAL B CA 1
ATOM 11875 C C . VAL B 1 723 ? -16.719 57.531 37.031 1 80.56 723 VAL B C 1
ATOM 11877 O O . VAL B 1 723 ? -17.188 58.688 37.125 1 80.56 723 VAL B O 1
ATOM 11880 N N . PHE B 1 724 ? -17.25 56.5 37.312 1 82.44 724 PHE B N 1
ATOM 11881 C CA . PHE B 1 724 ? -18.672 56.594 37.656 1 82.44 724 PHE B CA 1
ATOM 11882 C C . PHE B 1 724 ? -18.891 57.25 39 1 82.44 724 PHE B C 1
ATOM 11884 O O . PHE B 1 724 ? -19.766 58.125 39.125 1 82.44 724 PHE B O 1
ATOM 11891 N N . LEU B 1 725 ? -18.062 56.906 39.906 1 82 725 LEU B N 1
ATOM 11892 C CA . LEU B 1 725 ? -18.141 57.5 41.25 1 82 725 LEU B CA 1
ATOM 11893 C C . LEU B 1 725 ? -17.844 59 41.188 1 82 725 LEU B C 1
ATOM 11895 O O . LEU B 1 725 ? -18.516 59.781 41.844 1 82 725 LEU B O 1
ATOM 11899 N N . ILE B 1 726 ? -17 59.375 40.344 1 76.56 726 ILE B N 1
ATOM 11900 C CA . ILE B 1 726 ? -16.672 60.781 40.188 1 76.56 726 ILE B CA 1
ATOM 11901 C C . ILE B 1 726 ? -17.812 61.531 39.5 1 76.56 726 ILE B C 1
ATOM 11903 O O . ILE B 1 726 ? -18.172 62.625 39.875 1 76.56 726 ILE B O 1
ATOM 11907 N N . ALA B 1 727 ? -18.422 60.812 38.562 1 79.56 727 ALA B N 1
ATOM 11908 C CA . ALA B 1 727 ? -19.562 61.406 37.875 1 79.56 727 ALA B CA 1
ATOM 11909 C C . ALA B 1 727 ? -20.75 61.562 38.812 1 79.56 727 ALA B C 1
ATOM 11911 O O . ALA B 1 727 ? -21.422 62.594 38.812 1 79.56 727 ALA B O 1
ATOM 11912 N N . CYS B 1 728 ? -20.922 60.656 39.625 1 82.12 728 CYS B N 1
ATOM 11913 C CA . CYS B 1 728 ? -22.016 60.688 40.594 1 82.12 728 CYS B CA 1
ATOM 11914 C C . CYS B 1 728 ? -21.781 61.781 41.625 1 82.12 728 CYS B C 1
ATOM 11916 O O . CYS B 1 728 ? -22.703 62.531 41.969 1 82.12 728 CYS B O 1
ATOM 11918 N N . LEU B 1 729 ? -20.609 61.938 42.031 1 74.56 729 LEU B N 1
ATOM 11919 C CA . LEU B 1 729 ? -20.25 62.969 43.031 1 74.56 729 LEU B CA 1
ATOM 11920 C C . LEU B 1 729 ? -20.391 64.375 42.438 1 74.56 729 LEU B C 1
ATOM 11922 O O . LEU B 1 729 ? -20.875 65.25 43.094 1 74.56 729 LEU B O 1
ATOM 11926 N N . SER B 1 730 ? -20.109 64.375 41.219 1 73 730 SER B N 1
ATOM 11927 C CA . SER B 1 730 ? -20.234 65.688 40.562 1 73 730 SER B CA 1
ATOM 11928 C C . SER B 1 730 ? -21.688 66.062 40.344 1 73 730 SER B C 1
ATOM 11930 O O . SER B 1 730 ? -22.078 67.188 40.531 1 73 730 SER B O 1
ATOM 11932 N N . LEU B 1 731 ? -22.375 65 40.062 1 75.5 731 LEU B N 1
ATOM 11933 C CA . LEU B 1 731 ? -23.797 65.25 39.875 1 75.5 731 LEU B CA 1
ATOM 11934 C C . LEU B 1 731 ? -24.469 65.562 41.219 1 75.5 731 LEU B C 1
ATOM 11936 O O . LEU B 1 731 ? -25.328 66.5 41.281 1 75.5 731 LEU B O 1
ATOM 11940 N N . ALA B 1 732 ? -24.141 64.938 42.281 1 73.25 732 ALA B N 1
ATOM 11941 C CA . ALA B 1 732 ? -24.703 65.25 43.594 1 73.25 732 ALA B CA 1
ATOM 11942 C C . ALA B 1 732 ? -24.344 66.625 44.094 1 73.25 732 ALA B C 1
ATOM 11944 O O . ALA B 1 732 ? -25.172 67.312 44.656 1 73.25 732 ALA B O 1
ATOM 11945 N N . LEU B 1 733 ? -23.25 67 43.781 1 68.44 733 LEU B N 1
ATOM 11946 C CA . LEU B 1 733 ? -22.797 68.312 44.219 1 68.44 733 LEU B CA 1
ATOM 11947 C C . LEU B 1 733 ? -23.5 69.438 43.406 1 68.44 733 LEU B C 1
ATOM 11949 O O . LEU B 1 733 ? -23.812 70.5 43.938 1 68.44 733 LEU B O 1
ATOM 11953 N N . THR B 1 734 ? -23.719 68.938 42.219 1 68.38 734 THR B N 1
ATOM 11954 C CA . THR B 1 734 ? -24.438 69.938 41.406 1 68.38 734 THR B CA 1
ATOM 11955 C C . THR B 1 734 ? -25.906 70 41.844 1 68.38 734 THR B C 1
ATOM 11957 O O . THR B 1 734 ? -26.5 71.125 41.781 1 68.38 734 THR B O 1
ATOM 11960 N N . CYS B 1 735 ? -26.406 69 42.188 1 65.19 735 CYS B N 1
ATOM 11961 C CA . CYS B 1 735 ? -27.812 69 42.562 1 65.19 735 CYS B CA 1
ATOM 11962 C C . CYS B 1 735 ? -28 69.625 43.938 1 65.19 735 CYS B C 1
ATOM 11964 O O . CYS B 1 735 ? -29.016 70.25 44.219 1 65.19 735 CYS B O 1
ATOM 11966 N N . ASN B 1 736 ? -27.281 69.312 44.938 1 58.03 736 ASN B N 1
ATOM 11967 C CA . ASN B 1 736 ? -27.469 69.812 46.281 1 58.03 736 ASN B CA 1
ATOM 11968 C C . ASN B 1 736 ? -26.922 71.25 46.469 1 58.03 736 ASN B C 1
ATOM 11970 O O . ASN B 1 736 ? -27.188 71.875 47.469 1 58.03 736 ASN B O 1
ATOM 11974 N N . GLY B 1 737 ? -26 71.625 45.656 1 54.44 737 GLY B N 1
ATOM 11975 C CA . GLY B 1 737 ? -25.375 72.875 45.938 1 54.44 737 GLY B CA 1
ATOM 11976 C C . GLY B 1 737 ? -25.969 74.062 45.125 1 54.44 737 GLY B C 1
ATOM 11977 O O . GLY B 1 737 ? -26.391 73.875 43.969 1 54.44 737 GLY B O 1
ATOM 11978 N N . GLN B 1 738 ? -26.609 75 45.812 1 49.22 738 GLN B N 1
ATOM 11979 C CA . GLN B 1 738 ? -27.203 76.188 45.281 1 49.22 738 GLN B CA 1
ATOM 11980 C C . GLN B 1 738 ? -26.391 76.75 44.094 1 49.22 738 GLN B C 1
ATOM 11982 O O . GLN B 1 738 ? -26.969 77.25 43.125 1 49.22 738 GLN B O 1
ATOM 11987 N N . ASP B 1 739 ? -25.125 77.25 44.281 1 51.28 739 ASP B N 1
ATOM 11988 C CA . ASP B 1 739 ? -24.375 77.938 43.25 1 51.28 739 ASP B CA 1
ATOM 11989 C C . ASP B 1 739 ? -23.75 76.938 42.25 1 51.28 739 ASP B C 1
ATOM 11991 O O . ASP B 1 739 ? -22.625 76.5 42.469 1 51.28 739 ASP B O 1
ATOM 11995 N N . GLY B 1 740 ? -24.344 75.938 41.719 1 53.72 740 GLY B N 1
ATOM 11996 C CA . GLY B 1 740 ? -24.031 74.875 40.75 1 53.72 740 GLY B CA 1
ATOM 11997 C C . GLY B 1 740 ? -23.016 75.312 39.719 1 53.72 740 GLY B C 1
ATOM 11998 O O . GLY B 1 740 ? -22.016 75.938 40.062 1 53.72 740 GLY B O 1
ATOM 11999 N N . VAL B 1 741 ? -23.344 75.125 38.406 1 63.16 741 VAL B N 1
ATOM 12000 C CA . VAL B 1 741 ? -22.562 75.5 37.219 1 63.16 741 VAL B CA 1
ATOM 12001 C C . VAL B 1 741 ? -22.297 77 37.281 1 63.16 741 VAL B C 1
ATOM 12003 O O . VAL B 1 741 ? -21.203 77.438 36.906 1 63.16 741 VAL B O 1
ATOM 12006 N N . ALA B 1 742 ? -23.297 77.75 37.812 1 63.84 742 ALA B N 1
ATOM 12007 C CA . ALA B 1 742 ? -23.141 79.188 37.938 1 63.84 742 ALA B CA 1
ATOM 12008 C C . ALA B 1 742 ? -22.094 79.562 38.969 1 63.84 742 ALA B C 1
ATOM 12010 O O . ALA B 1 742 ? -21.328 80.5 38.781 1 63.84 742 ALA B O 1
ATOM 12011 N N . GLY B 1 743 ? -22.188 78.75 40.031 1 63.78 743 GLY B N 1
ATOM 12012 C CA . GLY B 1 743 ? -21.188 79 41.062 1 63.78 743 GLY B CA 1
ATOM 12013 C C . GLY B 1 743 ? -19.781 78.688 40.594 1 63.78 743 GLY B C 1
ATOM 12014 O O . GLY B 1 743 ? -18.828 79.375 40.906 1 63.78 743 GLY B O 1
ATOM 12015 N N . MET B 1 744 ? -19.625 77.625 39.844 1 69.56 744 MET B N 1
ATOM 12016 C CA . MET B 1 744 ? -18.312 77.25 39.312 1 69.56 744 MET B CA 1
ATOM 12017 C C . MET B 1 744 ? -17.812 78.25 38.281 1 69.56 744 MET B C 1
ATOM 12019 O O . MET B 1 744 ? -16.625 78.562 38.25 1 69.56 744 MET B O 1
ATOM 12023 N N . ARG B 1 745 ? -18.719 78.75 37.562 1 71.38 745 ARG B N 1
ATOM 12024 C CA . ARG B 1 745 ? -18.359 79.812 36.625 1 71.38 745 ARG B CA 1
ATOM 12025 C C . ARG B 1 745 ? -17.891 81.062 37.375 1 71.38 745 ARG B C 1
ATOM 12027 O O . ARG B 1 745 ? -16.906 81.688 36.969 1 71.38 745 ARG B O 1
ATOM 12034 N N . LYS B 1 746 ? -18.688 81.375 38.375 1 69.5 746 LYS B N 1
ATOM 12035 C CA . LYS B 1 746 ? -18.297 82.5 39.156 1 69.5 746 LYS B CA 1
ATOM 12036 C C . LYS B 1 746 ? -16.922 82.312 39.812 1 69.5 746 LYS B C 1
ATOM 12038 O O . LYS B 1 746 ? -16.094 83.188 39.812 1 69.5 746 LYS B O 1
ATOM 12043 N N . HIS B 1 747 ? -16.703 81.062 40.156 1 70.75 747 HIS B N 1
ATOM 12044 C CA . HIS B 1 747 ? -15.422 80.75 40.781 1 70.75 747 HIS B CA 1
ATOM 12045 C C . HIS B 1 747 ? -14.297 80.75 39.75 1 70.75 747 HIS B C 1
ATOM 12047 O O . HIS B 1 747 ? -13.195 81.25 40.031 1 70.75 747 HIS B O 1
ATOM 12053 N N . LEU B 1 748 ? -14.531 80.375 38.625 1 73.88 748 LEU B N 1
ATOM 12054 C CA . LEU B 1 748 ? -13.539 80.375 37.531 1 73.88 748 LEU B CA 1
ATOM 12055 C C . LEU B 1 748 ? -13.234 81.812 37.094 1 73.88 748 LEU B C 1
ATOM 12057 O O . LEU B 1 748 ? -12.078 82.125 36.812 1 73.88 748 LEU B O 1
ATOM 12061 N N . GLN B 1 749 ? -14.156 82.562 37.094 1 75.5 749 GLN B N 1
ATOM 12062 C CA . GLN B 1 749 ? -13.977 83.938 36.688 1 75.5 749 GLN B CA 1
ATOM 12063 C C . GLN B 1 749 ? -13.227 84.75 37.75 1 75.5 749 GLN B C 1
ATOM 12065 O O . GLN B 1 749 ? -12.438 85.625 37.438 1 75.5 749 GLN B O 1
ATOM 12070 N N . GLN B 1 750 ? -13.508 84.375 38.938 1 72.62 750 GLN B N 1
ATOM 12071 C CA . GLN B 1 750 ? -12.82 85.062 40.031 1 72.62 750 GLN B CA 1
ATOM 12072 C C . GLN B 1 750 ? -11.367 84.625 40.125 1 72.62 750 GLN B C 1
ATOM 12074 O O . GLN B 1 750 ? -10.547 85.312 40.75 1 72.62 750 GLN B O 1
ATOM 12079 N N . LEU B 1 751 ? -11.078 83.5 39.438 1 74.94 751 LEU B N 1
ATOM 12080 C CA . LEU B 1 751 ? -9.719 83 39.5 1 74.94 751 LEU B CA 1
ATOM 12081 C C . LEU B 1 751 ? -8.93 83.312 38.25 1 74.94 751 LEU B C 1
ATOM 12083 O O . LEU B 1 751 ? -7.734 83.062 38.156 1 74.94 751 LEU B O 1
ATOM 12087 N N . ALA B 1 752 ? -9.484 84.062 37.344 1 77.38 752 ALA B N 1
ATOM 12088 C CA . ALA B 1 752 ? -8.805 84.5 36.125 1 77.38 752 ALA B CA 1
ATOM 12089 C C . ALA B 1 752 ? -7.926 85.688 36.375 1 77.38 752 ALA B C 1
ATOM 12091 O O . ALA B 1 752 ? -8.414 86.75 36.781 1 77.38 752 ALA B O 1
ATOM 12092 N N . PRO B 1 753 ? -6.66 85.5 36.188 1 76.75 753 PRO B N 1
ATOM 12093 C CA . PRO B 1 753 ? -5.758 86.625 36.531 1 76.75 753 PRO B CA 1
ATOM 12094 C C . PRO B 1 753 ? -6.078 87.875 35.75 1 76.75 753 PRO B C 1
ATOM 12096 O O . PRO B 1 753 ? -6 89 36.312 1 76.75 753 PRO B O 1
ATOM 12099 N N . GLY B 1 754 ? -6.461 87.875 34.469 1 75.75 754 GLY B N 1
ATOM 12100 C CA . GLY B 1 754 ? -6.801 89.062 33.75 1 75.75 754 GLY B CA 1
ATOM 12101 C C . GLY B 1 754 ? -7.953 89.812 34.344 1 75.75 754 GLY B C 1
ATOM 12102 O O . GLY B 1 754 ? -7.902 91.062 34.469 1 75.75 754 GLY B O 1
ATOM 12103 N N . ARG B 1 755 ? -8.82 89.188 34.844 1 77 755 ARG B N 1
ATOM 12104 C CA . ARG B 1 755 ? -9.984 89.812 35.469 1 77 755 ARG B CA 1
ATOM 12105 C C . ARG B 1 755 ? -9.633 90.375 36.844 1 77 755 ARG B C 1
ATOM 12107 O O . ARG B 1 755 ? -10.125 91.438 37.219 1 77 755 ARG B O 1
ATOM 12114 N N . ILE B 1 756 ? -8.766 89.625 37.5 1 77.75 756 ILE B N 1
ATOM 12115 C CA . ILE B 1 756 ? -8.367 90.125 38.812 1 77.75 756 ILE B CA 1
ATOM 12116 C C . ILE B 1 756 ? -7.598 91.438 38.688 1 77.75 756 ILE B C 1
ATOM 12118 O O . ILE B 1 756 ? -7.859 92.375 39.406 1 77.75 756 ILE B O 1
ATOM 12122 N N . TYR B 1 757 ? -6.836 91.5 37.75 1 76.69 757 TYR B N 1
ATOM 12123 C CA . TYR B 1 757 ? -6.039 92.688 37.562 1 76.69 757 TYR B CA 1
ATOM 12124 C C . TYR B 1 757 ? -6.914 93.875 37.094 1 76.69 757 TYR B C 1
ATOM 12126 O O . TYR B 1 757 ? -6.73 95 37.562 1 76.69 757 TYR B O 1
ATOM 12134 N N . THR B 1 758 ? -7.824 93.625 36.281 1 76.69 758 THR B N 1
ATOM 12135 C CA . THR B 1 758 ? -8.633 94.688 35.75 1 76.69 758 THR B CA 1
ATOM 12136 C C . THR B 1 758 ? -9.641 95.188 36.812 1 76.69 758 THR B C 1
ATOM 12138 O O . THR B 1 758 ? -10.062 96.312 36.781 1 76.69 758 THR B O 1
ATOM 12141 N N . THR B 1 759 ? -9.977 94.375 37.688 1 74.12 759 THR B N 1
ATOM 12142 C CA . THR B 1 759 ? -10.938 94.75 38.688 1 74.12 759 THR B CA 1
ATOM 12143 C C . THR B 1 759 ? -10.25 95.438 39.844 1 74.12 759 THR B C 1
ATOM 12145 O O . THR B 1 759 ? -10.766 96.438 40.375 1 74.12 759 THR B O 1
ATOM 12148 N N . LEU B 1 760 ? -9.039 95 40.156 1 73.81 760 LEU B N 1
ATOM 12149 C CA . LEU B 1 760 ? -8.406 95.562 41.344 1 73.81 760 LEU B CA 1
ATOM 12150 C C . LEU B 1 760 ? -7.586 96.812 40.969 1 73.81 760 LEU B C 1
ATOM 12152 O O . LEU B 1 760 ? -7.375 97.688 41.812 1 73.81 760 LEU B O 1
ATOM 12156 N N . LEU B 1 761 ? -7.117 97 39.781 1 68.75 761 LEU B N 1
ATOM 12157 C CA . LEU B 1 761 ? -6.281 98.125 39.438 1 68.75 761 LEU B CA 1
ATOM 12158 C C . LEU B 1 761 ? -7.125 99.25 38.844 1 68.75 761 LEU B C 1
ATOM 12160 O O . LEU B 1 761 ? -6.656 100.375 38.719 1 68.75 761 LEU B O 1
ATOM 12164 N N . ALA B 1 762 ? -8.336 99.062 38.469 1 60.28 762 ALA B N 1
ATOM 12165 C CA . ALA B 1 762 ? -9.18 100.188 37.938 1 60.28 762 ALA B CA 1
ATOM 12166 C C . ALA B 1 762 ? -9.805 100.938 39.094 1 60.28 762 ALA B C 1
ATOM 12168 O O . ALA B 1 762 ? -10.039 100.438 40.156 1 60.28 762 ALA B O 1
ATOM 12169 N N . PRO B 1 763 ? -9.766 102.375 39 1 54.03 763 PRO B N 1
ATOM 12170 C CA . PRO B 1 763 ? -10.336 103.188 40.062 1 54.03 763 PRO B CA 1
ATOM 12171 C C . PRO B 1 763 ? -11.719 102.75 40.5 1 54.03 763 PRO B C 1
ATOM 12173 O O . PRO B 1 763 ? -12.438 102.062 39.719 1 54.03 763 PRO B O 1
ATOM 12176 N N . GLN B 1 764 ? -12.148 102.875 41.719 1 49.75 764 GLN B N 1
ATOM 12177 C CA . GLN B 1 764 ? -13.375 102.5 42.375 1 49.75 764 GLN B CA 1
ATOM 12178 C C . GLN B 1 764 ? -14.602 102.938 41.594 1 49.75 764 GLN B C 1
ATOM 12180 O O . GLN B 1 764 ? -14.758 104.125 41.281 1 49.75 764 GLN B O 1
ATOM 12185 N N . GLY B 1 765 ? -15.492 102.125 40.875 1 52.34 765 GLY B N 1
ATOM 12186 C CA . GLY B 1 765 ? -16.719 102.375 40.125 1 52.34 765 GLY B CA 1
ATOM 12187 C C . GLY B 1 765 ? -16.609 102 38.688 1 52.34 765 GLY B C 1
ATOM 12188 O O . GLY B 1 765 ? -17.625 101.875 38 1 52.34 765 GLY B O 1
ATOM 12189 N N . THR B 1 766 ? -15.484 102.062 38 1 53.47 766 THR B N 1
ATOM 12190 C CA . THR B 1 766 ? -15.344 101.938 36.562 1 53.47 766 THR B CA 1
ATOM 12191 C C . THR B 1 766 ? -14.781 100.5 36.219 1 53.47 766 THR B C 1
ATOM 12193 O O . THR B 1 766 ? -14.648 100.188 35.062 1 53.47 766 THR B O 1
ATOM 12196 N N . GLY B 1 767 ? -14.391 99.688 37.062 1 55.25 767 GLY B N 1
ATOM 12197 C CA . GLY B 1 767 ? -13.641 98.5 36.781 1 55.25 767 GLY B CA 1
ATOM 12198 C C . GLY B 1 767 ? -14.523 97.312 36.562 1 55.25 767 GLY B C 1
ATOM 12199 O O . GLY B 1 767 ? -15.75 97.375 36.625 1 55.25 767 GLY B O 1
ATOM 12200 N N . SER B 1 768 ? -14.023 96.188 36.031 1 63.72 768 SER B N 1
ATOM 12201 C CA . SER B 1 768 ? -14.75 94.938 35.688 1 63.72 768 SER B CA 1
ATOM 12202 C C . SER B 1 768 ? -15.281 94.25 36.938 1 63.72 768 SER B C 1
ATOM 12204 O O . SER B 1 768 ? -14.734 94.438 38.031 1 63.72 768 SER B O 1
ATOM 12206 N N . ASP B 1 769 ? -16.594 93.875 37 1 62.62 769 ASP B N 1
ATOM 12207 C CA . ASP B 1 769 ? -17.219 93.062 38.031 1 62.62 769 ASP B CA 1
ATOM 12208 C C . ASP B 1 769 ? -16.797 91.625 37.969 1 62.62 769 ASP B C 1
ATOM 12210 O O . ASP B 1 769 ? -16.594 91.125 36.875 1 62.62 769 ASP B O 1
ATOM 12214 N N . LEU B 1 770 ? -16.312 91.062 39.094 1 68.12 770 LEU B N 1
ATOM 12215 C CA . LEU B 1 770 ? -15.859 89.688 39.156 1 68.12 770 LEU B CA 1
ATOM 12216 C C . LEU B 1 770 ? -16.953 88.75 38.688 1 68.12 770 LEU B C 1
ATOM 12218 O O . LEU B 1 770 ? -16.688 87.562 38.406 1 68.12 770 LEU B O 1
ATOM 12222 N N . ALA B 1 771 ? -18.203 89.25 38.469 1 64.94 771 ALA B N 1
ATOM 12223 C CA . ALA B 1 771 ? -19.328 88.375 38.125 1 64.94 771 ALA B CA 1
ATOM 12224 C C . ALA B 1 771 ? -19.766 88.625 36.688 1 64.94 771 ALA B C 1
ATOM 12226 O O . ALA B 1 771 ? -20.688 87.938 36.188 1 64.94 771 ALA B O 1
ATOM 12227 N N . MET B 1 772 ? -19.141 89.5 36.031 1 71.25 772 MET B N 1
ATOM 12228 C CA . MET B 1 772 ? -19.516 89.875 34.656 1 71.25 772 MET B CA 1
ATOM 12229 C C . MET B 1 772 ? -19.297 88.688 33.719 1 71.25 772 MET B C 1
ATOM 12231 O O . MET B 1 772 ? -18.375 87.875 33.938 1 71.25 772 MET B O 1
ATOM 12235 N N . ARG B 1 773 ? -20.172 88.562 32.75 1 71.62 773 ARG B N 1
ATOM 12236 C CA . ARG B 1 773 ? -20.078 87.438 31.812 1 71.62 773 ARG B CA 1
ATOM 12237 C C . ARG B 1 773 ? -18.781 87.5 31 1 71.62 773 ARG B C 1
ATOM 12239 O O . ARG B 1 773 ? -18.297 88.625 30.672 1 71.62 773 ARG B O 1
ATOM 12246 N N . GLY B 1 774 ? -18.125 86.375 30.719 1 70.12 774 GLY B N 1
ATOM 12247 C CA . GLY B 1 774 ? -16.844 86.25 30.047 1 70.12 774 GLY B CA 1
ATOM 12248 C C . GLY B 1 774 ? -16.797 87 28.734 1 70.12 774 GLY B C 1
ATOM 12249 O O . GLY B 1 774 ? -15.812 87.688 28.438 1 70.12 774 GLY B O 1
ATOM 12250 N N . LYS B 1 775 ? -17.812 87.062 28.031 1 70.25 775 LYS B N 1
ATOM 12251 C CA . LYS B 1 775 ? -17.875 87.75 26.734 1 70.25 775 LYS B CA 1
ATOM 12252 C C . LYS B 1 775 ? -17.859 89.25 26.922 1 70.25 775 LYS B C 1
ATOM 12254 O O . LYS B 1 775 ? -17.172 89.938 26.172 1 70.25 775 LYS B O 1
ATOM 12259 N N . ASP B 1 776 ? -18.641 89.75 27.859 1 72.81 776 ASP B N 1
ATOM 12260 C CA . ASP B 1 776 ? -18.719 91.188 28.109 1 72.81 776 ASP B CA 1
ATOM 12261 C C . ASP B 1 776 ? -17.422 91.688 28.703 1 72.81 776 ASP B C 1
ATOM 12263 O O . ASP B 1 776 ? -16.969 92.812 28.344 1 72.81 776 ASP B O 1
ATOM 12267 N N . TRP B 1 777 ? -16.797 90.875 29.469 1 77.75 777 TRP B N 1
ATOM 12268 C CA . TRP B 1 777 ? -15.523 91.312 30.031 1 77.75 777 TRP B CA 1
ATOM 12269 C C . TRP B 1 777 ? -14.453 91.375 28.953 1 77.75 777 TRP B C 1
ATOM 12271 O O . TRP B 1 777 ? -13.68 92.375 28.938 1 77.75 777 TRP B O 1
ATOM 12281 N N . ASN B 1 778 ? -14.43 90.438 28.078 1 72.75 778 ASN B N 1
ATOM 12282 C CA . ASN B 1 778 ? -13.414 90.438 27.031 1 72.75 778 ASN B CA 1
ATOM 12283 C C . ASN B 1 778 ? -13.594 91.562 26.062 1 72.75 778 ASN B C 1
ATOM 12285 O O . ASN B 1 778 ? -12.609 92.188 25.594 1 72.75 778 ASN B O 1
ATOM 12289 N N . ARG B 1 779 ? -14.766 92.062 25.891 1 69.75 779 ARG B N 1
ATOM 12290 C CA . ARG B 1 779 ? -15.055 93.125 25 1 69.75 779 ARG B CA 1
ATOM 12291 C C . ARG B 1 779 ? -14.711 94.5 25.656 1 69.75 779 ARG B C 1
ATOM 12293 O O . ARG B 1 779 ? -14.148 95.375 25 1 69.75 779 ARG B O 1
ATOM 12300 N N . ARG B 1 780 ? -14.984 94.562 26.938 1 69.25 780 ARG B N 1
ATOM 12301 C CA . ARG B 1 780 ? -14.859 95.875 27.578 1 69.25 780 ARG B CA 1
ATOM 12302 C C . ARG B 1 780 ? -13.492 96 28.234 1 69.25 780 ARG B C 1
ATOM 12304 O O . ARG B 1 780 ? -12.906 97.125 28.219 1 69.25 780 ARG B O 1
ATOM 12311 N N . PHE B 1 781 ? -13.031 94.938 28.688 1 71.69 781 PHE B N 1
ATOM 12312 C CA . PHE B 1 781 ? -11.836 95.062 29.5 1 71.69 781 PHE B CA 1
ATOM 12313 C C . PHE B 1 781 ? -10.727 94.188 29.031 1 71.69 781 PHE B C 1
ATOM 12315 O O . PHE B 1 781 ? -9.594 94.25 29.516 1 71.69 781 PHE B O 1
ATOM 12322 N N . GLY B 1 782 ? -10.938 93.25 28.141 1 67.31 782 GLY B N 1
ATOM 12323 C CA . GLY B 1 782 ? -9.961 92.312 27.672 1 67.31 782 GLY B CA 1
ATOM 12324 C C . GLY B 1 782 ? -8.773 92.938 26.984 1 67.31 782 GLY B C 1
ATOM 12325 O O . GLY B 1 782 ? -7.664 92.375 27.016 1 67.31 782 GLY B O 1
ATOM 12326 N N . ALA B 1 783 ? -8.938 94.125 26.562 1 64.62 783 ALA B N 1
ATOM 12327 C CA . ALA B 1 783 ? -7.895 94.812 25.797 1 64.62 783 ALA B CA 1
ATOM 12328 C C . ALA B 1 783 ? -7.113 95.812 26.672 1 64.62 783 ALA B C 1
ATOM 12330 O O . ALA B 1 783 ? -6.27 96.562 26.172 1 64.62 783 ALA B O 1
ATOM 12331 N N . HIS B 1 784 ? -7.352 95.812 27.984 1 71.62 784 HIS B N 1
ATOM 12332 C CA . HIS B 1 784 ? -6.621 96.688 28.859 1 71.62 784 HIS B CA 1
ATOM 12333 C C . HIS B 1 784 ? -5.188 96.25 29.078 1 71.62 784 HIS B C 1
ATOM 12335 O O . HIS B 1 784 ? -4.949 95.062 29.281 1 71.62 784 HIS B O 1
ATOM 12341 N N . VAL B 1 785 ? -4.215 97.062 28.875 1 67.88 785 VAL B N 1
ATOM 12342 C CA . VAL B 1 785 ? -2.793 96.812 29.016 1 67.88 785 VAL B CA 1
ATOM 12343 C C . VAL B 1 785 ? -2.408 96.812 30.5 1 67.88 785 VAL B C 1
ATOM 12345 O O . VAL B 1 785 ? -2.705 97.75 31.219 1 67.88 785 VAL B O 1
ATOM 12348 N N . ILE B 1 786 ? -2.018 95.688 31.031 1 72.44 786 ILE B N 1
ATOM 12349 C CA . ILE B 1 786 ? -1.595 95.562 32.406 1 72.44 786 ILE B CA 1
ATOM 12350 C C . ILE B 1 786 ? -0.07 95.562 32.5 1 72.44 786 ILE B C 1
ATOM 12352 O O . ILE B 1 786 ? 0.563 94.688 31.875 1 72.44 786 ILE B O 1
ATOM 12356 N N . ASP B 1 787 ? 0.584 96.562 32.969 1 60.34 787 ASP B N 1
ATOM 12357 C CA . ASP B 1 787 ? 2.033 96.625 33.125 1 60.34 787 ASP B CA 1
ATOM 12358 C C . ASP B 1 787 ? 2.477 95.875 34.406 1 60.34 787 ASP B C 1
ATOM 12360 O O . ASP B 1 787 ? 2.143 96.312 35.5 1 60.34 787 ASP B O 1
ATOM 12364 N N . LEU B 1 788 ? 3.084 94.75 34.406 1 64.38 788 LEU B N 1
ATOM 12365 C CA . LEU B 1 788 ? 3.498 94 35.562 1 64.38 788 LEU B CA 1
ATOM 12366 C C . LEU B 1 788 ? 4.984 94.188 35.875 1 64.38 788 LEU B C 1
ATOM 12368 O O . LEU B 1 788 ? 5.559 93.5 36.688 1 64.38 788 LEU B O 1
ATOM 12372 N N . SER B 1 789 ? 5.738 95 35.219 1 54 789 SER B N 1
ATOM 12373 C CA . SER B 1 789 ? 7.184 95.188 35.312 1 54 789 SER B CA 1
ATOM 12374 C C . SER B 1 789 ? 7.582 95.812 36.625 1 54 789 SER B C 1
ATOM 12376 O O . SER B 1 789 ? 8.672 95.562 37.125 1 54 789 SER B O 1
ATOM 12378 N N . GLN B 1 790 ? 6.711 96.812 37.188 1 53.03 790 GLN B N 1
ATOM 12379 C CA . GLN B 1 790 ? 7.125 97.5 38.406 1 53.03 790 GLN B CA 1
ATOM 12380 C C . GLN B 1 790 ? 6.609 96.812 39.656 1 53.03 790 GLN B C 1
ATOM 12382 O O . GLN B 1 790 ? 5.727 95.938 39.562 1 53.03 790 GLN B O 1
ATOM 12387 N N . GLY B 1 791 ? 7.215 96.812 40.875 1 52.47 791 GLY B N 1
ATOM 12388 C CA . GLY B 1 791 ? 6.84 96.25 42.156 1 52.47 791 GLY B CA 1
ATOM 12389 C C . GLY B 1 791 ? 5.344 96.25 42.406 1 52.47 791 GLY B C 1
ATOM 12390 O O . GLY B 1 791 ? 4.809 95.312 43.031 1 52.47 791 GLY B O 1
ATOM 12391 N N . HIS B 1 792 ? 4.527 97.25 41.938 1 57.19 792 HIS B N 1
ATOM 12392 C CA . HIS B 1 792 ? 3.078 97.375 42.062 1 57.19 792 HIS B CA 1
ATOM 12393 C C . HIS B 1 792 ? 2.41 97.375 40.688 1 57.19 792 HIS B C 1
ATOM 12395 O O . HIS B 1 792 ? 2.744 98.188 39.812 1 57.19 792 HIS B O 1
ATOM 12401 N N . PRO B 1 793 ? 1.498 96.5 40.25 1 63.84 793 PRO B N 1
ATOM 12402 C CA . PRO B 1 793 ? 0.874 96.375 38.938 1 63.84 793 PRO B CA 1
ATOM 12403 C C . PRO B 1 793 ? -0.044 97.562 38.625 1 63.84 793 PRO B C 1
ATOM 12405 O O . PRO B 1 793 ? -0.682 98.125 39.531 1 63.84 793 PRO B O 1
ATOM 12408 N N . MET B 1 794 ? 0.086 98.375 37.406 1 62.38 794 MET B N 1
ATOM 12409 C CA . MET B 1 794 ? -0.778 99.5 37.031 1 62.38 794 MET B CA 1
ATOM 12410 C C . MET B 1 794 ? -1.553 99.125 35.75 1 62.38 794 MET B C 1
ATOM 12412 O O . MET B 1 794 ? -1.032 98.438 34.875 1 62.38 794 MET B O 1
ATOM 12416 N N . ALA B 1 795 ? -2.834 99.188 35.625 1 60.94 795 ALA B N 1
ATOM 12417 C CA . ALA B 1 795 ? -3.666 99 34.438 1 60.94 795 ALA B CA 1
ATOM 12418 C C . ALA B 1 795 ? -3.764 100.25 33.594 1 60.94 795 ALA B C 1
ATOM 12420 O O . ALA B 1 795 ? -4.035 101.312 34.094 1 60.94 795 ALA B O 1
ATOM 12421 N N . VAL B 1 796 ? -3.131 100.438 32.375 1 54.91 796 VAL B N 1
ATOM 12422 C CA . VAL B 1 796 ? -3.242 101.625 31.5 1 54.91 796 VAL B CA 1
ATOM 12423 C C . VAL B 1 796 ? -4.336 101.375 30.453 1 54.91 796 VAL B C 1
ATOM 12425 O O . VAL B 1 796 ? -4.383 100.312 29.812 1 54.91 796 VAL B O 1
ATOM 12428 N N . HIS B 1 797 ? -5.414 102.062 30.469 1 46.72 797 HIS B N 1
ATOM 12429 C CA . HIS B 1 797 ? -6.52 102 29.516 1 46.72 797 HIS B CA 1
ATOM 12430 C C . HIS B 1 797 ? -6.055 102.375 28.109 1 46.72 797 HIS B C 1
ATOM 12432 O O . HIS B 1 797 ? -5.414 103.438 27.922 1 46.72 797 HIS B O 1
ATOM 12438 N N . LYS B 1 798 ? -5.867 101.625 27.203 1 41.03 798 LYS B N 1
ATOM 12439 C CA . LYS B 1 798 ? -5.73 102.188 25.844 1 41.03 798 LYS B CA 1
ATOM 12440 C C . LYS B 1 798 ? -6.941 103 25.453 1 41.03 798 LYS B C 1
ATOM 12442 O O . LYS B 1 798 ? -8.086 102.562 25.578 1 41.03 798 LYS B O 1
ATOM 12447 N N . MET B 1 799 ? -6.863 104.375 25.406 1 31.75 799 MET B N 1
ATOM 12448 C CA . MET B 1 799 ? -7.852 105.25 24.797 1 31.75 799 MET B CA 1
ATOM 12449 C C . MET B 1 799 ? -8.242 104.75 23.406 1 31.75 799 MET B C 1
ATOM 12451 O O . MET B 1 799 ? -7.383 104.562 22.547 1 31.75 799 MET B O 1
ATOM 12455 N N . VAL B 1 800 ? -9.188 103.938 23.281 1 33.16 800 VAL B N 1
ATOM 12456 C CA . VAL B 1 800 ? -9.758 103.812 21.953 1 33.16 800 VAL B CA 1
ATOM 12457 C C . VAL B 1 800 ? -9.922 105.188 21.312 1 33.16 800 VAL B C 1
ATOM 12459 O O . VAL B 1 800 ? -10.398 106.125 21.953 1 33.16 800 VAL B O 1
ATOM 12462 N N . PRO B 1 801 ? -9.203 105.5 20.234 1 29.62 801 PRO B N 1
ATOM 12463 C CA . PRO B 1 801 ? -9.508 106.75 19.562 1 29.62 801 PRO B CA 1
ATOM 12464 C C . PRO B 1 801 ? -11.008 107 19.359 1 29.62 801 PRO B C 1
ATOM 12466 O O . PRO B 1 801 ? -11.711 106.062 18.922 1 29.62 801 PRO B O 1
ATOM 12469 N N . SER B 1 802 ? -11.672 107.625 20.266 1 26.55 802 SER B N 1
ATOM 12470 C CA . SER B 1 802 ? -13.031 108.125 20.031 1 26.55 802 SER B CA 1
ATOM 12471 C C . SER B 1 802 ? -13.156 108.75 18.641 1 26.55 802 SER B C 1
ATOM 12473 O O . SER B 1 802 ? -12.422 109.688 18.312 1 26.55 802 SER B O 1
ATOM 12475 N N . ASP B 1 803 ? -13.492 108 17.625 1 27.52 803 ASP B N 1
ATOM 12476 C CA . ASP B 1 803 ? -13.953 108.562 16.359 1 27.52 803 ASP B CA 1
ATOM 12477 C C . ASP B 1 803 ? -15.023 109.625 16.594 1 27.52 803 ASP B C 1
ATOM 12479 O O . ASP B 1 803 ? -16.078 109.625 15.961 1 27.52 803 ASP B O 1
ATOM 12483 N N . CYS B 1 804 ? -15.133 110.188 17.75 1 25.09 804 CY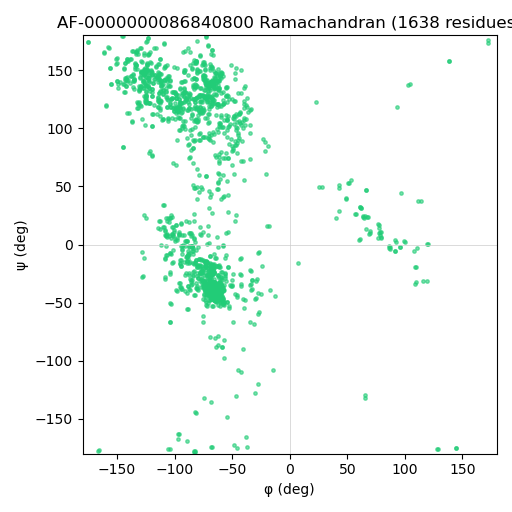S B N 1
ATOM 12484 C CA . CYS B 1 804 ? -16.266 111.125 17.75 1 25.09 804 CYS B CA 1
ATOM 12485 C C . CYS B 1 804 ? -16.094 112.188 16.672 1 25.09 804 CYS B C 1
ATOM 12487 O O . CYS B 1 804 ? -16.609 113.312 16.812 1 25.09 804 CYS B O 1
ATOM 12489 N N . ALA B 1 805 ? -15.102 112.25 15.891 1 26.36 805 ALA B N 1
ATOM 12490 C CA . ALA B 1 805 ? -15.219 113.438 15.102 1 26.36 805 ALA B CA 1
ATOM 12491 C C . ALA B 1 805 ? -16.469 113.438 14.227 1 26.36 805 ALA B C 1
ATOM 12493 O O . ALA B 1 805 ? -16.5 112.75 13.195 1 26.36 805 ALA B O 1
ATOM 12494 N N . SER B 1 806 ? -17.766 113.188 14.898 1 22.91 806 SER B N 1
ATOM 12495 C CA . SER B 1 806 ? -18.891 113.5 14.031 1 22.91 806 SER B CA 1
ATOM 12496 C C . SER B 1 806 ? -18.703 114.875 13.398 1 22.91 806 SER B C 1
ATOM 12498 O O . SER B 1 806 ? -18.422 115.875 14.094 1 22.91 806 SER B O 1
ATOM 12500 N N . GLU B 1 807 ? -18.344 114.938 12.211 1 22.41 807 GLU B N 1
ATOM 12501 C CA . GLU B 1 807 ? -18.516 116.062 11.305 1 22.41 807 GLU B CA 1
ATOM 12502 C C . GLU B 1 807 ? -19.969 116.562 11.312 1 22.41 807 GLU B C 1
ATOM 12504 O O . GLU B 1 807 ? -20.875 115.812 10.953 1 22.41 807 GLU B O 1
ATOM 12509 N N . GLY B 1 808 ? -20.484 117.188 12.477 1 20.89 808 GLY B N 1
ATOM 12510 C CA . GLY B 1 808 ? -21.703 118 12.438 1 20.89 808 GLY B CA 1
ATOM 12511 C C . GLY B 1 808 ? -21.859 118.75 11.164 1 20.89 808 GLY B C 1
ATOM 12512 O O . GLY B 1 808 ? -20.969 119.562 10.812 1 20.89 808 GLY B O 1
ATOM 12513 N N . ASP B 1 809 ? -22.594 118.312 10.133 1 21.39 809 ASP B N 1
ATOM 12514 C CA . ASP B 1 809 ? -23.203 118.938 8.977 1 21.39 809 ASP B CA 1
ATOM 12515 C C . ASP B 1 809 ? -23.953 120.188 9.398 1 21.39 809 ASP B C 1
ATOM 12517 O O . ASP B 1 809 ? -24.469 120.312 10.516 1 21.39 809 ASP B O 1
ATOM 12521 N N . PRO B 1 810 ? -23.953 121.312 8.578 1 23.28 810 PRO B N 1
ATOM 12522 C CA . PRO B 1 810 ? -24.391 122.688 8.594 1 23.28 810 PRO B CA 1
ATOM 12523 C C . PRO B 1 810 ? -25.906 122.812 8.703 1 23.28 810 PRO B C 1
ATOM 12525 O O . PRO B 1 810 ? -26.656 121.938 8.328 1 23.28 810 PRO B O 1
ATOM 12528 N N . ASP B 1 811 ? -26.531 123.438 9.68 1 20.42 811 ASP B N 1
ATOM 12529 C CA . ASP B 1 811 ? -27.875 124 9.852 1 20.42 811 ASP B CA 1
ATOM 12530 C C . ASP B 1 811 ? -28.344 124.688 8.586 1 20.42 811 ASP B C 1
ATOM 12532 O O . ASP B 1 811 ? -27.844 125.812 8.25 1 20.42 811 ASP B O 1
ATOM 12536 N N . GLU B 1 812 ? -28.453 124.188 7.305 1 19.12 812 GLU B N 1
ATOM 12537 C CA . GLU B 1 812 ? -29.359 124.875 6.352 1 19.12 812 GLU B CA 1
ATOM 12538 C C . GLU B 1 812 ? -30.734 125.062 6.957 1 19.12 812 GLU B C 1
ATOM 12540 O O . GLU B 1 812 ? -31.141 124.375 7.867 1 19.12 812 GLU B O 1
ATOM 12545 N N . MET B 1 813 ? -31.578 126.188 6.438 1 20 813 MET B N 1
ATOM 12546 C CA . MET B 1 813 ? -32.531 127.25 6.102 1 20 813 MET B CA 1
ATOM 12547 C C . MET B 1 813 ? -33.844 126.625 5.586 1 20 813 MET B C 1
ATOM 12549 O O . MET B 1 813 ? -34.812 127.375 5.359 1 20 813 MET B O 1
ATOM 12553 N N . ASN B 1 814 ? -33.969 125.5 5.023 1 17.03 814 ASN B N 1
ATOM 12554 C CA . ASN B 1 814 ? -35.125 125.562 4.152 1 17.03 814 ASN B CA 1
ATOM 12555 C C . ASN B 1 814 ? -36.438 125.5 4.953 1 17.03 814 ASN B C 1
ATOM 12557 O O . ASN B 1 814 ? -37.531 125.625 4.387 1 17.03 814 ASN B O 1
ATOM 12561 N N . ALA B 1 815 ? -37.031 125.25 5.801 1 21.41 815 ALA B N 1
ATOM 12562 C CA . ALA B 1 815 ? -38.219 124.562 5.262 1 21.41 815 ALA B CA 1
ATOM 12563 C C . ALA B 1 815 ? -38.906 125.438 4.215 1 21.41 815 ALA B C 1
ATOM 12565 O O . ALA B 1 815 ? -39.062 125.062 3.059 1 21.41 815 ALA B O 1
ATOM 12566 N N . GLU B 1 816 ? -40.062 125.375 4.086 1 20.59 816 GLU B N 1
ATOM 12567 C CA . GLU B 1 816 ? -41.5 125.5 4.023 1 20.59 816 GLU B CA 1
ATOM 12568 C C . GLU B 1 816 ? -41.969 126.938 4.074 1 20.59 816 GLU B C 1
ATOM 12570 O O . GLU B 1 816 ? -41.375 127.75 4.77 1 20.59 816 GLU B O 1
ATOM 12575 N N . GLN B 1 817 ? -42.75 127.25 2.936 1 21.84 817 GLN B N 1
ATOM 12576 C CA . GLN B 1 817 ? -43.75 128.25 2.734 1 21.84 817 GLN B CA 1
ATOM 12577 C C . GLN B 1 817 ? -44.562 128.5 3.998 1 21.84 817 GLN B C 1
ATOM 12579 O O . GLN B 1 817 ? -45.312 127.625 4.438 1 21.84 817 GLN B O 1
ATOM 12584 N N . MET B 1 818 ? -44.125 129.125 5.02 1 18.53 818 MET B N 1
ATOM 12585 C CA . MET B 1 818 ? -45 130 5.746 1 18.53 818 MET B CA 1
ATOM 12586 C C . MET B 1 818 ? -45.656 131 4.801 1 18.53 818 MET B C 1
ATOM 12588 O O . MET B 1 818 ? -44.969 131.75 4.117 1 18.53 818 MET B O 1
ATOM 12592 N N . GLU B 1 819 ? -46.656 130.75 4.223 1 19.97 819 GLU B N 1
ATOM 12593 C CA . GLU B 1 819 ? -47.719 131.625 3.975 1 19.97 819 GLU B CA 1
ATOM 12594 C C . GLU B 1 819 ? -47.812 132.75 5.102 1 19.97 819 GLU B C 1
ATOM 12596 O O . GLU B 1 819 ? -47.688 133.875 4.867 1 19.97 819 GLU B O 1
ATOM 12601 N N . PRO B 1 820 ? -49.125 132.75 5.852 1 23.67 820 PRO B N 1
ATOM 12602 C CA . PRO B 1 820 ? -49.906 133.5 6.848 1 23.67 820 PRO B CA 1
ATOM 12603 C C . PRO B 1 820 ? -49.281 133.5 8.242 1 23.67 820 PRO B C 1
ATOM 12605 O O . PRO B 1 820 ? -48.781 132.375 8.648 1 23.67 820 PRO B O 1
ATOM 12608 N N . GLU B 1 821 ? -48.781 134.5 9.25 1 16.58 821 GLU B N 1
ATOM 12609 C CA . GLU B 1 821 ? -47.75 135.5 8.938 1 16.58 821 GLU B CA 1
ATOM 12610 C C . GLU B 1 821 ? -46.406 134.875 8.742 1 16.58 821 GLU B C 1
ATOM 12612 O O . GLU B 1 821 ? -45.594 135.375 7.898 1 16.58 821 GLU B O 1
#

Sequence (1642 aa):
MVPYNAPCVQLVCGKTANGSRPQLDKSIQMPSPTSYPKDWDSKTQRPLGEILTVSAKVLQQSYWPFFLRSDDSYDQGVRGSVLWISKSIPVLSILLSATSVITPLGLYSSTAAGKPVRATFVHVPDASSFGLHGTMTRANYSVTRACGTVTHAGASFRYDSRPCPLSDDGYGHLPNSSKPDSPCCLDVSLPAAIRDRFSSGFRNTTVSNSLDIQWRQYTLTTRAGYLNGSAFMAGRYRNVQSLLFEETRIPIEGLIVDTIRGGIGFRNHTVPIGFHRPVTWQEDLLFIEPETVCVDTNLTLDYTQYFRHHWGPLPVSRVALTDRGGFSDLDRTMPAVDLSDPQRNADLRGRALAAAWLHNVLSAMWFNVTNPSLPLGAINSTMNQTFPYTNAFMTGYPEFTLSKNFYNEFWVFQNRPGVHVFDRDAVSSRDVSDTFQLRLLNYTLINDLCRGIDESSTAQANNILVSCGLLQGIPRRRDGGDPFLLEDGVQWTKGLYSCASATKATIKTVSLSYNGTGSRFDGLKVTDIKDKQYAGESSMPLWGVEDVGGQYRADEISLIWGLVSPEHEGGANMTTYRQPSLYLPGRMSAGTRQMPFMSEGGNPAGSDFAYNMWLGTYCNTLDLAARGKANARNCDDKSKYGASSNVAMWTKWQKLTASAETASRVPDLIFTDFAASAVLGTKSGSGPGSGTGQASILVTPEILVIRYRLAYGVPAAISAVAVFLIACLSLALTCNGQDGVAGMRKHLQQLAPGRIYTTLLAPQGTGSDLAMRGKDWNRRFGAHVIDLSQGHPMAVHKMVPSDCASEGDPDEMNAEQMEPEMVPYNAPCVQLVCGKTANGSRPQLDKSIQMPSPTSYPKDWDSKTQRPLGEILTVSAKVLQQSYWPFFLRSDDSYDQGVRGSVLWISKSIPVLSILLSATSVITPLGLYSSTAAGKPVRATFVHVPDASSFGLHGTMTRANYSVTRACGTVTHAGASFRYDSRPCPLSDDGYGHLPNSSKPDSPCCLDVSLPAAIRDRFSSGFRNTTVSNSLDIQWRQYTLTTRAGYLNGSAFMAGRYRNVQSLLFEETRIPIEGLIVDTIRGGIGFRNHTVPIGFHRPVTWQEDLLFIEPETVCVDTNLTLDYTQYFRHHWGPLPVSRVALTDRGGFSDLDRTMPAVDLSDPQRNADLRGRALAAAWLHNVLSAMWFNVTNPSLPLGAINSTMNQTFPYTNAFMTGYPEFTLSKNFYNEFWVFQNRPGVHVFDRDAVSSRDVSDTFQLRLLNYTLINDLCRGIDESSTAQANNILVSCGLLQGIPRRRDGGDPFLLEDGVQWTKGLYSCASATKATIKTVSLSYNGTGSRFDGLKVTDIKDKQYAGESSMPLWGVEDVGGQYRADEISLIWGLVSPEHEGGANMTTYRQPSLYLPGRMSAGTRQMPFMSEGGNPAGSDFAYNMWLGTYCNTLDLAARGKANARNCDDKSKYGASSNVAMWTKWQKLTASAETASRVPDLIFTDFAASAVLGTKSGSGPGSGTGQASILVTPEILVIRYRLAYGVPAAISAVAVFLIACLSLALTCNGQDGVAGMRKHLQQLAPGRIYTTLLAPQGTGSDLAMRGKDWNRRFGAHVIDLSQGHPMAVHKMVPSDCASEGDPDEMNAEQMEPE

pLDDT: mean 73.15, std 22.21, range [16.58, 98.31]

Radius of gyration: 52.21 Å; Cα contacts (8 Å, |Δi|>4): 3326; chains: 2; bounding box: 97×185×155 Å

Nearest PDB structures (foldseek):
  9cai-assembly1_CS  TM=3.711E-01  e=6.639E+00  Caenorhabditis elegans
  6p5j-assembly1_AS  TM=2.451E-01  e=9.728E+00  Oryctolagus cuniculus
  3jbp-assembly1_AU  TM=1.649E-01  e=3.092E+00  Plasmodium falciparum 3D7
  4lzk-assembly1_C  TM=2.460E-01  e=5.077E+00  Burkholderia cenocepacia J2315

Organism: NCBI:txid72228